Protein 6HXO (pdb70)

Secondary structure (DSSP, 8-state):
-B----SEEE-SEE-SSSS-EETTEEHHHHHHTT--HHHHHHHHHHSSPPPHHHHHHHHHHHHHHS---TTSHHHHHHHHHHHTT--HHHHHHHHHTT-BTTTB--HHHHHHHHHHHHHH-TT-HHHHHHHHHHHTSSPTTB--SS--SSS--HHHHHHHHHHHHH-----HHHHHHHHHHHHHHHH-TT--B-HHHHHHHHHHHTT--GGGHHHHHHHHHHHHHHHHHHHHHHTTPPPP---GGGEEE-PPPPBPPPP-/-B----SEEE-SEE-SSSS-EETTEEHHHHHHTT--HHHHHHHHHHSSPPPHHHHHHHHHHHHHHS---TTSHHHHHHHHHHHTT--HHHHHHHHHTT-BTTTB--HHHHHHHHHHHHHH-TT-HHHHHHHHHHHTSSPTTB--SS--SSS--HHHHHHHHHHHHH-----HHHHHHHHHHHHHHHH-TT--B-HHHHHHHHHHHTT--GGGTTHHHHHHHHHHHHHHHHHHHHTTPPPP---GGGEEE-PPPP-PPPPP-/--SEEE-SEE-SSSS-EETTEEHHHHHHTT--HHHHHHHHHHSSPPPHHHHHHHHHHHHHHS---TTSHHHHHHHHHHHTT--HHHHHHHHHTT-BTTTBHHHHHHHHHHHHHHHH-TT-HHHHHHHHHHHTSSPTTB--SS--SSS--HHHHHHHHHHHHH-----HHHHHHHHHHHHHHHH-TT--B-HHHHHHHHHHHTT--GGGTHHHHHHHHHHHHHHHHHHHHHTTPPPP---GGGEEE-PPPP-PPPP-/---SEEE-SEE-SSSS-EETTEEHHHHHHTT--HHHHHHHHHHSSPPPHHHHHHHHHHHHHHS---TTSHHHHHHHHHHHTT--HHHHHHHHHTT-BTTTBHHHHHHHHHHHHHHHH-TT-HHHHHHHHHHHTSSPTTB--SS--SSS--HHHHHHHHHHHHS-----HHHHHHHHHHHHHHHH-TT--B-HHHHHHHHHHHTT--GGGTHHHHHHHHHHHHHHHHHHHHHTTPPPP---GGGEEE-PPPP-PPPP-/-B----SEEE-SEE-SSSS-EETTEEHHHHHHTT--HHHHHHHHHHSSPPPHHHHHHHHHHHHHHS---TTSHHHHHHHHHHHTT--HHHHHHHHHTT-BTTTB--HHHHHHH--HHHHHHHHHHTT--GGGHHHHHHHHHHHHHHHHHHHHHHTTPPPP---GGGEEE-PPPP-PPPP-/-B----SEEE-SEE-SSSS-EETTEEHHHHHHTT--HHHHHHHHHHSSPPPHHHHHHHHHHHHHHS---TTSHHHHHHHHHHHTT--HHHHHHHHHTT-BTTBBTHHHHHHHHHHHHHHH-TT-HHHHHHHHHHHTSS-TTB--SS--SSS--HHHHHHHHHHHHH-----HHHHHHHHHHHHHHHH-TT--B-HHHHHHHHHHHTT--GGGHHHHHHHHHHHHHHHHHHHHHHTTPPPP---GGGEEE-PPPPBPPPP-/--SEEE-SEE-SSSS-EETTEEHHHHHHTT--HHHHHHHHHHSSPPPHHHHHHHHHHHHHHS---TTSHHHHHHHHHHHTT--HHHHHHHHHTT-BTTTB--HHHHHHHHHHHHHH-TT-HHHHHHHHHHHTSSPTTB--SS--SSS--HHHHHHHHHHHHH-----HHHHHHHHHHHHHHHH-TT--B-HHHHHHHHHHHTT--GGGTTHHHHHHHHHHHHHHHHHHHHTTPPPP---GGGEEE-PPPP-PPPP-/--SEEE-SEE-SSSS-EETTEEHHHHHHTT--HHHHHHHHHHSSPPPHHHHHHHHHHHHHHS---TTSHHHHHHHHHHHTT--HHHHHHHHHTT-BTTTB--HHHHHHHHHHHHHHSTT-HHHHHHHHHHHTSSPTTB--SS--SSS--HHHHHHHHHHHHH-----HHHHHHHHHHHHHHHH-TT--B-HHHHHHHHHHHTT--GGGHHHHHHHHHHHHHHHHHHHHHHTTPPPP---GGGEEE-PPPP-PPPP-

Radius of gyration: 41.11 Å; Cα contacts (8 Å, |Δi|>4): 4123; chains: 8; bounding box: 111×118×73 Å

Sequence (1986 aa):
SHMVEPLIRTTISDDRGEEPRYAGYAASELCSKGYGIEDVIGLLWNKKLPTREESEIIKRIVMISADHGPAVSGAFGSILAACAGIDMPQAVSAGMTMIGPRFGGAVTNAGKYFKMAVEDYPNDIPGFLSWMKKNVGPVPGIGHRVKSVKNPDQRVKYLVSYIKNETSLHTPCLDYALEVEKVTTAKKGNLILNVDGTIGCILMDLDFPVHSLNGFFVLARTIGMIGHWIDQNNQNSRLIRLYDYLINYAVKPEQEVPEKSHMVEPLIRTTISDDRGEEPRYAGYAASELCSKGYGIEDVIGLLWNKKLPTREESEIIKRIVMISADHGPAVSGAFGSSILAACAGIDMPQAVSAGMTMIGPRFGGAVTNAGKYFKMMAVEDYPNDIPGFLSWMKKNVGPVPGIGHRVKSVKNPDQRVKYLVSYIKNETSLHTPCLDYALEVEKVTTAKKGNLILNVDGTIGCILMDLDFPVHSLNGFFVLARTIGMIGHWIDQNNQNSRLIRLYDYLINYAVKPEQEVPEKKEPLIRTTISDDRGEEPRYAGYAASELCSKGYGIEDVIGLLWNKKLPTREESEIIKRIVMISADHGPAVSGAFGSILAACAGIDMPQAVSAGMTMIGPRFGGAVTNAGKYFKMAVEDYPNDIPGFLSWMKKNVGPVPGIGHRVKSVKNPDQRVKYLVSYIIKNETSLHTPCLDYALEVEKVTTAKKGNLILNVDGTIGCILMDLDFPVHSLNGFFVLARTIGMIGHWIDQNNQNSRLIRLYDYLINYAVKPEQEVPEKVEPLIRTTISSDDRGEEPRYAGYAASELCSKGYGIEDVIGLLWNKKLPTREESEIIKRIVMISADHGPAVSGAFGSILAACAGIDMPQAVSAGMTMIGPRFGGAVTNAGKYFKMAVEDYPNDIPGFLSWMKKNVGPVPGIGHRVKSVKNPDQRVKYLVSYIKNETSLHTPCLDYALEVEKVTTAKKGNLILNVDGTIGCILMDLDFPVHHSLNGFFVLARTIGMIGHWIDQNNQNSRLIRLYDYLINYAVKPEQEVPEKSHMVEPLIRTTISDDRGEEPRYAGYAASELCSKGYGIEDVIGLLWNKKLPTREESEIIKRIVMISADHGPAVSGAFGSILAACAGIDMPQAVSAGMTMIGPRFGGAVTNAGKYFVDGTIGCILMDLDFPVHSLNGFFVLARTIGMIGHWIDQNNQNSRLIRLYDYLINYAVKPEQEVPEKSHMVEPLIRTTISDDRGEEPRYAGYAASELCSKGYGIEDVIGLLWNKKLPTREESEIIKRIVMISADHGPAVSGAFGSILAACAGIDDMPQAVSAGMTMIGPRFGGAVTNAGKYFKMAVEDYPNDIPGFLSWMKKNVGPVPGIGHRVKSVKNPDQRVKYLVSYIKNETSLHTPCLDYALEVEKVTTAKKGNLLILNVDGTIGCILMDLDFPVHSLNGFFVLARTIGMIGHWIDQNNQNSRLIRLYDYYLINYAVKPEQEVPEKEPLIRTTISDDRGEEPRYAGYAASELCSKGYGIEDVIGLLWNKKLPTREESEIIKRIVMISADHGPAVSGAFGSILAACAGIDMPQAVSAGMTMIGPRFGGAVTNAGKYFKMAVEDYPNDIPGFLSWMKKNVGPVPGIGHRVKSVKNPDQRVKYLVSYIKNETSLHTPCLDYALEVEKVTTAKKGNLILNVDDGTIGCILMDLDFPVHSLNGFFVLARTIGMIGHWIDQNNQNSRLIRLYDYLINYAVKPEQQEVPEKEPLIRTTISDDRGEEPRYAGYAASEELCSKGYGIEDVIGLLWNKKLPTREESEIIKRIVMISADHGPAVSGAFGSSILAACAGIDMPQAVSAGMTMIGPRFGGAVTNAGKYFKMAVEDYPNDIPGFLSWMKKNVGPVPGIGHRVKSVKNPDQRVKYLVSYIKNETSLHTPCLDYALEVEKVTTAKKGNLILNVDGTIGCILMDLDFPVHSLNGFFVLARTIGMIGHWIDQNNQNSRLIRLYDYLINYAVKPEQEVPEK

Structure (mmCIF, N/CA/C/O backbone):
data_6HXO
#
_entry.id   6HXO
#
_cell.length_a   99.261
_cell.length_b   106.416
_cell.length_c   105.051
_cell.angle_alpha   90.00
_cell.angle_beta   102.11
_cell.angle_gamma   90.00
#
_symmetry.space_group_name_H-M   'P 1 21 1'
#
loop_
_entity.id
_entity.type
_entity.pdbx_description
1 polymer 'ATP-citrate lyase alpha-subunit'
2 non-polymer 'CITRATE ANION'
3 non-polymer '2-(N-MORPHOLINO)-ETHANESULFONIC ACID'
4 water water
#
loop_
_atom_site.group_PDB
_atom_site.id
_atom_site.type_symbol
_atom_site.label_atom_id
_atom_site.label_alt_id
_atom_site.label_comp_id
_atom_site.label_asym_id
_atom_site.label_entity_id
_atom_site.label_seq_id
_atom_site.pdbx_PDB_ins_code
_atom_site.Cartn_x
_atom_site.Cartn_y
_atom_site.Cartn_z
_atom_site.occupancy
_atom_site.B_iso_or_equiv
_atom_site.auth_seq_id
_atom_site.auth_comp_id
_atom_site.auth_asym_id
_atom_site.auth_atom_id
_atom_site.pdbx_PDB_model_num
ATOM 1 N N . SER A 1 19 ? 52.456 75.735 101.944 1.00 43.24 348 SER A N 1
ATOM 2 C CA . SER A 1 19 ? 53.198 74.451 102.050 1.00 40.71 348 SER A CA 1
ATOM 3 C C . SER A 1 19 ? 53.703 74.215 103.479 1.00 35.75 348 SER A C 1
ATOM 4 O O . SER A 1 19 ? 54.127 75.140 104.150 1.00 34.14 348 SER A O 1
ATOM 7 N N . HIS A 1 20 ? 53.596 72.969 103.920 1.00 28.94 349 HIS A N 1
ATOM 8 C CA . HIS A 1 20 ? 53.936 72.635 105.316 1.00 27.15 349 HIS A CA 1
ATOM 9 C C . HIS A 1 20 ? 54.712 71.327 105.400 1.00 30.82 349 HIS A C 1
ATOM 10 O O . HIS A 1 20 ? 54.617 70.509 104.500 1.00 30.78 349 HIS A O 1
ATOM 17 N N . MET A 1 21 ? 55.440 71.177 106.488 1.00 26.12 350 MET A N 1
ATOM 18 C CA . MET A 1 21 ? 56.132 69.902 106.727 1.00 26.98 350 MET A CA 1
ATOM 19 C C . MET A 1 21 ? 55.095 68.942 107.308 1.00 32.61 350 MET A C 1
ATOM 20 O O . MET A 1 21 ? 54.895 68.894 108.500 1.00 30.47 350 MET A O 1
ATOM 25 N N . VAL A 1 22 ? 54.427 68.285 106.382 1.00 32.79 351 VAL A N 1
ATOM 26 C CA . VAL A 1 22 ? 53.320 67.352 106.675 1.00 32.69 351 VAL A CA 1
ATOM 27 C C . VAL A 1 22 ? 53.914 66.036 107.146 1.00 36.71 351 VAL A C 1
ATOM 28 O O . VAL A 1 22 ? 55.000 65.660 106.755 1.00 36.02 351 VAL A O 1
ATOM 32 N N . GLU A 1 23 ? 53.222 65.435 108.075 1.00 33.90 352 GLU A N 1
ATOM 33 C CA . GLU A 1 23 ? 53.536 64.068 108.490 1.00 33.30 352 GLU A CA 1
ATOM 34 C C . GLU A 1 23 ? 52.203 63.366 108.724 1.00 34.38 352 GLU A C 1
ATOM 35 O O . GLU A 1 23 ? 51.167 64.024 108.851 1.00 32.03 352 GLU A O 1
ATOM 41 N N . PRO A 1 24 ? 52.207 62.038 108.784 1.00 28.50 353 PRO A N 1
ATOM 42 C CA . PRO A 1 24 ? 50.956 61.350 109.019 1.00 25.41 353 PRO A CA 1
ATOM 43 C C . PRO A 1 24 ? 50.398 61.686 110.411 1.00 25.77 353 PRO A C 1
ATOM 44 O O . PRO A 1 24 ? 51.101 61.795 111.366 1.00 24.46 353 PRO A O 1
ATOM 48 N N . LEU A 1 25 ? 49.085 61.811 110.454 1.00 20.86 354 LEU A N 1
ATOM 49 C CA . LEU A 1 25 ? 48.391 62.032 111.738 1.00 19.45 354 LEU A CA 1
ATOM 50 C C . LEU A 1 25 ? 48.176 60.669 112.402 1.00 22.63 354 LEU A C 1
ATOM 51 O O . LEU A 1 25 ? 48.147 60.630 113.598 1.00 21.69 354 LEU A O 1
ATOM 56 N N . ILE A 1 26 ? 48.063 59.616 111.595 1.00 18.45 355 ILE A N 1
ATOM 57 C CA . ILE A 1 26 ? 47.770 58.266 112.100 1.00 18.00 355 ILE A CA 1
ATOM 58 C C . ILE A 1 26 ? 48.615 57.268 111.335 1.00 21.52 355 ILE A C 1
ATOM 59 O O . ILE A 1 26 ? 48.794 57.430 110.124 1.00 21.37 355 ILE A O 1
ATOM 64 N N . ARG A 1 27 ? 49.048 56.198 112.020 1.00 18.49 356 ARG A N 1
ATOM 65 C CA . ARG A 1 27 ? 49.733 55.078 111.378 1.00 19.30 356 ARG A CA 1
ATOM 66 C C . ARG A 1 27 ? 48.805 53.880 111.585 1.00 20.35 356 ARG A C 1
ATOM 67 O O . ARG A 1 27 ? 48.379 53.621 112.718 1.00 20.11 356 ARG A O 1
ATOM 75 N N . THR A 1 28 ? 48.467 53.189 110.484 1.00 18.07 357 THR A N 1
ATOM 76 C CA . THR A 1 28 ? 47.550 52.044 110.537 1.00 16.94 357 THR A CA 1
ATOM 77 C C . THR A 1 28 ? 48.221 50.832 109.937 1.00 19.74 357 THR A C 1
ATOM 78 O O . THR A 1 28 ? 49.010 50.957 108.986 1.00 21.36 357 THR A O 1
ATOM 82 N N . THR A 1 29 ? 47.905 49.644 110.471 1.00 18.52 358 THR A N 1
ATOM 83 C CA . THR A 1 29 ? 48.536 48.422 109.948 1.00 18.45 358 THR A CA 1
ATOM 84 C C . THR A 1 29 ? 47.522 47.375 109.506 1.00 22.23 358 THR A C 1
ATOM 85 O O . THR A 1 29 ? 47.934 46.348 108.958 1.00 21.94 358 THR A O 1
ATOM 89 N N . ILE A 1 30 ? 46.217 47.566 109.824 1.00 17.86 359 ILE A N 1
ATOM 90 C CA . ILE A 1 30 ? 45.232 46.493 109.613 1.00 17.24 359 ILE A CA 1
ATOM 91 C C . ILE A 1 30 ? 44.456 46.488 108.312 1.00 21.81 359 ILE A C 1
ATOM 92 O O . ILE A 1 30 ? 43.982 45.422 107.905 1.00 20.44 359 ILE A O 1
ATOM 97 N N . SER A 1 31 ? 44.221 47.641 107.715 1.00 19.01 360 SER A N 1
ATOM 98 C CA . SER A 1 31 ? 43.387 47.673 106.512 1.00 19.81 360 SER A CA 1
ATOM 99 C C . SER A 1 31 ? 43.807 48.758 105.573 1.00 25.03 360 SER A C 1
ATOM 100 O O . SER A 1 31 ? 44.363 49.777 105.990 1.00 24.71 360 SER A O 1
ATOM 103 N N . ASP A 1 32 ? 43.551 48.526 104.290 1.00 21.62 361 ASP A N 1
ATOM 104 C CA . ASP A 1 32 ? 43.898 49.473 103.249 1.00 20.53 361 ASP A CA 1
ATOM 105 C C . ASP A 1 32 ? 42.663 49.640 102.368 1.00 23.41 361 ASP A C 1
ATOM 106 O O . ASP A 1 32 ? 42.268 48.696 101.655 1.00 22.19 361 ASP A O 1
ATOM 111 N N . ASP A 1 33 ? 42.096 50.840 102.388 1.00 19.57 362 ASP A N 1
ATOM 112 C CA . ASP A 1 33 ? 40.909 51.207 101.620 1.00 19.00 362 ASP A CA 1
ATOM 113 C C . ASP A 1 33 ? 41.253 51.938 100.327 1.00 23.55 362 ASP A C 1
ATOM 114 O O . ASP A 1 33 ? 40.332 52.354 99.606 1.00 21.92 362 ASP A O 1
ATOM 119 N N . ARG A 1 34 ? 42.560 52.123 100.020 1.00 20.47 363 ARG A N 1
ATOM 120 C CA . ARG A 1 34 ? 42.951 52.938 98.870 1.00 21.23 363 ARG A CA 1
ATOM 121 C C . ARG A 1 34 ? 42.516 52.368 97.517 1.00 25.22 363 ARG A C 1
ATOM 122 O O . ARG A 1 34 ? 42.181 53.154 96.631 1.00 26.75 363 ARG A O 1
ATOM 130 N N . GLY A 1 35 ? 42.481 51.033 97.398 1.00 23.97 364 GLY A N 1
ATOM 131 C CA . GLY A 1 35 ? 42.151 50.331 96.158 1.00 25.07 364 GLY A CA 1
ATOM 132 C C . GLY A 1 35 ? 40.670 50.299 95.829 1.00 28.09 364 GLY A C 1
ATOM 133 O O . GLY A 1 35 ? 39.892 51.094 96.358 1.00 27.96 364 GLY A O 1
ATOM 134 N N . GLU A 1 36 ? 40.272 49.360 94.960 1.00 25.50 365 GLU A N 1
ATOM 135 C CA . GLU A 1 36 ? 38.879 49.212 94.512 1.00 24.14 365 GLU A CA 1
ATOM 136 C C . GLU A 1 36 ? 37.958 48.785 95.642 1.00 25.59 365 GLU A C 1
ATOM 137 O O . GLU A 1 36 ? 36.771 49.082 95.618 1.00 24.74 365 GLU A O 1
ATOM 143 N N . GLU A 1 37 ? 38.518 48.065 96.614 1.00 22.13 366 GLU A N 1
ATOM 144 C CA . GLU A 1 37 ? 37.788 47.627 97.805 1.00 20.29 366 GLU A CA 1
ATOM 145 C C . GLU A 1 37 ? 38.803 47.482 98.943 1.00 22.29 366 GLU A C 1
ATOM 146 O O . GLU A 1 37 ? 40.008 47.359 98.674 1.00 22.92 366 GLU A O 1
ATOM 152 N N . PRO A 1 38 ? 38.355 47.431 100.201 1.00 19.92 367 PRO A N 1
ATOM 153 C CA . PRO A 1 38 ? 39.330 47.297 101.285 1.00 19.58 367 PRO A CA 1
ATOM 154 C C . PRO A 1 38 ? 40.032 45.958 101.292 1.00 22.73 367 PRO A C 1
ATOM 155 O O . PRO A 1 38 ? 39.463 44.925 100.906 1.00 22.71 367 PRO A O 1
ATOM 159 N N . ARG A 1 39 ? 41.286 46.010 101.751 1.00 19.39 368 ARG A N 1
ATOM 160 C CA . ARG A 1 39 ? 42.124 44.861 101.995 1.00 20.28 368 ARG A CA 1
ATOM 161 C C . ARG A 1 39 ? 42.233 44.726 103.509 1.00 22.21 368 ARG A C 1
ATOM 162 O O . ARG A 1 39 ? 42.649 45.678 104.165 1.00 20.08 368 ARG A O 1
ATOM 170 N N . TYR A 1 40 ? 41.827 43.570 104.064 1.00 20.09 369 TYR A N 1
ATOM 171 C CA . TYR A 1 40 ? 41.902 43.319 105.508 1.00 18.88 369 TYR A CA 1
ATOM 172 C C . TYR A 1 40 ? 43.128 42.445 105.720 1.00 21.83 369 TYR A C 1
ATOM 173 O O . TYR A 1 40 ? 43.138 41.287 105.264 1.00 22.34 369 TYR A O 1
ATOM 182 N N . ALA A 1 41 ? 44.177 42.990 106.370 1.00 20.41 370 ALA A N 1
ATOM 183 C CA . ALA A 1 41 ? 45.447 42.280 106.582 1.00 20.96 370 ALA A CA 1
ATOM 184 C C . ALA A 1 41 ? 45.961 41.652 105.250 1.00 25.27 370 ALA A C 1
ATOM 185 O O . ALA A 1 41 ? 46.431 40.511 105.224 1.00 25.00 370 ALA A O 1
ATOM 187 N N . GLY A 1 42 ? 45.810 42.412 104.166 1.00 21.93 371 GLY A N 1
ATOM 188 C CA . GLY A 1 42 ? 46.255 42.050 102.828 1.00 23.22 371 GLY A CA 1
ATOM 189 C C . GLY A 1 42 ? 45.256 41.326 101.938 1.00 25.26 371 GLY A C 1
ATOM 190 O O . GLY A 1 42 ? 45.532 41.147 100.750 1.00 25.17 371 GLY A O 1
ATOM 191 N N . TYR A 1 43 ? 44.106 40.877 102.495 1.00 21.03 372 TYR A N 1
ATOM 192 C CA . TYR A 1 43 ? 43.122 40.108 101.716 1.00 22.17 372 TYR A CA 1
ATOM 193 C C . TYR A 1 43 ? 41.944 40.954 101.249 1.00 23.17 372 TYR A C 1
ATOM 194 O O . TYR A 1 43 ? 41.361 41.677 102.071 1.00 22.60 372 TYR A O 1
ATOM 203 N N . ALA A 1 44 ? 41.541 40.811 99.974 1.00 23.23 373 ALA A N 1
ATOM 204 C CA . ALA A 1 44 ? 40.413 41.572 99.412 1.00 22.37 373 ALA A CA 1
ATOM 205 C C . ALA A 1 44 ? 39.093 41.102 100.021 1.00 22.31 373 ALA A C 1
ATOM 206 O O . ALA A 1 44 ? 38.806 39.903 100.054 1.00 22.56 373 ALA A O 1
ATOM 208 N N . ALA A 1 45 ? 38.308 42.053 100.533 1.00 20.01 374 ALA A N 1
ATOM 209 C CA . ALA A 1 45 ? 37.049 41.711 101.199 1.00 18.73 374 ALA A CA 1
ATOM 210 C C . ALA A 1 45 ? 36.105 40.831 100.347 1.00 23.35 374 ALA A C 1
ATOM 211 O O . ALA A 1 45 ? 35.632 39.791 100.826 1.00 24.92 374 ALA A O 1
ATOM 213 N N . SER A 1 46 ? 35.902 41.178 99.071 1.00 21.81 375 SER A N 1
ATOM 214 C CA . SER A 1 46 ? 35.004 40.397 98.195 1.00 21.01 375 SER A CA 1
ATOM 215 C C . SER A 1 46 ? 35.519 39.001 97.891 1.00 25.20 375 SER A C 1
ATOM 216 O O . SER A 1 46 ? 34.716 38.094 97.642 1.00 25.01 375 SER A O 1
ATOM 219 N N . GLU A 1 47 ? 36.861 38.830 97.909 1.00 22.70 376 GLU A N 1
ATOM 220 C CA . GLU A 1 47 ? 37.487 37.529 97.646 1.00 23.88 376 GLU A CA 1
ATOM 221 C C . GLU A 1 47 ? 37.267 36.624 98.839 1.00 27.06 376 GLU A C 1
ATOM 222 O O . GLU A 1 47 ? 37.028 35.431 98.653 1.00 27.19 376 GLU A O 1
ATOM 228 N N . LEU A 1 48 ? 37.268 37.190 100.073 1.00 22.39 377 LEU A N 1
ATOM 229 C CA . LEU A 1 48 ? 36.957 36.411 101.270 1.00 21.39 377 LEU A CA 1
ATOM 230 C C . LEU A 1 48 ? 35.510 35.907 101.162 1.00 26.14 377 LEU A C 1
ATOM 231 O O . LEU A 1 48 ? 35.246 34.739 101.448 1.00 26.51 377 LEU A O 1
ATOM 236 N N . CYS A 1 49 ? 34.582 36.779 100.704 1.00 24.17 378 CYS A N 1
ATOM 237 C CA . CYS A 1 49 ? 33.174 36.405 100.508 1.00 22.87 378 CYS A CA 1
ATOM 238 C C . CYS A 1 49 ? 33.062 35.312 99.454 1.00 26.64 378 CYS A C 1
ATOM 239 O O . CYS A 1 49 ? 32.419 34.293 99.692 1.00 26.86 378 CYS A O 1
ATOM 242 N N . SER A 1 50 ? 33.705 35.526 98.287 1.00 24.77 379 SER A N 1
ATOM 243 C CA . SER A 1 50 ? 33.665 34.607 97.134 1.00 27.14 379 SER A CA 1
ATOM 244 C C . SER A 1 50 ? 34.170 33.212 97.460 1.00 30.60 379 SER A C 1
ATOM 245 O O . SER A 1 50 ? 33.627 32.233 96.938 1.00 32.17 379 SER A O 1
ATOM 248 N N . LYS A 1 51 ? 35.211 33.119 98.309 1.00 25.02 380 LYS A N 1
ATOM 249 C CA . LYS A 1 51 ? 35.840 31.841 98.630 1.00 25.75 380 LYS A CA 1
ATOM 250 C C . LYS A 1 51 ? 35.247 31.137 99.865 1.00 29.34 380 LYS A C 1
ATOM 251 O O . LYS A 1 51 ? 35.812 30.137 100.320 1.00 29.15 380 LYS A O 1
ATOM 257 N N . GLY A 1 52 ? 34.102 31.639 100.356 1.00 26.62 381 GLY A N 1
ATOM 258 C CA . GLY A 1 52 ? 33.342 30.997 101.419 1.00 26.63 381 GLY A CA 1
ATOM 259 C C . GLY A 1 52 ? 33.775 31.270 102.839 1.00 28.45 381 GLY A C 1
ATOM 260 O O . GLY A 1 52 ? 33.351 30.550 103.751 1.00 29.78 381 GLY A O 1
ATOM 261 N N . TYR A 1 53 ? 34.577 32.331 103.056 1.00 22.13 382 TYR A N 1
ATOM 262 C CA . TYR A 1 53 ? 34.989 32.701 104.410 1.00 20.82 382 TYR A CA 1
ATOM 263 C C . TYR A 1 53 ? 33.819 33.433 105.086 1.00 24.35 382 TYR A C 1
ATOM 264 O O . TYR A 1 53 ? 32.825 33.764 104.426 1.00 24.20 382 TYR A O 1
ATOM 273 N N . GLY A 1 54 ? 33.922 33.654 106.390 1.00 20.90 383 GLY A N 1
ATOM 274 C CA . GLY A 1 54 ? 32.824 34.258 107.120 1.00 20.05 383 GLY A CA 1
ATOM 275 C C . GLY A 1 54 ? 33.181 35.479 107.939 1.00 20.45 383 GLY A C 1
ATOM 276 O O . GLY A 1 54 ? 34.321 35.975 107.899 1.00 20.61 383 GLY A O 1
ATOM 277 N N . ILE A 1 55 ? 32.208 35.923 108.748 1.00 17.44 384 ILE A N 1
ATOM 278 C CA . ILE A 1 55 ? 32.410 37.078 109.627 1.00 16.85 384 ILE A CA 1
ATOM 279 C C . ILE A 1 55 ? 33.555 36.782 110.589 1.00 19.31 384 ILE A C 1
ATOM 280 O O . ILE A 1 55 ? 34.392 37.654 110.830 1.00 20.06 384 ILE A O 1
ATOM 285 N N . GLU A 1 56 ? 33.602 35.547 111.129 1.00 17.98 385 GLU A N 1
ATOM 286 C CA . GLU A 1 56 ? 34.666 35.157 112.064 1.00 17.73 385 GLU A CA 1
ATOM 287 C C . GLU A 1 56 ? 36.080 35.294 111.448 1.00 21.04 385 GLU A C 1
ATOM 288 O O . GLU A 1 56 ? 37.032 35.590 112.171 1.00 21.96 385 GLU A O 1
ATOM 294 N N . ASP A 1 57 ? 36.212 35.071 110.128 1.00 18.53 386 ASP A N 1
ATOM 295 C CA . ASP A 1 57 ? 37.489 35.199 109.438 1.00 18.99 386 ASP A CA 1
ATOM 296 C C . ASP A 1 57 ? 37.891 36.668 109.327 1.00 22.71 386 ASP A C 1
ATOM 297 O O . ASP A 1 57 ? 39.061 36.992 109.538 1.00 22.31 386 ASP A O 1
ATOM 302 N N . VAL A 1 58 ? 36.911 37.556 109.059 1.00 18.91 387 VAL A N 1
ATOM 303 C CA . VAL A 1 58 ? 37.144 39.002 108.996 1.00 17.93 387 VAL A CA 1
ATOM 304 C C . VAL A 1 58 ? 37.550 39.531 110.393 1.00 20.09 387 VAL A C 1
ATOM 305 O O . VAL A 1 58 ? 38.438 40.377 110.505 1.00 19.74 387 VAL A O 1
ATOM 309 N N . ILE A 1 59 ? 36.923 38.997 111.459 1.00 16.55 388 ILE A N 1
ATOM 310 C CA . ILE A 1 59 ? 37.311 39.333 112.848 1.00 16.36 388 ILE A CA 1
ATOM 311 C C . ILE A 1 59 ? 38.801 38.968 113.067 1.00 20.04 388 ILE A C 1
ATOM 312 O O . ILE A 1 59 ? 39.564 39.823 113.513 1.00 19.54 388 ILE A O 1
ATOM 317 N N . GLY A 1 60 ? 39.196 37.729 112.724 1.00 17.99 389 GLY A N 1
ATOM 318 C CA . GLY A 1 60 ? 40.578 37.289 112.884 1.00 18.48 389 GLY A CA 1
ATOM 319 C C . GLY A 1 60 ? 41.538 38.188 112.127 1.00 22.00 389 GLY A C 1
ATOM 320 O O . GLY A 1 60 ? 42.561 38.596 112.669 1.00 22.89 389 GLY A O 1
ATOM 321 N N . LEU A 1 61 ? 41.185 38.553 110.886 1.00 18.77 390 LEU A N 1
ATOM 322 C CA . LEU A 1 61 ? 42.045 39.408 110.075 1.00 19.20 390 LEU A CA 1
ATOM 323 C C . LEU A 1 61 ? 42.196 40.814 110.646 1.00 20.74 390 LEU A C 1
ATOM 324 O O . LEU A 1 61 ? 43.313 41.325 110.714 1.00 19.69 390 LEU A O 1
ATOM 329 N N . LEU A 1 62 ? 41.082 41.446 111.037 1.00 17.97 391 LEU A N 1
ATOM 330 C CA . LEU A 1 62 ? 41.161 42.819 111.499 1.00 17.60 391 LEU A CA 1
ATOM 331 C C . LEU A 1 62 ? 41.694 42.959 112.921 1.00 18.93 391 LEU A C 1
ATOM 332 O O . LEU A 1 62 ? 42.183 44.028 113.270 1.00 17.92 391 LEU A O 1
ATOM 337 N N . TRP A 1 63 ? 41.591 41.906 113.747 1.00 15.61 392 TRP A N 1
ATOM 338 C CA . TRP A 1 63 ? 42.044 42.025 115.138 1.00 15.89 392 TRP A CA 1
ATOM 339 C C . TRP A 1 63 ? 43.364 41.312 115.412 1.00 20.99 392 TRP A C 1
ATOM 340 O O . TRP A 1 63 ? 44.029 41.625 116.416 1.00 18.26 392 TRP A O 1
ATOM 351 N N . ASN A 1 64 ? 43.713 40.328 114.571 1.00 19.09 393 ASN A N 1
ATOM 352 C CA . ASN A 1 64 ? 44.922 39.503 114.745 1.00 20.51 393 ASN A CA 1
ATOM 353 C C . ASN A 1 64 ? 45.858 39.572 113.539 1.00 23.44 393 ASN A C 1
ATOM 354 O O . ASN A 1 64 ? 46.988 39.069 113.624 1.00 24.20 393 ASN A O 1
ATOM 359 N N . LYS A 1 65 ? 45.401 40.195 112.414 1.00 20.62 394 LYS A N 1
ATOM 360 C CA . LYS A 1 65 ? 46.185 40.331 111.165 1.00 21.44 394 LYS A CA 1
ATOM 361 C C . LYS A 1 65 ? 46.608 38.974 110.603 1.00 26.38 394 LYS A C 1
ATOM 362 O O . LYS A 1 65 ? 47.653 38.854 109.943 1.00 26.08 394 LYS A O 1
ATOM 368 N N . LYS A 1 66 ? 45.760 37.980 110.845 1.00 23.38 395 LYS A N 1
ATOM 369 C CA . LYS A 1 66 ? 46.058 36.600 110.401 1.00 24.17 395 LYS A CA 1
ATOM 370 C C . LYS A 1 66 ? 44.749 35.892 110.048 1.00 26.20 395 LYS A C 1
ATOM 371 O O . LYS A 1 66 ? 43.804 36.029 110.792 1.00 25.50 395 LYS A O 1
ATOM 377 N N . LEU A 1 67 ? 44.726 35.148 108.943 1.00 23.96 396 LEU A N 1
ATOM 378 C CA . LEU A 1 67 ? 43.541 34.396 108.538 1.00 24.00 396 LEU A CA 1
ATOM 379 C C . LEU A 1 67 ? 43.441 33.230 109.505 1.00 26.78 396 LEU A C 1
ATOM 380 O O . LEU A 1 67 ? 44.406 32.452 109.614 1.00 27.50 396 LEU A O 1
ATOM 385 N N . PRO A 1 68 ? 42.333 33.124 110.277 1.00 23.60 397 PRO A N 1
ATOM 386 C CA . PRO A 1 68 ? 42.243 32.011 111.227 1.00 24.12 397 PRO A CA 1
ATOM 387 C C . PRO A 1 68 ? 42.309 30.656 110.542 1.00 27.48 397 PRO A C 1
ATOM 388 O O . PRO A 1 68 ? 41.898 30.511 109.387 1.00 25.92 397 PRO A O 1
ATOM 392 N N . THR A 1 69 ? 42.777 29.649 111.280 1.00 26.75 398 THR A N 1
ATOM 393 C CA . THR A 1 69 ? 42.722 28.273 110.796 1.00 27.51 398 THR A CA 1
ATOM 394 C C . THR A 1 69 ? 41.232 27.883 110.933 1.00 30.43 398 THR A C 1
ATOM 395 O O . THR A 1 69 ? 40.462 28.601 111.597 1.00 28.92 398 THR A O 1
ATOM 399 N N . ARG A 1 70 ? 40.827 26.757 110.343 1.00 28.27 399 ARG A N 1
ATOM 400 C CA . ARG A 1 70 ? 39.445 26.275 110.448 1.00 27.57 399 ARG A CA 1
ATOM 401 C C . ARG A 1 70 ? 39.047 26.108 111.933 1.00 30.18 399 ARG A C 1
ATOM 402 O O . ARG A 1 70 ? 37.985 26.580 112.323 1.00 29.02 399 ARG A O 1
ATOM 410 N N . GLU A 1 71 ? 39.939 25.520 112.766 1.00 28.12 400 GLU A N 1
ATOM 411 C CA . GLU A 1 71 ? 39.693 25.339 114.202 1.00 28.29 400 GLU A CA 1
ATOM 412 C C . GLU A 1 71 ? 39.491 26.680 114.927 1.00 27.91 400 GLU A C 1
ATOM 413 O O . GLU A 1 71 ? 38.533 26.828 115.701 1.00 27.47 400 GLU A O 1
ATOM 419 N N . GLU A 1 72 ? 40.372 27.659 114.664 1.00 23.67 401 GLU A N 1
ATOM 420 C CA . GLU A 1 72 ? 40.266 28.987 115.294 1.00 23.05 401 GLU A CA 1
ATOM 421 C C . GLU A 1 72 ? 38.955 29.669 114.875 1.00 24.79 401 GLU A C 1
ATOM 422 O O . GLU A 1 72 ? 38.249 30.217 115.723 1.00 22.71 401 GLU A O 1
ATOM 428 N N . SER A 1 73 ? 38.620 29.581 113.581 1.00 22.26 402 SER A N 1
ATOM 429 C CA . SER A 1 73 ? 37.397 30.142 112.992 1.00 22.33 402 SER A CA 1
ATOM 430 C C . SER A 1 73 ? 36.139 29.598 113.682 1.00 25.79 402 SER A C 1
ATOM 431 O O . SER A 1 73 ? 35.242 30.373 114.026 1.00 23.51 402 SER A O 1
ATOM 434 N N . GLU A 1 74 ? 36.096 28.273 113.933 1.00 24.25 403 GLU A N 1
ATOM 435 C CA . GLU A 1 74 ? 34.965 27.614 114.600 1.00 22.99 403 GLU A CA 1
ATOM 436 C C . GLU A 1 74 ? 34.818 28.095 116.053 1.00 23.71 403 GLU A C 1
ATOM 437 O O . GLU A 1 74 ? 33.696 28.221 116.548 1.00 22.50 403 GLU A O 1
ATOM 443 N N . ILE A 1 75 ? 35.951 28.350 116.736 1.00 20.38 404 ILE A N 1
ATOM 444 C CA . ILE A 1 75 ? 35.928 28.829 118.120 1.00 20.78 404 ILE A CA 1
ATOM 445 C C . ILE A 1 75 ? 35.437 30.289 118.144 1.00 22.92 404 ILE A C 1
ATOM 446 O O . ILE A 1 75 ? 34.579 30.651 118.971 1.00 20.73 404 ILE A O 1
ATOM 451 N N . ILE A 1 76 ? 36.004 31.135 117.261 1.00 20.23 405 ILE A N 1
ATOM 452 C CA . ILE A 1 76 ? 35.599 32.556 117.199 1.00 18.38 405 ILE A CA 1
ATOM 453 C C . ILE A 1 76 ? 34.079 32.665 116.965 1.00 21.11 405 ILE A C 1
ATOM 454 O O . ILE A 1 76 ? 33.378 33.417 117.662 1.00 20.02 405 ILE A O 1
ATOM 459 N N . LYS A 1 77 ? 33.581 31.904 115.982 1.00 19.98 406 LYS A N 1
ATOM 460 C CA . LYS A 1 77 ? 32.153 31.885 115.638 1.00 20.86 406 LYS A CA 1
ATOM 461 C C . LYS A 1 77 ? 31.307 31.575 116.885 1.00 22.24 406 LYS A C 1
ATOM 462 O O . LYS A 1 77 ? 30.340 32.288 117.165 1.00 21.45 406 LYS A O 1
ATOM 468 N N . ARG A 1 78 ? 31.694 30.520 117.646 1.00 18.52 407 ARG A N 1
ATOM 469 C CA . ARG A 1 78 ? 30.941 30.134 118.839 1.00 17.92 407 ARG A CA 1
ATOM 470 C C . ARG A 1 78 ? 31.020 31.161 119.956 1.00 17.37 407 ARG A C 1
ATOM 471 O O . ARG A 1 78 ? 30.023 31.396 120.625 1.00 18.59 407 ARG A O 1
ATOM 479 N N . ILE A 1 79 ? 32.185 31.760 120.182 1.00 15.63 408 ILE A N 1
ATOM 480 C CA . ILE A 1 79 ? 32.297 32.777 121.234 1.00 16.17 408 ILE A CA 1
ATOM 481 C C . ILE A 1 79 ? 31.290 33.928 120.940 1.00 18.55 408 ILE A C 1
ATOM 482 O O . ILE A 1 79 ? 30.567 34.387 121.847 1.00 19.15 408 ILE A O 1
ATOM 487 N N . VAL A 1 80 ? 31.254 34.386 119.684 1.00 15.99 409 VAL A N 1
ATOM 488 C CA . VAL A 1 80 ? 30.364 35.491 119.311 1.00 15.65 409 VAL A CA 1
ATOM 489 C C . VAL A 1 80 ? 28.882 35.066 119.458 1.00 17.78 409 VAL A C 1
ATOM 490 O O . VAL A 1 80 ? 28.084 35.780 120.069 1.00 17.20 409 VAL A O 1
ATOM 494 N N . MET A 1 81 ? 28.527 33.879 118.903 1.00 16.12 410 MET A N 1
ATOM 495 C CA . MET A 1 81 ? 27.146 33.411 118.984 1.00 15.77 410 MET A CA 1
ATOM 496 C C . MET A 1 81 ? 26.662 33.257 120.430 1.00 19.00 410 MET A C 1
ATOM 497 O O . MET A 1 81 ? 25.560 33.700 120.760 1.00 19.71 410 MET A O 1
ATOM 502 N N . ILE A 1 82 ? 27.519 32.661 121.296 1.00 16.67 411 ILE A N 1
ATOM 503 C CA . ILE A 1 82 ? 27.158 32.399 122.679 1.00 17.80 411 ILE A CA 1
ATOM 504 C C . ILE A 1 82 ? 27.026 33.680 123.516 1.00 20.37 411 ILE A C 1
ATOM 505 O O . ILE A 1 82 ? 26.253 33.701 124.465 1.00 19.81 411 ILE A O 1
ATOM 510 N N . SER A 1 83 ? 27.745 34.738 123.137 1.00 16.06 412 SER A N 1
ATOM 511 C CA . SER A 1 83 ? 27.776 35.985 123.915 1.00 15.19 412 SER A CA 1
ATOM 512 C C . SER A 1 83 ? 26.865 37.068 123.343 1.00 17.07 412 SER A C 1
ATOM 513 O O . SER A 1 83 ? 26.816 38.179 123.896 1.00 14.96 412 SER A O 1
ATOM 516 N N . ALA A 1 84 ? 26.176 36.789 122.226 1.00 16.19 413 ALA A N 1
ATOM 517 C CA . ALA A 1 84 ? 25.410 37.825 121.507 1.00 15.69 413 ALA A CA 1
ATOM 518 C C . ALA A 1 84 ? 24.392 38.602 122.355 1.00 15.34 413 ALA A C 1
ATOM 519 O O . ALA A 1 84 ? 24.235 39.821 122.192 1.00 16.20 413 ALA A O 1
ATOM 521 N N . ASP A 1 85 ? 23.677 37.896 123.236 1.00 14.89 414 ASP A N 1
ATOM 522 C CA . ASP A 1 85 ? 22.710 38.580 124.095 1.00 14.40 414 ASP A CA 1
ATOM 523 C C . ASP A 1 85 ? 22.442 37.785 125.344 1.00 17.60 414 ASP A C 1
ATOM 524 O O . ASP A 1 85 ? 22.528 36.558 125.331 1.00 17.43 414 ASP A O 1
ATOM 529 N N . HIS A 1 86 ? 22.130 38.516 126.438 1.00 17.02 415 HIS A N 1
ATOM 530 C CA . HIS A 1 86 ? 21.813 37.859 127.691 1.00 15.97 415 HIS A CA 1
ATOM 531 C C . HIS A 1 86 ? 20.675 38.576 128.383 1.00 19.76 415 HIS A C 1
ATOM 532 O O . HIS A 1 86 ? 20.686 38.730 129.597 1.00 19.65 415 HIS A O 1
ATOM 539 N N . GLY A 1 87 ? 19.685 38.966 127.585 1.00 16.52 416 GLY A N 1
ATOM 540 C CA . GLY A 1 87 ? 18.465 39.563 128.090 1.00 16.42 416 GLY A CA 1
ATOM 541 C C . GLY A 1 87 ? 18.578 41.052 128.344 1.00 18.18 416 GLY A C 1
ATOM 542 O O . GLY A 1 87 ? 19.660 41.649 128.251 1.00 17.52 416 GLY A O 1
ATOM 543 N N . PRO A 1 88 ? 17.422 41.658 128.677 1.00 17.23 417 PRO A N 1
ATOM 544 C CA . PRO A 1 88 ? 17.352 43.126 128.805 1.00 16.11 417 PRO A CA 1
ATOM 545 C C . PRO A 1 88 ? 17.766 43.693 130.161 1.00 18.73 417 PRO A C 1
ATOM 546 O O . PRO A 1 88 ? 17.827 44.924 130.324 1.00 18.55 417 PRO A O 1
ATOM 550 N N . ALA A 1 89 ? 17.992 42.810 131.148 1.00 15.70 418 ALA A N 1
ATOM 551 C CA . ALA A 1 89 ? 18.270 43.262 132.514 1.00 16.87 418 ALA A CA 1
ATOM 552 C C . ALA A 1 89 ? 19.674 43.742 132.749 1.00 18.39 418 ALA A C 1
ATOM 553 O O . ALA A 1 89 ? 19.919 44.415 133.748 1.00 19.08 418 ALA A O 1
ATOM 555 N N . VAL A 1 90 ? 20.609 43.321 131.891 1.00 14.90 419 VAL A N 1
ATOM 556 C CA . VAL A 1 90 ? 22.037 43.607 132.043 1.00 15.34 419 VAL A CA 1
ATOM 557 C C . VAL A 1 90 ? 22.354 45.027 131.538 1.00 17.00 419 VAL A C 1
ATOM 558 O O . VAL A 1 90 ? 21.665 45.547 130.657 1.00 15.46 419 VAL A O 1
ATOM 562 N N . SER A 1 91 ? 23.389 45.659 132.120 1.00 14.83 420 SER A N 1
ATOM 563 C CA . SER A 1 91 ? 23.652 47.070 131.894 1.00 14.34 420 SER A CA 1
ATOM 564 C C . SER A 1 91 ? 23.707 47.514 130.438 1.00 15.94 420 SER A C 1
ATOM 565 O O . SER A 1 91 ? 23.121 48.551 130.116 1.00 16.03 420 SER A O 1
ATOM 568 N N . GLY A 1 92 ? 24.377 46.753 129.567 1.00 13.74 421 GLY A N 1
ATOM 569 C CA . GLY A 1 92 ? 24.488 47.191 128.164 1.00 14.44 421 GLY A CA 1
ATOM 570 C C . GLY A 1 92 ? 23.151 47.166 127.432 1.00 17.00 421 GLY A C 1
ATOM 571 O O . GLY A 1 92 ? 22.795 48.114 126.725 1.00 16.29 421 GLY A O 1
ATOM 572 N N . ALA A 1 93 ? 22.380 46.077 127.623 1.00 15.51 422 ALA A N 1
ATOM 573 C CA . ALA A 1 93 ? 21.058 45.971 126.983 1.00 15.23 422 ALA A CA 1
ATOM 574 C C . ALA A 1 93 ? 20.144 47.058 127.573 1.00 17.64 422 ALA A C 1
ATOM 575 O O . ALA A 1 93 ? 19.452 47.750 126.828 1.00 16.97 422 ALA A O 1
ATOM 577 N N . PHE A 1 94 ? 20.153 47.217 128.907 1.00 15.18 423 PHE A N 1
ATOM 578 C CA . PHE A 1 94 ? 19.291 48.201 129.549 1.00 15.85 423 PHE A CA 1
ATOM 579 C C . PHE A 1 94 ? 19.631 49.630 129.091 1.00 16.20 423 PHE A C 1
ATOM 580 O O . PHE A 1 94 ? 18.719 50.395 128.798 1.00 16.93 423 PHE A O 1
ATOM 588 N N . GLY A 1 95 ? 20.924 49.946 128.957 1.00 14.64 424 GLY A N 1
ATOM 589 C CA . GLY A 1 95 ? 21.340 51.249 128.432 1.00 14.39 424 GLY A CA 1
ATOM 590 C C . GLY A 1 95 ? 20.820 51.502 127.021 1.00 16.47 424 GLY A C 1
ATOM 591 O O . GLY A 1 95 ? 20.315 52.586 126.719 1.00 16.07 424 GLY A O 1
ATOM 592 N N . SER A 1 96 ? 20.908 50.486 126.134 1.00 13.96 425 SER A N 1
ATOM 593 C CA . SER A 1 96 ? 20.392 50.618 124.772 1.00 13.33 425 SER A CA 1
ATOM 594 C C . SER A 1 96 ? 18.867 50.804 124.782 1.00 15.95 425 SER A C 1
ATOM 595 O O . SER A 1 96 ? 18.335 51.614 124.006 1.00 16.81 425 SER A O 1
ATOM 598 N N . ILE A 1 97 ? 18.170 50.072 125.680 1.00 13.35 426 ILE A N 1
ATOM 599 C CA . ILE A 1 97 ? 16.714 50.178 125.822 1.00 12.87 426 ILE A CA 1
ATOM 600 C C . ILE A 1 97 ? 16.311 51.577 126.321 1.00 15.84 426 ILE A C 1
ATOM 601 O O . ILE A 1 97 ? 15.355 52.172 125.803 1.00 16.02 426 ILE A O 1
ATOM 606 N N . LEU A 1 98 ? 17.031 52.090 127.325 1.00 14.26 427 LEU A N 1
ATOM 607 C CA . LEU A 1 98 ? 16.751 53.427 127.852 1.00 15.00 427 LEU A CA 1
ATOM 608 C C . LEU A 1 98 ? 16.856 54.456 126.722 1.00 17.29 427 LEU A C 1
ATOM 609 O O . LEU A 1 98 ? 15.948 55.268 126.549 1.00 17.04 427 LEU A O 1
ATOM 614 N N . ALA A 1 99 ? 17.929 54.377 125.913 1.00 14.85 428 ALA A N 1
ATOM 615 C CA . ALA A 1 99 ? 18.090 55.338 124.827 1.00 13.29 428 ALA A CA 1
ATOM 616 C C . ALA A 1 99 ? 17.028 55.117 123.735 1.00 14.39 428 ALA A C 1
ATOM 617 O O . ALA A 1 99 ? 16.497 56.080 123.198 1.00 15.38 428 ALA A O 1
ATOM 619 N N . ALA A 1 100 ? 16.707 53.856 123.425 1.00 12.24 429 ALA A N 1
ATOM 620 C CA . ALA A 1 100 ? 15.651 53.572 122.430 1.00 13.55 429 ALA A CA 1
ATOM 621 C C . ALA A 1 100 ? 14.337 54.204 122.888 1.00 15.98 429 ALA A C 1
ATOM 622 O O . ALA A 1 100 ? 13.652 54.855 122.091 1.00 14.87 429 ALA A O 1
ATOM 624 N N . CYS A 1 101 ? 13.987 54.024 124.181 1.00 14.88 430 CYS A N 1
ATOM 625 C CA . CYS A 1 101 ? 12.748 54.591 124.723 1.00 15.03 430 CYS A CA 1
ATOM 626 C C . CYS A 1 101 ? 12.769 56.117 124.786 1.00 17.72 430 CYS A C 1
ATOM 627 O O . CYS A 1 101 ? 11.698 56.746 124.794 1.00 15.44 430 CYS A O 1
ATOM 630 N N . ALA A 1 102 ? 13.976 56.703 124.810 1.00 15.62 431 ALA A N 1
ATOM 631 C CA . ALA A 1 102 ? 14.146 58.154 124.792 1.00 15.11 431 ALA A CA 1
ATOM 632 C C . ALA A 1 102 ? 14.113 58.696 123.343 1.00 16.42 431 ALA A C 1
ATOM 633 O O . ALA A 1 102 ? 14.276 59.900 123.123 1.00 17.15 431 ALA A O 1
ATOM 635 N N . GLY A 1 103 ? 13.876 57.801 122.368 1.00 15.38 432 GLY A N 1
ATOM 636 C CA . GLY A 1 103 ? 13.731 58.179 120.968 1.00 15.51 432 GLY A CA 1
ATOM 637 C C . GLY A 1 103 ? 15.045 58.427 120.242 1.00 17.06 432 GLY A C 1
ATOM 638 O O . GLY A 1 103 ? 15.064 59.072 119.192 1.00 16.91 432 GLY A O 1
ATOM 639 N N . ILE A 1 104 ? 16.161 57.977 120.840 1.00 13.95 433 ILE A N 1
ATOM 640 C CA . ILE A 1 104 ? 17.494 58.179 120.261 1.00 12.83 433 ILE A CA 1
ATOM 641 C C . ILE A 1 104 ? 17.714 57.187 119.111 1.00 16.10 433 ILE A C 1
ATOM 642 O O . ILE A 1 104 ? 17.295 56.032 119.208 1.00 15.21 433 ILE A O 1
ATOM 647 N N . ASP A 1 105 ? 18.392 57.648 118.032 1.00 14.44 434 ASP A N 1
ATOM 648 C CA . ASP A 1 105 ? 18.697 56.823 116.866 1.00 12.97 434 ASP A CA 1
ATOM 649 C C . ASP A 1 105 ? 19.571 55.634 117.247 1.00 15.65 434 ASP A C 1
ATOM 650 O O . ASP A 1 105 ? 20.350 55.699 118.208 1.00 15.01 434 ASP A O 1
ATOM 655 N N . MET A 1 106 ? 19.460 54.552 116.459 1.00 13.28 435 MET A N 1
ATOM 656 C CA . MET A 1 106 ? 20.143 53.304 116.766 1.00 12.21 435 MET A CA 1
ATOM 657 C C . MET A 1 106 ? 21.644 53.416 117.100 1.00 14.22 435 MET A C 1
ATOM 658 O O . MET A 1 106 ? 22.065 52.845 118.123 1.00 13.87 435 MET A O 1
ATOM 663 N N . PRO A 1 107 ? 22.500 54.032 116.248 1.00 12.80 436 PRO A N 1
ATOM 664 C CA . PRO A 1 107 ? 23.948 53.964 116.549 1.00 12.64 436 PRO A CA 1
ATOM 665 C C . PRO A 1 107 ? 24.283 54.649 117.866 1.00 14.14 436 PRO A C 1
ATOM 666 O O . PRO A 1 107 ? 25.090 54.148 118.651 1.00 14.34 436 PRO A O 1
ATOM 670 N N . GLN A 1 108 ? 23.622 55.793 118.114 1.00 13.80 437 GLN A N 1
ATOM 671 C CA . GLN A 1 108 ? 23.894 56.528 119.346 1.00 12.59 437 GLN A CA 1
ATOM 672 C C . GLN A 1 108 ? 23.335 55.778 120.571 1.00 16.24 437 GLN A C 1
ATOM 673 O O . GLN A 1 108 ? 24.008 55.707 121.608 1.00 14.80 437 GLN A O 1
ATOM 679 N N . ALA A 1 109 ? 22.162 55.147 120.420 1.00 13.90 438 ALA A N 1
ATOM 680 C CA . ALA A 1 109 ? 21.576 54.370 121.527 1.00 13.12 438 ALA A CA 1
ATOM 681 C C . ALA A 1 109 ? 22.480 53.183 121.880 1.00 15.38 438 ALA A C 1
ATOM 682 O O . ALA A 1 109 ? 22.758 52.921 123.062 1.00 15.55 438 ALA A O 1
ATOM 684 N N . VAL A 1 110 ? 22.940 52.459 120.851 1.00 13.02 439 VAL A N 1
ATOM 685 C CA . VAL A 1 110 ? 23.801 51.284 121.086 1.00 13.61 439 VAL A CA 1
ATOM 686 C C . VAL A 1 110 ? 25.139 51.775 121.704 1.00 15.43 439 VAL A C 1
ATOM 687 O O . VAL A 1 110 ? 25.716 51.099 122.563 1.00 15.70 439 VAL A O 1
ATOM 691 N N . SER A 1 111 ? 25.624 52.964 121.284 1.00 11.81 440 SER A N 1
ATOM 692 C CA . SER A 1 111 ? 26.867 53.484 121.863 1.00 12.46 440 SER A CA 1
ATOM 693 C C . SER A 1 111 ? 26.704 53.705 123.386 1.00 15.28 440 SER A C 1
ATOM 694 O O . SER A 1 111 ? 27.655 53.437 124.132 1.00 15.12 440 SER A O 1
ATOM 697 N N . ALA A 1 112 ? 25.480 54.121 123.857 1.00 13.71 441 ALA A N 1
ATOM 698 C CA . ALA A 1 112 ? 25.237 54.314 125.308 1.00 13.79 441 ALA A CA 1
ATOM 699 C C . ALA A 1 112 ? 25.292 52.958 126.021 1.00 14.26 441 ALA A C 1
ATOM 700 O O . ALA A 1 112 ? 25.905 52.848 127.082 1.00 15.48 441 ALA A O 1
ATOM 702 N N . GLY A 1 113 ? 24.737 51.924 125.392 1.00 12.66 442 GLY A N 1
ATOM 703 C CA . GLY A 1 113 ? 24.795 50.593 125.994 1.00 13.68 442 GLY A CA 1
ATOM 704 C C . GLY A 1 113 ? 26.228 50.064 126.011 1.00 15.26 442 GLY A C 1
ATOM 705 O O . GLY A 1 113 ? 26.682 49.504 127.008 1.00 15.09 442 GLY A O 1
ATOM 706 N N . MET A 1 114 ? 26.974 50.301 124.914 1.00 12.81 443 MET A N 1
ATOM 707 C CA . MET A 1 114 ? 28.362 49.833 124.812 1.00 12.32 443 MET A CA 1
ATOM 708 C C . MET A 1 114 ? 29.247 50.481 125.888 1.00 13.65 443 MET A C 1
ATOM 709 O O . MET A 1 114 ? 30.147 49.836 126.397 1.00 13.80 443 MET A O 1
ATOM 714 N N . THR A 1 115 ? 28.957 51.751 126.235 1.00 13.10 444 THR A N 1
ATOM 715 C CA . THR A 1 115 ? 29.691 52.456 127.292 1.00 13.70 444 THR A CA 1
ATOM 716 C C . THR A 1 115 ? 29.612 51.702 128.645 1.00 14.25 444 THR A C 1
ATOM 717 O O . THR A 1 115 ? 30.462 51.902 129.513 1.00 15.67 444 THR A O 1
ATOM 721 N N . MET A 1 116 ? 28.573 50.869 128.840 1.00 12.73 445 MET A N 1
ATOM 722 C CA . MET A 1 116 ? 28.425 50.148 130.102 1.00 13.09 445 MET A CA 1
ATOM 723 C C . MET A 1 116 ? 29.399 48.953 130.212 1.00 15.16 445 MET A C 1
ATOM 724 O O . MET A 1 116 ? 29.546 48.387 131.311 1.00 15.06 445 MET A O 1
ATOM 729 N N . ILE A 1 117 ? 29.997 48.522 129.083 1.00 15.26 446 ILE A N 1
ATOM 730 C CA . ILE A 1 117 ? 30.880 47.345 129.075 1.00 14.22 446 ILE A CA 1
ATOM 731 C C . ILE A 1 117 ? 32.190 47.754 129.714 1.00 17.78 446 ILE A C 1
ATOM 732 O O . ILE A 1 117 ? 32.862 48.676 129.245 1.00 16.77 446 ILE A O 1
ATOM 737 N N . GLY A 1 118 ? 32.550 47.058 130.778 1.00 16.08 447 GLY A N 1
ATOM 738 C CA . GLY A 1 118 ? 33.738 47.448 131.525 1.00 17.53 447 GLY A CA 1
ATOM 739 C C . GLY A 1 118 ? 34.074 46.417 132.568 1.00 20.92 447 GLY A C 1
ATOM 740 O O . GLY A 1 118 ? 33.692 45.249 132.424 1.00 19.17 447 GLY A O 1
ATOM 741 N N . PRO A 1 119 ? 34.702 46.851 133.673 1.00 20.24 448 PRO A N 1
ATOM 742 C CA . PRO A 1 119 ? 35.163 45.866 134.674 1.00 20.99 448 PRO A CA 1
ATOM 743 C C . PRO A 1 119 ? 34.081 45.039 135.348 1.00 24.75 448 PRO A C 1
ATOM 744 O O . PRO A 1 119 ? 34.348 43.896 135.741 1.00 25.44 448 PRO A O 1
ATOM 748 N N . ARG A 1 120 ? 32.866 45.597 135.467 1.00 19.97 449 ARG A N 1
ATOM 749 C CA . ARG A 1 120 ? 31.775 44.900 136.156 1.00 19.26 449 ARG A CA 1
ATOM 750 C C . ARG A 1 120 ? 30.792 44.186 135.225 1.00 21.09 449 ARG A C 1
ATOM 751 O O . ARG A 1 120 ? 30.039 43.325 135.683 1.00 21.92 449 ARG A O 1
ATOM 759 N N . PHE A 1 121 ? 30.748 44.557 133.945 1.00 17.23 450 PHE A N 1
ATOM 760 C CA . PHE A 1 121 ? 29.831 43.935 132.998 1.00 15.93 450 PHE A CA 1
ATOM 761 C C . PHE A 1 121 ? 30.521 43.755 131.669 1.00 18.67 450 PHE A C 1
ATOM 762 O O . PHE A 1 121 ? 30.835 44.754 131.001 1.00 16.97 450 PHE A O 1
ATOM 770 N N . GLY A 1 122 ? 30.771 42.495 131.307 1.00 17.22 451 GLY A N 1
ATOM 771 C CA . GLY A 1 122 ? 31.283 42.109 130.004 1.00 17.34 451 GLY A CA 1
ATOM 772 C C . GLY A 1 122 ? 32.692 42.452 129.574 1.00 21.55 451 GLY A C 1
ATOM 773 O O . GLY A 1 122 ? 33.226 41.754 128.707 1.00 22.60 451 GLY A O 1
ATOM 774 N N . GLY A 1 123 ? 33.291 43.497 130.148 1.00 18.15 452 GLY A N 1
ATOM 775 C CA . GLY A 1 123 ? 34.628 43.939 129.760 1.00 18.05 452 GLY A CA 1
ATOM 776 C C . GLY A 1 123 ? 35.758 43.511 130.685 1.00 21.50 452 GLY A C 1
ATOM 777 O O . GLY A 1 123 ? 36.767 44.223 130.805 1.00 21.51 452 GLY A O 1
ATOM 778 N N . ALA A 1 124 ? 35.608 42.338 131.312 1.00 19.76 453 ALA A N 1
ATOM 779 C CA . ALA A 1 124 ? 36.633 41.753 132.173 1.00 19.82 453 ALA A CA 1
ATOM 780 C C . ALA A 1 124 ? 37.385 40.666 131.382 1.00 22.31 453 ALA A C 1
ATOM 781 O O . ALA A 1 124 ? 38.203 39.950 131.972 1.00 22.47 453 ALA A O 1
ATOM 783 N N . VAL A 1 125 ? 37.079 40.508 130.060 1.00 19.50 454 VAL A N 1
ATOM 784 C CA . VAL A 1 125 ? 37.735 39.477 129.232 1.00 19.37 454 VAL A CA 1
ATOM 785 C C . VAL A 1 125 ? 39.274 39.706 129.209 1.00 22.40 454 VAL A C 1
ATOM 786 O O . VAL A 1 125 ? 40.039 38.782 129.507 1.00 21.56 454 VAL A O 1
ATOM 790 N N . THR A 1 126 ? 39.709 40.935 128.846 1.00 19.55 455 THR A N 1
ATOM 791 C CA . THR A 1 126 ? 41.138 41.255 128.741 1.00 20.59 455 THR A CA 1
ATOM 792 C C . THR A 1 126 ? 41.881 40.987 130.041 1.00 23.66 455 THR A C 1
ATOM 793 O O . THR A 1 126 ? 42.897 40.281 130.054 1.00 23.25 455 THR A O 1
ATOM 797 N N . ASN A 1 127 ? 41.356 41.530 131.137 1.00 21.19 456 ASN A N 1
ATOM 798 C CA . ASN A 1 127 ? 41.998 41.365 132.426 1.00 22.39 456 ASN A CA 1
ATOM 799 C C . ASN A 1 127 ? 41.961 39.918 132.915 1.00 25.90 456 ASN A C 1
ATOM 800 O O . ASN A 1 127 ? 42.961 39.467 133.491 1.00 23.88 456 ASN A O 1
ATOM 805 N N . ALA A 1 128 ? 40.873 39.171 132.628 1.00 22.07 457 ALA A N 1
ATOM 806 C CA . ALA A 1 128 ? 40.816 37.762 133.055 1.00 22.22 457 ALA A CA 1
ATOM 807 C C . ALA A 1 128 ? 41.918 36.959 132.335 1.00 26.20 457 ALA A C 1
ATOM 808 O O . ALA A 1 128 ? 42.683 36.238 132.986 1.00 26.18 457 ALA A O 1
ATOM 810 N N . GLY A 1 129 ? 42.040 37.168 131.023 1.00 23.52 458 GLY A N 1
ATOM 811 C CA . GLY A 1 129 ? 43.092 36.521 130.245 1.00 23.90 458 GLY A CA 1
ATOM 812 C C . GLY A 1 129 ? 44.481 36.867 130.758 1.00 27.25 458 GLY A C 1
ATOM 813 O O . GLY A 1 129 ? 45.314 35.972 130.966 1.00 27.05 458 GLY A O 1
ATOM 814 N N . LYS A 1 130 ? 44.717 38.168 131.050 1.00 21.41 459 LYS A N 1
ATOM 815 C CA . LYS A 1 130 ? 45.998 38.649 131.567 1.00 22.10 459 LYS A CA 1
ATOM 816 C C . LYS A 1 130 ? 46.367 37.984 132.898 1.00 26.43 459 LYS A C 1
ATOM 817 O O . LYS A 1 130 ? 47.481 37.462 133.042 1.00 27.93 459 LYS A O 1
ATOM 823 N N . TYR A 1 131 ? 45.444 37.995 133.868 1.00 22.11 460 TYR A N 1
ATOM 824 C CA . TYR A 1 131 ? 45.747 37.459 135.195 1.00 23.28 460 TYR A CA 1
ATOM 825 C C . TYR A 1 131 ? 45.793 35.932 135.242 1.00 26.67 460 TYR A C 1
ATOM 826 O O . TYR A 1 131 ? 46.663 35.399 135.946 1.00 27.04 460 TYR A O 1
ATOM 835 N N . PHE A 1 132 ? 44.942 35.219 134.456 1.00 23.60 461 PHE A N 1
ATOM 836 C CA . PHE A 1 132 ? 45.053 33.750 134.431 1.00 24.09 461 PHE A CA 1
ATOM 837 C C . PHE A 1 132 ? 46.340 33.297 133.728 1.00 28.42 461 PHE A C 1
ATOM 838 O O . PHE A 1 132 ? 46.958 32.309 134.149 1.00 28.36 461 PHE A O 1
ATOM 846 N N . LYS A 1 133 ? 46.790 34.061 132.715 1.00 24.82 462 LYS A N 1
ATOM 847 C CA . LYS A 1 133 ? 48.061 33.768 132.036 1.00 24.75 462 LYS A CA 1
ATOM 848 C C . LYS A 1 133 ? 49.213 33.966 133.037 1.00 28.66 462 LYS A C 1
ATOM 849 O O . LYS A 1 133 ? 50.108 33.118 133.125 1.00 27.90 462 LYS A O 1
ATOM 855 N N . MET A 1 134 ? 49.155 35.071 133.830 1.00 25.42 463 MET A N 1
ATOM 856 C CA . MET A 1 134 ? 50.153 35.361 134.864 1.00 26.08 463 MET A CA 1
ATOM 857 C C . MET A 1 134 ? 50.165 34.235 135.910 1.00 31.17 463 MET A C 1
ATOM 858 O O . MET A 1 134 ? 51.241 33.820 136.351 1.00 30.74 463 MET A O 1
ATOM 863 N N . ALA A 1 135 ? 48.974 33.748 136.298 1.00 27.91 464 ALA A N 1
ATOM 864 C CA . ALA A 1 135 ? 48.823 32.676 137.282 1.00 29.91 464 ALA A CA 1
ATOM 865 C C . ALA A 1 135 ? 49.492 31.390 136.816 1.00 36.02 464 ALA A C 1
ATOM 866 O O . ALA A 1 135 ? 50.188 30.756 137.615 1.00 36.76 464 ALA A O 1
ATOM 868 N N . VAL A 1 136 ? 49.325 31.023 135.528 1.00 33.38 465 VAL A N 1
ATOM 869 C CA . VAL A 1 136 ? 49.941 29.817 134.954 1.00 36.09 465 VAL A CA 1
ATOM 870 C C . VAL A 1 136 ? 51.470 29.916 135.073 1.00 42.76 465 VAL A C 1
ATOM 871 O O . VAL A 1 136 ? 52.121 28.948 135.475 1.00 45.05 465 VAL A O 1
ATOM 875 N N . GLU A 1 137 ? 52.017 31.106 134.770 1.00 38.37 466 GLU A N 1
ATOM 876 C CA . GLU A 1 137 ? 53.451 31.373 134.786 1.00 39.41 466 GLU A CA 1
ATOM 877 C C . GLU A 1 137 ? 54.064 31.502 136.184 1.00 44.13 466 GLU A C 1
ATOM 878 O O . GLU A 1 137 ? 55.120 30.915 136.440 1.00 44.98 466 GLU A O 1
ATOM 884 N N . ASP A 1 138 ? 53.421 32.278 137.074 1.00 39.92 467 ASP A N 1
ATOM 885 C CA . ASP A 1 138 ? 53.935 32.641 138.397 1.00 40.47 467 ASP A CA 1
ATOM 886 C C . ASP A 1 138 ? 53.393 31.847 139.583 1.00 43.42 467 ASP A C 1
ATOM 887 O O . ASP A 1 138 ? 54.064 31.796 140.620 1.00 44.29 467 ASP A O 1
ATOM 892 N N . TYR A 1 139 ? 52.189 31.255 139.460 1.00 36.44 468 TYR A N 1
ATOM 893 C CA . TYR A 1 139 ? 51.591 30.465 140.539 1.00 37.95 468 TYR A CA 1
ATOM 894 C C . TYR A 1 139 ? 51.100 29.102 139.987 1.00 42.05 468 TYR A C 1
ATOM 895 O O . TYR A 1 139 ? 49.981 28.717 140.316 1.00 41.13 468 TYR A O 1
ATOM 904 N N . PRO A 1 140 ? 51.894 28.349 139.162 1.00 41.41 469 PRO A N 1
ATOM 905 C CA . PRO A 1 140 ? 51.382 27.096 138.573 1.00 42.29 469 PRO A CA 1
ATOM 906 C C . PRO A 1 140 ? 50.788 26.076 139.533 1.00 50.83 469 PRO A C 1
ATOM 907 O O . PRO A 1 140 ? 49.785 25.446 139.190 1.00 52.33 469 PRO A O 1
ATOM 911 N N . ASN A 1 141 ? 51.379 25.919 140.722 1.00 48.45 470 ASN A N 1
ATOM 912 C CA . ASN A 1 141 ? 50.876 24.965 141.707 1.00 50.10 470 ASN A CA 1
ATOM 913 C C . ASN A 1 141 ? 50.539 25.693 143.007 1.00 53.61 470 ASN A C 1
ATOM 914 O O . ASN A 1 141 ? 50.710 25.148 144.101 1.00 54.98 470 ASN A O 1
ATOM 919 N N . ASP A 1 142 ? 50.048 26.944 142.881 1.00 46.65 471 ASP A N 1
ATOM 920 C CA . ASP A 1 142 ? 49.721 27.753 144.051 1.00 46.43 471 ASP A CA 1
ATOM 921 C C . ASP A 1 142 ? 48.519 28.674 143.814 1.00 46.91 471 ASP A C 1
ATOM 922 O O . ASP A 1 142 ? 48.672 29.903 143.783 1.00 43.76 471 ASP A O 1
ATOM 927 N N . ILE A 1 143 ? 47.315 28.073 143.687 1.00 43.08 472 ILE A N 1
ATOM 928 C CA . ILE A 1 143 ? 46.062 28.817 143.531 1.00 42.16 472 ILE A CA 1
ATOM 929 C C . ILE A 1 143 ? 45.846 29.760 144.756 1.00 45.87 472 ILE A C 1
ATOM 930 O O . ILE A 1 143 ? 45.596 30.945 144.532 1.00 41.79 472 ILE A O 1
ATOM 935 N N . PRO A 1 144 ? 46.036 29.320 146.037 1.00 46.07 473 PRO A N 1
ATOM 936 C CA . PRO A 1 144 ? 45.880 30.271 147.158 1.00 46.50 473 PRO A CA 1
ATOM 937 C C . PRO A 1 144 ? 46.801 31.495 147.062 1.00 48.10 473 PRO A C 1
ATOM 938 O O . PRO A 1 144 ? 46.343 32.608 147.324 1.00 47.78 473 PRO A O 1
ATOM 942 N N . GLY A 1 145 ? 48.054 31.293 146.635 1.00 42.90 474 GLY A N 1
ATOM 943 C CA . GLY A 1 145 ? 49.013 32.384 146.441 1.00 41.34 474 GLY A CA 1
ATOM 944 C C . GLY A 1 145 ? 48.539 33.380 145.391 1.00 39.93 474 GLY A C 1
ATOM 945 O O . GLY A 1 145 ? 48.632 34.602 145.578 1.00 36.80 474 GLY A O 1
ATOM 946 N N . PHE A 1 146 ? 47.990 32.854 144.280 1.00 34.78 475 PHE A N 1
ATOM 947 C CA . PHE A 1 146 ? 47.439 33.672 143.207 1.00 31.55 475 PHE A CA 1
ATOM 948 C C . PHE A 1 146 ? 46.263 34.490 143.733 1.00 36.59 475 PHE A C 1
ATOM 949 O O . PHE A 1 146 ? 46.230 35.709 143.525 1.00 34.63 475 PHE A O 1
ATOM 957 N N . LEU A 1 147 ? 45.311 33.826 144.433 1.00 36.35 476 LEU A N 1
ATOM 958 C CA . LEU A 1 147 ? 44.120 34.493 144.976 1.00 37.15 476 LEU A CA 1
ATOM 959 C C . LEU A 1 147 ? 44.490 35.570 145.999 1.00 42.17 476 LEU A C 1
ATOM 960 O O . LEU A 1 147 ? 43.897 36.653 145.984 1.00 41.06 476 LEU A O 1
ATOM 965 N N . SER A 1 148 ? 45.524 35.309 146.817 1.00 41.47 477 SER A N 1
ATOM 966 C CA . SER A 1 148 ? 46.008 36.277 147.803 1.00 42.68 477 SER A CA 1
ATOM 967 C C . SER A 1 148 ? 46.622 37.495 147.105 1.00 43.97 477 SER A C 1
ATOM 968 O O . SER A 1 148 ? 46.307 38.627 147.487 1.00 41.59 477 SER A O 1
ATOM 971 N N . TRP A 1 149 ? 47.454 37.262 146.049 1.00 40.26 478 TRP A N 1
ATOM 972 C CA . TRP A 1 149 ? 48.089 38.337 145.284 1.00 38.46 478 TRP A CA 1
ATOM 973 C C . TRP A 1 149 ? 47.019 39.220 144.650 1.00 38.48 478 TRP A C 1
ATOM 974 O O . TRP A 1 149 ? 47.131 40.443 144.698 1.00 36.40 478 TRP A O 1
ATOM 985 N N . MET A 1 150 ? 45.981 38.596 144.044 1.00 33.31 479 MET A N 1
ATOM 986 C CA . MET A 1 150 ? 44.872 39.313 143.414 1.00 31.67 479 MET A CA 1
ATOM 987 C C . MET A 1 150 ? 44.111 40.176 144.426 1.00 39.62 479 MET A C 1
ATOM 988 O O . MET A 1 150 ? 43.860 41.346 144.148 1.00 39.05 479 MET A O 1
ATOM 993 N N . LYS A 1 151 ? 43.778 39.609 145.599 1.00 39.97 480 LYS A N 1
ATOM 994 C CA . LYS A 1 151 ? 43.062 40.316 146.669 1.00 43.02 480 LYS A CA 1
ATOM 995 C C . LYS A 1 151 ? 43.820 41.581 147.105 1.00 50.67 480 LYS A C 1
ATOM 996 O O . LYS A 1 151 ? 43.217 42.645 147.251 1.00 51.44 480 LYS A O 1
ATOM 1002 N N . LYS A 1 152 ? 45.144 41.469 147.239 1.00 49.11 481 LYS A N 1
ATOM 1003 C CA . LYS A 1 152 ? 46.032 42.556 147.647 1.00 50.36 481 LYS A CA 1
ATOM 1004 C C . LYS A 1 152 ? 46.282 43.616 146.552 1.00 52.91 481 LYS A C 1
ATOM 1005 O O . LYS A 1 152 ? 46.310 44.807 146.869 1.00 53.91 481 LYS A O 1
ATOM 1011 N N . ASN A 1 153 ? 46.503 43.186 145.288 1.00 46.41 482 ASN A N 1
ATOM 1012 C CA . ASN A 1 153 ? 46.910 44.062 144.181 1.00 44.84 482 ASN A CA 1
ATOM 1013 C C . ASN A 1 153 ? 45.848 44.498 143.182 1.00 48.11 482 ASN A C 1
ATOM 1014 O O . ASN A 1 153 ? 46.077 45.477 142.458 1.00 47.54 482 ASN A O 1
ATOM 1019 N N . VAL A 1 154 ? 44.743 43.749 143.058 1.00 38.72 483 VAL A N 1
ATOM 1020 C CA . VAL A 1 154 ? 43.725 44.026 142.036 1.00 37.40 483 VAL A CA 1
ATOM 1021 C C . VAL A 1 154 ? 42.329 44.243 142.634 1.00 42.27 483 VAL A C 1
ATOM 1022 O O . VAL A 1 154 ? 41.636 45.189 142.251 1.00 42.53 483 VAL A O 1
ATOM 1026 N N . GLY A 1 155 ? 41.938 43.345 143.528 1.00 39.85 484 GLY A N 1
ATOM 1027 C CA . GLY A 1 155 ? 40.624 43.328 144.152 1.00 40.48 484 GLY A CA 1
ATOM 1028 C C . GLY A 1 155 ? 39.903 42.082 143.677 1.00 44.85 484 GLY A C 1
ATOM 1029 O O . GLY A 1 155 ? 40.532 41.020 143.620 1.00 44.78 484 GLY A O 1
ATOM 1030 N N . PRO A 1 156 ? 38.613 42.159 143.260 1.00 41.59 485 PRO A N 1
ATOM 1031 C CA . PRO A 1 156 ? 37.938 40.929 142.780 1.00 40.93 485 PRO A CA 1
ATOM 1032 C C . PRO A 1 156 ? 38.631 40.345 141.551 1.00 41.03 485 PRO A C 1
ATOM 1033 O O . PRO A 1 156 ? 39.181 41.106 140.746 1.00 39.56 485 PRO A O 1
ATOM 1037 N N . VAL A 1 157 ? 38.672 39.003 141.452 1.00 35.73 486 VAL A N 1
ATOM 1038 C CA . VAL A 1 157 ? 39.339 38.318 140.343 1.00 33.08 486 VAL A CA 1
ATOM 1039 C C . VAL A 1 157 ? 38.519 38.497 139.053 1.00 32.11 486 VAL A C 1
ATOM 1040 O O . VAL A 1 157 ? 37.376 38.026 138.996 1.00 30.29 486 VAL A O 1
ATOM 1044 N N . PRO A 1 158 ? 39.083 39.156 138.002 1.00 26.95 487 PRO A N 1
ATOM 1045 C CA . PRO A 1 158 ? 38.323 39.277 136.740 1.00 25.47 487 PRO A CA 1
ATOM 1046 C C . PRO A 1 158 ? 38.060 37.878 136.173 1.00 27.86 487 PRO A C 1
ATOM 1047 O O . PRO A 1 158 ? 38.927 36.996 136.207 1.00 27.61 487 PRO A O 1
ATOM 1051 N N . GLY A 1 159 ? 36.835 37.657 135.746 1.00 24.93 488 GLY A N 1
ATOM 1052 C CA . GLY A 1 159 ? 36.447 36.367 135.199 1.00 25.00 488 GLY A CA 1
ATOM 1053 C C . GLY A 1 159 ? 35.817 35.437 136.212 1.00 29.44 488 GLY A C 1
ATOM 1054 O O . GLY A 1 159 ? 35.395 34.334 135.845 1.00 30.22 488 GLY A O 1
ATOM 1055 N N . ILE A 1 160 ? 35.752 35.873 137.487 1.00 25.55 489 ILE A N 1
ATOM 1056 C CA . ILE A 1 160 ? 35.149 35.089 138.575 1.00 25.85 489 ILE A CA 1
ATOM 1057 C C . ILE A 1 160 ? 33.951 35.859 139.142 1.00 30.36 489 ILE A C 1
ATOM 1058 O O . ILE A 1 160 ? 34.080 37.038 139.465 1.00 30.24 489 ILE A O 1
ATOM 1063 N N . GLY A 1 161 ? 32.817 35.172 139.293 1.00 27.91 490 GLY A N 1
ATOM 1064 C CA . GLY A 1 161 ? 31.617 35.764 139.881 1.00 28.34 490 GLY A CA 1
ATOM 1065 C C . GLY A 1 161 ? 30.513 36.106 138.908 1.00 30.14 490 GLY A C 1
ATOM 1066 O O . GLY A 1 161 ? 30.777 36.454 137.755 1.00 29.74 490 GLY A O 1
ATOM 1067 N N . HIS A 1 162 ? 29.257 36.028 139.379 1.00 25.83 491 HIS A N 1
ATOM 1068 C CA . HIS A 1 162 ? 28.071 36.350 138.586 1.00 24.50 491 HIS A CA 1
ATOM 1069 C C . HIS A 1 162 ? 26.925 36.727 139.516 1.00 29.10 491 HIS A C 1
ATOM 1070 O O . HIS A 1 162 ? 26.847 36.208 140.629 1.00 29.74 491 HIS A O 1
ATOM 1077 N N . ARG A 1 163 ? 26.032 37.615 139.055 1.00 26.76 492 ARG A N 1
ATOM 1078 C CA . ARG A 1 163 ? 24.885 38.074 139.841 1.00 27.15 492 ARG A CA 1
ATOM 1079 C C . ARG A 1 163 ? 23.804 37.005 139.940 1.00 31.95 492 ARG A C 1
ATOM 1080 O O . ARG A 1 163 ? 23.126 36.923 140.970 1.00 32.22 492 ARG A O 1
ATOM 1088 N N . VAL A 1 164 ? 23.604 36.217 138.863 1.00 28.24 493 VAL A N 1
ATOM 1089 C CA . VAL A 1 164 ? 22.529 35.204 138.866 1.00 28.62 493 VAL A CA 1
ATOM 1090 C C . VAL A 1 164 ? 23.044 33.765 138.697 1.00 30.24 493 VAL A C 1
ATOM 1091 O O . VAL A 1 164 ? 22.457 32.849 139.267 1.00 29.79 493 VAL A O 1
ATOM 1095 N N . LYS A 1 165 ? 24.102 33.561 137.897 1.00 25.90 494 LYS A N 1
ATOM 1096 C CA . LYS A 1 165 ? 24.660 32.226 137.677 1.00 26.70 494 LYS A CA 1
ATOM 1097 C C . LYS A 1 165 ? 25.461 31.785 138.899 1.00 30.57 494 LYS A C 1
ATOM 1098 O O . LYS A 1 165 ? 26.042 32.618 139.587 1.00 29.91 494 LYS A O 1
ATOM 1104 N N . SER A 1 166 ? 25.445 30.477 139.197 1.00 27.78 495 SER A N 1
ATOM 1105 C CA . SER A 1 166 ? 26.091 29.926 140.387 1.00 29.47 495 SER A CA 1
ATOM 1106 C C . SER A 1 166 ? 26.299 28.420 140.207 1.00 34.39 495 SER A C 1
ATOM 1107 O O . SER A 1 166 ? 25.954 27.876 139.156 1.00 32.66 495 SER A O 1
ATOM 1110 N N . VAL A 1 167 ? 26.809 27.738 141.250 1.00 32.83 496 VAL A N 1
ATOM 1111 C CA . VAL A 1 167 ? 26.945 26.275 141.240 1.00 34.46 496 VAL A CA 1
ATOM 1112 C C . VAL A 1 167 ? 25.544 25.656 141.078 1.00 39.90 496 VAL A C 1
ATOM 1113 O O . VAL A 1 167 ? 25.381 24.730 140.280 1.00 39.88 496 VAL A O 1
ATOM 1117 N N . LYS A 1 168 ? 24.535 26.220 141.786 1.00 37.21 497 LYS A N 1
ATOM 1118 C CA . LYS A 1 168 ? 23.138 25.758 141.757 1.00 37.52 497 LYS A CA 1
ATOM 1119 C C . LYS A 1 168 ? 22.418 26.142 140.471 1.00 38.04 497 LYS A C 1
ATOM 1120 O O . LYS A 1 168 ? 21.526 25.420 140.036 1.00 36.41 497 LYS A O 1
ATOM 1126 N N . ASN A 1 169 ? 22.820 27.275 139.846 1.00 31.90 498 ASN A N 1
ATOM 1127 C CA . ASN A 1 169 ? 22.239 27.773 138.601 1.00 30.34 498 ASN A CA 1
ATOM 1128 C C . ASN A 1 169 ? 23.389 27.926 137.570 1.00 33.63 498 ASN A C 1
ATOM 1129 O O . ASN A 1 169 ? 23.862 29.052 137.330 1.00 32.46 498 ASN A O 1
ATOM 1134 N N . PRO A 1 170 ? 23.925 26.802 137.018 1.00 29.70 499 PRO A N 1
ATOM 1135 C CA . PRO A 1 170 ? 25.097 26.918 136.123 1.00 28.86 499 PRO A CA 1
ATOM 1136 C C . PRO A 1 170 ? 24.880 27.682 134.837 1.00 31.76 499 PRO A C 1
ATOM 1137 O O . PRO A 1 170 ? 23.751 27.793 134.334 1.00 31.34 499 PRO A O 1
ATOM 1141 N N . ASP A 1 171 ? 25.984 28.224 134.320 1.00 26.97 500 ASP A N 1
ATOM 1142 C CA . ASP A 1 171 ? 25.950 28.953 133.073 1.00 24.38 500 ASP A CA 1
ATOM 1143 C C . ASP A 1 171 ? 26.260 27.964 131.958 1.00 28.21 500 ASP A C 1
ATOM 1144 O O . ASP A 1 171 ? 27.427 27.640 131.740 1.00 27.39 500 ASP A O 1
ATOM 1149 N N . GLN A 1 172 ? 25.218 27.480 131.248 1.00 24.49 501 GLN A N 1
ATOM 1150 C CA . GLN A 1 172 ? 25.385 26.556 130.120 1.00 24.50 501 GLN A CA 1
ATOM 1151 C C . GLN A 1 172 ? 26.240 27.181 128.993 1.00 25.52 501 GLN A C 1
ATOM 1152 O O . GLN A 1 172 ? 26.816 26.438 128.207 1.00 25.31 501 GLN A O 1
ATOM 1158 N N . ARG A 1 173 ? 26.357 28.532 128.924 1.00 21.81 502 ARG A N 1
ATOM 1159 C CA . ARG A 1 173 ? 27.244 29.136 127.904 1.00 20.63 502 ARG A CA 1
ATOM 1160 C C . ARG A 1 173 ? 28.696 28.736 128.203 1.00 24.71 502 ARG A C 1
ATOM 1161 O O . ARG A 1 173 ? 29.430 28.341 127.292 1.00 24.21 502 ARG A O 1
ATOM 1169 N N . VAL A 1 174 ? 29.091 28.809 129.489 1.00 22.34 503 VAL A N 1
ATOM 1170 C CA . VAL A 1 174 ? 30.430 28.423 129.957 1.00 23.57 503 VAL A CA 1
ATOM 1171 C C . VAL A 1 174 ? 30.614 26.912 129.749 1.00 27.34 503 VAL A C 1
ATOM 1172 O O . VAL A 1 174 ? 31.601 26.494 129.152 1.00 28.02 503 VAL A O 1
ATOM 1176 N N . LYS A 1 175 ? 29.644 26.105 130.208 1.00 26.29 504 LYS A N 1
ATOM 1177 C CA . LYS A 1 175 ? 29.724 24.646 130.075 1.00 27.14 504 LYS A CA 1
ATOM 1178 C C . LYS A 1 175 ? 29.867 24.220 128.614 1.00 31.26 504 LYS A C 1
ATOM 1179 O O . LYS A 1 175 ? 30.679 23.332 128.318 1.00 31.30 504 LYS A O 1
ATOM 1185 N N . TYR A 1 176 ? 29.129 24.887 127.695 1.00 27.86 505 TYR A N 1
ATOM 1186 C CA . TYR A 1 176 ? 29.208 24.572 126.268 1.00 26.46 505 TYR A CA 1
ATOM 1187 C C . TYR A 1 176 ? 30.573 24.919 125.683 1.00 27.93 505 TYR A C 1
ATOM 1188 O O . TYR A 1 176 ? 31.159 24.093 124.977 1.00 27.58 505 TYR A O 1
ATOM 1197 N N . LEU A 1 177 ? 31.054 26.149 125.919 1.00 23.26 506 LEU A N 1
ATOM 1198 C CA . LEU A 1 177 ? 32.354 26.552 125.380 1.00 23.50 506 LEU A CA 1
ATOM 1199 C C . LEU A 1 177 ? 33.479 25.619 125.850 1.00 27.48 506 LEU A C 1
ATOM 1200 O O . LEU A 1 177 ? 34.285 25.173 125.025 1.00 27.88 506 LEU A O 1
ATOM 1205 N N . VAL A 1 178 ? 33.502 25.296 127.157 1.00 25.73 507 VAL A N 1
ATOM 1206 C CA . VAL A 1 178 ? 34.523 24.406 127.744 1.00 26.41 507 VAL A CA 1
ATOM 1207 C C . VAL A 1 178 ? 34.426 23.019 127.070 1.00 32.14 507 VAL A C 1
ATOM 1208 O O . VAL A 1 178 ? 35.435 22.498 126.594 1.00 33.07 507 VAL A O 1
ATOM 1212 N N . SER A 1 179 ? 33.201 22.465 126.974 1.00 28.42 508 SER A N 1
ATOM 1213 C CA . SER A 1 179 ? 32.977 21.154 126.345 1.00 29.11 508 SER A CA 1
ATOM 1214 C C . SER A 1 179 ? 33.387 21.147 124.865 1.00 32.23 508 SER A C 1
ATOM 1215 O O . SER A 1 179 ? 33.977 20.174 124.403 1.00 32.92 508 SER A O 1
ATOM 1218 N N . TYR A 1 180 ? 33.097 22.236 124.125 1.00 29.67 509 TYR A N 1
ATOM 1219 C CA . TYR A 1 180 ? 33.487 22.324 122.717 1.00 29.20 509 TYR A CA 1
ATOM 1220 C C . TYR A 1 180 ? 35.021 22.285 122.587 1.00 31.91 509 TYR A C 1
ATOM 1221 O O . TYR A 1 180 ? 35.558 21.532 121.779 1.00 30.88 509 TYR A O 1
ATOM 1230 N N . ILE A 1 181 ? 35.717 23.088 123.386 1.00 28.41 510 ILE A N 1
ATOM 1231 C CA . ILE A 1 181 ? 37.178 23.144 123.354 1.00 30.02 510 ILE A CA 1
ATOM 1232 C C . ILE A 1 181 ? 37.767 21.779 123.705 1.00 37.56 510 ILE A C 1
ATOM 1233 O O . ILE A 1 181 ? 38.628 21.271 122.983 1.00 38.52 510 ILE A O 1
ATOM 1238 N N . LYS A 1 182 ? 37.278 21.185 124.793 1.00 34.64 511 LYS A N 1
ATOM 1239 C CA . LYS A 1 182 ? 37.804 19.912 125.316 1.00 36.06 511 LYS A CA 1
ATOM 1240 C C . LYS A 1 182 ? 37.483 18.699 124.449 1.00 40.84 511 LYS A C 1
ATOM 1241 O O . LYS A 1 182 ? 38.327 17.807 124.324 1.00 42.12 511 LYS A O 1
ATOM 1247 N N . ASN A 1 183 ? 36.269 18.636 123.872 1.00 36.22 512 ASN A N 1
ATOM 1248 C CA . ASN A 1 183 ? 35.856 17.449 123.107 1.00 38.25 512 ASN A CA 1
ATOM 1249 C C . ASN A 1 183 ? 35.859 17.584 121.584 1.00 41.91 512 ASN A C 1
ATOM 1250 O O . ASN A 1 183 ? 35.818 16.558 120.893 1.00 41.27 512 ASN A O 1
ATOM 1255 N N . GLU A 1 184 ? 35.849 18.814 121.055 1.00 37.00 513 GLU A N 1
ATOM 1256 C CA . GLU A 1 184 ? 35.749 18.993 119.602 1.00 37.19 513 GLU A CA 1
ATOM 1257 C C . GLU A 1 184 ? 36.960 19.700 118.964 1.00 41.00 513 GLU A C 1
ATOM 1258 O O . GLU A 1 184 ? 36.936 20.015 117.771 1.00 39.65 513 GLU A O 1
ATOM 1264 N N . THR A 1 185 ? 38.017 19.944 119.750 1.00 39.78 514 THR A N 1
ATOM 1265 C CA . THR A 1 185 ? 39.256 20.549 119.230 1.00 40.50 514 THR A CA 1
ATOM 1266 C C . THR A 1 185 ? 40.449 19.828 119.838 1.00 46.78 514 THR A C 1
ATOM 1267 O O . THR A 1 185 ? 40.292 19.125 120.842 1.00 47.57 514 THR A O 1
ATOM 1271 N N . SER A 1 186 ? 41.643 20.053 119.275 1.00 45.31 515 SER A N 1
ATOM 1272 C CA . SER A 1 186 ? 42.882 19.488 119.806 1.00 46.95 515 SER A CA 1
ATOM 1273 C C . SER A 1 186 ? 43.729 20.600 120.460 1.00 50.08 515 SER A C 1
ATOM 1274 O O . SER A 1 186 ? 44.946 20.472 120.605 1.00 48.89 515 SER A O 1
ATOM 1277 N N . LEU A 1 187 ? 43.059 21.678 120.897 1.00 46.65 516 LEU A N 1
ATOM 1278 C CA . LEU A 1 187 ? 43.707 22.822 121.538 1.00 45.44 516 LEU A CA 1
ATOM 1279 C C . LEU A 1 187 ? 44.212 22.504 122.930 1.00 48.08 516 LEU A C 1
ATOM 1280 O O . LEU A 1 187 ? 43.481 21.930 123.737 1.00 47.89 516 LEU A O 1
ATOM 1285 N N . HIS A 1 188 ? 45.455 22.914 123.224 1.00 43.83 517 HIS A N 1
ATOM 1286 C CA . HIS A 1 188 ? 46.036 22.785 124.559 1.00 43.72 517 HIS A CA 1
ATOM 1287 C C . HIS A 1 188 ? 45.635 24.074 125.282 1.00 40.83 517 HIS A C 1
ATOM 1288 O O . HIS A 1 188 ? 45.820 25.166 124.731 1.00 39.17 517 HIS A O 1
ATOM 1295 N N . THR A 1 189 ? 44.975 23.945 126.451 1.00 34.86 518 THR A N 1
ATOM 1296 C CA . THR A 1 189 ? 44.414 25.119 127.133 1.00 33.09 518 THR A CA 1
ATOM 1297 C C . THR A 1 189 ? 44.929 25.320 128.570 1.00 35.69 518 THR A C 1
ATOM 1298 O O . THR A 1 189 ? 44.142 25.219 129.516 1.00 34.15 518 THR A O 1
ATOM 1302 N N . PRO A 1 190 ? 46.224 25.671 128.763 1.00 34.55 519 PRO A N 1
ATOM 1303 C CA . PRO A 1 190 ? 46.724 25.874 130.137 1.00 34.65 519 PRO A CA 1
ATOM 1304 C C . PRO A 1 190 ? 46.008 26.965 130.935 1.00 36.14 519 PRO A C 1
ATOM 1305 O O . PRO A 1 190 ? 45.764 26.753 132.126 1.00 34.82 519 PRO A O 1
ATOM 1309 N N . CYS A 1 191 ? 45.635 28.110 130.293 1.00 32.55 520 CYS A N 1
ATOM 1310 C CA . CYS A 1 191 ? 44.913 29.173 131.012 1.00 31.89 520 CYS A CA 1
ATOM 1311 C C . CYS A 1 191 ? 43.541 28.695 131.449 1.00 33.73 520 CYS A C 1
ATOM 1312 O O . CYS A 1 191 ? 43.172 28.876 132.619 1.00 32.84 520 CYS A O 1
ATOM 1315 N N . LEU A 1 192 ? 42.772 28.112 130.505 1.00 28.94 521 LEU A N 1
ATOM 1316 C CA . LEU A 1 192 ? 41.442 27.627 130.823 1.00 28.69 521 LEU A CA 1
ATOM 1317 C C . LEU A 1 192 ? 41.483 26.566 131.904 1.00 34.01 521 LEU A C 1
ATOM 1318 O O . LEU A 1 192 ? 40.693 26.634 132.848 1.00 33.65 521 LEU A O 1
ATOM 1323 N N . ASP A 1 193 ? 42.432 25.613 131.794 1.00 31.96 522 ASP A N 1
ATOM 1324 C CA . ASP A 1 193 ? 42.576 24.553 132.797 1.00 34.03 522 ASP A CA 1
ATOM 1325 C C . ASP A 1 193 ? 42.812 25.133 134.194 1.00 37.06 522 ASP A C 1
ATOM 1326 O O . ASP A 1 193 ? 42.169 24.695 135.150 1.00 36.71 522 ASP A O 1
ATOM 1331 N N . TYR A 1 194 ? 43.680 26.154 134.299 1.00 33.29 523 TYR A N 1
ATOM 1332 C CA . TYR A 1 194 ? 43.998 26.781 135.581 1.00 33.61 523 TYR A CA 1
ATOM 1333 C C . TYR A 1 194 ? 42.767 27.505 136.140 1.00 34.96 523 TYR A C 1
ATOM 1334 O O . TYR A 1 194 ? 42.476 27.354 137.333 1.00 34.13 523 TYR A O 1
ATOM 1343 N N . ALA A 1 195 ? 42.038 28.276 135.279 1.00 29.59 524 ALA A N 1
ATOM 1344 C CA . ALA A 1 195 ? 40.822 28.984 135.689 1.00 29.19 524 ALA A CA 1
ATOM 1345 C C . ALA A 1 195 ? 39.773 28.009 136.227 1.00 32.55 524 ALA A C 1
ATOM 1346 O O . ALA A 1 195 ? 39.098 28.330 137.207 1.00 31.16 524 ALA A O 1
ATOM 1348 N N . LEU A 1 196 ? 39.653 26.812 135.597 1.00 30.83 525 LEU A N 1
ATOM 1349 C CA . LEU A 1 196 ? 38.718 25.785 136.045 1.00 33.54 525 LEU A CA 1
ATOM 1350 C C . LEU A 1 196 ? 39.116 25.261 137.429 1.00 37.60 525 LEU A C 1
ATOM 1351 O O . LEU A 1 196 ? 38.235 24.965 138.241 1.00 36.38 525 LEU A O 1
ATOM 1356 N N . GLU A 1 197 ? 40.438 25.203 137.715 1.00 34.77 526 GLU A N 1
ATOM 1357 C CA . GLU A 1 197 ? 40.932 24.794 139.037 1.00 36.36 526 GLU A CA 1
ATOM 1358 C C . GLU A 1 197 ? 40.646 25.906 140.060 1.00 39.36 526 GLU A C 1
ATOM 1359 O O . GLU A 1 197 ? 40.223 25.610 141.176 1.00 41.19 526 GLU A O 1
ATOM 1365 N N . VAL A 1 198 ? 40.809 27.182 139.653 1.00 34.19 527 VAL A N 1
ATOM 1366 C CA . VAL A 1 198 ? 40.495 28.342 140.498 1.00 34.16 527 VAL A CA 1
ATOM 1367 C C . VAL A 1 198 ? 39.012 28.311 140.890 1.00 39.01 527 VAL A C 1
ATOM 1368 O O . VAL A 1 198 ? 38.683 28.520 142.061 1.00 39.70 527 VAL A O 1
ATOM 1372 N N . GLU A 1 199 ? 38.127 28.040 139.906 1.00 34.74 528 GLU A N 1
ATOM 1373 C CA . GLU A 1 199 ? 36.680 27.963 140.101 1.00 33.98 528 GLU A CA 1
ATOM 1374 C C . GLU A 1 199 ? 36.313 26.957 141.190 1.00 38.70 528 GLU A C 1
ATOM 1375 O O . GLU A 1 199 ? 35.431 27.251 141.997 1.00 36.38 528 GLU A O 1
ATOM 1381 N N . LYS A 1 200 ? 36.997 25.787 141.226 1.00 37.67 529 LYS A N 1
ATOM 1382 C CA . LYS A 1 200 ? 36.756 24.763 142.253 1.00 40.52 529 LYS A CA 1
ATOM 1383 C C . LYS A 1 200 ? 37.013 25.336 143.655 1.00 46.57 529 LYS A C 1
ATOM 1384 O O . LYS A 1 200 ? 36.252 25.049 144.577 1.00 47.73 529 LYS A O 1
ATOM 1390 N N . VAL A 1 201 ? 38.053 26.185 143.792 1.00 43.27 530 VAL A N 1
ATOM 1391 C CA . VAL A 1 201 ? 38.437 26.837 145.049 1.00 43.86 530 VAL A CA 1
ATOM 1392 C C . VAL A 1 201 ? 37.467 27.968 145.409 1.00 45.59 530 VAL A C 1
ATOM 1393 O O . VAL A 1 201 ? 36.976 28.005 146.538 1.00 45.50 530 VAL A O 1
ATOM 1397 N N . THR A 1 202 ? 37.185 28.885 144.456 1.00 40.69 531 THR A N 1
ATOM 1398 C CA . THR A 1 202 ? 36.309 30.035 144.711 1.00 39.89 531 THR A CA 1
ATOM 1399 C C . THR A 1 202 ? 34.868 29.641 145.027 1.00 44.37 531 THR A C 1
ATOM 1400 O O . THR A 1 202 ? 34.290 30.221 145.950 1.00 44.00 531 THR A O 1
ATOM 1404 N N . THR A 1 203 ? 34.297 28.650 144.291 1.00 40.67 532 THR A N 1
ATOM 1405 C CA . THR A 1 203 ? 32.918 28.192 144.505 1.00 40.88 532 THR A CA 1
ATOM 1406 C C . THR A 1 203 ? 32.742 27.472 145.848 1.00 48.26 532 THR A C 1
ATOM 1407 O O . THR A 1 203 ? 31.625 27.457 146.380 1.00 48.90 532 THR A O 1
ATOM 1411 N N . ALA A 1 204 ? 33.836 26.909 146.409 1.00 46.48 533 ALA A N 1
ATOM 1412 C CA . ALA A 1 204 ? 33.809 26.243 147.726 1.00 48.76 533 ALA A CA 1
ATOM 1413 C C . ALA A 1 204 ? 33.542 27.284 148.832 1.00 54.60 533 ALA A C 1
ATOM 1414 O O . ALA A 1 204 ? 32.902 26.956 149.828 1.00 55.91 533 ALA A O 1
ATOM 1416 N N . LYS A 1 205 ? 33.994 28.546 148.629 1.00 51.13 534 LYS A N 1
ATOM 1417 C CA . LYS A 1 205 ? 33.758 29.645 149.569 1.00 51.46 534 LYS A CA 1
ATOM 1418 C C . LYS A 1 205 ? 32.323 30.174 149.388 1.00 54.50 534 LYS A C 1
ATOM 1419 O O . LYS A 1 205 ? 31.559 30.231 150.354 1.00 55.19 534 LYS A O 1
ATOM 1425 N N . LYS A 1 206 ? 31.968 30.562 148.139 1.00 48.61 535 LYS A N 1
ATOM 1426 C CA . LYS A 1 206 ? 30.665 31.119 147.773 1.00 47.13 535 LYS A CA 1
ATOM 1427 C C . LYS A 1 206 ? 30.231 30.583 146.403 1.00 47.98 535 LYS A C 1
ATOM 1428 O O . LYS A 1 206 ? 30.991 30.694 145.440 1.00 46.87 535 LYS A O 1
ATOM 1434 N N . GLY A 1 207 ? 29.011 30.037 146.337 1.00 42.94 536 GLY A N 1
ATOM 1435 C CA . GLY A 1 207 ? 28.417 29.439 145.146 1.00 40.17 536 GLY A CA 1
ATOM 1436 C C . GLY A 1 207 ? 28.353 30.312 143.911 1.00 39.17 536 GLY A C 1
ATOM 1437 O O . GLY A 1 207 ? 28.375 29.791 142.794 1.00 36.34 536 GLY A O 1
ATOM 1438 N N . ASN A 1 208 ? 28.261 31.637 144.096 1.00 33.70 537 ASN A N 1
ATOM 1439 C CA . ASN A 1 208 ? 28.193 32.567 142.967 1.00 31.78 537 ASN A CA 1
ATOM 1440 C C . ASN A 1 208 ? 29.564 32.893 142.347 1.00 34.69 537 ASN A C 1
ATOM 1441 O O . ASN A 1 208 ? 29.599 33.560 141.314 1.00 32.41 537 ASN A O 1
ATOM 1446 N N . LEU A 1 209 ? 30.682 32.425 142.956 1.00 32.14 538 LEU A N 1
ATOM 1447 C CA . LEU A 1 209 ? 32.036 32.728 142.447 1.00 30.99 538 LEU A CA 1
ATOM 1448 C C . LEU A 1 209 ? 32.485 31.749 141.347 1.00 32.91 538 LEU A C 1
ATOM 1449 O O . LEU A 1 209 ? 33.575 31.172 141.390 1.00 32.54 538 LEU A O 1
ATOM 1454 N N . ILE A 1 210 ? 31.638 31.615 140.326 1.00 29.99 539 ILE A N 1
ATOM 1455 C CA . ILE A 1 210 ? 31.869 30.725 139.193 1.00 29.56 539 ILE A CA 1
ATOM 1456 C C . ILE A 1 210 ? 32.831 31.348 138.218 1.00 32.00 539 ILE A C 1
ATOM 1457 O O . ILE A 1 210 ? 33.029 32.567 138.238 1.00 32.07 539 ILE A O 1
ATOM 1462 N N . LEU A 1 211 ? 33.364 30.526 137.303 1.00 28.57 540 LEU A N 1
ATOM 1463 C CA . LEU A 1 211 ? 34.144 31.030 136.179 1.00 26.91 540 LEU A CA 1
ATOM 1464 C C . LEU A 1 211 ? 33.044 31.571 135.247 1.00 26.92 540 LEU A C 1
ATOM 1465 O O . LEU A 1 211 ? 32.174 30.825 134.804 1.00 26.01 540 LEU A O 1
ATOM 1470 N N . ASN A 1 212 ? 33.034 32.881 135.029 1.00 24.61 541 ASN A N 1
ATOM 1471 C CA . ASN A 1 212 ? 31.978 33.471 134.230 1.00 23.89 541 ASN A CA 1
ATOM 1472 C C . ASN A 1 212 ? 32.322 33.483 132.736 1.00 26.38 541 ASN A C 1
ATOM 1473 O O . ASN A 1 212 ? 33.405 33.033 132.344 1.00 24.96 541 ASN A O 1
ATOM 1478 N N . VAL A 1 213 ? 31.396 33.995 131.897 1.00 24.50 542 VAL A N 1
ATOM 1479 C CA . VAL A 1 213 ? 31.631 34.039 130.459 1.00 24.61 542 VAL A CA 1
ATOM 1480 C C . VAL A 1 213 ? 32.871 34.830 130.103 1.00 26.60 542 VAL A C 1
ATOM 1481 O O . VAL A 1 213 ? 33.590 34.424 129.194 1.00 26.30 542 VAL A O 1
ATOM 1485 N N . ASP A 1 214 ? 33.125 35.960 130.804 1.00 22.15 543 ASP A N 1
ATOM 1486 C CA . ASP A 1 214 ? 34.314 36.765 130.507 1.00 21.20 543 ASP A CA 1
ATOM 1487 C C . ASP A 1 214 ? 35.600 35.987 130.804 1.00 23.02 543 ASP A C 1
ATOM 1488 O O . ASP A 1 214 ? 36.540 36.057 130.022 1.00 22.64 543 ASP A O 1
ATOM 1493 N N . GLY A 1 215 ? 35.631 35.268 131.927 1.00 20.86 544 GLY A N 1
ATOM 1494 C CA . GLY A 1 215 ? 36.797 34.466 132.305 1.00 21.45 544 GLY A CA 1
ATOM 1495 C C . GLY A 1 215 ? 37.036 33.322 131.341 1.00 25.85 544 GLY A C 1
ATOM 1496 O O . GLY A 1 215 ? 38.185 33.049 130.953 1.00 24.66 544 GLY A O 1
ATOM 1497 N N . THR A 1 216 ? 35.937 32.647 130.939 1.00 22.57 545 THR A N 1
ATOM 1498 C CA . THR A 1 216 ? 36.013 3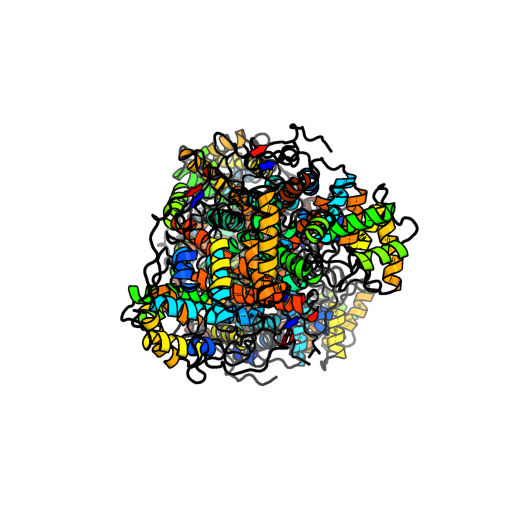1.503 130.014 1.00 21.38 545 THR A CA 1
ATOM 1499 C C . THR A 1 216 ? 36.567 31.972 128.666 1.00 23.39 545 THR A C 1
ATOM 1500 O O . THR A 1 216 ? 37.531 31.385 128.161 1.00 23.31 545 THR A O 1
ATOM 1504 N N . ILE A 1 217 ? 35.962 33.038 128.094 1.00 20.06 546 ILE A N 1
ATOM 1505 C CA . ILE A 1 217 ? 36.413 33.574 126.816 1.00 19.83 546 ILE A CA 1
ATOM 1506 C C . ILE A 1 217 ? 37.862 34.061 126.906 1.00 22.43 546 ILE A C 1
ATOM 1507 O O . ILE A 1 217 ? 38.646 33.729 126.025 1.00 23.17 546 ILE A O 1
ATOM 1512 N N . GLY A 1 218 ? 38.193 34.826 127.953 1.00 19.58 547 GLY A N 1
ATOM 1513 C CA . GLY A 1 218 ? 39.538 35.360 128.147 1.00 20.27 547 GLY A CA 1
ATOM 1514 C C . GLY A 1 218 ? 40.591 34.264 128.146 1.00 23.35 547 GLY A C 1
ATOM 1515 O O . GLY A 1 218 ? 41.606 34.374 127.459 1.00 23.46 547 GLY A O 1
ATOM 1516 N N . CYS A 1 219 ? 40.331 33.181 128.881 1.00 21.77 548 CYS A N 1
ATOM 1517 C CA . CYS A 1 219 ? 41.266 32.060 128.936 1.00 23.01 548 CYS A CA 1
ATOM 1518 C C . CYS A 1 219 ? 41.422 31.361 127.591 1.00 26.85 548 CYS A C 1
ATOM 1519 O O . CYS A 1 219 ? 42.553 31.100 127.151 1.00 26.42 548 CYS A O 1
ATOM 1522 N N . ILE A 1 220 ? 40.290 31.089 126.915 1.00 23.08 549 ILE A N 1
ATOM 1523 C CA . ILE A 1 220 ? 40.334 30.443 125.597 1.00 23.26 549 ILE A CA 1
ATOM 1524 C C . ILE A 1 220 ? 41.142 31.301 124.606 1.00 26.66 549 ILE A C 1
ATOM 1525 O O . ILE A 1 220 ? 41.997 30.783 123.876 1.00 27.10 549 ILE A O 1
ATOM 1530 N N . LEU A 1 221 ? 40.886 32.615 124.606 1.00 22.43 550 LEU A N 1
ATOM 1531 C CA . LEU A 1 221 ? 41.593 33.509 123.692 1.00 22.56 550 LEU A CA 1
ATOM 1532 C C . LEU A 1 221 ? 43.080 33.578 123.964 1.00 26.23 550 LEU A C 1
ATOM 1533 O O . LEU A 1 221 ? 43.853 33.633 123.006 1.00 24.97 550 LEU A O 1
ATOM 1538 N N . MET A 1 222 ? 43.495 33.519 125.247 1.00 24.12 551 MET A N 1
ATOM 1539 C CA . MET A 1 222 ? 44.921 33.492 125.590 1.00 24.63 551 MET A CA 1
ATOM 1540 C C . MET A 1 222 ? 45.522 32.177 125.097 1.00 31.66 551 MET A C 1
ATOM 1541 O O . MET A 1 222 ? 46.609 32.179 124.527 1.00 32.76 551 MET A O 1
ATOM 1546 N N . ASP A 1 223 ? 44.763 31.092 125.220 1.00 27.85 552 ASP A N 1
ATOM 1547 C CA . ASP A 1 223 ? 45.223 29.742 124.781 1.00 29.16 552 ASP A CA 1
ATOM 1548 C C . ASP A 1 223 ? 45.346 29.676 123.258 1.00 34.69 552 ASP A C 1
ATOM 1549 O O . ASP A 1 223 ? 46.164 28.915 122.772 1.00 34.74 552 ASP A O 1
ATOM 1554 N N . LEU A 1 224 ? 44.622 30.533 122.546 1.00 32.48 553 LEU A N 1
ATOM 1555 C CA . LEU A 1 224 ? 44.662 30.627 121.063 1.00 34.02 553 LEU A CA 1
ATOM 1556 C C . LEU A 1 224 ? 45.754 31.615 120.639 1.00 39.49 553 LEU A C 1
ATOM 1557 O O . LEU A 1 224 ? 45.906 31.846 119.463 1.00 41.42 553 LEU A O 1
ATOM 1562 N N . ASP A 1 225 ? 46.423 32.213 121.611 1.00 34.69 554 ASP A N 1
ATOM 1563 C CA . ASP A 1 225 ? 47.495 33.206 121.399 1.00 34.38 554 ASP A CA 1
ATOM 1564 C C . ASP A 1 225 ? 46.928 34.390 120.622 1.00 36.40 554 ASP A C 1
ATOM 1565 O O . ASP A 1 225 ? 47.551 34.826 119.687 1.00 37.06 554 ASP A O 1
ATOM 1570 N N . PHE A 1 226 ? 45.752 34.866 121.018 1.00 29.63 555 PHE A N 1
ATOM 1571 C CA . PHE A 1 226 ? 45.221 36.094 120.392 1.00 28.87 555 PHE A CA 1
ATOM 1572 C C . PHE A 1 226 ? 45.897 37.280 121.089 1.00 29.72 555 PHE A C 1
ATOM 1573 O O . PHE A 1 226 ? 46.317 37.142 122.210 1.00 28.16 555 PHE A O 1
ATOM 1581 N N . PRO A 1 227 ? 46.009 38.458 120.452 1.00 27.15 556 PRO A N 1
ATOM 1582 C CA . PRO A 1 227 ? 46.666 39.598 121.072 1.00 25.49 556 PRO A CA 1
ATOM 1583 C C . PRO A 1 227 ? 45.957 39.963 122.382 1.00 26.75 556 PRO A C 1
ATOM 1584 O O . PRO A 1 227 ? 44.774 39.976 122.410 1.00 23.34 556 PRO A O 1
ATOM 1588 N N . VAL A 1 228 ? 46.726 40.284 123.412 1.00 25.67 557 VAL A N 1
ATOM 1589 C CA . VAL A 1 228 ? 46.091 40.608 124.718 1.00 26.25 557 VAL A CA 1
ATOM 1590 C C . VAL A 1 228 ? 45.132 41.808 124.582 1.00 25.09 557 VAL A C 1
ATOM 1591 O O . VAL A 1 228 ? 44.134 41.786 125.212 1.00 24.63 557 VAL A O 1
ATOM 1595 N N . HIS A 1 229 ? 45.462 42.804 123.771 1.00 21.37 558 HIS A N 1
ATOM 1596 C CA . HIS A 1 229 ? 44.574 43.966 123.620 1.00 20.62 558 HIS A CA 1
ATOM 1597 C C . HIS A 1 229 ? 43.243 43.612 122.956 1.00 23.16 558 HIS A C 1
ATOM 1598 O O . HIS A 1 229 ? 42.288 44.403 123.008 1.00 20.73 558 HIS A O 1
ATOM 1605 N N . SER A 1 230 ? 43.185 42.454 122.281 1.00 20.16 559 SER A N 1
ATOM 1606 C CA . SER A 1 230 ? 41.981 42.113 121.539 1.00 18.80 559 SER A CA 1
ATOM 1607 C C . SER A 1 230 ? 40.865 41.505 122.355 1.00 20.76 559 SER A C 1
ATOM 1608 O O . SER A 1 230 ? 39.748 41.458 121.869 1.00 19.22 559 SER A O 1
ATOM 1611 N N . LEU A 1 231 ? 41.164 40.967 123.542 1.00 18.14 560 LEU A N 1
ATOM 1612 C CA . LEU A 1 231 ? 40.238 40.098 124.254 1.00 17.10 560 LEU A CA 1
ATOM 1613 C C . LEU A 1 231 ? 38.851 40.675 124.482 1.00 18.60 560 LEU A C 1
ATOM 1614 O O . LEU A 1 231 ? 37.867 39.989 124.161 1.00 18.19 560 LEU A O 1
ATOM 1619 N N . ASN A 1 232 ? 38.754 41.908 124.986 1.00 16.50 561 ASN A N 1
ATOM 1620 C CA . ASN A 1 232 ? 37.423 42.515 125.205 1.00 14.84 561 ASN A CA 1
ATOM 1621 C C . ASN A 1 232 ? 36.595 42.671 123.892 1.00 16.60 561 ASN A C 1
ATOM 1622 O O . ASN A 1 232 ? 35.372 42.785 123.948 1.00 16.83 561 ASN A O 1
ATOM 1627 N N . GLY A 1 233 ? 37.280 42.722 122.744 1.00 15.94 562 GLY A N 1
ATOM 1628 C CA . GLY A 1 233 ? 36.615 42.882 121.459 1.00 15.99 562 GLY A CA 1
ATOM 1629 C C . GLY A 1 233 ? 35.524 41.857 121.211 1.00 17.15 562 GLY A C 1
ATOM 1630 O O . GLY A 1 233 ? 34.497 42.172 120.615 1.00 15.59 562 GLY A O 1
ATOM 1631 N N . PHE A 1 234 ? 35.762 40.601 121.624 1.00 14.59 563 PHE A N 1
ATOM 1632 C CA . PHE A 1 234 ? 34.795 39.531 121.383 1.00 13.93 563 PHE A CA 1
ATOM 1633 C C . PHE A 1 234 ? 33.485 39.805 122.077 1.00 15.67 563 PHE A C 1
ATOM 1634 O O . PHE A 1 234 ? 32.440 39.652 121.444 1.00 18.85 563 PHE A O 1
ATOM 1642 N N . PHE A 1 235 ? 33.531 40.264 123.335 1.00 13.70 564 PHE A N 1
ATOM 1643 C CA . PHE A 1 235 ? 32.299 40.594 124.050 1.00 14.16 564 PHE A CA 1
ATOM 1644 C C . PHE A 1 235 ? 31.682 41.894 123.484 1.00 15.84 564 PHE A C 1
ATOM 1645 O O . PHE A 1 235 ? 30.465 41.948 123.283 1.00 16.02 564 PHE A O 1
ATOM 1653 N N . VAL A 1 236 ? 32.509 42.943 123.235 1.00 13.81 565 VAL A N 1
ATOM 1654 C CA . VAL A 1 236 ? 31.992 44.184 122.667 1.00 13.65 565 VAL A CA 1
ATOM 1655 C C . VAL A 1 236 ? 31.245 43.926 121.350 1.00 14.96 565 VAL A C 1
ATOM 1656 O O . VAL A 1 236 ? 30.103 44.362 121.193 1.00 15.71 565 VAL A O 1
ATOM 1660 N N . LEU A 1 237 ? 31.886 43.209 120.413 1.00 13.58 566 LEU A N 1
ATOM 1661 C CA . LEU A 1 237 ? 31.233 42.917 119.142 1.00 14.55 566 LEU A CA 1
ATOM 1662 C C . LEU A 1 237 ? 29.980 42.045 119.323 1.00 16.18 566 LEU A C 1
ATOM 1663 O O . LEU A 1 237 ? 28.925 42.354 118.766 1.00 16.03 566 LEU A O 1
ATOM 1668 N N . ALA A 1 238 ? 30.115 40.919 120.064 1.00 14.34 567 ALA A N 1
ATOM 1669 C CA . ALA A 1 238 ? 28.988 40.009 120.209 1.00 14.08 567 ALA A CA 1
ATOM 1670 C C . ALA A 1 238 ? 27.806 40.722 120.818 1.00 14.58 567 ALA A C 1
ATOM 1671 O O . ALA A 1 238 ? 26.699 40.634 120.282 1.00 14.93 567 ALA A O 1
ATOM 1673 N N . ARG A 1 239 ? 28.035 41.473 121.916 1.00 12.60 568 ARG A N 1
ATOM 1674 C CA . ARG A 1 239 ? 26.912 42.104 122.611 1.00 13.15 568 ARG A CA 1
ATOM 1675 C C . ARG A 1 239 ? 26.285 43.263 121.806 1.00 13.85 568 ARG A C 1
ATOM 1676 O O . ARG A 1 239 ? 25.122 43.628 122.041 1.00 13.49 568 ARG A O 1
ATOM 1684 N N . THR A 1 240 ? 27.032 43.799 120.814 1.00 12.64 569 THR A N 1
ATOM 1685 C CA . THR A 1 240 ? 26.469 44.795 119.898 1.00 13.50 569 THR A CA 1
ATOM 1686 C C . THR A 1 240 ? 25.309 44.153 119.118 1.00 14.05 569 THR A C 1
ATOM 1687 O O . THR A 1 240 ? 24.319 44.819 118.820 1.00 13.59 569 THR A O 1
ATOM 1691 N N . ILE A 1 241 ? 25.413 42.836 118.811 1.00 12.85 570 ILE A N 1
ATOM 1692 C CA . ILE A 1 241 ? 24.288 42.180 118.122 1.00 13.05 570 ILE A CA 1
ATOM 1693 C C . ILE A 1 241 ? 23.028 42.287 119.007 1.00 14.53 570 ILE A C 1
ATOM 1694 O O . ILE A 1 241 ? 21.977 42.711 118.526 1.00 15.49 570 ILE A O 1
ATOM 1699 N N . GLY A 1 242 ? 23.160 41.910 120.287 1.00 13.32 571 GLY A N 1
ATOM 1700 C CA . GLY A 1 242 ? 22.033 41.963 121.219 1.00 13.38 571 GLY A CA 1
ATOM 1701 C C . GLY A 1 242 ? 21.534 43.391 121.443 1.00 16.08 571 GLY A C 1
ATOM 1702 O O . GLY A 1 242 ? 20.323 43.646 121.432 1.00 15.26 571 GLY A O 1
ATOM 1703 N N . MET A 1 243 ? 22.473 44.362 121.601 1.00 12.69 572 MET A N 1
ATOM 1704 C CA . MET A 1 243 ? 22.047 45.749 121.868 1.00 13.24 572 MET A CA 1
ATOM 1705 C C . MET A 1 243 ? 21.276 46.344 120.687 1.00 14.31 572 MET A C 1
ATOM 1706 O O . MET A 1 243 ? 20.272 47.044 120.888 1.00 14.42 572 MET A O 1
ATOM 1711 N N . ILE A 1 244 ? 21.723 46.050 119.458 1.00 12.55 573 ILE A N 1
ATOM 1712 C CA . ILE A 1 244 ? 20.973 46.473 118.274 1.00 13.14 573 ILE A CA 1
ATOM 1713 C C . ILE A 1 244 ? 19.574 45.792 118.320 1.00 16.25 573 ILE A C 1
ATOM 1714 O O . ILE A 1 244 ? 18.564 46.471 118.098 1.00 15.48 573 ILE A O 1
ATOM 1719 N N . GLY A 1 245 ? 19.536 44.479 118.631 1.00 13.75 574 GLY A N 1
ATOM 1720 C CA . GLY A 1 245 ? 18.263 43.762 118.734 1.00 14.71 574 GLY A CA 1
ATOM 1721 C C . GLY A 1 245 ? 17.304 44.407 119.726 1.00 16.03 574 GLY A C 1
ATOM 1722 O O . GLY A 1 245 ? 16.121 44.579 119.423 1.00 15.77 574 GLY A O 1
ATOM 1723 N N . HIS A 1 246 ? 17.811 44.828 120.906 1.00 13.26 575 HIS A N 1
ATOM 1724 C CA . HIS A 1 246 ? 16.934 45.463 121.913 1.00 13.08 575 HIS A CA 1
ATOM 1725 C C . HIS A 1 246 ? 16.431 46.818 121.408 1.00 15.97 575 HIS A C 1
ATOM 1726 O O . HIS A 1 246 ? 15.266 47.170 121.641 1.00 16.44 575 HIS A O 1
ATOM 1733 N N . TRP A 1 247 ? 17.300 47.569 120.709 1.00 13.18 576 TRP A N 1
ATOM 1734 C CA . TRP A 1 247 ? 16.866 48.875 120.160 1.00 13.35 576 TRP A CA 1
ATOM 1735 C C . TRP A 1 247 ? 15.728 48.637 119.138 1.00 15.14 576 TRP A C 1
ATOM 1736 O O . TRP A 1 247 ? 14.708 49.334 119.161 1.00 15.49 576 TRP A O 1
ATOM 1747 N N . ILE A 1 248 ? 15.910 47.646 118.236 1.00 12.88 577 ILE A N 1
ATOM 1748 C CA . ILE A 1 248 ? 14.874 47.340 117.230 1.00 12.12 577 ILE A CA 1
ATOM 1749 C C . ILE A 1 248 ? 13.576 46.927 117.930 1.00 14.35 577 ILE A C 1
ATOM 1750 O O . ILE A 1 248 ? 12.497 47.369 117.543 1.00 17.00 577 ILE A O 1
ATOM 1755 N N . ASP A 1 249 ? 13.698 46.049 118.938 1.00 13.19 578 ASP A N 1
ATOM 1756 C CA . ASP A 1 249 ? 12.548 45.520 119.683 1.00 13.73 578 ASP A CA 1
ATOM 1757 C C . ASP A 1 249 ? 11.732 46.656 120.303 1.00 16.41 578 ASP A C 1
ATOM 1758 O O . ASP A 1 249 ? 10.503 46.717 120.123 1.00 16.28 578 ASP A O 1
ATOM 1763 N N . GLN A 1 250 ? 12.420 47.589 120.984 1.00 13.28 579 GLN A N 1
ATOM 1764 C CA . GLN A 1 250 ? 11.713 48.701 121.610 1.00 14.16 579 GLN A CA 1
ATOM 1765 C C . GLN A 1 250 ? 11.050 49.594 120.563 1.00 16.27 579 GLN A C 1
ATOM 1766 O O . GLN A 1 250 ? 9.929 50.068 120.772 1.00 16.72 579 GLN A O 1
ATOM 1772 N N . ASN A 1 251 ? 11.741 49.823 119.444 1.00 13.67 580 ASN A N 1
ATOM 1773 C CA . ASN A 1 251 ? 11.177 50.656 118.378 1.00 15.38 580 ASN A CA 1
ATOM 1774 C C . ASN A 1 251 ? 9.966 49.957 117.706 1.00 17.57 580 ASN A C 1
ATOM 1775 O O . ASN A 1 251 ? 8.962 50.624 117.407 1.00 17.32 580 ASN A O 1
ATOM 1780 N N . ASN A 1 252 ? 10.035 48.621 117.516 1.00 15.51 581 ASN A N 1
ATOM 1781 C CA . ASN A 1 252 ? 8.881 47.881 116.954 1.00 15.19 581 ASN A CA 1
ATOM 1782 C C . ASN A 1 252 ? 7.632 48.035 117.851 1.00 17.86 581 ASN A C 1
ATOM 1783 O O . ASN A 1 252 ? 6.508 48.057 117.359 1.00 20.08 581 ASN A O 1
ATOM 1788 N N . GLN A 1 253 ? 7.847 48.066 119.174 1.00 16.57 582 GLN A N 1
ATOM 1789 C CA . GLN A 1 253 ? 6.791 48.178 120.185 1.00 16.41 582 GLN A CA 1
ATOM 1790 C C . GLN A 1 253 ? 6.357 49.635 120.403 1.00 18.85 582 GLN A C 1
ATOM 1791 O O . GLN A 1 253 ? 5.432 49.877 121.182 1.00 18.33 582 GLN A O 1
ATOM 1797 N N . ASN A 1 254 ? 7.066 50.618 119.785 1.00 16.77 583 ASN A N 1
ATOM 1798 C CA . ASN A 1 254 ? 6.796 52.056 120.002 1.00 17.55 583 ASN A CA 1
ATOM 1799 C C . ASN A 1 254 ? 6.855 52.376 121.495 1.00 19.20 583 ASN A C 1
ATOM 1800 O O . ASN A 1 254 ? 6.038 53.145 122.022 1.00 19.19 583 ASN A O 1
ATOM 1805 N N . SER A 1 255 ? 7.816 51.745 122.206 1.00 17.23 584 SER A N 1
ATOM 1806 C CA . SER A 1 255 ? 7.955 51.927 123.652 1.00 18.23 584 SER A CA 1
ATOM 1807 C C . SER A 1 255 ? 8.136 53.385 124.015 1.00 20.92 584 SER A C 1
ATOM 1808 O O . SER A 1 255 ? 8.824 54.119 123.300 1.00 21.81 584 SER A O 1
ATOM 1811 N N . ARG A 1 256 ? 7.495 53.798 125.095 1.00 19.45 585 ARG A N 1
ATOM 1812 C CA . ARG A 1 256 ? 7.526 55.181 125.552 1.00 18.42 585 ARG A CA 1
ATOM 1813 C C . ARG A 1 256 ? 8.735 55.440 126.450 1.00 21.67 585 ARG A C 1
ATOM 1814 O O . ARG A 1 256 ? 9.398 54.501 126.914 1.00 20.85 585 ARG A O 1
ATOM 1822 N N . LEU A 1 257 ? 8.996 56.721 126.717 1.00 20.13 586 LEU A N 1
ATOM 1823 C CA . LEU A 1 257 ? 10.098 57.131 127.580 1.00 19.42 586 LEU A CA 1
ATOM 1824 C C . LEU A 1 257 ? 10.021 56.426 128.938 1.00 23.35 586 LEU A C 1
ATOM 1825 O O . LEU A 1 257 ? 8.927 56.311 129.530 1.00 23.52 586 LEU A O 1
ATOM 1830 N N . ILE A 1 258 ? 11.171 55.947 129.425 1.00 20.12 587 ILE A N 1
ATOM 1831 C CA . ILE A 1 258 ? 11.246 55.312 130.736 1.00 20.04 587 ILE A CA 1
ATOM 1832 C C . ILE A 1 258 ? 11.558 56.364 131.795 1.00 23.35 587 ILE A C 1
ATOM 1833 O O . ILE A 1 258 ? 12.462 57.182 131.622 1.00 21.21 587 ILE A O 1
ATOM 1838 N N . ARG A 1 259 ? 10.803 56.326 132.900 1.00 22.27 588 ARG A N 1
ATOM 1839 C CA . ARG A 1 259 ? 11.089 57.141 134.078 1.00 23.61 588 ARG A CA 1
ATOM 1840 C C . ARG A 1 259 ? 11.021 56.118 135.205 1.00 30.66 588 ARG A C 1
ATOM 1841 O O . ARG A 1 259 ? 9.988 55.466 135.379 1.00 29.42 588 ARG A O 1
ATOM 1849 N N . LEU A 1 260 ? 12.142 55.907 135.912 1.00 27.31 589 LEU A N 1
ATOM 1850 C CA . LEU A 1 260 ? 12.203 54.917 136.988 1.00 29.19 589 LEU A CA 1
ATOM 1851 C C . LEU A 1 260 ? 11.130 55.189 138.045 1.00 32.14 589 LEU A C 1
ATOM 1852 O O . LEU A 1 260 ? 10.924 56.343 138.440 1.00 30.81 589 LEU A O 1
ATOM 1857 N N . TYR A 1 261 ? 10.378 54.145 138.428 1.00 27.73 590 TYR A N 1
ATOM 1858 C CA . TYR A 1 261 ? 9.303 54.317 139.404 1.00 28.60 590 TYR A CA 1
ATOM 1859 C C . TYR A 1 261 ? 9.842 54.800 140.730 1.00 32.49 590 TYR A C 1
ATOM 1860 O O . TYR A 1 261 ? 10.894 54.338 141.155 1.00 31.42 590 TYR A O 1
ATOM 1869 N N . ASP A 1 262 ? 9.117 55.717 141.379 1.00 33.05 591 ASP A N 1
ATOM 1870 C CA . ASP A 1 262 ? 9.527 56.304 142.654 1.00 34.27 591 ASP A CA 1
ATOM 1871 C C . ASP A 1 262 ? 9.861 55.269 143.731 1.00 36.51 591 ASP A C 1
ATOM 1872 O O . ASP A 1 262 ? 10.849 55.455 144.449 1.00 34.60 591 ASP A O 1
ATOM 1877 N N . TYR A 1 263 ? 9.085 54.158 143.806 1.00 33.93 592 TYR A N 1
ATOM 1878 C CA . TYR A 1 263 ? 9.331 53.102 144.800 1.00 34.99 592 TYR A CA 1
ATOM 1879 C C . TYR A 1 263 ? 10.667 52.349 144.580 1.00 36.89 592 TYR A C 1
ATOM 1880 O O . TYR A 1 263 ? 11.128 51.644 145.484 1.00 36.83 592 TYR A O 1
ATOM 1889 N N . LEU A 1 264 ? 11.281 52.501 143.394 1.00 32.20 593 LEU A N 1
ATOM 1890 C CA . LEU A 1 264 ? 12.560 51.853 143.102 1.00 30.84 593 LEU A CA 1
ATOM 1891 C C . LEU A 1 264 ? 13.732 52.733 143.549 1.00 34.20 593 LEU A C 1
ATOM 1892 O O . LEU A 1 264 ? 14.883 52.327 143.418 1.00 33.25 593 LEU A O 1
ATOM 1897 N N . ILE A 1 265 ? 13.437 53.933 144.077 1.00 30.79 594 ILE A N 1
ATOM 1898 C CA . ILE A 1 265 ? 14.473 54.874 144.496 1.00 29.29 594 ILE A CA 1
ATOM 1899 C C . ILE A 1 265 ? 14.406 55.110 145.990 1.00 33.37 594 ILE A C 1
ATOM 1900 O O . ILE A 1 265 ? 13.342 55.455 146.523 1.00 34.95 594 ILE A O 1
ATOM 1905 N N . ASN A 1 266 ? 15.557 54.969 146.653 1.00 28.80 595 ASN A N 1
ATOM 1906 C CA . ASN A 1 266 ? 15.679 55.295 148.063 1.00 30.20 595 ASN A CA 1
ATOM 1907 C C . ASN A 1 266 ? 16.210 56.738 148.090 1.00 33.26 595 ASN A C 1
ATOM 1908 O O . ASN A 1 266 ? 17.393 56.975 147.802 1.00 31.60 595 ASN A O 1
ATOM 1913 N N . TYR A 1 267 ? 15.316 57.699 148.342 1.00 30.03 596 TYR A N 1
ATOM 1914 C CA . TYR A 1 267 ? 15.663 59.112 148.418 1.00 29.46 596 TYR A CA 1
ATOM 1915 C C . TYR A 1 267 ? 16.260 59.437 149.792 1.00 32.37 596 TYR A C 1
ATOM 1916 O O . TYR A 1 267 ? 15.548 59.918 150.683 1.00 32.28 596 TYR A O 1
ATOM 1925 N N . ALA A 1 268 ? 17.563 59.157 149.978 1.00 29.39 597 ALA A N 1
ATOM 1926 C CA . ALA A 1 268 ? 18.261 59.447 151.245 1.00 29.24 597 ALA A CA 1
ATOM 1927 C C . ALA A 1 268 ? 18.853 60.862 151.143 1.00 31.82 597 ALA A C 1
ATOM 1928 O O . ALA A 1 268 ? 20.071 61.073 151.203 1.00 29.04 597 ALA A O 1
ATOM 1930 N N . VAL A 1 269 ? 17.954 61.833 150.966 1.00 29.66 598 VAL A N 1
ATOM 1931 C CA . VAL A 1 269 ? 18.283 63.229 150.690 1.00 29.00 598 VAL A CA 1
ATOM 1932 C C . VAL A 1 269 ? 18.384 64.085 151.948 1.00 34.04 598 VAL A C 1
ATOM 1933 O O . VAL A 1 269 ? 17.886 63.709 153.012 1.00 34.92 598 VAL A O 1
ATOM 1937 N N . LYS A 1 270 ? 19.043 65.247 151.807 1.00 31.08 599 LYS A N 1
ATOM 1938 C CA . LYS A 1 270 ? 19.234 66.205 152.892 1.00 31.48 599 LYS A CA 1
ATOM 1939 C C . LYS A 1 270 ? 17.892 66.782 153.351 1.00 38.64 599 LYS A C 1
ATOM 1940 O O . LYS A 1 270 ? 17.002 66.972 152.524 1.00 38.22 599 LYS A O 1
ATOM 1946 N N . PRO A 1 271 ? 17.734 67.137 154.650 1.00 38.23 600 PRO A N 1
ATOM 1947 C CA . PRO A 1 271 ? 16.498 67.825 155.067 1.00 40.21 600 PRO A CA 1
ATOM 1948 C C . PRO A 1 271 ? 16.360 69.138 154.287 1.00 45.35 600 PRO A C 1
ATOM 1949 O O . PRO A 1 271 ? 17.371 69.777 153.969 1.00 42.74 600 PRO A O 1
ATOM 1953 N N . GLU A 1 272 ? 15.123 69.511 153.943 1.00 45.02 601 GLU A N 1
ATOM 1954 C CA . GLU A 1 272 ? 14.850 70.739 153.203 1.00 44.69 601 GLU A CA 1
ATOM 1955 C C . GLU A 1 272 ? 15.253 71.958 153.996 1.00 48.76 601 GLU A C 1
ATOM 1956 O O . GLU A 1 272 ? 14.994 72.027 155.198 1.00 49.72 601 GLU A O 1
ATOM 1962 N N . GLN A 1 273 ? 15.936 72.897 153.331 1.00 43.78 602 GLN A N 1
ATOM 1963 C CA . GLN A 1 273 ? 16.415 74.127 153.943 1.00 43.58 602 GLN A CA 1
ATOM 1964 C C . GLN A 1 273 ? 16.086 75.342 153.099 1.00 45.96 602 GLN A C 1
ATOM 1965 O O . GLN A 1 273 ? 16.031 75.260 151.864 1.00 44.14 602 GLN A O 1
ATOM 1971 N N . GLU A 1 274 ? 15.897 76.480 153.779 1.00 41.83 603 GLU A N 1
ATOM 1972 C CA . GLU A 1 274 ? 15.664 77.765 153.139 1.00 41.30 603 GLU A CA 1
ATOM 1973 C C . GLU A 1 274 ? 17.014 78.269 152.652 1.00 43.21 603 GLU A C 1
ATOM 1974 O O . GLU A 1 274 ? 18.048 77.973 153.260 1.00 40.54 603 GLU A O 1
ATOM 1980 N N . VAL A 1 275 ? 17.010 79.011 151.541 1.00 39.92 604 VAL A N 1
ATOM 1981 C CA . VAL A 1 275 ? 18.235 79.585 151.000 1.00 38.76 604 VAL A CA 1
ATOM 1982 C C . VAL A 1 275 ? 18.598 80.812 151.857 1.00 43.01 604 VAL A C 1
ATOM 1983 O O . VAL A 1 275 ? 17.756 81.693 152.011 1.00 43.12 604 VAL A O 1
ATOM 1987 N N . PRO A 1 276 ? 19.815 80.885 152.445 1.00 39.27 605 PRO A N 1
ATOM 1988 C CA . PRO A 1 276 ? 20.166 82.079 153.225 1.00 39.96 605 PRO A CA 1
ATOM 1989 C C . PRO A 1 276 ? 20.486 83.287 152.336 1.00 44.27 605 PRO A C 1
ATOM 1990 O O . PRO A 1 276 ? 20.888 83.125 151.184 1.00 42.57 605 PRO A O 1
ATOM 1994 N N . GLU A 1 277 ? 20.287 84.499 152.849 1.00 43.16 606 GLU A N 1
ATOM 1995 C CA . GLU A 1 277 ? 20.679 85.674 152.040 1.00 43.68 606 GLU A CA 1
ATOM 1996 C C . GLU A 1 277 ? 22.206 85.692 151.983 1.00 47.01 606 GLU A C 1
ATOM 1997 O O . GLU A 1 277 ? 22.838 85.168 152.906 1.00 46.58 606 GLU A O 1
ATOM 2003 N N . LYS A 1 278 ? 22.749 86.322 150.946 1.00 41.75 607 LYS A N 1
ATOM 2004 C CA . LYS A 1 278 ? 24.191 86.475 150.723 1.00 51.27 607 LYS A CA 1
ATOM 2005 C C . LYS A 1 278 ? 24.742 87.556 151.650 1.00 94.97 607 LYS A C 1
ATOM 2006 O O . LYS A 1 278 ? 25.556 87.268 152.520 1.00 66.65 607 LYS A O 1
ATOM 2012 N N . SER B 1 19 ? 52.075 2.821 102.485 1.00 38.85 348 SER B N 1
ATOM 2013 C CA . SER B 1 19 ? 51.623 4.180 102.748 1.00 36.89 348 SER B CA 1
ATOM 2014 C C . SER B 1 19 ? 51.310 4.330 104.224 1.00 36.42 348 SER B C 1
ATOM 2015 O O . SER B 1 19 ? 50.857 3.367 104.862 1.00 36.61 348 SER B O 1
ATOM 2018 N N . HIS B 1 20 ? 51.448 5.557 104.731 1.00 28.54 349 HIS B N 1
ATOM 2019 C CA . HIS B 1 20 ? 51.186 5.878 106.128 1.00 27.28 349 HIS B CA 1
ATOM 2020 C C . HIS B 1 20 ? 50.410 7.154 106.301 1.00 30.66 349 HIS B C 1
ATOM 2021 O O . HIS B 1 20 ? 50.417 8.027 105.432 1.00 29.66 349 HIS B O 1
ATOM 2028 N N . MET B 1 21 ? 49.727 7.251 107.443 1.00 26.87 350 MET B N 1
ATOM 2029 C CA . MET B 1 21 ? 48.991 8.424 107.879 1.00 25.19 350 MET B CA 1
ATOM 2030 C C . MET B 1 21 ? 50.008 9.361 108.508 1.00 28.46 350 MET B C 1
ATOM 2031 O O . MET B 1 21 ? 50.181 9.346 109.714 1.00 29.01 350 MET B O 1
ATOM 2036 N N . VAL B 1 22 ? 50.712 10.148 107.689 1.00 26.22 351 VAL B N 1
ATOM 2037 C CA . VAL B 1 22 ? 51.772 11.045 108.170 1.00 25.72 351 VAL B CA 1
ATOM 2038 C C . VAL B 1 22 ? 51.228 12.299 108.814 1.00 29.35 351 VAL B C 1
ATOM 2039 O O . VAL B 1 22 ? 50.183 12.809 108.424 1.00 27.93 351 VAL B O 1
ATOM 2043 N N . GLU B 1 23 ? 51.987 12.830 109.774 1.00 27.96 352 GLU B N 1
ATOM 2044 C CA . GLU B 1 23 ? 51.649 14.045 110.493 1.00 27.74 352 GLU B CA 1
ATOM 2045 C C . GLU B 1 23 ? 52.982 14.828 110.626 1.00 29.09 352 GLU B C 1
ATOM 2046 O O . GLU B 1 23 ? 54.054 14.204 110.621 1.00 27.44 352 GLU B O 1
ATOM 2052 N N . PRO B 1 24 ? 52.982 16.157 110.821 1.00 26.73 353 PRO B N 1
ATOM 2053 C CA . PRO B 1 24 ? 54.276 16.818 111.078 1.00 24.44 353 PRO B CA 1
ATOM 2054 C C . PRO B 1 24 ? 54.860 16.373 112.425 1.00 27.06 353 PRO B C 1
ATOM 2055 O O . PRO B 1 24 ? 54.119 16.121 113.388 1.00 26.24 353 PRO B O 1
ATOM 2059 N N . LEU B 1 25 ? 56.175 16.234 112.480 1.00 23.95 354 LEU B N 1
ATOM 2060 C CA . LEU B 1 25 ? 56.908 15.907 113.689 1.00 23.29 354 LEU B CA 1
ATOM 2061 C C . LEU B 1 25 ? 57.143 17.200 114.486 1.00 25.59 354 LEU B C 1
ATOM 2062 O O . LEU B 1 25 ? 57.187 17.179 115.715 1.00 25.37 354 LEU B O 1
ATOM 2067 N N . ILE B 1 26 ? 57.339 18.317 113.777 1.00 21.68 355 ILE B N 1
ATOM 2068 C CA . ILE B 1 26 ? 57.645 19.607 114.406 1.00 20.64 355 ILE B CA 1
ATOM 2069 C C . ILE B 1 26 ? 56.811 20.711 113.784 1.00 22.51 355 ILE B C 1
ATOM 2070 O O . ILE B 1 26 ? 56.543 20.681 112.580 1.00 22.79 355 ILE B O 1
ATOM 2075 N N . ARG B 1 27 ? 56.483 21.724 114.594 1.00 20.26 356 ARG B N 1
ATOM 2076 C CA . ARG B 1 27 ? 55.834 22.943 114.113 1.00 21.21 356 ARG B CA 1
ATOM 2077 C C . ARG B 1 27 ? 56.834 24.074 114.365 1.00 22.10 356 ARG B C 1
ATOM 2078 O O . ARG B 1 27 ? 57.345 24.208 115.478 1.00 22.63 356 ARG B O 1
ATOM 2086 N N . THR B 1 28 ? 57.139 24.857 113.322 1.00 20.08 357 THR B N 1
ATOM 2087 C CA . THR B 1 28 ? 58.099 25.960 113.425 1.00 19.31 357 THR B CA 1
ATOM 2088 C C . THR B 1 28 ? 57.447 27.251 112.974 1.00 21.49 357 THR B C 1
ATOM 2089 O O . THR B 1 28 ? 56.615 27.240 112.063 1.00 22.18 357 THR B O 1
ATOM 2093 N N . THR B 1 29 ? 57.802 28.372 113.628 1.00 18.40 358 THR B N 1
ATOM 2094 C CA . THR B 1 29 ? 57.221 29.656 113.239 1.00 18.49 358 THR B CA 1
ATOM 2095 C C . THR B 1 29 ? 58.262 30.696 112.835 1.00 22.96 358 THR B C 1
ATOM 2096 O O . THR B 1 29 ? 57.883 31.763 112.358 1.00 23.80 358 THR B O 1
ATOM 2100 N N . ILE B 1 30 ? 59.560 30.420 113.070 1.00 19.71 359 ILE B N 1
ATOM 2101 C CA . ILE B 1 30 ? 60.579 31.454 112.888 1.00 18.74 359 ILE B CA 1
ATOM 2102 C C . ILE B 1 30 ? 61.277 31.527 111.544 1.00 21.65 359 ILE B C 1
ATOM 2103 O O . ILE B 1 30 ? 61.766 32.604 111.200 1.00 22.93 359 ILE B O 1
ATOM 2108 N N . SER B 1 31 ? 61.423 30.416 110.834 1.00 18.70 360 SER B N 1
ATOM 2109 C CA . SER B 1 31 ? 62.183 30.441 109.588 1.00 18.06 360 SER B CA 1
ATOM 2110 C C . SER B 1 31 ? 61.662 29.448 108.574 1.00 24.78 360 SER B C 1
ATOM 2111 O O . SER B 1 31 ? 61.041 28.446 108.930 1.00 24.18 360 SER B O 1
ATOM 2114 N N . ASP B 1 32 ? 61.898 29.751 107.308 1.00 23.25 361 ASP B N 1
ATOM 2115 C CA . ASP B 1 32 ? 61.476 28.897 106.203 1.00 22.14 361 ASP B CA 1
ATOM 2116 C C . ASP B 1 32 ? 62.647 28.785 105.255 1.00 24.26 361 ASP B C 1
ATOM 2117 O O . ASP B 1 32 ? 63.086 29.783 104.683 1.00 24.70 361 ASP B O 1
ATOM 2122 N N . ASP B 1 33 ? 63.141 27.559 105.079 1.00 20.95 362 ASP B N 1
ATOM 2123 C CA . ASP B 1 33 ? 64.284 27.238 104.229 1.00 21.19 362 ASP B CA 1
ATOM 2124 C C . ASP B 1 33 ? 63.869 26.671 102.879 1.00 24.80 362 ASP B C 1
ATOM 2125 O O . ASP B 1 33 ? 64.756 26.326 102.088 1.00 23.46 362 ASP B O 1
ATOM 2130 N N . ARG B 1 34 ? 62.544 26.518 102.614 1.00 22.22 363 ARG B N 1
ATOM 2131 C CA . ARG B 1 34 ? 62.063 25.877 101.374 1.00 22.43 363 ARG B CA 1
ATOM 2132 C C . ARG B 1 34 ? 62.393 26.636 100.083 1.00 27.07 363 ARG B C 1
ATOM 2133 O O . ARG B 1 34 ? 62.606 25.989 99.058 1.00 27.80 363 ARG B O 1
ATOM 2141 N N . GLY B 1 35 ? 62.450 27.967 100.138 1.00 23.38 364 GLY B N 1
ATOM 2142 C CA . GLY B 1 35 ? 62.746 28.809 98.976 1.00 23.96 364 GLY B CA 1
ATOM 2143 C C . GLY B 1 35 ? 64.211 28.788 98.560 1.00 27.12 364 GLY B C 1
ATOM 2144 O O . GLY B 1 35 ? 64.984 27.941 99.029 1.00 26.20 364 GLY B O 1
ATOM 2145 N N . GLU B 1 36 ? 64.629 29.761 97.726 1.00 24.57 365 GLU B N 1
ATOM 2146 C CA . GLU B 1 36 ? 66.016 29.843 97.249 1.00 23.06 365 GLU B CA 1
ATOM 2147 C C . GLU B 1 36 ? 67.009 30.123 98.371 1.00 24.88 365 GLU B C 1
ATOM 2148 O O . GLU B 1 36 ? 68.180 29.782 98.270 1.00 23.24 365 GLU B O 1
ATOM 2154 N N . GLU B 1 37 ? 66.531 30.776 99.421 1.00 20.55 366 GLU B N 1
ATOM 2155 C CA . GLU B 1 37 ? 67.329 31.085 100.605 1.00 19.79 366 GLU B CA 1
ATOM 2156 C C . GLU B 1 37 ? 66.359 31.172 101.801 1.00 24.08 366 GLU B C 1
ATOM 2157 O O . GLU B 1 37 ? 65.144 31.353 101.602 1.00 21.96 366 GLU B O 1
ATOM 2163 N N . PRO B 1 38 ? 66.874 31.109 103.038 1.00 20.30 367 PRO B N 1
ATOM 2164 C CA . PRO B 1 38 ? 65.970 31.161 104.180 1.00 19.21 367 PRO B CA 1
ATOM 2165 C C . PRO B 1 38 ? 65.308 32.512 104.350 1.00 22.71 367 PRO B C 1
ATOM 2166 O O . PRO B 1 38 ? 65.877 33.561 104.012 1.00 22.62 367 PRO B O 1
ATOM 2170 N N . ARG B 1 39 ? 64.090 32.451 104.889 1.00 19.76 368 ARG B N 1
ATOM 2171 C CA . ARG B 1 39 ? 63.291 33.602 105.274 1.00 20.54 368 ARG B CA 1
ATOM 2172 C C . ARG B 1 39 ? 63.282 33.610 106.793 1.00 21.50 368 ARG B C 1
ATOM 2173 O O . ARG B 1 39 ? 62.881 32.618 107.397 1.00 20.22 368 ARG B O 1
ATOM 2181 N N . TYR B 1 40 ? 63.774 34.704 107.411 1.00 19.76 369 TYR B N 1
ATOM 2182 C CA . TYR B 1 40 ? 63.797 34.853 108.872 1.00 17.85 369 TYR B CA 1
ATOM 2183 C C . TYR B 1 40 ? 62.614 35.738 109.234 1.00 20.13 369 TYR B C 1
ATOM 2184 O O . TYR B 1 40 ? 62.611 36.918 108.872 1.00 19.23 369 TYR B O 1
ATOM 2193 N N . ALA B 1 41 ? 61.590 35.164 109.886 1.00 17.59 370 ALA B N 1
ATOM 2194 C CA . ALA B 1 41 ? 60.357 35.897 110.233 1.00 18.95 370 ALA B CA 1
ATOM 2195 C C . ALA B 1 41 ? 59.803 36.657 108.989 1.00 22.32 370 ALA B C 1
ATOM 2196 O O . ALA B 1 41 ? 59.393 37.827 109.073 1.00 23.57 370 ALA B O 1
ATOM 2198 N N . GLY B 1 42 ? 59.845 35.967 107.843 1.00 19.94 371 GLY B N 1
ATOM 2199 C CA . GLY B 1 42 ? 59.339 36.467 106.564 1.00 21.76 371 GLY B CA 1
ATOM 2200 C C . GLY B 1 42 ? 60.305 37.244 105.688 1.00 23.96 371 GLY B C 1
ATOM 2201 O O . GLY B 1 42 ? 59.962 37.550 104.544 1.00 23.87 371 GLY B O 1
ATOM 2202 N N . TYR B 1 43 ? 61.508 37.599 106.206 1.00 19.37 372 TYR B N 1
ATOM 2203 C CA . TYR B 1 43 ? 62.474 38.398 105.425 1.00 19.15 372 TYR B CA 1
ATOM 2204 C C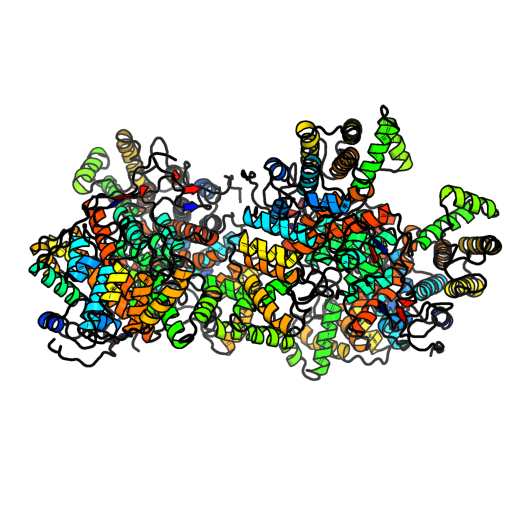 . TYR B 1 43 ? 63.594 37.550 104.825 1.00 21.54 372 TYR B C 1
ATOM 2205 O O . TYR B 1 43 ? 64.178 36.737 105.541 1.00 19.79 372 TYR B O 1
ATOM 2214 N N . ALA B 1 44 ? 63.946 37.785 103.545 1.00 21.20 373 ALA B N 1
ATOM 2215 C CA . ALA B 1 44 ? 65.033 37.028 102.889 1.00 21.40 373 ALA B CA 1
ATOM 2216 C C . ALA B 1 44 ? 66.393 37.433 103.463 1.00 22.74 373 ALA B C 1
ATOM 2217 O O . ALA B 1 44 ? 66.705 38.626 103.554 1.00 21.49 373 ALA B O 1
ATOM 2219 N N . ALA B 1 45 ? 67.177 36.427 103.887 1.00 19.88 374 ALA B N 1
ATOM 2220 C CA . ALA B 1 45 ? 68.496 36.674 104.476 1.00 19.13 374 ALA B CA 1
ATOM 2221 C C . ALA B 1 45 ? 69.393 37.604 103.628 1.00 21.45 374 ALA B C 1
ATOM 2222 O O . ALA B 1 45 ? 69.910 38.569 104.160 1.00 21.08 374 ALA B O 1
ATOM 2224 N N . SER B 1 46 ? 69.551 37.340 102.318 1.00 21.08 375 SER B N 1
ATOM 2225 C CA . SER B 1 46 ? 70.411 38.169 101.450 1.00 20.67 375 SER B CA 1
ATOM 2226 C C . SER B 1 46 ? 69.900 39.609 101.286 1.00 24.37 375 SER B C 1
ATOM 2227 O O . SER B 1 46 ? 70.693 40.523 101.043 1.00 23.65 375 SER B O 1
ATOM 2230 N N . GLU B 1 47 ? 68.572 39.809 101.398 1.00 22.60 376 GLU B N 1
ATOM 2231 C CA . GLU B 1 47 ? 67.959 41.139 101.272 1.00 22.43 376 GLU B CA 1
ATOM 2232 C C . GLU B 1 47 ? 68.295 41.941 102.536 1.00 25.46 376 GLU B C 1
ATOM 2233 O O . GLU B 1 47 ? 68.547 43.135 102.449 1.00 25.69 376 GLU B O 1
ATOM 2239 N N . LEU B 1 48 ? 68.351 41.271 103.713 1.00 21.62 377 LEU B N 1
ATOM 2240 C CA . LEU B 1 48 ? 68.744 41.946 104.948 1.00 20.84 377 LEU B CA 1
ATOM 2241 C C . LEU B 1 48 ? 70.220 42.391 104.806 1.00 24.30 377 LEU B C 1
ATOM 2242 O O . LEU B 1 48 ? 70.552 43.523 105.170 1.00 23.03 377 LEU B O 1
ATOM 2247 N N . CYS B 1 49 ? 71.081 41.523 104.218 1.00 21.18 378 CYS B N 1
ATOM 2248 C CA . CYS B 1 49 ? 72.486 41.890 103.972 1.00 20.87 378 CYS B CA 1
ATOM 2249 C C . CYS B 1 49 ? 72.556 43.070 103.001 1.00 24.95 378 CYS B C 1
ATOM 2250 O O . CYS B 1 49 ? 73.254 44.044 103.273 1.00 25.74 378 CYS B O 1
ATOM 2253 N N . SER B 1 50 ? 71.837 42.966 101.862 1.00 23.25 379 SER B N 1
ATOM 2254 C CA . SER B 1 50 ? 71.860 43.986 100.802 1.00 23.92 379 SER B CA 1
ATOM 2255 C C . SER B 1 50 ? 71.427 45.363 101.279 1.00 27.66 379 SER B C 1
ATOM 2256 O O . SER B 1 50 ? 71.964 46.366 100.809 1.00 30.90 379 SER B O 1
ATOM 2259 N N . LYS B 1 51 ? 70.451 45.418 102.193 1.00 23.42 380 LYS B N 1
ATOM 2260 C CA . LYS B 1 51 ? 69.892 46.688 102.671 1.00 23.68 380 LYS B CA 1
ATOM 2261 C C . LYS B 1 51 ? 70.588 47.245 103.922 1.00 26.54 380 LYS B C 1
ATOM 2262 O O . LYS B 1 51 ? 70.099 48.214 104.521 1.00 27.24 380 LYS B O 1
ATOM 2268 N N . GLY B 1 52 ? 71.750 46.668 104.271 1.00 23.50 381 GLY B N 1
ATOM 2269 C CA . GLY B 1 52 ? 72.590 47.198 105.343 1.00 22.69 381 GLY B CA 1
ATOM 2270 C C . GLY B 1 52 ? 72.242 46.806 106.763 1.00 25.37 381 GLY B C 1
ATOM 2271 O O . GLY B 1 52 ? 72.753 47.417 107.713 1.00 24.70 381 GLY B O 1
ATOM 2272 N N . TYR B 1 53 ? 71.400 45.769 106.936 1.00 21.29 382 TYR B N 1
ATOM 2273 C CA . TYR B 1 53 ? 71.073 45.284 108.271 1.00 19.77 382 TYR B CA 1
ATOM 2274 C C . TYR B 1 53 ? 72.252 44.455 108.803 1.00 22.28 382 TYR B C 1
ATOM 2275 O O . TYR B 1 53 ? 73.196 44.150 108.059 1.00 21.18 382 TYR B O 1
ATOM 2284 N N . GLY B 1 54 ? 72.211 44.125 110.080 1.00 19.53 383 GLY B N 1
ATOM 2285 C CA . GLY B 1 54 ? 73.334 43.418 110.684 1.00 18.71 383 GLY B CA 1
ATOM 2286 C C . GLY B 1 54 ? 72.977 42.166 111.432 1.00 20.48 383 GLY B C 1
ATOM 2287 O O . GLY B 1 54 ? 71.816 41.719 111.424 1.00 19.47 383 GLY B O 1
ATOM 2288 N N . ILE B 1 55 ? 73.992 41.604 112.097 1.00 15.76 384 ILE B N 1
ATOM 2289 C CA . ILE B 1 55 ? 73.820 40.384 112.891 1.00 14.44 384 ILE B CA 1
ATOM 2290 C C . ILE B 1 55 ? 72.731 40.621 113.955 1.00 16.54 384 ILE B C 1
ATOM 2291 O O . ILE B 1 55 ? 71.866 39.762 114.166 1.00 17.74 384 ILE B O 1
ATOM 2296 N N . GLU B 1 56 ? 72.766 41.810 114.604 1.00 15.26 385 GLU B N 1
ATOM 2297 C CA . GLU B 1 56 ? 71.786 42.145 115.643 1.00 15.57 385 GLU B CA 1
ATOM 2298 C C . GLU B 1 56 ? 70.334 42.141 115.125 1.00 18.41 385 GLU B C 1
ATOM 2299 O O . GLU B 1 56 ? 69.414 41.808 115.880 1.00 19.25 385 GLU B O 1
ATOM 2305 N N . ASP B 1 57 ? 70.134 42.492 113.835 1.00 17.79 386 ASP B N 1
ATOM 2306 C CA . ASP B 1 57 ? 68.792 42.480 113.235 1.00 17.47 386 ASP B CA 1
ATOM 2307 C C . ASP B 1 57 ? 68.323 41.024 113.022 1.00 19.99 386 ASP B C 1
ATOM 2308 O O . ASP B 1 57 ? 67.160 40.713 113.272 1.00 21.07 386 ASP B O 1
ATOM 2313 N N . VAL B 1 58 ? 69.239 40.136 112.582 1.00 16.90 387 VAL B N 1
ATOM 2314 C CA . VAL B 1 58 ? 68.938 38.718 112.400 1.00 15.87 387 VAL B CA 1
ATOM 2315 C C . VAL B 1 58 ? 68.593 38.076 113.768 1.00 18.32 387 VAL B C 1
ATOM 2316 O O . VAL B 1 58 ? 67.668 37.266 113.858 1.00 18.99 387 VAL B O 1
ATOM 2320 N N . ILE B 1 59 ? 69.301 38.490 114.849 1.00 15.84 388 ILE B N 1
ATOM 2321 C CA . ILE B 1 59 ? 69.003 37.996 116.211 1.00 15.11 388 ILE B CA 1
ATOM 2322 C C . ILE B 1 59 ? 67.550 38.405 116.569 1.00 18.22 388 ILE B C 1
ATOM 2323 O O . ILE B 1 59 ? 66.765 37.555 116.997 1.00 18.80 388 ILE B O 1
ATOM 2328 N N . GLY B 1 60 ? 67.197 39.682 116.371 1.00 16.62 389 GLY B N 1
ATOM 2329 C CA . GLY B 1 60 ? 65.835 40.128 116.660 1.00 16.81 389 GLY B CA 1
ATOM 2330 C C . GLY B 1 60 ? 64.772 39.369 115.869 1.00 19.19 389 GLY B C 1
ATOM 2331 O O . GLY B 1 60 ? 63.746 38.955 116.415 1.00 19.28 389 GLY B O 1
ATOM 2332 N N . LEU B 1 61 ? 65.039 39.107 114.594 1.00 15.96 390 LEU B N 1
ATOM 2333 C CA . LEU B 1 61 ? 64.075 38.368 113.763 1.00 17.19 390 LEU B CA 1
ATOM 2334 C C . LEU B 1 61 ? 63.893 36.934 114.221 1.00 20.03 390 LEU B C 1
ATOM 2335 O O . LEU B 1 61 ? 62.759 36.440 114.310 1.00 21.27 390 LEU B O 1
ATOM 2340 N N . LEU B 1 62 ? 65.013 36.245 114.481 1.00 15.35 391 LEU B N 1
ATOM 2341 C CA . LEU B 1 62 ? 64.913 34.824 114.837 1.00 15.90 391 LEU B CA 1
ATOM 2342 C C . LEU B 1 62 ? 64.459 34.577 116.278 1.00 18.94 391 LEU B C 1
ATOM 2343 O O . LEU B 1 62 ? 63.952 33.491 116.558 1.00 17.92 391 LEU B O 1
ATOM 2348 N N . TRP B 1 63 ? 64.660 35.556 117.190 1.00 16.73 392 TRP B N 1
ATOM 2349 C CA . TRP B 1 63 ? 64.284 35.346 118.592 1.00 16.57 392 TRP B CA 1
ATOM 2350 C C . TRP B 1 63 ? 63.004 36.074 118.995 1.00 21.62 392 TRP B C 1
ATOM 2351 O O . TRP B 1 63 ? 62.368 35.679 119.983 1.00 20.77 392 TRP B O 1
ATOM 2362 N N . ASN B 1 64 ? 62.638 37.144 118.253 1.00 18.54 393 ASN B N 1
ATOM 2363 C CA . ASN B 1 64 ? 61.438 37.933 118.556 1.00 18.54 393 ASN B CA 1
ATOM 2364 C C . ASN B 1 64 ? 60.401 37.949 117.403 1.00 21.27 393 ASN B C 1
ATOM 2365 O O . ASN B 1 64 ? 59.285 38.453 117.596 1.00 20.97 393 ASN B O 1
ATOM 2370 N N . LYS B 1 65 ? 60.789 37.456 116.210 1.00 18.93 394 LYS B N 1
ATOM 2371 C CA . LYS B 1 65 ? 59.939 37.439 114.989 1.00 20.03 394 LYS B CA 1
ATOM 2372 C C . LYS B 1 65 ? 59.523 38.860 114.555 1.00 24.87 394 LYS B C 1
ATOM 2373 O O . LYS B 1 65 ? 58.445 39.069 113.964 1.00 24.27 394 LYS B O 1
ATOM 2379 N N . LYS B 1 66 ? 60.391 39.831 114.847 1.00 21.12 395 LYS B N 1
ATOM 2380 C CA . LYS B 1 66 ? 60.158 41.245 114.544 1.00 22.12 395 LYS B CA 1
ATOM 2381 C C . LYS B 1 66 ? 61.491 41.882 114.193 1.00 25.00 395 LYS B C 1
ATOM 2382 O O . LYS B 1 66 ? 62.500 41.616 114.875 1.00 23.14 395 LYS B O 1
ATOM 2388 N N . LEU B 1 67 ? 61.489 42.751 113.167 1.00 22.08 396 LEU B N 1
ATOM 2389 C CA . LEU B 1 67 ? 62.683 43.510 112.796 1.00 22.10 396 LEU B CA 1
ATOM 2390 C C . LEU B 1 67 ? 62.889 44.544 113.909 1.00 25.45 396 LEU B C 1
ATOM 2391 O O . LEU B 1 67 ? 61.960 45.325 114.179 1.00 26.22 396 LEU B O 1
ATOM 2396 N N . PRO B 1 68 ? 64.042 44.516 114.629 1.00 21.23 397 PRO B N 1
ATOM 2397 C CA . PRO B 1 68 ? 64.223 45.483 115.724 1.00 20.83 397 PRO B CA 1
ATOM 2398 C C . PRO B 1 68 ? 64.166 46.917 115.236 1.00 23.49 397 PRO B C 1
ATOM 2399 O O . PRO B 1 68 ? 64.502 47.201 114.081 1.00 22.75 397 PRO B O 1
ATOM 2403 N N . THR B 1 69 ? 63.766 47.826 116.133 1.00 21.17 398 THR B N 1
ATOM 2404 C CA . THR B 1 69 ? 63.844 49.254 115.838 1.00 22.32 398 THR B CA 1
ATOM 2405 C C . THR B 1 69 ? 65.360 49.577 115.868 1.00 24.72 398 THR B C 1
ATOM 2406 O O . THR B 1 69 ? 66.168 48.761 116.381 1.00 22.38 398 THR B O 1
ATOM 2410 N N . ARG B 1 70 ? 65.751 50.757 115.348 1.00 23.03 399 ARG B N 1
ATOM 2411 C CA . ARG B 1 70 ? 67.167 51.117 115.378 1.00 23.93 399 ARG B CA 1
ATOM 2412 C C . ARG B 1 70 ? 67.705 51.157 116.821 1.00 26.12 399 ARG B C 1
ATOM 2413 O O . ARG B 1 70 ? 68.791 50.626 117.067 1.00 25.64 399 ARG B O 1
ATOM 2421 N N . GLU B 1 71 ? 66.893 51.680 117.783 1.00 24.85 400 GLU B N 1
ATOM 2422 C CA . GLU B 1 71 ? 67.266 51.731 119.203 1.00 24.83 400 GLU B CA 1
ATOM 2423 C C . GLU B 1 71 ? 67.510 50.326 119.775 1.00 24.95 400 GLU B C 1
ATOM 2424 O O . GLU B 1 71 ? 68.550 50.093 120.408 1.00 23.05 400 GLU B O 1
ATOM 2430 N N . GLU B 1 72 ? 66.579 49.379 119.520 1.00 20.42 401 GLU B N 1
ATOM 2431 C CA . GLU B 1 72 ? 66.710 47.998 119.995 1.00 20.16 401 GLU B CA 1
ATOM 2432 C C . GLU B 1 72 ? 67.943 47.339 119.370 1.00 22.06 401 GLU B C 1
ATOM 2433 O O . GLU B 1 72 ? 68.700 46.670 120.082 1.00 21.44 401 GLU B O 1
ATOM 2439 N N . SER B 1 73 ? 68.176 47.546 118.052 1.00 19.73 402 SER B N 1
ATOM 2440 C CA . SER B 1 73 ? 69.335 46.919 117.388 1.00 20.36 402 SER B CA 1
ATOM 2441 C C . SER B 1 73 ? 70.675 47.414 117.974 1.00 21.72 402 SER B C 1
ATOM 2442 O O . SER B 1 73 ? 71.604 46.602 118.164 1.00 20.51 402 SER B O 1
ATOM 2445 N N . GLU B 1 74 ? 70.749 48.733 118.307 1.00 19.19 403 GLU B N 1
ATOM 2446 C CA . GLU B 1 74 ? 71.954 49.322 118.911 1.00 19.41 403 GLU B CA 1
ATOM 2447 C C . GLU B 1 74 ? 72.216 48.730 120.307 1.00 21.45 403 GLU B C 1
ATOM 2448 O O . GLU B 1 74 ? 73.379 48.526 120.670 1.00 21.94 403 GLU B O 1
ATOM 2454 N N . ILE B 1 75 ? 71.144 48.437 121.070 1.00 16.81 404 ILE B N 1
ATOM 2455 C CA . ILE B 1 75 ? 71.259 47.827 122.401 1.00 16.71 404 ILE B CA 1
ATOM 2456 C C . ILE B 1 75 ? 71.698 46.357 122.256 1.00 20.02 404 ILE B C 1
ATOM 2457 O O . ILE B 1 75 ? 72.623 45.908 122.966 1.00 19.33 404 ILE B O 1
ATOM 2462 N N . ILE B 1 76 ? 71.032 45.597 121.364 1.00 17.37 405 ILE B N 1
ATOM 2463 C CA . ILE B 1 76 ? 71.392 44.194 121.121 1.00 15.33 405 ILE B CA 1
ATOM 2464 C C . ILE B 1 76 ? 72.882 44.092 120.754 1.00 18.60 405 ILE B C 1
ATOM 2465 O O . ILE B 1 76 ? 73.605 43.274 121.346 1.00 17.21 405 ILE B O 1
ATOM 2470 N N . LYS B 1 77 ? 73.331 44.937 119.801 1.00 16.87 406 LYS B N 1
ATOM 2471 C CA . LYS B 1 77 ? 74.712 44.940 119.349 1.00 16.24 406 LYS B CA 1
ATOM 2472 C C . LYS B 1 77 ? 75.668 45.118 120.549 1.00 18.41 406 LYS B C 1
ATOM 2473 O O . LYS B 1 77 ? 76.643 44.377 120.691 1.00 19.25 406 LYS B O 1
ATOM 2479 N N . ARG B 1 78 ? 75.384 46.115 121.411 1.00 16.50 407 ARG B N 1
ATOM 2480 C CA . ARG B 1 78 ? 76.252 46.383 122.559 1.00 16.67 407 ARG B CA 1
ATOM 2481 C C . ARG B 1 78 ? 76.227 45.271 123.593 1.00 18.22 407 ARG B C 1
ATOM 2482 O O . ARG B 1 78 ? 77.276 44.919 124.126 1.00 17.10 407 ARG B O 1
ATOM 2490 N N . ILE B 1 79 ? 75.047 44.687 123.871 1.00 15.98 408 ILE B N 1
ATOM 2491 C CA . ILE B 1 79 ? 75.002 43.562 124.833 1.00 15.37 408 ILE B CA 1
ATOM 2492 C C . ILE B 1 79 ? 75.934 42.434 124.362 1.00 16.32 408 ILE B C 1
ATOM 2493 O O . ILE B 1 79 ? 76.709 41.882 125.152 1.00 15.60 408 ILE B O 1
ATOM 2498 N N . VAL B 1 80 ? 75.842 42.081 123.078 1.00 13.98 409 VAL B N 1
ATOM 2499 C CA . VAL B 1 80 ? 76.655 40.987 122.524 1.00 12.71 409 VAL B CA 1
ATOM 2500 C C . VAL B 1 80 ? 78.151 41.340 122.541 1.00 13.81 409 VAL B C 1
ATOM 2501 O O . VAL B 1 80 ? 78.965 40.526 122.984 1.00 15.53 409 VAL B O 1
ATOM 2505 N N . MET B 1 81 ? 78.499 42.557 122.070 1.00 12.94 410 MET B N 1
ATOM 2506 C CA . MET B 1 81 ? 79.905 42.965 122.070 1.00 13.65 410 MET B CA 1
ATOM 2507 C C . MET B 1 81 ? 80.519 42.973 123.483 1.00 16.03 410 MET B C 1
ATOM 2508 O O . MET B 1 81 ? 81.640 42.484 123.681 1.00 17.87 410 MET B O 1
ATOM 2513 N N . ILE B 1 82 ? 79.779 43.533 124.455 1.00 14.48 411 ILE B N 1
ATOM 2514 C CA . ILE B 1 82 ? 80.280 43.677 125.816 1.00 14.19 411 ILE B CA 1
ATOM 2515 C C . ILE B 1 82 ? 80.445 42.326 126.505 1.00 15.94 411 ILE B C 1
ATOM 2516 O O . ILE B 1 82 ? 81.306 42.199 127.378 1.00 15.65 411 ILE B O 1
ATOM 2521 N N . SER B 1 83 ? 79.596 41.341 126.134 1.00 13.16 412 SER B N 1
ATOM 2522 C CA . SER B 1 83 ? 79.566 40.038 126.813 1.00 13.25 412 SER B CA 1
ATOM 2523 C C . SER B 1 83 ? 80.373 38.952 126.083 1.00 13.54 412 SER B C 1
ATOM 2524 O O . SER B 1 83 ? 80.436 37.819 126.566 1.00 13.33 412 SER B O 1
ATOM 2527 N N . ALA B 1 84 ? 80.988 39.296 124.949 1.00 13.02 413 ALA B N 1
ATOM 2528 C CA . ALA B 1 84 ? 81.637 38.291 124.084 1.00 12.51 413 ALA B CA 1
ATOM 2529 C C . ALA B 1 84 ? 82.685 37.433 124.774 1.00 14.46 413 ALA B C 1
ATOM 2530 O O . ALA B 1 84 ? 82.754 36.218 124.526 1.00 14.69 413 ALA B O 1
ATOM 2532 N N . ASP B 1 85 ? 83.544 38.055 125.585 1.00 11.98 414 ASP B N 1
ATOM 2533 C CA . ASP B 1 85 ? 84.550 37.249 126.311 1.00 11.21 414 ASP B CA 1
ATOM 2534 C C . ASP B 1 85 ? 84.950 37.908 127.593 1.00 15.91 414 ASP B C 1
ATOM 2535 O O . ASP B 1 85 ? 84.932 39.147 127.683 1.00 15.42 414 ASP B O 1
ATOM 2540 N N . HIS B 1 86 ? 85.287 37.068 128.612 1.00 14.03 415 HIS B N 1
ATOM 2541 C CA . HIS B 1 86 ? 85.766 37.610 129.875 1.00 13.45 415 HIS B CA 1
ATOM 2542 C C . HIS B 1 86 ? 86.917 36.767 130.391 1.00 16.47 415 HIS B C 1
ATOM 2543 O O . HIS B 1 86 ? 87.031 36.524 131.585 1.00 16.63 415 HIS B O 1
ATOM 2550 N N . GLY B 1 87 ? 87.824 36.421 129.476 1.00 14.56 416 GLY B N 1
ATOM 2551 C CA . GLY B 1 87 ? 89.027 35.700 129.851 1.00 14.62 416 GLY B CA 1
ATOM 2552 C C . GLY B 1 87 ? 88.833 34.197 130.000 1.00 16.86 416 GLY B C 1
ATOM 2553 O O . GLY B 1 87 ? 87.707 33.662 129.954 1.00 14.67 416 GLY B O 1
ATOM 2554 N N . PRO B 1 88 ? 89.961 33.499 130.217 1.00 15.87 417 PRO B N 1
ATOM 2555 C CA . PRO B 1 88 ? 89.927 32.031 130.210 1.00 14.25 417 PRO B CA 1
ATOM 2556 C C . PRO B 1 88 ? 89.604 31.384 131.534 1.00 16.90 417 PRO B C 1
ATOM 2557 O O . PRO B 1 88 ? 89.528 30.160 131.594 1.00 14.71 417 PRO B O 1
ATOM 2561 N N . ALA B 1 89 ? 89.491 32.195 132.614 1.00 14.61 418 ALA B N 1
ATOM 2562 C CA . ALA B 1 89 ? 89.307 31.645 133.954 1.00 14.70 418 ALA B CA 1
ATOM 2563 C C . ALA B 1 89 ? 87.898 31.195 134.244 1.00 16.32 418 ALA B C 1
ATOM 2564 O O . ALA B 1 89 ? 87.688 30.428 135.192 1.00 16.12 418 ALA B O 1
ATOM 2566 N N . VAL B 1 90 ? 86.930 31.752 133.506 1.00 13.94 419 VAL B N 1
ATOM 2567 C CA . VAL B 1 90 ? 85.489 31.518 133.746 1.00 13.41 419 VAL B CA 1
ATOM 2568 C C . VAL B 1 90 ? 85.065 30.158 133.183 1.00 13.49 419 VAL B C 1
ATOM 2569 O O . VAL B 1 90 ? 85.674 29.677 132.226 1.00 14.80 419 VAL B O 1
ATOM 2573 N N . SER B 1 91 ? 84.055 29.537 133.811 1.00 12.95 420 SER B N 1
ATOM 2574 C CA . SER B 1 91 ? 83.702 28.155 133.515 1.00 12.67 420 SER B CA 1
ATOM 2575 C C . SER B 1 91 ? 83.487 27.834 132.047 1.00 14.47 420 SER B C 1
ATOM 2576 O O . SER B 1 91 ? 83.998 26.809 131.573 1.00 15.08 420 SER B O 1
ATOM 2579 N N . GLY B 1 92 ? 82.755 28.675 131.323 1.00 13.34 421 GLY B N 1
ATOM 2580 C CA . GLY B 1 92 ? 82.493 28.370 129.912 1.00 13.60 421 GLY B CA 1
ATOM 2581 C C . GLY B 1 92 ? 83.777 28.402 129.088 1.00 16.15 421 GLY B C 1
ATOM 2582 O O . GLY B 1 92 ? 83.975 27.565 128.200 1.00 16.16 421 GLY B O 1
ATOM 2583 N N . ALA B 1 93 ? 84.627 29.418 129.327 1.00 13.55 422 ALA B N 1
ATOM 2584 C CA . ALA B 1 93 ? 85.860 29.509 128.539 1.00 13.18 422 ALA B CA 1
ATOM 2585 C C . ALA B 1 93 ? 86.816 28.345 128.950 1.00 15.33 422 ALA B C 1
ATOM 2586 O O . ALA B 1 93 ? 87.430 27.686 128.116 1.00 15.65 422 ALA B O 1
ATOM 2588 N N . PHE B 1 94 ? 86.904 28.088 130.246 1.00 14.04 423 PHE B N 1
ATOM 2589 C CA . PHE B 1 94 ? 87.804 27.031 130.731 1.00 14.93 423 PHE B CA 1
ATOM 2590 C C . PHE B 1 94 ? 87.347 25.639 130.229 1.00 15.31 423 PHE B C 1
ATOM 2591 O O . PHE B 1 94 ? 88.185 24.833 129.809 1.00 14.73 423 PHE B O 1
ATOM 2599 N N . GLY B 1 95 ? 86.023 25.394 130.201 1.00 14.57 424 GLY B N 1
ATOM 2600 C CA . GLY B 1 95 ? 85.474 24.158 129.638 1.00 13.64 424 GLY B CA 1
ATOM 2601 C C . GLY B 1 95 ? 85.878 23.987 128.167 1.00 15.59 424 GLY B C 1
ATOM 2602 O O . GLY B 1 95 ? 86.301 22.898 127.744 1.00 14.28 424 GLY B O 1
ATOM 2603 N N A SER B 1 96 ? 85.787 25.075 127.379 0.50 12.87 425 SER B N 1
ATOM 2604 N N B SER B 1 96 ? 85.784 25.084 127.364 0.50 12.59 425 SER B N 1
ATOM 2605 C CA A SER B 1 96 ? 86.162 25.024 125.972 0.50 12.99 425 SER B CA 1
ATOM 2606 C CA B SER B 1 96 ? 86.177 25.037 125.953 0.50 12.66 425 SER B CA 1
ATOM 2607 C C A SER B 1 96 ? 87.671 24.770 125.815 0.50 15.81 425 SER B C 1
ATOM 2608 C C B SER B 1 96 ? 87.673 24.735 125.836 0.50 15.57 425 SER B C 1
ATOM 2609 O O A SER B 1 96 ? 88.077 24.030 124.918 0.50 15.58 425 SER B O 1
ATOM 2610 O O B SER B 1 96 ? 88.074 23.948 124.978 0.50 15.35 425 SER B O 1
ATOM 2615 N N . ILE B 1 97 ? 88.490 25.367 126.709 1.00 12.81 426 ILE B N 1
ATOM 2616 C CA . ILE B 1 97 ? 89.957 25.180 126.715 1.00 12.86 426 ILE B CA 1
ATOM 2617 C C . ILE B 1 97 ? 90.315 23.736 127.079 1.00 15.46 426 ILE B C 1
ATOM 2618 O O . ILE B 1 97 ? 91.179 23.125 126.443 1.00 15.10 426 ILE B O 1
ATOM 2623 N N . LEU B 1 98 ? 89.658 23.194 128.105 1.00 14.65 427 LEU B N 1
ATOM 2624 C CA . LEU B 1 98 ? 89.905 21.818 128.523 1.00 13.55 427 LEU B CA 1
ATOM 2625 C C . LEU B 1 98 ? 89.647 20.862 127.342 1.00 15.83 427 LEU B C 1
ATOM 2626 O O . LEU B 1 98 ? 90.486 20.009 127.040 1.00 15.40 427 LEU B O 1
ATOM 2631 N N . ALA B 1 99 ? 88.516 21.059 126.628 1.00 13.38 428 ALA B N 1
ATOM 2632 C CA . ALA B 1 99 ? 88.201 20.202 125.495 1.00 12.74 428 ALA B CA 1
ATOM 2633 C C . ALA B 1 99 ? 89.185 20.445 124.343 1.00 14.72 428 ALA B C 1
ATOM 2634 O O . ALA B 1 99 ? 89.624 19.473 123.718 1.00 14.37 428 ALA B O 1
ATOM 2636 N N . ALA B 1 100 ? 89.561 21.713 124.090 1.00 12.81 429 ALA B N 1
ATOM 2637 C CA . ALA B 1 100 ? 90.543 22.008 123.029 1.00 13.72 429 ALA B CA 1
ATOM 2638 C C . ALA B 1 100 ? 91.848 21.258 123.319 1.00 14.61 429 ALA B C 1
ATOM 2639 O O . ALA B 1 100 ? 92.446 20.646 122.417 1.00 14.78 429 ALA B O 1
ATOM 2641 N N . CYS B 1 101 ? 92.305 21.323 124.582 1.00 14.24 430 CYS B N 1
ATOM 2642 C CA . CYS B 1 101 ? 93.553 20.667 124.986 1.00 15.80 430 CYS B CA 1
ATOM 2643 C C . CYS B 1 101 ? 93.442 19.143 124.951 1.00 17.67 430 CYS B C 1
ATOM 2644 O O . CYS B 1 101 ? 94.466 18.458 124.844 1.00 17.07 430 CYS B O 1
ATOM 2647 N N . ALA B 1 102 ? 92.201 18.618 125.056 1.00 14.59 431 ALA B N 1
ATOM 2648 C CA . ALA B 1 102 ? 91.950 17.177 124.945 1.00 14.55 431 ALA B CA 1
ATOM 2649 C C . ALA B 1 102 ? 91.829 16.752 123.471 1.00 17.94 431 ALA B C 1
ATOM 2650 O O . ALA B 1 102 ? 91.585 15.585 123.192 1.00 17.30 431 ALA B O 1
ATOM 2652 N N . GLY B 1 103 ? 92.056 17.694 122.539 1.00 15.04 432 GLY B N 1
ATOM 2653 C CA . GLY B 1 103 ? 92.054 17.402 121.111 1.00 16.02 432 GLY B CA 1
ATOM 2654 C C . GLY B 1 103 ? 90.678 17.285 120.485 1.00 16.80 432 GLY B C 1
ATOM 2655 O O . GLY B 1 103 ? 90.554 16.770 119.370 1.00 17.36 432 GLY B O 1
ATOM 2656 N N . ILE B 1 104 ? 89.643 17.793 121.191 1.00 13.18 433 ILE B N 1
ATOM 2657 C CA . ILE B 1 104 ? 88.268 17.710 120.701 1.00 12.85 433 ILE B CA 1
ATOM 2658 C C . ILE B 1 104 ? 88.024 18.805 119.669 1.00 14.34 433 ILE B C 1
ATOM 2659 O O . ILE B 1 104 ? 88.505 19.935 119.836 1.00 14.82 433 ILE B O 1
ATOM 2664 N N . ASP B 1 105 ? 87.248 18.478 118.605 1.00 14.15 434 ASP B N 1
ATOM 2665 C CA . ASP B 1 105 ? 86.973 19.453 117.552 1.00 14.39 434 ASP B CA 1
ATOM 2666 C C . ASP B 1 105 ? 86.169 20.645 118.094 1.00 14.27 434 ASP B C 1
ATOM 2667 O O . ASP B 1 105 ? 85.459 20.534 119.097 1.00 13.92 434 ASP B O 1
ATOM 2672 N N . MET B 1 106 ? 86.245 21.776 117.385 1.00 12.42 435 MET B N 1
ATOM 2673 C CA . MET B 1 106 ? 85.644 23.019 117.846 1.00 11.58 435 MET B CA 1
ATOM 2674 C C . MET B 1 106 ? 84.186 22.928 118.267 1.00 14.06 435 MET B C 1
ATOM 2675 O O . MET B 1 106 ? 83.870 23.409 119.367 1.00 13.81 435 MET B O 1
ATOM 2680 N N . PRO B 1 107 ? 83.249 22.417 117.413 1.00 12.00 436 PRO B N 1
ATOM 2681 C CA . PRO B 1 107 ? 81.822 22.518 117.798 1.00 11.44 436 PRO B CA 1
ATOM 2682 C C . PRO B 1 107 ? 81.555 21.759 119.082 1.00 13.91 436 PRO B C 1
ATOM 2683 O O . PRO B 1 107 ? 80.813 22.243 119.943 1.00 14.43 436 PRO B O 1
ATOM 2687 N N . GLN B 1 108 ? 82.188 20.556 119.211 1.00 12.80 437 GLN B N 1
ATOM 2688 C CA . GLN B 1 108 ? 81.927 19.758 120.412 1.00 11.68 437 GLN B CA 1
ATOM 2689 C C . GLN B 1 108 ? 82.610 20.373 121.634 1.00 14.52 437 GLN B C 1
ATOM 2690 O O . GLN B 1 108 ? 82.012 20.388 122.720 1.00 14.61 437 GLN B O 1
ATOM 2696 N N . ALA B 1 109 ? 83.812 20.949 121.452 1.00 12.87 438 ALA B N 1
ATOM 2697 C CA . ALA B 1 109 ? 84.515 21.606 122.578 1.00 13.98 438 ALA B CA 1
ATOM 2698 C C . ALA B 1 109 ? 83.704 22.808 123.071 1.00 14.99 438 ALA B C 1
ATOM 2699 O O . ALA B 1 109 ? 83.512 22.998 124.285 1.00 14.02 438 ALA B O 1
ATOM 2701 N N . VAL B 1 110 ? 83.207 23.646 122.116 1.00 12.28 439 VAL B N 1
ATOM 2702 C CA . VAL B 1 110 ? 82.439 24.822 122.524 1.00 12.07 439 VAL B CA 1
ATOM 2703 C C . VAL B 1 110 ? 81.125 24.374 123.184 1.00 15.00 439 VAL B C 1
ATOM 2704 O O . VAL B 1 110 ? 80.663 25.024 124.118 1.00 14.95 439 VAL B O 1
ATOM 2708 N N . SER B 1 111 ? 80.547 23.240 122.728 1.00 11.90 440 SER B N 1
ATOM 2709 C CA . SER B 1 111 ? 79.318 22.744 123.359 1.00 12.45 440 SER B CA 1
ATOM 2710 C C . SER B 1 111 ? 79.569 22.401 124.847 1.00 15.39 440 SER B C 1
ATOM 2711 O O . SER B 1 111 ? 78.689 22.649 125.682 1.00 15.64 440 SER B O 1
ATOM 2714 N N . ALA B 1 112 ? 80.764 21.872 125.188 1.00 12.54 441 ALA B N 1
ATOM 2715 C CA . ALA B 1 112 ? 81.108 21.590 126.600 1.00 13.83 441 ALA B CA 1
ATOM 2716 C C . ALA B 1 112 ? 81.193 22.899 127.396 1.00 15.11 441 ALA B C 1
ATOM 2717 O O . ALA B 1 112 ? 80.678 22.952 128.510 1.00 15.95 441 ALA B O 1
ATOM 2719 N N . GLY B 1 113 ? 81.772 23.958 126.805 1.00 11.94 442 GLY B N 1
ATOM 2720 C CA . GLY B 1 113 ? 81.823 25.237 127.507 1.00 11.39 442 GLY B CA 1
ATOM 2721 C C . GLY B 1 113 ? 80.419 25.823 127.675 1.00 14.88 442 GLY B C 1
ATOM 2722 O O . GLY B 1 113 ? 80.061 26.337 128.742 1.00 13.96 442 GLY B O 1
ATOM 2723 N N . MET B 1 114 ? 79.585 25.721 126.622 1.00 13.11 443 MET B N 1
ATOM 2724 C CA . MET B 1 114 ? 78.218 26.236 126.675 1.00 12.89 443 MET B CA 1
ATOM 2725 C C . MET B 1 114 ? 77.398 25.572 127.755 1.00 13.49 443 MET B C 1
ATOM 2726 O O . MET B 1 114 ? 76.559 26.220 128.366 1.00 14.06 443 MET B O 1
ATOM 2731 N N . THR B 1 115 ? 77.656 24.265 128.005 1.00 11.98 444 THR B N 1
ATOM 2732 C CA . THR B 1 115 ? 76.941 23.515 129.034 1.00 12.40 444 THR B CA 1
ATOM 2733 C C . THR B 1 115 ? 77.166 24.144 130.436 1.00 13.61 444 THR B C 1
ATOM 2734 O O . THR B 1 115 ? 76.358 23.948 131.319 1.00 14.46 444 THR B O 1
ATOM 2738 N N . MET B 1 116 ? 78.261 24.916 130.621 1.00 12.83 445 MET B N 1
ATOM 2739 C CA . MET B 1 116 ? 78.534 25.534 131.916 1.00 12.20 445 MET B CA 1
ATOM 2740 C C . MET B 1 116 ? 77.607 26.734 132.197 1.00 12.73 445 MET B C 1
ATOM 2741 O O . MET B 1 116 ? 77.563 27.224 133.326 1.00 14.84 445 MET B O 1
ATOM 2746 N N . ILE B 1 117 ? 76.941 27.265 131.141 1.00 12.80 446 ILE B N 1
ATOM 2747 C CA . ILE B 1 117 ? 76.120 28.475 131.284 1.00 12.47 446 ILE B CA 1
ATOM 2748 C C . ILE B 1 117 ? 74.834 28.098 132.018 1.00 16.25 446 ILE B C 1
ATOM 2749 O O . ILE B 1 117 ? 74.071 27.230 131.552 1.00 17.42 446 ILE B O 1
ATOM 2754 N N . GLY B 1 118 ? 74.586 28.766 133.134 1.00 14.23 447 GLY B N 1
ATOM 2755 C CA . GLY B 1 118 ? 73.467 28.388 133.997 1.00 14.40 447 GLY B CA 1
ATOM 2756 C C . GLY B 1 118 ? 73.300 29.378 135.122 1.00 16.89 447 GLY B C 1
ATOM 2757 O O . GLY B 1 118 ? 73.756 30.516 135.003 1.00 16.25 447 GLY B O 1
ATOM 2758 N N . PRO B 1 119 ? 72.717 28.950 136.249 1.00 18.11 448 PRO B N 1
ATOM 2759 C CA . PRO B 1 119 ? 72.425 29.914 137.328 1.00 18.45 448 PRO B CA 1
ATOM 2760 C C . PRO B 1 119 ? 73.627 30.603 137.951 1.00 20.30 448 PRO B C 1
ATOM 2761 O O . PRO B 1 119 ? 73.495 31.740 138.443 1.00 20.36 448 PRO B O 1
ATOM 2765 N N . ARG B 1 120 ? 74.791 29.938 137.929 1.00 15.94 449 ARG B N 1
ATOM 2766 C CA . ARG B 1 120 ? 75.980 30.521 138.562 1.00 15.39 449 ARG B CA 1
ATOM 2767 C C . ARG B 1 120 ? 76.913 31.245 137.591 1.00 19.06 449 ARG B C 1
ATOM 2768 O O . ARG B 1 120 ? 77.711 32.073 138.030 1.00 19.43 449 ARG B O 1
ATOM 2776 N N . PHE B 1 121 ? 76.827 30.922 136.295 1.00 15.96 450 PHE B N 1
ATOM 2777 C CA . PHE B 1 121 ? 77.712 31.517 135.285 1.00 15.15 450 PHE B CA 1
ATOM 2778 C C . PHE B 1 121 ? 76.899 31.870 134.046 1.00 16.56 450 PHE B C 1
ATOM 2779 O O . PHE B 1 121 ? 76.442 30.959 133.326 1.00 14.10 450 PHE B O 1
ATOM 2787 N N . GLY B 1 122 ? 76.738 33.165 133.813 1.00 15.76 451 GLY B N 1
ATOM 2788 C CA . GLY B 1 122 ? 76.114 33.719 132.623 1.00 15.72 451 GLY B CA 1
ATOM 2789 C C . GLY B 1 122 ? 74.638 33.483 132.349 1.00 19.97 451 GLY B C 1
ATOM 2790 O O . GLY B 1 122 ? 74.051 34.247 131.579 1.00 19.86 451 GLY B O 1
ATOM 2791 N N . GLY B 1 123 ? 74.027 32.471 132.968 1.00 17.02 452 GLY B N 1
ATOM 2792 C CA . GLY B 1 123 ? 72.620 32.145 132.708 1.00 17.60 452 GLY B CA 1
ATOM 2793 C C . GLY B 1 123 ? 71.642 32.613 133.769 1.00 20.49 452 GLY B C 1
ATOM 2794 O O . GLY B 1 123 ? 70.541 32.064 133.883 1.00 20.78 452 GLY B O 1
ATOM 2795 N N . ALA B 1 124 ? 72.021 33.641 134.548 1.00 17.40 453 ALA B N 1
ATOM 2796 C CA . ALA B 1 124 ? 71.102 34.182 135.571 1.00 18.49 453 ALA B CA 1
ATOM 2797 C C . ALA B 1 124 ? 70.291 35.346 134.997 1.00 22.08 453 ALA B C 1
ATOM 2798 O O . ALA B 1 124 ? 69.500 35.951 135.715 1.00 20.72 453 ALA B O 1
ATOM 2800 N N . VAL B 1 125 ? 70.466 35.633 133.698 1.00 18.19 454 VAL B N 1
ATOM 2801 C CA . VAL B 1 125 ? 69.806 36.764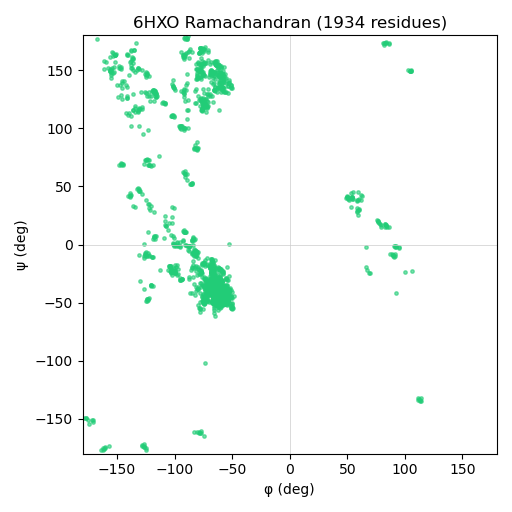 133.041 1.00 18.34 454 VAL B CA 1
ATOM 2802 C C . VAL B 1 125 ? 68.278 36.657 133.196 1.00 20.92 454 VAL B C 1
ATOM 2803 O O . VAL B 1 125 ? 67.646 37.617 133.659 1.00 19.71 454 VAL B O 1
ATOM 2807 N N . THR B 1 126 ? 67.693 35.494 132.848 1.00 18.89 455 THR B N 1
ATOM 2808 C CA . THR B 1 126 ? 66.238 35.337 132.933 1.00 20.21 455 THR B CA 1
ATOM 2809 C C . THR B 1 126 ? 65.684 35.538 134.342 1.00 22.59 455 THR B C 1
ATOM 2810 O O . THR B 1 126 ? 64.750 36.329 134.518 1.00 24.19 455 THR B O 1
ATOM 2814 N N . ASN B 1 127 ? 66.279 34.861 135.344 1.00 19.37 456 ASN B N 1
ATOM 2815 C CA . ASN B 1 127 ? 65.810 34.960 136.728 1.00 18.95 456 ASN B CA 1
ATOM 2816 C C . ASN B 1 127 ? 66.038 36.341 137.306 1.00 21.24 456 ASN B C 1
ATOM 2817 O O . ASN B 1 127 ? 65.175 36.827 138.032 1.00 20.55 456 ASN B O 1
ATOM 2822 N N . ALA B 1 128 ? 67.135 37.008 136.926 1.00 17.24 457 ALA B N 1
ATOM 2823 C CA . ALA B 1 128 ? 67.392 38.369 137.408 1.00 16.72 457 ALA B CA 1
ATOM 2824 C C . ALA B 1 128 ? 66.302 39.306 136.855 1.00 20.10 457 ALA B C 1
ATOM 2825 O O . ALA B 1 128 ? 65.715 40.092 137.627 1.00 19.12 457 ALA B O 1
ATOM 2827 N N . GLY B 1 129 ? 65.982 39.173 135.559 1.00 18.87 458 GLY B N 1
ATOM 2828 C CA . GLY B 1 129 ? 64.914 39.973 134.954 1.00 19.59 458 GLY B CA 1
ATOM 2829 C C . GLY B 1 129 ? 63.576 39.729 135.635 1.00 21.35 458 GLY B C 1
ATOM 2830 O O . GLY B 1 129 ? 62.855 40.685 135.956 1.00 20.97 458 GLY B O 1
ATOM 2831 N N . LYS B 1 130 ? 63.243 38.460 135.906 1.00 18.56 459 LYS B N 1
ATOM 2832 C CA . LYS B 1 130 ? 61.969 38.141 136.570 1.00 19.35 459 LYS B CA 1
ATOM 2833 C C . LYS B 1 130 ? 61.893 38.649 138.018 1.00 22.88 459 LYS B C 1
ATOM 2834 O O . LYS B 1 130 ? 60.851 39.203 138.414 1.00 21.77 459 LYS B O 1
ATOM 2840 N N . TYR B 1 131 ? 62.959 38.409 138.845 1.00 18.78 460 TYR B N 1
ATOM 2841 C CA . TYR B 1 131 ? 62.912 38.893 140.223 1.00 19.32 460 TYR B CA 1
ATOM 2842 C C . TYR B 1 131 ? 62.930 40.416 140.329 1.00 21.81 460 TYR B C 1
ATOM 2843 O O . TYR B 1 131 ? 62.214 40.951 141.179 1.00 21.99 460 TYR B O 1
ATOM 2852 N N . PHE B 1 132 ? 63.703 41.120 139.465 1.00 16.74 461 PHE B N 1
ATOM 2853 C CA . PHE B 1 132 ? 63.677 42.592 139.521 1.00 17.16 461 PHE B CA 1
ATOM 2854 C C . PHE B 1 132 ? 62.328 43.120 139.026 1.00 21.12 461 PHE B C 1
ATOM 2855 O O . PHE B 1 132 ? 61.831 44.093 139.593 1.00 21.95 461 PHE B O 1
ATOM 2863 N N . LYS B 1 133 ? 61.719 42.447 138.054 1.00 18.51 462 LYS B N 1
ATOM 2864 C CA . LYS B 1 133 ? 60.359 42.813 137.581 1.00 19.58 462 LYS B CA 1
ATOM 2865 C C . LYS B 1 133 ? 59.385 42.646 138.755 1.00 22.54 462 LYS B C 1
ATOM 2866 O O . LYS B 1 133 ? 58.619 43.544 139.011 1.00 23.45 462 LYS B O 1
ATOM 2872 N N A MET B 1 134 ? 59.449 41.491 139.441 0.50 21.04 463 MET B N 1
ATOM 2873 N N B MET B 1 134 ? 59.490 41.529 139.448 0.50 21.04 463 MET B N 1
ATOM 2874 C CA A MET B 1 134 ? 58.597 41.213 140.617 0.50 22.64 463 MET B CA 1
ATOM 2875 C CA B MET B 1 134 ? 58.621 41.218 140.617 0.50 22.64 463 MET B CA 1
ATOM 2876 C C A MET B 1 134 ? 58.806 42.289 141.698 0.50 25.64 463 MET B C 1
ATOM 2877 C C B MET B 1 134 ? 58.824 42.278 141.709 0.50 25.64 463 MET B C 1
ATOM 2878 O O A MET B 1 134 ? 57.823 42.753 142.304 0.50 25.15 463 MET B O 1
ATOM 2879 O O B MET B 1 134 ? 57.822 42.731 142.282 0.50 25.15 463 MET B O 1
ATOM 2888 N N . ALA B 1 135 ? 60.074 42.697 141.925 1.00 20.68 464 ALA B N 1
ATOM 2889 C CA . ALA B 1 135 ? 60.413 43.705 142.931 1.00 19.97 464 ALA B CA 1
ATOM 2890 C C . ALA B 1 135 ? 59.792 45.062 142.606 1.00 23.51 464 ALA B C 1
ATOM 2891 O O . ALA B 1 135 ? 59.264 45.721 143.504 1.00 22.80 464 ALA B O 1
ATOM 2893 N N . VAL B 1 136 ? 59.826 45.467 141.322 1.00 19.76 465 VAL B N 1
ATOM 2894 C CA . VAL B 1 136 ? 59.234 46.734 140.865 1.00 20.24 465 VAL B CA 1
ATOM 2895 C C . VAL B 1 136 ? 57.722 46.711 141.189 1.00 25.02 465 VAL B C 1
ATOM 2896 O O . VAL B 1 136 ? 57.176 47.706 141.681 1.00 26.97 465 VAL B O 1
ATOM 2900 N N . GLU B 1 137 ? 57.074 45.561 140.963 1.00 23.17 466 GLU B N 1
ATOM 2901 C CA . GLU B 1 137 ? 55.632 45.404 141.181 1.00 25.25 466 GLU B CA 1
ATOM 2902 C C . GLU B 1 137 ? 55.215 45.258 142.650 1.00 28.15 466 GLU B C 1
ATOM 2903 O O . GLU B 1 137 ? 54.235 45.886 143.081 1.00 28.83 466 GLU B O 1
ATOM 2909 N N . ASP B 1 138 ? 55.945 44.419 143.426 1.00 23.21 467 ASP B N 1
ATOM 2910 C CA . ASP B 1 138 ? 55.586 44.065 144.802 1.00 23.58 467 ASP B CA 1
ATOM 2911 C C . ASP B 1 138 ? 56.322 44.822 145.905 1.00 27.02 467 ASP B C 1
ATOM 2912 O O . ASP B 1 138 ? 55.805 44.908 147.011 1.00 28.20 467 ASP B O 1
ATOM 2917 N N . TYR B 1 139 ? 57.520 45.349 145.624 1.00 23.04 468 TYR B N 1
ATOM 2918 C CA . TYR B 1 139 ? 58.300 46.109 146.607 1.00 22.33 468 TYR B CA 1
ATOM 2919 C C . TYR B 1 139 ? 58.781 47.439 145.983 1.00 24.98 468 TYR B C 1
ATOM 2920 O O . TYR B 1 139 ? 59.957 47.762 146.118 1.00 21.78 468 TYR B O 1
ATOM 2929 N N . PRO B 1 140 ? 57.909 48.233 145.302 1.00 24.43 469 PRO B N 1
ATOM 2930 C CA . PRO B 1 140 ? 58.398 49.436 144.598 1.00 24.57 469 PRO B CA 1
ATOM 2931 C C . PRO B 1 140 ? 59.218 50.413 145.417 1.00 27.18 469 PRO B C 1
ATOM 2932 O O . PRO B 1 140 ? 60.195 50.944 144.903 1.00 25.94 469 PRO B O 1
ATOM 2936 N N . ASN B 1 141 ? 58.834 50.634 146.669 1.00 23.68 470 ASN B N 1
ATOM 2937 C CA . ASN B 1 141 ? 59.506 51.590 147.544 1.00 23.74 470 ASN B CA 1
ATOM 2938 C C . ASN B 1 141 ? 59.995 50.883 148.799 1.00 27.35 470 ASN B C 1
ATOM 2939 O O . ASN B 1 141 ? 60.084 51.483 149.874 1.00 28.07 470 ASN B O 1
ATOM 2944 N N . ASP B 1 142 ? 60.353 49.586 148.647 1.00 22.75 471 ASP B N 1
ATOM 2945 C CA . ASP B 1 142 ? 60.821 48.787 149.762 1.00 21.81 471 ASP B CA 1
ATOM 2946 C C . ASP B 1 142 ? 61.909 47.786 149.336 1.00 22.14 471 ASP B C 1
ATOM 2947 O O . ASP B 1 142 ? 61.689 46.574 149.370 1.00 20.96 471 ASP B O 1
ATOM 2952 N N . ILE B 1 143 ? 63.094 48.301 148.969 1.00 19.21 472 ILE B N 1
ATOM 2953 C CA . ILE B 1 143 ? 64.230 47.437 148.601 1.00 19.58 472 ILE B CA 1
ATOM 2954 C C . ILE B 1 143 ? 64.602 46.506 149.784 1.00 20.99 472 ILE B C 1
ATOM 2955 O O . ILE B 1 143 ? 64.745 45.299 149.531 1.00 20.48 472 ILE B O 1
ATOM 2960 N N . PRO B 1 144 ? 64.682 46.975 151.063 1.00 18.65 473 PRO B N 1
ATOM 2961 C CA . PRO B 1 144 ? 64.983 46.030 152.158 1.00 18.63 473 PRO B CA 1
ATOM 2962 C C . PRO B 1 144 ? 63.957 44.900 152.259 1.00 22.08 473 PRO B C 1
ATOM 2963 O O . PRO B 1 144 ? 64.361 43.769 152.487 1.00 21.07 473 PRO B O 1
ATOM 2967 N N . GLY B 1 145 ? 62.666 45.190 152.043 1.00 20.93 474 GLY B N 1
ATOM 2968 C CA . GLY B 1 145 ? 61.621 44.160 152.057 1.00 20.71 474 GLY B CA 1
ATOM 2969 C C . GLY B 1 145 ? 61.849 43.120 150.972 1.00 21.52 474 GLY B C 1
ATOM 2970 O O . GLY B 1 145 ? 61.734 41.924 151.227 1.00 22.00 474 GLY B O 1
ATOM 2971 N N . PHE B 1 146 ? 62.235 43.574 149.767 1.00 18.38 475 PHE B N 1
ATOM 2972 C CA . PHE B 1 146 ? 62.568 42.670 148.647 1.00 18.44 475 PHE B CA 1
ATOM 2973 C C . PHE B 1 146 ? 63.773 41.791 149.008 1.00 20.38 475 PHE B C 1
ATOM 2974 O O . PHE B 1 146 ? 63.726 40.570 148.851 1.00 20.48 475 PHE B O 1
ATOM 2982 N N . LEU B 1 147 ? 64.848 42.406 149.531 1.00 18.05 476 LEU B N 1
ATOM 2983 C CA . LEU B 1 147 ? 66.068 41.674 149.915 1.00 17.97 476 LEU B CA 1
ATOM 2984 C C . LEU B 1 147 ? 65.798 40.662 151.043 1.00 21.40 476 LEU B C 1
ATOM 2985 O O . LEU B 1 147 ? 66.325 39.541 150.996 1.00 21.02 476 LEU B O 1
ATOM 2990 N N . SER B 1 148 ? 64.910 41.035 152.006 1.00 19.52 477 SER B N 1
ATOM 2991 C CA . SER B 1 148 ? 64.553 40.124 153.087 1.00 20.92 477 SER B CA 1
ATOM 2992 C C . SER B 1 148 ? 63.759 38.949 152.543 1.00 25.07 477 SER B C 1
ATOM 2993 O O . SER B 1 148 ? 64.029 37.818 152.940 1.00 25.52 477 SER B O 1
ATOM 2996 N N . TRP B 1 149 ? 62.784 39.217 151.636 1.00 21.78 478 TRP B N 1
ATOM 2997 C CA . TRP B 1 149 ? 61.952 38.177 151.022 1.00 22.91 478 TRP B CA 1
ATOM 2998 C C . TRP B 1 149 ? 62.849 37.206 150.255 1.00 24.61 478 TRP B C 1
ATOM 2999 O O . TRP B 1 149 ? 62.662 36.004 150.374 1.00 25.16 478 TRP B O 1
ATOM 3010 N N . MET B 1 150 ? 63.810 37.731 149.470 1.00 20.16 479 MET B N 1
ATOM 3011 C CA . MET B 1 150 ? 64.746 36.919 148.688 1.00 18.20 479 MET B CA 1
ATOM 3012 C C . MET B 1 150 ? 65.594 36.031 149.593 1.00 23.29 479 MET B C 1
ATOM 3013 O O . MET B 1 150 ? 65.726 34.835 149.318 1.00 24.70 479 MET B O 1
ATOM 3018 N N . LYS B 1 151 ? 66.163 36.604 150.680 1.00 22.30 480 LYS B N 1
ATOM 3019 C CA . LYS B 1 151 ? 67.013 35.857 151.635 1.00 23.30 480 LYS B CA 1
ATOM 3020 C C . LYS B 1 151 ? 66.238 34.665 152.226 1.00 29.71 480 LYS B C 1
ATOM 3021 O O . LYS B 1 151 ? 66.771 33.555 152.305 1.00 30.56 480 LYS B O 1
ATOM 3027 N N . LYS B 1 152 ? 64.963 34.905 152.595 1.00 25.55 481 LYS B N 1
ATOM 3028 C CA . LYS B 1 152 ? 64.087 33.897 153.184 1.00 26.08 481 LYS B CA 1
ATOM 3029 C C . LYS B 1 152 ? 63.599 32.831 152.183 1.00 31.52 481 LYS B C 1
ATOM 3030 O O . LYS B 1 152 ? 63.578 31.645 152.529 1.00 33.12 481 LYS B O 1
ATOM 3036 N N . ASN B 1 153 ? 63.170 33.250 150.973 1.00 27.66 482 ASN B N 1
ATOM 3037 C CA . ASN B 1 153 ? 62.522 32.377 149.982 1.00 28.64 482 ASN B CA 1
ATOM 3038 C C . ASN B 1 153 ? 63.365 31.843 148.827 1.00 31.57 482 ASN B C 1
ATOM 3039 O O . ASN B 1 153 ? 62.952 30.860 148.209 1.00 32.08 482 ASN B O 1
ATOM 3044 N N . VAL B 1 154 ? 64.472 32.509 148.466 1.00 25.70 483 VAL B N 1
ATOM 3045 C CA . VAL B 1 154 ? 65.260 32.136 147.282 1.00 26.32 483 VAL B CA 1
ATOM 3046 C C . VAL B 1 154 ? 66.730 31.848 147.605 1.00 31.20 483 VAL B C 1
ATOM 3047 O O . VAL B 1 154 ? 67.281 30.850 147.133 1.00 33.92 483 VAL B O 1
ATOM 3051 N N . GLY B 1 155 ? 67.347 32.737 148.372 1.00 26.44 484 GLY B N 1
ATOM 3052 C CA . GLY B 1 155 ? 68.765 32.693 148.693 1.00 25.83 484 GLY B CA 1
ATOM 3053 C C . GLY B 1 155 ? 69.430 33.892 148.044 1.00 29.51 484 GLY B C 1
ATOM 3054 O O . GLY B 1 155 ? 68.847 34.979 148.059 1.00 28.99 484 GLY B O 1
ATOM 3055 N N . PRO B 1 156 ? 70.593 33.734 147.371 1.00 25.83 485 PRO B N 1
ATOM 3056 C CA . PRO B 1 156 ? 71.227 34.898 146.718 1.00 24.76 485 PRO B CA 1
ATOM 3057 C C . PRO B 1 156 ? 70.349 35.503 145.630 1.00 25.20 485 PRO B C 1
ATOM 3058 O O . PRO B 1 156 ? 69.588 34.804 144.973 1.00 24.95 485 PRO B O 1
ATOM 3062 N N . VAL B 1 157 ? 70.429 36.829 145.477 1.00 21.20 486 VAL B N 1
ATOM 3063 C CA . VAL B 1 157 ? 69.634 37.545 144.485 1.00 18.60 486 VAL B CA 1
ATOM 3064 C C . VAL B 1 157 ? 70.271 37.356 143.094 1.00 19.75 486 VAL B C 1
ATOM 3065 O O . VAL B 1 157 ? 71.410 37.788 142.896 1.00 19.40 486 VAL B O 1
ATOM 3069 N N . PRO B 1 158 ? 69.554 36.753 142.111 1.00 18.16 487 PRO B N 1
ATOM 3070 C CA . PRO B 1 158 ? 70.131 36.624 140.760 1.00 16.50 487 PRO B CA 1
ATOM 3071 C C . PRO B 1 158 ? 70.445 38.009 140.174 1.00 19.18 487 PRO B C 1
ATOM 3072 O O . PRO B 1 158 ? 69.663 38.944 140.324 1.00 19.12 487 PRO B O 1
ATOM 3076 N N . GLY B 1 159 ? 71.627 38.147 139.591 1.00 16.24 488 GLY B N 1
ATOM 3077 C CA . GLY B 1 159 ? 72.048 39.417 139.016 1.00 15.87 488 GLY B CA 1
ATOM 3078 C C . GLY B 1 159 ? 72.831 40.306 139.974 1.00 18.42 488 GLY B C 1
ATOM 3079 O O . GLY B 1 159 ? 73.266 41.395 139.586 1.00 17.56 488 GLY B O 1
ATOM 3080 N N . ILE B 1 160 ? 73.022 39.836 141.221 1.00 15.83 489 ILE B N 1
ATOM 3081 C CA . ILE B 1 160 ? 73.795 40.528 142.248 1.00 15.89 489 ILE B CA 1
ATOM 3082 C C . ILE B 1 160 ? 74.982 39.639 142.655 1.00 19.94 489 ILE B C 1
ATOM 3083 O O . ILE B 1 160 ? 74.803 38.439 142.868 1.00 18.97 489 ILE B O 1
ATOM 3088 N N . GLY B 1 161 ? 76.167 40.241 142.728 1.00 17.58 490 GLY B N 1
ATOM 3089 C CA . GLY B 1 161 ? 77.383 39.550 143.158 1.00 15.72 490 GLY B CA 1
ATOM 3090 C C . GLY B 1 161 ? 78.330 39.162 142.040 1.00 17.99 490 GLY B C 1
ATOM 3091 O O . GLY B 1 161 ? 77.913 38.896 140.908 1.00 15.84 490 GLY B O 1
ATOM 3092 N N . HIS B 1 162 ? 79.624 39.130 142.369 1.00 16.83 491 HIS B N 1
ATOM 3093 C CA . HIS B 1 162 ? 80.652 38.722 141.405 1.00 15.83 491 HIS B CA 1
ATOM 3094 C C . HIS B 1 162 ? 81.852 38.189 142.168 1.00 19.03 491 HIS B C 1
ATOM 3095 O O . HIS B 1 162 ? 82.101 38.617 143.300 1.00 19.81 491 HIS B O 1
ATOM 3102 N N . ARG B 1 163 ? 82.602 37.281 141.536 1.00 16.95 492 ARG B N 1
ATOM 3103 C CA . ARG B 1 163 ? 83.790 36.683 142.177 1.00 18.22 492 ARG B CA 1
ATOM 3104 C C . ARG B 1 163 ? 84.979 37.664 142.278 1.00 20.62 492 ARG B C 1
ATOM 3105 O O . ARG B 1 163 ? 85.765 37.589 143.239 1.00 20.28 492 ARG B O 1
ATOM 3113 N N . VAL B 1 164 ? 85.136 38.537 141.254 1.00 17.67 493 VAL B N 1
ATOM 3114 C CA . VAL B 1 164 ? 86.271 39.461 141.209 1.00 19.18 493 VAL B CA 1
ATOM 3115 C C . VAL B 1 164 ? 85.861 40.943 141.176 1.00 22.47 493 VAL B C 1
ATOM 3116 O O . VAL B 1 164 ? 86.595 41.777 141.702 1.00 23.50 493 VAL B O 1
ATOM 3120 N N . LYS B 1 165 ? 84.746 41.277 140.507 1.00 17.91 494 LYS B N 1
ATOM 3121 C CA . LYS B 1 165 ? 84.280 42.665 140.409 1.00 17.78 494 LYS B CA 1
ATOM 3122 C C . LYS B 1 165 ? 83.659 43.075 141.731 1.00 20.09 494 LYS B C 1
ATOM 3123 O O . LYS B 1 165 ? 83.097 42.239 142.453 1.00 19.20 494 LYS B O 1
ATOM 3129 N N . SER B 1 166 ? 83.780 44.369 142.065 1.00 16.50 495 SER B N 1
ATOM 3130 C CA . SER B 1 166 ? 83.325 44.898 143.347 1.00 16.85 495 SER B CA 1
ATOM 3131 C C . SER B 1 166 ? 83.230 46.417 143.272 1.00 20.31 495 SER B C 1
ATOM 3132 O O . SER B 1 166 ? 83.512 47.004 142.239 1.00 19.14 495 SER B O 1
ATOM 3135 N N . VAL B 1 167 ? 82.882 47.062 144.393 1.00 18.58 496 VAL B N 1
ATOM 3136 C CA . VAL B 1 167 ? 82.883 48.534 144.446 1.00 19.53 496 VAL B CA 1
ATOM 3137 C C . VAL B 1 167 ? 84.316 49.046 144.189 1.00 24.61 496 VAL B C 1
ATOM 3138 O O . VAL B 1 167 ? 84.498 50.002 143.422 1.00 25.03 496 VAL B O 1
ATOM 3142 N N . LYS B 1 168 ? 85.327 48.367 144.783 1.00 21.41 497 LYS B N 1
ATOM 3143 C CA . LYS B 1 168 ? 86.749 48.725 144.622 1.00 22.02 497 LYS B CA 1
ATOM 3144 C C . LYS B 1 168 ? 87.288 48.374 143.238 1.00 24.66 497 LYS B C 1
ATOM 3145 O O . LYS B 1 168 ? 88.229 49.027 142.766 1.00 24.76 497 LYS B O 1
ATOM 3151 N N . ASN B 1 169 ? 86.707 47.326 142.587 1.00 19.66 498 ASN B N 1
ATOM 3152 C CA . ASN B 1 169 ? 87.137 46.855 141.268 1.00 18.97 498 ASN B CA 1
ATOM 3153 C C . ASN B 1 169 ? 85.882 46.842 140.354 1.00 21.68 498 ASN B C 1
ATOM 3154 O O . ASN B 1 169 ? 85.315 45.758 140.104 1.00 20.07 498 ASN B O 1
ATOM 3159 N N . PRO B 1 170 ? 85.372 48.029 139.928 1.00 20.73 499 PRO B N 1
ATOM 3160 C CA . PRO B 1 170 ? 84.088 48.060 139.181 1.00 19.50 499 PRO B CA 1
ATOM 3161 C C . PRO B 1 170 ? 84.090 47.356 137.849 1.00 20.47 499 PRO B C 1
ATOM 3162 O O . PRO B 1 170 ? 85.144 47.207 137.216 1.00 20.78 499 PRO B O 1
ATOM 3166 N N . ASP B 1 171 ? 82.888 46.916 137.447 1.00 16.83 500 ASP B N 1
ATOM 3167 C CA . ASP B 1 171 ? 82.712 46.261 136.168 1.00 15.88 500 ASP B CA 1
ATOM 3168 C C . ASP B 1 171 ? 82.346 47.340 135.156 1.00 18.89 500 ASP B C 1
ATOM 3169 O O . ASP B 1 171 ? 81.175 47.749 135.086 1.00 18.30 500 ASP B O 1
ATOM 3174 N N . GLN B 1 172 ? 83.343 47.810 134.371 1.00 16.07 501 GLN B N 1
ATOM 3175 C CA . GLN B 1 172 ? 83.103 48.828 133.343 1.00 17.56 501 GLN B CA 1
ATOM 3176 C C . GLN B 1 172 ? 82.115 48.314 132.245 1.00 17.15 501 GLN B C 1
ATOM 3177 O O . GLN B 1 172 ? 81.505 49.142 131.566 1.00 16.97 501 GLN B O 1
ATOM 3183 N N . ARG B 1 173 ? 81.917 46.987 132.116 1.00 14.46 502 ARG B N 1
ATOM 3184 C CA . ARG B 1 173 ? 80.904 46.486 131.180 1.00 14.66 502 ARG B CA 1
ATOM 3185 C C . ARG B 1 173 ? 79.504 46.942 131.628 1.00 17.12 502 ARG B C 1
ATOM 3186 O O . ARG B 1 173 ? 78.714 47.435 130.812 1.00 17.55 502 ARG B O 1
ATOM 3194 N N . VAL B 1 174 ? 79.237 46.811 132.933 1.00 15.34 503 VAL B N 1
ATOM 3195 C CA . VAL B 1 174 ? 77.980 47.251 133.543 1.00 15.98 503 VAL B CA 1
ATOM 3196 C C . VAL B 1 174 ? 77.870 48.778 133.472 1.00 18.84 503 VAL B C 1
ATOM 3197 O O . VAL B 1 174 ? 76.851 49.303 133.005 1.00 19.22 503 VAL B O 1
ATOM 3201 N N . LYS B 1 175 ? 78.940 49.492 133.866 1.00 15.75 504 LYS B N 1
ATOM 3202 C CA . LYS B 1 175 ? 78.923 50.964 133.839 1.00 16.41 504 LYS B CA 1
ATOM 3203 C C . LYS B 1 175 ? 78.641 51.483 132.433 1.00 19.96 504 LYS B C 1
ATOM 3204 O O . LYS B 1 175 ? 77.830 52.400 132.259 1.00 20.37 504 LYS B O 1
ATOM 3210 N N . TYR B 1 176 ? 79.238 50.833 131.408 1.00 17.22 505 TYR B N 1
ATOM 3211 C CA . TYR B 1 176 ? 79.017 51.263 130.036 1.00 17.65 505 TYR B CA 1
ATOM 3212 C C . TYR B 1 176 ? 77.582 51.017 129.571 1.00 20.97 505 TYR B C 1
ATOM 3213 O O . TYR B 1 176 ? 76.965 51.924 128.993 1.00 20.46 505 TYR B O 1
ATOM 3222 N N . LEU B 1 177 ? 77.069 49.792 129.786 1.00 17.85 506 LEU B N 1
ATOM 3223 C CA . LEU B 1 177 ? 75.700 49.504 129.334 1.00 17.73 506 LEU B CA 1
ATOM 3224 C C . LEU B 1 177 ? 74.675 50.455 129.993 1.00 20.55 506 LEU B C 1
ATOM 3225 O O . LEU B 1 177 ? 73.805 51.006 129.308 1.00 19.53 506 LEU B O 1
ATOM 3230 N N . VAL B 1 178 ? 74.820 50.680 131.312 1.00 18.25 507 VAL B N 1
ATOM 3231 C CA . VAL B 1 178 ? 73.912 51.572 132.054 1.00 18.46 507 VAL B CA 1
ATOM 3232 C C . VAL B 1 178 ? 74.013 52.997 131.460 1.00 22.16 507 VAL B C 1
ATOM 3233 O O . VAL B 1 178 ? 72.983 53.598 131.148 1.00 23.26 507 VAL B O 1
ATOM 3237 N N . SER B 1 179 ? 75.253 53.493 131.254 1.00 19.44 508 SER B N 1
ATOM 3238 C CA . SER B 1 179 ? 75.486 54.839 130.709 1.00 20.70 508 SER B CA 1
ATOM 3239 C C . SER B 1 179 ? 74.909 54.975 129.299 1.00 25.21 508 SER B C 1
ATOM 3240 O O . SER B 1 179 ? 74.331 56.007 128.978 1.00 26.24 508 SER B O 1
ATOM 3243 N N . TYR B 1 180 ? 75.036 53.924 128.464 1.00 21.65 509 TYR B N 1
ATOM 3244 C CA . TYR B 1 180 ? 74.483 53.963 127.111 1.00 20.99 509 TYR B CA 1
ATOM 3245 C C . TYR B 1 180 ? 72.961 54.080 127.166 1.00 25.01 509 TYR B C 1
ATOM 3246 O O . TYR B 1 180 ? 72.387 54.944 126.501 1.00 26.45 509 TYR B O 1
ATOM 3255 N N . ILE B 1 181 ? 72.317 53.245 127.987 1.00 22.50 510 ILE B N 1
ATOM 3256 C CA . ILE B 1 181 ? 70.862 53.263 128.133 1.00 22.92 510 ILE B CA 1
ATOM 3257 C C . ILE B 1 181 ? 70.381 54.628 128.641 1.00 26.99 510 ILE B C 1
ATOM 3258 O O . ILE B 1 181 ? 69.460 55.210 128.079 1.00 27.09 510 ILE B O 1
ATOM 3263 N N . LYS B 1 182 ? 71.026 55.130 129.686 1.00 24.12 511 LYS B N 1
ATOM 3264 C CA . LYS B 1 182 ? 70.640 56.378 130.345 1.00 26.73 511 LYS B CA 1
ATOM 3265 C C . LYS B 1 182 ? 70.910 57.634 129.545 1.00 34.65 511 LYS B C 1
ATOM 3266 O O . LYS B 1 182 ? 70.103 58.569 129.596 1.00 36.85 511 LYS B O 1
ATOM 3272 N N . ASN B 1 183 ? 72.057 57.700 128.852 1.00 31.25 512 ASN B N 1
ATOM 3273 C CA . ASN B 1 183 ? 72.454 58.914 128.146 1.00 32.60 512 ASN B CA 1
ATOM 3274 C C . ASN B 1 183 ? 72.274 58.903 126.635 1.00 35.50 512 ASN B C 1
ATOM 3275 O O . ASN B 1 183 ? 72.286 59.981 126.033 1.00 36.24 512 ASN B O 1
ATOM 3280 N N . GLU B 1 184 ? 72.152 57.722 126.011 1.00 30.55 513 GLU B N 1
ATOM 3281 C CA . GLU B 1 184 ? 72.093 57.630 124.551 1.00 31.49 513 GLU B CA 1
ATOM 3282 C C . GLU B 1 184 ? 70.790 57.030 124.008 1.00 37.69 513 GLU B C 1
ATOM 3283 O O . GLU B 1 184 ? 70.662 56.841 122.791 1.00 37.55 513 GLU B O 1
ATOM 3289 N N . THR B 1 185 ? 69.816 56.751 124.895 1.00 34.38 514 THR B N 1
ATOM 3290 C CA . THR B 1 185 ? 68.502 56.246 124.476 1.00 34.38 514 THR B CA 1
ATOM 3291 C C . THR B 1 185 ? 67.416 57.000 125.236 1.00 39.57 514 THR B C 1
ATOM 3292 O O . THR B 1 185 ? 67.707 57.671 126.239 1.00 36.82 514 THR B O 1
ATOM 3296 N N . SER B 1 186 ? 66.158 56.841 124.784 1.00 39.82 515 SER B N 1
ATOM 3297 C CA . SER B 1 186 ? 64.989 57.432 125.430 1.00 41.41 515 SER B CA 1
ATOM 3298 C C . SER B 1 186 ? 64.194 56.354 126.191 1.00 45.96 515 SER B C 1
ATOM 3299 O O . SER B 1 186 ? 63.070 56.612 126.623 1.00 47.81 515 SER B O 1
ATOM 3302 N N . LEU B 1 187 ? 64.784 55.165 126.367 1.00 40.89 516 LEU B N 1
ATOM 3303 C CA . LEU B 1 187 ? 64.142 54.023 127.013 1.00 39.57 516 LEU B CA 1
ATOM 3304 C C . LEU B 1 187 ? 63.793 54.262 128.483 1.00 40.92 516 LEU B C 1
ATOM 3305 O O . LEU B 1 187 ? 64.637 54.727 129.252 1.00 39.31 516 LEU B O 1
ATOM 3310 N N . HIS B 1 188 ? 62.539 53.936 128.860 1.00 35.83 517 HIS B N 1
ATOM 3311 C CA . HIS B 1 188 ? 62.065 53.982 130.247 1.00 35.74 517 HIS B CA 1
ATOM 3312 C C . HIS B 1 188 ? 62.560 52.662 130.844 1.00 32.77 517 HIS B C 1
ATOM 3313 O O . HIS B 1 188 ? 62.311 51.602 130.262 1.00 31.49 517 HIS B O 1
ATOM 3320 N N . THR B 1 189 ? 63.364 52.724 131.922 1.00 25.67 518 THR B N 1
ATOM 3321 C CA . THR B 1 189 ? 63.951 51.496 132.475 1.00 24.27 518 THR B CA 1
ATOM 3322 C C . THR B 1 189 ? 63.609 51.245 133.958 1.00 26.70 518 THR B C 1
ATOM 3323 O O . THR B 1 189 ? 64.511 51.286 134.794 1.00 25.70 518 THR B O 1
ATOM 3327 N N . PRO B 1 190 ? 62.345 50.935 134.308 1.00 22.42 519 PRO B N 1
ATOM 3328 C CA . PRO B 1 190 ? 62.016 50.695 135.727 1.00 22.82 519 PRO B CA 1
ATOM 3329 C C . PRO B 1 190 ? 62.767 49.520 136.367 1.00 22.99 519 PRO B C 1
ATOM 3330 O O . PRO B 1 190 ? 63.194 49.651 137.514 1.00 22.39 519 PRO B O 1
ATOM 3334 N N . CYS B 1 191 ? 62.959 48.389 135.633 1.00 19.96 520 CYS B N 1
ATOM 3335 C CA . CYS B 1 191 ? 63.707 47.262 136.212 1.00 21.03 520 CYS B CA 1
ATOM 3336 C C . CYS B 1 191 ? 65.156 47.656 136.455 1.00 20.20 520 CYS B C 1
ATOM 3337 O O . CYS B 1 191 ? 65.672 47.401 137.543 1.00 19.61 520 CYS B O 1
ATOM 3340 N N . LEU B 1 192 ? 65.818 48.241 135.430 1.00 18.61 521 LEU B N 1
ATOM 3341 C CA . LEU B 1 192 ? 67.223 48.629 135.580 1.00 17.55 521 LEU B CA 1
ATOM 3342 C C . LEU B 1 192 ? 67.400 49.639 136.709 1.00 18.60 521 LEU B C 1
ATOM 3343 O O . LEU B 1 192 ? 68.312 49.499 137.548 1.00 18.86 521 LEU B O 1
ATOM 3348 N N . ASP B 1 193 ? 66.491 50.632 136.771 1.00 18.46 522 ASP B N 1
ATOM 3349 C CA . ASP B 1 193 ? 66.564 51.647 137.822 1.00 18.76 522 ASP B CA 1
ATOM 3350 C C . ASP B 1 193 ? 66.461 51.001 139.197 1.00 22.46 522 ASP B C 1
ATOM 3351 O O . ASP B 1 193 ? 67.225 51.363 140.105 1.00 22.12 522 ASP B O 1
ATOM 3356 N N . TYR B 1 194 ? 65.532 50.036 139.341 1.00 19.02 523 TYR B N 1
ATOM 3357 C CA . TYR B 1 194 ? 65.324 49.343 140.611 1.00 19.67 523 TYR B CA 1
ATOM 3358 C C . TYR B 1 194 ? 66.586 48.564 140.991 1.00 20.81 523 TYR B C 1
ATOM 3359 O O . TYR B 1 194 ? 67.046 48.672 142.132 1.00 20.44 523 TYR B O 1
ATOM 3368 N N . ALA B 1 195 ? 67.165 47.810 140.040 1.00 17.60 524 ALA B N 1
ATOM 3369 C CA . ALA B 1 195 ? 68.382 47.027 140.293 1.00 17.59 524 ALA B CA 1
ATOM 3370 C C . ALA B 1 195 ? 69.544 47.934 140.735 1.00 19.97 524 ALA B C 1
ATOM 3371 O O . ALA B 1 195 ? 70.325 47.548 141.603 1.00 18.78 524 ALA B O 1
ATOM 3373 N N . LEU B 1 196 ? 69.651 49.151 140.139 1.00 18.25 525 LEU B N 1
ATOM 3374 C CA . LEU B 1 196 ? 70.693 50.099 140.533 1.00 18.84 525 LEU B CA 1
ATOM 3375 C C . LEU B 1 196 ? 70.474 50.587 141.976 1.00 20.76 525 LEU B C 1
ATOM 3376 O O . LEU B 1 196 ? 71.439 50.805 142.708 1.00 18.99 525 LEU B O 1
ATOM 3381 N N . GLU B 1 197 ? 69.197 50.712 142.404 1.00 18.27 526 GLU B N 1
ATOM 3382 C CA . GLU B 1 197 ? 68.912 51.107 143.778 1.00 17.91 526 GLU B CA 1
ATOM 3383 C C . GLU B 1 197 ? 69.250 49.930 144.704 1.00 20.02 526 GLU B C 1
ATOM 3384 O O . GLU B 1 197 ? 69.808 50.146 145.784 1.00 19.53 526 GLU B O 1
ATOM 3390 N N . VAL B 1 198 ? 68.963 48.674 144.251 1.00 17.72 527 VAL B N 1
ATOM 3391 C CA . VAL B 1 198 ? 69.297 47.464 145.027 1.00 16.95 527 VAL B CA 1
ATOM 3392 C C . VAL B 1 198 ? 70.803 47.401 145.272 1.00 18.94 527 VAL B C 1
ATOM 3393 O O . VAL B 1 198 ? 71.249 47.135 146.393 1.00 18.22 527 VAL B O 1
ATOM 3397 N N . GLU B 1 199 ? 71.587 47.667 144.215 1.00 17.22 528 GLU B N 1
ATOM 3398 C CA . GLU B 1 199 ? 73.037 47.633 144.281 1.00 17.72 528 GLU B CA 1
ATOM 3399 C C . GLU B 1 199 ? 73.580 48.586 145.357 1.00 19.21 528 GLU B C 1
ATOM 3400 O O . GLU B 1 199 ? 74.525 48.216 146.056 1.00 19.13 528 GLU B O 1
ATOM 3406 N N . LYS B 1 200 ? 72.963 49.791 145.506 1.00 17.53 529 LYS B N 1
ATOM 3407 C CA . LYS B 1 200 ? 73.403 50.753 146.521 1.00 18.24 529 LYS B CA 1
ATOM 3408 C C . LYS B 1 200 ? 73.260 50.135 147.921 1.00 20.71 529 LYS B C 1
ATOM 3409 O O . LYS B 1 200 ? 74.123 50.320 148.772 1.00 20.98 529 LYS B O 1
ATOM 3415 N N . VAL B 1 201 ? 72.178 49.356 148.130 1.00 17.80 530 VAL B N 1
ATOM 3416 C CA . VAL B 1 201 ? 71.909 48.718 149.412 1.00 17.97 530 VAL B CA 1
ATOM 3417 C C . VAL B 1 201 ? 72.802 47.490 149.633 1.00 21.38 530 VAL B C 1
ATOM 3418 O O . VAL B 1 201 ? 73.394 47.359 150.708 1.00 21.64 530 VAL B O 1
ATOM 3422 N N . THR B 1 202 ? 72.892 46.582 148.628 1.00 17.94 531 THR B N 1
ATOM 3423 C CA . THR B 1 202 ? 73.692 45.365 148.800 1.00 17.88 531 THR B CA 1
ATOM 3424 C C . THR B 1 202 ? 75.187 45.649 148.966 1.00 20.72 531 THR B C 1
ATOM 3425 O O . THR B 1 202 ? 75.831 45.010 149.803 1.00 21.39 531 THR B O 1
ATOM 3429 N N . THR B 1 203 ? 75.742 46.598 148.175 1.00 18.47 532 THR B N 1
ATOM 3430 C CA . THR B 1 203 ? 77.174 46.929 148.261 1.00 18.88 532 THR B CA 1
ATOM 3431 C C . THR B 1 203 ? 77.544 47.567 149.605 1.00 23.86 532 THR B C 1
ATOM 3432 O O . THR B 1 203 ? 78.698 47.473 150.019 1.00 25.56 532 THR B O 1
ATOM 3436 N N . ALA B 1 204 ? 76.550 48.164 150.311 1.00 21.07 533 ALA B N 1
ATOM 3437 C CA . ALA B 1 204 ? 76.792 48.754 151.632 1.00 21.19 533 ALA B CA 1
ATOM 3438 C C . ALA B 1 204 ? 77.086 47.626 152.652 1.00 26.19 533 ALA B C 1
ATOM 3439 O O . ALA B 1 204 ? 77.834 47.846 153.607 1.00 27.46 533 ALA B O 1
ATOM 3441 N N . LYS B 1 205 ? 76.516 46.423 152.421 1.00 23.77 534 LYS B N 1
ATOM 3442 C CA . LYS B 1 205 ? 76.717 45.219 153.244 1.00 25.85 534 LYS B CA 1
ATOM 3443 C C . LYS B 1 205 ? 78.059 44.543 152.894 1.00 28.70 534 LYS B C 1
ATOM 3444 O O . LYS B 1 205 ? 78.854 44.236 153.792 1.00 27.31 534 LYS B O 1
ATOM 3450 N N . LYS B 1 206 ? 78.288 44.283 151.593 1.00 24.23 535 LYS B N 1
ATOM 3451 C CA . LYS B 1 206 ? 79.502 43.630 151.104 1.00 23.18 535 LYS B CA 1
ATOM 3452 C C . LYS B 1 206 ? 79.843 44.203 149.730 1.00 23.39 535 LYS B C 1
ATOM 3453 O O . LYS B 1 206 ? 78.973 44.217 148.848 1.00 22.19 535 LYS B O 1
ATOM 3459 N N . GLY B 1 207 ? 81.101 44.645 149.558 1.00 19.93 536 GLY B N 1
ATOM 3460 C CA . GLY B 1 207 ? 81.623 45.276 148.347 1.00 19.63 536 GLY B CA 1
ATOM 3461 C C . GLY B 1 207 ? 81.448 44.474 147.067 1.00 21.53 536 GLY B C 1
ATOM 3462 O O . GLY B 1 207 ? 81.346 45.050 145.980 1.00 21.01 536 GLY B O 1
ATOM 3463 N N . ASN B 1 208 ? 81.454 43.132 147.173 1.00 19.38 537 ASN B N 1
ATOM 3464 C CA . ASN B 1 208 ? 81.316 42.282 145.991 1.00 18.49 537 ASN B CA 1
ATOM 3465 C C . ASN B 1 208 ? 79.869 42.095 145.508 1.00 18.57 537 ASN B C 1
ATOM 3466 O O . ASN B 1 208 ? 79.680 41.471 144.453 1.00 18.00 537 ASN B O 1
ATOM 3471 N N . LEU B 1 209 ? 78.853 42.629 146.263 1.00 17.08 538 LEU B N 1
ATOM 3472 C CA . LEU B 1 209 ? 77.451 42.456 145.888 1.00 16.80 538 LEU B CA 1
ATOM 3473 C C . LEU B 1 209 ? 76.989 43.527 144.873 1.00 20.19 538 LEU B C 1
ATOM 3474 O O . LEU B 1 209 ? 75.972 44.202 145.062 1.00 18.37 538 LEU B O 1
ATOM 3479 N N . ILE B 1 210 ? 77.745 43.652 143.784 1.00 16.29 539 ILE B N 1
ATOM 3480 C CA . ILE B 1 210 ? 77.438 44.612 142.713 1.00 16.24 539 ILE B CA 1
ATOM 3481 C C . ILE B 1 210 ? 76.322 44.100 141.821 1.00 18.12 539 ILE B C 1
ATOM 3482 O O . ILE B 1 210 ? 76.029 42.900 141.817 1.00 16.65 539 ILE B O 1
ATOM 3487 N N . LEU B 1 211 ? 75.746 45.004 140.994 1.00 16.00 540 LEU B N 1
ATOM 3488 C CA . LEU B 1 211 ? 74.823 44.593 139.940 1.00 15.59 540 LEU B CA 1
ATOM 3489 C C . LEU B 1 211 ? 75.771 44.017 138.869 1.00 19.43 540 LEU B C 1
ATOM 3490 O O . LEU B 1 211 ? 76.669 44.731 138.375 1.00 18.45 540 LEU B O 1
ATOM 3495 N N . ASN B 1 212 ? 75.635 42.728 138.581 1.00 14.88 541 ASN B N 1
ATOM 3496 C CA . ASN B 1 212 ? 76.558 42.091 137.645 1.00 14.19 541 ASN B CA 1
ATOM 3497 C C . ASN B 1 212 ? 76.042 42.160 136.207 1.00 17.96 541 ASN B C 1
ATOM 3498 O O . ASN B 1 212 ? 74.940 42.693 135.948 1.00 17.74 541 ASN B O 1
ATOM 3503 N N . VAL B 1 213 ? 76.830 41.619 135.252 1.00 14.54 542 VAL B N 1
ATOM 3504 C CA . VAL B 1 213 ? 76.435 41.702 133.849 1.00 16.80 542 VAL B CA 1
ATOM 3505 C C . VAL B 1 213 ? 75.106 40.988 133.579 1.00 19.25 542 VAL B C 1
ATOM 3506 O O . VAL B 1 213 ? 74.313 41.466 132.758 1.00 20.19 542 VAL B O 1
ATOM 3510 N N . ASP B 1 214 ? 74.857 39.864 134.265 1.00 16.73 543 ASP B N 1
ATOM 3511 C CA . ASP B 1 214 ? 73.601 39.124 134.082 1.00 16.95 543 ASP B CA 1
ATOM 3512 C C . ASP B 1 214 ? 72.402 39.952 134.549 1.00 17.65 543 ASP B C 1
ATOM 3513 O O . ASP B 1 214 ? 71.399 40.001 133.847 1.00 19.15 543 ASP B O 1
ATOM 3518 N N . GLY B 1 215 ? 72.541 40.637 135.690 1.00 14.87 544 GLY B N 1
ATOM 3519 C CA . GLY B 1 215 ? 71.481 41.486 136.226 1.00 16.05 544 GLY B CA 1
ATOM 3520 C C . GLY B 1 215 ? 71.219 42.677 135.323 1.00 19.26 544 GLY B C 1
ATOM 3521 O O . GLY B 1 215 ? 70.065 43.053 135.074 1.00 19.30 544 GLY B O 1
ATOM 3522 N N . THR B 1 216 ? 72.310 43.268 134.803 1.00 16.29 545 THR B N 1
ATOM 3523 C CA . THR B 1 216 ? 72.215 44.442 133.910 1.00 15.89 545 THR B CA 1
ATOM 3524 C C . THR B 1 216 ? 71.473 44.067 132.625 1.00 17.68 545 THR B C 1
ATOM 3525 O O . THR B 1 216 ? 70.504 44.732 132.249 1.00 19.03 545 THR B O 1
ATOM 3529 N N . ILE B 1 217 ? 71.924 42.989 131.961 1.00 16.15 546 ILE B N 1
ATOM 3530 C CA . ILE B 1 217 ? 71.293 42.538 130.720 1.00 16.08 546 ILE B CA 1
ATOM 3531 C C . ILE B 1 217 ? 69.818 42.133 130.967 1.00 18.47 546 ILE B C 1
ATOM 3532 O O . ILE B 1 217 ? 68.946 42.540 130.210 1.00 19.31 546 ILE B O 1
ATOM 3537 N N . GLY B 1 218 ? 69.567 41.344 132.015 1.00 16.53 547 GLY B N 1
ATOM 3538 C CA . GLY B 1 218 ? 68.218 40.908 132.354 1.00 17.33 547 GLY B CA 1
ATOM 3539 C C . GLY B 1 218 ? 67.261 42.069 132.537 1.00 20.19 547 GLY B C 1
ATOM 3540 O O . GLY B 1 218 ? 66.157 42.076 131.986 1.00 18.95 547 GLY B O 1
ATOM 3541 N N . CYS B 1 219 ? 67.701 43.100 133.270 1.00 18.54 548 CYS B N 1
ATOM 3542 C CA . CYS B 1 219 ? 66.859 44.274 133.501 1.00 17.75 548 CYS B CA 1
ATOM 3543 C C . CYS B 1 219 ? 66.574 45.032 132.217 1.00 20.64 548 CYS B C 1
ATOM 3544 O O . CYS B 1 219 ? 65.413 45.395 131.949 1.00 22.62 548 CYS B O 1
ATOM 3547 N N . ILE B 1 220 ? 67.626 45.259 131.409 1.00 16.75 549 ILE B N 1
ATOM 3548 C CA . ILE B 1 220 ? 67.472 45.972 130.145 1.00 18.18 549 ILE B CA 1
ATOM 3549 C C . ILE B 1 220 ? 66.478 45.236 129.245 1.00 21.77 549 ILE B C 1
ATOM 3550 O O . ILE B 1 220 ? 65.566 45.861 128.672 1.00 21.42 549 ILE B O 1
ATOM 3555 N N . LEU B 1 221 ? 66.657 43.904 129.126 1.00 19.53 550 LEU B N 1
ATOM 3556 C CA . LEU B 1 221 ? 65.782 43.116 128.260 1.00 20.47 550 LEU B CA 1
ATOM 3557 C C . LEU B 1 221 ? 64.329 43.133 128.733 1.00 24.18 550 LEU B C 1
ATOM 3558 O O . LEU B 1 221 ? 63.434 43.204 127.893 1.00 23.04 550 LEU B O 1
ATOM 3563 N N . MET B 1 222 ? 64.090 43.119 130.065 1.00 20.31 551 MET B N 1
ATOM 3564 C CA . MET B 1 222 ? 62.724 43.224 130.616 1.00 20.18 551 MET B CA 1
ATOM 3565 C C . MET B 1 222 ? 62.160 44.597 130.285 1.00 24.48 551 MET B C 1
ATOM 3566 O O . MET B 1 222 ? 60.998 44.697 129.887 1.00 24.62 551 MET B O 1
ATOM 3571 N N . ASP B 1 223 ? 62.990 45.654 130.436 1.00 19.76 552 ASP B N 1
ATOM 3572 C CA . ASP B 1 223 ? 62.544 47.024 130.148 1.00 21.18 552 ASP B CA 1
ATOM 3573 C C . ASP B 1 223 ? 62.244 47.222 128.646 1.00 24.92 552 ASP B C 1
ATOM 3574 O O . ASP B 1 223 ? 61.394 48.053 128.305 1.00 25.96 552 ASP B O 1
ATOM 3579 N N . LEU B 1 224 ? 62.898 46.424 127.770 1.00 22.67 553 LEU B N 1
ATOM 3580 C CA . LEU B 1 224 ? 62.664 46.443 126.316 1.00 24.38 553 LEU B CA 1
ATOM 3581 C C . LEU B 1 224 ? 61.424 45.610 125.952 1.00 27.74 553 LEU B C 1
ATOM 3582 O O . LEU B 1 224 ? 61.018 45.600 124.787 1.00 27.42 553 LEU B O 1
ATOM 3587 N N . ASP B 1 225 ? 60.880 44.851 126.928 1.00 23.32 554 ASP B N 1
ATOM 3588 C CA . ASP B 1 225 ? 59.735 43.954 126.771 1.00 23.41 554 ASP B CA 1
ATOM 3589 C C . ASP B 1 225 ? 60.039 42.833 125.758 1.00 25.28 554 ASP B C 1
ATOM 3590 O O . ASP B 1 225 ? 59.181 42.438 124.959 1.00 24.30 554 ASP B O 1
ATOM 3595 N N . PHE B 1 226 ? 61.286 42.327 125.779 1.00 21.84 555 PHE B N 1
ATOM 3596 C CA . PHE B 1 226 ? 61.646 41.214 124.901 1.00 21.03 555 PHE B CA 1
ATOM 3597 C C . PHE B 1 226 ? 60.985 39.911 125.415 1.00 25.17 555 PHE B C 1
ATOM 3598 O O . PHE B 1 226 ? 60.591 39.893 126.600 1.00 24.78 555 PHE B O 1
ATOM 3606 N N . PRO B 1 227 ? 60.756 38.864 124.559 1.00 23.91 556 PRO B N 1
ATOM 3607 C CA . PRO B 1 227 ? 60.095 37.640 125.062 1.00 23.76 556 PRO B CA 1
ATOM 3608 C C . PRO B 1 227 ? 60.868 37.028 126.222 1.00 26.31 556 PRO B C 1
ATOM 3609 O O . PRO B 1 227 ? 62.096 36.934 126.163 1.00 24.23 556 PRO B O 1
ATOM 3613 N N . VAL B 1 228 ? 60.157 36.647 127.281 1.00 24.10 557 VAL B N 1
ATOM 3614 C CA . VAL B 1 228 ? 60.788 36.109 128.487 1.00 24.17 557 VAL B CA 1
ATOM 3615 C C . VAL B 1 228 ? 61.668 34.881 128.170 1.00 25.11 557 VAL B C 1
ATOM 3616 O O . VAL B 1 228 ? 62.783 34.815 128.680 1.00 25.61 557 VAL B O 1
ATOM 3620 N N . HIS B 1 229 ? 61.241 34.004 127.255 1.00 22.52 558 HIS B N 1
ATOM 3621 C CA . HIS B 1 229 ? 62.027 32.813 126.904 1.00 22.38 558 HIS B CA 1
ATOM 3622 C C . HIS B 1 229 ? 63.340 33.168 126.180 1.00 25.56 558 HIS B C 1
ATOM 3623 O O . HIS B 1 229 ? 64.249 32.331 126.108 1.00 25.63 558 HIS B O 1
ATOM 3630 N N . SER B 1 230 ? 63.451 34.405 125.662 1.00 19.81 559 SER B N 1
ATOM 3631 C CA . SER B 1 230 ? 64.655 34.777 124.907 1.00 19.00 559 SER B CA 1
ATOM 3632 C C . SER B 1 230 ? 65.834 35.269 125.748 1.00 20.38 559 SER B C 1
ATOM 3633 O O . SER B 1 230 ? 66.955 35.345 125.230 1.00 19.09 559 SER B O 1
ATOM 3636 N N . LEU B 1 231 ? 65.584 35.693 127.000 1.00 19.75 560 LEU B N 1
ATOM 3637 C CA . LEU B 1 231 ? 66.567 36.424 127.788 1.00 19.79 560 LEU B CA 1
ATOM 3638 C C . LEU B 1 231 ? 67.940 35.762 127.907 1.00 20.86 560 LEU B C 1
ATOM 3639 O O . LEU B 1 231 ? 68.946 36.450 127.699 1.00 18.92 560 LEU B O 1
ATOM 3644 N N . ASN B 1 232 ? 67.999 34.450 128.182 1.00 19.46 561 ASN B N 1
ATOM 3645 C CA . ASN B 1 232 ? 69.320 33.816 128.282 1.00 18.54 561 ASN B CA 1
ATOM 3646 C C . ASN B 1 232 ? 70.086 33.725 126.945 1.00 19.97 561 ASN B C 1
ATOM 3647 O O . ASN B 1 232 ? 71.309 33.543 126.948 1.00 19.69 561 ASN B O 1
ATOM 3652 N N . GLY B 1 233 ? 69.388 33.900 125.820 1.00 16.25 562 GLY B N 1
ATOM 3653 C CA . GLY B 1 233 ? 70.041 33.808 124.516 1.00 16.37 562 GLY B CA 1
ATOM 3654 C C . GLY B 1 233 ? 71.186 34.780 124.301 1.00 16.29 562 GLY B C 1
ATOM 3655 O O . GLY B 1 233 ? 72.161 34.460 123.610 1.00 15.95 562 GLY B O 1
ATOM 3656 N N . PHE B 1 234 ? 71.056 35.998 124.868 1.00 14.14 563 PHE B N 1
ATOM 3657 C CA . PHE B 1 234 ? 72.048 37.031 124.634 1.00 14.08 563 PHE B CA 1
ATOM 3658 C C . PHE B 1 234 ? 73.427 36.646 125.138 1.00 16.60 563 PHE B C 1
ATOM 3659 O O . PHE B 1 234 ? 74.400 36.789 124.382 1.00 16.92 563 PHE B O 1
ATOM 3667 N N . PHE B 1 235 ? 73.526 36.130 126.352 1.00 14.81 564 PHE B N 1
ATOM 3668 C CA . PHE B 1 235 ? 74.826 35.707 126.901 1.00 15.17 564 PHE B CA 1
ATOM 3669 C C . PHE B 1 235 ? 75.270 34.416 126.193 1.00 16.59 564 PHE B C 1
ATOM 3670 O O . PHE B 1 235 ? 76.454 34.264 125.876 1.00 16.16 564 PHE B O 1
ATOM 3678 N N . VAL B 1 236 ? 74.339 33.463 125.972 1.00 14.38 565 VAL B N 1
ATOM 3679 C CA . VAL B 1 236 ? 74.734 32.216 125.284 1.00 13.86 565 VAL B CA 1
ATOM 3680 C C . VAL B 1 236 ? 75.400 32.537 123.956 1.00 15.50 565 VAL B C 1
ATOM 3681 O O . VAL B 1 236 ? 76.518 32.069 123.682 1.00 14.99 565 VAL B O 1
ATOM 3685 N N . LEU B 1 237 ? 74.728 33.354 123.122 1.00 13.24 566 LEU B N 1
ATOM 3686 C CA . LEU B 1 237 ? 75.318 33.699 121.836 1.00 12.73 566 LEU B CA 1
ATOM 3687 C C . LEU B 1 237 ? 76.627 34.490 121.971 1.00 15.01 566 LEU B C 1
ATOM 3688 O O . LEU B 1 237 ? 77.637 34.181 121.326 1.00 14.12 566 LEU B O 1
ATOM 3693 N N . ALA B 1 238 ? 76.579 35.555 122.773 1.00 13.95 567 ALA B N 1
ATOM 3694 C CA . ALA B 1 238 ? 77.770 36.384 122.904 1.00 13.35 567 ALA B CA 1
ATOM 3695 C C . ALA B 1 238 ? 78.967 35.579 123.365 1.00 13.41 567 ALA B C 1
ATOM 3696 O O . ALA B 1 238 ? 80.031 35.664 122.756 1.00 13.65 567 ALA B O 1
ATOM 3698 N N . ARG B 1 239 ? 78.801 34.745 124.419 1.00 12.13 568 ARG B N 1
ATOM 3699 C CA . ARG B 1 239 ? 79.956 34.028 124.972 1.00 11.93 568 ARG B CA 1
ATOM 3700 C C . ARG B 1 239 ? 80.450 32.915 124.049 1.00 12.80 568 ARG B C 1
ATOM 3701 O O . ARG B 1 239 ? 81.606 32.473 124.162 1.00 13.25 568 ARG B O 1
ATOM 3709 N N . THR B 1 240 ? 79.596 32.508 123.083 1.00 11.24 569 THR B N 1
ATOM 3710 C CA . THR B 1 240 ? 80.044 31.543 122.058 1.00 11.26 569 THR B CA 1
ATOM 3711 C C . THR B 1 240 ? 81.178 32.175 121.246 1.00 14.15 569 THR B C 1
ATOM 3712 O O . THR B 1 240 ? 82.108 31.468 120.852 1.00 13.49 569 THR B O 1
ATOM 3716 N N . ILE B 1 241 ? 81.129 33.513 121.036 1.00 13.49 570 ILE B N 1
ATOM 3717 C CA . ILE B 1 241 ? 82.230 34.163 120.338 1.00 11.65 570 ILE B CA 1
ATOM 3718 C C . ILE B 1 241 ? 83.554 33.934 121.102 1.00 12.79 570 ILE B C 1
ATOM 3719 O O . ILE B 1 241 ? 84.533 33.487 120.513 1.00 13.02 570 ILE B O 1
ATOM 3724 N N . GLY B 1 242 ? 83.549 34.220 122.403 1.00 12.62 571 GLY B N 1
ATOM 3725 C CA . GLY B 1 242 ? 84.746 34.031 123.224 1.00 12.06 571 GLY B CA 1
ATOM 3726 C C . GLY B 1 242 ? 85.166 32.564 123.310 1.00 15.57 571 GLY B C 1
ATOM 3727 O O . GLY B 1 242 ? 86.348 32.250 123.194 1.00 14.42 571 GLY B O 1
ATOM 3728 N N . MET B 1 243 ? 84.187 31.634 123.506 1.00 12.27 572 MET B N 1
ATOM 3729 C CA . MET B 1 243 ? 84.530 30.218 123.619 1.00 11.78 572 MET B CA 1
ATOM 3730 C C . MET B 1 243 ? 85.178 29.671 122.353 1.00 14.72 572 MET B C 1
ATOM 3731 O O . MET B 1 243 ? 86.170 28.915 122.436 1.00 14.51 572 MET B O 1
ATOM 3736 N N . ILE B 1 244 ? 84.651 30.104 121.165 1.00 11.68 573 ILE B N 1
ATOM 3737 C CA . ILE B 1 244 ? 85.289 29.710 119.895 1.00 11.99 573 ILE B CA 1
ATOM 3738 C C . ILE B 1 244 ? 86.714 30.313 119.886 1.00 14.52 573 ILE B C 1
ATOM 3739 O O . ILE B 1 244 ? 87.674 29.646 119.483 1.00 14.69 573 ILE B O 1
ATOM 3744 N N . GLY B 1 245 ? 86.846 31.577 120.299 1.00 13.08 574 GLY B N 1
ATOM 3745 C CA . GLY B 1 245 ? 88.159 32.230 120.317 1.00 13.33 574 GLY B CA 1
ATOM 3746 C C . GLY B 1 245 ? 89.173 31.465 121.159 1.00 13.19 574 GLY B C 1
ATOM 3747 O O . GLY B 1 245 ? 90.329 31.272 120.746 1.00 14.23 574 GLY B O 1
ATOM 3748 N N . HIS B 1 246 ? 88.753 30.992 122.351 1.00 12.26 575 HIS B N 1
ATOM 3749 C CA . HIS B 1 246 ? 89.667 30.229 123.230 1.00 12.29 575 HIS B CA 1
ATOM 3750 C C . HIS B 1 246 ? 90.054 28.895 122.586 1.00 15.32 575 HIS B C 1
ATOM 3751 O O . HIS B 1 246 ? 91.205 28.463 122.688 1.00 15.03 575 HIS B O 1
ATOM 3758 N N . TRP B 1 247 ? 89.088 28.242 121.913 1.00 13.09 576 TRP B N 1
ATOM 3759 C CA . TRP B 1 247 ? 89.389 26.974 121.230 1.00 13.49 576 TRP B CA 1
ATOM 3760 C C . TRP B 1 247 ? 90.445 27.224 120.146 1.00 14.50 576 TRP B C 1
ATOM 3761 O O . TRP B 1 247 ? 91.409 26.457 120.023 1.00 14.31 576 TRP B O 1
ATOM 3772 N N . ILE B 1 248 ? 90.253 28.284 119.344 1.00 12.85 577 ILE B N 1
ATOM 3773 C CA . ILE B 1 248 ? 91.209 28.623 118.271 1.00 12.46 577 ILE B CA 1
ATOM 3774 C C . ILE B 1 248 ? 92.590 28.907 118.882 1.00 15.22 577 ILE B C 1
ATOM 3775 O O . ILE B 1 248 ? 93.611 28.437 118.390 1.00 15.37 577 ILE B O 1
ATOM 3780 N N . ASP B 1 249 ? 92.608 29.695 119.952 1.00 13.17 578 ASP B N 1
ATOM 3781 C CA . ASP B 1 249 ? 93.840 30.108 120.631 1.00 13.08 578 ASP B CA 1
ATOM 3782 C C . ASP B 1 249 ? 94.641 28.881 121.076 1.00 17.03 578 ASP B C 1
ATOM 3783 O O . ASP B 1 249 ? 95.835 28.763 120.769 1.00 17.37 578 ASP B O 1
ATOM 3788 N N . GLN B 1 250 ? 93.978 27.948 121.750 1.00 14.00 579 GLN B N 1
ATOM 3789 C CA . GLN B 1 250 ? 94.669 26.731 122.215 1.00 14.25 579 GLN B CA 1
ATOM 3790 C C . GLN B 1 250 ? 95.154 25.882 121.052 1.00 16.22 579 GLN B C 1
ATOM 3791 O O . GLN B 1 250 ? 96.252 25.320 121.113 1.00 17.83 579 GLN B O 1
ATOM 3797 N N . ASN B 1 251 ? 94.357 25.794 119.980 1.00 14.62 580 ASN B N 1
ATOM 3798 C CA . ASN B 1 251 ? 94.769 25.030 118.801 1.00 14.58 580 ASN B CA 1
ATOM 3799 C C . ASN B 1 251 ? 95.938 25.701 118.074 1.00 17.36 580 ASN B C 1
ATOM 3800 O O . ASN B 1 251 ? 96.855 24.997 117.635 1.00 18.28 580 ASN B O 1
ATOM 3805 N N . ASN B 1 252 ? 95.949 27.042 117.988 1.00 16.09 581 ASN B N 1
ATOM 3806 C CA . ASN B 1 252 ? 97.089 27.748 117.361 1.00 14.56 581 ASN B CA 1
ATOM 3807 C C . ASN B 1 252 ? 98.394 27.467 118.136 1.00 17.95 581 ASN B C 1
ATOM 3808 O O . ASN B 1 252 ? 99.477 27.376 117.533 1.00 18.67 581 ASN B O 1
ATOM 3813 N N . GLN B 1 253 ? 98.285 27.343 119.462 1.00 17.81 582 GLN B N 1
ATOM 3814 C CA . GLN B 1 253 ? 99.431 27.100 120.344 1.00 19.07 582 GLN B CA 1
ATOM 3815 C C . GLN B 1 253 ? 99.828 25.620 120.397 1.00 22.18 582 GLN B C 1
ATOM 3816 O O . GLN B 1 253 ? 100.832 25.282 121.038 1.00 21.26 582 GLN B O 1
ATOM 3822 N N . ASN B 1 254 ? 99.002 24.726 119.796 1.00 18.80 583 ASN B N 1
ATOM 3823 C CA . ASN B 1 254 ? 99.193 23.272 119.882 1.00 18.35 583 ASN B CA 1
ATOM 3824 C C . ASN B 1 254 ? 99.274 22.852 121.356 1.00 20.20 583 ASN B C 1
ATOM 3825 O O . ASN B 1 254 ? 100.101 22.025 121.735 1.00 21.89 583 ASN B O 1
ATOM 3830 N N . SER B 1 255 ? 98.405 23.461 122.208 1.00 16.05 584 SER B N 1
ATOM 3831 C CA . SER B 1 255 ? 98.399 23.158 123.632 1.00 16.70 584 SER B CA 1
ATOM 3832 C C . SER B 1 255 ? 98.165 21.680 123.896 1.00 22.71 584 SER B C 1
ATOM 3833 O O . SER B 1 255 ? 97.378 21.032 123.205 1.00 22.86 584 SER B O 1
ATOM 3836 N N . ARG B 1 256 ? 98.869 21.162 124.886 1.00 21.09 585 ARG B N 1
ATOM 3837 C CA . ARG B 1 256 ? 98.804 19.758 125.265 1.00 20.70 585 ARG B CA 1
ATOM 3838 C C . ARG B 1 256 ? 97.638 19.500 126.230 1.00 22.95 585 ARG B C 1
ATOM 3839 O O . ARG B 1 256 ? 97.080 20.423 126.836 1.00 21.92 585 ARG B O 1
ATOM 3847 N N . LEU B 1 257 ? 97.315 18.216 126.403 1.00 21.37 586 LEU B N 1
ATOM 3848 C CA . LEU B 1 257 ? 96.297 17.763 127.340 1.00 19.77 586 LEU B CA 1
ATOM 3849 C C . LEU B 1 257 ? 96.522 18.360 128.737 1.00 24.13 586 LEU B C 1
ATOM 3850 O O . LEU B 1 257 ? 97.665 18.410 129.210 1.00 24.50 586 LEU B O 1
ATOM 3855 N N . ILE B 1 258 ? 95.431 18.833 129.372 1.00 21.75 587 ILE B N 1
ATOM 3856 C CA . ILE B 1 258 ? 95.513 19.363 130.737 1.00 20.95 587 ILE B CA 1
ATOM 3857 C C . ILE B 1 258 ? 95.238 18.229 131.710 1.00 24.55 587 ILE B C 1
ATOM 3858 O O . ILE B 1 258 ? 94.301 17.447 131.531 1.00 23.55 587 ILE B O 1
ATOM 3863 N N . ARG B 1 259 ? 96.085 18.129 132.728 1.00 24.95 588 ARG B N 1
ATOM 3864 C CA . ARG B 1 259 ? 95.892 17.222 133.855 1.00 26.95 588 ARG B CA 1
ATOM 3865 C C . ARG B 1 259 ? 96.123 18.138 135.047 1.00 31.64 588 ARG B C 1
ATOM 3866 O O . ARG B 1 259 ? 97.186 18.767 135.155 1.00 33.19 588 ARG B O 1
ATOM 3874 N N . LEU B 1 260 ? 95.087 18.327 135.873 1.00 26.39 589 LEU B N 1
ATOM 3875 C CA . LEU B 1 260 ? 95.204 19.243 137.008 1.00 25.87 589 LEU B CA 1
ATOM 3876 C C . LEU B 1 260 ? 96.342 18.827 137.935 1.00 29.31 589 LEU B C 1
ATOM 3877 O O . LEU B 1 260 ? 96.479 17.637 138.239 1.00 27.49 589 LEU B O 1
ATOM 3882 N N . TYR B 1 261 ? 97.201 19.787 138.312 1.00 26.34 590 TYR B N 1
ATOM 3883 C CA . TYR B 1 261 ? 98.341 19.486 139.174 1.00 27.12 590 TYR B CA 1
ATOM 3884 C C . TYR B 1 261 ? 97.884 18.924 140.515 1.00 28.62 590 TYR B C 1
ATOM 3885 O O . TYR B 1 261 ? 96.894 19.397 141.054 1.00 27.33 590 TYR B O 1
ATOM 3894 N N . ASP B 1 262 ? 98.596 17.917 141.042 1.00 28.37 591 ASP B N 1
ATOM 3895 C CA . ASP B 1 262 ? 98.231 17.286 142.310 1.00 29.29 591 ASP B CA 1
ATOM 3896 C C . ASP B 1 262 ? 98.013 18.285 143.465 1.00 31.12 591 ASP B C 1
ATOM 3897 O O . ASP B 1 262 ? 97.069 18.111 144.240 1.00 29.36 591 ASP B O 1
ATOM 3902 N N . TYR B 1 263 ? 98.848 19.346 143.549 1.00 30.05 592 TYR B N 1
ATOM 3903 C CA . TYR B 1 263 ? 98.735 20.342 144.619 1.00 31.65 592 TYR B CA 1
ATOM 3904 C C . TYR B 1 263 ? 97.446 21.178 144.531 1.00 32.45 592 TYR B C 1
ATOM 3905 O O . TYR B 1 263 ? 97.098 21.847 145.495 1.00 32.26 592 TYR B O 1
ATOM 3914 N N . LEU B 1 264 ? 96.740 21.132 143.389 1.00 26.65 593 LEU B N 1
ATOM 3915 C CA . LEU B 1 264 ? 95.489 21.860 143.225 1.00 25.39 593 LEU B CA 1
ATOM 3916 C C . LEU B 1 264 ? 94.295 21.007 143.648 1.00 25.31 593 LEU B C 1
ATOM 3917 O O . LEU B 1 264 ? 93.164 21.472 143.539 1.00 24.08 593 LEU B O 1
ATOM 3922 N N . ILE B 1 265 ? 94.538 19.760 144.093 1.00 21.84 594 ILE B N 1
ATOM 3923 C CA . ILE B 1 265 ? 93.476 18.844 144.498 1.00 20.10 594 ILE B CA 1
ATOM 3924 C C . ILE B 1 265 ? 93.605 18.490 145.967 1.00 24.42 594 ILE B C 1
ATOM 3925 O O . ILE B 1 265 ? 94.653 18.016 146.404 1.00 23.67 594 ILE B O 1
ATOM 3930 N N . ASN B 1 266 ? 92.515 18.671 146.697 1.00 21.45 595 ASN B N 1
ATOM 3931 C CA . ASN B 1 266 ? 92.422 18.265 148.087 1.00 21.22 595 ASN B CA 1
ATOM 3932 C C . ASN B 1 266 ? 91.784 16.880 148.066 1.00 25.22 595 ASN B C 1
ATOM 3933 O O . ASN B 1 266 ? 90.575 16.752 147.839 1.00 24.06 595 ASN B O 1
ATOM 3938 N N . TYR B 1 267 ? 92.615 15.836 148.242 1.00 22.48 596 TYR B N 1
ATOM 3939 C CA . TYR B 1 267 ? 92.147 14.450 148.286 1.00 22.61 596 TYR B CA 1
ATOM 3940 C C . TYR B 1 267 ? 91.644 14.117 149.694 1.00 27.65 596 TYR B C 1
ATOM 3941 O O . TYR B 1 267 ? 92.384 13.536 150.507 1.00 28.87 596 TYR B O 1
ATOM 3950 N N . ALA B 1 268 ? 90.386 14.490 149.999 1.00 22.70 597 ALA B N 1
ATOM 3951 C CA . ALA B 1 268 ? 89.794 14.232 151.316 1.00 22.46 597 ALA B CA 1
ATOM 3952 C C . ALA B 1 268 ? 89.077 12.885 151.256 1.00 24.86 597 ALA B C 1
ATOM 3953 O O . ALA B 1 268 ? 87.855 12.795 151.399 1.00 22.61 597 ALA B O 1
ATOM 3955 N N . VAL B 1 269 ? 89.862 11.830 150.979 1.00 23.43 598 VAL B N 1
ATOM 3956 C CA . VAL B 1 269 ? 89.371 10.493 150.693 1.00 23.18 598 VAL B CA 1
ATOM 3957 C C . VAL B 1 269 ? 89.264 9.618 151.938 1.00 27.19 598 VAL B C 1
ATOM 3958 O O . VAL B 1 269 ? 89.853 9.913 152.982 1.00 25.58 598 VAL B O 1
ATOM 3962 N N . LYS B 1 270 ? 88.505 8.516 151.813 1.00 25.14 599 LYS B N 1
ATOM 3963 C CA . LYS B 1 270 ? 88.319 7.538 152.885 1.00 26.15 599 LYS B CA 1
ATOM 3964 C C . LYS B 1 270 ? 89.638 6.838 153.210 1.00 30.00 599 LYS B C 1
ATOM 3965 O O . LYS B 1 270 ? 90.448 6.627 152.308 1.00 28.42 599 LYS B O 1
ATOM 3971 N N . PRO B 1 271 ? 89.884 6.431 154.476 1.00 30.09 600 PRO B N 1
ATOM 3972 C CA . PRO B 1 271 ? 91.109 5.655 154.751 1.00 31.67 600 PRO B CA 1
ATOM 3973 C C . PRO B 1 271 ? 91.078 4.360 153.937 1.00 34.36 600 PRO B C 1
ATOM 3974 O O . PRO B 1 271 ? 89.995 3.809 153.687 1.00 30.66 600 PRO B O 1
ATOM 3978 N N . GLU B 1 272 ? 92.253 3.875 153.535 1.00 34.36 601 GLU B N 1
ATOM 3979 C CA . GLU B 1 272 ? 92.352 2.640 152.747 1.00 33.84 601 GLU B CA 1
ATOM 3980 C C . GLU B 1 272 ? 91.901 1.441 153.540 1.00 37.72 601 GLU B C 1
ATOM 3981 O O . GLU B 1 272 ? 92.240 1.327 154.718 1.00 37.80 601 GLU B O 1
ATOM 3987 N N . GLN B 1 273 ? 91.055 0.598 152.927 1.00 33.03 602 GLN B N 1
ATOM 3988 C CA . GLN B 1 273 ? 90.496 -0.576 153.583 1.00 34.12 602 GLN B CA 1
ATOM 3989 C C . GLN B 1 273 ? 90.618 -1.816 152.724 1.00 35.32 602 GLN B C 1
ATOM 3990 O O . GLN B 1 273 ? 90.600 -1.723 151.498 1.00 30.66 602 GLN B O 1
ATOM 3996 N N . GLU B 1 274 ? 90.697 -2.984 153.371 1.00 33.33 603 GLU B N 1
ATOM 3997 C CA . GLU B 1 274 ? 90.702 -4.244 152.667 1.00 33.62 603 GLU B CA 1
ATOM 3998 C C . GLU B 1 274 ? 89.260 -4.530 152.199 1.00 36.09 603 GLU B C 1
ATOM 3999 O O . GLU B 1 274 ? 88.292 -4.144 152.869 1.00 35.59 603 GLU B O 1
ATOM 4005 N N . VAL B 1 275 ? 89.126 -5.186 151.041 1.00 31.09 604 VAL B N 1
ATOM 4006 C CA . VAL B 1 275 ? 87.823 -5.585 150.522 1.00 29.52 604 VAL B CA 1
ATOM 4007 C C . VAL B 1 275 ? 87.392 -6.827 151.337 1.00 33.92 604 VAL B C 1
ATOM 4008 O O . VAL B 1 275 ? 88.159 -7.780 151.401 1.00 32.91 604 VAL B O 1
ATOM 4012 N N . PRO B 1 276 ? 86.197 -6.842 151.965 1.00 31.96 605 PRO B N 1
ATOM 4013 C CA . PRO B 1 276 ? 85.789 -8.049 152.707 1.00 32.58 605 PRO B CA 1
ATOM 4014 C C . PRO B 1 276 ? 85.369 -9.178 151.772 1.00 38.15 605 PRO B C 1
ATOM 4015 O O . PRO B 1 276 ? 84.962 -8.919 150.629 1.00 35.56 605 PRO B O 1
ATOM 4019 N N . GLU B 1 277 ? 85.461 -10.440 152.246 1.00 37.94 606 GLU B N 1
ATOM 4020 C CA . GLU B 1 277 ? 85.023 -11.573 151.424 1.00 39.35 606 GLU B CA 1
ATOM 4021 C C . GLU B 1 277 ? 83.497 -11.512 151.308 1.00 44.33 606 GLU B C 1
ATOM 4022 O O . GLU B 1 277 ? 82.838 -11.054 152.247 1.00 43.09 606 GLU B O 1
ATOM 4028 N N . LYS B 1 278 ? 82.938 -11.960 150.171 1.00 42.94 607 LYS B N 1
ATOM 4029 C CA . LYS B 1 278 ? 81.486 -12.001 149.941 1.00 44.47 607 LYS B CA 1
ATOM 4030 C C . LYS B 1 278 ? 80.805 -13.033 150.858 1.00 54.55 607 LYS B C 1
ATOM 4031 O O . LYS B 1 278 ? 81.399 -14.069 151.179 1.00 55.66 607 LYS B O 1
ATOM 4037 N N . LYS B 1 279 ? 79.571 -12.740 151.298 1.00 46.15 608 LYS B N 1
ATOM 4038 C CA . LYS B 1 279 ? 78.816 -13.634 152.190 1.00 51.99 608 LYS B CA 1
ATOM 4039 C C . LYS B 1 279 ? 77.682 -14.347 151.443 1.00 74.06 608 LYS B C 1
ATOM 4040 O O . LYS B 1 279 ? 76.734 -13.665 150.992 1.00 76.40 608 LYS B O 1
ATOM 4047 N N . GLU C 1 23 ? 15.114 45.793 148.204 1.00 53.97 352 GLU C N 1
ATOM 4048 C CA . GLU C 1 23 ? 13.925 46.391 147.604 1.00 53.10 352 GLU C CA 1
ATOM 4049 C C . GLU C 1 23 ? 14.255 47.584 146.640 1.00 51.67 352 GLU C C 1
ATOM 4050 O O . GLU C 1 23 ? 13.956 47.424 145.455 1.00 51.28 352 GLU C O 1
ATOM 4056 N N . PRO C 1 24 ? 14.862 48.746 147.046 1.00 44.09 353 PRO C N 1
ATOM 4057 C CA . PRO C 1 24 ? 15.139 49.807 146.042 1.00 41.49 353 PRO C CA 1
ATOM 4058 C C . PRO C 1 24 ? 16.191 49.378 145.029 1.00 41.51 353 PRO C C 1
ATOM 4059 O O . PRO C 1 24 ? 17.100 48.611 145.366 1.00 41.81 353 PRO C O 1
ATOM 4063 N N . LEU C 1 25 ? 16.074 49.879 143.798 1.00 34.04 354 LEU C N 1
ATOM 4064 C CA . LEU C 1 25 ? 17.036 49.593 142.748 1.00 32.07 354 LEU C CA 1
ATOM 4065 C C . LEU C 1 25 ? 18.262 50.488 142.932 1.00 35.02 354 LEU C C 1
ATOM 4066 O O . LEU C 1 25 ? 19.390 50.048 142.691 1.00 35.61 354 LEU C O 1
ATOM 4071 N N . ILE C 1 26 ? 18.031 51.754 143.335 1.00 29.71 355 ILE C N 1
ATOM 4072 C CA . ILE C 1 26 ? 19.095 52.740 143.523 1.00 28.50 355 ILE C CA 1
ATOM 4073 C C . ILE C 1 26 ? 18.884 53.554 144.794 1.00 29.96 355 ILE C C 1
ATOM 4074 O O . ILE C 1 26 ? 17.755 53.678 145.279 1.00 29.65 355 ILE C O 1
ATOM 4079 N N . ARG C 1 27 ? 19.970 54.162 145.285 1.00 25.14 356 ARG C N 1
ATOM 4080 C CA . ARG C 1 27 ? 19.924 55.056 146.441 1.00 24.54 356 ARG C CA 1
ATOM 4081 C C . ARG C 1 27 ? 20.544 56.376 145.996 1.00 26.16 356 ARG C C 1
ATOM 4082 O O . ARG C 1 27 ? 21.633 56.373 145.412 1.00 24.61 356 ARG C O 1
ATOM 4090 N N . THR C 1 28 ? 19.852 57.493 146.253 1.00 24.17 357 THR C N 1
ATOM 4091 C CA . THR C 1 28 ? 20.336 58.824 145.858 1.00 22.71 357 THR C CA 1
ATOM 4092 C C . THR C 1 28 ? 20.406 59.739 147.081 1.00 25.60 357 THR C C 1
ATOM 4093 O O . THR C 1 28 ? 19.566 59.614 147.982 1.00 26.19 357 THR C O 1
ATOM 4097 N N . THR C 1 29 ? 21.367 60.664 147.106 1.00 21.98 358 THR C N 1
ATOM 4098 C CA . THR C 1 29 ? 21.485 61.582 148.248 1.00 20.26 358 THR C CA 1
ATOM 4099 C C . THR C 1 29 ? 21.515 63.051 147.857 1.00 26.00 358 THR C C 1
ATOM 4100 O O . THR C 1 29 ? 21.453 63.902 148.748 1.00 25.88 358 THR C O 1
ATOM 4104 N N . ILE C 1 30 ? 21.665 63.364 146.562 1.00 22.42 359 ILE C N 1
ATOM 4105 C CA . ILE C 1 30 ? 21.928 64.755 146.158 1.00 22.06 359 ILE C CA 1
ATOM 4106 C C . ILE C 1 30 ? 20.740 65.612 145.747 1.00 26.87 359 ILE C C 1
ATOM 4107 O O . ILE C 1 30 ? 20.854 66.845 145.828 1.00 27.11 359 ILE C O 1
ATOM 4112 N N . SER C 1 31 ? 19.688 65.011 145.177 1.00 22.44 360 SER C N 1
ATOM 4113 C CA . SER C 1 31 ? 18.577 65.817 144.670 1.00 23.07 360 SER C CA 1
ATOM 4114 C C . SER C 1 31 ? 17.248 65.119 144.811 1.00 30.34 360 SER C C 1
ATOM 4115 O O . SER C 1 31 ? 17.184 63.886 144.794 1.00 29.54 360 SER C O 1
ATOM 4118 N N . ASP C 1 32 ? 16.198 65.924 144.959 1.00 30.18 361 ASP C N 1
ATOM 4119 C CA . ASP C 1 32 ? 14.843 65.430 145.131 1.00 31.67 361 ASP C CA 1
ATOM 4120 C C . ASP C 1 32 ? 13.943 66.227 144.216 1.00 33.85 361 ASP C C 1
ATOM 4121 O O . ASP C 1 32 ? 13.813 67.440 144.379 1.00 35.07 361 ASP C O 1
ATOM 4126 N N . ASP C 1 33 ? 13.296 65.537 143.289 1.00 27.53 362 ASP C N 1
ATOM 4127 C CA . ASP C 1 33 ? 12.366 66.147 142.332 1.00 28.82 362 ASP C CA 1
ATOM 4128 C C . ASP C 1 33 ? 10.896 65.935 142.707 1.00 35.41 362 ASP C C 1
ATOM 4129 O O . ASP C 1 33 ? 10.018 66.351 141.947 1.00 35.66 362 ASP C O 1
ATOM 4134 N N . ARG C 1 34 ? 10.615 65.262 143.842 1.00 33.10 363 ARG C N 1
ATOM 4135 C CA . ARG C 1 34 ? 9.238 64.917 144.222 1.00 35.29 363 ARG C CA 1
ATOM 4136 C C . ARG C 1 34 ? 8.347 66.110 144.581 1.00 43.05 363 ARG C C 1
ATOM 4137 O O . ARG C 1 34 ? 7.137 66.022 144.375 1.00 44.67 363 ARG C O 1
ATOM 4145 N N . GLY C 1 35 ? 8.937 67.205 145.068 1.00 40.09 364 GLY C N 1
ATOM 4146 C CA . GLY C 1 35 ? 8.190 68.412 145.423 1.00 40.69 364 GLY C CA 1
ATOM 4147 C C . GLY C 1 35 ? 7.779 69.269 144.235 1.00 45.08 364 GLY C C 1
ATOM 4148 O O . GLY C 1 35 ? 7.786 68.806 143.091 1.00 45.15 364 GLY C O 1
ATOM 4149 N N . GLU C 1 36 ? 7.424 70.537 144.492 1.00 41.65 365 GLU C N 1
ATOM 4150 C CA . GLU C 1 36 ? 7.004 71.483 143.444 1.00 41.18 365 GLU C CA 1
ATOM 4151 C C . GLU C 1 36 ? 8.125 71.807 142.466 1.00 42.46 365 GLU C C 1
ATOM 4152 O O . GLU C 1 36 ? 7.864 72.140 141.316 1.00 42.48 365 GLU C O 1
ATOM 4158 N N . GLU C 1 37 ? 9.370 71.733 142.936 1.00 36.36 366 GLU C N 1
ATOM 4159 C CA . GLU C 1 37 ? 10.553 71.966 142.123 1.00 34.14 366 GLU C CA 1
ATOM 4160 C C . GLU C 1 37 ? 11.703 71.156 142.710 1.00 34.99 366 GLU C C 1
ATOM 4161 O O . GLU C 1 37 ? 11.619 70.752 143.881 1.00 32.47 366 GLU C O 1
ATOM 4167 N N . PRO C 1 38 ? 12.801 70.918 141.963 1.00 31.26 367 PRO C N 1
ATOM 4168 C CA . PRO C 1 38 ? 13.891 70.138 142.554 1.00 30.04 367 PRO C CA 1
ATOM 4169 C C . PRO C 1 38 ? 14.580 70.839 143.697 1.00 33.39 367 PRO C C 1
ATOM 4170 O O . PRO C 1 38 ? 14.693 72.070 143.737 1.00 34.25 367 PRO C O 1
ATOM 4174 N N . ARG C 1 39 ? 15.033 70.011 144.636 1.00 28.32 368 ARG C N 1
ATOM 4175 C CA . ARG C 1 39 ? 15.812 70.427 145.785 1.00 27.85 368 ARG C CA 1
ATOM 4176 C C . ARG C 1 39 ? 17.224 69.898 145.540 1.00 29.60 368 ARG C C 1
ATOM 4177 O O . ARG C 1 39 ? 17.391 68.700 145.307 1.00 29.34 368 ARG C O 1
ATOM 4185 N N . TYR C 1 40 ? 18.217 70.794 145.516 1.00 26.10 369 TYR C N 1
ATOM 4186 C CA . TYR C 1 40 ? 19.623 70.421 145.329 1.00 24.72 369 TYR C CA 1
ATOM 4187 C C . TYR C 1 40 ? 20.255 70.496 146.706 1.00 26.91 369 TYR C C 1
ATOM 4188 O O . TYR C 1 40 ? 20.353 71.596 147.280 1.00 24.76 369 TYR C O 1
ATOM 4197 N N . ALA C 1 41 ? 20.628 69.323 147.275 1.00 25.95 370 ALA C N 1
ATOM 4198 C CA . ALA C 1 41 ? 21.190 69.239 148.639 1.00 26.66 370 ALA C CA 1
ATOM 4199 C C . ALA C 1 41 ? 20.296 70.000 149.658 1.00 30.83 370 ALA C C 1
ATOM 4200 O O . ALA C 1 41 ? 20.800 70.719 150.538 1.00 30.68 370 ALA C O 1
ATOM 4202 N N . GLY C 1 42 ? 18.973 69.866 149.477 1.00 28.41 371 GLY C N 1
ATOM 4203 C CA . GLY C 1 42 ? 17.961 70.486 150.336 1.00 30.16 371 GLY C CA 1
ATOM 4204 C C . GLY C 1 42 ? 17.478 71.871 149.956 1.00 34.35 371 GLY C C 1
ATOM 4205 O O . GLY C 1 42 ? 16.507 72.348 150.550 1.00 34.30 371 GLY C O 1
ATOM 4206 N N . TYR C 1 43 ? 18.131 72.538 148.974 1.00 31.21 372 TYR C N 1
ATOM 4207 C CA . TYR C 1 43 ? 17.749 73.907 148.575 1.00 31.61 372 TYR C CA 1
ATOM 4208 C C . TYR C 1 43 ? 16.929 73.961 147.292 1.00 34.93 372 TYR C C 1
ATOM 4209 O O . TYR C 1 43 ? 17.278 73.308 146.312 1.00 35.00 372 TYR C O 1
ATOM 4218 N N . ALA C 1 44 ? 15.872 74.783 147.277 1.00 33.09 373 ALA C N 1
ATOM 4219 C CA . ALA C 1 44 ? 15.012 74.926 146.099 1.00 32.37 373 ALA C CA 1
ATOM 4220 C C . ALA C 1 44 ? 15.730 75.751 145.000 1.00 33.91 373 ALA C C 1
ATOM 4221 O O . ALA C 1 44 ? 16.250 76.835 145.299 1.00 31.88 373 ALA C O 1
ATOM 4223 N N . ALA C 1 45 ? 15.760 75.253 143.741 1.00 30.22 374 ALA C N 1
ATOM 4224 C CA . ALA C 1 45 ? 16.423 75.935 142.615 1.00 29.94 374 ALA C CA 1
ATOM 4225 C C . ALA C 1 45 ? 15.932 77.385 142.389 1.00 34.04 374 ALA C C 1
ATOM 4226 O O . ALA C 1 45 ? 16.751 78.270 142.143 1.00 33.84 374 ALA C O 1
ATOM 4228 N N . SER C 1 46 ? 14.613 77.630 142.456 1.00 29.32 375 SER C N 1
ATOM 4229 C CA . SER C 1 46 ? 14.112 78.997 142.229 1.00 29.71 375 SER C CA 1
ATOM 4230 C C . SER C 1 46 ? 14.511 79.965 143.339 1.00 34.57 375 SER C C 1
ATOM 4231 O O . SER C 1 46 ? 14.674 81.161 143.071 1.00 35.27 375 SER C O 1
ATOM 4234 N N . GLU C 1 47 ? 14.672 79.454 144.577 1.00 29.60 376 GLU C N 1
ATOM 4235 C CA . GLU C 1 47 ? 15.088 80.261 145.729 1.00 30.42 376 GLU C CA 1
ATOM 4236 C C . GLU C 1 47 ? 16.556 80.645 145.611 1.00 31.84 376 GLU C C 1
ATOM 4237 O O . GLU C 1 47 ? 16.937 81.761 145.960 1.00 32.17 376 GLU C O 1
ATOM 4243 N N . LEU C 1 48 ? 17.379 79.737 145.051 1.00 26.84 377 LEU C N 1
ATOM 4244 C CA . LEU C 1 48 ? 18.791 80.032 144.785 1.00 25.92 377 LEU C CA 1
ATOM 4245 C C . LEU C 1 48 ? 18.860 81.153 143.735 1.00 30.97 377 LEU C C 1
ATOM 4246 O O . LEU C 1 48 ? 19.646 82.088 143.894 1.00 31.76 377 LEU C O 1
ATOM 4251 N N . CYS C 1 49 ? 17.999 81.088 142.695 1.00 27.79 378 CYS C N 1
ATOM 4252 C CA . CYS C 1 49 ? 17.924 82.127 141.663 1.00 28.17 378 CYS C CA 1
ATOM 4253 C C . CYS C 1 49 ? 17.490 83.454 142.280 1.00 33.28 378 CYS C C 1
ATOM 4254 O O . CYS C 1 49 ? 18.141 84.480 142.063 1.00 34.00 378 CYS C O 1
ATOM 4257 N N . SER C 1 50 ? 16.389 83.424 143.058 1.00 29.42 379 SER C N 1
ATOM 4258 C CA . SER C 1 50 ? 15.788 84.606 143.684 1.00 30.96 379 SER C CA 1
ATOM 4259 C C . SER C 1 50 ? 16.752 85.356 144.600 1.00 36.00 379 SER C C 1
ATOM 4260 O O . SER C 1 50 ? 16.696 86.591 144.667 1.00 36.56 379 SER C O 1
ATOM 4263 N N . LYS C 1 51 ? 17.613 84.614 145.323 1.00 32.02 380 LYS C N 1
ATOM 4264 C CA . LYS C 1 51 ? 18.526 85.217 146.290 1.00 33.08 380 LYS C CA 1
ATOM 4265 C C . LYS C 1 51 ? 19.914 85.579 145.705 1.00 36.04 380 LYS C C 1
ATOM 4266 O O . LYS C 1 51 ? 20.814 85.970 146.457 1.00 34.88 380 LYS C O 1
ATOM 4272 N N . GLY C 1 52 ? 20.038 85.519 144.375 1.00 31.32 381 GLY C N 1
ATOM 4273 C CA . GLY C 1 52 ? 21.237 85.955 143.664 1.00 30.71 381 GLY C CA 1
ATOM 4274 C C . GLY C 1 52 ? 22.395 84.989 143.566 1.00 33.17 381 GLY C C 1
ATOM 4275 O O . GLY C 1 52 ? 23.501 85.402 143.207 1.00 32.99 381 GLY C O 1
ATOM 4276 N N . TYR C 1 53 ? 22.148 83.691 143.812 1.00 28.47 382 TYR C N 1
ATOM 4277 C CA . TYR C 1 53 ? 23.193 82.678 143.680 1.00 26.31 382 TYR C CA 1
ATOM 4278 C C . TYR C 1 53 ? 23.410 82.358 142.185 1.00 27.66 382 TYR C C 1
ATOM 4279 O O . TYR C 1 53 ? 22.620 82.801 141.340 1.00 26.16 382 TYR C O 1
ATOM 4288 N N . GLY C 1 54 ? 24.490 81.634 141.869 1.00 23.44 383 GLY C N 1
ATOM 4289 C CA . GLY C 1 54 ? 24.846 81.351 140.488 1.00 23.54 383 GLY C CA 1
ATOM 4290 C C . GLY C 1 54 ? 25.048 79.889 140.153 1.00 25.23 383 GLY C C 1
ATOM 4291 O O . GLY C 1 54 ? 24.816 78.991 140.981 1.00 24.78 383 GLY C O 1
ATOM 4292 N N . ILE C 1 55 ? 25.507 79.645 138.924 1.00 20.97 384 ILE C N 1
ATOM 4293 C CA . ILE C 1 55 ? 25.788 78.300 138.429 1.00 19.53 384 ILE C CA 1
ATOM 4294 C C . ILE C 1 55 ? 26.822 77.625 139.346 1.00 23.21 384 ILE C C 1
ATOM 4295 O O . ILE C 1 55 ? 26.670 76.451 139.700 1.00 22.13 384 ILE C O 1
ATOM 4300 N N . GLU C 1 56 ? 27.861 78.391 139.760 1.00 21.46 385 GLU C N 1
ATOM 4301 C CA . GLU C 1 56 ? 28.918 77.869 140.629 1.00 20.89 385 GLU C CA 1
ATOM 4302 C C . GLU C 1 56 ? 28.368 77.363 141.976 1.00 23.43 385 GLU C C 1
ATOM 4303 O O . GLU C 1 56 ? 28.918 76.426 142.557 1.00 22.52 385 GLU C O 1
ATOM 4309 N N . ASP C 1 57 ? 27.282 77.972 142.462 1.00 21.88 386 ASP C N 1
ATOM 4310 C CA . ASP C 1 57 ? 26.642 77.566 143.716 1.00 21.21 386 ASP C CA 1
ATOM 4311 C C . ASP C 1 57 ? 25.918 76.227 143.530 1.00 23.85 386 ASP C C 1
ATOM 4312 O O . ASP C 1 57 ? 26.003 75.350 144.396 1.00 23.57 386 ASP C O 1
ATOM 4317 N N . VAL C 1 58 ? 25.245 76.067 142.386 1.00 19.72 387 VAL C N 1
ATOM 4318 C CA . VAL C 1 58 ? 24.550 74.817 142.036 1.00 19.64 387 VAL C CA 1
ATOM 4319 C C . VAL C 1 58 ? 25.583 73.666 141.883 1.00 23.35 387 VAL C C 1
ATOM 4320 O O . VAL C 1 58 ? 25.324 72.544 142.324 1.00 23.65 387 VAL C O 1
ATOM 4324 N N . ILE C 1 59 ? 26.768 73.969 141.304 1.00 19.57 388 ILE C N 1
ATOM 4325 C CA . ILE C 1 59 ? 27.861 72.987 141.186 1.00 19.28 388 ILE C CA 1
ATOM 4326 C C . ILE C 1 59 ? 28.268 72.495 142.577 1.00 22.60 388 ILE C C 1
ATOM 4327 O O . ILE C 1 59 ? 28.302 71.284 142.807 1.00 21.23 388 ILE C O 1
ATOM 4332 N N . GLY C 1 60 ? 28.528 73.423 143.517 1.00 19.33 389 GLY C N 1
ATOM 4333 C CA . GLY C 1 60 ? 28.884 73.037 144.884 1.00 20.08 389 GLY C CA 1
ATOM 4334 C C . GLY C 1 60 ? 27.804 72.193 145.540 1.00 23.56 389 GLY C C 1
ATOM 4335 O O . GLY C 1 60 ? 28.096 71.178 146.181 1.00 22.69 389 GLY C O 1
ATOM 4336 N N . LEU C 1 61 ? 26.541 72.580 145.359 1.00 20.18 390 LEU C N 1
ATOM 4337 C CA . LEU C 1 61 ? 25.455 71.813 145.959 1.00 20.12 390 LEU C CA 1
ATOM 4338 C C . LEU C 1 61 ? 25.363 70.388 145.403 1.00 22.44 390 LEU C C 1
ATOM 4339 O O . LEU C 1 61 ? 25.248 69.442 146.179 1.00 22.56 390 LEU C O 1
ATOM 4344 N N . LEU C 1 62 ? 25.387 70.236 144.080 1.00 19.79 391 LEU C N 1
ATOM 4345 C CA . LEU C 1 62 ? 25.198 68.912 143.495 1.00 19.38 391 LEU C CA 1
ATOM 4346 C C . LEU C 1 62 ? 26.424 68.014 143.575 1.00 22.64 391 LEU C C 1
ATOM 4347 O O . LEU C 1 62 ? 26.277 66.790 143.500 1.00 21.83 391 LEU C O 1
ATOM 4352 N N . TRP C 1 63 ? 27.626 68.591 143.684 1.00 19.38 392 TRP C N 1
ATOM 4353 C CA . TRP C 1 63 ? 28.842 67.762 143.726 1.00 18.44 392 TRP C CA 1
ATOM 4354 C C . TRP C 1 63 ? 29.431 67.628 145.130 1.00 23.72 392 TRP C C 1
ATOM 4355 O O . TRP C 1 63 ? 30.178 66.677 145.387 1.00 22.39 392 TRP C O 1
ATOM 4366 N N . ASN C 1 64 ? 29.132 68.592 146.021 1.00 21.74 393 ASN C N 1
ATOM 4367 C CA . ASN C 1 64 ? 29.691 68.623 147.376 1.00 22.77 393 ASN C CA 1
ATOM 4368 C C . ASN C 1 64 ? 28.625 68.642 148.478 1.00 26.99 393 ASN C C 1
ATOM 4369 O O . ASN C 1 64 ? 28.978 68.550 149.668 1.00 26.95 393 ASN C O 1
ATOM 4374 N N . LYS C 1 65 ? 27.322 68.780 148.095 1.00 23.55 394 LYS C N 1
ATOM 4375 C CA . LYS C 1 65 ? 26.189 68.818 149.041 1.00 23.54 394 LYS C CA 1
ATOM 4376 C C . LYS C 1 65 ? 26.314 69.968 150.064 1.00 28.45 394 LYS C C 1
ATOM 4377 O O . LYS C 1 65 ? 25.812 69.880 151.188 1.00 28.67 394 LYS C O 1
ATOM 4383 N N . LYS C 1 66 ? 26.978 71.055 149.646 1.00 25.87 395 LYS C N 1
ATOM 4384 C CA . LYS C 1 66 ? 27.232 72.234 150.478 1.00 27.55 395 LYS C CA 1
ATOM 4385 C C . LYS C 1 66 ? 27.128 73.496 149.657 1.00 28.86 395 LYS C C 1
ATOM 4386 O O . LYS C 1 66 ? 27.687 73.551 148.560 1.00 26.31 395 LYS C O 1
ATOM 4392 N N . LEU C 1 67 ? 26.471 74.536 150.213 1.00 26.91 396 LEU C N 1
ATOM 4393 C CA . LEU C 1 67 ? 26.391 75.828 149.542 1.00 27.52 396 LEU C CA 1
ATOM 4394 C C . LEU C 1 67 ? 27.765 76.482 149.704 1.00 29.98 396 LEU C C 1
ATOM 4395 O O . LEU C 1 67 ? 28.214 76.673 150.844 1.00 29.62 396 LEU C O 1
ATOM 4400 N N . PRO C 1 68 ? 28.469 76.801 148.594 1.00 25.53 397 PRO C N 1
ATOM 4401 C CA . PRO C 1 68 ? 29.794 77.414 148.745 1.00 24.51 397 PRO C CA 1
ATOM 4402 C C . PRO C 1 68 ? 29.735 78.772 149.444 1.00 29.18 397 PRO C C 1
ATOM 4403 O O . PRO C 1 68 ? 28.724 79.475 149.378 1.00 28.42 397 PRO C O 1
ATOM 4407 N N . THR C 1 69 ? 30.847 79.167 150.065 1.00 25.76 398 THR C N 1
ATOM 4408 C CA . THR C 1 69 ? 30.964 80.507 150.628 1.00 26.78 398 THR C CA 1
ATOM 4409 C C . THR C 1 69 ? 31.192 81.412 149.401 1.00 29.30 398 THR C C 1
ATOM 4410 O O . THR C 1 69 ? 31.472 80.900 148.309 1.00 26.30 398 THR C O 1
ATOM 4414 N N . ARG C 1 70 ? 31.119 82.740 149.588 1.00 28.91 399 ARG C N 1
ATOM 4415 C CA . ARG C 1 70 ? 31.344 83.680 148.498 1.00 28.28 399 ARG C CA 1
ATOM 4416 C C . ARG C 1 70 ? 32.724 83.429 147.868 1.00 29.01 399 ARG C C 1
ATOM 4417 O O . ARG C 1 70 ? 32.835 83.401 146.642 1.00 27.48 399 ARG C O 1
ATOM 4425 N N . GLU C 1 71 ? 33.771 83.251 148.713 1.00 26.06 400 GLU C N 1
ATOM 4426 C CA . GLU C 1 71 ? 35.141 83.027 148.220 1.00 26.40 400 GLU C CA 1
ATOM 4427 C C . GLU C 1 71 ? 35.229 81.755 147.405 1.00 27.82 400 GLU C C 1
ATOM 4428 O O . GLU C 1 71 ? 35.788 81.785 146.312 1.00 26.15 400 GLU C O 1
ATOM 4434 N N . GLU C 1 72 ? 34.677 80.640 147.920 1.00 25.58 401 GLU C N 1
ATOM 4435 C CA . GLU C 1 72 ? 34.696 79.351 147.193 1.00 24.37 401 GLU C CA 1
ATOM 4436 C C . GLU C 1 72 ? 33.970 79.458 145.860 1.00 27.38 401 GLU C C 1
ATOM 4437 O O . GLU C 1 72 ? 34.443 78.930 144.850 1.00 25.15 401 GLU C O 1
ATOM 4443 N N . SER C 1 73 ? 32.836 80.166 145.862 1.00 25.43 402 SER C N 1
ATOM 4444 C CA . SER C 1 73 ? 31.984 80.394 144.705 1.00 25.33 402 SER C CA 1
ATOM 4445 C C . SER C 1 73 ? 32.770 81.162 143.631 1.00 26.46 402 SER C C 1
ATOM 4446 O O . SER C 1 73 ? 32.730 80.780 142.468 1.00 24.00 402 SER C O 1
ATOM 4449 N N . GLU C 1 74 ? 33.574 82.165 144.045 1.00 22.72 403 GLU C N 1
ATOM 4450 C CA . GLU C 1 74 ? 34.398 82.976 143.136 1.00 21.34 403 GLU C CA 1
ATOM 4451 C C . GLU C 1 74 ? 35.502 82.145 142.482 1.00 24.43 403 GLU C C 1
ATOM 4452 O O . GLU C 1 74 ? 35.840 82.357 141.315 1.00 25.06 403 GLU C O 1
ATOM 4458 N N . ILE C 1 75 ? 36.056 81.197 143.246 1.00 19.29 404 ILE C N 1
ATOM 4459 C CA . ILE C 1 75 ? 37.096 80.272 142.757 1.00 18.52 404 ILE C CA 1
ATOM 4460 C C . ILE C 1 75 ? 36.495 79.239 141.801 1.00 22.05 404 ILE C C 1
ATOM 4461 O O . ILE C 1 75 ? 37.068 79.003 140.733 1.00 21.41 404 ILE C O 1
ATOM 4466 N N . ILE C 1 76 ? 35.372 78.597 142.189 1.00 19.51 405 ILE C N 1
ATOM 4467 C CA . ILE C 1 76 ? 34.699 77.613 141.317 1.00 19.36 405 ILE C CA 1
ATOM 4468 C C . ILE C 1 76 ? 34.400 78.304 139.990 1.00 20.79 405 ILE C C 1
ATOM 4469 O O . ILE C 1 76 ? 34.715 77.753 138.950 1.00 19.99 405 ILE C O 1
ATOM 4474 N N . LYS C 1 77 ? 33.838 79.527 140.042 1.00 18.46 406 LYS C N 1
ATOM 4475 C CA . LYS C 1 77 ? 33.520 80.337 138.862 1.00 18.14 406 LYS C CA 1
ATOM 4476 C C . LYS C 1 77 ? 34.747 80.456 137.958 1.00 21.48 406 LYS C C 1
ATOM 4477 O O . LYS C 1 77 ? 34.670 80.127 136.777 1.00 22.44 406 LYS C O 1
ATOM 4483 N N . ARG C 1 78 ? 35.900 80.871 138.537 1.00 17.68 407 ARG C N 1
ATOM 4484 C CA . ARG C 1 78 ? 37.134 81.091 137.767 1.00 17.74 407 ARG C CA 1
ATOM 4485 C C . ARG C 1 78 ? 37.687 79.808 137.177 1.00 20.23 407 ARG C C 1
ATOM 4486 O O . ARG C 1 78 ? 38.143 79.804 136.040 1.00 19.23 407 ARG C O 1
ATOM 4494 N N . ILE C 1 79 ? 37.619 78.701 137.932 1.00 17.37 408 ILE C N 1
ATOM 4495 C CA . ILE C 1 79 ? 38.093 77.412 137.423 1.00 16.28 408 ILE C CA 1
ATOM 4496 C C . ILE C 1 79 ? 37.309 76.989 136.188 1.00 17.63 408 ILE C C 1
ATOM 4497 O O . ILE C 1 79 ? 37.911 76.565 135.191 1.00 17.96 408 ILE C O 1
ATOM 4502 N N . VAL C 1 80 ? 35.984 77.124 136.246 1.00 15.65 409 VAL C N 1
ATOM 4503 C CA . VAL C 1 80 ? 35.123 76.745 135.106 1.00 15.46 409 VAL C CA 1
ATOM 4504 C C . VAL C 1 80 ? 35.410 77.663 133.895 1.00 18.70 409 VAL C C 1
ATOM 4505 O O . VAL C 1 80 ? 35.608 77.164 132.793 1.00 19.05 409 VAL C O 1
ATOM 4509 N N . MET C 1 81 ? 35.456 78.983 134.108 1.00 16.42 410 MET C N 1
ATOM 4510 C CA . MET C 1 81 ? 35.745 79.914 133.013 1.00 15.78 410 MET C CA 1
ATOM 4511 C C . MET C 1 81 ? 37.093 79.619 132.348 1.00 19.53 410 MET C C 1
ATOM 4512 O O . MET C 1 81 ? 37.163 79.542 131.126 1.00 19.05 410 MET C O 1
ATOM 4517 N N . ILE C 1 82 ? 38.162 79.393 133.156 1.00 16.65 411 ILE C N 1
ATOM 4518 C CA . ILE C 1 82 ? 39.502 79.135 132.613 1.00 16.40 411 ILE C CA 1
ATOM 4519 C C . ILE C 1 82 ? 39.557 77.790 131.868 1.00 18.50 411 ILE C C 1
ATOM 4520 O O . ILE C 1 82 ? 40.330 77.651 130.912 1.00 19.01 411 ILE C O 1
ATOM 4525 N N . SER C 1 83 ? 38.748 76.804 132.320 1.00 16.24 412 SER C N 1
ATOM 4526 C CA . SER C 1 83 ? 38.793 75.468 131.750 1.00 15.74 412 SER C CA 1
ATOM 4527 C C . SER C 1 83 ? 37.781 75.244 130.611 1.00 17.39 412 SER C C 1
ATOM 4528 O O . SER C 1 83 ? 37.685 74.122 130.129 1.00 17.89 412 SER C O 1
ATOM 4531 N N . ALA C 1 84 ? 37.012 76.266 130.208 1.00 15.71 413 ALA C N 1
ATOM 4532 C CA . ALA C 1 84 ? 35.890 76.083 129.251 1.00 14.50 413 ALA C CA 1
ATOM 4533 C C . ALA C 1 84 ? 36.284 75.571 127.869 1.00 18.29 413 ALA C C 1
ATOM 4534 O O . ALA C 1 84 ? 35.520 74.828 127.250 1.00 17.57 413 ALA C O 1
ATOM 4536 N N . ASP C 1 85 ? 37.442 76.015 127.351 1.00 16.39 414 ASP C N 1
ATOM 4537 C CA . ASP C 1 85 ? 37.882 75.530 126.040 1.00 16.10 414 ASP C CA 1
ATOM 4538 C C . ASP C 1 85 ? 39.366 75.728 125.841 1.00 17.74 414 ASP C C 1
ATOM 4539 O O . ASP C 1 85 ? 39.964 76.615 126.447 1.00 17.96 414 ASP C O 1
ATOM 4544 N N . HIS C 1 86 ? 39.954 74.935 124.952 1.00 16.71 415 HIS C N 1
ATOM 4545 C CA . HIS C 1 86 ? 41.371 75.074 124.617 1.00 17.83 415 HIS C CA 1
ATOM 4546 C C . HIS C 1 86 ? 41.582 75.015 123.097 1.00 21.37 415 HIS C C 1
ATOM 4547 O O . HIS C 1 86 ? 42.648 74.586 122.634 1.00 19.49 415 HIS C O 1
ATOM 4554 N N . GLY C 1 87 ? 40.605 75.513 122.328 1.00 17.34 416 GLY C N 1
ATOM 4555 C CA . GLY C 1 87 ? 40.716 75.510 120.870 1.00 16.56 416 GLY C CA 1
ATOM 4556 C C . GLY C 1 87 ? 40.235 74.202 120.254 1.00 17.56 416 GLY C C 1
ATOM 4557 O O . GLY C 1 87 ? 39.952 73.218 120.959 1.00 16.14 416 GLY C O 1
ATOM 4558 N N . PRO C 1 88 ? 40.163 74.175 118.918 1.00 15.43 417 PRO C N 1
ATOM 4559 C CA . PRO C 1 88 ? 39.585 73.021 118.224 1.00 15.60 417 PRO C CA 1
ATOM 4560 C C . PRO C 1 88 ? 40.483 71.811 118.021 1.00 18.83 417 PRO C C 1
ATOM 4561 O O . PRO C 1 88 ? 39.991 70.792 117.508 1.00 17.27 417 PRO C O 1
ATOM 4565 N N . ALA C 1 89 ? 41.784 71.953 118.306 1.00 17.63 418 ALA C N 1
ATOM 4566 C CA . ALA C 1 89 ? 42.764 70.915 117.972 1.00 17.38 418 ALA C CA 1
ATOM 4567 C C . ALA C 1 89 ? 42.839 69.777 118.953 1.00 18.62 418 ALA C C 1
ATOM 4568 O O . ALA C 1 89 ? 43.284 68.687 118.587 1.00 17.68 418 ALA C O 1
ATOM 4570 N N . VAL C 1 90 ? 42.405 70.024 120.190 1.00 14.88 419 VAL C N 1
ATOM 4571 C CA . VAL C 1 90 ? 42.511 69.047 121.275 1.00 15.09 419 VAL C CA 1
ATOM 4572 C C . VAL C 1 90 ? 41.398 68.000 121.173 1.00 16.74 419 VAL C C 1
ATOM 4573 O O . VAL C 1 90 ? 40.366 68.274 120.561 1.00 15.94 419 VAL C O 1
ATOM 4577 N N . SER C 1 91 ? 41.607 66.797 121.769 1.00 14.50 420 SER C N 1
ATOM 4578 C CA . SER C 1 91 ? 40.736 65.642 121.542 1.00 15.03 420 SER C CA 1
ATOM 4579 C C . SER C 1 91 ? 39.238 65.841 121.842 1.00 17.35 420 SER C C 1
ATOM 4580 O O . SER C 1 91 ? 38.406 65.388 121.043 1.00 15.94 420 SER C O 1
ATOM 4583 N N . GLY C 1 92 ? 38.919 66.568 122.902 1.00 15.36 421 GLY C N 1
ATOM 4584 C CA . GLY C 1 92 ? 37.530 66.806 123.303 1.00 15.19 421 GLY C CA 1
ATOM 4585 C C . GLY C 1 92 ? 36.781 67.625 122.266 1.00 17.94 421 GLY C C 1
ATOM 4586 O O . GLY C 1 92 ? 35.803 67.163 121.657 1.00 16.10 421 GLY C O 1
ATOM 4587 N N . ALA C 1 93 ? 37.278 68.853 122.036 1.00 14.95 422 ALA C N 1
ATOM 4588 C CA . ALA C 1 93 ? 36.673 69.737 121.046 1.00 15.23 422 ALA C CA 1
ATOM 4589 C C . ALA C 1 93 ? 36.675 69.045 119.683 1.00 16.66 422 ALA C C 1
ATOM 4590 O O . ALA C 1 93 ? 35.664 69.102 118.979 1.00 16.44 422 ALA C O 1
ATOM 4592 N N . PHE C 1 94 ? 37.824 68.420 119.285 1.00 14.24 423 PHE C N 1
ATOM 4593 C CA . PHE C 1 94 ? 37.905 67.801 117.963 1.00 15.17 423 PHE C CA 1
ATOM 4594 C C . PHE C 1 94 ? 36.905 66.647 117.785 1.00 15.79 423 PHE C C 1
ATOM 4595 O O . PHE C 1 94 ? 36.291 66.510 116.709 1.00 16.17 423 PHE C O 1
ATOM 4603 N N . GLY C 1 95 ? 36.703 65.841 118.833 1.00 13.65 424 GLY C N 1
ATOM 4604 C CA . GLY C 1 95 ? 35.716 64.759 118.753 1.00 14.06 424 GLY C CA 1
ATOM 4605 C C . GLY C 1 95 ? 34.313 65.326 118.495 1.00 15.81 424 GLY C C 1
ATOM 4606 O O . GLY C 1 95 ? 33.544 64.807 117.663 1.00 15.75 424 GLY C O 1
ATOM 4607 N N . SER C 1 96 ? 33.966 66.440 119.184 1.00 14.66 425 SER C N 1
ATOM 4608 C CA . SER C 1 96 ? 32.671 67.085 118.986 1.00 14.38 425 SER C CA 1
ATOM 4609 C C . SER C 1 96 ? 32.575 67.644 117.547 1.00 14.43 425 SER C C 1
ATOM 4610 O O . SER C 1 96 ? 31.525 67.520 116.921 1.00 15.07 425 SER C O 1
ATOM 4613 N N . ILE C 1 97 ? 33.685 68.215 117.009 1.00 13.87 426 ILE C N 1
ATOM 4614 C CA . ILE C 1 97 ? 33.712 68.732 115.627 1.00 14.62 426 ILE C CA 1
ATOM 4615 C C . ILE C 1 97 ? 33.532 67.597 114.602 1.00 15.33 426 ILE C C 1
ATOM 4616 O O . ILE C 1 97 ? 32.785 67.756 113.635 1.00 15.04 426 ILE C O 1
ATOM 4621 N N . LEU C 1 98 ? 34.214 66.476 114.834 1.00 13.58 427 LEU C N 1
ATOM 4622 C CA . LEU C 1 98 ? 34.128 65.327 113.931 1.00 12.86 427 LEU C CA 1
ATOM 4623 C C . LEU C 1 98 ? 32.642 64.862 113.855 1.00 15.53 427 LEU C C 1
ATOM 4624 O O . LEU C 1 98 ? 32.108 64.684 112.753 1.00 15.98 427 LEU C O 1
ATOM 4629 N N . ALA C 1 99 ? 31.977 64.755 115.022 1.00 13.81 428 ALA C N 1
ATOM 4630 C CA . ALA C 1 99 ? 30.583 64.331 115.042 1.00 13.07 428 ALA C CA 1
ATOM 4631 C C . ALA C 1 99 ? 29.686 65.399 114.403 1.00 15.05 428 ALA C C 1
ATOM 4632 O O . ALA C 1 99 ? 28.782 65.046 113.643 1.00 14.71 428 ALA C O 1
ATOM 4634 N N . ALA C 1 100 ? 29.942 66.696 114.705 1.00 12.49 429 ALA C N 1
ATOM 4635 C CA . ALA C 1 100 ? 29.169 67.796 114.101 1.00 13.15 429 ALA C CA 1
ATOM 4636 C C . ALA C 1 100 ? 29.263 67.720 112.578 1.00 15.46 429 ALA C C 1
ATOM 4637 O O . ALA C 1 100 ? 28.240 67.821 111.889 1.00 16.65 429 ALA C O 1
ATOM 4639 N N . CYS C 1 101 ? 30.498 67.500 112.052 1.00 14.00 430 CYS C N 1
ATOM 4640 C CA . CYS C 1 101 ? 30.686 67.412 110.590 1.00 14.03 430 CYS C CA 1
ATOM 4641 C C . CYS C 1 101 ? 30.040 66.148 109.989 1.00 15.90 430 CYS C C 1
ATOM 4642 O O . CYS C 1 101 ? 29.696 66.141 108.811 1.00 15.91 430 CYS C O 1
ATOM 4645 N N . ALA C 1 102 ? 29.876 65.104 110.807 1.00 13.99 431 ALA C N 1
ATOM 4646 C CA . ALA C 1 102 ? 29.201 63.879 110.384 1.00 13.97 431 ALA C CA 1
ATOM 4647 C C . ALA C 1 102 ? 27.637 64.029 110.496 1.00 17.20 431 ALA C C 1
ATOM 4648 O O . ALA C 1 102 ? 26.889 63.072 110.204 1.00 15.63 431 ALA C O 1
ATOM 4650 N N . GLY C 1 103 ? 27.164 65.238 110.852 1.00 14.47 432 GLY C N 1
ATOM 4651 C CA . GLY C 1 103 ? 25.727 65.515 110.922 1.00 14.89 432 GLY C CA 1
ATOM 4652 C C . GLY C 1 103 ? 25.030 64.965 112.148 1.00 17.81 432 GLY C C 1
ATOM 4653 O O . GLY C 1 103 ? 23.800 64.850 112.169 1.00 17.61 432 GLY C O 1
ATOM 4654 N N . ILE C 1 104 ? 25.820 64.653 113.197 1.00 13.04 433 ILE C N 1
ATOM 4655 C CA . ILE C 1 104 ? 25.240 64.110 114.433 1.00 12.98 433 ILE C CA 1
ATOM 4656 C C . ILE C 1 104 ? 24.655 65.251 115.284 1.00 15.69 433 ILE C C 1
ATOM 4657 O O . ILE C 1 104 ? 25.229 66.355 115.320 1.00 15.79 433 ILE C O 1
ATOM 4662 N N . ASP C 1 105 ? 23.539 64.962 115.994 1.00 14.43 434 ASP C N 1
ATOM 4663 C CA . ASP C 1 105 ? 22.865 65.958 116.833 1.00 14.80 434 ASP C CA 1
ATOM 4664 C C . ASP C 1 105 ? 23.762 66.380 117.993 1.00 15.86 434 ASP C C 1
ATOM 4665 O O . ASP C 1 105 ? 24.626 65.608 118.428 1.00 16.62 434 ASP C O 1
ATOM 4670 N N . MET C 1 106 ? 23.524 67.591 118.514 1.00 14.00 435 MET C N 1
ATOM 4671 C CA . MET C 1 106 ? 24.400 68.168 119.538 1.00 13.36 435 MET C CA 1
ATOM 4672 C C . MET C 1 106 ? 24.704 67.255 120.747 1.00 15.72 435 MET C C 1
ATOM 4673 O O . MET C 1 106 ? 25.881 67.116 121.083 1.00 15.05 435 MET C O 1
ATOM 4678 N N . PRO C 1 107 ? 23.693 66.718 121.489 1.00 14.30 436 PRO C N 1
ATOM 4679 C CA . PRO C 1 107 ? 24.040 65.978 122.719 1.00 13.71 436 PRO C CA 1
ATOM 4680 C C . PRO C 1 107 ? 24.908 64.762 122.429 1.00 16.32 436 PRO C C 1
ATOM 4681 O O . PRO C 1 107 ? 25.854 64.467 123.163 1.00 16.01 436 PRO C O 1
ATOM 4685 N N . GLN C 1 108 ? 24.585 64.048 121.352 1.00 13.34 437 GLN C N 1
ATOM 4686 C CA . GLN C 1 108 ? 25.358 62.857 121.014 1.00 13.57 437 GLN C CA 1
ATOM 4687 C C . GLN C 1 108 ? 26.763 63.238 120.517 1.00 15.40 437 GLN C C 1
ATOM 4688 O O . GLN C 1 108 ? 27.736 62.601 120.905 1.00 14.57 437 GLN C O 1
ATOM 4694 N N . ALA C 1 109 ? 26.883 64.331 119.747 1.00 14.14 438 ALA C N 1
ATOM 4695 C CA . ALA C 1 109 ? 28.192 64.795 119.287 1.00 14.10 438 ALA C CA 1
ATOM 4696 C C . ALA C 1 109 ? 29.081 65.201 120.489 1.00 15.11 438 ALA C C 1
ATOM 4697 O O . ALA C 1 109 ? 30.252 64.813 120.582 1.00 16.98 438 ALA C O 1
ATOM 4699 N N . VAL C 1 110 ? 28.510 65.964 121.425 1.00 13.12 439 VAL C N 1
ATOM 4700 C CA . VAL C 1 110 ? 29.267 66.386 122.619 1.00 12.76 439 VAL C CA 1
ATOM 4701 C C . VAL C 1 110 ? 29.649 65.163 123.458 1.00 15.80 439 VAL C C 1
ATOM 4702 O O . VAL C 1 110 ? 30.751 65.094 124.012 1.00 15.77 439 VAL C O 1
ATOM 4706 N N . SER C 1 111 ? 28.744 64.150 123.517 1.00 13.92 440 SER C N 1
ATOM 4707 C CA . SER C 1 111 ? 29.070 62.928 124.257 1.00 13.88 440 SER C CA 1
ATOM 4708 C C . SER C 1 111 ? 30.335 62.239 123.665 1.00 17.06 440 SER C C 1
ATOM 4709 O O . SER C 1 111 ? 31.141 61.661 124.428 1.00 17.28 440 SER C O 1
ATOM 4712 N N . ALA C 1 112 ? 30.516 62.280 122.311 1.00 13.64 441 ALA C N 1
ATOM 4713 C CA . ALA C 1 112 ? 31.709 61.677 121.685 1.00 14.51 441 ALA C CA 1
ATOM 4714 C C . ALA C 1 112 ? 32.964 62.453 122.117 1.00 16.89 441 ALA C C 1
ATOM 4715 O O . ALA C 1 112 ? 33.983 61.835 122.431 1.00 16.13 441 ALA C O 1
ATOM 4717 N N . GLY C 1 113 ? 32.872 63.795 122.156 1.00 13.86 442 GLY C N 1
ATOM 4718 C CA . GLY C 1 113 ? 34.013 64.570 122.638 1.00 14.65 442 GLY C CA 1
ATOM 4719 C C . GLY C 1 113 ? 34.327 64.287 124.097 1.00 16.39 442 GLY C C 1
ATOM 4720 O O . GLY C 1 113 ? 35.484 64.108 124.497 1.00 14.71 442 GLY C O 1
ATOM 4721 N N . MET C 1 114 ? 33.262 64.190 124.925 1.00 13.79 443 MET C N 1
ATOM 4722 C CA . MET C 1 114 ? 33.433 63.946 126.355 1.00 13.08 443 MET C CA 1
ATOM 4723 C C . MET C 1 114 ? 34.105 62.589 126.611 1.00 14.38 443 MET C C 1
ATOM 4724 O O . MET C 1 114 ? 34.863 62.448 127.592 1.00 14.54 443 MET C O 1
ATOM 4729 N N . THR C 1 115 ? 33.848 61.602 125.713 1.00 12.08 444 THR C N 1
ATOM 4730 C CA . THR C 1 115 ? 34.442 60.277 125.853 1.00 13.42 444 THR C CA 1
ATOM 4731 C C . THR C 1 115 ? 35.986 60.337 125.799 1.00 15.22 444 THR C C 1
ATOM 4732 O O . THR C 1 115 ? 36.649 59.415 126.279 1.00 15.21 444 THR C O 1
ATOM 4736 N N . MET C 1 116 ? 36.546 61.414 125.197 1.00 13.30 445 MET C N 1
ATOM 4737 C CA . MET C 1 116 ? 38.003 61.541 125.088 1.00 13.64 445 MET C CA 1
ATOM 4738 C C . MET C 1 116 ? 38.653 61.912 126.423 1.00 16.85 445 MET C C 1
ATOM 4739 O O . MET C 1 116 ? 39.879 61.834 126.546 1.00 16.97 445 MET C O 1
ATOM 4744 N N . ILE C 1 117 ? 37.850 62.389 127.387 1.00 13.63 446 ILE C N 1
ATOM 4745 C CA . ILE C 1 117 ? 38.390 62.869 128.672 1.00 13.61 446 ILE C CA 1
ATOM 4746 C C . ILE C 1 117 ? 38.843 61.710 129.530 1.00 17.75 446 ILE C C 1
ATOM 4747 O O . ILE C 1 117 ? 38.075 60.784 129.793 1.00 15.99 446 ILE C O 1
ATOM 4752 N N . GLY C 1 118 ? 40.095 61.756 129.966 1.00 16.58 447 GLY C N 1
ATOM 4753 C CA . GLY C 1 118 ? 40.651 60.660 130.749 1.00 17.42 447 GLY C CA 1
ATOM 4754 C C . GLY C 1 118 ? 42.064 60.954 131.201 1.00 22.61 447 GLY C C 1
ATOM 4755 O O . GLY C 1 118 ? 42.449 62.131 131.291 1.00 19.46 447 GLY C O 1
ATOM 4756 N N . PRO C 1 119 ? 42.891 59.901 131.353 1.00 22.58 448 PRO C N 1
ATOM 4757 C CA . PRO C 1 119 ? 44.259 60.118 131.853 1.00 23.27 448 PRO C CA 1
ATOM 4758 C C . PRO C 1 119 ? 45.132 61.013 130.988 1.00 23.30 448 PRO C C 1
ATOM 4759 O O . PRO C 1 119 ? 45.963 61.747 131.527 1.00 23.76 448 PRO C O 1
ATOM 4763 N N . ARG C 1 120 ? 44.899 61.032 129.670 1.00 17.11 449 ARG C N 1
ATOM 4764 C CA . ARG C 1 120 ? 45.774 61.799 128.769 1.00 16.57 449 ARG C CA 1
ATOM 4765 C C . ARG C 1 120 ? 45.235 63.159 128.425 1.00 20.83 449 ARG C C 1
ATOM 4766 O O . ARG C 1 120 ? 45.998 64.062 128.075 1.00 23.03 449 ARG C O 1
ATOM 4774 N N . PHE C 1 121 ? 43.915 63.298 128.508 1.00 16.48 450 PHE C N 1
ATOM 4775 C CA . PHE C 1 121 ? 43.244 64.536 128.178 1.00 15.70 450 PHE C CA 1
ATOM 4776 C C . PHE C 1 121 ? 42.348 64.924 129.349 1.00 18.80 450 PHE C C 1
ATOM 4777 O O . PHE C 1 121 ? 41.253 64.377 129.511 1.00 17.33 450 PHE C O 1
ATOM 4785 N N . GLY C 1 122 ? 42.876 65.773 130.229 1.00 18.24 451 GLY C N 1
ATOM 4786 C CA . GLY C 1 122 ? 42.150 66.224 131.407 1.00 19.82 451 GLY C CA 1
ATOM 4787 C C . GLY C 1 122 ? 42.621 65.617 132.721 1.00 23.16 451 GLY C C 1
ATOM 4788 O O . GLY C 1 122 ? 42.443 66.238 133.766 1.00 24.50 451 GLY C O 1
ATOM 4789 N N . GLY C 1 123 ? 43.269 64.458 132.660 1.00 35.33 452 GLY C N 1
ATOM 4790 C CA . GLY C 1 123 ? 43.769 63.727 133.823 1.00 34.79 452 GLY C CA 1
ATOM 4791 C C . GLY C 1 123 ? 44.850 64.409 134.635 1.00 35.85 452 GLY C C 1
ATOM 4792 O O . GLY C 1 123 ? 44.976 64.136 135.834 1.00 35.68 452 GLY C O 1
ATOM 4793 N N . ALA C 1 124 ? 45.638 65.308 134.002 1.00 32.06 453 ALA C N 1
ATOM 4794 C CA . ALA C 1 124 ? 46.719 66.051 134.688 1.00 31.21 453 ALA C CA 1
ATOM 4795 C C . ALA C 1 124 ? 46.188 66.848 135.864 1.00 31.71 453 ALA C C 1
ATOM 4796 O O . ALA C 1 124 ? 46.918 67.021 136.840 1.00 29.52 453 ALA C O 1
ATOM 4798 N N . VAL C 1 125 ? 44.915 67.318 135.792 1.00 27.32 454 VAL C N 1
ATOM 4799 C CA . VAL C 1 125 ? 44.297 68.102 136.894 1.00 26.00 454 VAL C CA 1
ATOM 4800 C C . VAL C 1 125 ? 44.139 67.221 138.140 1.00 30.31 454 VAL C C 1
ATOM 4801 O O . VAL C 1 125 ? 44.620 67.584 139.221 1.00 29.24 454 VAL C O 1
ATOM 4805 N N . THR C 1 126 ? 43.434 66.077 137.992 1.00 29.42 455 THR C N 1
ATOM 4806 C CA . THR C 1 126 ? 43.161 65.148 139.096 1.00 29.98 455 THR C CA 1
ATOM 4807 C C . THR C 1 126 ? 44.430 64.544 139.669 1.00 33.03 455 THR C C 1
ATOM 4808 O O . THR C 1 126 ? 44.558 64.426 140.889 1.00 32.51 455 THR C O 1
ATOM 4812 N N . ASN C 1 127 ? 45.369 64.164 138.792 1.00 31.13 456 ASN C N 1
ATOM 4813 C CA . ASN C 1 127 ? 46.624 63.563 139.238 1.00 30.85 456 ASN C CA 1
ATOM 4814 C C . ASN C 1 127 ? 47.510 64.572 139.961 1.00 30.03 456 ASN C C 1
ATOM 4815 O O . ASN C 1 127 ? 48.121 64.211 140.976 1.00 29.09 456 ASN C O 1
ATOM 4820 N N . ALA C 1 128 ? 47.523 65.856 139.504 1.00 26.00 457 ALA C N 1
ATOM 4821 C CA . ALA C 1 128 ? 48.281 66.903 140.211 1.00 24.59 457 ALA C CA 1
ATOM 4822 C C . ALA C 1 128 ? 47.738 67.097 141.617 1.00 27.68 457 ALA C C 1
ATOM 4823 O O . ALA C 1 128 ? 48.520 67.152 142.584 1.00 25.28 457 ALA C O 1
ATOM 4825 N N . GLY C 1 129 ? 46.411 67.106 141.749 1.00 24.22 458 GLY C N 1
ATOM 4826 C CA . GLY C 1 129 ? 45.786 67.247 143.068 1.00 23.54 458 GLY C CA 1
ATOM 4827 C C . GLY C 1 129 ? 46.145 66.091 143.985 1.00 27.52 458 GLY C C 1
ATOM 4828 O O . GLY C 1 129 ? 46.573 66.303 145.127 1.00 25.50 458 GLY C O 1
ATOM 4829 N N . LYS C 1 130 ? 46.041 64.855 143.445 1.00 23.62 459 LYS C N 1
ATOM 4830 C CA . LYS C 1 130 ? 46.360 63.646 144.194 1.00 23.84 459 LYS C CA 1
ATOM 4831 C C . LYS C 1 130 ? 47.817 63.642 144.699 1.00 27.13 459 LYS C C 1
ATOM 4832 O O . LYS C 1 130 ? 48.058 63.404 145.897 1.00 26.96 459 LYS C O 1
ATOM 4838 N N . TYR C 1 131 ? 48.784 63.892 143.792 1.00 23.39 460 TYR C N 1
ATOM 4839 C CA . TYR C 1 131 ? 50.201 63.828 144.161 1.00 23.73 460 TYR C CA 1
ATOM 4840 C C . TYR C 1 131 ? 50.690 65.005 144.987 1.00 23.73 460 TYR C C 1
ATOM 4841 O O . TYR C 1 131 ? 51.498 64.787 145.893 1.00 22.58 460 TYR C O 1
ATOM 4850 N N . PHE C 1 132 ? 50.180 66.228 144.740 1.00 19.94 461 PHE C N 1
ATOM 4851 C CA . PHE C 1 132 ? 50.574 67.346 145.604 1.00 18.91 461 PHE C CA 1
ATOM 4852 C C . PHE C 1 132 ? 49.979 67.207 147.002 1.00 21.82 461 PHE C C 1
ATOM 4853 O O . PHE C 1 132 ? 50.635 67.588 147.979 1.00 20.39 461 PHE C O 1
ATOM 4861 N N . LYS C 1 133 ? 48.767 66.612 147.108 1.00 20.68 462 LYS C N 1
ATOM 4862 C CA . LYS C 1 133 ? 48.162 66.355 148.428 1.00 20.59 462 LYS C CA 1
ATOM 4863 C C . LYS C 1 133 ? 49.030 65.318 149.151 1.00 23.44 462 LYS C C 1
ATOM 4864 O O . LYS C 1 133 ? 49.364 65.509 150.317 1.00 23.18 462 LYS C O 1
ATOM 4870 N N . MET C 1 134 ? 49.460 64.260 148.431 1.00 22.50 463 MET C N 1
ATOM 4871 C CA . MET C 1 134 ? 50.328 63.236 149.008 1.00 23.80 463 MET C CA 1
ATOM 4872 C C . MET C 1 134 ? 51.640 63.872 149.479 1.00 25.66 463 MET C C 1
ATOM 4873 O O . MET C 1 134 ? 52.096 63.549 150.568 1.00 25.66 463 MET C O 1
ATOM 4878 N N . ALA C 1 135 ? 52.207 64.810 148.690 1.00 21.52 464 ALA C N 1
ATOM 4879 C CA . ALA C 1 135 ? 53.457 65.494 149.022 1.00 22.04 464 ALA C CA 1
ATOM 4880 C C . ALA C 1 135 ? 53.351 66.296 150.317 1.00 22.41 464 ALA C C 1
ATOM 4881 O O . ALA C 1 135 ? 54.266 66.236 151.151 1.00 21.76 464 ALA C O 1
ATOM 4883 N N . VAL C 1 136 ? 52.246 67.036 150.477 1.00 20.79 465 VAL C N 1
ATOM 4884 C CA . VAL C 1 136 ? 52.022 67.835 151.697 1.00 21.05 465 VAL C CA 1
ATOM 4885 C C . VAL C 1 136 ? 51.981 66.920 152.924 1.00 25.65 465 VAL C C 1
ATOM 4886 O O . VAL C 1 136 ? 52.578 67.230 153.959 1.00 26.56 465 VAL C O 1
ATOM 4890 N N . GLU C 1 137 ? 51.313 65.774 152.770 1.00 21.64 466 GLU C N 1
ATOM 4891 C CA . GLU C 1 137 ? 51.124 64.819 153.860 1.00 21.67 466 GLU C CA 1
ATOM 4892 C C . GLU C 1 137 ? 52.357 63.996 154.198 1.00 25.42 466 GLU C C 1
ATOM 4893 O O . GLU C 1 137 ? 52.650 63.815 155.378 1.00 25.77 466 GLU C O 1
ATOM 4899 N N . ASP C 1 138 ? 53.028 63.439 153.171 1.00 22.07 467 ASP C N 1
ATOM 4900 C CA . ASP C 1 138 ? 54.149 62.504 153.289 1.00 23.16 467 ASP C CA 1
ATOM 4901 C C . ASP C 1 138 ? 55.541 63.089 153.122 1.00 24.00 467 ASP C C 1
ATOM 4902 O O . ASP C 1 138 ? 56.494 62.493 153.602 1.00 23.38 467 ASP C O 1
ATOM 4907 N N . TYR C 1 139 ? 55.673 64.233 152.420 1.00 20.92 468 TYR C N 1
ATOM 4908 C CA . TYR C 1 139 ? 56.988 64.862 152.231 1.00 20.77 468 TYR C CA 1
ATOM 4909 C C . TYR C 1 139 ? 56.919 66.357 152.643 1.00 22.34 468 TYR C C 1
ATOM 4910 O O . TYR C 1 139 ? 57.432 67.196 151.914 1.00 20.88 468 TYR C O 1
ATOM 4919 N N . PRO C 1 140 ? 56.277 66.739 153.781 1.00 21.91 469 PRO C N 1
ATOM 4920 C CA . PRO C 1 140 ? 56.179 68.176 154.124 1.00 22.65 469 PRO C CA 1
ATOM 4921 C C . PRO C 1 140 ? 57.496 68.943 154.174 1.00 29.69 469 PRO C C 1
ATOM 4922 O O . PRO C 1 140 ? 57.522 70.116 153.808 1.00 31.12 469 PRO C O 1
ATOM 4926 N N . ASN C 1 141 ? 58.585 68.297 154.609 1.00 26.20 470 ASN C N 1
ATOM 4927 C CA . ASN C 1 141 ? 59.887 68.975 154.722 1.00 28.55 470 ASN C CA 1
ATOM 4928 C C . ASN C 1 141 ? 60.909 68.306 153.802 1.00 30.61 470 ASN C C 1
ATOM 4929 O O . ASN C 1 141 ? 62.104 68.311 154.102 1.00 31.08 470 ASN C O 1
ATOM 4934 N N . ASP C 1 142 ? 60.434 67.690 152.691 1.00 24.81 471 ASP C N 1
ATOM 4935 C CA . ASP C 1 142 ? 61.330 66.955 151.821 1.00 24.51 471 ASP C CA 1
ATOM 4936 C C . ASP C 1 142 ? 60.891 67.008 150.351 1.00 26.71 471 ASP C C 1
ATOM 4937 O O . ASP C 1 142 ? 60.503 65.974 149.797 1.00 25.58 471 ASP C O 1
ATOM 4942 N N . ILE C 1 143 ? 60.981 68.201 149.709 1.00 25.26 472 ILE C N 1
ATOM 4943 C CA . ILE C 1 143 ? 60.691 68.344 148.271 1.00 25.40 472 ILE C CA 1
ATOM 4944 C C . ILE C 1 143 ? 61.614 67.403 147.433 1.00 30.79 472 ILE C C 1
ATOM 4945 O O . ILE C 1 143 ? 61.074 66.678 146.590 1.00 29.26 472 ILE C O 1
ATOM 4950 N N . PRO C 1 144 ? 62.952 67.311 147.677 1.00 30.80 473 PRO C N 1
ATOM 4951 C CA . PRO C 1 144 ? 63.769 66.356 146.897 1.00 32.47 473 PRO C CA 1
ATOM 4952 C C . PRO C 1 144 ? 63.282 64.901 146.997 1.00 32.60 473 PRO C C 1
ATOM 4953 O O . PRO C 1 144 ? 63.254 64.202 145.979 1.00 32.31 473 PRO C O 1
ATOM 4957 N N . GLY C 1 145 ? 62.857 64.477 148.195 1.00 26.88 474 GLY C N 1
ATOM 4958 C CA . GLY C 1 145 ? 62.325 63.131 148.406 1.00 26.37 474 GLY C CA 1
ATOM 4959 C C . GLY C 1 145 ? 61.056 62.890 147.614 1.00 28.33 474 GLY C C 1
ATOM 4960 O O . GLY C 1 145 ? 60.881 61.815 147.028 1.00 28.51 474 GLY C O 1
ATOM 4961 N N . PHE C 1 146 ? 60.173 63.912 147.567 1.00 23.72 475 PHE C N 1
ATOM 4962 C CA . PHE C 1 146 ? 58.933 63.858 146.805 1.00 22.64 475 PHE C CA 1
ATOM 4963 C C . PHE C 1 146 ? 59.270 63.729 145.310 1.00 29.68 475 PHE C C 1
ATOM 4964 O O . PHE C 1 146 ? 58.721 62.848 144.648 1.00 29.32 475 PHE C O 1
ATOM 4972 N N . LEU C 1 147 ? 60.189 64.577 144.802 1.00 29.35 476 LEU C N 1
ATOM 4973 C CA . LEU C 1 147 ? 60.593 64.565 143.393 1.00 32.29 476 LEU C CA 1
ATOM 4974 C C . LEU C 1 147 ? 61.235 63.237 143.000 1.00 36.85 476 LEU C C 1
ATOM 4975 O O . LEU C 1 147 ? 60.951 62.719 141.914 1.00 38.34 476 LEU C O 1
ATOM 4980 N N . SER C 1 148 ? 62.032 62.642 143.918 1.00 33.58 477 SER C N 1
ATOM 4981 C CA . SER C 1 148 ? 62.651 61.337 143.675 1.00 34.95 477 SER C CA 1
ATOM 4982 C C . SER C 1 148 ? 61.590 60.240 143.607 1.00 36.81 477 SER C C 1
ATOM 4983 O O . SER C 1 148 ? 61.641 59.408 142.698 1.00 37.24 477 SER C O 1
ATOM 4986 N N . TRP C 1 149 ? 60.609 60.256 144.552 1.00 32.26 478 TRP C N 1
ATOM 4987 C CA . TRP C 1 149 ? 59.518 59.271 144.585 1.00 31.96 478 TRP C CA 1
ATOM 4988 C C . TRP C 1 149 ? 58.702 59.352 143.294 1.00 34.60 478 TRP C C 1
ATOM 4989 O O . TRP C 1 149 ? 58.362 58.326 142.716 1.00 35.38 478 TRP C O 1
ATOM 5000 N N . MET C 1 150 ? 58.388 60.578 142.846 1.00 29.89 479 MET C N 1
ATOM 5001 C CA . MET C 1 150 ? 57.631 60.798 141.606 1.00 29.58 479 MET C CA 1
ATOM 5002 C C . MET C 1 150 ? 58.383 60.275 140.378 1.00 38.21 479 MET C C 1
ATOM 5003 O O . MET C 1 150 ? 57.785 59.575 139.563 1.00 39.69 479 MET C O 1
ATOM 5008 N N . LYS C 1 151 ? 59.661 60.623 140.274 1.00 37.40 480 LYS C N 1
ATOM 5009 C CA . LYS C 1 151 ? 60.517 60.163 139.146 1.00 40.70 480 LYS C CA 1
ATOM 5010 C C . LYS C 1 151 ? 60.525 58.624 139.075 1.00 47.54 480 LYS C C 1
ATOM 5011 O O . LYS C 1 151 ? 60.418 58.141 137.950 1.00 49.72 480 LYS C O 1
ATOM 5017 N N . LYS C 1 152 ? 60.598 57.902 140.211 1.00 44.27 481 LYS C N 1
ATOM 5018 C CA . LYS C 1 152 ? 60.605 56.447 140.311 1.00 45.87 481 LYS C CA 1
ATOM 5019 C C . LYS C 1 152 ? 59.230 55.787 140.064 1.00 49.28 481 LYS C C 1
ATOM 5020 O O . LYS C 1 152 ? 59.158 54.768 139.374 1.00 51.99 481 LYS C O 1
ATOM 5026 N N . ASN C 1 153 ? 58.150 56.353 140.649 1.00 42.93 482 ASN C N 1
ATOM 5027 C CA . ASN C 1 153 ? 56.815 55.750 140.659 1.00 42.65 482 ASN C CA 1
ATOM 5028 C C . ASN C 1 153 ? 55.801 56.251 139.637 1.00 47.84 482 ASN C C 1
ATOM 5029 O O . ASN C 1 153 ? 54.810 55.555 139.391 1.00 49.18 482 ASN C O 1
ATOM 5034 N N . VAL C 1 154 ? 55.976 57.473 139.120 1.00 43.01 483 VAL C N 1
ATOM 5035 C CA . VAL C 1 154 ? 55.000 58.082 138.209 1.00 42.42 483 VAL C CA 1
ATOM 5036 C C . VAL C 1 154 ? 55.611 58.505 136.872 1.00 50.27 483 VAL C C 1
ATOM 5037 O O . VAL C 1 154 ? 55.040 58.237 135.812 1.00 53.11 483 VAL C O 1
ATOM 5041 N N . GLY C 1 155 ? 56.751 59.179 136.946 1.00 47.28 484 GLY C N 1
ATOM 5042 C CA . GLY C 1 155 ? 57.452 59.738 135.796 1.00 49.48 484 GLY C CA 1
ATOM 5043 C C . GLY C 1 155 ? 57.411 61.247 135.932 1.00 49.97 484 GLY C C 1
ATOM 5044 O O . GLY C 1 155 ? 57.595 61.754 137.051 1.00 45.55 484 GLY C O 1
ATOM 5045 N N . PRO C 1 156 ? 57.098 62.016 134.861 1.00 47.75 485 PRO C N 1
ATOM 5046 C CA . PRO C 1 156 ? 57.020 63.480 135.035 1.00 45.35 485 PRO C CA 1
ATOM 5047 C C . PRO C 1 156 ? 55.948 63.859 136.063 1.00 43.63 485 PRO C C 1
ATOM 5048 O O . PRO C 1 156 ? 54.938 63.165 136.186 1.00 42.94 485 PRO C O 1
ATOM 5052 N N . VAL C 1 157 ? 56.196 64.905 136.844 1.00 36.50 486 VAL C N 1
ATOM 5053 C CA . VAL C 1 157 ? 55.266 65.330 137.891 1.00 32.28 486 VAL C CA 1
ATOM 5054 C C . VAL C 1 157 ? 54.017 65.960 137.236 1.00 35.59 486 VAL C C 1
ATOM 5055 O O . VAL C 1 157 ? 54.163 66.979 136.542 1.00 35.89 486 VAL C O 1
ATOM 5059 N N . PRO C 1 158 ? 52.794 65.398 137.426 1.00 33.46 487 PRO C N 1
ATOM 5060 C CA . PRO C 1 158 ? 51.597 66.036 136.848 1.00 32.59 487 PRO C CA 1
ATOM 5061 C C . PRO C 1 158 ? 51.434 67.446 137.400 1.00 32.57 487 PRO C C 1
ATOM 5062 O O . PRO C 1 158 ? 51.647 67.685 138.593 1.00 29.19 487 PRO C O 1
ATOM 5066 N N . GLY C 1 159 ? 51.131 68.386 136.503 1.00 31.36 488 GLY C N 1
ATOM 5067 C CA . GLY C 1 159 ? 50.974 69.783 136.897 1.00 28.67 488 GLY C CA 1
ATOM 5068 C C . GLY C 1 159 ? 52.251 70.595 136.818 1.00 33.16 488 GLY C C 1
ATOM 5069 O O . GLY C 1 159 ? 52.238 71.800 137.077 1.00 31.30 488 GLY C O 1
ATOM 5070 N N . ILE C 1 160 ? 53.364 69.942 136.428 1.00 31.81 489 ILE C N 1
ATOM 5071 C CA . ILE C 1 160 ? 54.663 70.584 136.245 1.00 32.65 489 ILE C CA 1
ATOM 5072 C C . ILE C 1 160 ? 55.072 70.414 134.784 1.00 37.90 489 ILE C C 1
ATOM 5073 O O . ILE C 1 160 ? 54.999 69.309 134.246 1.00 38.72 489 ILE C O 1
ATOM 5078 N N . GLY C 1 161 ? 55.511 71.500 134.172 1.00 35.54 490 GLY C N 1
ATOM 5079 C CA . GLY C 1 161 ? 56.007 71.461 132.807 1.00 39.12 490 GLY C CA 1
ATOM 5080 C C . GLY C 1 161 ? 55.061 72.020 131.774 1.00 43.16 490 GLY C C 1
ATOM 5081 O O . GLY C 1 161 ? 53.835 71.949 131.914 1.00 39.80 490 GLY C O 1
ATOM 5082 N N . HIS C 1 162 ? 55.642 72.582 130.725 1.00 44.64 491 HIS C N 1
ATOM 5083 C CA . HIS C 1 162 ? 54.893 73.128 129.601 1.00 46.39 491 HIS C CA 1
ATOM 5084 C C . HIS C 1 162 ? 55.787 73.146 128.378 1.00 55.39 491 HIS C C 1
ATOM 5085 O O . HIS C 1 162 ? 57.002 73.279 128.511 1.00 55.92 491 HIS C O 1
ATOM 5092 N N . ARG C 1 163 ? 55.197 73.001 127.199 1.00 56.24 492 ARG C N 1
ATOM 5093 C CA . ARG C 1 163 ? 55.954 72.996 125.946 1.00 61.51 492 ARG C CA 1
ATOM 5094 C C . ARG C 1 163 ? 56.454 74.378 125.531 1.00 68.29 492 ARG C C 1
ATOM 5095 O O . ARG C 1 163 ? 57.513 74.469 124.902 1.00 71.70 492 ARG C O 1
ATOM 5103 N N . VAL C 1 164 ? 55.694 75.446 125.849 1.00 62.66 493 VAL C N 1
ATOM 5104 C CA . VAL C 1 164 ? 56.060 76.818 125.457 1.00 64.01 493 VAL C CA 1
ATOM 5105 C C . VAL C 1 164 ? 56.249 77.764 126.663 1.00 62.99 493 VAL C C 1
ATOM 5106 O O . VAL C 1 164 ? 57.119 78.641 126.614 1.00 63.93 493 VAL C O 1
ATOM 5110 N N . LYS C 1 165 ? 55.438 77.594 127.726 1.00 53.76 494 LYS C N 1
ATOM 5111 C CA . LYS C 1 165 ? 55.529 78.430 128.922 1.00 50.95 494 LYS C CA 1
ATOM 5112 C C . LYS C 1 165 ? 56.759 78.042 129.728 1.00 54.79 494 LYS C C 1
ATOM 5113 O O . LYS C 1 165 ? 57.142 76.870 129.727 1.00 55.03 494 LYS C O 1
ATOM 5119 N N . SER C 1 166 ? 57.403 79.024 130.380 1.00 51.06 495 SER C N 1
ATOM 5120 C CA . SER C 1 166 ? 58.647 78.820 131.129 1.00 51.71 495 SER C CA 1
ATOM 5121 C C . SER C 1 166 ? 58.861 79.963 132.123 1.00 55.21 495 SER C C 1
ATOM 5122 O O . SER C 1 166 ? 58.005 80.842 132.232 1.00 51.66 495 SER C O 1
ATOM 5125 N N . VAL C 1 167 ? 60.020 79.980 132.812 1.00 54.23 496 VAL C N 1
ATOM 5126 C CA . VAL C 1 167 ? 60.383 81.083 133.712 1.00 55.19 496 VAL C CA 1
ATOM 5127 C C . VAL C 1 167 ? 60.469 82.380 132.873 1.00 62.97 496 VAL C C 1
ATOM 5128 O O . VAL C 1 167 ? 59.948 83.414 133.296 1.00 62.64 496 VAL C O 1
ATOM 5132 N N . LYS C 1 168 ? 61.079 82.296 131.669 1.00 63.08 497 LYS C N 1
ATOM 5133 C CA . LYS C 1 168 ? 61.251 83.416 130.742 1.00 66.29 497 LYS C CA 1
ATOM 5134 C C . LYS C 1 168 ? 59.925 83.821 130.073 1.00 69.24 497 LYS C C 1
ATOM 5135 O O . LYS C 1 168 ? 59.738 85.000 129.766 1.00 71.09 497 LYS C O 1
ATOM 5141 N N . ASN C 1 169 ? 59.017 82.847 129.851 1.00 62.68 498 ASN C N 1
ATOM 5142 C CA . ASN C 1 169 ? 57.716 83.055 129.215 1.00 61.12 498 ASN C CA 1
ATOM 5143 C C . ASN C 1 169 ? 56.616 82.565 130.188 1.00 61.20 498 ASN C C 1
ATOM 5144 O O . ASN C 1 169 ? 56.072 81.472 129.994 1.00 59.09 498 ASN C O 1
ATOM 5149 N N . PRO C 1 170 ? 56.328 83.306 131.293 1.00 55.45 499 PRO C N 1
ATOM 5150 C CA . PRO C 1 170 ? 55.350 82.801 132.276 1.00 51.41 499 PRO C CA 1
ATOM 5151 C C . PRO C 1 170 ? 53.921 82.657 131.769 1.00 51.54 499 PRO C C 1
ATOM 5152 O O . PRO C 1 170 ? 53.511 83.327 130.819 1.00 51.39 499 PRO C O 1
ATOM 5156 N N . ASP C 1 171 ? 53.163 81.768 132.418 1.00 44.83 500 ASP C N 1
ATOM 5157 C CA . ASP C 1 171 ? 51.767 81.556 132.074 1.00 42.46 500 ASP C CA 1
ATOM 5158 C C . ASP C 1 171 ? 50.883 82.511 132.871 1.00 41.37 500 ASP C C 1
ATOM 5159 O O . ASP C 1 171 ? 50.728 82.346 134.082 1.00 39.47 500 ASP C O 1
ATOM 5164 N N . GLN C 1 172 ? 50.209 83.420 132.141 1.00 35.47 501 GLN C N 1
ATOM 5165 C CA . GLN C 1 172 ? 49.326 84.457 132.666 1.00 33.09 501 GLN C CA 1
ATOM 5166 C C . GLN C 1 172 ? 48.110 83.916 133.411 1.00 32.07 501 GLN C C 1
ATOM 5167 O O . GLN C 1 172 ? 47.658 84.570 134.348 1.00 29.56 501 GLN C O 1
ATOM 5173 N N . ARG C 1 173 ? 47.554 82.754 132.992 1.00 27.44 502 ARG C N 1
ATOM 5174 C CA . ARG C 1 173 ? 46.416 82.175 133.717 1.00 26.11 502 ARG C CA 1
ATOM 5175 C C . ARG C 1 173 ? 46.866 81.661 135.086 1.00 27.46 502 ARG C C 1
ATOM 5176 O O . ARG C 1 173 ? 46.131 81.822 136.076 1.00 26.43 502 ARG C O 1
ATOM 5184 N N . VAL C 1 174 ? 48.086 81.067 135.156 1.00 23.84 503 VAL C N 1
ATOM 5185 C CA . VAL C 1 174 ? 48.597 80.589 136.452 1.00 22.27 503 VAL C CA 1
ATOM 5186 C C . VAL C 1 174 ? 48.815 81.787 137.367 1.00 27.31 503 VAL C C 1
ATOM 5187 O O . VAL C 1 174 ? 48.321 81.788 138.499 1.00 25.77 503 VAL C O 1
ATOM 5191 N N . LYS C 1 175 ? 49.527 82.826 136.868 1.00 26.85 504 LYS C N 1
ATOM 5192 C CA . LYS C 1 175 ? 49.811 84.026 137.654 1.00 27.38 504 LYS C CA 1
ATOM 5193 C C . LYS C 1 175 ? 48.533 84.664 138.178 1.00 28.72 504 LYS C C 1
ATOM 5194 O O . LYS C 1 175 ? 48.463 84.996 139.357 1.00 26.85 504 LYS C O 1
ATOM 5200 N N . TYR C 1 176 ? 47.499 84.740 137.331 1.00 25.92 505 TYR C N 1
ATOM 5201 C CA . TYR C 1 176 ? 46.219 85.320 137.717 1.00 24.78 505 TYR C CA 1
ATOM 5202 C C . TYR C 1 176 ? 45.545 84.493 138.813 1.00 27.28 505 TYR C C 1
ATOM 5203 O O . TYR C 1 176 ? 45.125 85.063 139.825 1.00 25.43 505 TYR C O 1
ATOM 5212 N N . LEU C 1 177 ? 45.413 83.169 138.598 1.00 23.71 506 LEU C N 1
ATOM 5213 C CA . LEU C 1 177 ? 44.697 82.334 139.557 1.00 23.47 506 LEU C CA 1
ATOM 5214 C C . LEU C 1 177 ? 45.362 82.308 140.917 1.00 25.32 506 LEU C C 1
ATOM 5215 O O . LEU C 1 177 ? 44.677 82.451 141.932 1.00 24.90 506 LEU C O 1
ATOM 5220 N N . VAL C 1 178 ? 46.700 82.184 140.932 1.00 21.88 507 VAL C N 1
ATOM 5221 C CA . VAL C 1 178 ? 47.496 82.173 142.166 1.00 21.46 507 VAL C CA 1
ATOM 5222 C C . VAL C 1 178 ? 47.315 83.513 142.877 1.00 24.62 507 VAL C C 1
ATOM 5223 O O . VAL C 1 178 ? 46.996 83.526 144.066 1.00 24.78 507 VAL C O 1
ATOM 5227 N N . SER C 1 179 ? 47.479 84.634 142.143 1.00 22.38 508 SER C N 1
ATOM 5228 C CA . SER C 1 179 ? 47.328 85.966 142.719 1.00 23.79 508 SER C CA 1
ATOM 5229 C C . SER C 1 179 ? 45.924 86.187 143.269 1.00 28.87 508 SER C C 1
ATOM 5230 O O . SER C 1 179 ? 45.799 86.769 144.347 1.00 28.72 508 SER C O 1
ATOM 5233 N N . TYR C 1 180 ? 44.880 85.715 142.548 1.00 24.53 509 TYR C N 1
ATOM 5234 C CA . TYR C 1 180 ? 43.511 85.873 143.017 1.00 24.04 509 TYR C CA 1
ATOM 5235 C C . TYR C 1 180 ? 43.283 85.145 144.354 1.00 27.88 509 TYR C C 1
ATOM 5236 O O . TYR C 1 180 ? 42.779 85.758 145.300 1.00 26.68 509 TYR C O 1
ATOM 5245 N N A ILE C 1 181 ? 43.629 83.847 144.433 0.50 25.10 510 ILE C N 1
ATOM 5246 N N B ILE C 1 181 ? 43.637 83.846 144.428 0.50 25.07 510 ILE C N 1
ATOM 5247 C CA A ILE C 1 181 ? 43.383 83.082 145.653 0.50 25.67 510 ILE C CA 1
ATOM 5248 C CA B ILE C 1 181 ? 43.400 83.056 145.632 0.50 25.62 510 ILE C CA 1
ATOM 5249 C C A ILE C 1 181 ? 44.271 83.588 146.818 0.50 32.26 510 ILE C C 1
ATOM 5250 C C B ILE C 1 181 ? 44.283 83.543 146.808 0.50 32.28 510 ILE C C 1
ATOM 5251 O O A ILE C 1 181 ? 43.784 83.658 147.949 0.50 32.90 510 ILE C O 1
ATOM 5252 O O B ILE C 1 181 ? 43.805 83.545 147.943 0.50 33.06 510 ILE C O 1
ATOM 5261 N N . LYS C 1 182 ? 45.513 84.030 146.529 1.00 30.45 511 LYS C N 1
ATOM 5262 C CA . LYS C 1 182 ? 46.430 84.541 147.561 1.00 32.20 511 LYS C CA 1
ATOM 5263 C C . LYS C 1 182 ? 46.089 85.938 148.064 1.00 38.60 511 LYS C C 1
ATOM 5264 O O . LYS C 1 182 ? 46.217 86.183 149.263 1.00 40.13 511 LYS C O 1
ATOM 5270 N N . ASN C 1 183 ? 45.706 86.863 147.163 1.00 35.31 512 ASN C N 1
ATOM 5271 C CA . ASN C 1 183 ? 45.478 88.266 147.528 1.00 36.41 512 ASN C CA 1
ATOM 5272 C C . ASN C 1 183 ? 44.030 88.716 147.622 1.00 38.97 512 ASN C C 1
ATOM 5273 O O . ASN C 1 183 ? 43.772 89.762 148.231 1.00 39.64 512 ASN C O 1
ATOM 5278 N N . GLU C 1 184 ? 43.086 87.975 147.017 1.00 32.21 513 GLU C N 1
ATOM 5279 C CA . GLU C 1 184 ? 41.688 88.406 147.012 1.00 31.53 513 GLU C CA 1
ATOM 5280 C C . GLU C 1 184 ? 40.730 87.465 147.769 1.00 32.91 513 GLU C C 1
ATOM 5281 O O . GLU C 1 184 ? 39.516 87.670 147.734 1.00 32.69 513 GLU C O 1
ATOM 5287 N N . THR C 1 185 ? 41.270 86.462 148.472 1.00 29.15 514 THR C N 1
ATOM 5288 C CA . THR C 1 185 ? 40.483 85.553 149.314 1.00 28.65 514 THR C CA 1
ATOM 5289 C C . THR C 1 185 ? 41.286 85.255 150.564 1.00 32.33 514 THR C C 1
ATOM 5290 O O . THR C 1 185 ? 42.502 85.454 150.578 1.00 31.80 514 THR C O 1
ATOM 5294 N N . SER C 1 186 ? 40.634 84.737 151.604 1.00 29.16 515 SER C N 1
ATOM 5295 C CA . SER C 1 186 ? 41.345 84.334 152.817 1.00 28.23 515 SER C CA 1
ATOM 5296 C C . SER C 1 186 ? 41.465 82.810 152.893 1.00 30.12 515 SER C C 1
ATOM 5297 O O . SER C 1 186 ? 41.761 82.268 153.957 1.00 30.45 515 SER C O 1
ATOM 5300 N N . LEU C 1 187 ? 41.295 82.114 151.756 1.00 26.37 516 LEU C N 1
ATOM 5301 C CA . LEU C 1 187 ? 41.363 80.657 151.752 1.00 25.50 516 LEU C CA 1
ATOM 5302 C C . LEU C 1 187 ? 42.761 80.127 152.015 1.00 29.60 516 LEU C C 1
ATOM 5303 O O . LEU C 1 187 ? 43.749 80.741 151.596 1.00 29.32 516 LEU C O 1
ATOM 5308 N N . HIS C 1 188 ? 42.841 78.976 152.704 1.00 25.96 517 HIS C N 1
ATOM 5309 C CA . HIS C 1 188 ? 44.096 78.303 153.036 1.00 27.02 517 HIS C CA 1
ATOM 5310 C C . HIS C 1 188 ? 44.434 77.298 151.943 1.00 29.47 517 HIS C C 1
ATOM 5311 O O . HIS C 1 188 ? 43.591 76.468 151.585 1.00 28.41 517 HIS C O 1
ATOM 5318 N N . THR C 1 189 ? 45.660 77.388 151.376 1.00 24.09 518 THR C N 1
ATOM 5319 C CA . THR C 1 189 ? 46.020 76.539 150.232 1.00 22.66 518 THR C CA 1
ATOM 5320 C C . THR C 1 189 ? 47.308 75.730 150.422 1.00 25.60 518 THR C C 1
ATOM 5321 O O . THR C 1 189 ? 48.276 75.979 149.698 1.00 24.05 518 THR C O 1
ATOM 5325 N N . PRO C 1 190 ? 47.344 74.716 151.316 1.00 24.50 519 PRO C N 1
ATOM 5326 C CA . PRO C 1 190 ? 48.595 73.955 151.511 1.00 23.95 519 PRO C CA 1
ATOM 5327 C C . PRO C 1 190 ? 49.098 73.220 150.278 1.00 25.01 519 PRO C C 1
ATOM 5328 O O . PRO C 1 190 ? 50.315 73.201 150.067 1.00 24.14 519 PRO C O 1
ATOM 5332 N N . CYS C 1 191 ? 48.189 72.641 149.436 1.00 20.91 520 CYS C N 1
ATOM 5333 C CA . CYS C 1 191 ? 48.636 71.960 148.216 1.00 21.59 520 CYS C CA 1
ATOM 5334 C C . CYS C 1 191 ? 49.256 72.948 147.250 1.00 22.21 520 CYS C C 1
ATOM 5335 O O . CYS C 1 191 ? 50.354 72.701 146.737 1.00 21.24 520 CYS C O 1
ATOM 5338 N N . LEU C 1 192 ? 48.532 74.067 146.986 1.00 18.85 521 LEU C N 1
ATOM 5339 C CA . LEU C 1 192 ? 49.053 75.064 146.054 1.00 18.80 521 LEU C CA 1
ATOM 5340 C C . LEU C 1 192 ? 50.388 75.639 146.573 1.00 21.44 521 LEU C C 1
ATOM 5341 O O . LEU C 1 192 ? 51.336 75.771 145.801 1.00 20.54 521 LEU C O 1
ATOM 5346 N N . ASP C 1 193 ? 50.471 75.933 147.884 1.00 18.98 522 ASP C N 1
ATOM 5347 C CA . ASP C 1 193 ? 51.712 76.461 148.474 1.00 20.31 522 ASP C CA 1
ATOM 5348 C C . ASP C 1 193 ? 52.880 75.499 148.253 1.00 23.66 522 ASP C C 1
ATOM 5349 O O . ASP C 1 193 ? 53.961 75.928 147.861 1.00 23.33 522 ASP C O 1
ATOM 5354 N N . TYR C 1 194 ? 52.641 74.197 148.460 1.00 21.75 523 TYR C N 1
ATOM 5355 C CA . TYR C 1 194 ? 53.649 73.165 148.243 1.00 22.21 523 TYR C CA 1
ATOM 5356 C C . TYR C 1 194 ? 54.087 73.114 146.783 1.00 26.65 523 TYR C C 1
ATOM 5357 O O . TYR C 1 194 ? 55.294 73.101 146.504 1.00 25.26 523 TYR C O 1
ATOM 5366 N N . ALA C 1 195 ? 53.118 73.122 145.838 1.00 23.29 524 ALA C N 1
ATOM 5367 C CA . ALA C 1 195 ? 53.413 73.118 144.397 1.00 23.53 524 ALA C CA 1
ATOM 5368 C C . ALA C 1 195 ? 54.266 74.327 144.000 1.00 26.08 524 ALA C C 1
ATOM 5369 O O . ALA C 1 195 ? 55.164 74.188 143.172 1.00 26.79 524 ALA C O 1
ATOM 5371 N N . LEU C 1 196 ? 54.013 75.495 144.620 1.00 22.56 525 LEU C N 1
ATOM 5372 C CA . LEU C 1 196 ? 54.788 76.710 144.351 1.00 23.14 525 LEU C CA 1
ATOM 5373 C C . LEU C 1 196 ? 56.231 76.550 144.852 1.00 27.75 525 LEU C C 1
ATOM 5374 O O . LEU C 1 196 ? 57.156 77.055 144.212 1.00 28.96 525 LEU C O 1
ATOM 5379 N N . GLU C 1 197 ? 56.426 75.814 145.980 1.00 25.71 526 GLU C N 1
ATOM 5380 C CA . GLU C 1 197 ? 57.774 75.529 146.482 1.00 26.97 526 GLU C CA 1
ATOM 5381 C C . GLU C 1 197 ? 58.476 74.523 145.552 1.00 30.69 526 GLU C C 1
ATOM 5382 O O . GLU C 1 197 ? 59.662 74.688 145.262 1.00 32.35 526 GLU C O 1
ATOM 5388 N N . VAL C 1 198 ? 57.725 73.522 145.049 1.00 26.25 527 VAL C N 1
ATOM 5389 C CA . VAL C 1 198 ? 58.228 72.529 144.088 1.00 26.91 527 VAL C CA 1
ATOM 5390 C C . VAL C 1 198 ? 58.711 73.248 142.820 1.00 31.97 527 VAL C C 1
ATOM 5391 O O . VAL C 1 198 ? 59.808 72.954 142.331 1.00 32.66 527 VAL C O 1
ATOM 5395 N N . GLU C 1 199 ? 57.905 74.208 142.314 1.00 29.01 528 GLU C N 1
ATOM 5396 C CA . GLU C 1 199 ? 58.209 74.988 141.119 1.00 31.40 528 GLU C CA 1
ATOM 5397 C C . GLU C 1 199 ? 59.564 75.696 141.249 1.00 39.02 528 GLU C C 1
ATOM 5398 O O . GLU C 1 199 ? 60.328 75.691 140.287 1.00 40.72 528 GLU C O 1
ATOM 5404 N N . LYS C 1 200 ? 59.873 76.268 142.431 1.00 36.93 529 LYS C N 1
ATOM 5405 C CA . LYS C 1 200 ? 61.164 76.934 142.675 1.00 39.04 529 LYS C CA 1
ATOM 5406 C C . LYS C 1 200 ? 62.334 75.952 142.459 1.00 44.31 529 LYS C C 1
ATOM 5407 O O . LYS C 1 200 ? 63.351 76.329 141.874 1.00 47.34 529 LYS C O 1
ATOM 5413 N N . VAL C 1 201 ? 62.157 74.686 142.883 1.00 38.64 530 VAL C N 1
ATOM 5414 C CA . VAL C 1 201 ? 63.157 73.623 142.749 1.00 40.13 530 VAL C CA 1
ATOM 5415 C C . VAL C 1 201 ? 63.242 73.119 141.305 1.00 46.02 530 VAL C C 1
ATOM 5416 O O . VAL C 1 201 ? 64.346 73.052 140.756 1.00 48.28 530 VAL C O 1
ATOM 5420 N N . THR C 1 202 ? 62.089 72.773 140.685 1.00 39.83 531 THR C N 1
ATOM 5421 C CA . THR C 1 202 ? 62.067 72.223 139.323 1.00 41.17 531 THR C CA 1
ATOM 5422 C C . THR C 1 202 ? 62.571 73.218 138.279 1.00 48.75 531 THR C C 1
ATOM 5423 O O . THR C 1 202 ? 63.340 72.818 137.404 1.00 50.75 531 THR C O 1
ATOM 5427 N N . THR C 1 203 ? 62.157 74.507 138.370 1.00 46.34 532 THR C N 1
ATOM 5428 C CA . THR C 1 203 ? 62.582 75.538 137.410 1.00 48.88 532 THR C CA 1
ATOM 5429 C C . THR C 1 203 ? 64.081 75.845 137.500 1.00 57.98 532 THR C C 1
ATOM 5430 O O . THR C 1 203 ? 64.665 76.270 136.506 1.00 60.12 532 THR C O 1
ATOM 5434 N N . ALA C 1 204 ? 64.710 75.595 138.667 1.00 55.82 533 ALA C N 1
ATOM 5435 C CA . ALA C 1 204 ? 66.158 75.790 138.846 1.00 58.82 533 ALA C CA 1
ATOM 5436 C C . ALA C 1 204 ? 66.941 74.785 137.986 1.00 65.88 533 ALA C C 1
ATOM 5437 O O . ALA C 1 204 ? 68.024 75.115 137.497 1.00 69.16 533 ALA C O 1
ATOM 5439 N N . LYS C 1 205 ? 66.371 73.575 137.781 1.00 61.32 534 LYS C N 1
ATOM 5440 C CA . LYS C 1 205 ? 66.947 72.510 136.955 1.00 63.65 534 LYS C CA 1
ATOM 5441 C C . LYS C 1 205 ? 66.709 72.834 135.477 1.00 68.55 534 LYS C C 1
ATOM 5442 O O . LYS C 1 205 ? 67.671 72.880 134.710 1.00 71.53 534 LYS C O 1
ATOM 5448 N N . LYS C 1 206 ? 65.427 73.055 135.080 1.00 61.72 535 LYS C N 1
ATOM 5449 C CA . LYS C 1 206 ? 65.006 73.359 133.706 1.00 62.33 535 LYS C CA 1
ATOM 5450 C C . LYS C 1 206 ? 63.890 74.416 133.722 1.00 62.19 535 LYS C C 1
ATOM 5451 O O . LYS C 1 206 ? 62.879 74.215 134.398 1.00 57.71 535 LYS C O 1
ATOM 5457 N N . GLY C 1 207 ? 64.086 75.506 132.970 1.00 60.38 536 GLY C N 1
ATOM 5458 C CA . GLY C 1 207 ? 63.173 76.647 132.875 1.00 59.05 536 GLY C CA 1
ATOM 5459 C C . GLY C 1 207 ? 61.731 76.341 132.511 1.00 59.95 536 GLY C C 1
ATOM 5460 O O . GLY C 1 207 ? 60.821 77.065 132.929 1.00 57.47 536 GLY C O 1
ATOM 5461 N N . ASN C 1 208 ? 61.511 75.267 131.729 1.00 56.10 537 ASN C N 1
ATOM 5462 C CA . ASN C 1 208 ? 60.175 74.873 131.289 1.00 53.57 537 ASN C CA 1
ATOM 5463 C C . ASN C 1 208 ? 59.378 74.076 132.345 1.00 51.56 537 ASN C C 1
ATOM 5464 O O . ASN C 1 208 ? 58.192 73.822 132.129 1.00 49.02 537 ASN C O 1
ATOM 5469 N N . LEU C 1 209 ? 59.999 73.710 133.483 1.00 46.23 538 LEU C N 1
ATOM 5470 C CA . LEU C 1 209 ? 59.320 72.925 134.515 1.00 42.39 538 LEU C CA 1
ATOM 5471 C C . LEU C 1 209 ? 58.520 73.803 135.502 1.00 44.48 538 LEU C C 1
ATOM 5472 O O . LEU C 1 209 ? 58.648 73.688 136.723 1.00 43.32 538 LEU C O 1
ATOM 5477 N N . ILE C 1 210 ? 57.663 74.658 134.945 1.00 41.05 539 ILE C N 1
ATOM 5478 C CA . ILE C 1 210 ? 56.802 75.573 135.707 1.00 38.01 539 ILE C CA 1
ATOM 5479 C C . ILE C 1 210 ? 55.596 74.865 136.261 1.00 36.95 539 ILE C C 1
ATOM 5480 O O . ILE C 1 210 ? 55.227 73.799 135.767 1.00 37.54 539 ILE C O 1
ATOM 5485 N N . LEU C 1 211 ? 54.912 75.506 137.227 1.00 30.17 540 LEU C N 1
ATOM 5486 C CA . LEU C 1 211 ? 53.631 75.028 137.698 1.00 28.61 540 LEU C CA 1
ATOM 5487 C C . LEU C 1 211 ? 52.652 75.412 136.581 1.00 32.17 540 LEU C C 1
ATOM 5488 O O . LEU C 1 211 ? 52.546 76.591 136.236 1.00 32.31 540 LEU C O 1
ATOM 5493 N N . ASN C 1 212 ? 52.022 74.426 135.953 1.00 29.04 541 ASN C N 1
ATOM 5494 C CA . ASN C 1 212 ? 51.145 74.724 134.828 1.00 29.96 541 ASN C CA 1
ATOM 5495 C C . ASN C 1 212 ? 49.676 74.921 135.293 1.00 29.15 541 ASN C C 1
ATOM 5496 O O . ASN C 1 212 ? 49.378 74.810 136.491 1.00 25.10 541 ASN C O 1
ATOM 5501 N N . VAL C 1 213 ? 48.765 75.256 134.356 1.00 26.85 542 VAL C N 1
ATOM 5502 C CA . VAL C 1 213 ? 47.363 75.522 134.715 1.00 26.06 542 VAL C CA 1
ATOM 5503 C C . VAL C 1 213 ? 46.692 74.301 135.326 1.00 27.53 542 VAL C C 1
ATOM 5504 O O . VAL C 1 213 ? 45.906 74.449 136.271 1.00 24.67 542 VAL C O 1
ATOM 5508 N N . ASP C 1 214 ? 47.016 73.099 134.818 1.00 26.86 543 ASP C N 1
ATOM 5509 C CA . ASP C 1 214 ? 46.454 71.862 135.369 1.00 25.79 543 ASP C CA 1
ATOM 5510 C C . ASP C 1 214 ? 46.920 71.620 136.824 1.00 27.20 543 ASP C C 1
ATOM 5511 O O . ASP C 1 214 ? 46.113 71.228 137.661 1.00 26.38 543 ASP C O 1
ATOM 5516 N N . GLY C 1 215 ? 48.187 71.892 137.119 1.00 24.07 544 GLY C N 1
ATOM 5517 C CA . GLY C 1 215 ? 48.724 71.755 138.474 1.00 22.39 544 GLY C CA 1
ATOM 5518 C C . GLY C 1 215 ? 48.088 72.767 139.412 1.00 24.32 544 GLY C C 1
ATOM 5519 O O . GLY C 1 215 ? 47.720 72.439 140.551 1.00 23.02 544 GLY C O 1
ATOM 5520 N N . THR C 1 216 ? 47.958 74.023 138.931 1.00 19.77 545 THR C N 1
ATOM 5521 C CA . THR C 1 216 ? 47.360 75.108 139.719 1.00 19.47 545 THR C CA 1
ATOM 5522 C C . THR C 1 216 ? 45.920 74.742 140.105 1.00 22.03 545 THR C C 1
ATOM 5523 O O . THR C 1 216 ? 45.564 74.785 141.286 1.00 19.87 545 THR C O 1
ATOM 5527 N N . ILE C 1 217 ? 45.099 74.358 139.096 1.00 19.38 546 ILE C N 1
ATOM 5528 C CA . ILE C 1 217 ? 43.702 74.003 139.375 1.00 19.00 546 ILE C CA 1
ATOM 5529 C C . ILE C 1 217 ? 43.596 72.750 140.270 1.00 22.35 546 ILE C C 1
ATOM 5530 O O . ILE C 1 217 ? 42.803 72.748 141.203 1.00 20.97 546 ILE C O 1
ATOM 5535 N N . GLY C 1 218 ? 44.373 71.702 139.977 1.00 21.50 547 GLY C N 1
ATOM 5536 C CA . GLY C 1 218 ? 44.301 70.481 140.781 1.00 21.89 547 GLY C CA 1
ATOM 5537 C C . GLY C 1 218 ? 44.590 70.758 142.248 1.00 23.27 547 GLY C C 1
ATOM 5538 O O . GLY C 1 218 ? 43.842 70.321 143.129 1.00 22.56 547 GLY C O 1
ATOM 5539 N N . CYS C 1 219 ? 45.621 71.580 142.527 1.00 20.38 548 CYS C N 1
ATOM 5540 C CA . CYS C 1 219 ? 45.972 71.956 143.910 1.00 19.40 548 CYS C CA 1
ATOM 5541 C C . CYS C 1 219 ? 44.850 72.733 144.562 1.00 22.76 548 CYS C C 1
ATOM 5542 O O . CYS C 1 219 ? 44.463 72.434 145.691 1.00 22.44 548 CYS C O 1
ATOM 5545 N N . ILE C 1 220 ? 44.313 73.730 143.842 1.00 19.70 549 ILE C N 1
ATOM 5546 C CA . ILE C 1 220 ? 43.223 74.549 144.376 1.00 19.00 549 ILE C CA 1
ATOM 5547 C C . ILE C 1 220 ? 42.000 73.698 144.722 1.00 21.92 549 ILE C C 1
ATOM 5548 O O . ILE C 1 220 ? 41.416 73.866 145.795 1.00 21.02 549 ILE C O 1
ATOM 5553 N N . LEU C 1 221 ? 41.618 72.761 143.833 1.00 19.54 550 LEU C N 1
ATOM 5554 C CA . LEU C 1 221 ? 40.461 71.902 144.122 1.00 20.29 550 LEU C CA 1
ATOM 5555 C C . LEU C 1 221 ? 40.620 71.060 145.405 1.00 23.98 550 LEU C C 1
ATOM 5556 O O . LEU C 1 221 ? 39.679 70.938 146.212 1.00 23.64 550 LEU C O 1
ATOM 5561 N N . MET C 1 222 ? 41.847 70.551 145.620 1.00 22.73 551 MET C N 1
ATOM 5562 C CA . MET C 1 222 ? 42.131 69.791 146.847 1.00 24.92 551 MET C CA 1
ATOM 5563 C C . MET C 1 222 ? 42.056 70.730 148.061 1.00 28.12 551 MET C C 1
ATOM 5564 O O . MET C 1 222 ? 41.512 70.361 149.101 1.00 28.62 551 MET C O 1
ATOM 5569 N N . ASP C 1 223 ? 42.588 71.945 147.913 1.00 23.12 552 ASP C N 1
ATOM 5570 C CA . ASP C 1 223 ? 42.572 72.940 148.986 1.00 23.50 552 ASP C CA 1
ATOM 5571 C C . ASP C 1 223 ? 41.156 73.431 149.317 1.00 27.77 552 ASP C C 1
ATOM 5572 O O . ASP C 1 223 ? 40.905 73.890 150.436 1.00 28.03 552 ASP C O 1
ATOM 5577 N N . LEU C 1 224 ? 40.223 73.314 148.341 1.00 25.43 553 LEU C N 1
ATOM 5578 C CA . LEU C 1 224 ? 38.815 73.667 148.531 1.00 25.90 553 LEU C CA 1
ATOM 5579 C C . LEU C 1 224 ? 38.090 72.544 149.254 1.00 29.88 553 LEU C C 1
ATOM 5580 O O . LEU C 1 224 ? 36.912 72.706 149.600 1.00 29.41 553 LEU C O 1
ATOM 5585 N N . ASP C 1 225 ? 38.777 71.407 149.465 1.00 26.11 554 ASP C N 1
ATOM 5586 C CA . ASP C 1 225 ? 38.256 70.229 150.139 1.00 28.16 554 ASP C CA 1
ATOM 5587 C C . ASP C 1 225 ? 37.037 69.657 149.426 1.00 33.35 554 ASP C C 1
ATOM 5588 O O . ASP C 1 225 ? 36.091 69.203 150.081 1.00 35.04 554 ASP C O 1
ATOM 5593 N N . PHE C 1 226 ? 37.050 69.648 148.083 1.00 28.05 555 PHE C N 1
ATOM 5594 C CA . PHE C 1 226 ? 35.979 68.999 147.333 1.00 28.41 555 PHE C CA 1
ATOM 5595 C C . PHE C 1 226 ? 36.217 67.470 147.421 1.00 32.40 555 PHE C C 1
ATOM 5596 O O . PHE C 1 226 ? 37.370 67.050 147.564 1.00 31.40 555 PHE C O 1
ATOM 5604 N N . PRO C 1 227 ? 35.137 66.645 147.418 1.00 30.85 556 PRO C N 1
ATOM 5605 C CA . PRO C 1 227 ? 35.290 65.176 147.490 1.00 32.15 556 PRO C CA 1
ATOM 5606 C C . PRO C 1 227 ? 36.245 64.676 146.408 1.00 33.50 556 PRO C C 1
ATOM 5607 O O . PRO C 1 227 ? 36.240 65.203 145.298 1.00 30.30 556 PRO C O 1
ATOM 5611 N N . VAL C 1 228 ? 37.082 63.690 146.735 1.00 25.38 557 VAL C N 1
ATOM 5612 C CA . VAL C 1 228 ? 38.082 63.165 145.790 1.00 25.45 557 VAL C CA 1
ATOM 5613 C C . VAL C 1 228 ? 37.411 62.700 144.467 1.00 27.34 557 VAL C C 1
ATOM 5614 O O . VAL C 1 228 ? 37.951 62.978 143.397 1.00 26.44 557 VAL C O 1
ATOM 5618 N N . HIS C 1 229 ? 36.209 62.078 144.544 1.00 23.37 558 HIS C N 1
ATOM 5619 C CA . HIS C 1 229 ? 35.503 61.624 143.317 1.00 22.15 558 HIS C CA 1
ATOM 5620 C C . HIS C 1 229 ? 35.005 62.792 142.445 1.00 24.21 558 HIS C C 1
ATOM 5621 O O . HIS C 1 229 ? 34.651 62.588 141.279 1.00 23.34 558 HIS C O 1
ATOM 5628 N N . SER C 1 230 ? 34.960 64.012 142.993 1.00 21.28 559 SER C N 1
ATOM 5629 C CA . SER C 1 230 ? 34.453 65.150 142.220 1.00 19.84 559 SER C CA 1
ATOM 5630 C C . SER C 1 230 ? 35.444 65.867 141.323 1.00 23.28 559 SER C C 1
ATOM 5631 O O . SER C 1 230 ? 35.024 66.620 140.440 1.00 20.01 559 SER C O 1
ATOM 5634 N N . LEU C 1 231 ? 36.749 65.741 141.604 1.00 21.71 560 LEU C N 1
ATOM 5635 C CA . LEU C 1 231 ? 37.747 66.593 140.960 1.00 21.83 560 LEU C CA 1
ATOM 5636 C C . LEU C 1 231 ? 37.694 66.640 139.421 1.00 22.06 560 LEU C C 1
ATOM 5637 O O . LEU C 1 231 ? 37.789 67.730 138.848 1.00 20.10 560 LEU C O 1
ATOM 5642 N N . ASN C 1 232 ? 37.466 65.499 138.748 1.00 20.14 561 ASN C N 1
ATOM 5643 C CA . ASN C 1 232 ? 37.391 65.492 137.281 1.00 19.02 561 ASN C CA 1
ATOM 5644 C C . ASN C 1 232 ? 36.178 66.238 136.731 1.00 20.77 561 ASN C C 1
ATOM 5645 O O . ASN C 1 232 ? 36.165 66.624 135.551 1.00 20.26 561 ASN C O 1
ATOM 5650 N N . GLY C 1 233 ? 35.157 66.430 137.580 1.00 18.54 562 GLY C N 1
ATOM 5651 C CA . GLY C 1 233 ? 33.940 67.125 137.187 1.00 16.58 562 GLY C CA 1
ATOM 5652 C C . GLY C 1 233 ? 34.176 68.513 136.646 1.00 17.35 562 GLY C C 1
ATOM 5653 O O . GLY C 1 233 ? 33.465 68.943 135.745 1.00 16.93 562 GLY C O 1
ATOM 5654 N N . PHE C 1 234 ? 35.151 69.257 137.235 1.00 15.98 563 PHE C N 1
ATOM 5655 C CA . PHE C 1 234 ? 35.394 70.636 136.795 1.00 16.28 563 PHE C CA 1
ATOM 5656 C C . PHE C 1 234 ? 35.826 70.687 135.343 1.00 17.82 563 PHE C C 1
ATOM 5657 O O . PHE C 1 234 ? 35.258 71.473 134.583 1.00 18.17 563 PHE C O 1
ATOM 5665 N N . PHE C 1 235 ? 36.735 69.780 134.925 1.00 15.19 564 PHE C N 1
ATOM 5666 C CA . PHE C 1 235 ? 37.182 69.743 133.537 1.00 15.71 564 PHE C CA 1
ATOM 5667 C C . PHE C 1 235 ? 36.066 69.224 132.632 1.00 16.61 564 PHE C C 1
ATOM 5668 O O . PHE C 1 235 ? 35.839 69.776 131.571 1.00 17.03 564 PHE C O 1
ATOM 5676 N N . VAL C 1 236 ? 35.361 68.150 133.045 1.00 13.58 565 VAL C N 1
ATOM 5677 C CA . VAL C 1 236 ? 34.267 67.598 132.242 1.00 12.84 565 VAL C CA 1
ATOM 5678 C C . VAL C 1 236 ? 33.190 68.661 131.991 1.00 16.54 565 VAL C C 1
ATOM 5679 O O . VAL C 1 236 ? 32.798 68.893 130.838 1.00 18.47 565 VAL C O 1
ATOM 5683 N N . LEU C 1 237 ? 32.719 69.337 133.058 1.00 13.79 566 LEU C N 1
ATOM 5684 C CA . LEU C 1 237 ? 31.678 70.332 132.870 1.00 14.57 566 LEU C CA 1
ATOM 5685 C C . LEU C 1 237 ? 32.197 71.524 132.064 1.00 16.43 566 LEU C C 1
ATOM 5686 O O . LEU C 1 237 ? 31.534 71.974 131.124 1.00 14.83 566 LEU C O 1
ATOM 5691 N N . ALA C 1 238 ? 33.359 72.067 132.462 1.00 14.60 567 ALA C N 1
ATOM 5692 C CA . ALA C 1 238 ? 33.840 73.243 131.747 1.00 15.29 567 ALA C CA 1
ATOM 5693 C C . ALA C 1 238 ? 34.048 72.977 130.272 1.00 16.80 567 ALA C C 1
ATOM 5694 O O . ALA C 1 238 ? 33.573 73.764 129.441 1.00 16.02 567 ALA C O 1
ATOM 5696 N N . ARG C 1 239 ? 34.666 71.829 129.923 1.00 16.10 568 ARG C N 1
ATOM 5697 C CA . ARG C 1 239 ? 34.927 71.536 128.504 1.00 15.63 568 ARG C CA 1
ATOM 5698 C C . ARG C 1 239 ? 33.645 71.256 127.711 1.00 16.58 568 ARG C C 1
ATOM 5699 O O . ARG C 1 239 ? 33.615 71.410 126.489 1.00 16.52 568 ARG C O 1
ATOM 5707 N N . THR C 1 240 ? 32.566 70.909 128.408 1.00 14.08 569 THR C N 1
ATOM 5708 C CA . THR C 1 240 ? 31.256 70.736 127.736 1.00 12.98 569 THR C CA 1
ATOM 5709 C C . THR C 1 240 ? 30.818 72.099 127.157 1.00 15.91 569 THR C C 1
ATOM 5710 O O . THR C 1 240 ? 30.173 72.142 126.099 1.00 16.25 569 THR C O 1
ATOM 5714 N N . ILE C 1 241 ? 31.157 73.223 127.846 1.00 14.45 570 ILE C N 1
ATOM 5715 C CA . ILE C 1 241 ? 30.823 74.549 127.289 1.00 14.17 570 ILE C CA 1
ATOM 5716 C C . ILE C 1 241 ? 31.507 74.692 125.925 1.00 16.53 570 ILE C C 1
ATOM 5717 O O . ILE C 1 241 ? 30.834 75.025 124.946 1.00 16.52 570 ILE C O 1
ATOM 5722 N N . GLY C 1 242 ? 32.825 74.429 125.874 1.00 14.92 571 GLY C N 1
ATOM 5723 C CA . GLY C 1 242 ? 33.579 74.541 124.624 1.00 15.14 571 GLY C CA 1
ATOM 5724 C C . GLY C 1 242 ? 33.079 73.552 123.570 1.00 16.55 571 GLY C C 1
ATOM 5725 O O . GLY C 1 242 ? 32.885 73.924 122.406 1.00 15.40 571 GLY C O 1
ATOM 5726 N N . MET C 1 243 ? 32.800 72.299 123.973 1.00 12.54 572 MET C N 1
ATOM 5727 C CA . MET C 1 243 ? 32.342 71.306 122.982 1.00 12.57 572 MET C CA 1
ATOM 5728 C C . MET C 1 243 ? 31.011 71.687 122.362 1.00 15.34 572 MET C C 1
ATOM 5729 O O . MET C 1 243 ? 30.834 71.554 121.155 1.00 15.84 572 MET C O 1
ATOM 5734 N N . ILE C 1 244 ? 30.071 72.161 123.174 1.00 13.17 573 ILE C N 1
ATOM 5735 C CA . ILE C 1 244 ? 28.791 72.636 122.622 1.00 13.16 573 ILE C CA 1
ATOM 5736 C C . ILE C 1 244 ? 29.090 73.791 121.651 1.00 17.09 573 ILE C C 1
ATOM 5737 O O . ILE C 1 244 ? 28.521 73.824 120.552 1.00 17.69 573 ILE C O 1
ATOM 5742 N N . GLY C 1 245 ? 29.978 74.731 122.065 1.00 15.47 574 GLY C N 1
ATOM 5743 C CA . GLY C 1 245 ? 30.354 75.844 121.201 1.00 14.20 574 GLY C CA 1
ATOM 5744 C C . GLY C 1 245 ? 30.890 75.394 119.845 1.00 18.25 574 GLY C C 1
ATOM 5745 O O . GLY C 1 245 ? 30.489 75.923 118.794 1.00 16.04 574 GLY C O 1
ATOM 5746 N N . HIS C 1 246 ? 31.785 74.389 119.846 1.00 15.10 575 HIS C N 1
ATOM 5747 C CA . HIS C 1 246 ? 32.346 73.892 118.576 1.00 15.06 575 HIS C CA 1
ATOM 5748 C C . HIS C 1 246 ? 31.263 73.228 117.705 1.00 16.56 575 HIS C C 1
ATOM 5749 O O . HIS C 1 246 ? 31.270 73.389 116.480 1.00 16.83 575 HIS C O 1
ATOM 5756 N N . TRP C 1 247 ? 30.322 72.524 118.340 1.00 13.36 576 TRP C N 1
ATOM 5757 C CA . TRP C 1 247 ? 29.234 71.889 117.584 1.00 14.27 576 TRP C CA 1
ATOM 5758 C C . TRP C 1 247 ? 28.405 72.991 116.894 1.00 15.94 576 TRP C C 1
ATOM 5759 O O . TRP C 1 247 ? 28.094 72.891 115.709 1.00 16.20 576 TRP C O 1
ATOM 5770 N N . ILE C 1 248 ? 28.054 74.044 117.654 1.00 13.99 577 ILE C N 1
ATOM 5771 C CA . ILE C 1 248 ? 27.263 75.160 117.105 1.00 14.55 577 ILE C CA 1
ATOM 5772 C C . ILE C 1 248 ? 28.040 75.813 115.948 1.00 17.39 577 ILE C C 1
ATOM 5773 O O . ILE C 1 248 ? 27.469 76.110 114.897 1.00 18.29 577 ILE C O 1
ATOM 5778 N N . ASP C 1 249 ? 29.339 76.055 116.156 1.00 15.35 578 ASP C N 1
ATOM 5779 C CA . ASP C 1 249 ? 30.195 76.724 115.179 1.00 15.92 578 ASP C CA 1
ATOM 5780 C C . ASP C 1 249 ? 30.207 75.948 113.861 1.00 17.67 578 ASP C C 1
ATOM 5781 O O . ASP C 1 249 ? 29.982 76.528 112.804 1.00 18.38 578 ASP C O 1
ATOM 5786 N N . GLN C 1 250 ? 30.396 74.625 113.938 1.00 15.75 579 GLN C N 1
ATOM 5787 C CA . GLN C 1 250 ? 30.423 73.789 112.726 1.00 15.64 579 GLN C CA 1
ATOM 5788 C C . GLN C 1 250 ? 29.101 73.831 112.006 1.00 17.99 579 GLN C C 1
ATOM 5789 O O . GLN C 1 250 ? 29.069 73.928 110.787 1.00 19.00 579 GLN C O 1
ATOM 5795 N N . ASN C 1 251 ? 28.002 73.778 112.780 1.00 15.62 580 ASN C N 1
ATOM 5796 C CA . ASN C 1 251 ? 26.672 73.796 112.191 1.00 16.31 580 ASN C CA 1
ATOM 5797 C C . ASN C 1 251 ? 26.353 75.157 111.566 1.00 20.10 580 ASN C C 1
ATOM 5798 O O . ASN C 1 251 ? 25.789 75.205 110.477 1.00 19.42 580 ASN C O 1
ATOM 5803 N N . ASN C 1 252 ? 26.764 76.260 112.224 1.00 16.13 581 ASN C N 1
ATOM 5804 C CA . ASN C 1 252 ? 26.555 77.612 111.672 1.00 16.74 581 ASN C CA 1
ATOM 5805 C C . ASN C 1 252 ? 27.260 77.765 110.312 1.00 19.67 581 ASN C C 1
ATOM 5806 O O . ASN C 1 252 ? 26.766 78.473 109.421 1.00 20.03 581 ASN C O 1
ATOM 5811 N N . GLN C 1 253 ? 28.445 77.142 110.181 1.00 18.07 582 GLN C N 1
ATOM 5812 C CA . GLN C 1 253 ? 29.255 77.232 108.961 1.00 18.66 582 GLN C CA 1
ATOM 5813 C C . GLN C 1 253 ? 28.772 76.256 107.884 1.00 22.35 582 GLN C C 1
ATOM 5814 O O . GLN C 1 253 ? 29.343 76.261 106.784 1.00 21.47 582 GLN C O 1
ATOM 5820 N N . ASN C 1 254 ? 27.803 75.357 108.220 1.00 18.12 583 ASN C N 1
ATOM 5821 C CA . ASN C 1 254 ? 27.378 74.277 107.317 1.00 17.81 583 ASN C CA 1
ATOM 5822 C C . ASN C 1 254 ? 28.610 73.436 106.905 1.00 21.33 583 ASN C C 1
ATOM 5823 O O . ASN C 1 254 ? 28.791 73.096 105.718 1.00 22.12 583 ASN C O 1
ATOM 5828 N N . SER C 1 255 ? 29.468 73.097 107.911 1.00 17.15 584 SER C N 1
ATOM 5829 C CA . SER C 1 255 ? 30.664 72.308 107.620 1.00 15.92 584 SER C CA 1
ATOM 5830 C C . SER C 1 255 ? 30.322 70.964 107.031 1.00 19.22 584 SER C C 1
ATOM 5831 O O . SER C 1 255 ? 29.271 70.389 107.343 1.00 19.41 584 SER C O 1
ATOM 5834 N N . ARG C 1 256 ? 31.201 70.470 106.181 1.00 17.22 585 ARG C N 1
ATOM 5835 C CA . ARG C 1 256 ? 30.984 69.190 105.525 1.00 17.18 585 ARG C CA 1
ATOM 5836 C C . ARG C 1 256 ? 31.666 68.050 106.288 1.00 18.15 585 ARG C C 1
ATOM 5837 O O . ARG C 1 256 ? 32.546 68.271 107.119 1.00 16.77 585 ARG C O 1
ATOM 5845 N N . LEU C 1 257 ? 31.281 66.826 105.941 1.00 16.53 586 LEU C N 1
ATOM 5846 C CA . LEU C 1 257 ? 31.850 65.604 106.510 1.00 16.10 586 LEU C CA 1
ATOM 5847 C C . LEU C 1 257 ? 33.386 65.599 106.383 1.00 17.63 586 LEU C C 1
ATOM 5848 O O . LEU C 1 257 ? 33.933 66.020 105.371 1.00 18.64 586 LEU C O 1
ATOM 5853 N N . ILE C 1 258 ? 34.068 65.144 107.439 1.00 16.73 587 ILE C N 1
ATOM 5854 C CA . ILE C 1 258 ? 35.515 64.999 107.454 1.00 16.33 587 ILE C CA 1
ATOM 5855 C C . ILE C 1 258 ? 35.896 63.607 107.023 1.00 17.50 587 ILE C C 1
ATOM 5856 O O . ILE C 1 258 ? 35.353 62.628 107.549 1.00 16.15 587 ILE C O 1
ATOM 5861 N N . ARG C 1 259 ? 36.845 63.518 106.075 1.00 16.94 588 ARG C N 1
ATOM 5862 C CA . ARG C 1 259 ? 37.478 62.270 105.663 1.00 17.05 588 ARG C CA 1
ATOM 5863 C C . ARG C 1 259 ? 38.957 62.629 105.576 1.00 18.52 588 ARG C C 1
ATOM 5864 O O . ARG C 1 259 ? 39.356 63.526 104.816 1.00 17.52 588 ARG C O 1
ATOM 5872 N N . LEU C 1 260 ? 39.761 61.992 106.434 1.00 17.14 589 LEU C N 1
ATOM 5873 C CA . LEU C 1 260 ? 41.193 62.314 106.424 1.00 18.55 589 LEU C CA 1
ATOM 5874 C C . LEU C 1 260 ? 41.838 62.091 105.053 1.00 20.46 589 LEU C C 1
ATOM 5875 O O . LEU C 1 260 ? 41.607 61.086 104.394 1.00 20.53 589 LEU C O 1
ATOM 5880 N N . TYR C 1 261 ? 42.636 63.057 104.628 1.00 19.82 590 TYR C N 1
ATOM 5881 C CA . TYR C 1 261 ? 43.373 62.973 103.373 1.00 20.64 590 TYR C CA 1
ATOM 5882 C C . TYR C 1 261 ? 44.350 61.797 103.419 1.00 25.03 590 TYR C C 1
ATOM 5883 O O . TYR C 1 261 ? 44.923 61.502 104.469 1.00 21.68 590 TYR C O 1
ATOM 5892 N N . ASP C 1 262 ? 44.553 61.143 102.274 1.00 23.94 591 ASP C N 1
ATOM 5893 C CA . ASP C 1 262 ? 45.417 59.965 102.223 1.00 22.92 591 ASP C CA 1
ATOM 5894 C C . ASP C 1 262 ? 46.829 60.240 102.774 1.00 24.76 591 ASP C C 1
ATOM 5895 O O . ASP C 1 262 ? 47.393 59.373 103.443 1.00 23.06 591 ASP C O 1
ATOM 5900 N N . TYR C 1 263 ? 47.390 61.445 102.510 1.00 22.37 592 TYR C N 1
ATOM 5901 C CA . TYR C 1 263 ? 48.748 61.767 102.969 1.00 22.62 592 TYR C CA 1
ATOM 5902 C C . TYR C 1 263 ? 48.855 61.913 104.506 1.00 25.52 592 TYR C C 1
ATOM 5903 O O . TYR C 1 263 ? 49.969 61.923 105.046 1.00 26.42 592 TYR C O 1
ATOM 5912 N N . LEU C 1 264 ? 47.699 61.990 105.213 1.00 21.30 593 LEU C N 1
ATOM 5913 C CA . LEU C 1 264 ? 47.686 62.056 106.665 1.00 21.13 593 LEU C CA 1
ATOM 5914 C C . LEU C 1 264 ? 47.708 60.665 107.282 1.00 25.44 593 LEU C C 1
ATOM 5915 O O . LEU C 1 264 ? 47.709 60.536 108.506 1.00 24.87 593 LEU C O 1
ATOM 5920 N N . ILE C 1 265 ? 47.708 59.619 106.440 1.00 21.69 594 ILE C N 1
ATOM 5921 C CA . ILE C 1 265 ? 47.718 58.247 106.925 1.00 20.98 594 ILE C CA 1
ATOM 5922 C C . ILE C 1 265 ? 48.974 57.533 106.474 1.00 22.92 594 ILE C C 1
ATOM 5923 O O . ILE C 1 265 ? 49.294 57.530 105.282 1.00 23.24 594 ILE C O 1
ATOM 5928 N N . ASN C 1 266 ? 49.653 56.886 107.423 1.00 20.07 595 ASN C N 1
ATOM 5929 C CA . ASN C 1 266 ? 50.779 56.038 107.113 1.00 20.22 595 ASN C CA 1
ATOM 5930 C C . ASN C 1 266 ? 50.188 54.622 107.038 1.00 23.21 595 ASN C C 1
ATOM 5931 O O . ASN C 1 266 ? 49.857 54.021 108.078 1.00 22.05 595 ASN C O 1
ATOM 5936 N N . TYR C 1 267 ? 49.973 54.124 105.816 1.00 22.53 596 TYR C N 1
ATOM 5937 C CA . TYR C 1 267 ? 49.422 52.782 105.614 1.00 22.88 596 TYR C CA 1
ATOM 5938 C C . TYR C 1 267 ? 50.545 51.748 105.704 1.00 27.58 596 TYR C C 1
ATOM 5939 O O . TYR C 1 267 ? 51.089 51.321 104.665 1.00 27.48 596 TYR C O 1
ATOM 5948 N N . ALA C 1 268 ? 50.906 51.343 106.931 1.00 23.26 597 ALA C N 1
ATOM 5949 C CA . ALA C 1 268 ? 51.951 50.330 107.140 1.00 23.52 597 ALA C CA 1
ATOM 5950 C C . ALA C 1 268 ? 51.273 48.965 107.179 1.00 24.39 597 ALA C C 1
ATOM 5951 O O . ALA C 1 268 ? 51.270 48.263 108.198 1.00 23.82 597 ALA C O 1
ATOM 5953 N N . VAL C 1 269 ? 50.665 48.604 106.035 1.00 22.93 598 VAL C N 1
ATOM 5954 C CA . VAL C 1 269 ? 49.812 47.416 105.926 1.00 22.49 598 VAL C CA 1
ATOM 5955 C C . VAL C 1 269 ? 50.560 46.159 105.466 1.00 27.07 598 VAL C C 1
ATOM 5956 O O . VAL C 1 269 ? 51.675 46.233 104.945 1.00 28.28 598 VAL C O 1
ATOM 5960 N N . LYS C 1 270 ? 49.919 44.998 105.687 1.00 23.89 599 LYS C N 1
ATOM 5961 C CA . LYS C 1 270 ? 50.412 43.687 105.288 1.00 24.64 599 LYS C CA 1
ATOM 5962 C C . LYS C 1 270 ? 50.516 43.586 103.760 1.00 28.39 599 LYS C C 1
ATOM 5963 O O . LYS C 1 270 ? 49.694 44.175 103.042 1.00 26.75 599 LYS C O 1
ATOM 5969 N N . PRO C 1 271 ? 51.462 42.779 103.225 1.00 25.92 600 PRO C N 1
ATOM 5970 C CA . PRO C 1 271 ? 51.525 42.618 101.772 1.00 27.03 600 PRO C CA 1
ATOM 5971 C C . PRO C 1 271 ? 50.224 42.019 101.262 1.00 28.56 600 PRO C C 1
ATOM 5972 O O . PRO C 1 271 ? 49.574 41.234 101.983 1.00 26.10 600 PRO C O 1
ATOM 5976 N N . GLU C 1 272 ? 49.816 42.421 100.054 1.00 25.12 601 GLU C N 1
ATOM 5977 C CA . GLU C 1 272 ? 48.603 41.920 99.423 1.00 24.98 601 GLU C CA 1
ATOM 5978 C C . GLU C 1 272 ? 48.754 40.441 99.128 1.00 30.66 601 GLU C C 1
ATOM 5979 O O . GLU C 1 272 ? 49.790 40.016 98.613 1.00 31.97 601 GLU C O 1
ATOM 5985 N N . GLN C 1 273 ? 47.737 39.656 99.500 1.00 27.99 602 GLN C N 1
ATOM 5986 C CA . GLN C 1 273 ? 47.754 38.209 99.294 1.00 29.44 602 GLN C CA 1
ATOM 5987 C C . GLN C 1 273 ? 46.447 37.765 98.671 1.00 31.61 602 GLN C C 1
ATOM 5988 O O . GLN C 1 273 ? 45.390 38.382 98.903 1.00 29.14 602 GLN C O 1
ATOM 5994 N N . GLU C 1 274 ? 46.509 36.662 97.914 1.00 27.93 603 GLU C N 1
ATOM 5995 C CA . GLU C 1 274 ? 45.314 36.057 97.352 1.00 27.80 603 GLU C CA 1
ATOM 5996 C C . GLU C 1 274 ? 44.661 35.277 98.480 1.00 31.46 603 GLU C C 1
ATOM 5997 O O . GLU C 1 274 ? 45.367 34.769 99.371 1.00 29.76 603 GLU C O 1
ATOM 6003 N N . VAL C 1 275 ? 43.328 35.171 98.459 1.00 26.97 604 VAL C N 1
ATOM 6004 C CA . VAL C 1 275 ? 42.627 34.394 99.479 1.00 26.73 604 VAL C CA 1
ATOM 6005 C C . VAL C 1 275 ? 42.792 32.902 99.133 1.00 32.02 604 VAL C C 1
ATOM 6006 O O . VAL C 1 275 ? 42.446 32.528 98.017 1.00 31.51 604 VAL C O 1
ATOM 6010 N N . PRO C 1 276 ? 43.339 32.051 100.037 1.00 31.00 605 PRO C N 1
ATOM 6011 C CA . PRO C 1 276 ? 43.473 30.625 99.691 1.00 32.26 605 PRO C CA 1
ATOM 6012 C C . PRO C 1 276 ? 42.128 29.902 99.756 1.00 36.13 605 PRO C C 1
ATOM 6013 O O . PRO C 1 276 ? 41.209 30.348 100.455 1.00 33.63 605 PRO C O 1
ATOM 6017 N N . GLU C 1 277 ? 42.002 28.787 99.013 1.00 34.78 606 GLU C N 1
ATOM 6018 C CA . GLU C 1 277 ? 40.793 27.965 99.067 1.00 35.78 606 GLU C CA 1
ATOM 6019 C C . GLU C 1 277 ? 40.750 27.295 100.452 1.00 41.35 606 GLU C C 1
ATOM 6020 O O . GLU C 1 277 ? 41.809 27.001 101.016 1.00 42.17 606 GLU C O 1
ATOM 6026 N N . LYS C 1 278 ? 39.546 27.081 101.009 1.00 37.89 607 LYS C N 1
ATOM 6027 C CA . LYS C 1 278 ? 39.360 26.449 102.321 1.00 49.50 607 LYS C CA 1
ATOM 6028 C C . LYS C 1 278 ? 39.821 24.989 102.361 1.00 82.19 607 LYS C C 1
ATOM 6029 O O . LYS C 1 278 ? 39.839 24.297 101.342 1.00 47.52 607 LYS C O 1
ATOM 6035 N N . VAL D 1 22 ? 99.091 27.262 147.686 1.00 44.58 351 VAL D N 1
ATOM 6036 C CA . VAL D 1 22 ? 98.792 25.929 148.225 1.00 42.82 351 VAL D CA 1
ATOM 6037 C C . VAL D 1 22 ? 97.247 25.730 148.299 1.00 43.46 351 VAL D C 1
ATOM 6038 O O . VAL D 1 22 ? 96.769 24.611 148.534 1.00 43.57 351 VAL D O 1
ATOM 6042 N N . GLU D 1 23 ? 96.482 26.811 148.021 1.00 36.13 352 GLU D N 1
ATOM 6043 C CA . GLU D 1 23 ? 95.019 26.801 147.989 1.00 34.09 352 GLU D CA 1
ATOM 6044 C C . GLU D 1 23 ? 94.557 25.825 146.886 1.00 34.70 352 GLU D C 1
ATOM 6045 O O . GLU D 1 23 ? 94.850 26.060 145.702 1.00 32.53 352 GLU D O 1
ATOM 6051 N N . PRO D 1 24 ? 93.860 24.721 147.244 1.00 30.15 353 PRO D N 1
ATOM 6052 C CA . PRO D 1 24 ? 93.399 23.791 146.198 1.00 28.65 353 PRO D CA 1
ATOM 6053 C C . PRO D 1 24 ? 92.315 24.415 145.315 1.00 30.72 353 PRO D C 1
ATOM 6054 O O . PRO D 1 24 ? 91.535 25.263 145.775 1.00 30.95 353 PRO D O 1
ATOM 6058 N N . LEU D 1 25 ? 92.267 23.997 144.047 1.00 25.77 354 LEU D N 1
ATOM 6059 C CA . LEU D 1 25 ? 91.233 24.442 143.130 1.00 22.58 354 LEU D CA 1
ATOM 6060 C C . LEU D 1 25 ? 89.964 23.618 143.392 1.00 26.31 354 LEU D C 1
ATOM 6061 O O . LEU D 1 25 ? 88.856 24.146 143.282 1.00 26.32 354 LEU D O 1
ATOM 6066 N N . ILE D 1 26 ? 90.139 22.305 143.674 1.00 21.30 355 ILE D N 1
ATOM 6067 C CA . ILE D 1 26 ? 89.015 21.388 143.890 1.00 21.27 355 ILE D CA 1
ATOM 6068 C C . ILE D 1 26 ? 89.254 20.481 145.090 1.00 23.84 355 ILE D C 1
ATOM 6069 O O . ILE D 1 26 ? 90.389 20.271 145.488 1.00 23.07 355 ILE D O 1
ATOM 6074 N N . ARG D 1 27 ? 88.174 19.901 145.617 1.00 20.66 356 ARG D N 1
ATOM 6075 C CA . ARG D 1 27 ? 88.237 18.961 146.725 1.00 20.32 356 ARG D CA 1
ATOM 6076 C C . ARG D 1 27 ? 87.441 17.742 146.310 1.00 21.94 356 ARG D C 1
ATOM 6077 O O . ARG D 1 27 ? 86.311 17.884 145.835 1.00 20.02 356 ARG D O 1
ATOM 6085 N N . THR D 1 28 ? 88.025 16.538 146.485 1.00 18.87 357 THR D N 1
ATOM 6086 C CA . THR D 1 28 ? 87.357 15.279 146.136 1.00 17.87 357 THR D CA 1
ATOM 6087 C C . THR D 1 28 ? 87.311 14.336 147.346 1.00 21.36 357 THR D C 1
ATOM 6088 O O . THR D 1 28 ? 88.237 14.340 148.165 1.00 20.99 357 THR D O 1
ATOM 6092 N N . THR D 1 29 ? 86.258 13.504 147.445 1.00 18.82 358 THR D N 1
ATOM 6093 C CA . THR D 1 29 ? 86.154 12.563 148.567 1.00 18.35 358 THR D CA 1
ATOM 6094 C C . THR D 1 29 ? 85.946 11.130 148.130 1.00 20.42 358 THR D C 1
ATOM 6095 O O . THR D 1 29 ? 85.979 10.245 148.986 1.00 20.42 358 THR D O 1
ATOM 6099 N N . ILE D 1 30 ? 85.675 10.882 146.830 1.00 17.53 359 ILE D N 1
ATOM 6100 C CA . ILE D 1 30 ? 85.267 9.546 146.414 1.00 16.60 359 ILE D CA 1
ATOM 6101 C C . ILE D 1 30 ? 86.336 8.631 145.869 1.00 19.08 359 ILE D C 1
ATOM 6102 O O . ILE D 1 30 ? 86.153 7.404 145.933 1.00 20.38 359 ILE D O 1
ATOM 6107 N N A SER D 1 31 ? 87.404 9.189 145.289 0.50 17.45 360 SER D N 1
ATOM 6108 N N B SER D 1 31 ? 87.396 9.196 145.261 0.50 17.03 360 SER D N 1
ATOM 6109 C CA A SER D 1 31 ? 88.395 8.349 144.639 0.50 19.45 360 SER D CA 1
ATOM 6110 C CA B SER D 1 31 ? 88.354 8.393 144.515 0.50 18.73 360 SER D CA 1
ATOM 6111 C C A SER D 1 31 ? 89.803 8.891 144.751 0.50 23.99 360 SER D C 1
ATOM 6112 C C B SER D 1 31 ? 89.797 8.902 144.597 0.50 23.76 360 SER D C 1
ATOM 6113 O O A SER D 1 31 ? 90.022 10.105 144.767 0.50 22.94 360 SER D O 1
ATOM 6114 O O B SER D 1 31 ? 90.035 10.106 144.447 0.50 23.12 360 SER D O 1
ATOM 6119 N N . ASP D 1 32 ? 90.759 7.968 144.820 1.00 22.02 361 ASP D N 1
ATOM 6120 C CA . ASP D 1 32 ? 92.173 8.298 144.920 1.00 21.49 361 ASP D CA 1
ATOM 6121 C C . ASP D 1 32 ? 92.909 7.506 143.869 1.00 24.52 361 ASP D C 1
ATOM 6122 O O . ASP D 1 32 ? 92.943 6.279 143.929 1.00 25.45 361 ASP D O 1
ATOM 6127 N N . ASP D 1 33 ? 93.517 8.212 142.938 1.00 21.92 362 ASP D N 1
ATOM 6128 C CA . ASP D 1 33 ? 94.288 7.608 141.835 1.00 22.44 362 ASP D CA 1
ATOM 6129 C C . ASP D 1 33 ? 95.805 7.670 142.072 1.00 27.03 362 ASP D C 1
ATOM 6130 O O . ASP D 1 33 ? 96.564 7.245 141.194 1.00 27.43 362 ASP D O 1
ATOM 6135 N N . ARG D 1 34 ? 96.254 8.235 143.215 1.00 24.00 363 ARG D N 1
ATOM 6136 C CA . ARG D 1 34 ? 97.681 8.473 143.456 1.00 24.64 363 ARG D CA 1
ATOM 6137 C C . ARG D 1 34 ? 98.527 7.207 143.633 1.00 29.70 363 ARG D C 1
ATOM 6138 O O . ARG D 1 34 ? 99.711 7.234 143.305 1.00 30.04 363 ARG D O 1
ATOM 6146 N N . GLY D 1 35 ? 97.920 6.135 144.125 1.00 25.81 364 GLY D N 1
ATOM 6147 C CA . GLY D 1 35 ? 98.622 4.877 144.378 1.00 27.22 364 GLY D CA 1
ATOM 6148 C C . GLY D 1 35 ? 98.832 4.021 143.145 1.00 28.16 364 GLY D C 1
ATOM 6149 O O . GLY D 1 35 ? 98.735 4.505 142.016 1.00 27.61 364 GLY D O 1
ATOM 6150 N N . GLU D 1 36 ? 99.116 2.713 143.365 1.00 25.06 365 GLU D N 1
ATOM 6151 C CA . GLU D 1 36 ? 99.344 1.765 142.260 1.00 25.42 365 GLU D CA 1
ATOM 6152 C C . GLU D 1 36 ? 98.099 1.537 141.411 1.00 28.44 365 GLU D C 1
ATOM 6153 O O . GLU D 1 36 ? 98.205 1.199 140.232 1.00 29.56 365 GLU D O 1
ATOM 6159 N N . GLU D 1 37 ? 96.914 1.736 142.020 1.00 25.14 366 GLU D N 1
ATOM 6160 C CA . GLU D 1 37 ? 95.643 1.639 141.324 1.00 23.28 366 GLU D CA 1
ATOM 6161 C C . GLU D 1 37 ? 94.622 2.513 142.053 1.00 25.87 366 GLU D C 1
ATOM 6162 O O . GLU D 1 37 ? 94.843 2.842 143.227 1.00 23.78 366 GLU D O 1
ATOM 6168 N N . PRO D 1 38 ? 93.472 2.827 141.424 1.00 24.66 367 PRO D N 1
ATOM 6169 C CA . PRO D 1 38 ? 92.503 3.680 142.109 1.00 23.53 367 PRO D CA 1
ATOM 6170 C C . PRO D 1 38 ? 91.848 2.993 143.275 1.00 25.85 367 PRO D C 1
ATOM 6171 O O . PRO D 1 38 ? 91.649 1.765 143.284 1.00 24.05 367 PRO D O 1
ATOM 6175 N N . ARG D 1 39 ? 91.507 3.820 144.265 1.00 21.84 368 ARG D N 1
ATOM 6176 C CA . ARG D 1 39 ? 90.779 3.417 145.452 1.00 20.98 368 ARG D CA 1
ATOM 6177 C C . ARG D 1 39 ? 89.410 4.070 145.332 1.00 21.75 368 ARG D C 1
ATOM 6178 O O . ARG D 1 39 ? 89.342 5.291 145.171 1.00 21.00 368 ARG D O 1
ATOM 6186 N N . TYR D 1 40 ? 88.335 3.258 145.339 1.00 21.04 369 TYR D N 1
ATOM 6187 C CA . TYR D 1 40 ? 86.963 3.768 145.265 1.00 20.07 369 TYR D CA 1
ATOM 6188 C C . TYR D 1 40 ? 86.408 3.699 146.684 1.00 22.94 369 TYR D C 1
ATOM 6189 O O . TYR D 1 40 ? 86.237 2.592 147.216 1.00 21.34 369 TYR D O 1
ATOM 6198 N N . ALA D 1 41 ? 86.172 4.867 147.318 1.00 19.66 370 ALA D N 1
ATOM 6199 C CA . ALA D 1 41 ? 85.684 4.928 148.709 1.00 19.87 370 ALA D CA 1
ATOM 6200 C C . ALA D 1 41 ? 86.571 4.028 149.636 1.00 22.87 370 ALA D C 1
ATOM 6201 O O . ALA D 1 41 ? 86.047 3.302 150.499 1.00 23.01 370 ALA D O 1
ATOM 6203 N N . GLY D 1 42 ? 87.893 4.088 149.396 1.00 21.39 371 GLY D N 1
ATOM 6204 C CA . GLY D 1 42 ? 88.911 3.356 150.150 1.00 22.34 371 GLY D CA 1
ATOM 6205 C C . GLY D 1 42 ? 89.244 1.942 149.686 1.00 25.38 371 GLY D C 1
ATOM 6206 O O . GLY D 1 42 ? 90.198 1.344 150.199 1.00 24.84 371 GLY D O 1
ATOM 6207 N N . TYR D 1 43 ? 88.484 1.381 148.728 1.00 21.91 372 TYR D N 1
ATOM 6208 C CA . TYR D 1 43 ? 88.727 0.007 148.261 1.00 21.91 372 TYR D CA 1
ATOM 6209 C C . TYR D 1 43 ? 89.483 -0.046 146.932 1.00 24.01 372 TYR D C 1
ATOM 6210 O O . TYR D 1 43 ? 89.125 0.672 145.988 1.00 22.42 372 TYR D O 1
ATOM 6219 N N . ALA D 1 44 ? 90.491 -0.937 146.834 1.00 22.91 373 ALA D N 1
ATOM 6220 C CA . ALA D 1 44 ? 91.285 -1.086 145.610 1.00 23.50 373 ALA D CA 1
ATOM 6221 C C . ALA D 1 44 ? 90.444 -1.760 144.517 1.00 25.40 373 ALA D C 1
ATOM 6222 O O . ALA D 1 44 ? 89.826 -2.813 144.767 1.00 24.73 373 ALA D O 1
ATOM 6224 N N . ALA D 1 45 ? 90.412 -1.148 143.315 1.00 21.09 374 ALA D N 1
ATOM 6225 C CA . ALA D 1 45 ? 89.591 -1.664 142.216 1.00 20.08 374 ALA D CA 1
ATOM 6226 C C . ALA D 1 45 ? 89.857 -3.144 141.898 1.00 24.08 374 ALA D C 1
ATOM 6227 O O . ALA D 1 45 ? 88.897 -3.926 141.784 1.00 22.85 374 ALA D O 1
ATOM 6229 N N . SER D 1 46 ? 91.156 -3.531 141.783 1.00 21.31 375 SER D N 1
ATOM 6230 C CA . SER D 1 46 ? 91.511 -4.920 141.452 1.00 21.09 375 SER D CA 1
ATOM 6231 C C . SER D 1 46 ? 91.123 -5.920 142.548 1.00 26.36 375 SER D C 1
ATOM 6232 O O . SER D 1 46 ? 90.883 -7.092 142.232 1.00 27.76 375 SER D O 1
ATOM 6235 N N . GLU D 1 47 ? 91.081 -5.468 143.821 1.00 22.60 376 GLU D N 1
ATOM 6236 C CA . GLU D 1 47 ? 90.712 -6.311 144.962 1.00 24.30 376 GLU D CA 1
ATOM 6237 C C . GLU D 1 47 ? 89.192 -6.549 144.899 1.00 26.51 376 GLU D C 1
ATOM 6238 O O . GLU D 1 47 ? 88.739 -7.653 145.203 1.00 26.11 376 GLU D O 1
ATOM 6244 N N . LEU D 1 48 ? 88.408 -5.535 144.445 1.00 23.45 377 LEU D N 1
ATOM 6245 C CA . LEU D 1 48 ? 86.964 -5.724 144.269 1.00 21.64 377 LEU D CA 1
ATOM 6246 C C . LEU D 1 48 ? 86.747 -6.773 143.172 1.00 24.12 377 LEU D C 1
ATOM 6247 O O . LEU D 1 48 ? 85.907 -7.654 143.342 1.00 26.30 377 LEU D O 1
ATOM 6252 N N . CYS D 1 49 ? 87.540 -6.705 142.073 1.00 21.37 378 CYS D N 1
ATOM 6253 C CA . CYS D 1 49 ? 87.457 -7.683 140.994 1.00 21.10 378 CYS D CA 1
ATOM 6254 C C . CYS D 1 49 ? 87.823 -9.071 141.519 1.00 25.80 378 CYS D C 1
ATOM 6255 O O . CYS D 1 49 ? 87.096 -10.033 141.269 1.00 26.84 378 CYS D O 1
ATOM 6258 N N . SER D 1 50 ? 88.961 -9.164 142.223 1.00 23.32 379 SER D N 1
ATOM 6259 C CA . SER D 1 50 ? 89.505 -10.438 142.747 1.00 24.17 379 SER D CA 1
ATOM 6260 C C . SER D 1 50 ? 88.536 -11.161 143.673 1.00 27.26 379 SER D C 1
ATOM 6261 O O . SER D 1 50 ? 88.490 -12.397 143.662 1.00 28.06 379 SER D O 1
ATOM 6264 N N . LYS D 1 51 ? 87.804 -10.403 144.501 1.00 24.54 380 LYS D N 1
ATOM 6265 C CA . LYS D 1 51 ? 86.900 -10.985 145.491 1.00 23.98 380 LYS D CA 1
ATOM 6266 C C . LYS D 1 51 ? 85.460 -11.206 144.966 1.00 30.23 380 LYS D C 1
ATOM 6267 O O . LYS D 1 51 ? 84.574 -11.584 145.738 1.00 30.70 380 LYS D O 1
ATOM 6273 N N . GLY D 1 52 ? 85.262 -11.054 143.654 1.00 26.26 381 GLY D N 1
ATOM 6274 C CA . GLY D 1 52 ? 83.994 -11.395 143.016 1.00 26.26 381 GLY D CA 1
ATOM 6275 C C . GLY D 1 52 ? 82.913 -10.340 143.009 1.00 26.10 381 GLY D C 1
ATOM 6276 O O . GLY D 1 52 ? 81.756 -10.653 142.717 1.00 24.38 381 GLY D O 1
ATOM 6277 N N . TYR D 1 53 ? 83.280 -9.079 143.293 1.00 21.43 382 TYR D N 1
ATOM 6278 C CA . TYR D 1 53 ? 82.318 -7.983 143.262 1.00 20.30 382 TYR D CA 1
ATOM 6279 C C . TYR D 1 53 ? 82.055 -7.580 141.804 1.00 23.00 382 TYR D C 1
ATOM 6280 O O . TYR D 1 53 ? 82.760 -8.054 140.885 1.00 21.47 382 TYR D O 1
ATOM 6289 N N . GLY D 1 54 ? 81.034 -6.744 141.590 1.00 19.53 383 GLY D N 1
ATOM 6290 C CA . GLY D 1 54 ? 80.631 -6.381 140.246 1.00 19.47 383 GLY D CA 1
ATOM 6291 C C . GLY D 1 54 ? 80.506 -4.904 139.977 1.00 19.11 383 GLY D C 1
ATOM 6292 O O . GLY D 1 54 ? 80.822 -4.063 140.826 1.00 19.03 383 GLY D O 1
ATOM 6293 N N . ILE D 1 55 ? 79.979 -4.578 138.789 1.00 17.80 384 ILE D N 1
ATOM 6294 C CA . ILE D 1 55 ? 79.751 -3.187 138.380 1.00 16.40 384 ILE D CA 1
ATOM 6295 C C . ILE D 1 55 ? 78.830 -2.486 139.384 1.00 19.23 384 ILE D C 1
ATOM 6296 O O . ILE D 1 55 ? 79.106 -1.358 139.805 1.00 18.64 384 ILE D O 1
ATOM 6301 N N . GLU D 1 56 ? 77.769 -3.209 139.818 1.00 17.74 385 GLU D N 1
ATOM 6302 C CA . GLU D 1 56 ? 76.784 -2.677 140.773 1.00 17.87 385 GLU D CA 1
ATOM 6303 C C . GLU D 1 56 ? 77.443 -2.274 142.120 1.00 21.28 385 GLU D C 1
ATOM 6304 O O . GLU D 1 56 ? 77.012 -1.315 142.773 1.00 19.53 385 GLU D O 1
ATOM 6310 N N . ASP D 1 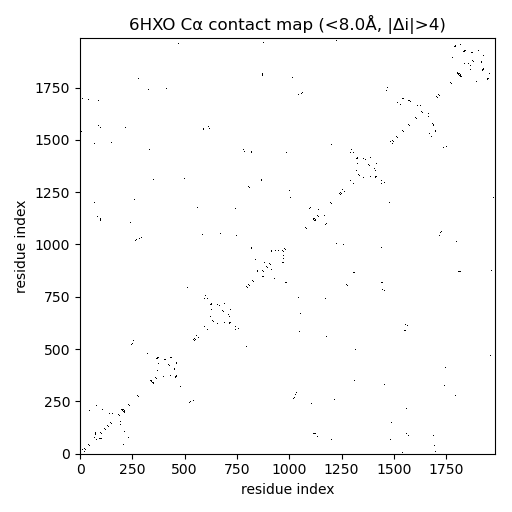57 ? 78.501 -3.004 142.520 1.00 19.38 386 ASP D N 1
ATOM 6311 C CA . ASP D 1 57 ? 79.228 -2.689 143.754 1.00 17.68 386 ASP D CA 1
ATOM 6312 C C . ASP D 1 57 ? 80.049 -1.404 143.587 1.00 19.52 386 ASP D C 1
ATOM 6313 O O . ASP D 1 57 ? 80.106 -0.584 144.511 1.00 18.98 386 ASP D O 1
ATOM 6318 N N . VAL D 1 58 ? 80.671 -1.223 142.400 1.00 17.90 387 VAL D N 1
ATOM 6319 C CA . VAL D 1 58 ? 81.451 -0.016 142.094 1.00 17.28 387 VAL D CA 1
ATOM 6320 C C . VAL D 1 58 ? 80.523 1.212 142.031 1.00 19.65 387 VAL D C 1
ATOM 6321 O O . VAL D 1 58 ? 80.913 2.301 142.477 1.00 18.57 387 VAL D O 1
ATOM 6325 N N . ILE D 1 59 ? 79.276 1.020 141.538 1.00 17.57 388 ILE D N 1
ATOM 6326 C CA . ILE D 1 59 ? 78.254 2.082 141.526 1.00 17.11 388 ILE D CA 1
ATOM 6327 C C . ILE D 1 59 ? 78.005 2.522 142.979 1.00 19.77 388 ILE D C 1
ATOM 6328 O O . ILE D 1 59 ? 78.044 3.725 143.291 1.00 19.38 388 ILE D O 1
ATOM 6333 N N . GLY D 1 60 ? 77.784 1.544 143.880 1.00 17.47 389 GLY D N 1
ATOM 6334 C CA . GLY D 1 60 ? 77.512 1.888 145.278 1.00 18.38 389 GLY D CA 1
ATOM 6335 C C . GLY D 1 60 ? 78.682 2.613 145.919 1.00 19.02 389 GLY D C 1
ATOM 6336 O O . GLY D 1 60 ? 78.504 3.582 146.655 1.00 18.50 389 GLY D O 1
ATOM 6337 N N . LEU D 1 61 ? 79.907 2.185 145.585 1.00 17.58 390 LEU D N 1
ATOM 6338 C CA . LEU D 1 61 ? 81.077 2.849 146.161 1.00 17.13 390 LEU D CA 1
ATOM 6339 C C . LEU D 1 61 ? 81.251 4.286 145.673 1.00 19.57 390 LEU D C 1
ATOM 6340 O O . LEU D 1 61 ? 81.488 5.183 146.490 1.00 19.25 390 LEU D O 1
ATOM 6345 N N . LEU D 1 62 ? 81.159 4.505 144.358 1.00 17.42 391 LEU D N 1
ATOM 6346 C CA . LEU D 1 62 ? 81.416 5.835 143.812 1.00 16.97 391 LEU D CA 1
ATOM 6347 C C . LEU D 1 62 ? 80.279 6.825 143.994 1.00 20.11 391 LEU D C 1
ATOM 6348 O O . LEU D 1 62 ? 80.533 8.036 143.964 1.00 18.30 391 LEU D O 1
ATOM 6353 N N . TRP D 1 63 ? 79.036 6.338 144.157 1.00 16.25 392 TRP D N 1
ATOM 6354 C CA . TRP D 1 63 ? 77.885 7.245 144.329 1.00 16.73 392 TRP D CA 1
ATOM 6355 C C . TRP D 1 63 ? 77.416 7.360 145.780 1.00 18.41 392 TRP D C 1
ATOM 6356 O O . TRP D 1 63 ? 76.766 8.345 146.135 1.00 17.58 392 TRP D O 1
ATOM 6367 N N . ASN D 1 64 ? 77.673 6.314 146.590 1.00 16.24 393 ASN D N 1
ATOM 6368 C CA . ASN D 1 64 ? 77.152 6.260 147.962 1.00 17.41 393 ASN D CA 1
ATOM 6369 C C . ASN D 1 64 ? 78.254 6.012 149.025 1.00 20.75 393 ASN D C 1
ATOM 6370 O O . ASN D 1 64 ? 77.925 5.886 150.217 1.00 21.15 393 ASN D O 1
ATOM 6375 N N . LYS D 1 65 ? 79.518 5.881 148.603 1.00 17.93 394 LYS D N 1
ATOM 6376 C CA . LYS D 1 65 ? 80.699 5.647 149.480 1.00 19.39 394 LYS D CA 1
ATOM 6377 C C . LYS D 1 65 ? 80.471 4.442 150.396 1.00 25.20 394 LYS D C 1
ATOM 6378 O O . LYS D 1 65 ? 81.064 4.368 151.455 1.00 26.00 394 LYS D O 1
ATOM 6384 N N . LYS D 1 66 ? 79.727 3.494 149.888 1.00 20.27 395 LYS D N 1
ATOM 6385 C CA . LYS D 1 66 ? 79.380 2.282 150.665 1.00 21.11 395 LYS D CA 1
ATOM 6386 C C . LYS D 1 66 ? 79.277 1.036 149.782 1.00 21.93 395 LYS D C 1
ATOM 6387 O O . LYS D 1 66 ? 78.615 1.091 148.775 1.00 21.18 395 LYS D O 1
ATOM 6393 N N . LEU D 1 67 ? 79.878 -0.057 150.241 1.00 20.51 396 LEU D N 1
ATOM 6394 C CA . LEU D 1 67 ? 79.807 -1.325 149.524 1.00 20.53 396 LEU D CA 1
ATOM 6395 C C . LEU D 1 67 ? 78.341 -1.848 149.744 1.00 21.32 396 LEU D C 1
ATOM 6396 O O . LEU D 1 67 ? 77.914 -1.980 150.905 1.00 20.20 396 LEU D O 1
ATOM 6401 N N . PRO D 1 68 ? 77.516 -2.080 148.685 1.00 19.37 397 PRO D N 1
ATOM 6402 C CA . PRO D 1 68 ? 76.134 -2.550 148.929 1.00 19.68 397 PRO D CA 1
ATOM 6403 C C . PRO D 1 68 ? 76.123 -3.948 149.538 1.00 20.87 397 PRO D C 1
ATOM 6404 O O . PRO D 1 68 ? 77.074 -4.716 149.340 1.00 19.29 397 PRO D O 1
ATOM 6408 N N . THR D 1 69 ? 75.023 -4.316 150.236 1.00 19.51 398 THR D N 1
ATOM 6409 C CA . THR D 1 69 ? 74.895 -5.678 150.720 1.00 19.05 398 THR D CA 1
ATOM 6410 C C . THR D 1 69 ? 74.556 -6.516 149.474 1.00 20.77 398 THR D C 1
ATOM 6411 O O . THR D 1 69 ? 74.206 -5.952 148.411 1.00 20.01 398 THR D O 1
ATOM 6415 N N . ARG D 1 70 ? 74.630 -7.843 149.613 1.00 19.23 399 ARG D N 1
ATOM 6416 C CA . ARG D 1 70 ? 74.351 -8.762 148.505 1.00 19.70 399 ARG D CA 1
ATOM 6417 C C . ARG D 1 70 ? 72.975 -8.489 147.888 1.00 21.74 399 ARG D C 1
ATOM 6418 O O . ARG D 1 70 ? 72.863 -8.351 146.674 1.00 21.87 399 ARG D O 1
ATOM 6426 N N . GLU D 1 71 ? 71.929 -8.399 148.727 1.00 20.13 400 GLU D N 1
ATOM 6427 C CA . GLU D 1 71 ? 70.594 -8.165 148.173 1.00 19.17 400 GLU D CA 1
ATOM 6428 C C . GLU D 1 71 ? 70.461 -6.783 147.543 1.00 21.01 400 GLU D C 1
ATOM 6429 O O . GLU D 1 71 ? 69.824 -6.653 146.503 1.00 19.02 400 GLU D O 1
ATOM 6435 N N . GLU D 1 72 ? 71.073 -5.751 148.145 1.00 18.66 401 GLU D N 1
ATOM 6436 C CA . GLU D 1 72 ? 71.063 -4.424 147.503 1.00 17.55 401 GLU D CA 1
ATOM 6437 C C . GLU D 1 72 ? 71.706 -4.488 146.113 1.00 19.44 401 GLU D C 1
ATOM 6438 O O . GLU D 1 72 ? 71.183 -3.904 145.155 1.00 19.07 401 GLU D O 1
ATOM 6444 N N . SER D 1 73 ? 72.820 -5.223 145.990 1.00 19.07 402 SER D N 1
ATOM 6445 C CA . SER D 1 73 ? 73.584 -5.374 144.736 1.00 19.93 402 SER D CA 1
ATOM 6446 C C . SER D 1 73 ? 72.705 -6.055 143.648 1.00 21.99 402 SER D C 1
ATOM 6447 O O . SER D 1 73 ? 72.669 -5.620 142.482 1.00 21.23 402 SER D O 1
ATOM 6450 N N . GLU D 1 74 ? 71.930 -7.075 144.066 1.00 18.61 403 GLU D N 1
ATOM 6451 C CA . GLU D 1 74 ? 71.038 -7.804 143.157 1.00 18.47 403 GLU D CA 1
ATOM 6452 C C . GLU D 1 74 ? 69.991 -6.868 142.569 1.00 20.84 403 GLU D C 1
ATOM 6453 O O . GLU D 1 74 ? 69.628 -7.023 141.401 1.00 21.12 403 GLU D O 1
ATOM 6459 N N . ILE D 1 75 ? 69.523 -5.883 143.376 1.00 19.25 404 ILE D N 1
ATOM 6460 C CA . ILE D 1 75 ? 68.518 -4.917 142.952 1.00 18.35 404 ILE D CA 1
ATOM 6461 C C . ILE D 1 75 ? 69.121 -3.863 142.023 1.00 21.94 404 ILE D C 1
ATOM 6462 O O . ILE D 1 75 ? 68.528 -3.552 140.972 1.00 20.90 404 ILE D O 1
ATOM 6467 N N . ILE D 1 76 ? 70.291 -3.288 142.412 1.00 18.39 405 ILE D N 1
ATOM 6468 C CA . ILE D 1 76 ? 70.968 -2.281 141.554 1.00 17.11 405 ILE D CA 1
ATOM 6469 C C . ILE D 1 76 ? 71.212 -2.889 140.148 1.00 21.48 405 ILE D C 1
ATOM 6470 O O . ILE D 1 76 ? 70.914 -2.250 139.140 1.00 20.77 405 ILE D O 1
ATOM 6475 N N . LYS D 1 77 ? 71.730 -4.128 140.098 1.00 19.01 406 LYS D N 1
ATOM 6476 C CA . LYS D 1 77 ? 72.003 -4.822 138.836 1.00 18.53 406 LYS D CA 1
ATOM 6477 C C . LYS D 1 77 ? 70.728 -4.886 137.953 1.00 21.25 406 LYS D C 1
ATOM 6478 O O . LYS D 1 77 ? 70.768 -4.508 136.773 1.00 21.34 406 LYS D O 1
ATOM 6484 N N . ARG D 1 78 ? 69.598 -5.312 138.540 1.00 19.25 407 ARG D N 1
ATOM 6485 C CA . ARG D 1 78 ? 68.337 -5.430 137.788 1.00 19.69 407 ARG D CA 1
ATOM 6486 C C . ARG D 1 78 ? 67.790 -4.077 137.304 1.00 21.75 407 ARG D C 1
ATOM 6487 O O . ARG D 1 78 ? 67.312 -3.977 136.165 1.00 19.42 407 ARG D O 1
ATOM 6495 N N . ILE D 1 79 ? 67.915 -3.039 138.139 1.00 18.82 408 ILE D N 1
ATOM 6496 C CA . ILE D 1 79 ? 67.456 -1.697 137.746 1.00 18.59 408 ILE D CA 1
ATOM 6497 C C . ILE D 1 79 ? 68.213 -1.227 136.510 1.00 20.45 408 ILE D C 1
ATOM 6498 O O . ILE D 1 79 ? 67.600 -0.714 135.558 1.00 21.11 408 ILE D O 1
ATOM 6503 N N . VAL D 1 80 ? 69.539 -1.380 136.526 1.00 17.37 409 VAL D N 1
ATOM 6504 C CA . VAL D 1 80 ? 70.372 -0.936 135.391 1.00 15.99 409 VAL D CA 1
ATOM 6505 C C . VAL D 1 80 ? 70.038 -1.764 134.122 1.00 19.17 409 VAL D C 1
ATOM 6506 O O . VAL D 1 80 ? 69.855 -1.192 133.049 1.00 19.79 409 VAL D O 1
ATOM 6510 N N . MET D 1 81 ? 69.930 -3.098 134.263 1.00 17.69 410 MET D N 1
ATOM 6511 C CA . MET D 1 81 ? 69.577 -3.949 133.115 1.00 17.95 410 MET D CA 1
ATOM 6512 C C . MET D 1 81 ? 68.222 -3.575 132.494 1.00 20.87 410 MET D C 1
ATOM 6513 O O . MET D 1 81 ? 68.114 -3.459 131.273 1.00 22.28 410 MET D O 1
ATOM 6518 N N . ILE D 1 82 ? 67.200 -3.362 133.332 1.00 19.22 411 ILE D N 1
ATOM 6519 C CA . ILE D 1 82 ? 65.851 -3.029 132.865 1.00 19.30 411 ILE D CA 1
ATOM 6520 C C . ILE D 1 82 ? 65.786 -1.647 132.202 1.00 23.11 411 ILE D C 1
ATOM 6521 O O . ILE D 1 82 ? 64.972 -1.416 131.295 1.00 23.25 411 ILE D O 1
ATOM 6526 N N . SER D 1 83 ? 66.639 -0.724 132.658 1.00 19.00 412 SER D N 1
ATOM 6527 C CA . SER D 1 83 ? 66.605 0.659 132.161 1.00 17.57 412 SER D CA 1
ATOM 6528 C C . SER D 1 83 ? 67.596 0.942 131.027 1.00 20.12 412 SER D C 1
ATOM 6529 O O . SER D 1 83 ? 67.677 2.089 130.578 1.00 19.22 412 SER D O 1
ATOM 6532 N N . ALA D 1 84 ? 68.360 -0.083 130.572 1.00 17.72 413 ALA D N 1
ATOM 6533 C CA . ALA D 1 84 ? 69.459 0.109 129.609 1.00 17.64 413 ALA D CA 1
ATOM 6534 C C . ALA D 1 84 ? 69.053 0.730 128.285 1.00 19.52 413 ALA D C 1
ATOM 6535 O O . ALA D 1 84 ? 69.826 1.507 127.720 1.00 18.34 413 ALA D O 1
ATOM 6537 N N . ASP D 1 85 ? 67.850 0.414 127.787 1.00 18.47 414 ASP D N 1
ATOM 6538 C CA . ASP D 1 85 ? 67.403 1.018 126.517 1.00 17.51 414 ASP D CA 1
ATOM 6539 C C . ASP D 1 85 ? 65.895 0.913 126.359 1.00 21.83 414 ASP D C 1
ATOM 6540 O O . ASP D 1 85 ? 65.278 0.016 126.939 1.00 21.87 414 ASP D O 1
ATOM 6545 N N . HIS D 1 86 ? 65.305 1.783 125.530 1.00 19.17 415 HIS D N 1
ATOM 6546 C CA . HIS D 1 86 ? 63.876 1.723 125.265 1.00 20.12 415 HIS D CA 1
ATOM 6547 C C . HIS D 1 86 ? 63.600 1.899 123.765 1.00 22.61 415 HIS D C 1
ATOM 6548 O O . HIS D 1 86 ? 62.554 2.424 123.400 1.00 22.07 415 HIS D O 1
ATOM 6555 N N . GLY D 1 87 ? 64.520 1.414 122.924 1.00 20.90 416 GLY D N 1
ATOM 6556 C CA . GLY D 1 87 ? 64.392 1.533 121.479 1.00 21.29 416 GLY D CA 1
ATOM 6557 C C . GLY D 1 87 ? 64.929 2.852 120.926 1.00 22.59 416 GLY D C 1
ATOM 6558 O O . GLY D 1 87 ? 65.289 3.775 121.657 1.00 20.86 416 GLY D O 1
ATOM 6559 N N . PRO D 1 88 ? 64.949 2.938 119.603 1.00 20.01 417 PRO D N 1
ATOM 6560 C CA . PRO D 1 88 ? 65.545 4.103 118.922 1.00 18.62 417 PRO D CA 1
ATOM 6561 C C . PRO D 1 88 ? 64.722 5.381 118.830 1.00 22.82 417 PRO D C 1
ATOM 6562 O O . PRO D 1 88 ? 65.271 6.387 118.382 1.00 21.00 417 PRO D O 1
ATOM 6566 N N . ALA D 1 89 ? 63.419 5.328 119.157 1.00 20.60 418 ALA D N 1
ATOM 6567 C CA . ALA D 1 89 ? 62.492 6.440 118.918 1.00 20.53 418 ALA D CA 1
ATOM 6568 C C . ALA D 1 89 ? 62.470 7.495 120.016 1.00 21.91 418 ALA D C 1
ATOM 6569 O O . ALA D 1 89 ? 62.022 8.622 119.770 1.00 21.64 418 ALA D O 1
ATOM 6571 N N . VAL D 1 90 ? 62.934 7.119 121.209 1.00 18.27 419 VAL D N 1
ATOM 6572 C CA . VAL D 1 90 ? 62.937 8.000 122.382 1.00 17.74 419 VAL D CA 1
ATOM 6573 C C . VAL D 1 90 ? 64.104 8.991 122.341 1.00 20.28 419 VAL D C 1
ATOM 6574 O O . VAL D 1 90 ? 65.132 8.722 121.713 1.00 18.62 419 VAL D O 1
ATOM 6578 N N . SER D 1 91 ? 63.954 10.130 123.053 1.00 18.76 420 SER D N 1
ATOM 6579 C CA . SER D 1 91 ? 64.874 11.261 122.944 1.00 18.52 420 SER D CA 1
ATOM 6580 C C . SER D 1 91 ? 66.375 10.962 123.159 1.00 19.87 420 SER D C 1
ATOM 6581 O O . SER D 1 91 ? 67.168 11.449 122.364 1.00 18.29 420 SER D O 1
ATOM 6584 N N . GLY D 1 92 ? 66.748 10.160 124.155 1.00 18.10 421 GLY D N 1
ATOM 6585 C CA . GLY D 1 92 ? 68.155 9.883 124.441 1.00 16.49 421 GLY D CA 1
ATOM 6586 C C . GLY D 1 92 ? 68.811 9.105 123.315 1.00 19.07 421 GLY D C 1
ATOM 6587 O O . GLY D 1 92 ? 69.766 9.572 122.691 1.00 17.65 421 GLY D O 1
ATOM 6588 N N . ALA D 1 93 ? 68.266 7.916 123.011 1.00 17.64 422 ALA D N 1
ATOM 6589 C CA . ALA D 1 93 ? 68.769 7.098 121.913 1.00 16.83 422 ALA D CA 1
ATOM 6590 C C . ALA D 1 93 ? 68.702 7.885 120.602 1.00 17.44 422 ALA D C 1
ATOM 6591 O O . ALA D 1 93 ? 69.673 7.859 119.831 1.00 17.46 422 ALA D O 1
ATOM 6593 N N . PHE D 1 94 ? 67.580 8.593 120.360 1.00 16.52 423 PHE D N 1
ATOM 6594 C CA . PHE D 1 94 ? 67.438 9.320 119.094 1.00 17.81 423 PHE D CA 1
ATOM 6595 C C . PHE D 1 94 ? 68.479 10.426 118.960 1.00 17.75 423 PHE D C 1
ATOM 6596 O O . PHE D 1 94 ? 69.033 10.599 117.868 1.00 18.38 423 PHE D O 1
ATOM 6604 N N . GLY D 1 95 ? 68.774 11.152 120.060 1.00 15.49 424 GLY D N 1
ATOM 6605 C CA . GLY D 1 95 ? 69.813 12.185 120.017 1.00 15.39 424 GLY D CA 1
ATOM 6606 C C . GLY D 1 95 ? 71.160 11.578 119.635 1.00 16.80 424 GLY D C 1
ATOM 6607 O O . GLY D 1 95 ? 71.884 12.117 118.796 1.00 16.40 424 GLY D O 1
ATOM 6608 N N . SER D 1 96 ? 71.487 10.399 120.210 1.00 15.50 425 SER D N 1
ATOM 6609 C CA . SER D 1 96 ? 72.736 9.705 119.874 1.00 14.93 425 SER D CA 1
ATOM 6610 C C . SER D 1 96 ? 72.738 9.250 118.401 1.00 18.26 425 SER D C 1
ATOM 6611 O O . SER D 1 96 ? 73.767 9.385 117.715 1.00 17.01 425 SER D O 1
ATOM 6614 N N . ILE D 1 97 ? 71.585 8.770 117.896 1.00 16.05 426 ILE D N 1
ATOM 6615 C CA . ILE D 1 97 ? 71.459 8.365 116.488 1.00 15.96 426 ILE D CA 1
ATOM 6616 C C . ILE D 1 97 ? 71.633 9.573 115.544 1.00 17.34 426 ILE D C 1
ATOM 6617 O O . ILE D 1 97 ? 72.322 9.479 114.522 1.00 18.47 426 ILE D O 1
ATOM 6622 N N . LEU D 1 98 ? 70.987 10.693 115.876 1.00 16.02 427 LEU D N 1
ATOM 6623 C CA . LEU D 1 98 ? 71.093 11.906 115.066 1.00 15.22 427 LEU D CA 1
ATOM 6624 C C . LEU D 1 98 ? 72.571 12.319 114.928 1.00 18.10 427 LEU D C 1
ATOM 6625 O O . LEU D 1 98 ? 73.051 12.565 113.814 1.00 17.25 427 LEU D O 1
ATOM 6630 N N . ALA D 1 99 ? 73.303 12.322 116.053 1.00 16.30 428 ALA D N 1
ATOM 6631 C CA . ALA D 1 99 ? 74.722 12.675 116.021 1.00 14.97 428 ALA D CA 1
ATOM 6632 C C . ALA D 1 99 ? 75.533 11.603 115.274 1.00 17.03 428 ALA D C 1
ATOM 6633 O O . ALA D 1 99 ? 76.407 11.972 114.483 1.00 15.05 428 ALA D O 1
ATOM 6635 N N . ALA D 1 100 ? 75.228 10.309 115.475 1.00 15.82 429 ALA D N 1
ATOM 6636 C CA . ALA D 1 100 ? 75.934 9.228 114.748 1.00 15.65 429 ALA D CA 1
ATOM 6637 C C . ALA D 1 100 ? 75.759 9.433 113.232 1.00 18.91 429 ALA D C 1
ATOM 6638 O O . ALA D 1 100 ? 76.728 9.325 112.462 1.00 18.53 429 ALA D O 1
ATOM 6640 N N . CYS D 1 101 ? 74.518 9.766 112.803 1.00 17.39 430 CYS D N 1
ATOM 6641 C CA . CYS D 1 101 ? 74.237 9.987 111.374 1.00 17.75 430 CYS D CA 1
ATOM 6642 C C . CYS D 1 101 ? 74.911 11.238 110.835 1.00 19.73 430 CYS D C 1
ATOM 6643 O O . CYS D 1 101 ? 75.187 11.331 109.638 1.00 20.33 430 CYS D O 1
ATOM 6646 N N . ALA D 1 102 ? 75.173 12.205 111.729 1.00 16.99 431 ALA D N 1
ATOM 6647 C CA . ALA D 1 102 ? 75.891 13.431 111.363 1.00 16.59 431 ALA D CA 1
ATOM 6648 C C . ALA D 1 102 ? 77.440 13.216 111.393 1.00 18.36 431 ALA D C 1
ATOM 6649 O O . ALA D 1 102 ? 78.204 14.166 111.163 1.00 18.07 431 ALA D O 1
ATOM 6651 N N . GLY D 1 103 ? 77.876 11.969 111.620 1.00 15.39 432 GLY D N 1
ATOM 6652 C CA . GLY D 1 103 ? 79.290 11.604 111.575 1.00 16.12 432 GLY D CA 1
ATOM 6653 C C . GLY D 1 103 ? 80.083 12.028 112.808 1.00 18.15 432 GLY D C 1
ATOM 6654 O O . GLY D 1 103 ? 81.318 12.088 112.766 1.00 19.30 432 GLY D O 1
ATOM 6655 N N . ILE D 1 104 ? 79.377 12.282 113.927 1.00 15.65 433 ILE D N 1
ATOM 6656 C CA . ILE D 1 104 ? 80.031 12.678 115.161 1.00 14.46 433 ILE D CA 1
ATOM 6657 C C . ILE D 1 104 ? 80.578 11.442 115.882 1.00 17.43 433 ILE D C 1
ATOM 6658 O O . ILE D 1 104 ? 79.952 10.370 115.852 1.00 17.05 433 ILE D O 1
ATOM 6663 N N . ASP D 1 105 ? 81.740 11.609 116.543 1.00 14.93 434 ASP D N 1
ATOM 6664 C CA . ASP D 1 105 ? 82.388 10.500 117.275 1.00 15.08 434 ASP D CA 1
ATOM 6665 C C . ASP D 1 105 ? 81.529 10.034 118.443 1.00 16.44 434 ASP D C 1
ATOM 6666 O O . ASP D 1 105 ? 80.715 10.800 118.965 1.00 14.25 434 ASP D O 1
ATOM 6671 N N . MET D 1 106 ? 81.731 8.779 118.881 1.00 15.56 435 MET D N 1
ATOM 6672 C CA . MET D 1 106 ? 80.884 8.189 119.918 1.00 13.42 435 MET D CA 1
ATOM 6673 C C . MET D 1 106 ? 80.695 9.010 121.195 1.00 15.88 435 MET D C 1
ATOM 6674 O O . MET D 1 106 ? 79.542 9.196 121.615 1.00 16.53 435 MET D O 1
ATOM 6679 N N . PRO D 1 107 ? 81.773 9.449 121.901 1.00 14.54 436 PRO D N 1
ATOM 6680 C CA . PRO D 1 107 ? 81.534 10.120 123.195 1.00 13.98 436 PRO D CA 1
ATOM 6681 C C . PRO D 1 107 ? 80.718 11.394 123.038 1.00 15.76 436 PRO D C 1
ATOM 6682 O O . PRO D 1 107 ? 79.852 11.697 123.862 1.00 16.28 436 PRO D O 1
ATOM 6686 N N . GLN D 1 108 ? 80.998 12.146 121.965 1.00 14.89 437 GLN D N 1
ATOM 6687 C CA . GLN D 1 108 ? 80.279 13.399 121.738 1.00 13.93 437 GLN D CA 1
ATOM 6688 C C . GLN D 1 108 ? 78.822 13.126 121.326 1.00 16.34 437 GLN D C 1
ATOM 6689 O O . GLN D 1 108 ? 77.903 13.791 121.814 1.00 17.24 437 GLN D O 1
ATOM 6695 N N . ALA D 1 109 ? 78.600 12.088 120.516 1.00 15.30 438 ALA D N 1
ATOM 6696 C CA . ALA D 1 109 ? 77.250 11.731 120.109 1.00 15.31 438 ALA D CA 1
ATOM 6697 C C . ALA D 1 109 ? 76.424 11.286 121.338 1.00 16.03 438 ALA D C 1
ATOM 6698 O O . ALA D 1 109 ? 75.291 11.727 121.526 1.00 16.95 438 ALA D O 1
ATOM 6700 N N . VAL D 1 110 ? 77.007 10.431 122.186 1.00 13.74 439 VAL D N 1
ATOM 6701 C CA . VAL D 1 110 ? 76.299 9.977 123.392 1.00 13.71 439 VAL D CA 1
ATOM 6702 C C . VAL D 1 110 ? 76.057 11.176 124.320 1.00 17.70 439 VAL D C 1
ATOM 6703 O O . VAL D 1 110 ? 74.994 11.260 124.953 1.00 18.10 439 VAL D O 1
ATOM 6707 N N . SER D 1 111 ? 77.002 12.141 124.372 1.00 14.15 440 SER D N 1
ATOM 6708 C CA . SER D 1 111 ? 76.788 13.318 125.229 1.00 14.18 440 SER D CA 1
ATOM 6709 C C . SER D 1 111 ? 75.537 14.116 124.770 1.00 17.27 440 SER D C 1
ATOM 6710 O O . SER D 1 111 ? 74.791 14.628 125.625 1.00 17.10 440 SER D O 1
ATOM 6713 N N . ALA D 1 112 ? 75.271 14.166 123.434 1.00 14.68 441 ALA D N 1
ATOM 6714 C CA . ALA D 1 112 ? 74.071 14.877 122.920 1.00 15.29 441 ALA D CA 1
ATOM 6715 C C . ALA D 1 112 ? 72.791 14.128 123.371 1.00 17.07 441 ALA D C 1
ATOM 6716 O O . ALA D 1 112 ? 71.817 14.755 123.806 1.00 16.37 441 ALA D O 1
ATOM 6718 N N . GLY D 1 113 ? 72.821 12.808 123.319 1.00 15.09 442 GLY D N 1
ATOM 6719 C CA . GLY D 1 113 ? 71.685 12.023 123.795 1.00 14.80 442 GLY D CA 1
ATOM 6720 C C . GLY D 1 113 ? 71.469 12.182 125.295 1.00 18.04 442 GLY D C 1
ATOM 6721 O O . GLY D 1 113 ? 70.328 12.350 125.775 1.00 16.60 442 GLY D O 1
ATOM 6722 N N . MET D 1 114 ? 72.583 12.169 126.053 1.00 14.95 443 MET D N 1
ATOM 6723 C CA . MET D 1 114 ? 72.521 12.304 127.516 1.00 13.67 443 MET D CA 1
ATOM 6724 C C . MET D 1 114 ? 71.935 13.662 127.916 1.00 13.86 443 MET D C 1
ATOM 6725 O O . MET D 1 114 ? 71.238 13.771 128.934 1.00 16.04 443 MET D O 1
ATOM 6730 N N . THR D 1 115 ? 72.197 14.710 127.105 1.00 12.81 444 THR D N 1
ATOM 6731 C CA . THR D 1 115 ? 71.666 16.046 127.380 1.00 12.70 444 THR D CA 1
ATOM 6732 C C . THR D 1 115 ? 70.115 16.053 127.374 1.00 15.94 444 THR D C 1
ATOM 6733 O O . THR D 1 115 ? 69.518 16.958 127.937 1.00 15.68 444 THR D O 1
ATOM 6737 N N . MET D 1 116 ? 69.468 15.042 126.748 1.00 14.36 445 MET D N 1
ATOM 6738 C CA . MET D 1 116 ? 67.995 14.974 126.700 1.00 14.91 445 MET D CA 1
ATOM 6739 C C . MET D 1 116 ? 67.400 14.548 128.041 1.00 17.67 445 MET D C 1
ATOM 6740 O O . MET D 1 116 ? 66.201 14.724 128.264 1.00 17.34 445 MET D O 1
ATOM 6745 N N . ILE D 1 117 ? 68.244 13.969 128.931 1.00 15.73 446 ILE D N 1
ATOM 6746 C CA . ILE D 1 117 ? 67.766 13.430 130.208 1.00 16.02 446 ILE D CA 1
ATOM 6747 C C . ILE D 1 117 ? 67.444 14.560 131.166 1.00 20.21 446 ILE D C 1
ATOM 6748 O O . ILE D 1 117 ? 68.288 15.411 131.455 1.00 19.31 446 ILE D O 1
ATOM 6753 N N . GLY D 1 118 ? 66.214 14.564 131.659 1.00 18.80 447 GLY D N 1
ATOM 6754 C CA . GLY D 1 118 ? 65.756 15.650 132.506 1.00 18.47 447 GLY D CA 1
ATOM 6755 C C . GLY D 1 118 ? 64.337 15.437 132.977 1.00 21.11 447 GLY D C 1
ATOM 6756 O O . GLY D 1 118 ? 63.901 14.282 133.098 1.00 20.82 447 GLY D O 1
ATOM 6757 N N . PRO D 1 119 ? 63.574 16.535 133.198 1.00 20.54 448 PRO D N 1
ATOM 6758 C CA . PRO D 1 119 ? 62.227 16.386 133.785 1.00 20.72 448 PRO D CA 1
ATOM 6759 C C . PRO D 1 119 ? 61.233 15.570 132.975 1.00 23.81 448 PRO D C 1
ATOM 6760 O O . PRO D 1 119 ? 60.371 14.917 133.563 1.00 25.30 448 PRO D O 1
ATOM 6764 N N . ARG D 1 120 ? 61.372 15.564 131.644 1.00 17.55 449 ARG D N 1
ATOM 6765 C CA . ARG D 1 120 ? 60.418 14.853 130.784 1.00 17.36 449 ARG D CA 1
ATOM 6766 C C . ARG D 1 120 ? 60.899 13.478 130.354 1.00 22.17 449 ARG D C 1
ATOM 6767 O O . ARG D 1 120 ? 60.083 12.612 130.037 1.00 23.96 449 ARG D O 1
ATOM 6775 N N . PHE D 1 121 ? 62.221 13.291 130.315 1.00 17.25 450 PHE D N 1
ATOM 6776 C CA . PHE D 1 121 ? 62.803 12.020 129.878 1.00 16.43 450 PHE D CA 1
ATOM 6777 C C . PHE D 1 121 ? 63.686 11.513 131.017 1.00 20.04 450 PHE D C 1
ATOM 6778 O O . PHE D 1 121 ? 64.810 12.003 131.183 1.00 19.90 450 PHE D O 1
ATOM 6786 N N . GLY D 1 122 ? 63.141 10.585 131.826 1.00 19.49 451 GLY D N 1
ATOM 6787 C CA . GLY D 1 122 ? 63.838 10.039 132.990 1.00 20.27 451 GLY D CA 1
ATOM 6788 C C . GLY D 1 122 ? 63.408 10.665 134.313 1.00 24.71 451 GLY D C 1
ATOM 6789 O O . GLY D 1 122 ? 63.544 10.032 135.362 1.00 24.07 451 GLY D O 1
ATOM 6790 N N . GLY D 1 123 ? 62.864 11.893 134.267 1.00 25.76 452 GLY D N 1
ATOM 6791 C CA . GLY D 1 123 ? 62.432 12.619 135.458 1.00 25.94 452 GLY D CA 1
ATOM 6792 C C . GLY D 1 123 ? 61.330 11.959 136.268 1.00 29.39 452 GLY D C 1
ATOM 6793 O O . GLY D 1 123 ? 61.262 12.162 137.484 1.00 28.98 452 GLY D O 1
ATOM 6794 N N . ALA D 1 124 ? 60.452 11.150 135.617 1.00 26.71 453 ALA D N 1
ATOM 6795 C CA . ALA D 1 124 ? 59.345 10.486 136.337 1.00 27.95 453 ALA D CA 1
ATOM 6796 C C . ALA D 1 124 ? 59.830 9.512 137.407 1.00 28.96 453 ALA D C 1
ATOM 6797 O O . ALA D 1 124 ? 59.182 9.397 138.446 1.00 29.20 453 ALA D O 1
ATOM 6799 N N . VAL D 1 125 ? 61.020 8.904 137.208 1.00 25.15 454 VAL D N 1
ATOM 6800 C CA . VAL D 1 125 ? 61.641 8.020 138.202 1.00 23.89 454 VAL D CA 1
ATOM 6801 C C . VAL D 1 125 ? 61.947 8.812 139.510 1.00 27.29 454 VAL D C 1
ATOM 6802 O O . VAL D 1 125 ? 61.493 8.424 140.594 1.00 27.82 454 VAL D O 1
ATOM 6806 N N . THR D 1 126 ? 62.719 9.899 139.401 1.00 24.79 455 THR D N 1
ATOM 6807 C CA . THR D 1 126 ? 63.085 10.717 140.573 1.00 25.43 455 THR D CA 1
ATOM 6808 C C . THR D 1 126 ? 61.872 11.403 141.244 1.00 29.69 455 THR D C 1
ATOM 6809 O O . THR D 1 126 ? 61.821 11.465 142.476 1.00 27.97 455 THR D O 1
ATOM 6813 N N . ASN D 1 127 ? 60.904 11.935 140.449 1.00 27.67 456 ASN D N 1
ATOM 6814 C CA . ASN D 1 127 ? 59.703 12.560 141.045 1.00 27.30 456 ASN D CA 1
ATOM 6815 C C . ASN D 1 127 ? 58.810 11.543 141.759 1.00 30.70 456 ASN D C 1
ATOM 6816 O O . ASN D 1 127 ? 58.293 11.836 142.841 1.00 31.40 456 ASN D O 1
ATOM 6821 N N . ALA D 1 128 ? 58.696 10.325 141.191 1.00 27.95 457 ALA D N 1
ATOM 6822 C CA . ALA D 1 128 ? 57.891 9.279 141.842 1.00 27.84 457 ALA D CA 1
ATOM 6823 C C . ALA D 1 128 ? 58.517 8.945 143.206 1.00 31.66 457 ALA D C 1
ATOM 6824 O O . ALA D 1 128 ? 57.803 8.869 144.208 1.00 30.47 457 ALA D O 1
ATOM 6826 N N . GLY D 1 129 ? 59.849 8.838 143.242 1.00 26.93 458 GLY D N 1
ATOM 6827 C CA . GLY D 1 129 ? 60.592 8.583 144.472 1.00 25.71 458 GLY D CA 1
ATOM 6828 C C . GLY D 1 129 ? 60.348 9.667 145.510 1.00 30.61 458 GLY D C 1
ATOM 6829 O O . GLY D 1 129 ? 60.052 9.377 146.674 1.00 30.07 458 GLY D O 1
ATOM 6830 N N . LYS D 1 130 ? 60.443 10.927 145.079 1.00 27.61 459 LYS D N 1
ATOM 6831 C CA . LYS D 1 130 ? 60.270 12.078 145.943 1.00 26.76 459 LYS D CA 1
ATOM 6832 C C . LYS D 1 130 ? 58.878 12.095 146.595 1.00 31.24 459 LYS D C 1
ATOM 6833 O O . LYS D 1 130 ? 58.762 12.287 147.815 1.00 31.07 459 LYS D O 1
ATOM 6839 N N . TYR D 1 131 ? 57.817 11.943 145.783 1.00 28.41 460 TYR D N 1
ATOM 6840 C CA . TYR D 1 131 ? 56.446 12.031 146.304 1.00 28.13 460 TYR D CA 1
ATOM 6841 C C . TYR D 1 131 ? 56.032 10.813 147.115 1.00 30.70 460 TYR D C 1
ATOM 6842 O O . TYR D 1 131 ? 55.339 10.984 148.133 1.00 28.87 460 TYR D O 1
ATOM 6851 N N . PHE D 1 132 ? 56.469 9.598 146.719 1.00 27.78 461 PHE D N 1
ATOM 6852 C CA . PHE D 1 132 ? 56.118 8.428 147.520 1.00 27.69 461 PHE D CA 1
ATOM 6853 C C . PHE D 1 132 ? 56.878 8.454 148.855 1.00 31.86 461 PHE D C 1
ATOM 6854 O O . PHE D 1 132 ? 56.324 8.017 149.863 1.00 32.40 461 PHE D O 1
ATOM 6862 N N . LYS D 1 133 ? 58.117 9.031 148.886 1.00 27.93 462 LYS D N 1
ATOM 6863 C CA . LYS D 1 133 ? 58.887 9.187 150.139 1.00 28.57 462 LYS D CA 1
ATOM 6864 C C . LYS D 1 133 ? 58.123 10.163 151.049 1.00 31.02 462 LYS D C 1
ATOM 6865 O O . LYS D 1 133 ? 57.927 9.889 152.242 1.00 31.62 462 LYS D O 1
ATOM 6871 N N . MET D 1 134 ? 57.640 11.276 150.468 1.00 28.17 463 MET D N 1
ATOM 6872 C CA . MET D 1 134 ? 56.850 12.261 151.214 1.00 29.99 463 MET D CA 1
ATOM 6873 C C . MET D 1 134 ? 55.572 11.601 151.777 1.00 33.72 463 MET D C 1
ATOM 6874 O O . MET D 1 134 ? 55.203 11.857 152.929 1.00 32.84 463 MET D O 1
ATOM 6879 N N . ALA D 1 135 ? 54.923 10.729 150.979 1.00 31.05 464 ALA D N 1
ATOM 6880 C CA . ALA D 1 135 ? 53.687 10.040 151.392 1.00 33.38 464 ALA D CA 1
ATOM 6881 C C . ALA D 1 135 ? 53.924 9.116 152.590 1.00 35.69 464 ALA D C 1
ATOM 6882 O O . ALA D 1 135 ? 53.117 9.086 153.517 1.00 36.73 464 ALA D O 1
ATOM 6884 N N . VAL D 1 136 ? 55.045 8.383 152.590 1.00 30.24 465 VAL D N 1
ATOM 6885 C CA . VAL D 1 136 ? 55.394 7.495 153.699 1.00 30.36 465 VAL D CA 1
ATOM 6886 C C . VAL D 1 136 ? 55.573 8.315 154.989 1.00 36.57 465 VAL D C 1
ATOM 6887 O O . VAL D 1 136 ? 55.076 7.922 156.050 1.00 35.33 465 VAL D O 1
ATOM 6891 N N . GLU D 1 137 ? 56.217 9.493 154.867 1.00 35.59 466 GLU D N 1
ATOM 6892 C CA . GLU D 1 137 ? 56.481 10.373 156.006 1.00 37.14 466 GLU D CA 1
ATOM 6893 C C . GLU D 1 137 ? 55.265 11.139 156.520 1.00 43.46 466 GLU D C 1
ATOM 6894 O O . GLU D 1 137 ? 55.064 11.213 157.737 1.00 44.56 466 GLU D O 1
ATOM 6900 N N . ASP D 1 138 ? 54.485 11.737 155.603 1.00 40.04 467 ASP D N 1
ATOM 6901 C CA . ASP D 1 138 ? 53.370 12.633 155.914 1.00 41.05 467 ASP D CA 1
ATOM 6902 C C . ASP D 1 138 ? 51.973 12.024 155.862 1.00 45.55 467 ASP D C 1
ATOM 6903 O O . ASP D 1 138 ? 51.068 12.557 156.506 1.00 45.69 467 ASP D O 1
ATOM 6908 N N . TYR D 1 139 ? 51.778 10.940 155.099 1.00 38.80 468 TYR D N 1
ATOM 6909 C CA . TYR D 1 139 ? 50.465 10.283 154.996 1.00 39.96 468 TYR D CA 1
ATOM 6910 C C . TYR D 1 139 ? 50.599 8.759 155.223 1.00 42.83 468 TYR D C 1
ATOM 6911 O O . TYR D 1 139 ? 50.037 8.005 154.427 1.00 41.99 468 TYR D O 1
ATOM 6920 N N . PRO D 1 140 ? 51.351 8.269 156.260 1.00 41.07 469 PRO D N 1
ATOM 6921 C CA . PRO D 1 140 ? 51.574 6.815 156.403 1.00 41.32 469 PRO D CA 1
ATOM 6922 C C . PRO D 1 140 ? 50.337 5.918 156.392 1.00 50.09 469 PRO D C 1
ATOM 6923 O O . PRO D 1 140 ? 50.395 4.830 155.815 1.00 51.27 469 PRO D O 1
ATOM 6927 N N . ASN D 1 141 ? 49.243 6.355 156.986 1.00 48.85 470 ASN D N 1
ATOM 6928 C CA . ASN D 1 141 ? 48.017 5.556 157.002 1.00 50.00 470 ASN D CA 1
ATOM 6929 C C . ASN D 1 141 ? 46.863 6.349 156.389 1.00 54.80 470 ASN D C 1
ATOM 6930 O O . ASN D 1 141 ? 45.711 6.217 156.809 1.00 57.01 470 ASN D O 1
ATOM 6935 N N . ASP D 1 142 ? 47.180 7.173 155.370 1.00 48.89 471 ASP D N 1
ATOM 6936 C CA . ASP D 1 142 ? 46.195 8.029 154.728 1.00 50.25 471 ASP D CA 1
ATOM 6937 C C . ASP D 1 142 ? 46.452 8.226 153.225 1.00 51.17 471 ASP D C 1
ATOM 6938 O O . ASP D 1 142 ? 46.789 9.329 152.786 1.00 50.16 471 ASP D O 1
ATOM 6943 N N . ILE D 1 143 ? 46.247 7.155 152.432 1.00 47.04 472 ILE D N 1
ATOM 6944 C CA . ILE D 1 143 ? 46.371 7.196 150.964 1.00 46.17 472 ILE D CA 1
ATOM 6945 C C . ILE D 1 143 ? 45.387 8.243 150.370 1.00 52.22 472 ILE D C 1
ATOM 6946 O O . ILE D 1 143 ? 45.849 9.064 149.576 1.00 51.45 472 ILE D O 1
ATOM 6951 N N . PRO D 1 144 ? 44.083 8.317 150.771 1.00 51.94 473 PRO D N 1
ATOM 6952 C CA . PRO D 1 144 ? 43.215 9.377 150.219 1.00 54.27 473 PRO D CA 1
ATOM 6953 C C . PRO D 1 144 ? 43.749 10.797 150.454 1.00 57.26 473 PRO D C 1
ATOM 6954 O O . PRO D 1 144 ? 43.700 11.618 149.529 1.00 58.67 473 PRO D O 1
ATOM 6958 N N . GLY D 1 145 ? 44.291 11.052 151.655 1.00 51.02 474 GLY D N 1
ATOM 6959 C CA . GLY D 1 145 ? 44.906 12.329 152.017 1.00 50.83 474 GLY D CA 1
ATOM 6960 C C . GLY D 1 145 ? 46.066 12.682 151.096 1.00 52.97 474 GLY D C 1
ATOM 6961 O O . GLY D 1 145 ? 46.173 13.825 150.632 1.00 54.60 474 GLY D O 1
ATOM 6962 N N . PHE D 1 146 ? 46.918 11.674 150.785 1.00 45.11 475 PHE D N 1
ATOM 6963 C CA . PHE D 1 146 ? 48.051 11.816 149.871 1.00 41.58 475 PHE D CA 1
ATOM 6964 C C . PHE D 1 146 ? 47.560 12.120 148.461 1.00 47.85 475 PHE D C 1
ATOM 6965 O O . PHE D 1 146 ? 48.053 13.065 147.850 1.00 49.79 475 PHE D O 1
ATOM 6973 N N . LEU D 1 147 ? 46.593 11.330 147.947 1.00 45.88 476 LEU D N 1
ATOM 6974 C CA . LEU D 1 147 ? 46.034 11.516 146.602 1.00 48.59 476 LEU D CA 1
ATOM 6975 C C . LEU D 1 147 ? 45.389 12.889 146.434 1.00 56.54 476 LEU D C 1
ATOM 6976 O O . LEU D 1 147 ? 45.586 13.520 145.389 1.00 56.14 476 LEU D O 1
ATOM 6981 N N . SER D 1 148 ? 44.706 13.386 147.490 1.00 56.34 477 SER D N 1
ATOM 6982 C CA . SER D 1 148 ? 44.104 14.722 147.471 1.00 60.32 477 SER D CA 1
ATOM 6983 C C . SER D 1 148 ? 45.181 15.815 147.429 1.00 63.19 477 SER D C 1
ATOM 6984 O O . SER D 1 148 ? 45.055 16.743 146.629 1.00 64.41 477 SER D O 1
ATOM 6987 N N . TRP D 1 149 ? 46.265 15.673 148.240 1.00 57.16 478 TRP D N 1
ATOM 6988 C CA . TRP D 1 149 ? 47.381 16.628 148.264 1.00 56.52 478 TRP D CA 1
ATOM 6989 C C . TRP D 1 149 ? 48.040 16.675 146.883 1.00 58.03 478 TRP D C 1
ATOM 6990 O O . TRP D 1 149 ? 48.341 17.761 146.386 1.00 59.69 478 TRP D O 1
ATOM 7001 N N . MET D 1 150 ? 48.262 15.492 146.268 1.00 50.23 479 MET D N 1
ATOM 7002 C CA . MET D 1 150 ? 48.868 15.367 144.941 1.00 48.48 479 MET D CA 1
ATOM 7003 C C . MET D 1 150 ? 48.026 16.056 143.866 1.00 57.91 479 MET D C 1
ATOM 7004 O O . MET D 1 150 ? 48.579 16.798 143.059 1.00 57.86 479 MET D O 1
ATOM 7009 N N . LYS D 1 151 ? 46.695 15.834 143.882 1.00 58.96 480 LYS D N 1
ATOM 7010 C CA . LYS D 1 151 ? 45.738 16.427 142.942 1.00 63.72 480 LYS D CA 1
ATOM 7011 C C . LYS D 1 151 ? 45.773 17.958 143.005 1.00 72.33 480 LYS D C 1
ATOM 7012 O O . LYS D 1 151 ? 45.787 18.614 141.963 1.00 74.84 480 LYS D O 1
ATOM 7018 N N . LYS D 1 152 ? 45.830 18.511 144.226 1.00 69.53 481 LYS D N 1
ATOM 7019 C CA . LYS D 1 152 ? 45.869 19.945 144.496 1.00 71.51 481 LYS D CA 1
ATOM 7020 C C . LYS D 1 152 ? 47.221 20.613 144.168 1.00 73.82 481 LYS D C 1
ATOM 7021 O O . LYS D 1 152 ? 47.231 21.706 143.591 1.00 75.99 481 LYS D O 1
ATOM 7027 N N . ASN D 1 153 ? 48.346 19.973 144.551 1.00 66.03 482 ASN D N 1
ATOM 7028 C CA . ASN D 1 153 ? 49.691 20.549 144.452 1.00 64.20 482 ASN D CA 1
ATOM 7029 C C . ASN D 1 153 ? 50.572 20.120 143.279 1.00 66.53 482 ASN D C 1
ATOM 7030 O O . ASN D 1 153 ? 51.551 20.814 142.999 1.00 66.99 482 ASN D O 1
ATOM 7035 N N . VAL D 1 154 ? 50.304 18.968 142.652 1.00 60.36 483 VAL D N 1
ATOM 7036 C CA . VAL D 1 154 ? 51.158 18.446 141.577 1.00 57.73 483 VAL D CA 1
ATOM 7037 C C . VAL D 1 154 ? 50.387 18.165 140.280 1.00 63.42 483 VAL D C 1
ATOM 7038 O O . VAL D 1 154 ? 50.831 18.551 139.199 1.00 63.96 483 VAL D O 1
ATOM 7042 N N . GLY D 1 155 ? 49.267 17.465 140.413 1.00 60.73 484 GLY D N 1
ATOM 7043 C CA . GLY D 1 155 ? 48.441 16.994 139.307 1.00 61.97 484 GLY D CA 1
ATOM 7044 C C . GLY D 1 155 ? 48.526 15.476 139.270 1.00 62.51 484 GLY D C 1
ATOM 7045 O O . GLY D 1 155 ? 48.445 14.850 140.336 1.00 60.50 484 GLY D O 1
ATOM 7046 N N . PRO D 1 156 ? 48.755 14.842 138.085 1.00 57.36 485 PRO D N 1
ATOM 7047 C CA . PRO D 1 156 ? 48.878 13.371 138.052 1.00 54.09 485 PRO D CA 1
ATOM 7048 C C . PRO D 1 156 ? 50.027 12.859 138.921 1.00 51.47 485 PRO D C 1
ATOM 7049 O O . PRO D 1 156 ? 51.052 13.532 139.061 1.00 49.32 485 PRO D O 1
ATOM 7053 N N . VAL D 1 157 ? 49.831 11.686 139.534 1.00 44.67 486 VAL D N 1
ATOM 7054 C CA . VAL D 1 157 ? 50.829 11.095 140.410 1.00 40.81 486 VAL D CA 1
ATOM 7055 C C . VAL D 1 157 ? 51.989 10.502 139.581 1.00 43.77 486 VAL D C 1
ATOM 7056 O O . VAL D 1 157 ? 51.745 9.556 138.818 1.00 42.15 486 VAL D O 1
ATOM 7060 N N . PRO D 1 158 ? 53.248 11.017 139.714 1.00 41.00 487 PRO D N 1
ATOM 7061 C CA . PRO D 1 158 ? 54.362 10.422 138.951 1.00 39.17 487 PRO D CA 1
ATOM 7062 C C . PRO D 1 158 ? 54.531 8.959 139.341 1.00 37.76 487 PRO D C 1
ATOM 7063 O O . PRO D 1 158 ? 54.425 8.623 140.526 1.00 35.24 487 PRO D O 1
ATOM 7067 N N . GLY D 1 159 ? 54.719 8.102 138.339 1.00 33.85 488 GLY D N 1
ATOM 7068 C CA . GLY D 1 159 ? 54.865 6.671 138.558 1.00 31.69 488 GLY D CA 1
ATOM 7069 C C . GLY D 1 159 ? 53.568 5.893 138.505 1.00 36.25 488 GLY D C 1
ATOM 7070 O O . GLY D 1 159 ? 53.584 4.668 138.664 1.00 34.38 488 GLY D O 1
ATOM 7071 N N . ILE D 1 160 ? 52.435 6.598 138.288 1.00 35.21 489 ILE D N 1
ATOM 7072 C CA . ILE D 1 160 ? 51.109 5.996 138.157 1.00 37.02 489 ILE D CA 1
ATOM 7073 C C . ILE D 1 160 ? 50.576 6.274 136.752 1.00 43.54 489 ILE D C 1
ATOM 7074 O O . ILE D 1 160 ? 50.606 7.428 136.314 1.00 44.00 489 ILE D O 1
ATOM 7079 N N . GLY D 1 161 ? 50.072 5.231 136.088 1.00 41.30 490 GLY D N 1
ATOM 7080 C CA . GLY D 1 161 ? 49.464 5.349 134.766 1.00 44.26 490 GLY D CA 1
ATOM 7081 C C . GLY D 1 161 ? 50.314 4.854 133.619 1.00 49.22 490 GLY D C 1
ATOM 7082 O O . GLY D 1 161 ? 51.543 4.917 133.673 1.00 46.52 490 GLY D O 1
ATOM 7083 N N . HIS D 1 162 ? 49.646 4.354 132.570 1.00 49.63 491 HIS D N 1
ATOM 7084 C CA . HIS D 1 162 ? 50.295 3.880 131.352 1.00 50.20 491 HIS D CA 1
ATOM 7085 C C . HIS D 1 162 ? 49.329 3.963 130.183 1.00 58.19 491 HIS D C 1
ATOM 7086 O O . HIS D 1 162 ? 48.120 3.830 130.372 1.00 59.35 491 HIS D O 1
ATOM 7093 N N . ARG D 1 163 ? 49.867 4.177 128.977 1.00 56.69 492 ARG D N 1
ATOM 7094 C CA . ARG D 1 163 ? 49.093 4.311 127.741 1.00 60.63 492 ARG D CA 1
ATOM 7095 C C . ARG D 1 163 ? 48.568 2.981 127.195 1.00 66.10 492 ARG D C 1
ATOM 7096 O O . ARG D 1 163 ? 47.562 2.983 126.479 1.00 68.81 492 ARG D O 1
ATOM 7104 N N . VAL D 1 164 ? 49.267 1.857 127.485 1.00 60.17 493 VAL D N 1
ATOM 7105 C CA . VAL D 1 164 ? 48.899 0.521 126.987 1.00 61.42 493 VAL D CA 1
ATOM 7106 C C . VAL D 1 164 ? 48.774 -0.512 128.130 1.00 62.22 493 VAL D C 1
ATOM 7107 O O . VAL D 1 164 ? 47.885 -1.369 128.074 1.00 63.67 493 VAL D O 1
ATOM 7111 N N . LYS D 1 165 ? 49.661 -0.437 129.143 1.00 53.84 494 LYS D N 1
ATOM 7112 C CA . LYS D 1 165 ? 49.637 -1.358 130.279 1.00 51.74 494 LYS D CA 1
ATOM 7113 C C . LYS D 1 165 ? 48.467 -1.039 131.213 1.00 55.96 494 LYS D C 1
ATOM 7114 O O . LYS D 1 165 ? 48.088 0.125 131.344 1.00 57.08 494 LYS D O 1
ATOM 7120 N N . SER D 1 166 ? 47.874 -2.074 131.822 1.00 51.33 495 SER D N 1
ATOM 7121 C CA . SER D 1 166 ? 46.695 -1.943 132.683 1.00 52.31 495 SER D CA 1
ATOM 7122 C C . SER D 1 166 ? 46.557 -3.171 133.590 1.00 55.62 495 SER D C 1
ATOM 7123 O O . SER D 1 166 ? 47.406 -4.063 133.553 1.00 52.58 495 SER D O 1
ATOM 7126 N N . VAL D 1 167 ? 45.461 -3.246 134.366 1.00 54.81 496 VAL D N 1
ATOM 7127 C CA . VAL D 1 167 ? 45.173 -4.414 135.204 1.00 54.79 496 VAL D CA 1
ATOM 7128 C C . VAL D 1 167 ? 45.004 -5.642 134.273 1.00 60.10 496 VAL D C 1
ATOM 7129 O O . VAL D 1 167 ? 45.558 -6.707 134.556 1.00 58.16 496 VAL D O 1
ATOM 7133 N N . LYS D 1 168 ? 44.287 -5.456 133.143 1.00 59.22 497 LYS D N 1
ATOM 7134 C CA . LYS D 1 168 ? 44.034 -6.491 132.138 1.00 61.01 497 LYS D CA 1
ATOM 7135 C C . LYS D 1 168 ? 45.277 -6.822 131.307 1.00 61.83 497 LYS D C 1
ATOM 7136 O O . LYS D 1 168 ? 45.421 -7.966 130.872 1.00 63.08 497 LYS D O 1
ATOM 7142 N N . ASN D 1 169 ? 46.164 -5.831 131.081 1.00 54.36 498 ASN D N 1
ATOM 7143 C CA . ASN D 1 169 ? 47.402 -5.984 130.308 1.00 52.46 498 ASN D CA 1
ATOM 7144 C C . ASN D 1 169 ? 48.598 -5.589 131.217 1.00 53.24 498 ASN D C 1
ATOM 7145 O O . ASN D 1 169 ? 49.135 -4.486 131.083 1.00 51.40 498 ASN D O 1
ATOM 7150 N N . PRO D 1 170 ? 48.976 -6.428 132.212 1.00 48.36 499 PRO D N 1
ATOM 7151 C CA . PRO D 1 170 ? 50.039 -6.018 133.147 1.00 45.19 499 PRO D CA 1
ATOM 7152 C C . PRO D 1 170 ? 51.429 -5.809 132.546 1.00 47.07 499 PRO D C 1
ATOM 7153 O O . PRO D 1 170 ? 51.755 -6.387 131.506 1.00 47.57 499 PRO D O 1
ATOM 7157 N N . ASP D 1 171 ? 52.247 -4.966 133.196 1.00 41.33 500 ASP D N 1
ATOM 7158 C CA . ASP D 1 171 ? 53.624 -4.763 132.753 1.00 39.40 500 ASP D CA 1
ATOM 7159 C C . ASP D 1 171 ? 54.462 -5.809 133.461 1.00 41.51 500 ASP D C 1
ATOM 7160 O O . ASP D 1 171 ? 54.689 -5.709 134.675 1.00 39.94 500 ASP D O 1
ATOM 7165 N N . GLN D 1 172 ? 54.912 -6.817 132.680 1.00 37.60 501 GLN D N 1
ATOM 7166 C CA . GLN D 1 172 ? 55.722 -7.937 133.164 1.00 36.05 501 GLN D CA 1
ATOM 7167 C C . GLN D 1 172 ? 57.016 -7.487 133.827 1.00 35.74 501 GLN D C 1
ATOM 7168 O O . GLN D 1 172 ? 57.529 -8.205 134.678 1.00 34.84 501 GLN D O 1
ATOM 7174 N N . ARG D 1 173 ? 57.527 -6.289 133.471 1.00 30.64 502 ARG D N 1
ATOM 7175 C CA . ARG D 1 173 ? 58.749 -5.763 134.088 1.00 27.87 502 ARG D CA 1
ATOM 7176 C C . ARG D 1 173 ? 58.479 -5.333 135.511 1.00 30.71 502 ARG D C 1
ATOM 7177 O O . ARG D 1 173 ? 59.288 -5.615 136.396 1.00 28.35 502 ARG D O 1
ATOM 7185 N N . VAL D 1 174 ? 57.336 -4.658 135.741 1.00 29.14 503 VAL D N 1
ATOM 7186 C CA . VAL D 1 174 ? 56.910 -4.238 137.080 1.00 27.30 503 VAL D CA 1
ATOM 7187 C C . VAL D 1 174 ? 56.635 -5.482 137.937 1.00 30.80 503 VAL D C 1
ATOM 7188 O O . VAL D 1 174 ? 57.151 -5.583 139.049 1.00 28.08 503 VAL D O 1
ATOM 7192 N N . LYS D 1 175 ? 55.834 -6.426 137.417 1.00 29.19 504 LYS D N 1
ATOM 7193 C CA . LYS D 1 175 ? 55.500 -7.652 138.141 1.00 29.20 504 LYS D CA 1
ATOM 7194 C C . LYS D 1 175 ? 56.742 -8.421 138.554 1.00 32.57 504 LYS D C 1
ATOM 7195 O O . LYS D 1 175 ? 56.837 -8.843 139.704 1.00 32.70 504 LYS D O 1
ATOM 7201 N N . TYR D 1 176 ? 57.715 -8.547 137.637 1.00 29.43 505 TYR D N 1
ATOM 7202 C CA . TYR D 1 176 ? 58.964 -9.244 137.924 1.00 28.14 505 TYR D CA 1
ATOM 7203 C C . TYR D 1 176 ? 59.757 -8.533 139.027 1.00 30.61 505 TYR D C 1
ATOM 7204 O O . TYR D 1 176 ? 60.188 -9.201 139.969 1.00 29.23 505 TYR D O 1
ATOM 7213 N N . LEU D 1 177 ? 59.990 -7.205 138.886 1.00 28.05 506 LEU D N 1
ATOM 7214 C CA . LEU D 1 177 ? 60.810 -6.467 139.851 1.00 27.54 506 LEU D CA 1
ATOM 7215 C C . LEU D 1 177 ? 60.215 -6.487 141.226 1.00 29.47 506 LEU D C 1
ATOM 7216 O O . LEU D 1 177 ? 60.933 -6.759 142.187 1.00 28.75 506 LEU D O 1
ATOM 7221 N N . VAL D 1 178 ? 58.889 -6.256 141.324 1.00 25.92 507 VAL D N 1
ATOM 7222 C CA . VAL D 1 178 ? 58.184 -6.269 142.606 1.00 24.93 507 VAL D CA 1
ATOM 7223 C C . VAL D 1 178 ? 58.279 -7.661 143.240 1.00 27.94 507 VAL D C 1
ATOM 7224 O O . VAL D 1 178 ? 58.642 -7.775 144.413 1.00 24.76 507 VAL D O 1
ATOM 7228 N N . SER D 1 179 ? 57.987 -8.719 142.450 1.00 25.76 508 SER D N 1
ATOM 7229 C CA . SER D 1 179 ? 58.043 -10.086 142.960 1.00 26.34 508 SER D CA 1
ATOM 7230 C C . SER D 1 179 ? 59.455 -10.454 143.411 1.00 28.48 508 SER D C 1
ATOM 7231 O O . SER D 1 179 ? 59.594 -11.103 144.447 1.00 29.87 508 SER D O 1
ATOM 7234 N N . TYR D 1 180 ? 60.484 -10.048 142.652 1.00 24.68 509 TYR D N 1
ATOM 7235 C CA . TYR D 1 180 ? 61.855 -10.357 143.034 1.00 23.08 509 TYR D CA 1
ATOM 7236 C C . TYR D 1 180 ? 62.204 -9.688 144.379 1.00 24.99 509 TYR D C 1
ATOM 7237 O O . TYR D 1 180 ? 62.724 -10.340 145.274 1.00 25.23 509 TYR D O 1
ATOM 7246 N N . ILE D 1 181 ? 61.942 -8.387 144.492 1.00 23.97 510 ILE D N 1
ATOM 7247 C CA . ILE D 1 181 ? 62.321 -7.664 145.696 1.00 22.22 510 ILE D CA 1
ATOM 7248 C C . ILE D 1 181 ? 61.473 -8.089 146.915 1.00 27.61 510 ILE D C 1
ATOM 7249 O O . ILE D 1 181 ? 62.003 -8.109 148.032 1.00 28.53 510 ILE D O 1
ATOM 7254 N N . LYS D 1 182 ? 60.204 -8.514 146.706 1.00 26.51 511 LYS D N 1
ATOM 7255 C CA . LYS D 1 182 ? 59.332 -8.971 147.794 1.00 27.03 511 LYS D CA 1
ATOM 7256 C C . LYS D 1 182 ? 59.577 -10.415 148.228 1.00 30.31 511 LYS D C 1
ATOM 7257 O O . LYS D 1 182 ? 59.519 -10.703 149.421 1.00 29.71 511 LYS D O 1
ATOM 7263 N N . ASN D 1 183 ? 59.823 -11.325 147.262 1.00 25.98 512 ASN D N 1
ATOM 7264 C CA . ASN D 1 183 ? 59.955 -12.752 147.561 1.00 26.18 512 ASN D CA 1
ATOM 7265 C C . ASN D 1 183 ? 61.372 -13.306 147.579 1.00 29.03 512 ASN D C 1
ATOM 7266 O O . ASN D 1 183 ? 61.572 -14.402 148.107 1.00 29.51 512 ASN D O 1
ATOM 7271 N N . GLU D 1 184 ? 62.343 -12.588 146.968 1.00 24.19 513 GLU D N 1
ATOM 7272 C CA . GLU D 1 184 ? 63.713 -13.098 146.865 1.00 24.38 513 GLU D CA 1
ATOM 7273 C C . GLU D 1 184 ? 64.748 -12.222 147.602 1.00 24.51 513 GLU D C 1
ATOM 7274 O O . GLU D 1 184 ? 65.935 -12.504 147.520 1.00 23.53 513 GLU D O 1
ATOM 7280 N N . THR D 1 185 ? 64.287 -11.204 148.360 1.00 20.67 514 THR D N 1
ATOM 7281 C CA . THR D 1 185 ? 65.143 -10.372 149.218 1.00 21.03 514 THR D CA 1
ATOM 7282 C C . THR D 1 185 ? 64.402 -10.081 150.520 1.00 22.69 514 THR D C 1
ATOM 7283 O O . THR D 1 185 ? 63.193 -10.219 150.562 1.00 22.92 514 THR D O 1
ATOM 7287 N N . SER D 1 186 ? 65.105 -9.644 151.553 1.00 18.13 515 SER D N 1
ATOM 7288 C CA . SER D 1 186 ? 64.471 -9.217 152.804 1.00 17.34 515 SER D CA 1
ATOM 7289 C C . SER D 1 186 ? 64.560 -7.688 152.935 1.00 20.19 515 SER D C 1
ATOM 7290 O O . SER D 1 186 ? 64.335 -7.135 154.016 1.00 20.55 515 SER D O 1
ATOM 7293 N N . LEU D 1 187 ? 64.847 -6.985 151.801 1.00 17.70 516 LEU D N 1
ATOM 7294 C CA . LEU D 1 187 ? 64.949 -5.538 151.824 1.00 16.97 516 LEU D CA 1
ATOM 7295 C C . LEU D 1 187 ? 63.691 -4.851 152.316 1.00 20.57 516 LEU D C 1
ATOM 7296 O O . LEU D 1 187 ? 62.572 -5.283 152.014 1.00 18.21 516 LEU D O 1
ATOM 7301 N N . HIS D 1 188 ? 63.883 -3.766 153.074 1.00 19.00 517 HIS D N 1
ATOM 7302 C CA . HIS D 1 188 ? 62.772 -2.973 153.596 1.00 18.16 517 HIS D CA 1
ATOM 7303 C C . HIS D 1 188 ? 62.451 -1.921 152.536 1.00 19.81 517 HIS D C 1
ATOM 7304 O O . HIS D 1 188 ? 63.314 -1.111 152.169 1.00 19.11 517 HIS D O 1
ATOM 7311 N N . THR D 1 189 ? 61.246 -2.005 151.971 1.00 18.09 518 THR D N 1
ATOM 7312 C CA . THR D 1 189 ? 60.854 -1.094 150.874 1.00 18.25 518 THR D CA 1
ATOM 7313 C C . THR D 1 189 ? 59.609 -0.256 151.210 1.00 22.22 518 THR D C 1
ATOM 7314 O O . THR D 1 189 ? 58.574 -0.452 150.561 1.00 21.62 518 THR D O 1
ATOM 7318 N N . PRO D 1 190 ? 59.676 0.689 152.185 1.00 21.36 519 PRO D N 1
ATOM 7319 C CA . PRO D 1 190 ? 58.455 1.435 152.559 1.00 22.31 519 PRO D CA 1
ATOM 7320 C C . PRO D 1 190 ? 57.860 2.269 151.418 1.00 22.47 519 PRO D C 1
ATOM 7321 O O . PRO D 1 190 ? 56.634 2.321 151.307 1.00 23.81 519 PRO D O 1
ATOM 7325 N N . CYS D 1 191 ? 58.691 2.856 150.545 1.00 21.08 520 CYS D N 1
ATOM 7326 C CA . CYS D 1 191 ? 58.154 3.640 149.419 1.00 20.92 520 CYS D CA 1
ATOM 7327 C C . CYS D 1 191 ? 57.438 2.731 148.431 1.00 22.96 520 CYS D C 1
ATOM 7328 O O . CYS D 1 191 ? 56.319 3.039 148.024 1.00 23.47 520 CYS D O 1
ATOM 7331 N N . LEU D 1 192 ? 58.092 1.624 148.029 1.00 20.40 521 LEU D N 1
ATOM 7332 C CA . LEU D 1 192 ? 57.472 0.685 147.101 1.00 21.69 521 LEU D CA 1
ATOM 7333 C C . LEU D 1 192 ? 56.185 0.123 147.678 1.00 24.70 521 LEU D C 1
ATOM 7334 O O . LEU D 1 192 ? 55.175 0.071 146.965 1.00 23.37 521 LEU D O 1
ATOM 7339 N N . ASP D 1 193 ? 56.201 -0.249 148.979 1.00 21.32 522 ASP D N 1
ATOM 7340 C CA . ASP D 1 193 ? 54.999 -0.780 149.645 1.00 21.78 522 ASP D CA 1
ATOM 7341 C C . ASP D 1 193 ? 53.849 0.207 149.569 1.00 26.23 522 ASP D C 1
ATOM 7342 O O . ASP D 1 193 ? 52.732 -0.181 149.242 1.00 25.11 522 ASP D O 1
ATOM 7347 N N . TYR D 1 194 ? 54.143 1.485 149.840 1.00 23.57 523 TYR D N 1
ATOM 7348 C CA . TYR D 1 194 ? 53.158 2.544 149.804 1.00 26.02 523 TYR D CA 1
ATOM 7349 C C . TYR D 1 194 ? 52.588 2.700 148.380 1.00 29.96 523 TYR D C 1
ATOM 7350 O O . TYR D 1 194 ? 51.371 2.761 148.213 1.00 30.91 523 TYR D O 1
ATOM 7359 N N . ALA D 1 195 ? 53.469 2.718 147.352 1.00 26.01 524 ALA D N 1
ATOM 7360 C CA . ALA D 1 195 ? 53.048 2.842 145.947 1.00 27.18 524 ALA D CA 1
ATOM 7361 C C . ALA D 1 195 ? 52.143 1.684 145.534 1.00 32.69 524 ALA D C 1
ATOM 7362 O O . ALA D 1 195 ? 51.177 1.903 144.801 1.00 35.06 524 ALA D O 1
ATOM 7364 N N . LEU D 1 196 ? 52.431 0.464 146.033 1.00 27.96 525 LEU D N 1
ATOM 7365 C CA . LEU D 1 196 ? 51.603 -0.709 145.756 1.00 28.85 525 LEU D CA 1
ATOM 7366 C C . LEU D 1 196 ? 50.218 -0.566 146.371 1.00 35.78 525 LEU D C 1
ATOM 7367 O O . LEU D 1 196 ? 49.236 -1.003 145.761 1.00 36.53 525 LEU D O 1
ATOM 7372 N N . GLU D 1 197 ? 50.133 0.070 147.560 1.00 33.18 526 GLU D N 1
ATOM 7373 C CA . GLU D 1 197 ? 48.843 0.326 148.201 1.00 35.30 526 GLU D CA 1
ATOM 7374 C C . GLU D 1 197 ? 48.084 1.403 147.417 1.00 40.60 526 GLU D C 1
ATOM 7375 O O . GLU D 1 197 ? 46.870 1.274 147.218 1.00 43.30 526 GLU D O 1
ATOM 7381 N N . VAL D 1 198 ? 48.809 2.432 146.922 1.00 35.91 527 VAL D N 1
ATOM 7382 C CA . VAL D 1 198 ? 48.231 3.504 146.092 1.00 37.49 527 VAL D CA 1
ATOM 7383 C C . VAL D 1 198 ? 47.629 2.893 144.810 1.00 43.51 527 VAL D C 1
ATOM 7384 O O . VAL D 1 198 ? 46.501 3.233 144.441 1.00 46.46 527 VAL D O 1
ATOM 7388 N N . GLU D 1 199 ? 48.371 1.966 144.168 1.00 38.53 528 GLU D N 1
ATOM 7389 C CA . GLU D 1 199 ? 47.950 1.268 142.949 1.00 39.39 528 GLU D CA 1
ATOM 7390 C C . GLU D 1 199 ? 46.606 0.561 143.144 1.00 44.81 528 GLU D C 1
ATOM 7391 O O . GLU D 1 199 ? 45.770 0.619 142.245 1.00 46.77 528 GLU D O 1
ATOM 7397 N N . LYS D 1 200 ? 46.386 -0.075 144.314 1.00 40.62 529 LYS D N 1
ATOM 7398 C CA . LYS D 1 200 ? 45.112 -0.748 144.622 1.00 43.04 529 LYS D CA 1
ATOM 7399 C C . LYS D 1 200 ? 43.947 0.247 144.564 1.00 50.19 529 LYS D C 1
ATOM 7400 O O . LYS D 1 200 ? 42.886 -0.086 144.036 1.00 53.25 529 LYS D O 1
ATOM 7406 N N . VAL D 1 201 ? 44.172 1.478 145.063 1.00 46.08 530 VAL D N 1
ATOM 7407 C CA . VAL D 1 201 ? 43.179 2.557 145.091 1.00 49.05 530 VAL D CA 1
ATOM 7408 C C . VAL D 1 201 ? 42.970 3.154 143.681 1.00 54.84 530 VAL D C 1
ATOM 7409 O O . VAL D 1 201 ? 41.828 3.265 143.233 1.00 57.23 530 VAL D O 1
ATOM 7413 N N . THR D 1 202 ? 44.063 3.529 142.991 1.00 49.28 531 THR D N 1
ATOM 7414 C CA . THR D 1 202 ? 43.974 4.148 141.665 1.00 51.49 531 THR D CA 1
ATOM 7415 C C . THR D 1 202 ? 43.378 3.210 140.596 1.00 58.64 531 THR D C 1
ATOM 7416 O O . THR D 1 202 ? 42.541 3.660 139.814 1.00 60.75 531 THR D O 1
ATOM 7420 N N . THR D 1 203 ? 43.787 1.916 140.572 1.00 55.09 532 THR D N 1
ATOM 7421 C CA . THR D 1 203 ? 43.275 0.945 139.588 1.00 56.97 532 THR D CA 1
ATOM 7422 C C . THR D 1 203 ? 41.785 0.637 139.788 1.00 65.18 532 THR D C 1
ATOM 7423 O O . THR D 1 203 ? 41.120 0.241 138.828 1.00 67.39 532 THR D O 1
ATOM 7427 N N . ALA D 1 204 ? 41.255 0.846 141.015 1.00 62.73 533 ALA D N 1
ATOM 7428 C CA . ALA D 1 204 ? 39.829 0.660 141.311 1.00 66.59 533 ALA D CA 1
ATOM 7429 C C . ALA D 1 204 ? 38.992 1.710 140.559 1.00 74.60 533 ALA D C 1
ATOM 7430 O O . ALA D 1 204 ? 37.868 1.414 140.149 1.00 78.85 533 ALA D O 1
ATOM 7432 N N . LYS D 1 205 ? 39.563 2.920 140.352 1.00 69.87 534 LYS D N 1
ATOM 7433 C CA . LYS D 1 205 ? 38.937 4.021 139.616 1.00 72.70 534 LYS D CA 1
ATOM 7434 C C . LYS D 1 205 ? 39.047 3.763 138.109 1.00 77.74 534 LYS D C 1
ATOM 7435 O O . LYS D 1 205 ? 38.029 3.724 137.420 1.00 80.93 534 LYS D O 1
ATOM 7441 N N . LYS D 1 206 ? 40.289 3.608 137.600 1.00 60.48 535 LYS D N 1
ATOM 7442 C CA . LYS D 1 206 ? 40.604 3.360 136.186 1.00 60.19 535 LYS D CA 1
ATOM 7443 C C . LYS D 1 206 ? 41.666 2.257 136.097 1.00 61.99 535 LYS D C 1
ATOM 7444 O O . LYS D 1 206 ? 42.702 2.354 136.757 1.00 59.45 535 LYS D O 1
ATOM 7450 N N . GLY D 1 207 ? 41.401 1.243 135.270 1.00 58.56 536 GLY D N 1
ATOM 7451 C CA . GLY D 1 207 ? 42.279 0.093 135.054 1.00 56.85 536 GLY D CA 1
ATOM 7452 C C . GLY D 1 207 ? 43.683 0.400 134.557 1.00 57.53 536 GLY D C 1
ATOM 7453 O O . GLY D 1 207 ? 44.598 -0.388 134.803 1.00 56.33 536 GLY D O 1
ATOM 7454 N N . ASN D 1 208 ? 43.870 1.542 133.866 1.00 52.51 537 ASN D N 1
ATOM 7455 C CA . ASN D 1 208 ? 45.168 1.971 133.334 1.00 50.70 537 ASN D CA 1
ATOM 7456 C C . ASN D 1 208 ? 46.062 2.713 134.361 1.00 51.09 537 ASN D C 1
ATOM 7457 O O . ASN D 1 208 ? 47.219 2.997 134.046 1.00 49.04 537 ASN D O 1
ATOM 7462 N N . LEU D 1 209 ? 45.542 3.021 135.575 1.00 47.43 538 LEU D N 1
ATOM 7463 C CA . LEU D 1 209 ? 46.308 3.748 136.602 1.00 45.49 538 LEU D CA 1
ATOM 7464 C C . LEU D 1 209 ? 47.175 2.808 137.454 1.00 47.55 538 LEU D C 1
ATOM 7465 O O . LEU D 1 209 ? 47.135 2.825 138.687 1.00 47.10 538 LEU D O 1
ATOM 7470 N N . ILE D 1 210 ? 47.975 1.993 136.766 1.00 43.17 539 ILE D N 1
ATOM 7471 C CA . ILE D 1 210 ? 48.876 1.017 137.376 1.00 40.75 539 ILE D CA 1
ATOM 7472 C C . ILE D 1 210 ? 50.126 1.695 137.898 1.00 40.32 539 ILE D C 1
ATOM 7473 O O . ILE D 1 210 ? 50.454 2.808 137.479 1.00 37.00 539 ILE D O 1
ATOM 7478 N N . LEU D 1 211 ? 50.873 0.976 138.750 1.00 36.69 540 LEU D N 1
ATOM 7479 C CA . LEU D 1 211 ? 52.188 1.430 139.165 1.00 34.10 540 LEU D CA 1
ATOM 7480 C C . LEU D 1 211 ? 53.065 1.099 137.947 1.00 37.10 540 LEU D C 1
ATOM 7481 O O . LEU D 1 211 ? 53.149 -0.071 137.552 1.00 37.87 540 LEU D O 1
ATOM 7486 N N . ASN D 1 212 ? 53.626 2.122 137.299 1.00 31.91 541 ASN D N 1
ATOM 7487 C CA . ASN D 1 212 ? 54.403 1.900 136.084 1.00 31.58 541 ASN D CA 1
ATOM 7488 C C . ASN D 1 212 ? 55.893 1.635 136.403 1.00 34.46 541 ASN D C 1
ATOM 7489 O O . ASN D 1 212 ? 56.286 1.653 137.581 1.00 32.15 541 ASN D O 1
ATOM 7494 N N . VAL D 1 213 ? 56.714 1.354 135.376 1.00 31.21 542 VAL D N 1
ATOM 7495 C CA . VAL D 1 213 ? 58.123 1.030 135.610 1.00 30.32 542 VAL D CA 1
ATOM 7496 C C . VAL D 1 213 ? 58.888 2.185 136.259 1.00 30.95 542 VAL D C 1
ATOM 7497 O O . VAL D 1 213 ? 59.766 1.936 137.087 1.00 28.74 542 VAL D O 1
ATOM 7501 N N . ASP D 1 214 ? 58.547 3.434 135.904 1.00 27.96 543 ASP D N 1
ATOM 7502 C CA . ASP D 1 214 ? 59.203 4.598 136.489 1.00 27.14 543 ASP D CA 1
ATOM 7503 C C . ASP D 1 214 ? 58.882 4.697 137.980 1.00 29.55 543 ASP D C 1
ATOM 7504 O O . ASP D 1 214 ? 59.788 4.968 138.763 1.00 28.02 543 ASP D O 1
ATOM 7509 N N . GLY D 1 215 ? 57.622 4.454 138.359 1.00 27.96 544 GLY D N 1
ATOM 7510 C CA . GLY D 1 215 ? 57.209 4.479 139.761 1.00 26.89 544 GLY D CA 1
ATOM 7511 C C . GLY D 1 215 ? 57.849 3.379 140.574 1.00 28.04 544 GLY D C 1
ATOM 7512 O O . GLY D 1 215 ? 58.300 3.624 141.697 1.00 26.43 544 GLY D O 1
ATOM 7513 N N . THR D 1 216 ? 57.922 2.165 139.980 1.00 25.15 545 THR D N 1
ATOM 7514 C CA . THR D 1 216 ? 58.532 0.994 140.614 1.00 24.09 545 THR D CA 1
ATOM 7515 C C . THR D 1 216 ? 60.005 1.281 140.901 1.00 24.66 545 THR D C 1
ATOM 7516 O O . THR D 1 216 ? 60.444 1.189 142.047 1.00 24.71 545 THR D O 1
ATOM 7520 N N . ILE D 1 217 ? 60.761 1.669 139.865 1.00 21.52 546 ILE D N 1
ATOM 7521 C CA . ILE D 1 217 ? 62.181 1.959 140.023 1.00 21.18 546 ILE D CA 1
ATOM 7522 C C . ILE D 1 217 ? 62.424 3.125 140.989 1.00 22.51 546 ILE D C 1
ATOM 7523 O O . ILE D 1 217 ? 63.299 3.030 141.847 1.00 20.69 546 ILE D O 1
ATOM 7528 N N . GLY D 1 218 ? 61.681 4.217 140.831 1.00 21.45 547 GLY D N 1
ATOM 7529 C CA . GLY D 1 218 ? 61.847 5.384 141.695 1.00 20.77 547 GLY D CA 1
ATOM 7530 C C . GLY D 1 218 ? 61.662 5.054 143.174 1.00 23.15 547 GLY D C 1
ATOM 7531 O O . GLY D 1 218 ? 62.468 5.470 144.018 1.00 22.85 547 GLY D O 1
ATOM 7532 N N . CYS D 1 219 ? 60.631 4.263 143.486 1.00 21.05 548 CYS D N 1
ATOM 7533 C CA . CYS D 1 219 ? 60.393 3.846 144.864 1.00 20.44 548 CYS D CA 1
ATOM 7534 C C . CYS D 1 219 ? 61.533 2.986 145.372 1.00 22.52 548 CYS D C 1
ATOM 7535 O O . CYS D 1 219 ? 62.033 3.213 146.491 1.00 21.82 548 CYS D O 1
ATOM 7538 N N . ILE D 1 220 ? 61.940 1.992 144.567 1.00 18.37 549 ILE D N 1
ATOM 7539 C CA . ILE D 1 220 ? 63.026 1.097 144.969 1.00 18.54 549 ILE D CA 1
ATOM 7540 C C . ILE D 1 220 ? 64.318 1.895 145.232 1.00 22.27 549 ILE D C 1
ATOM 7541 O O . ILE D 1 220 ? 64.966 1.687 146.257 1.00 21.13 549 ILE D O 1
ATOM 7546 N N . LEU D 1 221 ? 64.647 2.852 144.352 1.00 20.76 550 LEU D N 1
ATOM 7547 C CA . LEU D 1 221 ? 65.862 3.652 144.559 1.00 20.33 550 LEU D CA 1
ATOM 7548 C C . LEU D 1 221 ? 65.808 4.501 145.829 1.00 24.26 550 LEU D C 1
ATOM 7549 O O . LEU D 1 221 ? 66.820 4.608 146.529 1.00 24.29 550 LEU D O 1
ATOM 7554 N N . MET D 1 222 ? 64.629 5.048 146.164 1.00 23.80 551 MET D N 1
ATOM 7555 C CA . MET D 1 222 ? 64.492 5.782 147.425 1.00 25.20 551 MET D CA 1
ATOM 7556 C C . MET D 1 222 ? 64.682 4.810 148.601 1.00 26.78 551 MET D C 1
ATOM 7557 O O . MET D 1 222 ? 65.340 5.154 149.592 1.00 25.83 551 MET D O 1
ATOM 7562 N N . ASP D 1 223 ? 64.108 3.593 148.481 1.00 21.29 552 ASP D N 1
ATOM 7563 C CA . ASP D 1 223 ? 64.219 2.581 149.540 1.00 21.54 552 ASP D CA 1
ATOM 7564 C C . ASP D 1 223 ? 65.646 2.073 149.725 1.00 23.76 552 ASP D C 1
ATOM 7565 O O . ASP D 1 223 ? 65.997 1.625 150.816 1.00 24.42 552 ASP D O 1
ATOM 7570 N N . LEU D 1 224 ? 66.486 2.191 148.682 1.00 22.54 553 LEU D N 1
ATOM 7571 C CA . LEU D 1 224 ? 67.882 1.763 148.770 1.00 24.48 553 LEU D CA 1
ATOM 7572 C C . LEU D 1 224 ? 68.754 2.685 149.633 1.00 28.01 553 LEU D C 1
ATOM 7573 O O . LEU D 1 224 ? 69.901 2.330 149.937 1.00 28.02 553 LEU D O 1
ATOM 7578 N N . ASP D 1 225 ? 68.227 3.869 150.004 1.00 25.24 554 ASP D N 1
ATOM 7579 C CA . ASP D 1 225 ? 68.938 4.848 150.844 1.00 26.40 554 ASP D CA 1
ATOM 7580 C C . ASP D 1 225 ? 70.226 5.388 150.164 1.00 29.50 554 ASP D C 1
ATOM 7581 O O . ASP D 1 225 ? 71.278 5.519 150.781 1.00 29.42 554 ASP D O 1
ATOM 7586 N N . PHE D 1 226 ? 70.137 5.666 148.880 1.00 24.17 555 PHE D N 1
ATOM 7587 C CA . PHE D 1 226 ? 71.234 6.310 148.170 1.00 23.06 555 PHE D CA 1
ATOM 7588 C C . PHE D 1 226 ? 70.983 7.821 148.360 1.00 26.47 555 PHE D C 1
ATOM 7589 O O . PHE D 1 226 ? 69.845 8.197 148.667 1.00 25.58 555 PHE D O 1
ATOM 7597 N N . PRO D 1 227 ? 71.986 8.707 148.180 1.00 23.61 556 PRO D N 1
ATOM 7598 C CA . PRO D 1 227 ? 71.714 10.152 148.305 1.00 22.69 556 PRO D CA 1
ATOM 7599 C C . PRO D 1 227 ? 70.579 10.580 147.372 1.00 25.39 556 PRO D C 1
ATOM 7600 O O . PRO D 1 227 ? 70.498 10.107 146.227 1.00 23.06 556 PRO D O 1
ATOM 7604 N N . VAL D 1 228 ? 69.686 11.456 147.847 1.00 25.63 557 VAL D N 1
ATOM 7605 C CA . VAL D 1 228 ? 68.610 11.945 146.967 1.00 26.24 557 VAL D CA 1
ATOM 7606 C C . VAL D 1 228 ? 69.191 12.551 145.650 1.00 28.76 557 VAL D C 1
ATOM 7607 O O . VAL D 1 228 ? 68.653 12.246 144.589 1.00 28.01 557 VAL D O 1
ATOM 7611 N N A HIS D 1 229 ? 70.324 13.287 145.712 0.50 26.23 558 HIS D N 1
ATOM 7612 N N B HIS D 1 229 ? 70.334 13.207 145.687 0.50 26.23 558 HIS D N 1
ATOM 7613 C CA A HIS D 1 229 ? 71.019 13.858 144.549 0.50 27.78 558 HIS D CA 1
ATOM 7614 C CA B HIS D 1 229 ? 70.757 13.799 144.396 0.50 27.78 558 HIS D CA 1
ATOM 7615 C C A HIS D 1 229 ? 71.462 12.771 143.540 0.50 26.08 558 HIS D C 1
ATOM 7616 C C B HIS D 1 229 ? 71.412 12.741 143.500 0.50 26.08 558 HIS D C 1
ATOM 7617 O O A HIS D 1 229 ? 71.732 13.080 142.380 0.50 25.13 558 HIS D O 1
ATOM 7618 O O B HIS D 1 229 ? 71.798 13.099 142.390 0.50 25.13 558 HIS D O 1
ATOM 7631 N N . SER D 1 230 ? 71.630 11.527 144.009 1.00 20.29 559 SER D N 1
ATOM 7632 C CA . SER D 1 230 ? 72.153 10.471 143.161 1.00 17.98 559 SER D CA 1
ATOM 7633 C C . SER D 1 230 ? 71.157 9.711 142.309 1.00 20.58 559 SER D C 1
ATOM 7634 O O . SER D 1 230 ? 71.574 9.010 141.381 1.00 18.77 559 SER D O 1
ATOM 7637 N N . LEU D 1 231 ? 69.869 9.754 142.650 1.00 19.49 560 LEU D N 1
ATOM 7638 C CA . LEU D 1 231 ? 68.902 8.827 142.046 1.00 18.83 560 LEU D CA 1
ATOM 7639 C C . LEU D 1 231 ? 68.769 8.939 140.531 1.00 20.73 560 LEU D C 1
ATOM 7640 O O . LEU D 1 231 ? 68.580 7.905 139.887 1.00 20.14 560 LEU D O 1
ATOM 7645 N N . ASN D 1 232 ? 69.026 10.107 139.956 1.00 17.95 561 ASN D N 1
ATOM 7646 C CA . ASN D 1 232 ? 68.974 10.274 138.476 1.00 17.97 561 ASN D CA 1
ATOM 7647 C C . ASN D 1 232 ? 70.148 9.507 137.833 1.00 20.01 561 ASN D C 1
ATOM 7648 O O . ASN D 1 232 ? 70.056 9.200 136.677 1.00 18.22 561 ASN D O 1
ATOM 7653 N N . GLY D 1 233 ? 71.180 9.204 138.610 1.00 17.58 562 GLY D N 1
ATOM 7654 C CA . GLY D 1 233 ? 72.361 8.498 138.096 1.00 17.29 562 GLY D CA 1
ATOM 7655 C C . GLY D 1 233 ? 72.042 7.139 137.492 1.00 17.57 562 GLY D C 1
ATOM 7656 O O . GLY D 1 233 ? 72.692 6.727 136.530 1.00 16.52 562 GLY D O 1
ATOM 7657 N N . PHE D 1 234 ? 71.067 6.404 138.080 1.00 15.46 563 PHE D N 1
ATOM 7658 C CA . PHE D 1 234 ? 70.734 5.076 137.574 1.00 16.14 563 PHE D CA 1
ATOM 7659 C C . PHE D 1 234 ? 70.226 5.130 136.166 1.00 18.48 563 PHE D C 1
ATOM 7660 O O . PHE D 1 234 ? 70.695 4.352 135.342 1.00 18.81 563 PHE D O 1
ATOM 7668 N N . PHE D 1 235 ? 69.328 6.090 135.847 1.00 16.30 564 PHE D N 1
ATOM 7669 C CA . PHE D 1 235 ? 68.796 6.211 134.481 1.00 15.69 564 PHE D CA 1
ATOM 7670 C C . PHE D 1 235 ? 69.899 6.740 133.545 1.00 17.11 564 PHE D C 1
ATOM 7671 O O . PHE D 1 235 ? 70.045 6.249 132.426 1.00 17.74 564 PHE D O 1
ATOM 7679 N N . VAL D 1 236 ? 70.677 7.750 134.002 1.00 13.21 565 VAL D N 1
ATOM 7680 C CA . VAL D 1 236 ? 71.767 8.297 133.174 1.00 13.04 565 VAL D CA 1
ATOM 7681 C C . VAL D 1 236 ? 72.757 7.188 132.789 1.00 16.87 565 VAL D C 1
ATOM 7682 O O . VAL D 1 236 ? 73.071 7.015 131.604 1.00 18.28 565 VAL D O 1
ATOM 7686 N N . LEU D 1 237 ? 73.234 6.423 133.784 1.00 14.28 566 LEU D N 1
ATOM 7687 C CA . LEU D 1 237 ? 74.182 5.354 133.491 1.00 14.25 566 LEU D CA 1
ATOM 7688 C C . LEU D 1 237 ? 73.561 4.262 132.635 1.00 16.88 566 LEU D C 1
ATOM 7689 O O . LEU D 1 237 ? 74.150 3.843 131.643 1.00 16.36 566 LEU D O 1
ATOM 7694 N N . ALA D 1 238 ? 72.391 3.756 133.053 1.00 15.79 567 ALA D N 1
ATOM 7695 C CA . ALA D 1 238 ? 71.793 2.647 132.306 1.00 16.14 567 ALA D CA 1
ATOM 7696 C C . ALA D 1 238 ? 71.561 3.042 130.840 1.00 17.24 567 ALA D C 1
ATOM 7697 O O . ALA D 1 238 ? 71.969 2.299 129.937 1.00 15.67 567 ALA D O 1
ATOM 7699 N N . ARG D 1 239 ? 70.970 4.228 130.594 1.00 16.11 568 ARG D N 1
ATOM 7700 C CA . ARG D 1 239 ? 70.653 4.639 129.212 1.00 16.59 568 ARG D CA 1
ATOM 7701 C C . ARG D 1 239 ? 71.907 4.938 128.377 1.00 18.78 568 ARG D C 1
ATOM 7702 O O . ARG D 1 239 ? 71.850 4.860 127.143 1.00 17.81 568 ARG D O 1
ATOM 7710 N N . THR D 1 240 ? 73.056 5.177 129.045 1.00 15.41 569 THR D N 1
ATOM 7711 C CA . THR D 1 240 ? 74.329 5.307 128.333 1.00 14.25 569 THR D CA 1
ATOM 7712 C C . THR D 1 240 ? 74.669 3.987 127.620 1.00 18.05 569 THR D C 1
ATOM 7713 O O . THR D 1 240 ? 75.256 3.991 126.543 1.00 16.74 569 THR D O 1
ATOM 7717 N N . ILE D 1 241 ? 74.311 2.849 128.240 1.00 15.36 570 ILE D N 1
ATOM 7718 C CA . ILE D 1 241 ? 74.545 1.555 127.585 1.00 13.05 570 ILE D CA 1
ATOM 7719 C C . ILE D 1 241 ? 73.800 1.543 126.234 1.00 16.21 570 ILE D C 1
ATOM 7720 O O . ILE D 1 241 ? 74.414 1.267 125.199 1.00 16.92 570 ILE D O 1
ATOM 7725 N N . GLY D 1 242 ? 72.498 1.873 126.262 1.00 15.97 571 GLY D N 1
ATOM 7726 C CA . GLY D 1 242 ? 71.688 1.908 125.039 1.00 17.69 571 GLY D CA 1
ATOM 7727 C C . GLY D 1 242 ? 72.189 2.948 124.034 1.00 18.28 571 GLY D C 1
ATOM 7728 O O . GLY D 1 242 ? 72.295 2.665 122.836 1.00 18.08 571 GLY D O 1
ATOM 7729 N N . MET D 1 243 ? 72.551 4.156 124.506 1.00 14.69 572 MET D N 1
ATOM 7730 C CA . MET D 1 243 ? 72.996 5.207 123.572 1.00 13.66 572 MET D CA 1
ATOM 7731 C C . MET D 1 243 ? 74.281 4.831 122.861 1.00 17.32 572 MET D C 1
ATOM 7732 O O . MET D 1 243 ? 74.403 5.079 121.655 1.00 17.46 572 MET D O 1
ATOM 7737 N N . ILE D 1 244 ? 75.233 4.202 123.596 1.00 15.78 573 ILE D N 1
ATOM 7738 C CA . ILE D 1 244 ? 76.464 3.704 122.951 1.00 15.16 573 ILE D CA 1
ATOM 7739 C C . ILE D 1 244 ? 76.054 2.640 121.908 1.00 16.87 573 ILE D C 1
ATOM 7740 O O . ILE D 1 244 ? 76.556 2.666 120.780 1.00 17.53 573 ILE D O 1
ATOM 7745 N N . GLY D 1 245 ? 75.148 1.716 122.294 1.00 16.58 574 GLY D N 1
ATOM 7746 C CA . GLY D 1 245 ? 74.684 0.686 121.360 1.00 16.85 574 GLY D CA 1
ATOM 7747 C C . GLY D 1 245 ? 74.119 1.263 120.070 1.00 18.35 574 GLY D C 1
ATOM 7748 O O . GLY D 1 245 ? 74.443 0.800 118.961 1.00 18.44 574 GLY D O 1
ATOM 7749 N N . HIS D 1 246 ? 73.290 2.322 120.185 1.00 16.22 575 HIS D N 1
ATOM 7750 C CA . HIS D 1 246 ? 72.690 2.921 118.994 1.00 17.67 575 HIS D CA 1
ATOM 7751 C C . HIS D 1 246 ? 73.746 3.593 118.115 1.00 20.86 575 HIS D C 1
ATOM 7752 O O . HIS D 1 246 ? 73.669 3.507 116.883 1.00 19.82 575 HIS D O 1
ATOM 7759 N N . TRP D 1 247 ? 74.757 4.222 118.753 1.00 17.00 576 TRP D N 1
ATOM 7760 C CA . TRP D 1 247 ? 75.836 4.841 117.986 1.00 16.86 576 TRP D CA 1
ATOM 7761 C C . TRP D 1 247 ? 76.593 3.770 117.197 1.00 17.86 576 TRP D C 1
ATOM 7762 O O . TRP D 1 247 ? 76.874 3.949 116.006 1.00 17.32 576 TRP D O 1
ATOM 7773 N N . ILE D 1 248 ? 76.909 2.642 117.863 1.00 16.23 577 ILE D N 1
ATOM 7774 C CA . ILE D 1 248 ? 77.640 1.559 117.202 1.00 15.76 577 ILE D CA 1
ATOM 7775 C C . ILE D 1 248 ? 76.806 1.022 116.031 1.00 21.21 577 ILE D C 1
ATOM 7776 O O . ILE D 1 248 ? 77.339 0.768 114.950 1.00 21.47 577 ILE D O 1
ATOM 7781 N N . ASP D 1 249 ? 75.507 0.819 116.269 1.00 17.85 578 ASP D N 1
ATOM 7782 C CA . ASP D 1 249 ? 74.579 0.272 115.269 1.00 19.71 578 ASP D CA 1
ATOM 7783 C C . ASP D 1 249 ? 74.582 1.143 114.010 1.00 22.12 578 ASP D C 1
ATOM 7784 O O . ASP D 1 249 ? 74.768 0.642 112.904 1.00 22.44 578 ASP D O 1
ATOM 7789 N N . GLN D 1 250 ? 74.434 2.464 114.193 1.00 17.58 579 GLN D N 1
ATOM 7790 C CA . GLN D 1 250 ? 74.422 3.377 113.055 1.00 17.58 579 GLN D CA 1
ATOM 7791 C C . GLN D 1 250 ? 75.769 3.365 112.323 1.00 21.13 579 GLN D C 1
ATOM 7792 O O . GLN D 1 250 ? 75.801 3.410 111.084 1.00 22.64 579 GLN D O 1
ATOM 7798 N N . ASN D 1 251 ? 76.878 3.311 113.082 1.00 18.25 580 ASN D N 1
ATOM 7799 C CA . ASN D 1 251 ? 78.203 3.257 112.459 1.00 19.47 580 ASN D CA 1
ATOM 7800 C C . ASN D 1 251 ? 78.466 1.962 111.716 1.00 23.04 580 ASN D C 1
ATOM 7801 O O . ASN D 1 251 ? 79.056 1.998 110.624 1.00 22.42 580 ASN D O 1
ATOM 7806 N N . ASN D 1 252 ? 77.992 0.821 112.260 1.00 21.40 581 ASN D N 1
ATOM 7807 C CA . ASN D 1 252 ? 78.120 -0.473 111.573 1.00 22.15 581 ASN D CA 1
ATOM 7808 C C . ASN D 1 252 ? 77.416 -0.440 110.210 1.00 27.05 581 ASN D C 1
ATOM 7809 O O . ASN D 1 252 ? 77.885 -1.067 109.250 1.00 27.80 581 ASN D O 1
ATOM 7814 N N . GLN D 1 253 ? 76.279 0.254 110.149 1.00 25.36 582 GLN D N 1
ATOM 7815 C CA . GLN D 1 253 ? 75.451 0.376 108.947 1.00 25.47 582 GLN D CA 1
ATOM 7816 C C . GLN D 1 253 ? 75.933 1.479 108.007 1.00 28.61 582 GLN D C 1
ATOM 7817 O O . GLN D 1 253 ? 75.345 1.635 106.937 1.00 28.38 582 GLN D O 1
ATOM 7823 N N . ASN D 1 254 ? 76.929 2.301 108.429 1.00 25.64 583 ASN D N 1
ATOM 7824 C CA . ASN D 1 254 ? 77.393 3.472 107.655 1.00 25.60 583 ASN D CA 1
ATOM 7825 C C . ASN D 1 254 ? 76.190 4.364 107.305 1.00 29.32 583 ASN D C 1
ATOM 7826 O O . ASN D 1 254 ? 76.040 4.837 106.166 1.00 30.32 583 ASN D O 1
ATOM 7831 N N . SER D 1 255 ? 75.312 4.579 108.302 1.00 26.37 584 SER D N 1
ATOM 7832 C CA . SER D 1 255 ? 74.099 5.377 108.138 1.00 25.14 584 SER D CA 1
ATOM 7833 C C . SER D 1 255 ? 74.384 6.788 107.670 1.00 27.32 584 SER D C 1
ATOM 7834 O O . SER D 1 255 ? 75.375 7.403 108.070 1.00 27.20 584 SER D O 1
ATOM 7837 N N . ARG D 1 256 ? 73.469 7.313 106.871 1.00 22.82 585 ARG D N 1
ATOM 7838 C CA . ARG D 1 256 ? 73.610 8.632 106.275 1.00 22.12 585 ARG D CA 1
ATOM 7839 C C . ARG D 1 256 ? 72.987 9.718 107.134 1.00 21.31 585 ARG D C 1
ATOM 7840 O O . ARG D 1 256 ? 72.116 9.448 107.976 1.00 19.03 585 ARG D O 1
ATOM 7848 N N . LEU D 1 257 ? 73.404 10.948 106.867 1.00 17.67 586 LEU D N 1
ATOM 7849 C CA . LEU D 1 257 ? 72.911 12.158 107.547 1.00 16.51 586 LEU D CA 1
ATOM 7850 C C . LEU D 1 257 ? 71.390 12.228 107.510 1.00 20.74 586 LEU D C 1
ATOM 7851 O O . LEU D 1 257 ? 70.775 11.906 106.484 1.00 20.13 586 LEU D O 1
ATOM 7856 N N . ILE D 1 258 ? 70.782 12.641 108.632 1.00 17.10 587 ILE D N 1
ATOM 7857 C CA . ILE D 1 258 ? 69.329 12.819 108.682 1.00 17.53 587 ILE D CA 1
ATOM 7858 C C . ILE D 1 258 ? 68.993 14.282 108.378 1.00 19.58 587 ILE D C 1
ATOM 7859 O O . ILE D 1 258 ? 69.612 15.200 108.960 1.00 17.80 587 ILE D O 1
ATOM 7864 N N . ARG D 1 259 ? 68.027 14.495 107.476 1.00 17.91 588 ARG D N 1
ATOM 7865 C CA . ARG D 1 259 ? 67.454 15.815 107.197 1.00 17.43 588 ARG D CA 1
ATOM 7866 C C . ARG D 1 259 ? 65.957 15.552 107.133 1.00 21.62 588 ARG D C 1
ATOM 7867 O O . ARG D 1 259 ? 65.508 14.762 106.296 1.00 22.09 588 ARG D O 1
ATOM 7875 N N . LEU D 1 260 ? 65.198 16.148 108.070 1.00 19.40 589 LEU D N 1
ATOM 7876 C CA . LEU D 1 260 ? 63.766 15.877 108.092 1.00 20.16 589 LEU D CA 1
ATOM 7877 C C . LEU D 1 260 ? 63.089 16.292 106.790 1.00 21.66 589 LEU D C 1
ATOM 7878 O O . LEU D 1 260 ? 63.348 17.354 106.251 1.00 21.28 589 LEU D O 1
ATOM 7883 N N . TYR D 1 261 ? 62.224 15.415 106.275 1.00 21.14 590 TYR D N 1
ATOM 7884 C CA . TYR D 1 261 ? 61.466 15.680 105.066 1.00 22.17 590 TYR D CA 1
ATOM 7885 C C . TYR D 1 261 ? 60.542 16.888 105.291 1.00 25.44 590 TYR D C 1
ATOM 7886 O O . TYR D 1 261 ? 60.040 17.107 106.393 1.00 23.82 590 TYR D O 1
ATOM 7895 N N . ASP D 1 262 ? 60.292 17.649 104.233 1.00 25.76 591 ASP D N 1
ATOM 7896 C CA . ASP D 1 262 ? 59.421 18.827 104.301 1.00 25.82 591 ASP D CA 1
ATOM 7897 C C . ASP D 1 262 ? 58.036 18.539 104.908 1.00 27.72 591 ASP D C 1
ATOM 7898 O O . ASP D 1 262 ? 57.565 19.332 105.727 1.00 28.16 591 ASP D O 1
ATOM 7903 N N . TYR D 1 263 ? 57.420 17.385 104.572 1.00 25.34 592 TYR D N 1
ATOM 7904 C CA . TYR D 1 263 ? 56.098 17.019 105.092 1.00 25.82 592 TYR D CA 1
ATOM 7905 C C . TYR D 1 263 ? 56.093 16.730 106.607 1.00 27.79 592 TYR D C 1
ATOM 7906 O O . TYR D 1 263 ? 55.024 16.665 107.210 1.00 27.92 592 TYR D O 1
ATOM 7915 N N . LEU D 1 264 ? 57.277 16.569 107.218 1.00 23.10 593 LEU D N 1
ATOM 7916 C CA . LEU D 1 264 ? 57.375 16.353 108.669 1.00 21.52 593 LEU D CA 1
ATOM 7917 C C . LEU D 1 264 ? 57.437 17.671 109.428 1.00 25.69 593 LEU D C 1
ATOM 7918 O O . LEU D 1 264 ? 57.499 17.674 110.657 1.00 24.35 593 LEU D O 1
ATOM 7923 N N . ILE D 1 265 ? 57.425 18.790 108.699 1.00 21.96 594 ILE D N 1
ATOM 7924 C CA . ILE D 1 265 ? 57.483 20.099 109.329 1.00 20.84 594 ILE D CA 1
ATOM 7925 C C . ILE D 1 265 ? 56.217 20.882 109.009 1.00 24.85 594 ILE D C 1
ATOM 7926 O O . ILE D 1 265 ? 55.837 20.998 107.836 1.00 24.97 594 ILE D O 1
ATOM 7931 N N . ASN D 1 266 ? 55.594 21.437 110.043 1.00 21.56 595 ASN D N 1
ATOM 7932 C CA . ASN D 1 266 ? 54.473 22.327 109.860 1.00 22.31 595 ASN D CA 1
ATOM 7933 C C . ASN D 1 266 ? 55.091 23.738 109.883 1.00 24.75 595 ASN D C 1
ATOM 7934 O O . ASN D 1 266 ? 55.464 24.233 110.944 1.00 24.09 595 ASN D O 1
ATOM 7939 N N . TYR D 1 267 ? 55.285 24.328 108.702 1.00 23.09 596 TYR D N 1
ATOM 7940 C CA . TYR D 1 267 ? 55.856 25.667 108.568 1.00 22.47 596 TYR D CA 1
ATOM 7941 C C . TYR D 1 267 ? 54.774 26.723 108.826 1.00 27.18 596 TYR D C 1
ATOM 7942 O O . TYR D 1 267 ? 54.171 27.241 107.876 1.00 26.95 596 TYR D O 1
ATOM 7951 N N . ALA D 1 268 ? 54.509 27.033 110.113 1.00 24.98 597 ALA D N 1
ATOM 7952 C CA . ALA D 1 268 ? 53.521 28.053 110.472 1.00 25.59 597 ALA D CA 1
ATOM 7953 C C . ALA D 1 268 ? 54.253 29.397 110.577 1.00 26.36 597 ALA D C 1
ATOM 7954 O O . ALA D 1 268 ? 54.296 30.032 111.634 1.00 23.20 597 ALA D O 1
ATOM 7956 N N . VAL D 1 269 ? 54.851 29.803 109.445 1.00 23.07 598 VAL D N 1
ATOM 7957 C CA . VAL D 1 269 ? 55.730 30.960 109.327 1.00 23.20 598 VAL D CA 1
ATOM 7958 C C . VAL D 1 269 ? 55.005 32.241 108.954 1.00 27.29 598 VAL D C 1
ATOM 7959 O O . VAL D 1 269 ? 53.863 32.218 108.459 1.00 26.47 598 VAL D O 1
ATOM 7963 N N . LYS D 1 270 ? 55.702 33.365 109.164 1.00 24.33 599 LYS D N 1
ATOM 7964 C CA . LYS D 1 270 ? 55.189 34.699 108.848 1.00 25.78 599 LYS D CA 1
ATOM 7965 C C . LYS D 1 270 ? 55.016 34.859 107.334 1.00 30.03 599 LYS D C 1
ATOM 7966 O O . LYS D 1 270 ? 55.814 34.293 106.566 1.00 26.58 599 LYS D O 1
ATOM 7972 N N . PRO D 1 271 ? 54.036 35.658 106.860 1.00 29.88 600 PRO D N 1
ATOM 7973 C CA . PRO D 1 271 ? 53.952 35.899 105.409 1.00 31.07 600 PRO D CA 1
ATOM 7974 C C . PRO D 1 271 ? 55.233 36.594 104.940 1.00 31.88 600 PRO D C 1
ATOM 7975 O O . PRO D 1 271 ? 55.860 37.347 105.699 1.00 31.12 600 PRO D O 1
ATOM 7979 N N . GLU D 1 272 ? 55.662 36.273 103.726 1.00 27.85 601 GLU D N 1
ATOM 7980 C CA . GLU D 1 272 ? 56.871 36.831 103.141 1.00 27.23 601 GLU D CA 1
ATOM 7981 C C . GLU D 1 272 ? 56.718 38.318 102.919 1.00 32.92 601 GLU D C 1
ATOM 7982 O O . GLU D 1 272 ? 55.666 38.782 102.460 1.00 32.30 601 GLU D O 1
ATOM 7988 N N . GLN D 1 273 ? 57.755 39.072 103.287 1.00 29.25 602 GLN D N 1
ATOM 7989 C CA . GLN D 1 273 ? 57.773 40.527 103.163 1.00 30.58 602 GLN D CA 1
ATOM 7990 C C . GLN D 1 273 ? 59.097 40.990 102.605 1.00 32.45 602 GLN D C 1
ATOM 7991 O O . GLN D 1 273 ? 60.129 40.359 102.860 1.00 30.15 602 GLN D O 1
ATOM 7997 N N . GLU D 1 274 ? 59.076 42.126 101.882 1.00 29.96 603 GLU D N 1
ATOM 7998 C CA . GLU D 1 274 ? 60.306 42.736 101.370 1.00 30.22 603 GLU D CA 1
ATOM 7999 C C . GLU D 1 274 ? 60.960 43.460 102.542 1.00 32.30 603 GLU D C 1
ATOM 8000 O O . GLU D 1 274 ? 60.265 43.927 103.450 1.00 29.99 603 GLU D O 1
ATOM 8006 N N . VAL D 1 275 ? 62.294 43.521 102.542 1.00 28.02 604 VAL D N 1
ATOM 8007 C CA . VAL D 1 275 ? 63.036 44.219 103.584 1.00 26.16 604 VAL D CA 1
ATOM 8008 C C . VAL D 1 275 ? 62.876 45.737 103.388 1.00 30.52 604 VAL D C 1
ATOM 8009 O O . VAL D 1 275 ? 63.177 46.233 102.302 1.00 29.85 604 VAL D O 1
ATOM 8013 N N . PRO D 1 276 ? 62.419 46.501 104.411 1.00 29.06 605 PRO D N 1
ATOM 8014 C CA . PRO D 1 276 ? 62.319 47.956 104.223 1.00 30.11 605 PRO D CA 1
ATOM 8015 C C . PRO D 1 276 ? 63.680 48.644 104.296 1.00 34.30 605 PRO D C 1
ATOM 8016 O O . PRO D 1 276 ? 64.624 48.098 104.881 1.00 31.55 605 PRO D O 1
ATOM 8020 N N . GLU D 1 277 ? 63.786 49.855 103.709 1.00 33.60 606 GLU D N 1
ATOM 8021 C CA . GLU D 1 277 ? 65.035 50.611 103.778 1.00 35.53 606 GLU D CA 1
ATOM 8022 C C . GLU D 1 277 ? 65.296 51.002 105.238 1.00 39.74 606 GLU D C 1
ATOM 8023 O O . GLU D 1 277 ? 64.346 51.283 105.972 1.00 38.97 606 GLU D O 1
ATOM 8029 N N . LYS D 1 278 ? 66.558 50.901 105.672 1.00 37.46 607 LYS D N 1
ATOM 8030 C CA . LYS D 1 278 ? 66.982 51.167 107.041 1.00 58.45 607 LYS D CA 1
ATOM 8031 C C . LYS D 1 278 ? 67.074 52.659 107.307 1.00 80.01 607 LYS D C 1
ATOM 8032 O O . LYS D 1 278 ? 66.406 53.139 108.213 1.00 47.10 607 LYS D O 1
ATOM 8038 N N . SER E 1 19 ? 57.105 67.602 102.143 1.00 40.38 348 SER E N 1
ATOM 8039 C CA . SER E 1 19 ? 56.399 68.872 102.344 1.00 39.17 348 SER E CA 1
ATOM 8040 C C . SER E 1 19 ? 55.549 69.268 101.130 1.00 44.65 348 SER E C 1
ATOM 8041 O O . SER E 1 19 ? 55.997 69.120 99.989 1.00 45.92 348 SER E O 1
ATOM 8044 N N . HIS E 1 20 ? 54.343 69.808 101.373 1.00 40.70 349 HIS E N 1
ATOM 8045 C CA . HIS E 1 20 ? 53.451 70.240 100.290 1.00 41.07 349 HIS E CA 1
ATOM 8046 C C . HIS E 1 20 ? 52.291 71.094 100.793 1.00 38.08 349 HIS E C 1
ATOM 8047 O O . HIS E 1 20 ? 52.168 71.331 101.992 1.00 31.05 349 HIS E O 1
ATOM 8054 N N . MET E 1 21 ? 51.476 71.586 99.845 1.00 36.49 350 MET E N 1
ATOM 8055 C CA . MET E 1 21 ? 50.307 72.421 100.066 1.00 36.34 350 MET E CA 1
ATOM 8056 C C . MET E 1 21 ? 49.260 71.627 100.817 1.00 35.40 350 MET E C 1
ATOM 8057 O O . MET E 1 21 ? 49.018 70.455 100.512 1.00 34.29 350 MET E O 1
ATOM 8062 N N . VAL E 1 22 ? 48.664 72.254 101.814 1.00 30.05 351 VAL E N 1
ATOM 8063 C CA . VAL E 1 22 ? 47.633 71.596 102.606 1.00 28.37 351 VAL E CA 1
ATOM 8064 C C . VAL E 1 22 ? 46.346 72.394 102.547 1.00 32.80 351 VAL E C 1
ATOM 8065 O O . VAL E 1 22 ? 46.375 73.618 102.725 1.00 35.07 351 VAL E O 1
ATOM 8069 N N . GLU E 1 23 ? 45.224 71.719 102.260 1.00 26.84 352 GLU E N 1
ATOM 8070 C CA . GLU E 1 23 ? 43.918 72.370 102.339 1.00 25.60 352 GLU E CA 1
ATOM 8071 C C . GLU E 1 23 ? 43.458 72.089 103.756 1.00 27.56 352 GLU E C 1
ATOM 8072 O O . GLU E 1 23 ? 43.523 70.914 104.180 1.00 26.25 352 GLU E O 1
ATOM 8078 N N . PRO E 1 24 ? 43.020 73.113 104.537 1.00 24.74 353 PRO E N 1
ATOM 8079 C CA . PRO E 1 24 ? 42.571 72.823 105.909 1.00 23.15 353 PRO E CA 1
ATOM 8080 C C . PRO E 1 24 ? 41.482 71.765 105.931 1.00 24.95 353 PRO E C 1
ATOM 8081 O O . PRO E 1 24 ? 40.627 71.700 105.047 1.00 23.33 353 PRO E O 1
ATOM 8085 N N . LEU E 1 25 ? 41.533 70.933 106.953 1.00 21.61 354 LEU E N 1
ATOM 8086 C CA . LEU E 1 25 ? 40.559 69.888 107.177 1.00 20.68 354 LEU E CA 1
ATOM 8087 C C . LEU E 1 25 ? 39.312 70.499 107.803 1.00 21.91 354 LEU E C 1
ATOM 8088 O O . LEU E 1 25 ? 38.202 70.037 107.540 1.00 21.59 354 LEU E O 1
ATOM 8093 N N . ILE E 1 26 ? 39.512 71.475 108.706 1.00 17.50 355 ILE E N 1
ATOM 8094 C CA . ILE E 1 26 ? 38.407 72.122 109.421 1.00 16.30 355 ILE E CA 1
ATOM 8095 C C . ILE E 1 26 ? 38.597 73.624 109.475 1.00 20.59 355 ILE E C 1
ATOM 8096 O O . ILE E 1 26 ? 39.719 74.127 109.325 1.00 19.82 355 ILE E O 1
ATOM 8101 N N . ARG E 1 27 ? 37.499 74.328 109.705 1.00 18.35 356 ARG E N 1
ATOM 8102 C CA . ARG E 1 27 ? 37.502 75.778 109.859 1.00 17.74 356 ARG E CA 1
ATOM 8103 C C . ARG E 1 27 ? 36.816 76.056 111.180 1.00 20.52 356 ARG E C 1
ATOM 8104 O O . ARG E 1 27 ? 35.741 75.509 111.458 1.00 20.40 356 ARG E O 1
ATOM 8112 N N . THR E 1 28 ? 37.446 76.888 112.009 1.00 17.70 357 THR E N 1
ATOM 8113 C CA . THR E 1 28 ? 36.890 77.249 113.317 1.00 15.15 357 THR E CA 1
ATOM 8114 C C . THR E 1 28 ? 36.792 78.769 113.451 1.00 18.62 357 THR E C 1
ATOM 8115 O O . THR E 1 28 ? 37.656 79.472 112.937 1.00 21.27 357 THR E O 1
ATOM 8119 N N . THR E 1 29 ? 35.767 79.278 114.165 1.00 16.79 358 THR E N 1
ATOM 8120 C CA . THR E 1 29 ? 35.666 80.723 114.355 1.00 17.80 358 THR E CA 1
ATOM 8121 C C . THR E 1 29 ? 35.567 81.127 115.825 1.00 19.78 358 THR E C 1
ATOM 8122 O O . THR E 1 29 ? 35.550 82.328 116.096 1.00 20.11 358 THR E O 1
ATOM 8126 N N . ILE E 1 30 ? 35.401 80.159 116.761 1.00 16.23 359 ILE E N 1
ATOM 8127 C CA . ILE E 1 30 ? 35.090 80.518 118.143 1.00 15.61 359 ILE E CA 1
ATOM 8128 C C . ILE E 1 30 ? 36.254 80.617 119.114 1.00 18.58 359 ILE E C 1
ATOM 8129 O O . ILE E 1 30 ? 36.101 81.318 120.114 1.00 17.94 359 ILE E O 1
ATOM 8134 N N . SER E 1 31 ? 37.335 79.840 118.926 1.00 17.02 360 SER E N 1
ATOM 8135 C CA . SER E 1 31 ? 38.418 79.824 119.929 1.00 17.28 360 SER E CA 1
ATOM 8136 C C . SER E 1 31 ? 39.752 79.459 119.333 1.00 20.80 360 SER E C 1
ATOM 8137 O O . SER E 1 31 ? 39.818 78.904 118.228 1.00 20.42 360 SER E O 1
ATOM 8140 N N . ASP E 1 32 ? 40.825 79.765 120.048 1.00 19.11 361 ASP E N 1
ATOM 8141 C CA . ASP E 1 32 ? 42.166 79.588 119.533 1.00 18.81 361 ASP E CA 1
ATOM 8142 C C . ASP E 1 32 ? 43.087 79.434 120.736 1.00 23.92 361 ASP E C 1
ATOM 8143 O O . ASP E 1 32 ? 42.901 80.129 121.733 1.00 25.54 361 ASP E O 1
ATOM 8148 N N . ASP E 1 33 ? 44.094 78.585 120.610 1.00 19.68 362 ASP E N 1
ATOM 8149 C CA . ASP E 1 33 ? 45.051 78.422 121.738 1.00 20.82 362 ASP E CA 1
ATOM 8150 C C . ASP E 1 33 ? 46.486 78.705 121.293 1.00 25.87 362 ASP E C 1
ATOM 8151 O O . ASP E 1 33 ? 47.371 78.435 122.066 1.00 25.17 362 ASP E O 1
ATOM 8156 N N . ARG E 1 34 ? 46.677 79.256 120.097 1.00 23.45 363 ARG E N 1
ATOM 8157 C CA . ARG E 1 34 ? 48.037 79.531 119.609 1.00 23.88 363 ARG E CA 1
ATOM 8158 C C . ARG E 1 34 ? 48.736 80.716 120.288 1.00 29.11 363 ARG E C 1
ATOM 8159 O O . ARG E 1 34 ? 49.953 80.837 120.183 1.00 30.32 363 ARG E O 1
ATOM 8167 N N . GLY E 1 35 ? 47.968 81.586 120.938 1.00 25.01 364 GLY E N 1
ATOM 8168 C CA . GLY E 1 35 ? 48.485 82.770 121.620 1.00 26.65 364 GLY E CA 1
ATOM 8169 C C . GLY E 1 35 ? 49.003 82.466 123.009 1.00 30.33 364 GLY E C 1
ATOM 8170 O O . GLY E 1 35 ? 49.258 81.305 123.333 1.00 29.69 364 GLY E O 1
ATOM 8171 N N . GLU E 1 36 ? 49.139 83.513 123.851 1.00 29.70 365 GLU E N 1
ATOM 8172 C CA . GLU E 1 36 ? 49.632 83.424 125.235 1.00 30.59 365 GLU E CA 1
ATOM 8173 C C . GLU E 1 36 ? 48.711 82.551 126.096 1.00 31.09 365 GLU E C 1
ATOM 8174 O O . GLU E 1 36 ? 49.156 81.834 126.965 1.00 28.65 365 GLU E O 1
ATOM 8180 N N . GLU E 1 37 ? 47.417 82.598 125.822 1.00 26.38 366 GLU E N 1
ATOM 8181 C CA . GLU E 1 37 ? 46.434 81.774 126.520 1.00 24.25 366 GLU E CA 1
ATOM 8182 C C . GLU E 1 37 ? 45.256 81.594 125.575 1.00 25.37 366 GLU E C 1
ATOM 8183 O O . GLU E 1 37 ? 45.145 82.355 124.602 1.00 24.21 366 GLU E O 1
ATOM 8189 N N . PRO E 1 38 ? 44.335 80.643 125.834 1.00 21.73 367 PRO E N 1
ATOM 8190 C CA . PRO E 1 38 ? 43.186 80.497 124.932 1.00 19.19 367 PRO E CA 1
ATOM 8191 C C . PRO E 1 38 ? 42.348 81.785 124.800 1.00 21.60 367 PRO E C 1
ATOM 8192 O O . PRO E 1 38 ? 42.231 82.562 125.747 1.00 20.96 367 PRO E O 1
ATOM 8196 N N . ARG E 1 39 ? 41.779 82.013 123.622 1.00 18.74 368 ARG E N 1
ATOM 8197 C CA . ARG E 1 39 ? 40.939 83.196 123.358 1.00 18.37 368 ARG E CA 1
ATOM 8198 C C . ARG E 1 39 ? 39.554 82.703 123.010 1.00 19.91 368 ARG E C 1
ATOM 8199 O O . ARG E 1 39 ? 39.449 81.851 122.130 1.00 19.85 368 ARG E O 1
ATOM 8207 N N . TYR E 1 40 ? 38.515 83.153 123.745 1.00 17.44 369 TYR E N 1
ATOM 8208 C CA . TYR E 1 40 ? 37.111 82.775 123.499 1.00 17.23 369 TYR E CA 1
ATOM 8209 C C . TYR E 1 40 ? 36.475 83.955 122.787 1.00 20.77 369 TYR E C 1
ATOM 8210 O O . TYR E 1 40 ? 36.308 85.010 123.405 1.00 22.34 369 TYR E O 1
ATOM 8219 N N . ALA E 1 41 ? 36.150 83.795 121.501 1.00 18.09 370 ALA E N 1
ATOM 8220 C CA . ALA E 1 41 ? 35.576 84.863 120.683 1.00 18.12 370 ALA E CA 1
ATOM 8221 C C . ALA E 1 41 ? 36.428 86.158 120.821 1.00 22.27 370 ALA E C 1
ATOM 8222 O O . ALA E 1 41 ? 35.906 87.271 120.927 1.00 22.58 370 ALA E O 1
ATOM 8224 N N . GLY E 1 42 ? 37.746 85.961 120.826 1.00 19.71 371 GLY E N 1
ATOM 8225 C CA . GLY E 1 42 ? 38.737 87.027 120.895 1.00 21.76 371 GLY E CA 1
ATOM 8226 C C . GLY E 1 42 ? 39.191 87.455 122.284 1.00 24.59 371 GLY E C 1
ATOM 8227 O O . GLY E 1 42 ? 40.149 88.232 122.391 1.00 23.32 371 GLY E O 1
ATOM 8228 N N . TYR E 1 43 ? 38.502 86.991 123.346 1.00 20.79 372 TYR E N 1
ATOM 8229 C CA . TYR E 1 43 ? 38.812 87.419 124.727 1.00 21.47 372 TYR E CA 1
ATOM 8230 C C . TYR E 1 43 ? 39.630 86.390 125.527 1.00 23.61 372 TYR E C 1
ATOM 8231 O O . TYR E 1 43 ? 39.359 85.196 125.456 1.00 22.05 372 TYR E O 1
ATOM 8240 N N . ALA E 1 44 ? 40.578 86.878 126.354 1.00 22.22 373 ALA E N 1
ATOM 8241 C CA . ALA E 1 44 ? 41.368 85.991 127.221 1.00 21.53 373 ALA E CA 1
ATOM 8242 C C . ALA E 1 44 ? 40.558 85.677 128.499 1.00 24.57 373 ALA E C 1
ATOM 8243 O O . ALA E 1 44 ? 40.023 86.603 129.130 1.00 23.47 373 ALA E O 1
ATOM 8245 N N . ALA E 1 45 ? 40.475 84.389 128.896 1.00 23.04 374 ALA E N 1
ATOM 8246 C CA . ALA E 1 45 ? 39.713 84.016 130.095 1.00 22.62 374 ALA E CA 1
ATOM 8247 C C . ALA E 1 45 ? 40.238 84.689 131.379 1.00 24.45 374 ALA E C 1
ATOM 8248 O O . ALA E 1 45 ? 39.423 85.115 132.204 1.00 24.01 374 ALA E O 1
ATOM 8250 N N . SER E 1 46 ? 41.578 84.841 131.530 1.00 20.92 375 SER E N 1
ATOM 8251 C CA . SER E 1 46 ? 42.114 85.497 132.727 1.00 22.29 375 SER E CA 1
ATOM 8252 C C . SER E 1 46 ? 41.558 86.937 132.830 1.00 27.42 375 SER E C 1
ATOM 8253 O O . SER E 1 46 ? 41.147 87.359 133.907 1.00 27.94 375 SER E O 1
ATOM 8256 N N . GLU E 1 47 ? 41.442 87.638 131.683 1.00 24.54 376 GLU E N 1
ATOM 8257 C CA . GLU E 1 47 ? 40.922 89.019 131.645 1.00 25.15 376 GLU E CA 1
ATOM 8258 C C . GLU E 1 47 ? 39.411 89.038 131.895 1.00 27.29 376 GLU E C 1
ATOM 8259 O O . GLU E 1 47 ? 38.931 89.919 132.604 1.00 26.29 376 GLU E O 1
ATOM 8265 N N . LEU E 1 48 ? 38.671 88.028 131.353 1.00 23.66 377 LEU E N 1
ATOM 8266 C CA . LEU E 1 48 ? 37.240 87.869 131.637 1.00 22.91 377 LEU E CA 1
ATOM 8267 C C . LEU E 1 48 ? 37.060 87.697 133.163 1.00 25.83 377 LEU E C 1
ATOM 8268 O O . LEU E 1 48 ? 36.193 88.351 133.735 1.00 25.47 377 LEU E O 1
ATOM 8273 N N . CYS E 1 49 ? 37.915 86.853 133.830 1.00 22.31 378 CYS E N 1
ATOM 8274 C CA . CYS E 1 49 ? 37.867 86.654 135.288 1.00 22.37 378 CYS E CA 1
ATOM 8275 C C . CYS E 1 49 ? 38.185 87.942 136.039 1.00 26.53 378 CYS E C 1
ATOM 8276 O O . CYS E 1 49 ? 37.464 88.314 136.979 1.00 26.91 378 CYS E O 1
ATOM 8279 N N . SER E 1 50 ? 39.285 88.611 135.641 1.00 23.72 379 SER E N 1
ATOM 8280 C CA . SER E 1 50 ? 39.752 89.842 136.287 1.00 25.19 379 SER E CA 1
ATOM 8281 C C . SER E 1 50 ? 38.702 90.963 136.277 1.00 32.12 379 SER E C 1
ATOM 8282 O O . SER E 1 50 ? 38.636 91.752 137.230 1.00 33.09 379 SER E O 1
ATOM 8285 N N . LYS E 1 51 ? 37.916 91.058 135.185 1.00 29.91 380 LYS E N 1
ATOM 8286 C CA . LYS E 1 51 ? 36.930 92.123 135.018 1.00 30.80 380 LYS E CA 1
ATOM 8287 C C . LYS E 1 51 ? 35.523 91.763 135.561 1.00 34.44 380 LYS E C 1
ATOM 8288 O O . LYS E 1 51 ? 34.578 92.523 135.352 1.00 35.37 380 LYS E O 1
ATOM 8294 N N . GLY E 1 52 ? 35.413 90.655 136.295 1.00 30.47 381 GLY E N 1
ATOM 8295 C CA . GLY E 1 52 ? 34.175 90.268 136.967 1.00 29.43 381 GLY E CA 1
ATOM 8296 C C . GLY E 1 52 ? 33.135 89.512 136.172 1.00 31.53 381 GLY E C 1
ATOM 8297 O O . GLY E 1 52 ? 31.992 89.382 136.626 1.00 31.68 381 GLY E O 1
ATOM 8298 N N . TYR E 1 53 ? 33.514 88.969 135.000 1.00 24.81 382 TYR E N 1
ATOM 8299 C CA . TYR E 1 53 ? 32.585 88.178 134.202 1.00 23.88 382 TYR E CA 1
ATOM 8300 C C . TYR E 1 53 ? 32.412 86.777 134.813 1.00 26.16 382 TYR E C 1
ATOM 8301 O O . TYR E 1 53 ? 33.211 86.375 135.681 1.00 24.83 382 TYR E O 1
ATOM 8310 N N . GLY E 1 54 ? 31.369 86.063 134.371 1.00 21.90 383 GLY E N 1
ATOM 8311 C CA . GLY E 1 54 ? 31.021 84.768 134.921 1.00 20.52 383 GLY E CA 1
ATOM 8312 C C . GLY E 1 54 ? 30.924 83.645 133.911 1.00 21.82 383 GLY E C 1
ATOM 8313 O O . GLY E 1 54 ? 31.172 83.824 132.713 1.00 21.55 383 GLY E O 1
ATOM 8314 N N . ILE E 1 55 ? 30.541 82.468 134.394 1.00 19.25 384 ILE E N 1
ATOM 8315 C CA . ILE E 1 55 ? 30.383 81.284 133.547 1.00 17.08 384 ILE E CA 1
ATOM 8316 C C . ILE E 1 55 ? 29.367 81.589 132.432 1.00 21.29 384 ILE E C 1
ATOM 8317 O O . ILE E 1 55 ? 29.603 81.246 131.265 1.00 20.68 384 ILE E O 1
ATOM 8322 N N . GLU E 1 56 ? 28.254 82.268 132.804 1.00 20.45 385 GLU E N 1
ATOM 8323 C CA . GLU E 1 56 ? 27.191 82.617 131.840 1.00 20.54 385 GLU E CA 1
ATOM 8324 C C . GLU E 1 56 ? 27.732 83.493 130.696 1.00 23.90 385 GLU E C 1
ATOM 8325 O O . GLU E 1 56 ? 27.241 83.400 129.571 1.00 22.09 385 GLU E O 1
ATOM 8331 N N . ASP E 1 57 ? 28.780 84.321 130.984 1.00 21.44 386 ASP E N 1
ATOM 8332 C CA . ASP E 1 57 ? 29.396 85.165 129.952 1.00 21.25 386 ASP E CA 1
ATOM 8333 C C . ASP E 1 57 ? 30.228 84.344 129.000 1.00 22.47 386 ASP E C 1
ATOM 8334 O O . ASP E 1 57 ? 30.189 84.611 127.799 1.00 23.52 386 ASP E O 1
ATOM 8339 N N . VAL E 1 58 ? 30.976 83.345 129.528 1.00 19.72 387 VAL E N 1
ATOM 8340 C CA . VAL E 1 58 ? 31.793 82.434 128.723 1.00 18.17 387 VAL E CA 1
ATOM 8341 C C . VAL E 1 58 ? 30.854 81.603 127.805 1.00 21.25 387 VAL E C 1
ATOM 8342 O O . VAL E 1 58 ? 31.185 81.365 126.645 1.00 20.51 387 VAL E O 1
ATOM 8346 N N . ILE E 1 59 ? 29.677 81.207 128.326 1.00 18.73 388 ILE E N 1
ATOM 8347 C CA . ILE E 1 59 ? 28.664 80.505 127.517 1.00 18.07 388 ILE E CA 1
ATOM 8348 C C . ILE E 1 59 ? 28.274 81.393 126.324 1.00 21.43 388 ILE E C 1
ATOM 8349 O O . ILE E 1 59 ? 28.334 80.943 125.181 1.00 21.78 388 ILE E O 1
ATOM 8354 N N . GLY E 1 60 ? 27.940 82.658 126.591 1.00 21.03 389 GLY E N 1
ATOM 8355 C CA . GLY E 1 60 ? 27.592 83.595 125.530 1.00 21.35 389 GLY E CA 1
ATOM 8356 C C . GLY E 1 60 ? 28.693 83.757 124.498 1.00 25.31 389 GLY E C 1
ATOM 8357 O O . GLY E 1 60 ? 28.422 83.735 123.298 1.00 24.20 389 GLY E O 1
ATOM 8358 N N . LEU E 1 61 ? 29.957 83.866 124.941 1.00 22.13 390 LEU E N 1
ATOM 8359 C CA . LEU E 1 61 ? 31.096 83.984 124.009 1.00 21.43 390 LEU E CA 1
ATOM 8360 C C . LEU E 1 61 ? 31.281 82.763 123.125 1.00 21.63 390 LEU E C 1
ATOM 8361 O O . LEU E 1 61 ? 31.477 82.891 121.924 1.00 21.59 390 LEU E O 1
ATOM 8366 N N . LEU E 1 62 ? 31.278 81.567 123.725 1.00 17.53 391 LEU E N 1
ATOM 8367 C CA . LEU E 1 62 ? 31.568 80.374 122.947 1.00 16.76 391 LEU E CA 1
ATOM 8368 C C . LEU E 1 62 ? 30.392 79.905 122.077 1.00 20.03 391 LEU E C 1
ATOM 8369 O O . LEU E 1 62 ? 30.622 79.227 121.079 1.00 21.42 391 LEU E O 1
ATOM 8374 N N . TRP E 1 63 ? 29.160 80.257 122.451 1.00 17.44 392 TRP E N 1
ATOM 8375 C CA . TRP E 1 63 ? 27.973 79.821 121.700 1.00 16.54 392 TRP E CA 1
ATOM 8376 C C . TRP E 1 63 ? 27.367 80.905 120.803 1.00 19.85 392 TRP E C 1
ATOM 8377 O O . TRP E 1 63 ? 26.641 80.568 119.868 1.00 19.89 392 TRP E O 1
ATOM 8388 N N . ASN E 1 64 ? 27.638 82.197 121.107 1.00 18.70 393 ASN E N 1
ATOM 8389 C CA . ASN E 1 64 ? 27.052 83.310 120.365 1.00 19.56 393 ASN E CA 1
ATOM 8390 C C . ASN E 1 64 ? 28.117 84.272 119.801 1.00 24.45 393 ASN E C 1
ATOM 8391 O O . ASN E 1 64 ? 27.760 85.218 119.084 1.00 23.79 393 ASN E O 1
ATOM 8396 N N . LYS E 1 65 ? 29.416 84.064 120.168 1.00 20.55 394 LYS E N 1
ATOM 8397 C CA . LYS E 1 65 ? 30.552 84.898 119.745 1.00 21.85 394 LYS E CA 1
ATOM 8398 C C . LYS E 1 65 ? 30.454 86.369 120.144 1.00 24.69 394 LYS E C 1
ATOM 8399 O O . LYS E 1 65 ? 31.126 87.231 119.548 1.00 24.58 394 LYS E O 1
ATOM 8405 N N . LYS E 1 66 ? 29.718 86.643 121.209 1.00 19.77 395 LYS E N 1
ATOM 8406 C CA . LYS E 1 66 ? 29.674 87.972 121.765 1.00 21.78 395 LYS E CA 1
ATOM 8407 C C . LYS E 1 66 ? 29.363 87.919 123.215 1.00 24.51 395 LYS E C 1
ATOM 8408 O O . LYS E 1 66 ? 28.733 86.987 123.723 1.00 23.49 395 LYS E O 1
ATOM 8414 N N . LEU E 1 67 ? 29.835 88.936 123.887 1.00 24.81 396 LEU E N 1
ATOM 8415 C CA . LEU E 1 67 ? 29.673 89.063 125.303 1.00 25.47 396 LEU E CA 1
ATOM 8416 C C . LEU E 1 67 ? 28.187 89.400 125.594 1.00 28.59 396 LEU E C 1
ATOM 8417 O O . LEU E 1 67 ? 27.653 90.354 125.005 1.00 28.28 396 LEU E O 1
ATOM 8422 N N . PRO E 1 68 ? 27.469 88.594 126.415 1.00 25.01 397 PRO E N 1
ATOM 8423 C CA . PRO E 1 68 ? 26.047 88.902 126.670 1.00 25.28 397 PRO E CA 1
ATOM 8424 C C . PRO E 1 68 ? 25.867 90.242 127.367 1.00 29.45 397 PRO E C 1
ATOM 8425 O O . PRO E 1 68 ? 26.776 90.734 128.046 1.00 29.66 397 PRO E O 1
ATOM 8429 N N . THR E 1 69 ? 24.673 90.821 127.230 1.00 25.85 398 THR E N 1
ATOM 8430 C CA . THR E 1 69 ? 24.344 92.022 127.987 1.00 26.21 398 THR E CA 1
ATOM 8431 C C . THR E 1 69 ? 24.086 91.534 129.439 1.00 29.96 398 THR E C 1
ATOM 8432 O O . THR E 1 69 ? 23.925 90.325 129.660 1.00 28.52 398 THR E O 1
ATOM 8436 N N . ARG E 1 70 ? 24.025 92.457 130.406 1.00 29.72 399 ARG E N 1
ATOM 8437 C CA . ARG E 1 70 ? 23.734 92.113 131.804 1.00 30.33 399 ARG E CA 1
ATOM 8438 C C . ARG E 1 70 ? 22.399 91.341 131.906 1.00 32.42 399 ARG E C 1
ATOM 8439 O O . ARG E 1 70 ? 22.340 90.307 132.588 1.00 31.31 399 ARG E O 1
ATOM 8447 N N . GLU E 1 71 ? 21.351 91.819 131.192 1.00 29.23 400 GLU E N 1
ATOM 8448 C CA . GLU E 1 71 ? 20.034 91.173 131.159 1.00 29.23 400 GLU E CA 1
ATOM 8449 C C . GLU E 1 71 ? 20.123 89.726 130.635 1.00 30.35 400 GLU E C 1
ATOM 8450 O O . GLU E 1 71 ? 19.589 88.802 131.268 1.00 29.77 400 GLU E O 1
ATOM 8456 N N . GLU E 1 72 ? 20.798 89.529 129.507 1.00 26.27 401 GLU E N 1
ATOM 8457 C CA . GLU E 1 72 ? 20.949 88.180 128.895 1.00 25.29 401 GLU E CA 1
ATOM 8458 C C . GLU E 1 72 ? 21.721 87.279 129.864 1.00 26.69 401 GLU E C 1
ATOM 8459 O O . GLU E 1 72 ? 21.318 86.168 130.063 1.00 25.49 401 GLU E O 1
ATOM 8465 N N . SER E 1 73 ? 22.803 87.789 130.435 1.00 23.23 402 SER E N 1
ATOM 8466 C CA . SER E 1 73 ? 23.646 87.030 131.395 1.00 23.90 402 SER E CA 1
ATOM 8467 C C . SER E 1 73 ? 22.794 86.473 132.524 1.00 27.00 402 SER E C 1
ATOM 8468 O O . SER E 1 73 ? 22.951 85.340 132.865 1.00 26.51 402 SER E O 1
ATOM 8471 N N . GLU E 1 74 ? 21.961 87.326 133.108 1.00 24.59 403 GLU E N 1
ATOM 8472 C CA . GLU E 1 74 ? 21.118 86.938 134.262 1.00 24.41 403 GLU E CA 1
ATOM 8473 C C . GLU E 1 74 ? 20.088 85.876 133.870 1.00 26.82 403 GLU E C 1
ATOM 8474 O O . GLU E 1 74 ? 19.751 85.077 134.702 1.00 26.68 403 GLU E O 1
ATOM 8480 N N . ILE E 1 75 ? 19.599 85.932 132.645 1.00 23.61 404 ILE E N 1
ATOM 8481 C CA . ILE E 1 75 ? 18.641 84.893 132.179 1.00 24.15 404 ILE E CA 1
ATOM 8482 C C . ILE E 1 75 ? 19.400 83.580 131.943 1.00 26.32 404 ILE E C 1
ATOM 8483 O O . ILE E 1 75 ? 18.948 82.573 132.422 1.00 25.86 404 ILE E O 1
ATOM 8488 N N . ILE E 1 76 ? 20.536 83.637 131.258 1.00 22.79 405 ILE E N 1
ATOM 8489 C CA . ILE E 1 76 ? 21.359 82.412 131.017 1.00 22.10 405 ILE E CA 1
ATOM 8490 C C . ILE E 1 76 ? 21.670 81.737 132.358 1.00 24.84 405 ILE E C 1
ATOM 8491 O O . ILE E 1 76 ? 21.473 80.554 132.471 1.00 24.54 405 ILE E O 1
ATOM 8496 N N . LYS E 1 77 ? 22.146 82.506 133.334 1.00 21.51 406 LYS E N 1
ATOM 8497 C CA . LYS E 1 77 ? 22.484 81.975 134.661 1.00 21.35 406 LYS E CA 1
ATOM 8498 C C . LYS E 1 77 ? 21.275 81.217 135.264 1.00 23.96 406 LYS E C 1
ATOM 8499 O O . LYS E 1 77 ? 21.417 80.077 135.722 1.00 22.39 406 LYS E O 1
ATOM 8505 N N . ARG E 1 78 ? 20.085 81.851 135.243 1.00 21.76 407 ARG E N 1
ATOM 8506 C CA . ARG E 1 78 ? 18.886 81.226 135.818 1.00 20.74 407 ARG E CA 1
ATOM 8507 C C . ARG E 1 78 ? 18.426 79.981 135.055 1.00 24.04 407 ARG E C 1
ATOM 8508 O O . ARG E 1 78 ? 18.037 78.993 135.689 1.00 23.49 407 ARG E O 1
ATOM 8516 N N . ILE E 1 79 ? 18.500 80.003 133.706 1.00 20.91 408 ILE E N 1
ATOM 8517 C CA . ILE E 1 79 ? 18.110 78.827 132.918 1.00 21.24 408 ILE E CA 1
ATOM 8518 C C . ILE E 1 79 ? 18.979 77.627 133.326 1.00 23.85 408 ILE E C 1
ATOM 8519 O O . ILE E 1 79 ? 18.474 76.508 133.535 1.00 21.92 408 ILE E O 1
ATOM 8524 N N . VAL E 1 80 ? 20.287 77.856 133.422 1.00 20.74 409 VAL E N 1
ATOM 8525 C CA . VAL E 1 80 ? 21.219 76.772 133.759 1.00 19.28 409 VAL E CA 1
ATOM 8526 C C . VAL E 1 80 ? 20.958 76.262 135.183 1.00 21.66 409 VAL E C 1
ATOM 8527 O O . VAL E 1 80 ? 20.850 75.052 135.383 1.00 22.03 409 VAL E O 1
ATOM 8531 N N . MET E 1 81 ? 20.813 77.179 136.158 1.00 20.21 410 MET E N 1
ATOM 8532 C CA . MET E 1 81 ? 20.558 76.772 137.539 1.00 19.87 410 MET E CA 1
ATOM 8533 C C . MET E 1 81 ? 19.261 75.965 137.686 1.00 24.32 410 MET E C 1
ATOM 8534 O O . MET E 1 81 ? 19.257 74.923 138.350 1.00 23.55 410 MET E O 1
ATOM 8539 N N . ILE E 1 82 ? 18.182 76.416 137.027 1.00 21.54 411 ILE E N 1
ATOM 8540 C CA . ILE E 1 82 ? 16.862 75.782 137.112 1.00 22.41 411 ILE E CA 1
ATOM 8541 C C . ILE E 1 82 ? 16.863 74.385 136.473 1.00 25.64 411 ILE E C 1
ATOM 8542 O O . ILE E 1 82 ? 16.149 73.496 136.935 1.00 25.84 411 ILE E O 1
ATOM 8547 N N . SER E 1 83 ? 17.659 74.202 135.415 1.00 20.73 412 SER E N 1
ATOM 8548 C CA . SER E 1 83 ? 17.693 72.959 134.637 1.00 19.90 412 SER E CA 1
ATOM 8549 C C . SER E 1 83 ? 18.791 71.974 135.061 1.00 22.60 412 SER E C 1
ATOM 8550 O O . SER E 1 83 ? 18.896 70.912 134.439 1.00 22.49 412 SER E O 1
ATOM 8553 N N . ALA E 1 84 ? 19.628 72.333 136.063 1.00 20.20 413 ALA E N 1
ATOM 8554 C CA . ALA E 1 84 ? 20.806 71.536 136.449 1.00 20.18 413 ALA E CA 1
ATOM 8555 C C . ALA E 1 84 ? 20.526 70.074 136.784 1.00 21.39 413 ALA E C 1
ATOM 8556 O O . ALA E 1 84 ? 21.330 69.201 136.457 1.00 19.29 413 ALA E O 1
ATOM 8558 N N . ASP E 1 85 ? 19.428 69.809 137.496 1.00 19.56 414 ASP E N 1
ATOM 8559 C CA . ASP E 1 85 ? 19.103 68.423 137.812 1.00 19.15 414 ASP E CA 1
ATOM 8560 C C . ASP E 1 85 ? 17.626 68.272 138.112 1.00 24.95 414 ASP E C 1
ATOM 8561 O O . ASP E 1 85 ? 16.986 69.211 138.578 1.00 24.32 414 ASP E O 1
ATOM 8566 N N . HIS E 1 86 ? 17.098 67.081 137.840 1.00 22.35 415 HIS E N 1
ATOM 8567 C CA . HIS E 1 86 ? 15.708 66.787 138.159 1.00 22.48 415 HIS E CA 1
ATOM 8568 C C . HIS E 1 86 ? 15.549 65.380 138.725 1.00 22.42 415 HIS E C 1
ATOM 8569 O O . HIS E 1 86 ? 14.575 64.686 138.449 1.00 21.70 415 HIS E O 1
ATOM 8576 N N . GLY E 1 87 ? 16.491 65.009 139.573 1.00 20.36 416 GLY E N 1
ATOM 8577 C CA . GLY E 1 87 ? 16.451 63.732 140.261 1.00 20.29 416 GLY E CA 1
ATOM 8578 C C . GLY E 1 87 ? 16.981 62.565 139.442 1.00 21.96 416 GLY E C 1
ATOM 8579 O O . GLY E 1 87 ? 17.308 62.696 138.250 1.00 19.24 416 GLY E O 1
ATOM 8580 N N . PRO E 1 88 ? 17.086 61.403 140.108 1.00 19.89 417 PRO E N 1
ATOM 8581 C CA . PRO E 1 88 ? 17.728 60.239 139.476 1.00 19.05 417 PRO E CA 1
ATOM 8582 C C . PRO E 1 88 ? 16.863 59.391 138.555 1.00 23.14 417 PRO E C 1
ATOM 8583 O O . PRO E 1 88 ? 17.393 58.458 137.927 1.00 21.79 417 PRO E O 1
ATOM 8587 N N . ALA E 1 89 ? 15.564 59.640 138.526 1.00 20.91 418 ALA E N 1
ATOM 8588 C CA . ALA E 1 89 ? 14.626 58.783 137.782 1.00 21.63 418 ALA E CA 1
ATOM 8589 C C . ALA E 1 89 ? 14.603 59.024 136.293 1.00 23.80 418 ALA E C 1
ATOM 8590 O O . ALA E 1 89 ? 14.207 58.125 135.538 1.00 24.35 418 ALA E O 1
ATOM 8592 N N . VAL E 1 90 ? 14.981 60.240 135.868 1.00 20.04 419 VAL E N 1
ATOM 8593 C CA . VAL E 1 90 ? 14.947 60.688 134.475 1.00 19.06 419 VAL E CA 1
ATOM 8594 C C . VAL E 1 90 ? 16.126 60.096 133.679 1.00 20.48 419 VAL E C 1
ATOM 8595 O O . VAL E 1 90 ? 17.193 59.814 134.258 1.00 17.88 419 VAL E O 1
ATOM 8599 N N . SER E 1 91 ? 15.925 59.920 132.364 1.00 17.02 420 SER E N 1
ATOM 8600 C CA . SER E 1 91 ? 16.827 59.169 131.508 1.00 16.48 420 SER E CA 1
ATOM 8601 C C . SER E 1 91 ? 18.325 59.572 131.591 1.00 18.54 420 SER E C 1
ATOM 8602 O O . SER E 1 91 ? 19.167 58.678 131.697 1.00 17.51 420 SER E O 1
ATOM 8605 N N . GLY E 1 92 ? 18.643 60.865 131.584 1.00 17.39 421 GLY E N 1
ATOM 8606 C CA . GLY E 1 92 ? 20.032 61.324 131.607 1.00 17.06 421 GLY E CA 1
ATOM 8607 C C . GLY E 1 92 ? 20.724 60.959 132.900 1.00 20.44 421 GLY E C 1
ATOM 8608 O O . GLY E 1 92 ? 21.798 60.354 132.915 1.00 17.29 421 GLY E O 1
ATOM 8609 N N . ALA E 1 93 ? 20.079 61.312 134.019 1.00 17.79 422 ALA E N 1
ATOM 8610 C CA . ALA E 1 93 ? 20.642 60.996 135.324 1.00 17.32 422 ALA E CA 1
ATOM 8611 C C . ALA E 1 93 ? 20.723 59.477 135.514 1.00 19.43 422 ALA E C 1
ATOM 8612 O O . ALA E 1 93 ? 21.743 58.963 135.975 1.00 18.05 422 ALA E O 1
ATOM 8614 N N . PHE E 1 94 ? 19.659 58.743 135.125 1.00 17.71 423 PHE E N 1
ATOM 8615 C CA . PHE E 1 94 ? 19.658 57.292 135.291 1.00 17.83 423 PHE E CA 1
ATOM 8616 C C . PHE E 1 94 ? 20.745 56.615 134.441 1.00 18.36 423 PHE E C 1
ATOM 8617 O O . PHE E 1 94 ? 21.404 55.687 134.931 1.00 18.68 423 PHE E O 1
ATOM 8625 N N . GLY E 1 95 ? 20.939 57.095 133.210 1.00 14.33 424 GLY E N 1
ATOM 8626 C CA . GLY E 1 95 ? 22.003 56.562 132.347 1.00 14.45 424 GLY E CA 1
ATOM 8627 C C . GLY E 1 95 ? 23.371 56.738 133.010 1.00 18.13 424 GLY E C 1
ATOM 8628 O O . GLY E 1 95 ? 24.192 55.804 133.022 1.00 17.03 424 GLY E O 1
ATOM 8629 N N . SER E 1 96 ? 23.612 57.927 133.607 1.00 15.66 425 SER E N 1
ATOM 8630 C CA . SER E 1 96 ? 24.881 58.205 134.298 1.00 14.91 425 SER E CA 1
ATOM 8631 C C . SER E 1 96 ? 25.027 57.288 135.531 1.00 17.43 425 SER E C 1
ATOM 8632 O O . SER E 1 96 ? 26.118 56.761 135.791 1.00 18.10 425 SER E O 1
ATOM 8635 N N . ILE E 1 97 ? 23.921 57.076 136.277 1.00 14.10 426 ILE E N 1
ATOM 8636 C CA . ILE E 1 97 ? 23.937 56.183 137.439 1.00 14.54 426 ILE E CA 1
ATOM 8637 C C . ILE E 1 97 ? 24.219 54.724 137.021 1.00 16.84 426 ILE E C 1
ATOM 8638 O O . ILE E 1 97 ? 25.003 54.033 137.678 1.00 17.86 426 ILE E O 1
ATOM 8643 N N . LEU E 1 98 ? 23.566 54.260 135.957 1.00 14.96 427 LEU E N 1
ATOM 8644 C CA . LEU E 1 98 ? 23.769 52.899 135.471 1.00 15.47 427 LEU E CA 1
ATOM 8645 C C . LEU E 1 98 ? 25.272 52.689 135.163 1.00 17.99 427 LEU E C 1
ATOM 8646 O O . LEU E 1 98 ? 25.878 51.701 135.589 1.00 17.13 427 LEU E O 1
ATOM 8651 N N . ALA E 1 99 ? 25.888 53.650 134.434 1.00 15.15 428 ALA E N 1
ATOM 8652 C CA . ALA E 1 99 ? 27.292 53.532 134.112 1.00 15.57 428 ALA E CA 1
ATOM 8653 C C . ALA E 1 99 ? 28.162 53.648 135.376 1.00 15.64 428 ALA E C 1
ATOM 8654 O O . ALA E 1 99 ? 29.118 52.892 135.522 1.00 16.88 428 ALA E O 1
ATOM 8656 N N . ALA E 1 100 ? 27.810 54.555 136.305 1.00 13.98 429 ALA E N 1
ATOM 8657 C CA . ALA E 1 100 ? 28.582 54.688 137.558 1.00 14.91 429 ALA E CA 1
ATOM 8658 C C . ALA E 1 100 ? 28.582 53.334 138.286 1.00 17.23 429 ALA E C 1
ATOM 8659 O O . ALA E 1 100 ? 29.625 52.885 138.774 1.00 17.77 429 ALA E O 1
ATOM 8661 N N . CYS E 1 101 ? 27.395 52.698 138.361 1.00 15.84 430 CYS E N 1
ATOM 8662 C CA . CYS E 1 101 ? 27.261 51.400 139.053 1.00 15.58 430 CYS E CA 1
ATOM 8663 C C . CYS E 1 101 ? 27.972 50.273 138.323 1.00 18.76 430 CYS E C 1
ATOM 8664 O O . CYS E 1 101 ? 28.371 49.285 138.955 1.00 18.96 430 CYS E O 1
ATOM 8667 N N . ALA E 1 102 ? 28.158 50.428 137.001 1.00 15.80 431 ALA E N 1
ATOM 8668 C CA . ALA E 1 102 ? 28.906 49.459 136.197 1.00 16.08 431 ALA E CA 1
ATOM 8669 C C . ALA E 1 102 ? 30.447 49.738 136.284 1.00 18.25 431 ALA E C 1
ATOM 8670 O O . ALA E 1 102 ? 31.219 49.071 135.606 1.00 18.11 431 ALA E O 1
ATOM 8672 N N . GLY E 1 103 ? 30.859 50.688 137.137 1.00 14.59 432 GLY E N 1
ATOM 8673 C CA . GLY E 1 103 ? 32.271 50.976 137.363 1.00 15.35 432 GLY E CA 1
ATOM 8674 C C . GLY E 1 103 ? 32.937 51.776 136.273 1.00 18.80 432 GLY E C 1
ATOM 8675 O O . GLY E 1 103 ? 34.178 51.829 136.203 1.00 19.21 432 GLY E O 1
ATOM 8676 N N . ILE E 1 104 ? 32.123 52.479 135.457 1.00 13.58 433 ILE E N 1
ATOM 8677 C CA . ILE E 1 104 ? 32.654 53.284 134.369 1.00 13.23 433 ILE E CA 1
ATOM 8678 C C . ILE E 1 104 ? 33.137 54.631 134.905 1.00 15.20 433 ILE E C 1
ATOM 8679 O O . ILE E 1 104 ? 32.489 55.218 135.781 1.00 15.33 433 ILE E O 1
ATOM 8684 N N . ASP E 1 105 ? 34.254 55.131 134.351 1.00 14.52 434 ASP E N 1
ATOM 8685 C CA . ASP E 1 105 ? 34.814 56.418 134.791 1.00 14.68 434 ASP E CA 1
ATOM 8686 C C . ASP E 1 105 ? 33.852 57.582 134.478 1.00 16.74 434 ASP E C 1
ATOM 8687 O O . ASP E 1 105 ? 32.999 57.493 133.571 1.00 14.83 434 ASP E O 1
ATOM 8692 N N . MET E 1 106 ? 33.993 58.684 135.230 1.00 14.83 435 MET E N 1
ATOM 8693 C CA . MET E 1 106 ? 33.069 59.805 135.138 1.00 14.27 435 MET E CA 1
ATOM 8694 C C . MET E 1 106 ? 32.777 60.327 133.730 1.00 15.36 435 MET E C 1
ATOM 8695 O O . MET E 1 106 ? 31.585 60.459 133.388 1.00 15.69 435 MET E O 1
ATOM 8700 N N . PRO E 1 107 ? 33.792 60.688 132.905 1.00 14.27 436 PRO E N 1
ATOM 8701 C CA . PRO E 1 107 ? 33.437 61.327 131.623 1.00 11.81 436 PRO E CA 1
ATOM 8702 C C . PRO E 1 107 ? 32.645 60.383 130.724 1.00 14.70 436 PRO E C 1
ATOM 8703 O O . PRO E 1 107 ? 31.708 60.807 130.055 1.00 15.21 436 PRO E O 1
ATOM 8707 N N . GLN E 1 108 ? 33.023 59.102 130.724 1.00 13.90 4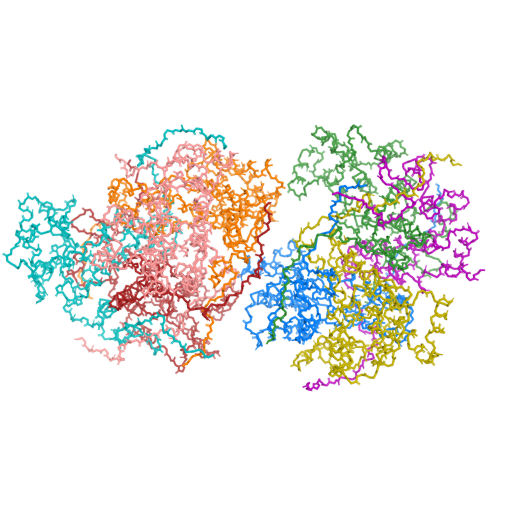37 GLN E N 1
ATOM 8708 C CA . GLN E 1 108 ? 32.346 58.132 129.859 1.00 13.58 437 GLN E CA 1
ATOM 8709 C C . GLN E 1 108 ? 30.932 57.841 130.393 1.00 15.94 437 GLN E C 1
ATOM 8710 O O . GLN E 1 108 ? 29.987 57.733 129.600 1.00 16.74 437 GLN E O 1
ATOM 8716 N N . ALA E 1 109 ? 30.776 57.782 131.726 1.00 13.50 438 ALA E N 1
ATOM 8717 C CA . ALA E 1 109 ? 29.455 57.571 132.325 1.00 14.61 438 ALA E CA 1
ATOM 8718 C C . ALA E 1 109 ? 28.513 58.754 132.000 1.00 16.81 438 ALA E C 1
ATOM 8719 O O . ALA E 1 109 ? 27.365 58.544 131.591 1.00 16.19 438 ALA E O 1
ATOM 8721 N N . VAL E 1 110 ? 29.017 60.000 132.157 1.00 13.09 439 VAL E N 1
ATOM 8722 C CA . VAL E 1 110 ? 28.206 61.175 131.848 1.00 13.71 439 VAL E CA 1
ATOM 8723 C C . VAL E 1 110 ? 27.900 61.214 130.334 1.00 15.40 439 VAL E C 1
ATOM 8724 O O . VAL E 1 110 ? 26.782 61.585 129.939 1.00 16.12 439 VAL E O 1
ATOM 8728 N N . SER E 1 111 ? 28.841 60.757 129.484 1.00 13.69 440 SER E N 1
ATOM 8729 C CA . SER E 1 111 ? 28.561 60.704 128.062 1.00 14.68 440 SER E CA 1
ATOM 8730 C C . SER E 1 111 ? 27.359 59.767 127.738 1.00 16.43 440 SER E C 1
ATOM 8731 O O . SER E 1 111 ? 26.556 60.091 126.828 1.00 15.95 440 SER E O 1
ATOM 8734 N N . ALA E 1 112 ? 27.201 58.643 128.493 1.00 13.00 441 ALA E N 1
ATOM 8735 C CA . ALA E 1 112 ? 26.054 57.756 128.277 1.00 13.85 441 ALA E CA 1
ATOM 8736 C C . ALA E 1 112 ? 24.751 58.466 128.695 1.00 16.61 441 ALA E C 1
ATOM 8737 O O . ALA E 1 112 ? 23.733 58.356 127.994 1.00 15.61 441 ALA E O 1
ATOM 8739 N N . GLY E 1 113 ? 24.791 59.211 129.801 1.00 13.29 442 GLY E N 1
ATOM 8740 C CA . GLY E 1 113 ? 23.594 59.935 130.222 1.00 14.28 442 GLY E CA 1
ATOM 8741 C C . GLY E 1 113 ? 23.259 61.033 129.200 1.00 17.14 442 GLY E C 1
ATOM 8742 O O . GLY E 1 113 ? 22.094 61.217 128.821 1.00 16.15 442 GLY E O 1
ATOM 8743 N N . MET E 1 114 ? 24.293 61.746 128.717 1.00 14.28 443 MET E N 1
ATOM 8744 C CA . MET E 1 114 ? 24.093 62.820 127.738 1.00 13.30 443 MET E CA 1
ATOM 8745 C C . MET E 1 114 ? 23.457 62.288 126.446 1.00 13.52 443 MET E C 1
ATOM 8746 O O . MET E 1 114 ? 22.668 63.004 125.797 1.00 13.83 443 MET E O 1
ATOM 8751 N N . THR E 1 115 ? 23.815 61.038 126.068 1.00 12.37 444 THR E N 1
ATOM 8752 C CA . THR E 1 115 ? 23.274 60.436 124.856 1.00 13.03 444 THR E CA 1
ATOM 8753 C C . THR E 1 115 ? 21.724 60.327 124.919 1.00 14.11 444 THR E C 1
ATOM 8754 O O . THR E 1 115 ? 21.075 60.199 123.878 1.00 14.28 444 THR E O 1
ATOM 8758 N N . MET E 1 116 ? 21.150 60.332 126.135 1.00 11.97 445 MET E N 1
ATOM 8759 C CA . MET E 1 116 ? 19.687 60.215 126.303 1.00 13.04 445 MET E CA 1
ATOM 8760 C C . MET E 1 116 ? 18.958 61.522 125.919 1.00 15.75 445 MET E C 1
ATOM 8761 O O . MET E 1 116 ? 17.729 61.507 125.761 1.00 14.38 445 MET E O 1
ATOM 8766 N N . ILE E 1 117 ? 19.701 62.636 125.797 1.00 13.63 446 ILE E N 1
ATOM 8767 C CA . ILE E 1 117 ? 19.088 63.938 125.535 1.00 15.11 446 ILE E CA 1
ATOM 8768 C C . ILE E 1 117 ? 18.695 64.003 124.073 1.00 17.64 446 ILE E C 1
ATOM 8769 O O . ILE E 1 117 ? 19.534 63.846 123.169 1.00 16.45 446 ILE E O 1
ATOM 8774 N N . GLY E 1 118 ? 17.425 64.244 123.840 1.00 16.36 447 GLY E N 1
ATOM 8775 C CA . GLY E 1 118 ? 16.880 64.206 122.495 1.00 17.68 447 GLY E CA 1
ATOM 8776 C C . GLY E 1 118 ? 15.419 64.587 122.453 1.00 21.39 447 GLY E C 1
ATOM 8777 O O . GLY E 1 118 ? 14.961 65.360 123.311 1.00 19.78 447 GLY E O 1
ATOM 8778 N N . PRO E 1 119 ? 14.659 64.013 121.495 1.00 21.39 448 PRO E N 1
ATOM 8779 C CA . PRO E 1 119 ? 13.264 64.453 121.312 1.00 23.31 448 PRO E CA 1
ATOM 8780 C C . PRO E 1 119 ? 12.367 64.284 122.522 1.00 27.14 448 PRO E C 1
ATOM 8781 O O . PRO E 1 119 ? 11.459 65.089 122.722 1.00 28.91 448 PRO E O 1
ATOM 8785 N N . ARG E 1 120 ? 12.635 63.269 123.347 1.00 19.13 449 ARG E N 1
ATOM 8786 C CA . ARG E 1 120 ? 11.737 62.955 124.482 1.00 18.35 449 ARG E CA 1
ATOM 8787 C C . ARG E 1 120 ? 12.239 63.420 125.820 1.00 21.87 449 ARG E C 1
ATOM 8788 O O . ARG E 1 120 ? 11.466 63.474 126.778 1.00 22.65 449 ARG E O 1
ATOM 8796 N N . PHE E 1 121 ? 13.540 63.630 125.920 1.00 17.94 450 PHE E N 1
ATOM 8797 C CA . PHE E 1 121 ? 14.132 64.052 127.211 1.00 17.38 450 PHE E CA 1
ATOM 8798 C C . PHE E 1 121 ? 15.047 65.247 126.998 1.00 21.86 450 PHE E C 1
ATOM 8799 O O . PHE E 1 121 ? 16.051 65.110 126.357 1.00 18.04 450 PHE E O 1
ATOM 8807 N N . GLY E 1 122 ? 14.547 66.424 127.338 1.00 23.30 451 GLY E N 1
ATOM 8808 C CA . GLY E 1 122 ? 15.326 67.671 127.421 1.00 26.79 451 GLY E CA 1
ATOM 8809 C C . GLY E 1 122 ? 15.904 68.272 126.168 1.00 36.51 451 GLY E C 1
ATOM 8810 O O . GLY E 1 122 ? 16.518 69.356 126.317 1.00 38.08 451 GLY E O 1
ATOM 8811 N N . GLY E 1 123 ? 15.732 67.642 125.006 1.00 34.66 452 GLY E N 1
ATOM 8812 C CA . GLY E 1 123 ? 16.245 68.137 123.719 1.00 34.91 452 GLY E CA 1
ATOM 8813 C C . GLY E 1 123 ? 15.105 68.660 122.866 1.00 39.43 452 GLY E C 1
ATOM 8814 O O . GLY E 1 123 ? 15.311 68.806 121.662 1.00 40.58 452 GLY E O 1
ATOM 8815 N N . ALA E 1 124 ? 13.954 68.894 123.489 1.00 36.03 453 ALA E N 1
ATOM 8816 C CA . ALA E 1 124 ? 12.713 69.426 122.875 1.00 35.86 453 ALA E CA 1
ATOM 8817 C C . ALA E 1 124 ? 12.743 70.965 122.808 1.00 44.61 453 ALA E C 1
ATOM 8818 O O . ALA E 1 124 ? 11.927 71.568 122.087 1.00 47.05 453 ALA E O 1
ATOM 8820 N N . VAL E 1 125 ? 13.679 71.574 123.532 1.00 40.05 454 VAL E N 1
ATOM 8821 C CA . VAL E 1 125 ? 13.817 73.059 123.620 1.00 40.00 454 VAL E CA 1
ATOM 8822 C C . VAL E 1 125 ? 13.977 73.686 122.234 1.00 45.51 454 VAL E C 1
ATOM 8823 O O . VAL E 1 125 ? 13.284 74.657 121.975 1.00 44.54 454 VAL E O 1
ATOM 8827 N N . THR E 1 126 ? 14.911 73.195 121.425 1.00 44.73 455 THR E N 1
ATOM 8828 C CA . THR E 1 126 ? 15.130 73.760 120.072 1.00 47.01 455 THR E CA 1
ATOM 8829 C C . THR E 1 126 ? 13.839 73.668 119.232 1.00 53.06 455 THR E C 1
ATOM 8830 O O . THR E 1 126 ? 13.471 74.665 118.604 1.00 52.95 455 THR E O 1
ATOM 8834 N N . ASN E 1 127 ? 13.174 72.515 119.206 1.00 50.88 456 ASN E N 1
ATOM 8835 C CA . ASN E 1 127 ? 11.959 72.363 118.356 1.00 51.56 456 ASN E CA 1
ATOM 8836 C C . ASN E 1 127 ? 10.772 73.158 118.944 1.00 54.86 456 ASN E C 1
ATOM 8837 O O . ASN E 1 127 ? 10.036 73.791 118.156 1.00 53.56 456 ASN E O 1
ATOM 8842 N N . ALA E 1 128 ? 10.637 73.240 120.272 1.00 51.36 457 ALA E N 1
ATOM 8843 C CA . ALA E 1 128 ? 9.513 73.993 120.892 1.00 51.07 457 ALA E CA 1
ATOM 8844 C C . ALA E 1 128 ? 9.671 75.519 120.738 1.00 52.79 457 ALA E C 1
ATOM 8845 O O . ALA E 1 128 ? 8.639 76.243 120.671 1.00 52.59 457 ALA E O 1
ATOM 8847 N N . GLY E 1 129 ? 10.910 76.007 120.669 1.00 46.16 458 GLY E N 1
ATOM 8848 C CA . GLY E 1 129 ? 11.132 77.429 120.380 1.00 44.74 458 GLY E CA 1
ATOM 8849 C C . GLY E 1 129 ? 10.841 77.684 118.906 1.00 46.51 458 GLY E C 1
ATOM 8850 O O . GLY E 1 129 ? 10.407 78.776 118.558 1.00 45.59 458 GLY E O 1
ATOM 8851 N N . LYS E 1 130 ? 11.053 76.665 118.079 1.00 41.09 459 LYS E N 1
ATOM 8852 C CA . LYS E 1 130 ? 10.807 76.745 116.622 1.00 40.99 459 LYS E CA 1
ATOM 8853 C C . LYS E 1 130 ? 9.312 76.933 116.343 1.00 45.88 459 LYS E C 1
ATOM 8854 O O . LYS E 1 130 ? 9.007 77.804 115.534 1.00 45.20 459 LYS E O 1
ATOM 8860 N N . TYR E 1 131 ? 8.451 76.125 116.969 1.00 44.07 460 TYR E N 1
ATOM 8861 C CA . TYR E 1 131 ? 7.005 76.129 116.756 1.00 45.19 460 TYR E CA 1
ATOM 8862 C C . TYR E 1 131 ? 6.286 77.291 117.424 1.00 46.82 460 TYR E C 1
ATOM 8863 O O . TYR E 1 131 ? 5.339 77.805 116.825 1.00 45.80 460 TYR E O 1
ATOM 8872 N N . PHE E 1 132 ? 6.727 77.750 118.616 1.00 40.90 461 PHE E N 1
ATOM 8873 C CA . PHE E 1 132 ? 6.083 78.926 119.203 1.00 60.93 461 PHE E CA 1
ATOM 8874 C C . PHE E 1 132 ? 6.490 80.201 118.468 1.00 76.92 461 PHE E C 1
ATOM 8875 O O . PHE E 1 132 ? 5.654 81.083 118.276 1.00 52.75 461 PHE E O 1
ATOM 8883 N N . VAL E 1 213 ? 9.441 72.599 131.025 1.00 30.00 542 VAL E N 1
ATOM 8884 C CA . VAL E 1 213 ? 10.480 73.667 131.107 1.00 30.00 542 VAL E CA 1
ATOM 8885 C C . VAL E 1 213 ? 11.271 73.692 129.797 1.00 30.00 542 VAL E C 1
ATOM 8886 O O . VAL E 1 213 ? 12.153 74.518 129.635 1.00 30.00 542 VAL E O 1
ATOM 8890 N N . ASP E 1 214 ? 10.921 72.833 128.854 1.00 54.29 543 ASP E N 1
ATOM 8891 C CA . ASP E 1 214 ? 11.613 72.902 127.551 1.00 53.34 543 ASP E CA 1
ATOM 8892 C C . ASP E 1 214 ? 10.969 74.042 126.756 1.00 55.23 543 ASP E C 1
ATOM 8893 O O . ASP E 1 214 ? 11.685 74.667 125.990 1.00 53.39 543 ASP E O 1
ATOM 8898 N N . GLY E 1 215 ? 9.701 74.354 127.059 1.00 52.22 544 GLY E N 1
ATOM 8899 C CA . GLY E 1 215 ? 8.909 75.383 126.363 1.00 50.99 544 GLY E CA 1
ATOM 8900 C C . GLY E 1 215 ? 9.129 76.786 126.895 1.00 51.45 544 GLY E C 1
ATOM 8901 O O . GLY E 1 215 ? 9.202 77.685 126.083 1.00 48.97 544 GLY E O 1
ATOM 8902 N N . THR E 1 216 ? 9.216 76.957 128.217 1.00 46.81 545 THR E N 1
ATOM 8903 C CA . THR E 1 216 ? 9.495 78.300 128.791 1.00 44.32 545 THR E CA 1
ATOM 8904 C C . THR E 1 216 ? 10.893 78.710 128.337 1.00 41.15 545 THR E C 1
ATOM 8905 O O . THR E 1 216 ? 11.035 79.793 127.807 1.00 36.77 545 THR E O 1
ATOM 8909 N N . ILE E 1 217 ? 11.851 77.796 128.497 1.00 36.09 546 ILE E N 1
ATOM 8910 C CA . ILE E 1 217 ? 13.266 78.044 128.111 1.00 33.74 546 ILE E CA 1
ATOM 8911 C C . ILE E 1 217 ? 13.345 78.222 126.606 1.00 32.82 546 ILE E C 1
ATOM 8912 O O . ILE E 1 217 ? 14.029 79.091 126.179 1.00 28.82 546 ILE E O 1
ATOM 8917 N N . GLY E 1 218 ? 12.690 77.333 125.858 1.00 29.69 547 GLY E N 1
ATOM 8918 C CA . GLY E 1 218 ? 12.724 77.451 124.395 1.00 28.99 547 GLY E CA 1
ATOM 8919 C C . GLY E 1 218 ? 12.200 78.802 123.935 1.00 32.79 547 GLY E C 1
ATOM 8920 O O . GLY E 1 218 ? 12.827 79.406 123.092 1.00 32.07 547 GLY E O 1
ATOM 8921 N N . CYS E 1 219 ? 11.061 79.212 124.475 1.00 31.60 548 CYS E N 1
ATOM 8922 C CA . CYS E 1 219 ? 10.470 80.513 124.141 1.00 31.33 548 CYS E CA 1
ATOM 8923 C C . CYS E 1 219 ? 11.387 81.642 124.534 1.00 32.47 548 CYS E C 1
ATOM 8924 O O . CYS E 1 219 ? 11.612 82.548 123.729 1.00 32.15 548 CYS E O 1
ATOM 8927 N N . ILE E 1 220 ? 11.907 81.602 125.776 1.00 29.62 549 ILE E N 1
ATOM 8928 C CA . ILE E 1 220 ? 12.812 82.647 126.268 1.00 29.48 549 ILE E CA 1
ATOM 8929 C C . ILE E 1 220 ? 14.043 82.760 125.370 1.00 33.65 549 ILE E C 1
ATOM 8930 O O . ILE E 1 220 ? 14.406 83.863 124.968 1.00 33.64 549 ILE E O 1
ATOM 8935 N N . LEU E 1 221 ? 14.643 81.621 125.011 1.00 32.22 550 LEU E N 1
ATOM 8936 C CA . LEU E 1 221 ? 15.837 81.655 124.160 1.00 33.32 550 LEU E CA 1
ATOM 8937 C C . LEU E 1 221 ? 15.575 82.242 122.771 1.00 37.74 550 LEU E C 1
ATOM 8938 O O . LEU E 1 221 ? 16.411 83.002 122.273 1.00 37.40 550 LEU E O 1
ATOM 8943 N N . MET E 1 222 ? 14.389 81.949 122.186 1.00 35.66 551 MET E N 1
ATOM 8944 C CA . MET E 1 222 ? 13.994 82.536 120.900 1.00 36.23 551 MET E CA 1
ATOM 8945 C C . MET E 1 222 ? 13.791 84.035 121.061 1.00 42.61 551 MET E C 1
ATOM 8946 O O . MET E 1 222 ? 14.228 84.811 120.207 1.00 44.80 551 MET E O 1
ATOM 8951 N N . ASP E 1 223 ? 13.155 84.450 122.170 1.00 37.82 552 ASP E N 1
ATOM 8952 C CA . ASP E 1 223 ? 12.915 85.863 122.448 1.00 38.61 552 ASP E CA 1
ATOM 8953 C C . ASP E 1 223 ? 14.210 86.640 122.693 1.00 44.85 552 ASP E C 1
ATOM 8954 O O . ASP E 1 223 ? 14.260 87.842 122.430 1.00 45.08 552 ASP E O 1
ATOM 8959 N N . LEU E 1 224 ? 15.274 85.937 123.125 1.00 42.84 553 LEU E N 1
ATOM 8960 C CA . LEU E 1 224 ? 16.610 86.502 123.336 1.00 43.72 553 LEU E CA 1
ATOM 8961 C C . LEU E 1 224 ? 17.371 86.570 122.014 1.00 48.63 553 LEU E C 1
ATOM 8962 O O . LEU E 1 224 ? 18.480 87.105 121.981 1.00 49.98 553 LEU E O 1
ATOM 8967 N N . ASP E 1 225 ? 16.796 86.003 120.936 1.00 44.33 554 ASP E N 1
ATOM 8968 C CA . ASP E 1 225 ? 17.380 85.966 119.592 1.00 45.25 554 ASP E CA 1
ATOM 8969 C C . ASP E 1 225 ? 18.752 85.262 119.590 1.00 47.16 554 ASP E C 1
ATOM 8970 O O . ASP E 1 225 ? 19.684 85.673 118.885 1.00 48.69 554 ASP E O 1
ATOM 8975 N N . PHE E 1 226 ? 18.883 84.200 120.409 1.00 38.87 555 PHE E N 1
ATOM 8976 C CA . PHE E 1 226 ? 20.115 83.425 120.463 1.00 37.99 555 PHE E CA 1
ATOM 8977 C C . PHE E 1 226 ? 20.153 82.519 119.223 1.00 36.17 555 PHE E C 1
ATOM 8978 O O . PHE E 1 226 ? 19.088 82.265 118.664 1.00 34.39 555 PHE E O 1
ATOM 8986 N N . PRO E 1 227 ? 21.336 82.105 118.709 1.00 31.89 556 PRO E N 1
ATOM 8987 C CA . PRO E 1 227 ? 21.340 81.284 117.484 1.00 31.93 556 PRO E CA 1
ATOM 8988 C C . PRO E 1 227 ? 20.450 80.051 117.618 1.00 33.96 556 PRO E C 1
ATOM 8989 O O . PRO E 1 227 ? 20.469 79.399 118.663 1.00 31.91 556 PRO E O 1
ATOM 8993 N N . VAL E 1 228 ? 19.651 79.744 116.582 1.00 29.83 557 VAL E N 1
ATOM 8994 C CA . VAL E 1 228 ? 18.744 78.583 116.600 1.00 30.01 557 VAL E CA 1
ATOM 8995 C C . VAL E 1 228 ? 19.507 77.278 116.939 1.00 31.67 557 VAL E C 1
ATOM 8996 O O . VAL E 1 228 ? 19.009 76.461 117.728 1.00 31.59 557 VAL E O 1
ATOM 9000 N N . HIS E 1 229 ? 20.725 77.107 116.390 1.00 28.07 558 HIS E N 1
ATOM 9001 C CA . HIS E 1 229 ? 21.532 75.898 116.651 1.00 27.41 558 HIS E CA 1
ATOM 9002 C C . HIS E 1 229 ? 21.976 75.771 118.112 1.00 28.27 558 HIS E C 1
ATOM 9003 O O . HIS E 1 229 ? 22.372 74.682 118.535 1.00 26.46 558 HIS E O 1
ATOM 9010 N N . SER E 1 230 ? 21.937 76.880 118.873 1.00 24.08 559 SER E N 1
ATOM 9011 C CA . SER E 1 230 ? 22.400 76.855 120.248 1.00 22.19 559 SER E CA 1
ATOM 9012 C C . SER E 1 230 ? 21.391 76.374 121.282 1.00 22.13 559 SER E C 1
ATOM 9013 O O . SER E 1 230 ? 21.794 76.039 122.391 1.00 21.07 559 SER E O 1
ATOM 9016 N N . LEU E 1 231 ? 20.094 76.361 120.952 1.00 19.38 560 LEU E N 1
ATOM 9017 C CA . LEU E 1 231 ? 19.050 76.187 121.951 1.00 20.23 560 LEU E CA 1
ATOM 9018 C C . LEU E 1 231 ? 19.194 74.945 122.819 1.00 21.55 560 LEU E C 1
ATOM 9019 O O . LEU E 1 231 ? 19.044 75.057 124.037 1.00 20.48 560 LEU E O 1
ATOM 9024 N N . ASN E 1 232 ? 19.500 73.779 122.225 1.00 19.06 561 ASN E N 1
ATOM 9025 C CA . ASN E 1 232 ? 19.672 72.570 123.030 1.00 18.91 561 ASN E CA 1
ATOM 9026 C C . ASN E 1 232 ? 20.864 72.622 124.001 1.00 18.76 561 ASN E C 1
ATOM 9027 O O . ASN E 1 232 ? 20.906 71.853 124.976 1.00 18.49 561 ASN E O 1
ATOM 9032 N N . GLY E 1 233 ? 21.823 73.499 123.729 1.00 16.94 562 GLY E N 1
ATOM 9033 C CA . GLY E 1 233 ? 23.025 73.602 124.561 1.00 16.90 562 GLY E CA 1
ATOM 9034 C C . GLY E 1 233 ? 22.738 73.897 126.019 1.00 17.69 562 GLY E C 1
ATOM 9035 O O . GLY E 1 233 ? 23.444 73.405 126.903 1.00 17.68 562 GLY E O 1
ATOM 9036 N N . PHE E 1 234 ? 21.725 74.735 126.289 1.00 17.33 563 PHE E N 1
ATOM 9037 C CA . PHE E 1 234 ? 21.389 75.104 127.657 1.00 16.21 563 PHE E CA 1
ATOM 9038 C C . PHE E 1 234 ? 21.007 73.895 128.489 1.00 19.38 563 PHE E C 1
ATOM 9039 O O . PHE E 1 234 ? 21.554 73.738 129.578 1.00 19.02 563 PHE E O 1
ATOM 9047 N N . PHE E 1 235 ? 20.158 72.994 127.946 1.00 16.64 564 PHE E N 1
ATOM 9048 C CA . PHE E 1 235 ? 19.787 71.802 128.697 1.00 16.93 564 PHE E CA 1
ATOM 9049 C C . PHE E 1 235 ? 20.975 70.829 128.756 1.00 18.45 564 PHE E C 1
ATOM 9050 O O . PHE E 1 235 ? 21.222 70.245 129.813 1.00 19.26 564 PHE E O 1
ATOM 9058 N N . VAL E 1 236 ? 21.706 70.644 127.634 1.00 15.73 565 VAL E N 1
ATOM 9059 C CA . VAL E 1 236 ? 22.857 69.720 127.644 1.00 15.11 565 VAL E CA 1
ATOM 9060 C C . VAL E 1 236 ? 23.877 70.139 128.716 1.00 17.89 565 VAL E C 1
ATOM 9061 O O . VAL E 1 236 ? 24.276 69.313 129.553 1.00 17.32 565 VAL E O 1
ATOM 9065 N N . LEU E 1 237 ? 24.274 71.419 128.709 1.00 14.37 566 LEU E N 1
ATOM 9066 C CA . LEU E 1 237 ? 25.241 71.890 129.707 1.00 15.33 566 LEU E CA 1
ATOM 9067 C C . LEU E 1 237 ? 24.655 71.810 131.131 1.00 18.12 566 LEU E C 1
ATOM 9068 O O . LEU E 1 237 ? 25.331 71.316 132.042 1.00 17.79 566 LEU E O 1
ATOM 9073 N N . ALA E 1 238 ? 23.430 72.340 131.336 1.00 15.73 567 ALA E N 1
ATOM 9074 C CA . ALA E 1 238 ? 22.885 72.355 132.681 1.00 16.68 567 ALA E CA 1
ATOM 9075 C C . ALA E 1 238 ? 22.789 70.959 133.256 1.00 18.29 567 ALA E C 1
ATOM 9076 O O . ALA E 1 238 ? 23.277 70.714 134.356 1.00 17.30 567 ALA E O 1
ATOM 9078 N N . ARG E 1 239 ? 22.233 70.027 132.481 1.00 16.62 568 ARG E N 1
ATOM 9079 C CA . ARG E 1 239 ? 22.041 68.658 132.997 1.00 16.35 568 ARG E CA 1
ATOM 9080 C C . ARG E 1 239 ? 23.369 67.911 133.219 1.00 16.83 568 ARG E C 1
ATOM 9081 O O . ARG E 1 239 ? 23.411 66.960 133.997 1.00 17.39 568 ARG E O 1
ATOM 9089 N N . THR E 1 240 ? 24.461 68.353 132.550 1.00 15.04 569 THR E N 1
ATOM 9090 C CA . THR E 1 240 ? 25.780 67.763 132.794 1.00 13.85 569 THR E CA 1
ATOM 9091 C C . THR E 1 240 ? 26.153 68.005 134.273 1.00 17.47 569 THR E C 1
ATOM 9092 O O . THR E 1 240 ? 26.802 67.154 134.881 1.00 17.11 569 THR E O 1
ATOM 9096 N N . ILE E 1 241 ? 25.741 69.162 134.850 1.00 15.13 570 ILE E N 1
ATOM 9097 C CA . ILE E 1 241 ? 26.041 69.408 136.265 1.00 15.55 570 ILE E CA 1
ATOM 9098 C C . ILE E 1 241 ? 25.395 68.276 137.105 1.00 18.57 570 ILE E C 1
ATOM 9099 O O . ILE E 1 241 ? 26.080 67.644 137.924 1.00 17.46 570 ILE E O 1
ATOM 9104 N N . GLY E 1 242 ? 24.099 68.009 136.870 1.00 15.78 571 GLY E N 1
ATOM 9105 C CA . GLY E 1 242 ? 23.399 66.960 137.612 1.00 16.05 571 GLY E CA 1
ATOM 9106 C C . GLY E 1 242 ? 23.975 65.576 137.342 1.00 17.57 571 GLY E C 1
ATOM 9107 O O . GLY E 1 242 ? 24.148 64.777 138.276 1.00 17.58 571 GLY E O 1
ATOM 9108 N N . MET E 1 243 ? 24.297 65.268 136.064 1.00 15.05 572 MET E N 1
ATOM 9109 C CA . MET E 1 243 ? 24.803 63.929 135.732 1.00 15.09 572 MET E CA 1
ATOM 9110 C C . MET E 1 243 ? 26.156 63.652 136.399 1.00 17.85 572 MET E C 1
ATOM 9111 O O . MET E 1 243 ? 26.380 62.541 136.904 1.00 18.29 572 MET E O 1
ATOM 9116 N N . ILE E 1 244 ? 27.038 64.667 136.427 1.00 15.32 573 ILE E N 1
ATOM 9117 C CA . ILE E 1 244 ? 28.311 64.549 137.149 1.00 14.38 573 ILE E CA 1
ATOM 9118 C C . ILE E 1 244 ? 27.983 64.293 138.637 1.00 19.23 573 ILE E C 1
ATOM 9119 O O . ILE E 1 244 ? 28.585 63.413 139.264 1.00 17.94 573 ILE E O 1
ATOM 9124 N N . GLY E 1 245 ? 27.050 65.079 139.200 1.00 16.87 574 GLY E N 1
ATOM 9125 C CA . GLY E 1 245 ? 26.650 64.927 140.593 1.00 17.14 574 GLY E CA 1
ATOM 9126 C C . GLY E 1 245 ? 26.191 63.508 140.909 1.00 18.79 574 GLY E C 1
ATOM 9127 O O . GLY E 1 245 ? 26.591 62.920 141.921 1.00 18.43 574 GLY E O 1
ATOM 9128 N N . HIS E 1 246 ? 25.343 62.935 140.044 1.00 14.92 575 HIS E N 1
ATOM 9129 C CA . HIS E 1 246 ? 24.857 61.557 140.290 1.00 15.18 575 HIS E CA 1
ATOM 9130 C C . HIS E 1 246 ? 25.994 60.523 140.202 1.00 18.64 575 HIS E C 1
ATOM 9131 O O . HIS E 1 246 ? 26.030 59.563 140.983 1.00 17.71 575 HIS E O 1
ATOM 9138 N N . TRP E 1 247 ? 26.942 60.738 139.276 1.00 16.38 576 TRP E N 1
ATOM 9139 C CA . TRP E 1 247 ? 28.090 59.828 139.173 1.00 15.85 576 TRP E CA 1
ATOM 9140 C C . TRP E 1 247 ? 28.903 59.886 140.478 1.00 18.34 576 TRP E C 1
ATOM 9141 O O . TRP E 1 247 ? 29.288 58.839 141.019 1.00 18.21 576 TRP E O 1
ATOM 9152 N N . ILE E 1 248 ? 29.162 61.112 140.981 1.00 15.64 577 ILE E N 1
ATOM 9153 C CA . ILE E 1 248 ? 29.926 61.290 142.229 1.00 16.08 577 ILE E CA 1
ATOM 9154 C C . ILE E 1 248 ? 29.194 60.602 143.372 1.00 18.85 577 ILE E C 1
ATOM 9155 O O . ILE E 1 248 ? 29.814 59.903 144.173 1.00 20.35 577 ILE E O 1
ATOM 9160 N N . ASP E 1 249 ? 27.873 60.831 143.453 1.00 18.05 578 ASP E N 1
ATOM 9161 C CA . ASP E 1 249 ? 27.018 60.281 144.510 1.00 18.77 578 ASP E CA 1
ATOM 9162 C C . ASP E 1 249 ? 27.119 58.755 144.559 1.00 21.34 578 ASP E C 1
ATOM 9163 O O . ASP E 1 249 ? 27.374 58.179 145.627 1.00 22.08 578 ASP E O 1
ATOM 9168 N N . GLN E 1 250 ? 26.983 58.105 143.390 1.00 18.36 579 GLN E N 1
ATOM 9169 C CA . GLN E 1 250 ? 27.057 56.648 143.349 1.00 18.37 579 GLN E CA 1
ATOM 9170 C C . GLN E 1 250 ? 28.451 56.159 143.743 1.00 21.63 579 GLN E C 1
ATOM 9171 O O . GLN E 1 250 ? 28.568 55.153 144.453 1.00 22.69 579 GLN E O 1
ATOM 9177 N N . ASN E 1 251 ? 29.503 56.871 143.289 1.00 18.83 580 ASN E N 1
ATOM 9178 C CA . ASN E 1 251 ? 30.865 56.477 143.647 1.00 18.61 580 ASN E CA 1
ATOM 9179 C C . ASN E 1 251 ? 31.158 56.688 145.136 1.00 22.78 580 ASN E C 1
ATOM 9180 O O . ASN E 1 251 ? 31.819 55.840 145.749 1.00 23.68 580 ASN E O 1
ATOM 9185 N N . ASN E 1 252 ? 30.624 57.761 145.742 1.00 19.74 581 ASN E N 1
ATOM 9186 C CA . ASN E 1 252 ? 30.796 57.996 147.196 1.00 20.31 581 ASN E CA 1
ATOM 9187 C C . ASN E 1 252 ? 30.188 56.839 147.986 1.00 25.60 581 ASN E C 1
ATOM 9188 O O . ASN E 1 252 ? 30.721 56.468 149.036 1.00 27.13 581 ASN E O 1
ATOM 9193 N N . GLN E 1 253 ? 29.044 56.308 147.499 1.00 22.77 582 GLN E N 1
ATOM 9194 C CA . GLN E 1 253 ? 28.312 55.206 148.150 1.00 23.35 582 GLN E CA 1
ATOM 9195 C C . GLN E 1 253 ? 28.890 53.835 147.814 1.00 27.17 582 GLN E C 1
ATOM 9196 O O . GLN E 1 253 ? 28.399 52.835 148.343 1.00 27.66 582 GLN E O 1
ATOM 9202 N N . ASN E 1 254 ? 29.882 53.764 146.902 1.00 22.33 583 ASN E N 1
ATOM 9203 C CA . ASN E 1 254 ? 30.439 52.485 146.409 1.00 22.07 583 ASN E CA 1
ATOM 9204 C C . ASN E 1 254 ? 29.316 51.587 145.884 1.00 25.07 583 ASN E C 1
ATOM 9205 O O . ASN E 1 254 ? 29.286 50.382 146.159 1.00 22.96 583 ASN E O 1
ATOM 9210 N N . SER E 1 255 ? 28.351 52.194 145.161 1.00 21.86 584 SER E N 1
ATOM 9211 C CA . SER E 1 255 ? 27.198 51.453 144.648 1.00 21.23 584 SER E CA 1
ATOM 9212 C C . SER E 1 255 ? 27.596 50.300 143.764 1.00 25.55 584 SER E C 1
ATOM 9213 O O . SER E 1 255 ? 28.543 50.414 142.978 1.00 25.80 584 SER E O 1
ATOM 9216 N N . ARG E 1 256 ? 26.884 49.185 143.906 1.00 21.24 585 ARG E N 1
ATOM 9217 C CA . ARG E 1 256 ? 27.192 47.999 143.127 1.00 20.29 585 ARG E CA 1
ATOM 9218 C C . ARG E 1 256 ? 26.463 48.005 141.786 1.00 21.02 585 ARG E C 1
ATOM 9219 O O . ARG E 1 256 ? 25.509 48.764 141.570 1.00 19.63 585 ARG E O 1
ATOM 9227 N N . LEU E 1 257 ? 26.906 47.103 140.921 1.00 18.52 586 LEU E N 1
ATOM 9228 C CA . LEU E 1 257 ? 26.353 46.886 139.599 1.00 18.84 586 LEU E CA 1
ATOM 9229 C C . LEU E 1 257 ? 24.826 46.706 139.664 1.00 21.51 586 LEU E C 1
ATOM 9230 O O . LEU E 1 257 ? 24.310 45.984 140.540 1.00 20.63 586 LEU E O 1
ATOM 9235 N N . ILE E 1 258 ? 24.122 47.348 138.724 1.00 18.06 587 ILE E N 1
ATOM 9236 C CA . ILE E 1 258 ? 22.682 47.198 138.614 1.00 16.51 587 ILE E CA 1
ATOM 9237 C C . ILE E 1 258 ? 22.385 46.075 137.620 1.00 20.88 587 ILE E C 1
ATOM 9238 O O . ILE E 1 258 ? 22.922 46.069 136.499 1.00 20.66 587 ILE E O 1
ATOM 9243 N N . ARG E 1 259 ? 21.516 45.153 138.022 1.00 20.15 588 ARG E N 1
ATOM 9244 C CA . ARG E 1 259 ? 20.952 44.145 137.132 1.00 19.57 588 ARG E CA 1
ATOM 9245 C C . ARG E 1 259 ? 19.463 44.228 137.442 1.00 22.95 588 ARG E C 1
ATOM 9246 O O . ARG E 1 259 ? 19.061 44.022 138.587 1.00 23.61 588 ARG E O 1
ATOM 9254 N N . LEU E 1 260 ? 18.664 44.640 136.446 1.00 21.87 589 LEU E N 1
ATOM 9255 C CA . LEU E 1 260 ? 17.225 44.857 136.644 1.00 23.44 589 LEU E CA 1
ATOM 9256 C C . LEU E 1 260 ? 16.539 43.619 137.186 1.00 26.21 589 LEU E C 1
ATOM 9257 O O . LEU E 1 260 ? 16.808 42.509 136.713 1.00 24.47 589 LEU E O 1
ATOM 9262 N N . TYR E 1 261 ? 15.726 43.804 138.245 1.00 24.69 590 TYR E N 1
ATOM 9263 C CA . TYR E 1 261 ? 15.027 42.678 138.864 1.00 25.66 590 TYR E CA 1
ATOM 9264 C C . TYR E 1 261 ? 14.111 41.985 137.866 1.00 28.15 590 TYR E C 1
ATOM 9265 O O . TYR E 1 261 ? 13.466 42.651 137.058 1.00 24.89 590 TYR E O 1
ATOM 9274 N N . ASP E 1 262 ? 14.048 40.652 137.935 1.00 27.33 591 ASP E N 1
ATOM 9275 C CA . ASP E 1 262 ? 13.254 39.856 136.998 1.00 29.00 591 ASP E CA 1
ATOM 9276 C C . ASP E 1 262 ? 11.781 40.294 136.914 1.00 30.86 591 ASP E C 1
ATOM 9277 O O . ASP E 1 262 ? 11.231 40.342 135.809 1.00 29.21 591 ASP E O 1
ATOM 9282 N N . TYR E 1 263 ? 11.173 40.664 138.070 1.00 29.37 592 TYR E N 1
ATOM 9283 C CA . TYR E 1 263 ? 9.773 41.082 138.130 1.00 30.33 592 TYR E CA 1
ATOM 9284 C C . TYR E 1 263 ? 9.504 42.403 137.408 1.00 30.87 592 TYR E C 1
ATOM 9285 O O . TYR E 1 263 ? 8.343 42.710 137.119 1.00 30.89 592 TYR E O 1
ATOM 9294 N N . LEU E 1 264 ? 10.565 43.168 137.099 1.00 25.69 593 LEU E N 1
ATOM 9295 C CA . LEU E 1 264 ? 10.420 44.429 136.387 1.00 25.56 593 LEU E CA 1
ATOM 9296 C C . LEU E 1 264 ? 10.436 44.224 134.874 1.00 27.03 593 LEU E C 1
ATOM 9297 O O . LEU E 1 264 ? 10.316 45.199 134.129 1.00 25.66 593 LEU E O 1
ATOM 9302 N N . ILE E 1 265 ? 10.608 42.965 134.419 1.00 20.81 594 ILE E N 1
ATOM 9303 C CA . ILE E 1 265 ? 10.672 42.664 133.005 1.00 19.82 594 ILE E CA 1
ATOM 9304 C C . ILE E 1 265 ? 9.505 41.777 132.596 1.00 21.98 594 ILE E C 1
ATOM 9305 O O . ILE E 1 265 ? 9.263 40.732 133.217 1.00 20.99 594 ILE E O 1
ATOM 9310 N N . ASN E 1 266 ? 8.820 42.184 131.527 1.00 18.59 595 ASN E N 1
ATOM 9311 C CA . ASN E 1 266 ? 7.769 41.388 130.918 1.00 17.73 595 ASN E CA 1
ATOM 9312 C C . ASN E 1 266 ? 8.460 40.621 129.798 1.00 20.02 595 ASN E C 1
ATOM 9313 O O . ASN E 1 266 ? 8.799 41.209 128.752 1.00 18.49 595 ASN E O 1
ATOM 9318 N N . TYR E 1 267 ? 8.801 39.354 130.054 1.00 18.70 596 TYR E N 1
ATOM 9319 C CA . TYR E 1 267 ? 9.455 38.513 129.036 1.00 18.26 596 TYR E CA 1
ATOM 9320 C C . TYR E 1 267 ? 8.388 37.974 128.060 1.00 20.49 596 TYR E C 1
ATOM 9321 O O . TYR E 1 267 ? 7.894 36.835 128.218 1.00 20.17 596 TYR E O 1
ATOM 9330 N N . ALA E 1 268 ? 8.025 38.803 127.046 1.00 17.78 597 ALA E N 1
ATOM 9331 C CA . ALA E 1 268 ? 7.021 38.432 126.035 1.00 19.03 597 ALA E CA 1
ATOM 9332 C C . ALA E 1 268 ? 7.764 37.734 124.897 1.00 19.72 597 ALA E C 1
ATOM 9333 O O . ALA E 1 268 ? 7.714 38.175 123.754 1.00 20.14 597 ALA E O 1
ATOM 9335 N N . VAL E 1 269 ? 8.428 36.616 125.230 1.00 18.07 598 VAL E N 1
ATOM 9336 C CA . VAL E 1 269 ? 9.328 35.908 124.336 1.00 18.30 598 VAL E CA 1
ATOM 9337 C C . VAL E 1 269 ? 8.637 34.809 123.568 1.00 22.86 598 VAL E C 1
ATOM 9338 O O . VAL E 1 269 ? 7.554 34.346 123.950 1.00 22.13 598 VAL E O 1
ATOM 9342 N N . LYS E 1 270 ? 9.271 34.375 122.478 1.00 21.21 599 LYS E N 1
ATOM 9343 C CA . LYS E 1 270 ? 8.756 33.305 121.627 1.00 20.94 599 LYS E CA 1
ATOM 9344 C C . LYS E 1 270 ? 8.729 31.982 122.392 1.00 23.76 599 LYS E C 1
ATOM 9345 O O . LYS E 1 270 ? 9.648 31.721 123.182 1.00 23.51 599 LYS E O 1
ATOM 9351 N N . PRO E 1 271 ? 7.734 31.095 122.150 1.00 22.79 600 PRO E N 1
ATOM 9352 C CA . PRO E 1 271 ? 7.773 29.766 122.793 1.00 22.99 600 PRO E CA 1
ATOM 9353 C C . PRO E 1 271 ? 9.079 29.066 122.410 1.00 26.66 600 PRO E C 1
ATOM 9354 O O . PRO E 1 271 ? 9.565 29.250 121.287 1.00 26.57 600 PRO E O 1
ATOM 9358 N N . GLU E 1 272 ? 9.647 28.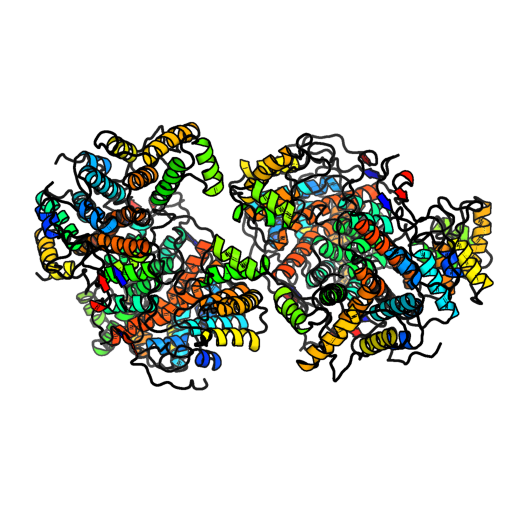295 123.335 1.00 24.27 601 GLU E N 1
ATOM 9359 C CA . GLU E 1 272 ? 10.914 27.601 123.105 1.00 26.23 601 GLU E CA 1
ATOM 9360 C C . GLU E 1 272 ? 10.767 26.541 122.036 1.00 32.72 601 GLU E C 1
ATOM 9361 O O . GLU E 1 272 ? 9.762 25.823 122.010 1.00 33.00 601 GLU E O 1
ATOM 9367 N N . GLN E 1 273 ? 11.712 26.539 121.091 1.00 29.81 602 GLN E N 1
ATOM 9368 C CA . GLN E 1 273 ? 11.761 25.606 119.936 1.00 31.81 602 GLN E CA 1
ATOM 9369 C C . GLN E 1 273 ? 13.126 24.922 119.816 1.00 34.20 602 GLN E C 1
ATOM 9370 O O . GLN E 1 273 ? 14.132 25.510 120.194 1.00 30.95 602 GLN E O 1
ATOM 9376 N N . GLU E 1 274 ? 13.130 23.697 119.291 1.00 32.46 603 GLU E N 1
ATOM 9377 C CA . GLU E 1 274 ? 14.379 23.002 119.027 1.00 32.69 603 GLU E CA 1
ATOM 9378 C C . GLU E 1 274 ? 14.970 23.584 117.758 1.00 34.66 603 GLU E C 1
ATOM 9379 O O . GLU E 1 274 ? 14.222 24.021 116.877 1.00 33.91 603 GLU E O 1
ATOM 9385 N N . VAL E 1 275 ? 16.297 23.585 117.652 1.00 29.71 604 VAL E N 1
ATOM 9386 C CA . VAL E 1 275 ? 16.956 24.092 116.420 1.00 29.42 604 VAL E CA 1
ATOM 9387 C C . VAL E 1 275 ? 16.882 22.988 115.353 1.00 36.17 604 VAL E C 1
ATOM 9388 O O . VAL E 1 275 ? 17.259 21.895 115.679 1.00 37.20 604 VAL E O 1
ATOM 9392 N N . PRO E 1 276 ? 16.385 23.248 114.128 1.00 35.71 605 PRO E N 1
ATOM 9393 C CA . PRO E 1 276 ? 16.370 22.231 113.059 1.00 38.36 605 PRO E CA 1
ATOM 9394 C C . PRO E 1 276 ? 17.748 22.025 112.404 1.00 44.14 605 PRO E C 1
ATOM 9395 O O . PRO E 1 276 ? 18.569 22.902 112.402 1.00 42.69 605 PRO E O 1
ATOM 9399 N N . GLU E 1 277 ? 17.958 20.848 111.825 1.00 44.29 606 GLU E N 1
ATOM 9400 C CA . GLU E 1 277 ? 19.236 20.548 111.140 1.00 45.50 606 GLU E CA 1
ATOM 9401 C C . GLU E 1 277 ? 19.332 21.409 109.886 1.00 51.48 606 GLU E C 1
ATOM 9402 O O . GLU E 1 277 ? 18.309 21.617 109.262 1.00 51.99 606 GLU E O 1
ATOM 9408 N N . LYS E 1 278 ? 20.530 21.915 109.619 1.00 49.28 607 LYS E N 1
ATOM 9409 C CA . LYS E 1 278 ? 20.770 22.859 108.514 1.00 76.34 607 LYS E CA 1
ATOM 9410 C C . LYS E 1 278 ? 21.000 22.060 107.232 1.00 109.33 607 LYS E C 1
ATOM 9411 O O . LYS E 1 278 ? 21.503 20.941 107.369 1.00 76.29 607 LYS E O 1
ATOM 9417 N N . SER F 1 19 ? 48.022 10.970 102.902 1.00 57.37 348 SER F N 1
ATOM 9418 C CA . SER F 1 19 ? 48.465 9.574 102.921 1.00 57.12 348 SER F CA 1
ATOM 9419 C C . SER F 1 19 ? 49.721 9.391 102.041 1.00 59.97 348 SER F C 1
ATOM 9420 O O . SER F 1 19 ? 49.612 9.082 100.848 1.00 61.06 348 SER F O 1
ATOM 9423 N N . HIS F 1 20 ? 50.909 9.613 102.648 1.00 53.86 349 HIS F N 1
ATOM 9424 C CA . HIS F 1 20 ? 52.241 9.556 102.023 1.00 52.00 349 HIS F CA 1
ATOM 9425 C C . HIS F 1 20 ? 52.901 8.166 102.063 1.00 49.04 349 HIS F C 1
ATOM 9426 O O . HIS F 1 20 ? 52.787 7.439 103.058 1.00 43.58 349 HIS F O 1
ATOM 9433 N N . MET F 1 21 ? 53.691 7.857 101.013 1.00 44.92 350 MET F N 1
ATOM 9434 C CA . MET F 1 21 ? 54.588 6.705 101.001 1.00 44.02 350 MET F CA 1
ATOM 9435 C C . MET F 1 21 ? 55.790 7.299 101.784 1.00 41.40 350 MET F C 1
ATOM 9436 O O . MET F 1 21 ? 56.130 8.464 101.561 1.00 40.94 350 MET F O 1
ATOM 9441 N N . VAL F 1 22 ? 56.348 6.565 102.755 1.00 33.36 351 VAL F N 1
ATOM 9442 C CA . VAL F 1 22 ? 57.431 7.059 103.623 1.00 30.98 351 VAL F CA 1
ATOM 9443 C C . VAL F 1 22 ? 58.740 6.299 103.445 1.00 34.83 351 VAL F C 1
ATOM 9444 O O . VAL F 1 22 ? 58.767 5.077 103.584 1.00 36.19 351 VAL F O 1
ATOM 9448 N N . GLU F 1 23 ? 59.832 7.036 103.207 1.00 29.08 352 GLU F N 1
ATOM 9449 C CA . GLU F 1 23 ? 61.166 6.455 103.148 1.00 28.96 352 GLU F CA 1
ATOM 9450 C C . GLU F 1 23 ? 61.690 6.554 104.575 1.00 30.20 352 GLU F C 1
ATOM 9451 O O . GLU F 1 23 ? 61.653 7.651 105.147 1.00 27.61 352 GLU F O 1
ATOM 9457 N N . PRO F 1 24 ? 62.106 5.449 105.228 1.00 28.38 353 PRO F N 1
ATOM 9458 C CA . PRO F 1 24 ? 62.589 5.586 106.614 1.00 27.85 353 PRO F CA 1
ATOM 9459 C C . PRO F 1 24 ? 63.778 6.528 106.728 1.00 28.90 353 PRO F C 1
ATOM 9460 O O . PRO F 1 24 ? 64.604 6.611 105.806 1.00 29.32 353 PRO F O 1
ATOM 9464 N N . LEU F 1 25 ? 63.824 7.283 107.833 1.00 25.97 354 LEU F N 1
ATOM 9465 C CA . LEU F 1 25 ? 64.919 8.208 108.118 1.00 24.19 354 LEU F CA 1
ATOM 9466 C C . LEU F 1 25 ? 66.125 7.416 108.611 1.00 26.92 354 LEU F C 1
ATOM 9467 O O . LEU F 1 25 ? 67.267 7.780 108.330 1.00 25.31 354 LEU F O 1
ATOM 9472 N N . ILE F 1 26 ? 65.867 6.354 109.379 1.00 23.43 355 ILE F N 1
ATOM 9473 C CA . ILE F 1 26 ? 66.919 5.528 109.973 1.00 23.60 355 ILE F CA 1
ATOM 9474 C C . ILE F 1 26 ? 66.611 4.035 109.870 1.00 27.57 355 ILE F C 1
ATOM 9475 O O . ILE F 1 26 ? 65.457 3.655 109.728 1.00 26.75 355 ILE F O 1
ATOM 9480 N N . ARG F 1 27 ? 67.641 3.209 110.024 1.00 24.16 356 ARG F N 1
ATOM 9481 C CA . ARG F 1 27 ? 67.512 1.748 110.115 1.00 24.64 356 ARG F CA 1
ATOM 9482 C C . ARG F 1 27 ? 68.182 1.353 111.429 1.00 26.72 356 ARG F C 1
ATOM 9483 O O . ARG F 1 27 ? 69.300 1.810 111.704 1.00 24.81 356 ARG F O 1
ATOM 9491 N N . THR F 1 28 ? 67.468 0.598 112.271 1.00 25.15 357 THR F N 1
ATOM 9492 C CA . THR F 1 28 ? 67.955 0.141 113.590 1.00 22.96 357 THR F CA 1
ATOM 9493 C C . THR F 1 28 ? 67.920 -1.376 113.661 1.00 27.18 357 THR F C 1
ATOM 9494 O O . THR F 1 28 ? 66.994 -1.975 113.123 1.00 28.16 357 THR F O 1
ATOM 9498 N N . THR F 1 29 ? 68.889 -1.986 114.359 1.00 22.85 358 THR F N 1
ATOM 9499 C CA . THR F 1 29 ? 68.951 -3.449 114.452 1.00 23.01 358 THR F CA 1
ATOM 9500 C C . THR F 1 29 ? 69.113 -3.951 115.873 1.00 25.16 358 THR F C 1
ATOM 9501 O O . THR F 1 29 ? 69.074 -5.167 116.072 1.00 25.25 358 THR F O 1
ATOM 9505 N N . ILE F 1 30 ? 69.375 -3.046 116.861 1.00 21.28 359 ILE F N 1
ATOM 9506 C CA . ILE F 1 30 ? 69.729 -3.551 118.197 1.00 20.71 359 ILE F CA 1
ATOM 9507 C C . ILE F 1 30 ? 68.605 -3.674 119.218 1.00 26.40 359 ILE F C 1
ATOM 9508 O O . ILE F 1 30 ? 68.764 -4.452 120.171 1.00 25.19 359 ILE F O 1
ATOM 9513 N N . SER F 1 31 ? 67.557 -2.847 119.128 1.00 23.59 360 SER F N 1
ATOM 9514 C CA . SER F 1 31 ? 66.527 -2.855 120.180 1.00 23.22 360 SER F CA 1
ATOM 9515 C C . SER F 1 31 ? 65.178 -2.435 119.653 1.00 27.67 360 SER F C 1
ATOM 9516 O O . SER F 1 31 ? 65.080 -1.782 118.595 1.00 27.68 360 SER F O 1
ATOM 9519 N N . ASP F 1 32 ? 64.133 -2.859 120.363 1.00 27.63 361 ASP F N 1
ATOM 9520 C CA . ASP F 1 32 ? 62.766 -2.627 119.924 1.00 28.37 361 ASP F CA 1
ATOM 9521 C C . ASP F 1 32 ? 61.861 -2.497 121.119 1.00 33.91 361 ASP F C 1
ATOM 9522 O O . ASP F 1 32 ? 61.820 -3.412 121.933 1.00 36.91 361 ASP F O 1
ATOM 9527 N N . ASP F 1 33 ? 61.078 -1.416 121.194 1.00 28.49 362 ASP F N 1
ATOM 9528 C CA . ASP F 1 33 ? 60.129 -1.282 122.296 1.00 29.36 362 ASP F CA 1
ATOM 9529 C C . ASP F 1 33 ? 58.654 -1.439 121.856 1.00 35.22 362 ASP F C 1
ATOM 9530 O O . ASP F 1 33 ? 57.744 -1.209 122.645 1.00 34.79 362 ASP F O 1
ATOM 9535 N N . ARG F 1 34 ? 58.416 -1.788 120.586 1.00 32.51 363 ARG F N 1
ATOM 9536 C CA . ARG F 1 34 ? 57.041 -1.949 120.094 1.00 33.44 363 ARG F CA 1
ATOM 9537 C C . ARG F 1 34 ? 56.266 -3.145 120.690 1.00 39.72 363 ARG F C 1
ATOM 9538 O O . ARG F 1 34 ? 55.034 -3.122 120.696 1.00 41.62 363 ARG F O 1
ATOM 9546 N N . GLY F 1 35 ? 56.993 -4.167 121.161 1.00 36.25 364 GLY F N 1
ATOM 9547 C CA . GLY F 1 35 ? 56.438 -5.378 121.755 1.00 36.36 364 GLY F CA 1
ATOM 9548 C C . GLY F 1 35 ? 55.954 -5.177 123.172 1.00 38.45 364 GLY F C 1
ATOM 9549 O O . GLY F 1 35 ? 55.771 -4.036 123.619 1.00 37.00 364 GLY F O 1
ATOM 9550 N N . GLU F 1 36 ? 55.775 -6.297 123.901 1.00 35.14 365 GLU F N 1
ATOM 9551 C CA . GLU F 1 36 ? 55.263 -6.305 125.275 1.00 34.65 365 GLU F CA 1
ATOM 9552 C C . GLU F 1 36 ? 56.190 -5.599 126.241 1.00 35.93 365 GLU F C 1
ATOM 9553 O O . GLU F 1 36 ? 55.727 -4.993 127.200 1.00 36.60 365 GLU F O 1
ATOM 9559 N N . GLU F 1 37 ? 57.504 -5.642 125.967 1.00 31.21 366 GLU F N 1
ATOM 9560 C CA . GLU F 1 37 ? 58.527 -4.948 126.746 1.00 29.19 366 GLU F CA 1
ATOM 9561 C C . GLU F 1 37 ? 59.722 -4.745 125.831 1.00 30.72 366 GLU F C 1
ATOM 9562 O O . GLU F 1 37 ? 59.809 -5.444 124.815 1.00 30.64 366 GLU F O 1
ATOM 9568 N N . PRO F 1 38 ? 60.667 -3.822 126.136 1.00 26.79 367 PRO F N 1
ATOM 9569 C CA . PRO F 1 38 ? 61.839 -3.662 125.250 1.00 26.11 367 PRO F CA 1
ATOM 9570 C C . PRO F 1 38 ? 62.624 -4.964 125.043 1.00 28.85 367 PRO F C 1
ATOM 9571 O O . PRO F 1 38 ? 62.697 -5.787 125.955 1.00 28.46 367 PRO F O 1
ATOM 9575 N N . ARG F 1 39 ? 63.200 -5.145 123.841 1.00 26.93 368 ARG F N 1
ATOM 9576 C CA . ARG F 1 39 ? 63.974 -6.334 123.452 1.00 26.19 368 ARG F CA 1
ATOM 9577 C C . ARG F 1 39 ? 65.361 -5.882 123.058 1.00 27.90 368 ARG F C 1
ATOM 9578 O O . ARG F 1 39 ? 65.477 -4.992 122.209 1.00 27.38 368 ARG F O 1
ATOM 9586 N N . TYR F 1 40 ? 66.404 -6.434 123.707 1.00 24.21 369 TYR F N 1
ATOM 9587 C CA . TYR F 1 40 ? 67.822 -6.130 123.431 1.00 23.67 369 TYR F CA 1
ATOM 9588 C C . TYR F 1 40 ? 68.372 -7.300 122.608 1.00 26.41 369 TYR F C 1
ATOM 9589 O O . TYR F 1 40 ? 68.494 -8.408 123.132 1.00 26.53 369 TYR F O 1
ATOM 9598 N N . ALA F 1 41 ? 68.670 -7.067 121.326 1.00 24.96 370 ALA F N 1
ATOM 9599 C CA . ALA F 1 41 ? 69.149 -8.137 120.411 1.00 25.02 370 ALA F CA 1
ATOM 9600 C C . ALA F 1 41 ? 68.222 -9.364 120.472 1.00 28.85 370 ALA F C 1
ATOM 9601 O O . ALA F 1 41 ? 68.685 -10.509 120.468 1.00 26.21 370 ALA F O 1
ATOM 9603 N N . GLY F 1 42 ? 66.913 -9.086 120.557 1.00 26.71 371 GLY F N 1
ATOM 9604 C CA . GLY F 1 42 ? 65.853 -10.091 120.600 1.00 27.70 371 GLY F CA 1
ATOM 9605 C C . GLY F 1 42 ? 65.459 -10.614 121.968 1.00 31.37 371 GLY F C 1
ATOM 9606 O O . GLY F 1 42 ? 64.466 -11.330 122.067 1.00 32.28 371 GLY F O 1
ATOM 9607 N N . TYR F 1 43 ? 66.212 -10.248 123.042 1.00 27.03 372 TYR F N 1
ATOM 9608 C CA . TYR F 1 43 ? 65.925 -10.764 124.381 1.00 26.20 372 TYR F CA 1
ATOM 9609 C C . TYR F 1 43 ? 65.185 -9.755 125.264 1.00 30.32 372 TYR F C 1
ATOM 9610 O O . TYR F 1 43 ? 65.554 -8.583 125.306 1.00 27.33 372 TYR F O 1
ATOM 9619 N N . ALA F 1 44 ? 64.185 -10.232 126.023 1.00 27.11 373 ALA F N 1
ATOM 9620 C CA . ALA F 1 44 ? 63.432 -9.384 126.953 1.00 26.77 373 ALA F CA 1
ATOM 9621 C C . ALA F 1 44 ? 64.295 -9.100 128.214 1.00 28.46 373 ALA F C 1
ATOM 9622 O O . ALA F 1 44 ? 64.854 -10.054 128.782 1.00 28.13 373 ALA F O 1
ATOM 9624 N N . ALA F 1 45 ? 64.371 -7.835 128.698 1.00 25.84 374 ALA F N 1
ATOM 9625 C CA . ALA F 1 45 ? 65.197 -7.529 129.887 1.00 24.57 374 ALA F CA 1
ATOM 9626 C C . ALA F 1 45 ? 64.776 -8.297 131.140 1.00 29.54 374 ALA F C 1
ATOM 9627 O O . ALA F 1 45 ? 65.631 -8.837 131.850 1.00 28.79 374 ALA F O 1
ATOM 9629 N N . SER F 1 46 ? 63.460 -8.355 131.414 1.00 26.00 375 SER F N 1
ATOM 9630 C CA . SER F 1 46 ? 62.991 -9.069 132.594 1.00 26.86 375 SER F CA 1
ATOM 9631 C C . SER F 1 46 ? 63.438 -10.533 132.589 1.00 32.22 375 SER F C 1
ATOM 9632 O O . SER F 1 46 ? 63.732 -11.077 133.661 1.00 33.07 375 SER F O 1
ATOM 9635 N N . GLU F 1 47 ? 63.509 -11.162 131.395 1.00 29.53 376 GLU F N 1
ATOM 9636 C CA . GLU F 1 47 ? 63.919 -12.562 131.264 1.00 29.87 376 GLU F CA 1
ATOM 9637 C C . GLU F 1 47 ? 65.429 -12.706 131.494 1.00 31.69 376 GLU F C 1
ATOM 9638 O O . GLU F 1 47 ? 65.872 -13.681 132.106 1.00 30.09 376 GLU F O 1
ATOM 9644 N N . LEU F 1 48 ? 66.215 -11.703 131.049 1.00 27.14 377 LEU F N 1
ATOM 9645 C CA . LEU F 1 48 ? 67.660 -11.674 131.319 1.00 26.11 377 LEU F CA 1
ATOM 9646 C C . LEU F 1 48 ? 67.864 -11.565 132.851 1.00 29.69 377 LEU F C 1
ATOM 9647 O O . LEU F 1 48 ? 68.717 -12.257 133.410 1.00 29.07 377 LEU F O 1
ATOM 9652 N N . CYS F 1 49 ? 67.050 -10.730 133.523 1.00 26.06 378 CYS F N 1
ATOM 9653 C CA . CYS F 1 49 ? 67.103 -10.592 134.986 1.00 25.23 378 CYS F CA 1
ATOM 9654 C C . CYS F 1 49 ? 66.749 -11.908 135.651 1.00 30.35 378 CYS F C 1
ATOM 9655 O O . CYS F 1 49 ? 67.485 -12.372 136.526 1.00 29.15 378 CYS F O 1
ATOM 9658 N N . SER F 1 50 ? 65.609 -12.499 135.242 1.00 27.82 379 SER F N 1
ATOM 9659 C CA . SER F 1 50 ? 65.080 -13.747 135.811 1.00 29.05 379 SER F CA 1
ATOM 9660 C C . SER F 1 50 ? 66.060 -14.911 135.738 1.00 34.73 379 SER F C 1
ATOM 9661 O O . SER F 1 50 ? 66.106 -15.737 136.660 1.00 35.69 379 SER F O 1
ATOM 9664 N N . LYS F 1 51 ? 66.828 -14.992 134.644 1.00 31.50 380 LYS F N 1
ATOM 9665 C CA . LYS F 1 51 ? 67.752 -16.102 134.420 1.00 31.62 380 LYS F CA 1
ATOM 9666 C C . LYS F 1 51 ? 69.186 -15.848 134.971 1.00 35.07 380 LYS F C 1
ATOM 9667 O O . LYS F 1 51 ? 70.079 -16.654 134.726 1.00 35.18 380 LYS F O 1
ATOM 9673 N N . GLY F 1 52 ? 69.358 -14.779 135.759 1.00 30.90 381 GLY F N 1
ATOM 9674 C CA . GLY F 1 52 ? 70.614 -14.480 136.445 1.00 29.00 381 GLY F CA 1
ATOM 9675 C C . GLY F 1 52 ? 71.695 -13.750 135.675 1.00 31.74 381 GLY F C 1
ATOM 9676 O O . GLY F 1 52 ? 72.848 -13.711 136.125 1.00 31.64 381 GLY F O 1
ATOM 9677 N N . TYR F 1 53 ? 71.340 -13.128 134.539 1.00 25.84 382 TYR F N 1
ATOM 9678 C CA . TYR F 1 53 ? 72.300 -12.358 133.762 1.00 24.26 382 TYR F CA 1
ATOM 9679 C C . TYR F 1 53 ? 72.567 -11.012 134.433 1.00 26.22 382 TYR F C 1
ATOM 9680 O O . TYR F 1 53 ? 71.844 -10.648 135.365 1.00 25.14 382 TYR F O 1
ATOM 9689 N N . GLY F 1 54 ? 73.628 -10.312 133.989 1.00 22.69 383 GLY F N 1
ATOM 9690 C CA . GLY F 1 54 ? 74.043 -9.060 134.603 1.00 20.81 383 GLY F CA 1
ATOM 9691 C C . GLY F 1 54 ? 74.154 -7.884 133.655 1.00 23.77 383 GLY F C 1
ATOM 9692 O O . GLY F 1 54 ? 73.850 -7.987 132.462 1.00 22.72 383 GLY F O 1
ATOM 9693 N N . ILE F 1 55 ? 74.628 -6.744 134.189 1.00 20.24 384 ILE F N 1
ATOM 9694 C CA . ILE F 1 55 ? 74.825 -5.531 133.384 1.00 18.22 384 ILE F CA 1
ATOM 9695 C C . ILE F 1 55 ? 75.792 -5.836 132.223 1.00 23.01 384 ILE F C 1
ATOM 9696 O O . ILE F 1 55 ? 75.564 -5.404 131.085 1.00 23.28 384 ILE F O 1
ATOM 9701 N N . GLU F 1 56 ? 76.858 -6.598 132.514 1.00 20.59 385 GLU F N 1
ATOM 9702 C CA . GLU F 1 56 ? 77.873 -6.975 131.509 1.00 21.37 385 GLU F CA 1
ATOM 9703 C C . GLU F 1 56 ? 77.252 -7.756 130.333 1.00 24.02 385 GLU F C 1
ATOM 9704 O O . GLU F 1 56 ? 77.715 -7.628 129.202 1.00 24.07 385 GLU F O 1
ATOM 9710 N N . ASP F 1 57 ? 76.191 -8.537 130.599 1.00 21.61 386 ASP F N 1
ATOM 9711 C CA . ASP F 1 57 ? 75.498 -9.277 129.549 1.00 22.31 386 ASP F CA 1
ATOM 9712 C C . ASP F 1 57 ? 74.650 -8.355 128.663 1.00 24.98 386 ASP F C 1
ATOM 9713 O O . ASP F 1 57 ? 74.627 -8.528 127.445 1.00 25.04 386 ASP F O 1
ATOM 9718 N N . VAL F 1 58 ? 74.008 -7.340 129.276 1.00 20.73 387 VAL F N 1
ATOM 9719 C CA . VAL F 1 58 ? 73.231 -6.336 128.538 1.00 19.62 387 VAL F CA 1
ATOM 9720 C C . VAL F 1 58 ? 74.184 -5.500 127.649 1.00 23.52 387 VAL F C 1
ATOM 9721 O O . VAL F 1 58 ? 73.819 -5.156 126.514 1.00 23.09 387 VAL F O 1
ATOM 9725 N N . ILE F 1 59 ? 75.409 -5.202 128.153 1.00 20.46 388 ILE F N 1
ATOM 9726 C CA . ILE F 1 59 ? 76.436 -4.504 127.364 1.00 20.29 388 ILE F CA 1
ATOM 9727 C C . ILE F 1 59 ? 76.747 -5.347 126.105 1.00 23.39 388 ILE F C 1
ATOM 9728 O O . ILE F 1 59 ? 76.704 -4.833 124.987 1.00 23.28 388 ILE F O 1
ATOM 9733 N N . GLY F 1 60 ? 77.013 -6.644 126.305 1.00 20.93 389 GLY F N 1
ATOM 9734 C CA . GLY F 1 60 ? 77.307 -7.531 125.178 1.00 22.09 389 GLY F CA 1
ATOM 9735 C C . GLY F 1 60 ? 76.185 -7.527 124.160 1.00 26.43 389 GLY F C 1
ATOM 9736 O O . GLY F 1 60 ? 76.443 -7.418 122.968 1.00 26.64 389 GLY F O 1
ATOM 9737 N N . LEU F 1 61 ? 74.924 -7.589 124.623 1.00 22.61 390 LEU F N 1
ATOM 9738 C CA . LEU F 1 61 ? 73.756 -7.612 123.721 1.00 22.62 390 LEU F CA 1
ATOM 9739 C C . LEU F 1 61 ? 73.584 -6.332 122.928 1.00 26.65 390 LEU F C 1
ATOM 9740 O O . LEU F 1 61 ? 73.359 -6.380 121.717 1.00 26.98 390 LEU F O 1
ATOM 9745 N N . LEU F 1 62 ? 73.651 -5.192 123.606 1.00 22.21 391 LEU F N 1
ATOM 9746 C CA . LEU F 1 62 ? 73.400 -3.929 122.914 1.00 20.01 391 LEU F CA 1
ATOM 9747 C C . LEU F 1 62 ? 74.558 -3.441 122.052 1.00 24.73 391 LEU F C 1
ATOM 9748 O O . LEU F 1 62 ? 74.324 -2.638 121.134 1.00 24.16 391 LEU F O 1
ATOM 9753 N N . TRP F 1 63 ? 75.797 -3.877 122.352 1.00 21.21 392 TRP F N 1
ATOM 9754 C CA . TRP F 1 63 ? 76.955 -3.415 121.587 1.00 21.17 392 TRP F CA 1
ATOM 9755 C C . TRP F 1 63 ? 77.481 -4.427 120.583 1.00 26.53 392 TRP F C 1
ATOM 9756 O O . TRP F 1 63 ? 78.200 -4.026 119.658 1.00 25.42 392 TRP F O 1
ATOM 9767 N N . ASN F 1 64 ? 77.205 -5.716 120.818 1.00 23.78 393 ASN F N 1
ATOM 9768 C CA . ASN F 1 64 ? 77.720 -6.813 119.996 1.00 24.95 393 ASN F CA 1
ATOM 9769 C C . ASN F 1 64 ? 76.610 -7.732 119.449 1.00 29.30 393 ASN F C 1
ATOM 9770 O O . ASN F 1 64 ? 76.912 -8.656 118.683 1.00 30.66 393 ASN F O 1
ATOM 9775 N N . LYS F 1 65 ? 75.345 -7.533 119.885 1.00 25.77 394 LYS F N 1
ATOM 9776 C CA . LYS F 1 65 ? 74.172 -8.324 119.459 1.00 27.56 394 LYS F CA 1
ATOM 9777 C C . LYS F 1 65 ? 74.329 -9.827 119.757 1.00 33.99 394 LYS F C 1
ATOM 9778 O O . LYS F 1 65 ? 73.720 -10.677 119.096 1.00 35.45 394 LYS F O 1
ATOM 9784 N N . LYS F 1 66 ? 75.113 -10.131 120.807 1.00 29.66 395 LYS F N 1
ATOM 9785 C CA . LYS F 1 66 ? 75.422 -11.492 121.230 1.00 30.07 395 LYS F CA 1
ATOM 9786 C C . LYS F 1 66 ? 75.451 -11.558 122.745 1.00 31.62 395 LYS F C 1
ATOM 9787 O O . LYS F 1 66 ? 76.067 -10.697 123.399 1.00 29.31 395 LYS F O 1
ATOM 9793 N N . LEU F 1 67 ? 74.829 -12.605 123.287 1.00 28.99 396 LEU F N 1
ATOM 9794 C CA . LEU F 1 67 ? 74.852 -12.864 124.710 1.00 29.01 396 LEU F CA 1
ATOM 9795 C C . LEU F 1 67 ? 76.276 -13.378 125.027 1.00 32.52 396 LEU F C 1
ATOM 9796 O O . LEU F 1 67 ? 76.713 -14.377 124.435 1.00 32.89 396 LEU F O 1
ATOM 9801 N N . PRO F 1 68 ? 77.055 -12.680 125.874 1.00 27.12 397 PRO F N 1
ATOM 9802 C CA . PRO F 1 68 ? 78.414 -13.165 126.176 1.00 27.05 397 PRO F CA 1
ATOM 9803 C C . PRO F 1 68 ? 78.437 -14.539 126.827 1.00 32.16 397 PRO F C 1
ATOM 9804 O O . PRO F 1 68 ? 77.491 -14.928 127.515 1.00 31.23 397 PRO F O 1
ATOM 9808 N N . THR F 1 69 ? 79.546 -15.261 126.650 1.00 30.11 398 THR F N 1
ATOM 9809 C CA . THR F 1 69 ? 79.742 -16.514 127.368 1.00 30.56 398 THR F CA 1
ATOM 9810 C C . THR F 1 69 ? 80.100 -16.098 128.805 1.00 33.10 398 THR F C 1
ATOM 9811 O O . THR F 1 69 ? 80.391 -14.915 129.046 1.00 30.32 398 THR F O 1
ATOM 9815 N N . ARG F 1 70 ? 80.102 -17.055 129.755 1.00 30.33 399 ARG F N 1
ATOM 9816 C CA . ARG F 1 70 ? 80.470 -16.791 131.147 1.00 28.57 399 ARG F CA 1
ATOM 9817 C C . ARG F 1 70 ? 81.853 -16.119 131.234 1.00 33.24 399 ARG F C 1
ATOM 9818 O O . ARG F 1 70 ? 82.023 -15.119 131.924 1.00 31.38 399 ARG F O 1
ATOM 9826 N N . GLU F 1 71 ? 82.823 -16.666 130.503 1.00 31.21 400 GLU F N 1
ATOM 9827 C CA . GLU F 1 71 ? 84.188 -16.148 130.444 1.00 31.25 400 GLU F CA 1
ATOM 9828 C C . GLU F 1 71 ? 84.247 -14.704 129.929 1.00 31.49 400 GLU F C 1
ATOM 9829 O O . GLU F 1 71 ? 84.891 -13.862 130.567 1.00 31.63 400 GLU F O 1
ATOM 9835 N N . GLU F 1 72 ? 83.541 -14.417 128.826 1.00 27.74 401 GLU F N 1
ATOM 9836 C CA . GLU F 1 72 ? 83.496 -13.067 128.242 1.00 27.47 401 GLU F CA 1
ATOM 9837 C C . GLU F 1 72 ? 82.836 -12.076 129.224 1.00 30.30 401 GLU F C 1
ATOM 9838 O O . GLU F 1 72 ? 83.328 -10.953 129.404 1.00 29.14 401 GLU F O 1
ATOM 9844 N N . SER F 1 73 ? 81.748 -12.507 129.890 1.00 28.02 402 SER F N 1
ATOM 9845 C CA . SER F 1 73 ? 81.061 -11.629 130.846 1.00 26.51 402 SER F CA 1
ATOM 9846 C C . SER F 1 73 ? 81.934 -11.283 132.045 1.00 26.42 402 SER F C 1
ATOM 9847 O O . SER F 1 73 ? 81.903 -10.132 132.500 1.00 25.35 402 SER F O 1
ATOM 9850 N N . GLU F 1 74 ? 82.744 -12.248 132.536 1.00 24.35 403 GLU F N 1
ATOM 9851 C CA . GLU F 1 74 ? 83.665 -11.994 133.655 1.00 23.79 403 GLU F CA 1
ATOM 9852 C C . GLU F 1 74 ? 84.727 -10.968 133.264 1.00 24.24 403 GLU F C 1
ATOM 9853 O O . GLU F 1 74 ? 85.134 -10.146 134.085 1.00 23.43 403 GLU F O 1
ATOM 9859 N N . ILE F 1 75 ? 85.172 -11.011 132.006 1.00 23.14 404 ILE F N 1
ATOM 9860 C CA . ILE F 1 75 ? 86.153 -10.051 131.501 1.00 22.47 404 ILE F CA 1
ATOM 9861 C C . ILE F 1 75 ? 85.515 -8.658 131.335 1.00 25.82 404 ILE F C 1
ATOM 9862 O O . ILE F 1 75 ? 86.099 -7.666 131.794 1.00 24.75 404 ILE F O 1
ATOM 9867 N N . ILE F 1 76 ? 84.324 -8.582 130.683 1.00 23.39 405 ILE F N 1
ATOM 9868 C CA . ILE F 1 76 ? 83.603 -7.311 130.505 1.00 22.28 405 ILE F CA 1
ATOM 9869 C C . ILE F 1 76 ? 83.386 -6.628 131.870 1.00 21.40 405 ILE F C 1
ATOM 9870 O O . ILE F 1 76 ? 83.683 -5.439 132.030 1.00 20.51 405 ILE F O 1
ATOM 9875 N N . LYS F 1 77 ? 82.903 -7.406 132.858 1.00 19.66 406 LYS F N 1
ATOM 9876 C CA . LYS F 1 77 ? 82.670 -6.885 134.202 1.00 18.75 406 LYS F CA 1
ATOM 9877 C C . LYS F 1 77 ? 83.940 -6.234 134.776 1.00 20.45 406 LYS F C 1
ATOM 9878 O O . LYS F 1 77 ? 83.886 -5.109 135.279 1.00 21.12 406 LYS F O 1
ATOM 9884 N N . ARG F 1 78 ? 85.080 -6.939 134.684 1.00 19.79 407 ARG F N 1
ATOM 9885 C CA . ARG F 1 78 ? 86.348 -6.430 135.219 1.00 20.62 407 ARG F CA 1
ATOM 9886 C C . ARG F 1 78 ? 86.864 -5.200 134.455 1.00 21.72 407 ARG F C 1
ATOM 9887 O O . ARG F 1 78 ? 87.354 -4.267 135.091 1.00 19.98 407 ARG F O 1
ATOM 9895 N N . ILE F 1 79 ? 86.705 -5.170 133.121 1.00 19.19 408 ILE F N 1
ATOM 9896 C CA . ILE F 1 79 ? 87.132 -3.978 132.354 1.00 17.62 408 ILE F CA 1
ATOM 9897 C C . ILE F 1 79 ? 86.371 -2.741 132.873 1.00 19.96 408 ILE F C 1
ATOM 9898 O O . ILE F 1 79 ? 86.968 -1.678 133.117 1.00 20.87 408 ILE F O 1
ATOM 9903 N N . VAL F 1 80 ? 85.053 -2.872 133.038 1.00 17.68 409 VAL F N 1
ATOM 9904 C CA . VAL F 1 80 ? 84.227 -1.727 133.477 1.00 17.92 409 VAL F CA 1
ATOM 9905 C C . VAL F 1 80 ? 84.607 -1.323 134.908 1.00 19.23 409 VAL F C 1
ATOM 9906 O O . VAL F 1 80 ? 84.799 -0.133 135.179 1.00 19.29 409 VAL F O 1
ATOM 9910 N N . MET F 1 81 ? 84.741 -2.314 135.818 1.00 17.55 410 MET F N 1
ATOM 9911 C CA . MET F 1 81 ? 85.098 -2.004 137.203 1.00 16.62 410 MET F CA 1
ATOM 9912 C C . MET F 1 81 ? 86.443 -1.294 137.319 1.00 18.48 410 MET F C 1
ATOM 9913 O O . MET F 1 81 ? 86.554 -0.297 138.046 1.00 18.58 410 MET F O 1
ATOM 9918 N N . ILE F 1 82 ? 87.451 -1.790 136.586 1.00 16.90 411 ILE F N 1
ATOM 9919 C CA . ILE F 1 82 ? 88.816 -1.239 136.637 1.00 18.00 411 ILE F CA 1
ATOM 9920 C C . ILE F 1 82 ? 88.890 0.164 136.074 1.00 20.54 411 ILE F C 1
ATOM 9921 O O . ILE F 1 82 ? 89.740 0.945 136.506 1.00 21.67 411 ILE F O 1
ATOM 9926 N N . SER F 1 83 ? 88.023 0.466 135.088 1.00 16.65 412 SER F N 1
ATOM 9927 C CA . SER F 1 83 ? 88.049 1.743 134.360 1.00 16.08 412 SER F CA 1
ATOM 9928 C C . SER F 1 83 ? 87.043 2.789 134.858 1.00 18.89 412 SER F C 1
ATOM 9929 O O . SER F 1 83 ? 86.938 3.863 134.247 1.00 17.87 412 SER F O 1
ATOM 9932 N N . ALA F 1 84 ? 86.258 2.460 135.925 1.00 17.39 413 ALA F N 1
ATOM 9933 C CA . ALA F 1 84 ? 85.174 3.308 136.388 1.00 17.23 413 ALA F CA 1
ATOM 9934 C C . ALA F 1 84 ? 85.576 4.728 136.760 1.00 19.74 413 ALA F C 1
ATOM 9935 O O . ALA F 1 84 ? 84.836 5.675 136.473 1.00 19.58 413 ALA F O 1
ATOM 9937 N N . ASP F 1 85 ? 86.774 4.899 137.338 1.00 16.81 414 ASP F N 1
ATOM 9938 C CA . ASP F 1 85 ? 87.262 6.230 137.682 1.00 14.93 414 ASP F CA 1
ATOM 9939 C C . ASP F 1 85 ? 88.754 6.231 137.877 1.00 20.62 414 ASP F C 1
ATOM 9940 O O . ASP F 1 85 ? 89.337 5.219 138.301 1.00 19.96 414 ASP F O 1
ATOM 9945 N N . HIS F 1 86 ? 89.382 7.376 137.608 1.00 18.07 415 HIS F N 1
ATOM 9946 C CA . HIS F 1 86 ? 90.801 7.524 137.888 1.00 18.83 415 HIS F CA 1
ATOM 9947 C C . HIS F 1 86 ? 91.096 8.896 138.484 1.00 21.24 415 HIS F C 1
ATOM 9948 O O . HIS F 1 86 ? 92.105 9.514 138.167 1.00 20.70 415 HIS F O 1
ATOM 9955 N N . GLY F 1 87 ? 90.234 9.307 139.405 1.00 17.43 416 GLY F N 1
ATOM 9956 C CA . GLY F 1 87 ? 90.417 10.550 140.139 1.00 17.54 416 GLY F CA 1
ATOM 9957 C C . GLY F 1 87 ? 89.910 11.784 139.417 1.00 20.27 416 GLY F C 1
ATOM 9958 O O . GLY F 1 87 ? 89.492 11.731 138.258 1.00 18.86 416 GLY F O 1
ATOM 9959 N N . PRO F 1 88 ? 89.963 12.928 140.112 1.00 17.51 417 PRO F N 1
ATOM 9960 C CA . PRO F 1 88 ? 89.350 14.143 139.568 1.00 16.16 417 PRO F CA 1
ATOM 9961 C C . PRO F 1 88 ? 90.239 14.989 138.678 1.00 20.03 417 PRO F C 1
ATOM 9962 O O . PRO F 1 88 ? 89.759 16.016 138.176 1.00 19.99 417 PRO F O 1
ATOM 9966 N N . ALA F 1 89 ? 91.538 14.622 138.535 1.00 18.67 418 ALA F N 1
ATOM 9967 C CA . ALA F 1 89 ? 92.489 15.458 137.785 1.00 19.35 418 ALA F CA 1
ATOM 9968 C C . ALA F 1 89 ? 92.341 15.327 136.286 1.00 21.16 418 ALA F C 1
ATOM 9969 O O . ALA F 1 89 ? 92.778 16.233 135.537 1.00 20.73 418 ALA F O 1
ATOM 9971 N N . VAL F 1 90 ? 91.809 14.170 135.846 1.00 18.37 419 VAL F N 1
ATOM 9972 C CA . VAL F 1 90 ? 91.708 13.823 134.419 1.00 19.29 419 VAL F CA 1
ATOM 9973 C C . VAL F 1 90 ? 90.528 14.561 133.776 1.00 20.40 419 VAL F C 1
ATOM 9974 O O . VAL F 1 90 ? 89.572 14.923 134.470 1.00 18.99 419 VAL F O 1
ATOM 9978 N N . SER F 1 91 ? 90.612 14.819 132.465 1.00 18.03 420 SER F N 1
ATOM 9979 C CA . SER F 1 91 ? 89.682 15.707 131.757 1.00 17.07 420 SER F CA 1
ATOM 9980 C C . SER F 1 91 ? 88.203 15.391 131.925 1.00 18.69 420 SER F C 1
ATOM 9981 O O . SER F 1 91 ? 87.442 16.332 132.140 1.00 17.48 420 SER F O 1
ATOM 9984 N N . GLY F 1 92 ? 87.789 14.117 131.826 1.00 17.65 421 GLY F N 1
ATOM 9985 C CA . GLY F 1 92 ? 86.367 13.782 131.954 1.00 16.99 421 GLY F CA 1
ATOM 9986 C C . GLY F 1 92 ? 85.804 14.077 133.340 1.00 18.50 421 GLY F C 1
ATOM 9987 O O . GLY F 1 92 ? 84.783 14.764 133.482 1.00 18.63 421 GLY F O 1
ATOM 9988 N N . ALA F 1 93 ? 86.503 13.595 134.381 1.00 15.19 422 ALA F N 1
ATOM 9989 C CA . ALA F 1 93 ? 86.056 13.864 135.751 1.00 14.70 422 ALA F CA 1
ATOM 9990 C C . ALA F 1 93 ? 86.106 15.379 136.020 1.00 16.44 422 ALA F C 1
ATOM 9991 O O . ALA F 1 93 ? 85.140 15.928 136.559 1.00 16.58 422 ALA F O 1
ATOM 9993 N N . PHE F 1 94 ? 87.200 16.063 135.603 1.00 14.61 423 PHE F N 1
ATOM 9994 C CA . PHE F 1 94 ? 87.306 17.496 135.868 1.00 15.35 423 PHE F CA 1
ATOM 9995 C C . PHE F 1 94 ? 86.196 18.294 135.149 1.00 15.98 423 PHE F C 1
ATOM 9996 O O . PHE F 1 94 ? 85.627 19.215 135.737 1.00 15.02 423 PHE F O 1
ATOM 10004 N N . GLY F 1 95 ? 85.886 17.921 133.907 1.00 14.81 424 GLY F N 1
ATOM 10005 C CA . GLY F 1 95 ? 84.800 18.574 133.163 1.00 12.79 424 GLY F CA 1
ATOM 10006 C C . GLY F 1 95 ? 83.469 18.433 133.905 1.00 14.70 424 GLY F C 1
ATOM 10007 O O . GLY F 1 95 ? 82.720 19.411 134.043 1.00 16.04 424 GLY F O 1
ATOM 10008 N N . SER F 1 96 ? 83.188 17.221 134.447 1.00 13.24 425 SER F N 1
ATOM 10009 C CA . SER F 1 96 ? 81.933 16.982 135.196 1.00 13.95 425 SER F CA 1
ATOM 10010 C C . SER F 1 96 ? 81.930 17.814 136.496 1.00 16.92 425 SER F C 1
ATOM 10011 O O . SER F 1 96 ? 80.895 18.369 136.880 1.00 16.12 425 SER F O 1
ATOM 10014 N N . ILE F 1 97 ? 83.110 17.945 137.140 1.00 14.35 426 ILE F N 1
ATOM 10015 C CA . ILE F 1 97 ? 83.250 18.745 138.374 1.00 14.80 426 ILE F CA 1
ATOM 10016 C C . ILE F 1 97 ? 83.019 20.233 138.073 1.00 17.05 426 ILE F C 1
ATOM 10017 O O . ILE F 1 97 ? 82.328 20.924 138.832 1.00 16.32 426 ILE F O 1
ATOM 10022 N N . LEU F 1 98 ? 83.618 20.728 136.989 1.00 14.37 427 LEU F N 1
ATOM 10023 C CA . LEU F 1 98 ? 83.443 22.134 136.605 1.00 14.10 427 LEU F CA 1
ATOM 10024 C C . LEU F 1 98 ? 81.936 22.437 136.406 1.00 17.48 427 LEU F C 1
ATOM 10025 O O . LEU F 1 98 ? 81.434 23.416 136.961 1.00 16.28 427 LEU F O 1
ATOM 10030 N N . ALA F 1 99 ? 81.207 21.548 135.703 1.00 15.25 428 ALA F N 1
ATOM 10031 C CA . ALA F 1 99 ? 79.774 21.756 135.504 1.00 13.60 428 ALA F CA 1
ATOM 10032 C C . ALA F 1 99 ? 78.991 21.595 136.804 1.00 15.65 428 ALA F C 1
ATOM 10033 O O . ALA F 1 99 ? 78.078 22.387 137.090 1.00 15.29 428 ALA F O 1
ATOM 10035 N N . ALA F 1 100 ? 79.378 20.611 137.650 1.00 14.11 429 ALA F N 1
ATOM 10036 C CA . ALA F 1 100 ? 78.697 20.453 138.951 1.00 14.01 429 ALA F CA 1
ATOM 10037 C C . ALA F 1 100 ? 78.850 21.737 139.777 1.00 17.07 429 ALA F C 1
ATOM 10038 O O . ALA F 1 100 ? 77.874 22.224 140.380 1.00 16.20 429 ALA F O 1
ATOM 10040 N N . CYS F 1 101 ? 80.076 22.311 139.782 1.00 13.58 430 CYS F N 1
ATOM 10041 C CA . CYS F 1 101 ? 80.329 23.548 140.548 1.00 14.19 430 CYS F CA 1
ATOM 10042 C C . CYS F 1 101 ? 79.608 24.749 139.951 1.00 16.24 430 CYS F C 1
ATOM 10043 O O . CYS F 1 101 ? 79.332 25.707 140.666 1.00 16.10 430 CYS F O 1
ATOM 10046 N N . ALA F 1 102 ? 79.288 24.680 138.646 1.00 14.99 431 ALA F N 1
ATOM 10047 C CA . ALA F 1 102 ? 78.534 25.735 137.975 1.00 15.42 431 ALA F CA 1
ATOM 10048 C C . ALA F 1 102 ? 77.013 25.564 138.195 1.00 17.68 431 ALA F C 1
ATOM 10049 O O . ALA F 1 102 ? 76.216 26.344 137.654 1.00 16.79 431 ALA F O 1
ATOM 10051 N N . GLY F 1 103 ? 76.632 24.564 138.998 1.00 15.21 432 GLY F N 1
ATOM 10052 C CA . GLY F 1 103 ? 75.231 24.341 139.353 1.00 15.35 432 GLY F CA 1
ATOM 10053 C C . GLY F 1 103 ? 74.419 23.663 138.263 1.00 18.68 432 GLY F C 1
ATOM 10054 O O . GLY F 1 103 ? 73.179 23.688 138.297 1.00 19.58 432 GLY F O 1
ATOM 10055 N N . ILE F 1 104 ? 75.103 23.030 137.294 1.00 13.20 433 ILE F N 1
ATOM 10056 C CA . ILE F 1 104 ? 74.420 22.343 136.204 1.00 12.80 433 ILE F CA 1
ATOM 10057 C C . ILE F 1 104 ? 73.906 20.980 136.683 1.00 15.70 433 ILE F C 1
ATOM 10058 O O . ILE F 1 104 ? 74.585 20.310 137.476 1.00 15.74 433 ILE F O 1
ATOM 10063 N N A ASP F 1 105 ? 72.746 20.562 136.139 0.60 14.84 434 ASP F N 1
ATOM 10064 N N B ASP F 1 105 ? 72.697 20.575 136.236 0.40 14.10 434 ASP F N 1
ATOM 10065 C CA A ASP F 1 105 ? 72.104 19.284 136.455 0.60 14.85 434 ASP F CA 1
ATOM 10066 C CA B ASP F 1 105 ? 72.158 19.277 136.657 0.40 13.61 434 ASP F CA 1
ATOM 10067 C C A ASP F 1 105 ? 73.005 18.104 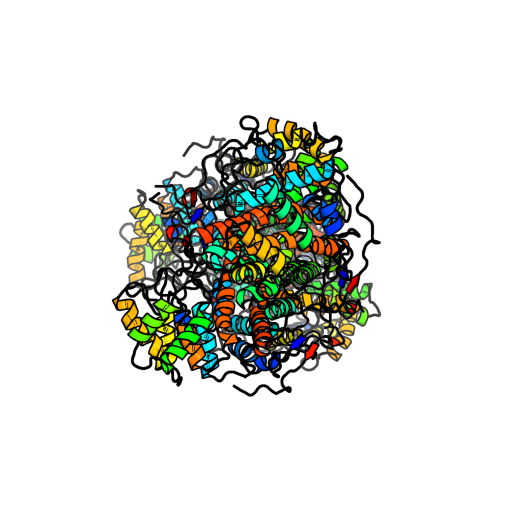136.043 0.60 14.47 434 ASP F C 1
ATOM 10068 C C B ASP F 1 105 ? 73.023 18.129 136.132 0.40 15.30 434 ASP F C 1
ATOM 10069 O O A ASP F 1 105 ? 73.776 18.208 135.063 0.60 15.38 434 ASP F O 1
ATOM 10070 O O B ASP F 1 105 ? 73.790 18.287 135.166 0.40 16.29 434 ASP F O 1
ATOM 10079 N N . MET F 1 106 ? 72.890 16.978 136.782 1.00 13.24 435 MET F N 1
ATOM 10080 C CA . MET F 1 106 ? 73.714 15.802 136.540 1.00 12.98 435 MET F CA 1
ATOM 10081 C C . MET F 1 106 ? 73.866 15.365 135.087 1.00 15.71 435 MET F C 1
ATOM 10082 O O . MET F 1 106 ? 75.016 15.172 134.668 1.00 16.05 435 MET F O 1
ATOM 10087 N N . PRO F 1 107 ? 72.787 15.106 134.307 1.00 14.86 436 PRO F N 1
ATOM 10088 C CA . PRO F 1 107 ? 73.011 14.535 132.968 1.00 13.24 436 PRO F CA 1
ATOM 10089 C C . PRO F 1 107 ? 73.809 15.487 132.087 1.00 15.09 436 PRO F C 1
ATOM 10090 O O . PRO F 1 107 ? 74.692 15.055 131.352 1.00 14.97 436 PRO F O 1
ATOM 10094 N N . GLN F 1 108 ? 73.484 16.785 132.190 1.00 14.96 437 GLN F N 1
ATOM 10095 C CA . GLN F 1 108 ? 74.172 17.795 131.376 1.00 14.89 437 GLN F CA 1
ATOM 10096 C C . GLN F 1 108 ? 75.613 17.967 131.821 1.00 17.70 437 GLN F C 1
ATOM 10097 O O . GLN F 1 108 ? 76.506 18.074 130.971 1.00 16.26 437 GLN F O 1
ATOM 10103 N N . ALA F 1 109 ? 75.867 17.929 133.141 1.00 14.81 438 ALA F N 1
ATOM 10104 C CA . ALA F 1 109 ? 77.232 18.030 133.670 1.00 13.74 438 ALA F CA 1
ATOM 10105 C C . ALA F 1 109 ? 78.091 16.837 133.197 1.00 15.86 438 ALA F C 1
ATOM 10106 O O . ALA F 1 109 ? 79.215 17.017 132.721 1.00 16.55 438 ALA F O 1
ATOM 10108 N N . VAL F 1 110 ? 77.542 15.626 133.319 1.00 13.05 439 VAL F N 1
ATOM 10109 C CA . VAL F 1 110 ? 78.271 14.435 132.878 1.00 13.72 439 VAL F CA 1
ATOM 10110 C C . VAL F 1 110 ? 78.481 14.493 131.355 1.00 17.87 439 VAL F C 1
ATOM 10111 O O . VAL F 1 110 ? 79.534 14.077 130.858 1.00 17.35 439 VAL F O 1
ATOM 10115 N N . SER F 1 111 ? 77.510 15.065 130.600 1.00 15.20 440 SER F N 1
ATOM 10116 C CA . SER F 1 111 ? 77.690 15.180 129.143 1.00 14.80 440 SER F CA 1
ATOM 10117 C C . SER F 1 111 ? 78.914 16.055 128.805 1.00 16.26 440 SER F C 1
ATOM 10118 O O . SER F 1 111 ? 79.635 15.736 127.850 1.00 15.82 440 SER F O 1
ATOM 10121 N N . ALA F 1 112 ? 79.179 17.123 129.610 1.00 13.74 441 ALA F N 1
ATOM 10122 C CA . ALA F 1 112 ? 80.345 17.987 129.373 1.00 13.79 441 ALA F CA 1
ATOM 10123 C C . ALA F 1 112 ? 81.644 17.172 129.634 1.00 15.72 441 ALA F C 1
ATOM 10124 O O . ALA F 1 112 ? 82.593 17.285 128.867 1.00 15.54 441 ALA F O 1
ATOM 10126 N N . GLY F 1 113 ? 81.664 16.355 130.691 1.00 14.71 442 GLY F N 1
ATOM 10127 C CA . GLY F 1 113 ? 82.835 15.531 130.956 1.00 14.54 442 GLY F CA 1
ATOM 10128 C C . GLY F 1 113 ? 83.030 14.491 129.863 1.00 14.45 442 GLY F C 1
ATOM 10129 O O . GLY F 1 113 ? 84.151 14.248 129.399 1.00 15.45 442 GLY F O 1
ATOM 10130 N N . MET F 1 114 ? 81.917 13.884 129.403 1.00 14.03 443 MET F N 1
ATOM 10131 C CA . MET F 1 114 ? 81.978 12.858 128.358 1.00 12.71 443 MET F CA 1
ATOM 10132 C C . MET F 1 114 ? 82.548 13.433 127.051 1.00 14.17 443 MET F C 1
ATOM 10133 O O . MET F 1 114 ? 83.243 12.731 126.296 1.00 15.32 443 MET F O 1
ATOM 10138 N N . THR F 1 115 ? 82.250 14.713 126.773 1.00 14.30 444 THR F N 1
ATOM 10139 C CA . THR F 1 115 ? 82.743 15.386 125.571 1.00 13.46 444 THR F CA 1
ATOM 10140 C C . THR F 1 115 ? 84.299 15.415 125.536 1.00 15.32 444 THR F C 1
ATOM 10141 O O . THR F 1 115 ? 84.876 15.611 124.474 1.00 17.41 444 THR F O 1
ATOM 10145 N N . MET F 1 116 ? 84.948 15.253 126.691 1.00 12.95 445 MET F N 1
ATOM 10146 C CA . MET F 1 116 ? 86.419 15.292 126.762 1.00 12.70 445 MET F CA 1
ATOM 10147 C C . MET F 1 116 ? 87.051 13.993 126.241 1.00 15.64 445 MET F C 1
ATOM 10148 O O . MET F 1 116 ? 88.271 13.947 126.032 1.00 17.31 445 MET F O 1
ATOM 10153 N N . ILE F 1 117 ? 86.253 12.926 126.134 1.00 14.47 446 ILE F N 1
ATOM 10154 C CA . ILE F 1 117 ? 86.761 11.609 125.718 1.00 14.21 446 ILE F CA 1
ATOM 10155 C C . ILE F 1 117 ? 87.057 11.616 124.220 1.00 19.55 446 ILE F C 1
ATOM 10156 O O . ILE F 1 117 ? 86.183 11.919 123.401 1.00 18.70 446 ILE F O 1
ATOM 10161 N N . GLY F 1 118 ? 88.310 11.352 123.872 1.00 17.77 447 GLY F N 1
ATOM 10162 C CA . GLY F 1 118 ? 88.768 11.431 122.497 1.00 17.20 447 GLY F CA 1
ATOM 10163 C C . GLY F 1 118 ? 90.199 10.964 122.370 1.00 20.52 447 GLY F C 1
ATOM 10164 O O . GLY F 1 118 ? 90.656 10.158 123.184 1.00 18.90 447 GLY F O 1
ATOM 10165 N N . PRO F 1 119 ? 90.949 11.500 121.383 1.00 23.78 448 PRO F N 1
ATOM 10166 C CA . PRO F 1 119 ? 92.307 10.989 121.119 1.00 25.97 448 PRO F CA 1
ATOM 10167 C C . PRO F 1 119 ? 93.301 11.054 122.272 1.00 28.47 448 PRO F C 1
ATOM 10168 O O . PRO F 1 119 ? 94.166 10.187 122.376 1.00 31.30 448 PRO F O 1
ATOM 10172 N N . ARG F 1 120 ? 93.166 12.051 123.140 1.00 21.66 449 ARG F N 1
ATOM 10173 C CA . ARG F 1 120 ? 94.107 12.275 124.228 1.00 20.64 449 ARG F CA 1
ATOM 10174 C C . ARG F 1 120 ? 93.638 11.747 125.562 1.00 23.31 449 ARG F C 1
ATOM 10175 O O . ARG F 1 120 ? 94.458 11.596 126.487 1.00 23.84 449 ARG F O 1
ATOM 10183 N N . PHE F 1 121 ? 92.330 11.475 125.686 1.00 17.61 450 PHE F N 1
ATOM 10184 C CA . PHE F 1 121 ? 91.789 10.979 126.950 1.00 17.53 450 PHE F CA 1
ATOM 10185 C C . PHE F 1 121 ? 90.783 9.859 126.677 1.00 20.39 450 PHE F C 1
ATOM 10186 O O . PHE F 1 121 ? 89.686 10.127 126.196 1.00 17.11 450 PHE F O 1
ATOM 10194 N N . GLY F 1 122 ? 91.222 8.611 126.879 1.00 20.19 451 GLY F N 1
ATOM 10195 C CA . GLY F 1 122 ? 90.416 7.415 126.636 1.00 21.48 451 GLY F CA 1
ATOM 10196 C C . GLY F 1 122 ? 90.550 6.794 125.246 1.00 27.48 451 GLY F C 1
ATOM 10197 O O . GLY F 1 122 ? 90.682 5.572 125.116 1.00 26.77 451 GLY F O 1
ATOM 10198 N N . GLY F 1 123 ? 90.596 7.622 124.208 1.00 43.72 452 GLY F N 1
ATOM 10199 C CA . GLY F 1 123 ? 90.696 7.191 122.809 1.00 43.65 452 GLY F CA 1
ATOM 10200 C C . GLY F 1 123 ? 91.834 6.270 122.406 1.00 46.63 452 GLY F C 1
ATOM 10201 O O . GLY F 1 123 ? 91.744 5.590 121.373 1.00 44.43 452 GLY F O 1
ATOM 10202 N N . ALA F 1 124 ? 92.910 6.199 123.209 1.00 42.80 453 ALA F N 1
ATOM 10203 C CA . ALA F 1 124 ? 93.994 5.295 122.835 1.00 41.21 453 ALA F CA 1
ATOM 10204 C C . ALA F 1 124 ? 93.545 3.827 122.874 1.00 41.02 453 ALA F C 1
ATOM 10205 O O . ALA F 1 124 ? 94.237 2.996 122.293 1.00 38.71 453 ALA F O 1
ATOM 10207 N N . VAL F 1 125 ? 92.363 3.505 123.486 1.00 36.66 454 VAL F N 1
ATOM 10208 C CA . VAL F 1 125 ? 91.854 2.114 123.523 1.00 34.06 454 VAL F CA 1
ATOM 10209 C C . VAL F 1 125 ? 91.581 1.566 122.105 1.00 38.78 454 VAL F C 1
ATOM 10210 O O . VAL F 1 125 ? 92.109 0.502 121.746 1.00 35.68 454 VAL F O 1
ATOM 10214 N N . THR F 1 126 ? 90.775 2.294 121.301 1.00 37.65 455 THR F N 1
ATOM 10215 C CA . THR F 1 126 ? 90.435 1.874 119.942 1.00 37.91 455 THR F CA 1
ATOM 10216 C C . THR F 1 126 ? 91.681 1.762 119.061 1.00 41.05 455 THR F C 1
ATOM 10217 O O . THR F 1 126 ? 91.856 0.751 118.370 1.00 38.86 455 THR F O 1
ATOM 10221 N N . ASN F 1 127 ? 92.547 2.790 119.093 1.00 38.60 456 ASN F N 1
ATOM 10222 C CA . ASN F 1 127 ? 93.755 2.790 118.282 1.00 38.85 456 ASN F CA 1
ATOM 10223 C C . ASN F 1 127 ? 94.748 1.706 118.712 1.00 39.13 456 ASN F C 1
ATOM 10224 O O . ASN F 1 127 ? 95.320 1.059 117.835 1.00 36.65 456 ASN F O 1
ATOM 10229 N N . ALA F 1 128 ? 94.897 1.440 120.040 1.00 34.94 457 ALA F N 1
ATOM 10230 C CA . ALA F 1 128 ? 95.795 0.366 120.477 1.00 32.75 457 ALA F CA 1
ATOM 10231 C C . ALA F 1 128 ? 95.280 -0.980 119.960 1.00 33.80 457 ALA F C 1
ATOM 10232 O O . ALA F 1 128 ? 96.073 -1.797 119.498 1.00 30.01 457 ALA F O 1
ATOM 10234 N N . GLY F 1 129 ? 93.959 -1.190 120.021 1.00 30.49 458 GLY F N 1
ATOM 10235 C CA . GLY F 1 129 ? 93.361 -2.422 119.506 1.00 28.71 458 GLY F CA 1
ATOM 10236 C C . GLY F 1 129 ? 93.622 -2.585 118.017 1.00 30.88 458 GLY F C 1
ATOM 10237 O O . GLY F 1 129 ? 94.063 -3.645 117.569 1.00 28.80 458 GLY F O 1
ATOM 10238 N N . LYS F 1 130 ? 93.383 -1.511 117.244 1.00 29.26 459 LYS F N 1
ATOM 10239 C CA . LYS F 1 130 ? 93.578 -1.497 115.804 1.00 29.88 459 LYS F CA 1
ATOM 10240 C C . LYS F 1 130 ? 95.030 -1.815 115.418 1.00 32.52 459 LYS F C 1
ATOM 10241 O O . LYS F 1 130 ? 95.269 -2.684 114.564 1.00 31.29 459 LYS F O 1
ATOM 10247 N N . TYR F 1 131 ? 96.003 -1.116 116.040 1.00 30.19 460 TYR F N 1
ATOM 10248 C CA . TYR F 1 131 ? 97.414 -1.305 115.668 1.00 28.63 460 TYR F CA 1
ATOM 10249 C C . TYR F 1 131 ? 98.016 -2.591 116.197 1.00 29.27 460 TYR F C 1
ATOM 10250 O O . TYR F 1 131 ? 98.808 -3.203 115.468 1.00 27.64 460 TYR F O 1
ATOM 10259 N N . PHE F 1 132 ? 97.631 -3.047 117.416 1.00 25.38 461 PHE F N 1
ATOM 10260 C CA . PHE F 1 132 ? 98.162 -4.338 117.862 1.00 24.69 461 PHE F CA 1
ATOM 10261 C C . PHE F 1 132 ? 97.546 -5.496 117.060 1.00 26.96 461 PHE F C 1
ATOM 10262 O O . PHE F 1 132 ? 98.242 -6.476 116.786 1.00 24.18 461 PHE F O 1
ATOM 10270 N N . LYS F 1 133 ? 96.275 -5.353 116.602 1.00 24.73 462 LYS F N 1
ATOM 10271 C CA . LYS F 1 133 ? 95.667 -6.373 115.710 1.00 25.00 462 LYS F CA 1
ATOM 10272 C C . LYS F 1 133 ? 96.440 -6.385 114.377 1.00 27.73 462 LYS F C 1
ATOM 10273 O O . LYS F 1 133 ? 96.795 -7.452 113.859 1.00 26.17 462 LYS F O 1
ATOM 10279 N N . MET F 1 134 ? 96.746 -5.182 113.844 1.00 26.58 463 MET F N 1
ATOM 10280 C CA . MET F 1 134 ? 97.546 -5.078 112.606 1.00 26.82 463 MET F CA 1
ATOM 10281 C C . MET F 1 134 ? 98.934 -5.725 112.804 1.00 30.81 463 MET F C 1
ATOM 10282 O O . MET F 1 134 ? 99.403 -6.425 111.903 1.00 30.79 463 MET F O 1
ATOM 10287 N N . ALA F 1 135 ? 99.569 -5.522 113.987 1.00 26.33 464 ALA F N 1
ATOM 10288 C CA . ALA F 1 135 ? 100.889 -6.089 114.324 1.00 26.31 464 ALA F CA 1
ATOM 10289 C C . ALA F 1 135 ? 100.872 -7.632 114.273 1.00 27.77 464 ALA F C 1
ATOM 10290 O O . ALA F 1 135 ? 101.787 -8.267 113.731 1.00 26.51 464 ALA F O 1
ATOM 10292 N N . VAL F 1 136 ? 99.808 -8.226 114.834 1.00 23.79 465 VAL F N 1
ATOM 10293 C CA . VAL F 1 136 ? 99.661 -9.689 114.839 1.00 22.42 465 VAL F CA 1
ATOM 10294 C C . VAL F 1 136 ? 99.547 -10.232 113.410 1.00 28.00 465 VAL F C 1
ATOM 10295 O O . VAL F 1 136 ? 100.161 -11.254 113.065 1.00 28.15 465 VAL F O 1
ATOM 10299 N N . GLU F 1 137 ? 98.795 -9.501 112.566 1.00 25.99 466 GLU F N 1
ATOM 10300 C CA . GLU F 1 137 ? 98.565 -9.926 111.186 1.00 27.78 466 GLU F CA 1
ATOM 10301 C C . GLU F 1 137 ? 99.755 -9.688 110.251 1.00 29.15 466 GLU F C 1
ATOM 10302 O O . GLU F 1 137 ? 100.060 -10.545 109.419 1.00 29.52 466 GLU F O 1
ATOM 10308 N N . ASP F 1 138 ? 100.375 -8.493 110.341 1.00 27.10 467 ASP F N 1
ATOM 10309 C CA . ASP F 1 138 ? 101.420 -8.031 109.426 1.00 26.61 467 ASP F CA 1
ATOM 10310 C C . ASP F 1 138 ? 102.866 -8.163 109.916 1.00 30.37 467 ASP F C 1
ATOM 10311 O O . ASP F 1 138 ? 103.777 -8.180 109.090 1.00 29.73 467 ASP F O 1
ATOM 10316 N N . TYR F 1 139 ? 103.080 -8.222 111.244 1.00 26.49 468 TYR F N 1
ATOM 10317 C CA . TYR F 1 139 ? 104.416 -8.348 111.839 1.00 26.79 468 TYR F CA 1
ATOM 10318 C C . TYR F 1 139 ? 104.441 -9.477 112.885 1.00 32.39 468 TYR F C 1
ATOM 10319 O O . TYR F 1 139 ? 104.973 -9.239 113.963 1.00 30.65 468 TYR F O 1
ATOM 10328 N N . PRO F 1 140 ? 103.878 -10.701 112.613 1.00 34.43 469 PRO F N 1
ATOM 10329 C CA . PRO F 1 140 ? 103.726 -11.712 113.677 1.00 36.08 469 PRO F CA 1
ATOM 10330 C C . PRO F 1 140 ? 104.946 -12.038 114.517 1.00 44.77 469 PRO F C 1
ATOM 10331 O O . PRO F 1 140 ? 104.805 -12.176 115.740 1.00 47.81 469 PRO F O 1
ATOM 10335 N N . ASN F 1 141 ? 106.112 -12.139 113.897 1.00 40.47 470 ASN F N 1
ATOM 10336 C CA . ASN F 1 141 ? 107.345 -12.451 114.623 1.00 41.35 470 ASN F CA 1
ATOM 10337 C C . ASN F 1 141 ? 108.378 -11.358 114.337 1.00 42.03 470 ASN F C 1
ATOM 10338 O O . ASN F 1 141 ? 109.574 -11.634 114.191 1.00 42.72 470 ASN F O 1
ATOM 10343 N N . ASP F 1 142 ? 107.901 -10.103 114.254 1.00 35.25 471 ASP F N 1
ATOM 10344 C CA . ASP F 1 142 ? 108.762 -8.978 113.887 1.00 34.37 471 ASP F CA 1
ATOM 10345 C C . ASP F 1 142 ? 108.372 -7.686 114.597 1.00 36.20 471 ASP F C 1
ATOM 10346 O O . ASP F 1 142 ? 107.881 -6.736 113.970 1.00 34.06 471 ASP F O 1
ATOM 10351 N N . ILE F 1 143 ? 108.613 -7.650 115.938 1.00 33.54 472 ILE F N 1
ATOM 10352 C CA . ILE F 1 143 ? 108.374 -6.472 116.765 1.00 33.73 472 ILE F CA 1
ATOM 10353 C C . ILE F 1 143 ? 109.185 -5.260 116.214 1.00 38.63 472 ILE F C 1
ATOM 10354 O O . ILE F 1 143 ? 108.577 -4.199 116.052 1.00 38.40 472 ILE F O 1
ATOM 10359 N N . PRO F 1 144 ? 110.500 -5.373 115.866 1.00 38.94 473 PRO F N 1
ATOM 10360 C CA . PRO F 1 144 ? 111.201 -4.197 115.293 1.00 41.12 473 PRO F CA 1
ATOM 10361 C C . PRO F 1 144 ? 110.511 -3.643 114.031 1.00 41.33 473 PRO F C 1
ATOM 10362 O O . PRO F 1 144 ? 110.384 -2.426 113.892 1.00 42.02 473 PRO F O 1
ATOM 10366 N N . GLY F 1 145 ? 110.014 -4.548 113.171 1.00 35.33 474 GLY F N 1
ATOM 10367 C CA . GLY F 1 145 ? 109.286 -4.185 111.959 1.00 33.81 474 GLY F CA 1
ATOM 10368 C C . GLY F 1 145 ? 108.068 -3.342 112.293 1.00 35.53 474 GLY F C 1
ATOM 10369 O O . GLY F 1 145 ? 107.850 -2.279 111.695 1.00 36.21 474 GLY F O 1
ATOM 10370 N N . PHE F 1 146 ? 107.300 -3.794 113.303 1.00 29.62 475 PHE F N 1
ATOM 10371 C CA . PHE F 1 146 ? 106.093 -3.118 113.763 1.00 28.45 475 PHE F CA 1
ATOM 10372 C C . PHE F 1 146 ? 106.407 -1.731 114.362 1.00 35.30 475 PHE F C 1
ATOM 10373 O O . PHE F 1 146 ? 105.753 -0.729 114.012 1.00 34.07 475 PHE F O 1
ATOM 10381 N N . LEU F 1 147 ? 107.424 -1.675 115.244 1.00 34.78 476 LEU F N 1
ATOM 10382 C CA . LEU F 1 147 ? 107.833 -0.426 115.892 1.00 36.53 476 LEU F CA 1
ATOM 10383 C C . LEU F 1 147 ? 108.323 0.598 114.853 1.00 40.74 476 LEU F C 1
ATOM 10384 O O . LEU F 1 147 ? 107.982 1.779 114.971 1.00 40.99 476 LEU F O 1
ATOM 10389 N N . SER F 1 148 ? 109.026 0.128 113.795 1.00 39.33 477 SER F N 1
ATOM 10390 C CA . SER F 1 148 ? 109.484 0.990 112.712 1.00 40.42 477 SER F CA 1
ATOM 10391 C C . SER F 1 148 ? 108.287 1.563 111.944 1.00 44.62 477 SER F C 1
ATOM 10392 O O . SER F 1 148 ? 108.263 2.757 111.671 1.00 46.81 477 SER F O 1
ATOM 10395 N N . TRP F 1 149 ? 107.299 0.713 111.602 1.00 39.94 478 TRP F N 1
ATOM 10396 C CA . TRP F 1 149 ? 106.106 1.129 110.859 1.00 40.41 478 TRP F CA 1
ATOM 10397 C C . TRP F 1 149 ? 105.326 2.169 111.640 1.00 43.52 478 TRP F C 1
ATOM 10398 O O . TRP F 1 149 ? 104.897 3.174 111.071 1.00 45.66 478 TRP F O 1
ATOM 10409 N N . MET F 1 150 ? 105.162 1.931 112.948 1.00 37.63 479 MET F N 1
ATOM 10410 C CA . MET F 1 150 ? 104.468 2.865 113.831 1.00 38.34 479 MET F CA 1
ATOM 10411 C C . MET F 1 150 ? 105.178 4.221 113.880 1.00 47.17 479 MET F C 1
ATOM 10412 O O . MET F 1 150 ? 104.518 5.250 113.737 1.00 48.42 479 MET F O 1
ATOM 10417 N N . LYS F 1 151 ? 106.517 4.221 114.046 1.00 47.29 480 LYS F N 1
ATOM 10418 C CA . LYS F 1 151 ? 107.336 5.447 114.083 1.00 50.67 480 LYS F CA 1
ATOM 10419 C C . LYS F 1 151 ? 107.145 6.278 112.791 1.00 56.78 480 LYS F C 1
ATOM 10420 O O . LYS F 1 151 ? 106.984 7.497 112.866 1.00 59.98 480 LYS F O 1
ATOM 10426 N N . LYS F 1 152 ? 107.104 5.591 111.617 1.00 52.45 481 LYS F N 1
ATOM 10427 C CA . LYS F 1 152 ? 106.958 6.196 110.279 1.00 53.64 481 LYS F CA 1
ATOM 10428 C C . LYS F 1 152 ? 105.542 6.657 109.917 1.00 57.70 481 LYS F C 1
ATOM 10429 O O . LYS F 1 152 ? 105.401 7.629 109.176 1.00 61.00 481 LYS F O 1
ATOM 10435 N N . ASN F 1 153 ? 104.508 5.957 110.402 1.00 51.09 482 ASN F N 1
ATOM 10436 C CA . ASN F 1 153 ? 103.122 6.215 110.012 1.00 49.74 482 ASN F CA 1
ATOM 10437 C C . ASN F 1 153 ? 102.178 6.766 111.078 1.00 54.05 482 ASN F C 1
ATOM 10438 O O . ASN F 1 153 ? 101.130 7.306 110.717 1.00 56.20 482 ASN F O 1
ATOM 10443 N N . VAL F 1 154 ? 102.492 6.573 112.365 1.00 46.78 483 VAL F N 1
ATOM 10444 C CA . VAL F 1 154 ? 101.601 6.994 113.457 1.00 46.83 483 VAL F CA 1
ATOM 10445 C C . VAL F 1 154 ? 102.264 7.951 114.445 1.00 56.65 483 VAL F C 1
ATOM 10446 O O . VAL F 1 154 ? 101.655 8.957 114.822 1.00 58.20 483 VAL F O 1
ATOM 10450 N N . GLY F 1 155 ? 103.476 7.603 114.872 1.00 54.95 484 GLY F N 1
ATOM 10451 C CA . GLY F 1 155 ? 104.237 8.321 115.889 1.00 57.34 484 GLY F CA 1
ATOM 10452 C C . GLY F 1 155 ? 104.319 7.442 117.125 1.00 57.25 484 GLY F C 1
ATOM 10453 O O . GLY F 1 155 ? 104.583 6.241 116.977 1.00 51.64 484 GLY F O 1
ATOM 10454 N N . PRO F 1 156 ? 104.034 7.966 118.354 1.00 55.80 485 PRO F N 1
ATOM 10455 C CA . PRO F 1 156 ? 104.069 7.090 119.544 1.00 53.65 485 PRO F CA 1
ATOM 10456 C C . PRO F 1 156 ? 103.065 5.945 119.462 1.00 52.08 485 PRO F C 1
ATOM 10457 O O . PRO F 1 156 ? 101.979 6.115 118.899 1.00 50.98 485 PRO F O 1
ATOM 10461 N N . VAL F 1 157 ? 103.444 4.774 119.991 1.00 44.77 486 VAL F N 1
ATOM 10462 C CA . VAL F 1 157 ? 102.602 3.577 119.939 1.00 40.57 486 VAL F CA 1
ATOM 10463 C C . VAL F 1 157 ? 101.407 3.714 120.908 1.00 43.66 486 VAL F C 1
ATOM 10464 O O . VAL F 1 157 ? 101.644 3.775 122.123 1.00 43.70 486 VAL F O 1
ATOM 10468 N N . PRO F 1 158 ? 100.130 3.790 120.428 1.00 39.75 487 PRO F N 1
ATOM 10469 C CA . PRO F 1 158 ? 99.004 3.894 121.375 1.00 38.79 487 PRO F CA 1
ATOM 10470 C C . PRO F 1 158 ? 98.949 2.648 122.244 1.00 40.16 487 PRO F C 1
ATOM 10471 O O . PRO F 1 158 ? 99.166 1.529 121.765 1.00 38.14 487 PRO F O 1
ATOM 10475 N N . GLY F 1 159 ? 98.760 2.879 123.528 1.00 36.73 488 GLY F N 1
ATOM 10476 C CA . GLY F 1 159 ? 98.728 1.823 124.523 1.00 34.98 488 GLY F CA 1
ATOM 10477 C C . GLY F 1 159 ? 100.071 1.596 125.188 1.00 39.16 488 GLY F C 1
ATOM 10478 O O . GLY F 1 159 ? 100.173 0.740 126.066 1.00 37.58 488 GLY F O 1
ATOM 10479 N N . ILE F 1 160 ? 101.121 2.340 124.762 1.00 38.27 489 ILE F N 1
ATOM 10480 C CA . ILE F 1 160 ? 102.468 2.264 125.344 1.00 39.42 489 ILE F CA 1
ATOM 10481 C C . ILE F 1 160 ? 102.834 3.620 125.956 1.00 47.86 489 ILE F C 1
ATOM 10482 O O . ILE F 1 160 ? 102.672 4.640 125.286 1.00 49.10 489 ILE F O 1
ATOM 10487 N N . GLY F 1 161 ? 103.347 3.611 127.187 1.00 45.97 490 GLY F N 1
ATOM 10488 C CA . GLY F 1 161 ? 103.806 4.827 127.843 1.00 48.67 490 GLY F CA 1
ATOM 10489 C C . GLY F 1 161 ? 102.894 5.339 128.929 1.00 51.59 490 GLY F C 1
ATOM 10490 O O . GLY F 1 161 ? 101.667 5.169 128.868 1.00 47.94 490 GLY F O 1
ATOM 10491 N N . HIS F 1 162 ? 103.532 5.982 129.927 1.00 52.33 491 HIS F N 1
ATOM 10492 C CA . HIS F 1 162 ? 102.901 6.571 131.100 1.00 53.63 491 HIS F CA 1
ATOM 10493 C C . HIS F 1 162 ? 103.739 7.694 131.715 1.00 62.89 491 HIS F C 1
ATOM 10494 O O . HIS F 1 162 ? 104.969 7.618 131.750 1.00 64.08 491 HIS F O 1
ATOM 10501 N N . ARG F 1 163 ? 103.033 8.685 132.257 1.00 62.76 492 ARG F N 1
ATOM 10502 C CA . ARG F 1 163 ? 103.637 9.884 132.883 1.00 66.87 492 ARG F CA 1
ATOM 10503 C C . ARG F 1 163 ? 104.275 9.559 134.241 1.00 71.90 492 ARG F C 1
ATOM 10504 O O . ARG F 1 163 ? 105.290 10.187 134.558 1.00 74.45 492 ARG F O 1
ATOM 10512 N N . VAL F 1 164 ? 103.731 8.606 135.002 1.00 65.71 493 VAL F N 1
ATOM 10513 C CA . VAL F 1 164 ? 104.294 8.320 136.354 1.00 66.47 493 VAL F CA 1
ATOM 10514 C C . VAL F 1 164 ? 104.553 6.819 136.560 1.00 66.90 493 VAL F C 1
ATOM 10515 O O . VAL F 1 164 ? 105.497 6.505 137.264 1.00 67.84 493 VAL F O 1
ATOM 10519 N N . LYS F 1 165 ? 103.760 5.943 135.942 1.00 59.03 494 LYS F N 1
ATOM 10520 C CA . LYS F 1 165 ? 103.963 4.487 136.161 1.00 55.51 494 LYS F CA 1
ATOM 10521 C C . LYS F 1 165 ? 105.129 3.978 135.302 1.00 59.51 494 LYS F C 1
ATOM 10522 O O . LYS F 1 165 ? 105.329 4.485 134.206 1.00 60.43 494 LYS F O 1
ATOM 10528 N N . SER F 1 166 ? 105.829 2.964 135.806 1.00 54.52 495 SER F N 1
ATOM 10529 C CA . SER F 1 166 ? 107.071 2.466 135.178 1.00 55.02 495 SER F CA 1
ATOM 10530 C C . SER F 1 166 ? 107.296 1.031 135.602 1.00 56.41 495 SER F C 1
ATOM 10531 O O . SER F 1 166 ? 106.490 0.464 136.288 1.00 50.55 495 SER F O 1
ATOM 10534 N N . VAL F 1 167 ? 108.439 0.490 135.230 1.00 57.41 496 VAL F N 1
ATOM 10535 C CA . VAL F 1 167 ? 108.760 -0.872 135.728 1.00 57.53 496 VAL F CA 1
ATOM 10536 C C . VAL F 1 167 ? 108.930 -0.818 137.266 1.00 62.87 496 VAL F C 1
ATOM 10537 O O . VAL F 1 167 ? 108.488 -1.728 137.919 1.00 61.78 496 VAL F O 1
ATOM 10541 N N . LYS F 1 168 ? 109.481 0.250 137.844 1.00 61.23 497 LYS F N 1
ATOM 10542 C CA . LYS F 1 168 ? 109.575 0.287 139.328 1.00 62.40 497 LYS F CA 1
ATOM 10543 C C . LYS F 1 168 ? 108.227 0.649 139.975 1.00 64.19 497 LYS F C 1
ATOM 10544 O O . LYS F 1 168 ? 107.984 0.185 141.077 1.00 63.86 497 LYS F O 1
ATOM 10550 N N . ASN F 1 169 ? 107.412 1.479 139.323 1.00 58.99 498 ASN F N 1
ATOM 10551 C CA . ASN F 1 169 ? 106.089 1.897 139.862 1.00 56.96 498 ASN F CA 1
ATOM 10552 C C . ASN F 1 169 ? 104.978 1.316 138.962 1.00 54.88 498 ASN F C 1
ATOM 10553 O O . ASN F 1 169 ? 104.421 2.058 138.198 1.00 52.27 498 ASN F O 1
ATOM 10558 N N . PRO F 1 170 ? 104.598 0.022 139.003 1.00 49.77 499 PRO F N 1
ATOM 10559 C CA . PRO F 1 170 ? 103.611 -0.481 138.045 1.00 46.12 499 PRO F CA 1
ATOM 10560 C C . PRO F 1 170 ? 102.152 0.013 138.147 1.00 45.85 499 PRO F C 1
ATOM 10561 O O . PRO F 1 170 ? 101.764 0.507 139.194 1.00 46.00 499 PRO F O 1
ATOM 10565 N N . ASP F 1 171 ? 101.416 -0.078 137.033 1.00 38.67 500 ASP F N 1
ATOM 10566 C CA . ASP F 1 171 ? 99.957 0.197 137.019 1.00 35.86 500 ASP F CA 1
ATOM 10567 C C . ASP F 1 171 ? 99.271 -1.126 137.350 1.00 37.10 500 ASP F C 1
ATOM 10568 O O . ASP F 1 171 ? 99.188 -1.976 136.470 1.00 36.12 500 ASP F O 1
ATOM 10573 N N . GLN F 1 172 ? 98.851 -1.272 138.601 1.00 32.87 501 GLN F N 1
ATOM 10574 C CA . GLN F 1 172 ? 98.194 -2.483 139.080 1.00 30.51 501 GLN F CA 1
ATOM 10575 C C . GLN F 1 172 ? 96.911 -2.796 138.286 1.00 32.17 501 GLN F C 1
ATOM 10576 O O . GLN F 1 172 ? 96.529 -3.956 138.225 1.00 30.27 501 GLN F O 1
ATOM 10582 N N . ARG F 1 173 ? 96.284 -1.787 137.623 1.00 29.46 502 ARG F N 1
ATOM 10583 C CA . ARG F 1 173 ? 95.079 -2.050 136.822 1.00 27.22 502 ARG F CA 1
ATOM 10584 C C . ARG F 1 173 ? 95.464 -2.968 135.664 1.00 27.68 502 ARG F C 1
ATOM 10585 O O . ARG F 1 173 ? 94.773 -3.958 135.404 1.00 27.14 502 ARG F O 1
ATOM 10593 N N . VAL F 1 174 ? 96.599 -2.670 135.006 1.00 25.09 503 VAL F N 1
ATOM 10594 C CA . VAL F 1 174 ? 97.137 -3.471 133.910 1.00 24.42 503 VAL F CA 1
ATOM 10595 C C . VAL F 1 174 ? 97.563 -4.835 134.428 1.00 28.33 503 VAL F C 1
ATOM 10596 O O . VAL F 1 174 ? 97.173 -5.868 133.869 1.00 28.11 503 VAL F O 1
ATOM 10600 N N . LYS F 1 175 ? 98.394 -4.842 135.484 1.00 27.37 504 LYS F N 1
ATOM 10601 C CA . LYS F 1 175 ? 98.918 -6.100 136.046 1.00 27.54 504 LYS F CA 1
ATOM 10602 C C . LYS F 1 175 ? 97.790 -7.054 136.404 1.00 31.12 504 LYS F C 1
ATOM 10603 O O . LYS F 1 175 ? 97.868 -8.253 136.075 1.00 29.34 504 LYS F O 1
ATOM 10609 N N . TYR F 1 176 ? 96.701 -6.500 136.986 1.00 26.76 505 TYR F N 1
ATOM 10610 C CA . TYR F 1 176 ? 95.556 -7.310 137.345 1.00 25.54 505 TYR F CA 1
ATOM 10611 C C . TYR F 1 176 ? 94.838 -7.894 136.131 1.00 26.12 505 TYR F C 1
ATOM 10612 O O . TYR F 1 176 ? 94.579 -9.098 136.119 1.00 26.33 505 TYR F O 1
ATOM 10621 N N . LEU F 1 177 ? 94.434 -7.024 135.160 1.00 24.58 506 LEU F N 1
ATOM 10622 C CA . LEU F 1 177 ? 93.714 -7.477 133.965 1.00 25.76 506 LEU F CA 1
ATOM 10623 C C . LEU F 1 177 ? 94.474 -8.563 133.225 1.00 27.15 506 LEU F C 1
ATOM 10624 O O . LEU F 1 177 ? 93.882 -9.584 132.856 1.00 26.01 506 LEU F O 1
ATOM 10629 N N . VAL F 1 178 ? 95.800 -8.366 133.052 1.00 24.42 507 VAL F N 1
ATOM 10630 C CA . VAL F 1 178 ? 96.651 -9.333 132.352 1.00 24.38 507 VAL F CA 1
ATOM 10631 C C . VAL F 1 178 ? 96.675 -10.666 133.108 1.00 29.07 507 VAL F C 1
ATOM 10632 O O . VAL F 1 178 ? 96.449 -11.720 132.505 1.00 27.97 507 VAL F O 1
ATOM 10636 N N . SER F 1 179 ? 96.934 -10.613 134.428 1.00 28.41 508 SER F N 1
ATOM 10637 C CA . SER F 1 179 ? 96.993 -11.810 135.266 1.00 28.94 508 SER F CA 1
ATOM 10638 C C . SER F 1 179 ? 95.658 -12.557 135.253 1.00 31.61 508 SER F C 1
ATOM 10639 O O . SER F 1 179 ? 95.663 -13.780 135.144 1.00 32.35 508 SER F O 1
ATOM 10642 N N . TYR F 1 180 ? 94.523 -11.821 135.311 1.00 27.35 509 TYR F N 1
ATOM 10643 C CA . TYR F 1 180 ? 93.210 -12.450 135.260 1.00 26.87 509 TYR F CA 1
ATOM 10644 C C . TYR F 1 180 ? 93.011 -13.198 133.941 1.00 28.94 509 TYR F C 1
ATOM 10645 O O . TYR F 1 180 ? 92.623 -14.363 133.953 1.00 26.87 509 TYR F O 1
ATOM 10654 N N . ILE F 1 181 ? 93.260 -12.522 132.814 1.00 25.76 510 ILE F N 1
ATOM 10655 C CA . ILE F 1 181 ? 93.116 -13.136 131.496 1.00 28.47 510 ILE F CA 1
ATOM 10656 C C . ILE F 1 181 ? 93.995 -14.377 131.364 1.00 32.24 510 ILE F C 1
ATOM 10657 O O . ILE F 1 181 ? 93.512 -15.438 130.957 1.00 31.51 510 ILE F O 1
ATOM 10662 N N . LYS F 1 182 ? 95.274 -14.238 131.722 1.00 30.62 511 LYS F N 1
ATOM 10663 C CA . LYS F 1 182 ? 96.273 -15.294 131.551 1.00 31.53 511 LYS F CA 1
ATOM 10664 C C . LYS F 1 182 ? 96.110 -16.482 132.475 1.00 37.45 511 LYS F C 1
ATOM 10665 O O . LYS F 1 182 ? 96.343 -17.618 132.043 1.00 37.59 511 LYS F O 1
ATOM 10671 N N . ASN F 1 183 ? 95.760 -16.233 133.751 1.00 34.71 512 ASN F N 1
ATOM 10672 C CA . ASN F 1 183 ? 95.695 -17.303 134.739 1.00 35.62 512 ASN F CA 1
ATOM 10673 C C . ASN F 1 183 ? 94.305 -17.778 135.121 1.00 38.38 512 ASN F C 1
ATOM 10674 O O . ASN F 1 183 ? 94.194 -18.859 135.685 1.00 38.86 512 ASN F O 1
ATOM 10679 N N . GLU F 1 184 ? 93.255 -16.985 134.857 1.00 32.90 513 GLU F N 1
ATOM 10680 C CA . GLU F 1 184 ? 91.903 -17.355 135.289 1.00 32.20 513 GLU F CA 1
ATOM 10681 C C . GLU F 1 184 ? 90.908 -17.582 134.146 1.00 34.65 513 GLU F C 1
ATOM 10682 O O . GLU F 1 184 ? 89.722 -17.806 134.404 1.00 34.79 513 GLU F O 1
ATOM 10688 N N . THR F 1 185 ? 91.374 -17.516 132.894 1.00 29.35 514 THR F N 1
ATOM 10689 C CA . THR F 1 185 ? 90.533 -17.780 131.730 1.00 28.97 514 THR F CA 1
ATOM 10690 C C . THR F 1 185 ? 91.304 -18.665 130.760 1.00 32.24 514 THR F C 1
ATOM 10691 O O . THR F 1 185 ? 92.528 -18.790 130.859 1.00 32.95 514 THR F O 1
ATOM 10695 N N . SER F 1 186 ? 90.583 -19.214 129.780 1.00 29.27 515 SER F N 1
ATOM 10696 C CA . SER F 1 186 ? 91.173 -19.997 128.699 1.00 30.63 515 SER F CA 1
ATOM 10697 C C . SER F 1 186 ? 91.132 -19.186 127.379 1.00 34.14 515 SER F C 1
ATOM 10698 O O . SER F 1 186 ? 91.319 -19.757 126.311 1.00 34.86 515 SER F O 1
ATOM 10701 N N . LEU F 1 187 ? 90.911 -17.844 127.450 1.00 30.09 516 LEU F N 1
ATOM 10702 C CA . LEU F 1 187 ? 90.842 -16.991 126.256 1.00 29.87 516 LEU F CA 1
ATOM 10703 C C . LEU F 1 187 ? 92.182 -16.921 125.539 1.00 33.38 516 LEU F C 1
ATOM 10704 O O . LEU F 1 187 ? 93.210 -16.720 126.180 1.00 32.20 516 LEU F O 1
ATOM 10709 N N . HIS F 1 188 ? 92.159 -17.095 124.215 1.00 32.06 517 HIS F N 1
ATOM 10710 C CA . HIS F 1 188 ? 93.339 -16.975 123.363 1.00 32.67 517 HIS F CA 1
ATOM 10711 C C . HIS F 1 188 ? 93.481 -15.474 123.122 1.00 32.62 517 HIS F C 1
ATOM 10712 O O . HIS F 1 188 ? 92.526 -14.832 122.677 1.00 31.01 517 HIS F O 1
ATOM 10719 N N . THR F 1 189 ? 94.637 -14.902 123.500 1.00 26.56 518 THR F N 1
ATOM 10720 C CA . THR F 1 189 ? 94.832 -13.456 123.416 1.00 25.18 518 THR F CA 1
ATOM 10721 C C . THR F 1 189 ? 96.027 -13.046 122.532 1.00 27.79 518 THR F C 1
ATOM 10722 O O . THR F 1 189 ? 96.997 -12.505 123.057 1.00 27.20 518 THR F O 1
ATOM 10726 N N . PRO F 1 190 ? 95.972 -13.247 121.200 1.00 26.78 519 PRO F N 1
ATOM 10727 C CA . PRO F 1 190 ? 97.129 -12.881 120.362 1.00 26.05 519 PRO F CA 1
ATOM 10728 C C . PRO F 1 190 ? 97.491 -11.384 120.402 1.00 25.91 519 PRO F C 1
ATOM 10729 O O . PRO F 1 190 ? 98.682 -11.059 120.421 1.00 25.91 519 PRO F O 1
ATOM 10733 N N . CYS F 1 191 ? 96.487 -10.476 120.449 1.00 22.05 520 CYS F N 1
ATOM 10734 C CA . CYS F 1 191 ? 96.798 -9.040 120.524 1.00 22.36 520 CYS F CA 1
ATOM 10735 C C . CYS F 1 191 ? 97.480 -8.700 121.828 1.00 23.93 520 CYS F C 1
ATOM 10736 O O . CYS F 1 191 ? 98.516 -8.041 121.829 1.00 24.72 520 CYS F O 1
ATOM 10739 N N . LEU F 1 192 ? 96.880 -9.138 122.958 1.00 20.61 521 LEU F N 1
ATOM 10740 C CA . LEU F 1 192 ? 97.461 -8.847 124.262 1.00 21.31 521 LEU F CA 1
ATOM 10741 C C . LEU F 1 192 ? 98.865 -9.434 124.378 1.00 25.51 521 LEU F C 1
ATOM 10742 O O . LEU F 1 192 ? 99.769 -8.745 124.860 1.00 25.58 521 LEU F O 1
ATOM 10747 N N . ASP F 1 193 ? 99.060 -10.677 123.889 1.00 22.36 522 ASP F N 1
ATOM 10748 C CA . ASP F 1 193 ? 100.365 -11.322 123.948 1.00 23.43 522 ASP F CA 1
ATOM 10749 C C . ASP F 1 193 ? 101.383 -10.492 123.196 1.00 26.72 522 ASP F C 1
ATOM 10750 O O . ASP F 1 193 ? 102.484 -10.309 123.698 1.00 28.33 522 ASP F O 1
ATOM 10755 N N . TYR F 1 194 ? 100.986 -9.934 122.030 1.00 23.61 523 TYR F N 1
ATOM 10756 C CA . TYR F 1 194 ? 101.872 -9.115 121.203 1.00 24.44 523 TYR F CA 1
ATOM 10757 C C . TYR F 1 194 ? 102.260 -7.857 121.942 1.00 26.79 523 TYR F C 1
ATOM 10758 O O . TYR F 1 194 ? 103.440 -7.529 122.021 1.00 28.12 523 TYR F O 1
ATOM 10767 N N . ALA F 1 195 ? 101.270 -7.196 122.557 1.00 24.18 524 ALA F N 1
ATOM 10768 C CA . ALA F 1 195 ? 101.524 -5.965 123.305 1.00 25.21 524 ALA F CA 1
ATOM 10769 C C . ALA F 1 195 ? 102.487 -6.205 124.466 1.00 28.84 524 ALA F C 1
ATOM 10770 O O . ALA F 1 195 ? 103.359 -5.375 124.722 1.00 29.87 524 ALA F O 1
ATOM 10772 N N . LEU F 1 196 ? 102.340 -7.348 125.154 1.00 26.28 525 LEU F N 1
ATOM 10773 C CA . LEU F 1 196 ? 103.222 -7.725 126.261 1.00 27.67 525 LEU F CA 1
ATOM 10774 C C . LEU F 1 196 ? 104.655 -7.962 125.777 1.00 32.83 525 LEU F C 1
ATOM 10775 O O . LEU F 1 196 ? 105.597 -7.638 126.503 1.00 32.31 525 LEU F O 1
ATOM 10780 N N . GLU F 1 197 ? 104.825 -8.519 124.560 1.00 30.79 526 GLU F N 1
ATOM 10781 C CA . GLU F 1 197 ? 106.152 -8.720 123.984 1.00 32.18 526 GLU F CA 1
ATOM 10782 C C . GLU F 1 197 ? 106.743 -7.365 123.593 1.00 36.72 526 GLU F C 1
ATOM 10783 O O . GLU F 1 197 ? 107.936 -7.136 123.832 1.00 38.00 526 GLU F O 1
ATOM 10789 N N . VAL F 1 198 ? 105.897 -6.446 123.062 1.00 31.44 527 VAL F N 1
ATOM 10790 C CA . VAL F 1 198 ? 106.309 -5.078 122.713 1.00 32.84 527 VAL F CA 1
ATOM 10791 C C . VAL F 1 198 ? 106.817 -4.356 123.979 1.00 38.95 527 VAL F C 1
ATOM 10792 O O . VAL F 1 198 ? 107.868 -3.707 123.942 1.00 41.48 527 VAL F O 1
ATOM 10796 N N . GLU F 1 199 ? 106.067 -4.492 125.100 1.00 33.73 528 GLU F N 1
ATOM 10797 C CA . GLU F 1 199 ? 106.414 -3.892 126.390 1.00 34.47 528 GLU F CA 1
ATOM 10798 C C . GLU F 1 199 ? 107.814 -4.316 126.858 1.00 41.08 528 GLU F C 1
ATOM 10799 O O . GLU F 1 199 ? 108.547 -3.475 127.372 1.00 42.53 528 GLU F O 1
ATOM 10805 N N . LYS F 1 200 ? 108.192 -5.601 126.657 1.00 36.86 529 LYS F N 1
ATOM 10806 C CA . LYS F 1 200 ? 109.516 -6.096 127.043 1.00 39.54 529 LYS F CA 1
ATOM 10807 C C . LYS F 1 200 ? 110.606 -5.329 126.295 1.00 47.73 529 LYS F C 1
ATOM 10808 O O . LYS F 1 200 ? 111.627 -5.007 126.896 1.00 50.07 529 LYS F O 1
ATOM 10814 N N . VAL F 1 201 ? 110.367 -5.005 125.008 1.00 45.76 530 VAL F N 1
ATOM 10815 C CA . VAL F 1 201 ? 111.282 -4.263 124.135 1.00 47.93 530 VAL F CA 1
ATOM 10816 C C . VAL F 1 201 ? 111.317 -2.773 124.507 1.00 53.56 530 VAL F C 1
ATOM 10817 O O . VAL F 1 201 ? 112.406 -2.223 124.692 1.00 55.89 530 VAL F O 1
ATOM 10821 N N . THR F 1 202 ? 110.140 -2.126 124.633 1.00 49.34 531 THR F N 1
ATOM 10822 C CA . THR F 1 202 ? 110.064 -0.690 124.930 1.00 50.79 531 THR F CA 1
ATOM 10823 C C . THR F 1 202 ? 110.610 -0.334 126.334 1.00 56.72 531 THR F C 1
ATOM 10824 O O . THR F 1 202 ? 111.340 0.652 126.463 1.00 58.87 531 THR F O 1
ATOM 10828 N N . THR F 1 203 ? 110.283 -1.146 127.366 1.00 52.00 532 THR F N 1
ATOM 10829 C CA . THR F 1 203 ? 110.758 -0.896 128.737 1.00 53.91 532 THR F CA 1
ATOM 10830 C C . THR F 1 203 ? 112.277 -1.083 128.876 1.00 62.79 532 THR F C 1
ATOM 10831 O O . THR F 1 203 ? 112.871 -0.494 129.781 1.00 65.12 532 THR F O 1
ATOM 10835 N N . ALA F 1 204 ? 112.904 -1.876 127.974 1.00 60.44 533 ALA F N 1
ATOM 10836 C CA . ALA F 1 204 ? 114.358 -2.074 127.953 1.00 63.83 533 ALA F CA 1
ATOM 10837 C C . ALA F 1 204 ? 115.064 -0.773 127.562 1.00 72.90 533 ALA F C 1
ATOM 10838 O O . ALA F 1 204 ? 116.181 -0.530 128.027 1.00 77.00 533 ALA F O 1
ATOM 10840 N N . LYS F 1 205 ? 114.400 0.075 126.727 1.00 68.42 534 LYS F N 1
ATOM 10841 C CA . LYS F 1 205 ? 114.898 1.391 126.294 1.00 70.94 534 LYS F CA 1
ATOM 10842 C C . LYS F 1 205 ? 114.743 2.375 127.452 1.00 74.54 534 LYS F C 1
ATOM 10843 O O . LYS F 1 205 ? 115.737 2.973 127.866 1.00 77.59 534 LYS F O 1
ATOM 10849 N N . LYS F 1 206 ? 113.504 2.529 127.989 1.00 67.23 535 LYS F N 1
ATOM 10850 C CA . LYS F 1 206 ? 113.221 3.353 129.169 1.00 67.71 535 LYS F CA 1
ATOM 10851 C C . LYS F 1 206 ? 112.031 2.792 129.935 1.00 65.86 535 LYS F C 1
ATOM 10852 O O . LYS F 1 206 ? 111.032 2.355 129.347 1.00 61.16 535 LYS F O 1
ATOM 10858 N N . GLY F 1 207 ? 112.198 2.787 131.254 1.00 62.32 536 GLY F N 1
ATOM 10859 C CA . GLY F 1 207 ? 111.265 2.244 132.230 1.00 59.77 536 GLY F CA 1
ATOM 10860 C C . GLY F 1 207 ? 109.826 2.713 132.164 1.00 60.79 536 GLY F C 1
ATOM 10861 O O . GLY F 1 207 ? 108.937 1.969 132.593 1.00 57.11 536 GLY F O 1
ATOM 10862 N N . ASN F 1 208 ? 109.578 3.935 131.641 1.00 57.35 537 ASN F N 1
ATOM 10863 C CA . ASN F 1 208 ? 108.217 4.491 131.558 1.00 55.23 537 ASN F CA 1
ATOM 10864 C C . ASN F 1 208 ? 107.373 4.008 130.348 1.00 54.47 537 ASN F C 1
ATOM 10865 O O . ASN F 1 208 ? 106.176 4.307 130.273 1.00 52.91 537 ASN F O 1
ATOM 10870 N N A LEU F 1 209 ? 107.995 3.285 129.412 0.60 49.12 538 LEU F N 1
ATOM 10871 N N B LEU F 1 209 ? 107.999 3.278 129.416 0.40 50.12 538 LEU F N 1
ATOM 10872 C CA A LEU F 1 209 ? 107.298 2.811 128.216 0.60 46.06 538 LEU F CA 1
ATOM 10873 C CA B LEU F 1 209 ? 107.357 2.772 128.202 0.40 47.48 538 LEU F CA 1
ATOM 10874 C C A LEU F 1 209 ? 106.582 1.479 128.454 0.60 46.59 538 LEU F C 1
ATOM 10875 C C B LEU F 1 209 ? 106.590 1.461 128.453 0.40 47.31 538 LEU F C 1
ATOM 10876 O O A LEU F 1 209 ? 106.778 0.505 127.725 0.60 45.24 538 LEU F O 1
ATOM 10877 O O B LEU F 1 209 ? 106.758 0.483 127.722 0.40 45.80 538 LEU F O 1
ATOM 10886 N N . ILE F 1 210 ? 105.720 1.462 129.475 1.00 42.45 539 ILE F N 1
ATOM 10887 C CA . ILE F 1 210 ? 104.927 0.296 129.868 1.00 38.65 539 ILE F CA 1
ATOM 10888 C C . ILE F 1 210 ? 103.691 0.116 129.001 1.00 39.44 539 ILE F C 1
ATOM 10889 O O . ILE F 1 210 ? 103.246 1.068 128.352 1.00 37.50 539 ILE F O 1
ATOM 10894 N N . LEU F 1 211 ? 103.083 -1.086 129.065 1.00 35.53 540 LEU F N 1
ATOM 10895 C CA . LEU F 1 211 ? 101.786 -1.324 128.450 1.00 34.27 540 LEU F CA 1
ATOM 10896 C C . LEU F 1 211 ? 100.805 -0.648 129.424 1.00 36.56 540 LEU F C 1
ATOM 10897 O O . LEU F 1 211 ? 100.769 -0.993 130.618 1.00 35.28 540 LEU F O 1
ATOM 10902 N N . ASN F 1 212 ? 100.098 0.379 128.943 1.00 32.65 541 ASN F N 1
ATOM 10903 C CA . ASN F 1 212 ? 99.201 1.130 129.812 1.00 32.58 541 ASN F CA 1
ATOM 10904 C C . ASN F 1 212 ? 97.768 0.541 129.798 1.00 34.48 541 ASN F C 1
ATOM 10905 O O . ASN F 1 212 ? 97.488 -0.432 129.086 1.00 32.72 541 ASN F O 1
ATOM 10910 N N . VAL F 1 213 ? 96.859 1.107 130.606 1.00 32.60 542 VAL F N 1
ATOM 10911 C CA . VAL F 1 213 ? 95.501 0.564 130.727 1.00 32.00 542 VAL F CA 1
ATOM 10912 C C . VAL F 1 213 ? 94.732 0.608 129.420 1.00 33.54 542 VAL F C 1
ATOM 10913 O O . VAL F 1 213 ? 93.963 -0.319 129.139 1.00 31.79 542 VAL F O 1
ATOM 10917 N N . ASP F 1 214 ? 94.956 1.662 128.621 1.00 31.87 543 ASP F N 1
ATOM 10918 C CA . ASP F 1 214 ? 94.301 1.797 127.333 1.00 31.36 543 ASP F CA 1
ATOM 10919 C C . ASP F 1 214 ? 94.735 0.677 126.388 1.00 33.44 543 ASP F C 1
ATOM 10920 O O . ASP F 1 214 ? 93.876 0.104 125.705 1.00 32.86 543 ASP F O 1
ATOM 10925 N N . GLY F 1 215 ? 96.041 0.382 126.364 1.00 30.74 544 GLY F N 1
ATOM 10926 C CA . GLY F 1 215 ? 96.600 -0.674 125.520 1.00 29.22 544 GLY F CA 1
ATOM 10927 C C . GLY F 1 215 ? 96.095 -2.040 125.932 1.00 30.35 544 GLY F C 1
ATOM 10928 O O . GLY F 1 215 ? 95.719 -2.861 125.083 1.00 27.48 544 GLY F O 1
ATOM 10929 N N . THR F 1 216 ? 96.046 -2.260 127.255 1.00 27.42 545 THR F N 1
ATOM 10930 C CA . THR F 1 216 ? 95.595 -3.533 127.827 1.00 26.77 545 THR F CA 1
ATOM 10931 C C . THR F 1 216 ? 94.147 -3.809 127.431 1.00 29.41 545 THR F C 1
ATOM 10932 O O . THR F 1 216 ? 93.842 -4.882 126.892 1.00 27.88 545 THR F O 1
ATOM 10936 N N . ILE F 1 217 ? 93.257 -2.835 127.693 1.00 26.63 546 ILE F N 1
ATOM 10937 C CA . ILE F 1 217 ? 91.843 -2.997 127.376 1.00 25.02 546 ILE F CA 1
ATOM 10938 C C . ILE F 1 217 ? 91.610 -3.157 125.875 1.00 27.12 546 ILE F C 1
ATOM 10939 O O . ILE F 1 217 ? 90.877 -4.062 125.476 1.00 26.34 546 ILE F O 1
ATOM 10944 N N . GLY F 1 218 ? 92.254 -2.305 125.061 1.00 23.66 547 GLY F N 1
ATOM 10945 C CA . GLY F 1 218 ? 92.120 -2.374 123.611 1.00 22.92 547 GLY F CA 1
ATOM 10946 C C . GLY F 1 218 ? 92.475 -3.749 123.056 1.00 26.98 547 GLY F C 1
ATOM 10947 O O . GLY F 1 218 ? 91.728 -4.338 122.260 1.00 27.73 547 GLY F O 1
ATOM 10948 N N . CYS F 1 219 ? 93.595 -4.297 123.524 1.00 23.57 548 CYS F N 1
ATOM 10949 C CA . CYS F 1 219 ? 94.021 -5.633 123.089 1.00 21.92 548 CYS F CA 1
ATOM 10950 C C . CYS F 1 219 ? 93.031 -6.705 123.503 1.00 24.97 548 CYS F C 1
ATOM 10951 O O . CYS F 1 219 ? 92.669 -7.564 122.685 1.00 25.44 548 CYS F O 1
ATOM 10954 N N . ILE F 1 220 ? 92.599 -6.669 124.775 1.00 21.89 549 ILE F N 1
ATOM 10955 C CA . ILE F 1 220 ? 91.663 -7.684 125.268 1.00 22.18 549 ILE F CA 1
ATOM 10956 C C . ILE F 1 220 ? 90.359 -7.633 124.455 1.00 27.11 549 ILE F C 1
ATOM 10957 O O . ILE F 1 220 ? 89.835 -8.686 124.073 1.00 25.15 549 ILE F O 1
ATOM 10962 N N . LEU F 1 221 ? 89.845 -6.406 124.173 1.00 26.13 550 LEU F N 1
ATOM 10963 C CA . LEU F 1 221 ? 88.603 -6.276 123.411 1.00 26.82 550 LEU F CA 1
ATOM 10964 C C . LEU F 1 221 ? 88.722 -6.835 122.000 1.00 29.37 550 LEU F C 1
ATOM 10965 O O . LEU F 1 221 ? 87.791 -7.486 121.515 1.00 28.28 550 LEU F O 1
ATOM 10970 N N . MET F 1 222 ? 89.882 -6.614 121.350 1.00 25.72 551 MET F N 1
ATOM 10971 C CA . MET F 1 222 ? 90.129 -7.184 120.023 1.00 24.97 551 MET F CA 1
ATOM 10972 C C . MET F 1 222 ? 90.174 -8.698 120.113 1.00 26.83 551 MET F C 1
ATOM 10973 O O . MET F 1 222 ? 89.591 -9.375 119.274 1.00 27.68 551 MET F O 1
ATOM 10978 N N . ASP F 1 223 ? 90.833 -9.227 121.156 1.00 24.25 552 ASP F N 1
ATOM 10979 C CA . ASP F 1 223 ? 90.945 -10.678 121.356 1.00 23.42 552 ASP F CA 1
ATOM 10980 C C . ASP F 1 223 ? 89.584 -11.331 121.664 1.00 28.21 552 ASP F C 1
ATOM 10981 O O . ASP F 1 223 ? 89.389 -12.503 121.346 1.00 27.80 552 ASP F O 1
ATOM 10986 N N . LEU F 1 224 ? 88.631 -10.542 122.210 1.00 26.63 553 LEU F N 1
ATOM 10987 C CA . LEU F 1 224 ? 87.260 -10.986 122.480 1.00 28.96 553 LEU F CA 1
ATOM 10988 C C . LEU F 1 224 ? 86.402 -10.877 121.213 1.00 33.55 553 LEU F C 1
ATOM 10989 O O . LEU F 1 224 ? 85.216 -11.222 121.239 1.00 34.44 553 LEU F O 1
ATOM 10994 N N . ASP F 1 225 ? 86.986 -10.347 120.122 1.00 30.54 554 ASP F N 1
ATOM 10995 C CA . ASP F 1 225 ? 86.339 -10.171 118.824 1.00 32.01 554 ASP F CA 1
ATOM 10996 C C . ASP F 1 225 ? 85.139 -9.236 118.907 1.00 35.13 554 ASP F C 1
ATOM 10997 O O . ASP F 1 225 ? 84.099 -9.480 118.293 1.00 37.12 554 ASP F O 1
ATOM 11002 N N . PHE F 1 226 ? 85.307 -8.133 119.651 1.00 30.71 555 PHE F N 1
ATOM 11003 C CA . PHE F 1 226 ? 84.291 -7.097 119.748 1.00 31.99 555 PHE F CA 1
ATOM 11004 C C . PHE F 1 226 ? 84.395 -6.242 118.481 1.00 38.16 555 PHE F C 1
ATOM 11005 O O . PHE F 1 226 ? 85.512 -6.081 117.972 1.00 36.06 555 PHE F O 1
ATOM 11013 N N . PRO F 1 227 ? 83.250 -5.745 117.941 1.00 39.04 556 PRO F N 1
ATOM 11014 C CA . PRO F 1 227 ? 83.304 -4.890 116.737 1.00 40.81 556 PRO F CA 1
ATOM 11015 C C . PRO F 1 227 ? 84.273 -3.714 116.941 1.00 43.14 556 PRO F C 1
ATOM 11016 O O . PRO F 1 227 ? 84.321 -3.150 118.034 1.00 42.12 556 PRO F O 1
ATOM 11020 N N . VAL F 1 228 ? 85.050 -3.356 115.919 1.00 34.86 557 VAL F N 1
ATOM 11021 C CA . VAL F 1 228 ? 86.019 -2.252 115.981 1.00 34.27 557 VAL F CA 1
ATOM 11022 C C . VAL F 1 228 ? 85.353 -0.931 116.480 1.00 35.69 557 VAL F C 1
ATOM 11023 O O . VAL F 1 228 ? 85.933 -0.235 117.311 1.00 35.65 557 VAL F O 1
ATOM 11027 N N . HIS F 1 229 ? 84.122 -0.637 116.012 1.00 30.76 558 HIS F N 1
ATOM 11028 C CA . HIS F 1 229 ? 83.383 0.574 116.404 1.00 28.73 558 HIS F CA 1
ATOM 11029 C C . HIS F 1 229 ? 82.993 0.569 117.883 1.00 29.11 558 HIS F C 1
ATOM 11030 O O . HIS F 1 229 ? 82.689 1.629 118.415 1.00 28.40 558 HIS F O 1
ATOM 11037 N N . SER F 1 230 ? 82.972 -0.605 118.537 1.00 23.56 559 SER F N 1
ATOM 11038 C CA . SER F 1 230 ? 82.532 -0.687 119.924 1.00 21.85 559 SER F CA 1
ATOM 11039 C C . SER F 1 230 ? 83.574 -0.362 120.972 1.00 23.56 559 SER F C 1
ATOM 11040 O O . SER F 1 230 ? 83.197 -0.109 122.115 1.00 20.88 559 SER F O 1
ATOM 11043 N N . LEU F 1 231 ? 84.869 -0.441 120.617 1.00 23.22 560 LEU F N 1
ATOM 11044 C CA . LEU F 1 231 ? 85.958 -0.376 121.588 1.00 23.08 560 LEU F CA 1
ATOM 11045 C C . LEU F 1 231 ? 85.903 0.811 122.548 1.00 24.18 560 LEU F C 1
ATOM 11046 O O . LEU F 1 231 ? 86.029 0.587 123.755 1.00 23.08 560 LEU F O 1
ATOM 11051 N N . ASN F 1 232 ? 85.647 2.036 122.047 1.00 19.49 561 ASN F N 1
ATOM 11052 C CA . ASN F 1 232 ? 85.559 3.199 122.935 1.00 18.19 561 ASN F CA 1
ATOM 11053 C C . ASN F 1 232 ? 84.391 3.121 123.930 1.00 19.46 561 ASN F C 1
ATOM 11054 O O . ASN F 1 232 ? 84.397 3.838 124.933 1.00 18.33 561 ASN F O 1
ATOM 11059 N N . GLY F 1 233 ? 83.370 2.320 123.626 1.00 17.81 562 GLY F N 1
ATOM 11060 C CA . GLY F 1 233 ? 82.200 2.216 124.492 1.00 16.54 562 GLY F CA 1
ATOM 11061 C C . GLY F 1 233 ? 82.551 1.832 125.918 1.00 18.28 562 GLY F C 1
ATOM 11062 O O . GLY F 1 233 ? 81.919 2.317 126.864 1.00 17.74 562 GLY F O 1
ATOM 11063 N N . PHE F 1 234 ? 83.527 0.917 126.087 1.00 18.64 563 PHE F N 1
ATOM 11064 C CA . PHE F 1 234 ? 83.907 0.436 127.424 1.00 17.67 563 PHE F CA 1
ATOM 11065 C C . PHE F 1 234 ? 84.389 1.569 128.309 1.00 21.17 563 PHE F C 1
ATOM 11066 O O . PHE F 1 234 ? 83.905 1.696 129.439 1.00 22.67 563 PHE F O 1
ATOM 11074 N N . PHE F 1 235 ? 85.242 2.456 127.768 1.00 17.51 564 PHE F N 1
ATOM 11075 C CA . PHE F 1 235 ? 85.740 3.590 128.537 1.00 17.40 564 PHE F CA 1
ATOM 11076 C C . PHE F 1 235 ? 84.623 4.615 128.749 1.00 19.64 564 PHE F C 1
ATOM 11077 O O . PHE F 1 235 ? 84.483 5.147 129.855 1.00 20.47 564 PHE F O 1
ATOM 11085 N N . VAL F 1 236 ? 83.833 4.914 127.683 1.00 15.41 565 VAL F N 1
ATOM 11086 C CA . VAL F 1 236 ? 82.747 5.897 127.810 1.00 15.19 565 VAL F CA 1
ATOM 11087 C C . VAL F 1 236 ? 81.777 5.475 128.913 1.00 17.42 565 VAL F C 1
ATOM 11088 O O . VAL F 1 236 ? 81.487 6.274 129.825 1.00 17.04 565 VAL F O 1
ATOM 11092 N N . LEU F 1 237 ? 81.311 4.214 128.864 1.00 15.61 566 LEU F N 1
ATOM 11093 C CA . LEU F 1 237 ? 80.369 3.751 129.881 1.00 15.19 566 LEU F CA 1
ATOM 11094 C C . LEU F 1 237 ? 81.016 3.700 131.268 1.00 17.13 566 LEU F C 1
ATOM 11095 O O . LEU F 1 237 ? 80.420 4.194 132.234 1.00 16.78 566 LEU F O 1
ATOM 11100 N N . ALA F 1 238 ? 82.191 3.082 131.385 1.00 16.18 567 ALA F N 1
ATOM 11101 C CA . ALA F 1 238 ? 82.812 2.912 132.708 1.00 16.12 567 ALA F CA 1
ATOM 11102 C C . ALA F 1 238 ? 83.057 4.266 133.341 1.00 17.64 567 ALA F C 1
ATOM 11103 O O . ALA F 1 238 ? 82.654 4.469 134.484 1.00 17.42 567 ALA F O 1
ATOM 11105 N N . ARG F 1 239 ? 83.614 5.230 132.582 1.00 14.49 568 ARG F N 1
ATOM 11106 C CA . ARG F 1 239 ? 83.929 6.544 133.156 1.00 14.47 568 ARG F CA 1
ATOM 11107 C C . ARG F 1 239 ? 82.681 7.360 133.488 1.00 17.35 568 ARG F C 1
ATOM 11108 O O . ARG F 1 239 ? 82.753 8.271 134.319 1.00 15.96 568 ARG F O 1
ATOM 11116 N N . THR F 1 240 ? 81.521 7.016 132.872 1.00 14.20 569 THR F N 1
ATOM 11117 C CA . THR F 1 240 ? 80.253 7.673 133.251 1.00 13.96 569 THR F CA 1
ATOM 11118 C C . THR F 1 240 ? 79.955 7.343 134.731 1.00 16.99 569 THR F C 1
ATOM 11119 O O . THR F 1 240 ? 79.387 8.158 135.448 1.00 16.03 569 THR F O 1
ATOM 11123 N N . ILE F 1 241 ? 80.319 6.117 135.197 1.00 14.34 570 ILE F N 1
ATOM 11124 C CA . ILE F 1 241 ? 80.115 5.786 136.610 1.00 13.87 570 ILE F CA 1
ATOM 11125 C C . ILE F 1 241 ? 80.890 6.818 137.482 1.00 15.23 570 ILE F C 1
ATOM 11126 O O . ILE F 1 241 ? 80.297 7.415 138.387 1.00 14.85 570 ILE F O 1
ATOM 11131 N N . GLY F 1 242 ? 82.190 7.013 137.180 1.00 15.01 571 GLY F N 1
ATOM 11132 C CA . GLY F 1 242 ? 83.014 7.961 137.924 1.00 15.42 571 GLY F CA 1
ATOM 11133 C C . GLY F 1 242 ? 82.501 9.389 137.789 1.00 17.77 571 GLY F C 1
ATOM 11134 O O . GLY F 1 242 ? 82.440 10.125 138.777 1.00 15.92 571 GLY F O 1
ATOM 11135 N N . MET F 1 243 ? 82.111 9.813 136.560 1.00 14.56 572 MET F N 1
ATOM 11136 C CA . MET F 1 243 ? 81.658 11.208 136.359 1.00 12.59 572 MET F CA 1
ATOM 11137 C C . MET F 1 243 ? 80.394 11.509 137.121 1.00 15.77 572 MET F C 1
ATOM 11138 O O . MET F 1 243 ? 80.271 12.591 137.717 1.00 15.79 572 MET F O 1
ATOM 11143 N N . ILE F 1 244 ? 79.447 10.523 137.174 1.00 14.51 573 ILE F N 1
ATOM 11144 C CA . ILE F 1 244 ? 78.229 10.713 137.981 1.00 13.65 573 ILE F CA 1
ATOM 11145 C C . ILE F 1 244 ? 78.684 10.847 139.456 1.00 17.50 573 ILE F C 1
ATOM 11146 O O . ILE F 1 244 ? 78.187 11.730 140.183 1.00 16.58 573 ILE F O 1
ATOM 11151 N N . GLY F 1 245 ? 79.593 9.951 139.892 1.00 14.69 574 GLY F N 1
ATOM 11152 C CA . GLY F 1 245 ? 80.115 9.997 141.255 1.00 14.48 574 GLY F CA 1
ATOM 11153 C C . GLY F 1 245 ? 80.696 11.362 141.610 1.00 17.09 574 GLY F C 1
ATOM 11154 O O . GLY F 1 245 ? 80.384 11.909 142.665 1.00 16.25 574 GLY F O 1
ATOM 11155 N N . HIS F 1 246 ? 81.518 11.946 140.704 1.00 14.13 575 HIS F N 1
ATOM 11156 C CA . HIS F 1 246 ? 82.121 13.266 140.984 1.00 14.22 575 HIS F CA 1
ATOM 11157 C C . HIS F 1 246 ? 81.051 14.372 141.045 1.00 17.30 575 HIS F C 1
ATOM 11158 O O . HIS F 1 246 ? 81.149 15.270 141.876 1.00 15.18 575 HIS F O 1
ATOM 11165 N N . TRP F 1 247 ? 80.013 14.281 140.192 1.00 14.37 576 TRP F N 1
ATOM 11166 C CA . TRP F 1 247 ? 78.924 15.262 140.237 1.00 14.80 576 TRP F CA 1
ATOM 11167 C C . TRP F 1 247 ? 78.218 15.162 141.613 1.00 16.09 576 TRP F C 1
ATOM 11168 O O . TRP F 1 247 ? 77.941 16.180 142.258 1.00 16.71 576 TRP F O 1
ATOM 11179 N N . ILE F 1 248 ? 77.924 13.916 142.069 1.00 15.84 577 ILE F N 1
ATOM 11180 C CA . ILE F 1 248 ? 77.262 13.744 143.379 1.00 15.34 577 ILE F CA 1
ATOM 11181 C C . ILE F 1 248 ? 78.146 14.309 144.493 1.00 16.80 577 ILE F C 1
ATOM 11182 O O . ILE F 1 248 ? 77.646 15.001 145.389 1.00 17.34 577 ILE F O 1
ATOM 11187 N N . ASP F 1 249 ? 79.442 14.005 144.431 1.00 16.50 578 ASP F N 1
ATOM 11188 C CA . ASP F 1 249 ? 80.436 14.425 145.435 1.00 17.06 578 ASP F CA 1
ATOM 11189 C C . ASP F 1 249 ? 80.469 15.944 145.550 1.00 18.44 578 ASP F C 1
ATOM 11190 O O . ASP F 1 249 ? 80.371 16.483 146.660 1.00 18.77 578 ASP F O 1
ATOM 11195 N N . GLN F 1 250 ? 80.562 16.643 144.413 1.00 16.49 579 GLN F N 1
ATOM 11196 C CA . GLN F 1 250 ? 80.592 18.110 144.466 1.00 16.39 579 GLN F CA 1
ATOM 11197 C C . GLN F 1 250 ? 79.285 18.680 145.021 1.00 18.27 579 GLN F C 1
ATOM 11198 O O . GLN F 1 250 ? 79.298 19.645 145.798 1.00 19.15 579 GLN F O 1
ATOM 11204 N N . ASN F 1 251 ? 78.153 18.059 144.643 1.00 16.08 580 ASN F N 1
ATOM 11205 C CA . ASN F 1 251 ? 76.841 18.500 145.167 1.00 15.79 580 ASN F CA 1
ATOM 11206 C C . ASN F 1 251 ? 76.711 18.237 146.673 1.00 20.38 580 ASN F C 1
ATOM 11207 O O . ASN F 1 251 ? 76.215 19.094 147.404 1.00 20.03 580 ASN F O 1
ATOM 11212 N N . ASN F 1 252 ? 77.234 17.081 147.157 1.00 17.75 581 ASN F N 1
ATOM 11213 C CA . ASN F 1 252 ? 77.210 16.783 148.598 1.00 18.57 581 ASN F CA 1
ATOM 11214 C C . ASN F 1 252 ? 78.008 17.839 149.380 1.00 20.32 581 ASN F C 1
ATOM 11215 O O . ASN F 1 252 ? 77.637 18.200 150.514 1.00 20.66 581 ASN F O 1
ATOM 11220 N N . GLN F 1 253 ? 79.119 18.318 148.779 1.00 18.43 582 GLN F N 1
ATOM 11221 C CA . GLN F 1 253 ? 80.000 19.308 149.415 1.00 19.42 582 GLN F CA 1
ATOM 11222 C C . GLN F 1 253 ? 79.485 20.732 149.264 1.00 23.55 582 GLN F C 1
ATOM 11223 O O . GLN F 1 253 ? 80.081 21.641 149.857 1.00 22.29 582 GLN F O 1
ATOM 11229 N N . ASN F 1 254 ? 78.409 20.941 148.463 1.00 20.33 583 ASN F N 1
ATOM 11230 C CA . ASN F 1 254 ? 77.896 22.287 148.144 1.00 19.90 583 ASN F CA 1
ATOM 11231 C C . ASN F 1 254 ? 79.046 23.144 147.576 1.00 21.15 583 ASN F C 1
ATOM 11232 O O . ASN F 1 254 ? 79.191 24.337 147.895 1.00 21.24 583 ASN F O 1
ATOM 11237 N N . SER F 1 255 ? 79.892 22.522 146.718 1.00 18.61 584 SER F N 1
ATOM 11238 C CA . SER F 1 255 ? 81.038 23.223 146.144 1.00 18.18 584 SER F CA 1
ATOM 11239 C C . SER F 1 255 ? 80.607 24.455 145.364 1.00 21.14 584 SER F C 1
ATOM 11240 O O . SER F 1 255 ? 79.583 24.421 144.667 1.00 20.32 584 SER F O 1
ATOM 11243 N N . ARG F 1 256 ? 81.382 25.546 145.532 1.00 18.58 585 ARG F N 1
ATOM 11244 C CA . ARG F 1 256 ? 81.157 26.838 144.889 1.00 19.79 585 ARG F CA 1
ATOM 11245 C C . ARG F 1 256 ? 81.608 26.793 143.421 1.00 19.04 585 ARG F C 1
ATOM 11246 O O . ARG F 1 256 ? 82.445 25.970 143.030 1.00 17.44 585 ARG F O 1
ATOM 11254 N N . LEU F 1 257 ? 81.103 27.741 142.614 1.00 16.68 586 LEU F N 1
ATOM 11255 C CA . LEU F 1 257 ? 81.534 27.949 141.242 1.00 16.35 586 LEU F CA 1
ATOM 11256 C C . LEU F 1 257 ? 83.071 28.068 141.187 1.00 17.50 586 LEU F C 1
ATOM 11257 O O . LEU F 1 257 ? 83.699 28.738 142.030 1.00 17.42 586 LEU F O 1
ATOM 11262 N N . ILE F 1 258 ? 83.673 27.423 140.183 1.00 13.78 587 ILE F N 1
ATOM 11263 C CA . ILE F 1 258 ? 85.116 27.525 139.984 1.00 13.78 587 ILE F CA 1
ATOM 11264 C C . ILE F 1 258 ? 85.428 28.673 139.037 1.00 16.24 587 ILE F C 1
ATOM 11265 O O . ILE F 1 258 ? 84.800 28.817 137.979 1.00 15.97 587 ILE F O 1
ATOM 11270 N N . ARG F 1 259 ? 86.429 29.490 139.425 1.00 15.45 588 ARG F N 1
ATOM 11271 C CA . ARG F 1 259 ? 86.991 30.525 138.550 1.00 15.80 588 ARG F CA 1
ATOM 11272 C C . ARG F 1 259 ? 88.483 30.339 138.726 1.00 19.94 588 ARG F C 1
ATOM 11273 O O . ARG F 1 259 ? 88.993 30.452 139.847 1.00 18.57 588 ARG F O 1
ATOM 11281 N N . LEU F 1 260 ? 89.176 29.922 137.652 1.00 17.49 589 LEU F N 1
ATOM 11282 C CA . LEU F 1 260 ? 90.606 29.623 137.733 1.00 17.93 589 LEU F CA 1
ATOM 11283 C C . LEU F 1 260 ? 91.398 30.779 138.311 1.00 20.95 589 LEU F C 1
ATOM 11284 O O . LEU F 1 260 ? 91.172 31.932 137.931 1.00 19.75 589 LEU F O 1
ATOM 11289 N N . TYR F 1 261 ? 92.258 30.482 139.314 1.00 19.28 590 TYR F N 1
ATOM 11290 C CA . TYR F 1 261 ? 93.065 31.504 139.982 1.00 19.34 590 TYR F CA 1
ATOM 11291 C C . TYR F 1 261 ? 93.971 32.202 138.988 1.00 21.65 590 TYR F C 1
ATOM 11292 O O . TYR F 1 261 ? 94.542 31.562 138.101 1.00 21.11 590 TYR F O 1
ATOM 11301 N N . ASP F 1 262 ? 94.070 33.522 139.112 1.00 21.80 591 ASP F N 1
ATOM 11302 C CA . ASP F 1 262 ? 94.856 34.337 138.184 1.00 23.15 591 ASP F CA 1
ATOM 11303 C C . ASP F 1 262 ? 96.295 33.840 137.975 1.00 23.98 591 ASP F C 1
ATOM 11304 O O . ASP F 1 262 ? 96.767 33.852 136.830 1.00 22.16 591 ASP F O 1
ATOM 11309 N N A TYR F 1 263 ? 97.007 33.431 139.050 0.60 21.29 592 TYR F N 1
ATOM 11310 N N B TYR F 1 263 ? 96.954 33.386 139.071 0.40 21.59 592 TYR F N 1
ATOM 11311 C CA A TYR F 1 263 ? 98.391 32.975 138.898 0.60 21.79 592 TYR F CA 1
ATOM 11312 C CA B TYR F 1 263 ? 98.328 32.893 139.080 0.40 22.27 592 TYR F CA 1
ATOM 11313 C C A TYR F 1 263 ? 98.506 31.727 138.025 0.60 24.69 592 TYR F C 1
ATOM 11314 C C B TYR F 1 263 ? 98.511 31.590 138.284 0.40 25.18 592 TYR F C 1
ATOM 11315 O O A TYR F 1 263 ? 99.575 31.499 137.452 0.60 24.57 592 TYR F O 1
ATOM 11316 O O B TYR F 1 263 ? 99.645 31.198 138.010 0.40 25.33 592 TYR F O 1
ATOM 11333 N N . LEU F 1 264 ? 97.403 30.947 137.881 1.00 21.27 593 LEU F N 1
ATOM 11334 C CA . LEU F 1 264 ? 97.418 29.722 137.062 1.00 21.17 593 LEU F CA 1
ATOM 11335 C C . LEU F 1 264 ? 97.306 30.038 135.564 1.00 24.90 593 LEU F C 1
ATOM 11336 O O . LEU F 1 264 ? 97.301 29.112 134.750 1.00 25.00 593 LEU F O 1
ATOM 11341 N N . ILE F 1 265 ? 97.178 31.334 135.214 1.00 20.12 594 ILE F N 1
ATOM 11342 C CA . ILE F 1 265 ? 97.029 31.761 133.827 1.00 19.05 594 ILE F CA 1
ATOM 11343 C C . ILE F 1 265 ? 98.199 32.601 133.401 1.00 21.82 594 ILE F C 1
ATOM 11344 O O . ILE F 1 265 ? 98.558 33.586 134.077 1.00 20.91 594 ILE F O 1
ATOM 11349 N N . ASN F 1 266 ? 98.783 32.234 132.259 1.00 18.55 595 ASN F N 1
ATOM 11350 C CA . ASN F 1 266 ? 99.832 33.020 131.657 1.00 18.46 595 ASN F CA 1
ATOM 11351 C C . ASN F 1 266 ? 99.099 33.919 130.634 1.00 20.42 595 ASN F C 1
ATOM 11352 O O . ASN F 1 266 ? 98.677 33.442 129.576 1.00 19.65 595 ASN F O 1
ATOM 11357 N N . TYR F 1 267 ? 98.878 35.192 130.994 1.00 17.71 596 TYR F N 1
ATOM 11358 C CA . TYR F 1 267 ? 98.204 36.140 130.102 1.00 17.89 596 TYR F CA 1
ATOM 11359 C C . TYR F 1 267 ? 99.234 36.704 129.106 1.00 21.69 596 TYR F C 1
ATOM 11360 O O . TYR F 1 267 ? 99.804 37.781 129.331 1.00 22.41 596 TYR F O 1
ATOM 11369 N N . ALA F 1 268 ? 99.455 35.987 127.998 1.00 17.69 597 ALA F N 1
ATOM 11370 C CA . ALA F 1 268 ? 100.398 36.422 126.956 1.00 18.21 597 ALA F CA 1
ATOM 11371 C C . ALA F 1 268 ? 99.608 37.221 125.923 1.00 21.73 597 ALA F C 1
ATOM 11372 O O . ALA F 1 268 ? 99.488 36.834 124.758 1.00 22.39 597 ALA F O 1
ATOM 11374 N N . VAL F 1 269 ? 99.038 38.348 126.389 1.00 18.44 598 VAL F N 1
ATOM 11375 C CA . VAL F 1 269 ? 98.093 39.164 125.633 1.00 18.05 598 VAL F CA 1
ATOM 11376 C C . VAL F 1 269 ? 98.750 40.282 124.852 1.00 19.99 598 VAL F C 1
ATOM 11377 O O . VAL F 1 269 ? 99.898 40.644 125.103 1.00 19.80 598 VAL F O 1
ATOM 11381 N N . LYS F 1 270 ? 98.008 40.827 123.892 1.00 17.75 599 LYS F N 1
ATOM 11382 C CA . LYS F 1 270 ? 98.484 41.924 123.064 1.00 19.32 599 LYS F CA 1
ATOM 11383 C C . LYS F 1 270 ? 98.671 43.199 123.906 1.00 21.66 599 LYS F C 1
ATOM 11384 O O . LYS F 1 270 ? 97.879 43.448 124.820 1.00 20.19 599 LYS F O 1
ATOM 11390 N N . PRO F 1 271 ? 99.653 44.063 123.573 1.00 20.31 600 PRO F N 1
ATOM 11391 C CA . PRO F 1 271 ? 99.753 45.355 124.269 1.00 20.55 600 PRO F CA 1
ATOM 11392 C C . PRO F 1 271 ? 98.443 46.133 124.060 1.00 24.13 600 PRO F C 1
ATOM 11393 O O . PRO F 1 271 ? 97.789 45.989 123.014 1.00 22.87 600 PRO F O 1
ATOM 11397 N N . GLU F 1 272 ? 98.053 46.924 125.055 1.00 22.56 601 GLU F N 1
ATOM 11398 C CA . GLU F 1 272 ? 96.802 47.675 125.003 1.00 22.28 601 GLU F CA 1
ATOM 11399 C C . GLU F 1 272 ? 96.860 48.742 123.930 1.00 26.70 601 GLU F C 1
ATOM 11400 O O . GLU F 1 272 ? 97.914 49.349 123.705 1.00 26.70 601 GLU F O 1
ATOM 11406 N N . GLN F 1 273 ? 95.758 48.885 123.177 1.00 22.98 602 GLN F N 1
ATOM 11407 C CA . GLN F 1 273 ? 95.670 49.840 122.070 1.00 24.21 602 GLN F CA 1
ATOM 11408 C C . GLN F 1 273 ? 94.395 50.656 122.177 1.00 24.29 602 GLN F C 1
ATOM 11409 O O . GLN F 1 273 ? 93.376 50.176 122.691 1.00 21.25 602 GLN F O 1
ATOM 11415 N N . GLU F 1 274 ? 94.448 51.893 121.660 1.00 23.92 603 GLU F N 1
ATOM 11416 C CA . GLU F 1 274 ? 93.265 52.738 121.587 1.00 23.46 603 GLU F CA 1
ATOM 11417 C C . GLU F 1 274 ? 92.487 52.285 120.351 1.00 26.07 603 GLU F C 1
ATOM 11418 O O . GLU F 1 274 ? 93.091 51.845 119.360 1.00 25.07 603 GLU F O 1
ATOM 11424 N N . VAL F 1 275 ? 91.158 52.384 120.406 1.00 23.21 604 VAL F N 1
ATOM 11425 C CA . VAL F 1 275 ? 90.314 52.057 119.257 1.00 22.51 604 VAL F CA 1
ATOM 11426 C C . VAL F 1 275 ? 90.382 53.236 118.283 1.00 26.08 604 VAL F C 1
ATOM 11427 O O . VAL F 1 275 ? 90.080 54.352 118.703 1.00 26.43 604 VAL F O 1
ATOM 11431 N N . PRO F 1 276 ? 90.745 53.034 116.996 1.00 24.92 605 PRO F N 1
ATOM 11432 C CA . PRO F 1 276 ? 90.774 54.182 116.074 1.00 26.44 605 PRO F CA 1
ATOM 11433 C C . PRO F 1 276 ? 89.370 54.553 115.591 1.00 30.77 605 PRO F C 1
ATOM 11434 O O . PRO F 1 276 ? 88.467 53.713 115.600 1.00 28.29 605 PRO F O 1
ATOM 11438 N N . GLU F 1 277 ? 89.176 55.807 115.196 1.00 31.53 606 GLU F N 1
ATOM 11439 C CA . GLU F 1 277 ? 87.869 56.226 114.641 1.00 33.39 606 GLU F CA 1
ATOM 11440 C C . GLU F 1 277 ? 87.706 55.526 113.285 1.00 38.66 606 GLU F C 1
ATOM 11441 O O . GLU F 1 277 ? 88.717 55.230 112.657 1.00 39.25 606 GLU F O 1
ATOM 11447 N N . LYS F 1 278 ? 86.474 55.227 112.882 1.00 35.64 607 LYS F N 1
ATOM 11448 C CA . LYS F 1 278 ? 86.161 54.598 111.589 1.00 43.91 607 LYS F CA 1
ATOM 11449 C C . LYS F 1 278 ? 86.338 55.599 110.448 1.00 87.84 607 LYS F C 1
ATOM 11450 O O . LYS F 1 278 ? 87.223 55.432 109.611 1.00 57.33 607 LYS F O 1
ATOM 11456 N N . GLU G 1 23 ? 3.662 45.864 137.894 1.00 41.82 352 GLU G N 1
ATOM 11457 C CA . GLU G 1 23 ? 3.753 46.565 136.616 1.00 40.60 352 GLU G CA 1
ATOM 11458 C C . GLU G 1 23 ? 5.205 46.563 136.090 1.00 40.51 352 GLU G C 1
ATOM 11459 O O . GLU G 1 23 ? 6.091 47.145 136.723 1.00 40.14 352 GLU G O 1
ATOM 11465 N N . PRO G 1 24 ? 5.480 45.889 134.954 1.00 33.33 353 PRO G N 1
ATOM 11466 C CA . PRO G 1 24 ? 6.864 45.849 134.447 1.00 31.81 353 PRO G CA 1
ATOM 11467 C C . PRO G 1 24 ? 7.382 47.207 133.975 1.00 31.36 353 PRO G C 1
ATOM 11468 O O . PRO G 1 24 ? 6.619 48.028 133.481 1.00 30.77 353 PRO G O 1
ATOM 11472 N N . LEU G 1 25 ? 8.687 47.423 134.118 1.00 24.11 354 LEU G N 1
ATOM 11473 C CA . LEU G 1 25 ? 9.353 48.636 133.665 1.00 21.93 354 LEU G CA 1
ATOM 11474 C C . LEU G 1 25 ? 9.622 48.520 132.165 1.00 25.18 354 LEU G C 1
ATOM 11475 O O . LEU G 1 25 ? 9.570 49.518 131.460 1.00 25.44 354 LEU G O 1
ATOM 11480 N N . ILE G 1 26 ? 9.952 47.304 131.689 1.00 19.63 355 ILE G N 1
ATOM 11481 C CA . ILE G 1 26 ? 10.271 47.066 130.288 1.00 19.23 355 ILE G CA 1
ATOM 11482 C C . ILE G 1 26 ? 9.604 45.787 129.805 1.00 21.18 355 ILE G C 1
ATOM 11483 O O . ILE G 1 26 ? 9.380 44.849 130.593 1.00 21.57 355 ILE G O 1
ATOM 11488 N N . ARG G 1 27 ? 9.310 45.748 128.509 1.00 17.00 356 ARG G N 1
ATOM 11489 C CA . ARG G 1 27 ? 8.750 44.575 127.845 1.00 16.72 356 ARG G CA 1
ATOM 11490 C C . ARG G 1 27 ? 9.743 44.200 126.764 1.00 18.63 356 ARG G C 1
ATOM 11491 O O . ARG G 1 27 ? 10.103 45.043 125.945 1.00 18.28 356 ARG G O 1
ATOM 11499 N N . THR G 1 28 ? 10.157 42.927 126.755 1.00 16.50 357 THR G N 1
ATOM 11500 C CA . THR G 1 28 ? 11.125 42.426 125.777 1.00 16.19 357 THR G CA 1
ATOM 11501 C C . THR G 1 28 ? 10.526 41.240 125.029 1.00 19.36 357 THR G C 1
ATOM 11502 O O . THR G 1 28 ? 9.772 40.460 125.613 1.00 19.26 357 THR G O 1
ATOM 11506 N N . THR G 1 29 ? 10.865 41.096 123.751 1.00 15.90 358 THR G N 1
ATOM 11507 C CA . THR G 1 29 ? 10.329 39.969 122.979 1.00 15.91 358 THR G CA 1
ATOM 11508 C C . THR G 1 29 ? 11.414 39.112 122.342 1.00 18.48 358 THR G C 1
ATOM 11509 O O . THR G 1 29 ? 11.086 38.062 121.773 1.00 19.54 358 THR G O 1
ATOM 11513 N N . ILE G 1 30 ? 12.687 39.563 122.370 1.00 15.80 359 ILE G N 1
ATOM 11514 C CA . ILE G 1 30 ? 13.709 38.862 121.572 1.00 14.39 359 ILE G CA 1
ATOM 11515 C C . ILE G 1 30 ? 14.521 37.780 122.266 1.00 19.37 359 ILE G C 1
ATOM 11516 O O . ILE G 1 30 ? 15.019 36.885 121.580 1.00 19.19 359 ILE G O 1
ATOM 11521 N N . SER G 1 31 ? 14.749 37.891 123.574 1.00 16.65 360 SER G N 1
ATOM 11522 C CA . SER G 1 31 ? 15.634 36.934 124.241 1.00 17.97 360 SER G CA 1
ATOM 11523 C C . SER G 1 31 ? 15.217 36.661 125.654 1.00 22.27 360 SER G C 1
ATOM 11524 O O . SER G 1 31 ? 14.593 37.496 126.309 1.00 21.61 360 SER G O 1
ATOM 11527 N N . ASP G 1 32 ? 15.541 35.464 126.117 1.00 19.15 361 ASP G N 1
ATOM 11528 C CA . ASP G 1 32 ? 15.236 35.033 127.474 1.00 19.90 361 ASP G CA 1
ATOM 11529 C C . ASP G 1 32 ? 16.517 34.470 128.067 1.00 23.11 361 ASP G C 1
ATOM 11530 O O . ASP G 1 32 ? 17.033 33.472 127.580 1.00 23.47 361 ASP G O 1
ATOM 11535 N N . ASP G 1 33 ? 17.008 35.104 129.115 1.00 19.29 362 ASP G N 1
ATOM 11536 C CA . ASP G 1 33 ? 18.222 34.696 129.815 1.00 19.54 362 ASP G CA 1
ATOM 11537 C C . ASP G 1 33 ? 17.920 33.922 131.111 1.00 22.69 362 ASP G C 1
ATOM 11538 O O . ASP G 1 33 ? 18.862 33.578 131.818 1.00 22.97 362 ASP G O 1
ATOM 11543 N N . ARG G 1 34 ? 16.634 33.699 131.454 1.00 21.11 363 ARG G N 1
ATOM 11544 C CA . ARG G 1 34 ? 16.281 33.097 132.748 1.00 21.58 363 ARG G CA 1
ATOM 11545 C C . ARG G 1 34 ? 16.701 31.639 132.929 1.00 25.98 363 ARG G C 1
ATOM 11546 O O . ARG G 1 34 ? 16.942 31.224 134.067 1.00 26.45 363 ARG G O 1
ATOM 11554 N N . GLY G 1 35 ? 16.774 30.890 131.837 1.00 22.82 364 GLY G N 1
ATOM 11555 C CA . GLY G 1 35 ? 17.140 29.472 131.865 1.00 23.98 364 GLY G CA 1
ATOM 11556 C C . GLY G 1 35 ? 18.635 29.230 132.005 1.00 28.68 364 GLY G C 1
ATOM 11557 O O . GLY G 1 35 ? 19.393 30.138 132.388 1.00 26.90 364 GLY G O 1
ATOM 11558 N N . GLU G 1 36 ? 19.078 27.996 131.671 1.00 25.37 365 GLU G N 1
ATOM 11559 C CA . GLU G 1 36 ? 20.501 27.627 131.782 1.00 25.53 365 GLU G CA 1
ATOM 11560 C C . GLU G 1 36 ? 21.392 28.411 130.835 1.00 27.84 365 GLU G C 1
ATOM 11561 O O . GLU G 1 36 ? 22.568 28.630 131.130 1.00 27.12 365 GLU G O 1
ATOM 11567 N N . GLU G 1 37 ? 20.827 28.835 129.699 1.00 22.84 366 GLU G N 1
ATOM 11568 C CA . GLU G 1 37 ? 21.518 29.666 128.718 1.00 20.18 366 GLU G CA 1
ATOM 11569 C C . GLU G 1 37 ? 20.466 30.520 127.989 1.00 22.05 366 GLU G C 1
ATOM 11570 O O . GLU G 1 37 ? 19.261 30.189 128.030 1.00 22.71 366 GLU G O 1
ATOM 11576 N N . PRO G 1 38 ? 20.883 31.587 127.286 1.00 20.41 367 PRO G N 1
ATOM 11577 C CA . PRO G 1 38 ? 19.890 32.411 126.614 1.00 19.38 367 PRO G CA 1
ATOM 11578 C C . PRO G 1 38 ? 19.215 31.689 125.454 1.00 22.69 367 PRO G C 1
ATOM 11579 O O . PRO G 1 38 ? 19.810 30.845 124.768 1.00 20.51 367 PRO G O 1
ATOM 11583 N N . ARG G 1 39 ? 17.971 32.086 125.238 1.00 19.29 368 ARG G N 1
ATOM 11584 C CA . ARG G 1 39 ? 17.137 31.662 124.123 1.00 18.92 368 ARG G CA 1
ATOM 11585 C C . ARG G 1 39 ? 16.988 32.902 123.233 1.00 20.07 368 ARG G C 1
ATOM 11586 O O . ARG G 1 39 ? 16.576 33.956 123.735 1.00 18.07 368 ARG G O 1
ATOM 11594 N N . TYR G 1 40 ? 17.381 32.799 121.958 1.00 18.16 369 TYR G N 1
ATOM 11595 C CA . TYR G 1 40 ? 17.277 33.887 120.986 1.00 16.50 369 TYR G CA 1
ATOM 11596 C C . TYR G 1 40 ? 16.064 33.561 120.111 1.00 20.68 369 TYR G C 1
ATOM 11597 O O . TYR G 1 40 ? 16.094 32.565 119.366 1.00 20.31 369 TYR G O 1
ATOM 11606 N N . ALA G 1 41 ? 14.983 34.352 120.242 1.00 19.53 370 ALA G N 1
ATOM 11607 C CA . ALA G 1 41 ? 13.726 34.101 119.512 1.00 19.58 370 ALA G CA 1
ATOM 11608 C C . ALA G 1 41 ? 13.284 32.608 119.669 1.00 22.46 370 ALA G C 1
ATOM 11609 O O . ALA G 1 41 ? 12.835 31.964 118.712 1.00 21.64 370 ALA G O 1
ATOM 11611 N N . GLY G 1 42 ? 13.444 32.100 120.892 1.00 19.06 371 GLY G N 1
ATOM 11612 C CA . GLY G 1 42 ? 13.056 30.745 121.285 1.00 20.22 371 GLY G CA 1
ATOM 11613 C C . GLY G 1 42 ? 14.095 29.650 121.111 1.00 23.77 371 GLY G C 1
ATOM 11614 O O . GLY G 1 42 ? 13.868 28.527 121.577 1.00 25.21 371 GLY G O 1
ATOM 11615 N N . TYR G 1 43 ? 15.225 29.932 120.435 1.00 20.02 372 TYR G N 1
ATOM 11616 C CA . TYR G 1 43 ? 16.272 28.912 120.186 1.00 20.58 372 TYR G CA 1
ATOM 11617 C C . TYR G 1 43 ? 17.438 29.027 121.164 1.00 23.70 372 TYR G C 1
ATOM 11618 O O . TYR G 1 43 ? 17.951 30.131 121.368 1.00 22.00 372 TYR G O 1
ATOM 11627 N N . ALA G 1 44 ? 17.879 27.893 121.743 1.00 22.66 373 ALA G N 1
ATOM 11628 C CA . ALA G 1 44 ? 19.008 27.896 122.687 1.00 22.16 373 ALA G CA 1
ATOM 11629 C C . ALA G 1 44 ? 20.303 28.205 121.943 1.00 22.97 373 ALA G C 1
ATOM 11630 O O . ALA G 1 44 ? 20.601 27.573 120.927 1.00 23.15 373 ALA G O 1
ATOM 11632 N N . ALA G 1 45 ? 21.078 29.167 122.452 1.00 21.11 374 ALA G N 1
ATOM 11633 C CA . ALA G 1 45 ? 22.353 29.560 121.834 1.00 19.73 374 ALA G CA 1
ATOM 11634 C C . ALA G 1 45 ? 23.298 28.383 121.522 1.00 23.41 374 ALA G C 1
ATOM 11635 O O . ALA G 1 45 ? 23.784 28.295 120.402 1.00 24.53 374 ALA G O 1
ATOM 11637 N N . SER G 1 46 ? 23.568 27.498 122.502 1.00 22.20 375 SER G N 1
ATOM 11638 C CA . SER G 1 46 ? 24.507 26.391 122.304 1.00 22.93 375 SER G CA 1
ATOM 11639 C C . SER G 1 46 ? 24.011 25.400 121.264 1.00 27.75 375 SER G C 1
ATOM 11640 O O . SER G 1 46 ? 24.833 24.731 120.628 1.00 28.32 375 SER G O 1
ATOM 11643 N N . GLU G 1 47 ? 22.670 25.282 121.100 1.00 24.21 376 GLU G N 1
ATOM 11644 C CA . GLU G 1 47 ? 22.063 24.380 120.121 1.00 26.09 376 GLU G CA 1
ATOM 11645 C C . GLU G 1 47 ? 22.297 24.943 118.714 1.00 27.89 376 GLU G C 1
ATOM 11646 O O . GLU G 1 47 ? 22.543 24.175 117.782 1.00 27.24 376 GLU G O 1
ATOM 11652 N N . LEU G 1 48 ? 22.260 26.299 118.565 1.00 24.15 377 LEU G N 1
ATOM 11653 C CA . LEU G 1 48 ? 22.563 26.919 117.281 1.00 22.03 377 LEU G CA 1
ATOM 11654 C C . LEU G 1 48 ? 24.028 26.614 116.923 1.00 24.65 377 LEU G C 1
ATOM 11655 O O . LEU G 1 48 ? 24.321 26.269 115.778 1.00 24.89 377 LEU G O 1
ATOM 11660 N N . CYS G 1 49 ? 24.935 26.709 117.919 1.00 22.18 378 CYS G N 1
ATOM 11661 C CA . CYS G 1 49 ? 26.353 26.403 117.725 1.00 22.28 378 CYS G CA 1
ATOM 11662 C C . CYS G 1 49 ? 26.509 24.941 117.331 1.00 25.77 378 CYS G C 1
ATOM 11663 O O . CYS G 1 49 ? 27.179 24.652 116.342 1.00 27.97 378 CYS G O 1
ATOM 11666 N N . SER G 1 50 ? 25.899 24.029 118.120 1.00 24.48 379 SER G N 1
ATOM 11667 C CA . SER G 1 50 ? 25.993 22.568 117.916 1.00 26.06 379 SER G CA 1
ATOM 11668 C C . SER G 1 50 ? 25.525 22.106 116.540 1.00 31.13 379 SER G C 1
ATOM 11669 O O . SER G 1 50 ? 26.080 21.143 115.992 1.00 31.79 379 SER G O 1
ATOM 11672 N N . LYS G 1 51 ? 24.487 22.755 115.994 1.00 27.70 380 LYS G N 1
ATOM 11673 C CA . LYS G 1 51 ? 23.896 22.349 114.716 1.00 28.07 380 LYS G CA 1
ATOM 11674 C C . LYS G 1 51 ? 24.497 23.075 113.495 1.00 32.96 380 LYS G C 1
ATOM 11675 O O . LYS G 1 51 ? 23.976 22.936 112.382 1.00 33.98 380 LYS G O 1
ATOM 11681 N N . GLY G 1 52 ? 25.608 23.785 113.705 1.00 27.58 381 GLY G N 1
ATOM 11682 C CA . GLY G 1 52 ? 26.374 24.402 112.627 1.00 26.00 381 GLY G CA 1
ATOM 11683 C C . GLY G 1 52 ? 25.902 25.739 112.104 1.00 27.48 381 GLY G C 1
ATOM 11684 O O . GLY G 1 52 ? 26.325 26.158 111.022 1.00 25.84 381 GLY G O 1
ATOM 11685 N N . TYR G 1 53 ? 25.062 26.444 112.880 1.00 23.20 382 TYR G N 1
ATOM 11686 C CA . TYR G 1 53 ? 24.610 27.787 112.513 1.00 21.84 382 TYR G CA 1
ATOM 11687 C C . TYR G 1 53 ? 25.730 28.791 112.789 1.00 24.13 382 TYR G C 1
ATOM 11688 O O . TYR G 1 53 ? 26.740 28.435 113.412 1.00 23.79 382 TYR G O 1
ATOM 11697 N N . GLY G 1 54 ? 25.570 30.021 112.292 1.00 19.79 383 GLY G N 1
ATOM 11698 C CA . GLY G 1 54 ? 26.616 31.012 112.425 1.00 18.79 383 GLY G CA 1
ATOM 11699 C C . GLY G 1 54 ? 26.183 32.320 113.035 1.00 20.71 383 GLY G C 1
ATOM 11700 O O . GLY G 1 54 ? 25.017 32.496 113.450 1.00 20.66 383 GLY G O 1
ATOM 11701 N N . ILE G 1 55 ? 27.122 33.274 113.042 1.00 17.67 384 ILE G N 1
ATOM 11702 C CA . ILE G 1 55 ? 26.863 34.607 113.579 1.00 16.27 384 ILE G CA 1
ATOM 11703 C C . ILE G 1 55 ? 25.688 35.236 112.821 1.00 19.52 384 ILE G C 1
ATOM 11704 O O . ILE G 1 55 ? 24.815 35.848 113.453 1.00 18.61 384 ILE G O 1
ATOM 11709 N N . GLU G 1 56 ? 25.671 35.076 111.476 1.00 18.33 385 GLU G N 1
ATOM 11710 C CA . GLU G 1 56 ? 24.595 35.632 110.643 1.00 18.59 385 GLU G CA 1
ATOM 11711 C C . GLU G 1 56 ? 23.201 35.105 111.030 1.00 20.09 385 GLU G C 1
ATOM 11712 O O . GLU G 1 56 ? 22.209 35.832 110.893 1.00 21.48 385 GLU G O 1
ATOM 11718 N N . ASP G 1 57 ? 23.113 33.855 111.529 1.00 18.88 386 ASP G N 1
ATOM 11719 C CA . ASP G 1 57 ? 21.842 33.287 111.982 1.00 18.83 386 ASP G CA 1
ATOM 11720 C C . ASP G 1 57 ? 21.399 33.894 113.305 1.00 21.05 386 ASP G C 1
ATOM 11721 O O . ASP G 1 57 ? 20.202 34.139 113.505 1.00 21.24 386 ASP G O 1
ATOM 11726 N N . VAL G 1 58 ? 22.363 34.139 114.207 1.00 17.78 387 VAL G N 1
ATOM 11727 C CA . VAL G 1 58 ? 22.067 34.815 115.483 1.00 17.10 387 VAL G CA 1
ATOM 11728 C C . VAL G 1 58 ? 21.581 36.266 115.193 1.00 17.39 387 VAL G C 1
ATOM 11729 O O . VAL G 1 58 ? 20.661 36.755 115.859 1.00 17.30 387 VAL G O 1
ATOM 11733 N N . ILE G 1 59 ? 22.198 36.956 114.206 1.00 16.67 388 ILE G N 1
ATOM 11734 C CA . ILE G 1 59 ? 21.766 38.309 113.802 1.00 15.40 388 ILE G CA 1
ATOM 11735 C C . ILE G 1 59 ? 20.297 38.242 113.335 1.00 18.16 388 ILE G C 1
ATOM 11736 O O . ILE G 1 59 ? 19.460 39.009 113.803 1.00 17.40 388 ILE G O 1
ATOM 11741 N N . GLY G 1 60 ? 19.984 37.299 112.450 1.00 17.13 389 GLY G N 1
ATOM 11742 C CA . GLY G 1 60 ? 18.611 37.133 111.978 1.00 18.25 389 GLY G CA 1
ATOM 11743 C C . GLY G 1 60 ? 17.637 36.873 113.117 1.00 19.61 389 GLY G C 1
ATOM 11744 O O . GLY G 1 60 ? 16.575 37.484 113.170 1.00 19.01 389 GLY G O 1
ATOM 11745 N N . LEU G 1 61 ? 17.997 36.000 114.070 1.00 18.00 390 LEU G N 1
ATOM 11746 C CA . LEU G 1 61 ? 17.130 35.723 115.217 1.00 17.43 390 LEU G CA 1
ATOM 11747 C C . LEU G 1 61 ? 16.892 36.943 116.111 1.00 19.61 390 LEU G C 1
ATOM 11748 O O . LEU G 1 61 ? 15.759 37.198 116.527 1.00 19.62 390 LEU G O 1
ATOM 11753 N N . LEU G 1 62 ? 17.956 37.660 116.448 1.00 15.99 391 LEU G N 1
ATOM 11754 C CA . LEU G 1 62 ? 17.806 38.778 117.385 1.00 14.78 391 LEU G CA 1
ATOM 11755 C C . LEU G 1 62 ? 17.229 40.032 116.755 1.00 17.22 391 LEU G C 1
ATOM 11756 O O . LEU G 1 62 ? 16.693 40.875 117.487 1.00 15.32 391 LEU G O 1
ATOM 11761 N N . TRP G 1 63 ? 17.352 40.191 115.425 1.00 14.88 392 TRP G N 1
ATOM 11762 C CA . TRP G 1 63 ? 16.843 41.398 114.755 1.00 14.43 392 TRP G CA 1
ATOM 11763 C C . TRP G 1 63 ? 15.523 41.177 114.002 1.00 18.55 392 TRP G C 1
ATOM 11764 O O . TRP G 1 63 ? 14.785 42.149 113.774 1.00 17.66 392 TRP G O 1
ATOM 11775 N N . ASN G 1 64 ? 15.248 39.926 113.600 1.00 15.10 393 ASN G N 1
ATOM 11776 C CA . ASN G 1 64 ? 14.038 39.593 112.840 1.00 15.44 393 ASN G CA 1
ATOM 11777 C C . ASN G 1 64 ? 13.133 38.573 113.557 1.00 20.18 393 ASN G C 1
ATOM 11778 O O . ASN G 1 64 ? 12.031 38.307 113.084 1.00 20.32 393 ASN G O 1
ATOM 11783 N N . LYS G 1 65 ? 13.635 37.948 114.648 1.00 16.59 394 LYS G N 1
ATOM 11784 C CA . LYS G 1 65 ? 12.912 36.926 115.430 1.00 16.82 394 LYS G CA 1
ATOM 11785 C C . LYS G 1 65 ? 12.541 35.699 114.593 1.00 21.21 394 LYS G C 1
ATOM 11786 O O . LYS G 1 65 ? 11.571 35.002 114.888 1.00 22.75 394 LYS G O 1
ATOM 11792 N N . LYS G 1 66 ? 13.376 35.412 113.579 1.00 17.81 395 LYS G N 1
ATOM 11793 C CA . LYS G 1 66 ? 13.183 34.305 112.643 1.00 19.12 395 LYS G CA 1
ATOM 11794 C C . LYS G 1 66 ? 14.543 33.763 112.256 1.00 21.89 395 LYS G C 1
ATOM 11795 O O . LYS G 1 66 ? 15.473 34.541 112.023 1.00 21.71 395 LYS G O 1
ATOM 11801 N N . LEU G 1 67 ? 14.643 32.429 112.139 1.00 20.56 396 LEU G N 1
ATOM 11802 C CA . LEU G 1 67 ? 15.875 31.784 111.698 1.00 21.04 396 LEU G CA 1
ATOM 11803 C C . LEU G 1 67 ? 16.017 32.105 110.209 1.00 22.77 396 LEU G C 1
ATOM 11804 O O . LEU G 1 67 ? 15.080 31.841 109.440 1.00 22.20 396 LEU G O 1
ATOM 11809 N N . PRO G 1 68 ? 17.129 32.736 109.767 1.00 19.96 397 PRO G N 1
ATOM 11810 C CA . PRO G 1 68 ? 17.234 33.079 108.341 1.00 19.50 397 PRO G CA 1
ATOM 11811 C C . PRO G 1 68 ? 17.213 31.850 107.457 1.00 21.94 397 PRO G C 1
ATOM 11812 O O . PRO G 1 68 ? 17.635 30.766 107.877 1.00 20.86 397 PRO G O 1
ATOM 11816 N N . THR G 1 69 ? 16.725 32.027 106.224 1.00 18.91 398 THR G N 1
ATOM 11817 C CA . THR G 1 69 ? 16.804 30.971 105.219 1.00 19.08 398 THR G CA 1
ATOM 11818 C C . THR G 1 69 ? 18.304 30.940 104.797 1.00 20.72 398 THR G C 1
ATOM 11819 O O . THR G 1 69 ? 19.076 31.852 105.137 1.00 19.83 398 THR G O 1
ATOM 11823 N N . ARG G 1 70 ? 18.697 29.921 104.033 1.00 18.59 399 ARG G N 1
ATOM 11824 C CA . ARG G 1 70 ? 20.061 29.815 103.515 1.00 19.33 399 ARG G CA 1
ATOM 11825 C C . ARG G 1 70 ? 20.435 31.087 102.718 1.00 21.14 399 ARG G C 1
ATOM 11826 O O . ARG G 1 70 ? 21.497 31.688 102.962 1.00 22.57 399 ARG G O 1
ATOM 11834 N N . GLU G 1 71 ? 19.515 31.549 101.855 1.00 18.20 400 GLU G N 1
ATOM 11835 C CA . GLU G 1 71 ? 19.705 32.749 101.050 1.00 17.95 400 GLU G CA 1
ATOM 11836 C C . GLU G 1 71 ? 19.907 33.989 101.933 1.00 19.22 400 GLU G C 1
ATOM 11837 O O . GLU G 1 71 ? 20.881 34.713 101.733 1.00 20.34 400 GLU G O 1
ATOM 11843 N N . GLU G 1 72 ? 19.020 34.206 102.919 1.00 17.29 401 GLU G N 1
ATOM 11844 C CA . GLU G 1 72 ? 19.122 35.387 103.794 1.00 17.61 401 GLU G CA 1
ATOM 11845 C C . GLU G 1 72 ? 20.418 35.339 104.597 1.00 20.66 401 GLU G C 1
ATOM 11846 O O . GLU G 1 72 ? 21.126 36.349 104.695 1.00 19.79 401 GLU G O 1
ATOM 11852 N N . SER G 1 73 ? 20.745 34.159 105.138 1.00 18.75 402 SER G N 1
ATOM 11853 C CA . SER G 1 73 ? 21.968 33.945 105.923 1.00 19.17 402 SER G CA 1
ATOM 11854 C C . SER G 1 73 ? 23.237 34.331 105.113 1.00 19.88 402 SER G C 1
ATOM 11855 O O . SER G 1 73 ? 24.105 35.067 105.615 1.00 19.26 402 SER G O 1
ATOM 11858 N N . GLU G 1 74 ? 23.313 33.883 103.842 1.00 17.76 403 GLU G N 1
ATOM 11859 C CA . GLU G 1 74 ? 24.446 34.175 102.953 1.00 18.52 403 GLU G CA 1
ATOM 11860 C C . GLU G 1 74 ? 24.554 35.675 102.624 1.00 21.06 403 GLU G C 1
ATOM 11861 O O . GLU G 1 74 ? 25.663 36.206 102.503 1.00 20.90 403 GLU G O 1
ATOM 11867 N N . ILE G 1 75 ? 23.402 36.355 102.488 1.00 16.68 404 ILE G N 1
ATOM 11868 C CA . ILE G 1 75 ? 23.396 37.809 102.204 1.00 16.79 404 ILE G CA 1
ATOM 11869 C C . ILE G 1 75 ? 23.854 38.576 103.453 1.00 18.32 404 ILE G C 1
ATOM 11870 O O . ILE G 1 75 ? 24.685 39.491 103.344 1.00 17.70 404 ILE G O 1
ATOM 11875 N N . ILE G 1 76 ? 23.279 38.232 104.633 1.00 15.45 405 ILE G N 1
ATOM 11876 C CA . ILE G 1 76 ? 23.662 38.882 105.892 1.00 15.32 405 ILE G CA 1
ATOM 11877 C C . ILE G 1 76 ? 25.185 38.775 106.100 1.00 17.46 405 ILE G C 1
ATOM 11878 O O . ILE G 1 76 ? 25.846 39.782 106.368 1.00 17.71 405 ILE G O 1
ATOM 11883 N N . LYS G 1 77 ? 25.729 37.543 105.944 1.00 15.55 406 LYS G N 1
ATOM 11884 C CA . LYS G 1 77 ? 27.146 37.279 106.107 1.00 16.34 406 LYS G CA 1
ATOM 11885 C C . LYS G 1 77 ? 27.975 38.220 105.213 1.00 17.88 406 LYS G C 1
ATOM 11886 O O . LYS G 1 77 ? 28.905 38.869 105.702 1.00 19.11 406 LYS G O 1
ATOM 11892 N N . ARG G 1 78 ? 27.603 38.329 103.938 1.00 15.98 407 ARG G N 1
ATOM 11893 C CA . ARG G 1 78 ? 28.346 39.154 102.978 1.00 16.82 407 ARG G CA 1
ATOM 11894 C C . ARG G 1 78 ? 28.231 40.641 103.259 1.00 19.22 407 ARG G C 1
ATOM 11895 O O . ARG G 1 78 ? 29.234 41.352 103.163 1.00 17.84 407 ARG G O 1
ATOM 11903 N N . ILE G 1 79 ? 27.042 41.117 103.637 1.00 14.82 408 ILE G N 1
ATOM 11904 C CA . ILE G 1 79 ? 26.899 42.539 103.950 1.00 13.81 408 ILE G CA 1
ATOM 11905 C C . ILE G 1 79 ? 27.859 42.901 105.109 1.00 16.47 408 ILE G C 1
ATOM 11906 O O . ILE G 1 79 ? 28.564 43.916 105.041 1.00 16.80 408 ILE G O 1
ATOM 11911 N N . VAL G 1 80 ? 27.904 42.048 106.147 1.00 13.53 409 VAL G N 1
ATOM 11912 C CA . VAL G 1 80 ? 28.745 42.334 107.307 1.00 13.96 409 VAL G CA 1
ATOM 11913 C C . VAL G 1 80 ? 30.233 42.271 106.908 1.00 16.75 409 VAL G C 1
ATOM 11914 O O . VAL G 1 80 ? 30.986 43.180 107.242 1.00 17.47 409 VAL G O 1
ATOM 11918 N N . MET G 1 81 ? 30.649 41.211 106.177 1.00 14.96 410 MET G N 1
ATOM 11919 C CA . MET G 1 81 ? 32.049 41.080 105.788 1.00 15.21 410 MET G CA 1
ATOM 11920 C C . MET G 1 81 ? 32.520 42.250 104.917 1.00 19.00 410 MET G C 1
ATOM 11921 O O . MET G 1 81 ? 33.598 42.812 105.158 1.00 20.06 410 MET G O 1
ATOM 11926 N N . ILE G 1 82 ? 31.691 42.636 103.941 1.00 17.02 411 ILE G N 1
ATOM 11927 C CA . ILE G 1 82 ? 32.024 43.710 102.999 1.00 17.34 411 ILE G CA 1
ATOM 11928 C C . ILE G 1 82 ? 32.114 45.076 103.681 1.00 19.62 411 ILE G C 1
ATOM 11929 O O . ILE G 1 82 ? 32.875 45.937 103.237 1.00 19.55 411 ILE G O 1
ATOM 11934 N N . SER G 1 83 ? 31.309 45.282 104.722 1.00 15.48 412 SER G N 1
ATOM 11935 C CA . SER G 1 83 ? 31.218 46.581 105.394 1.00 14.59 412 SER G CA 1
ATOM 11936 C C . SER G 1 83 ? 32.100 46.687 106.655 1.00 17.19 412 SER G C 1
ATOM 11937 O O . SER G 1 83 ? 32.079 47.728 107.316 1.00 16.51 412 SER G O 1
ATOM 11940 N N . ALA G 1 84 ? 32.825 45.601 107.024 1.00 15.51 413 ALA G N 1
ATOM 11941 C CA . ALA G 1 84 ? 33.535 45.560 108.300 1.00 15.27 413 ALA G CA 1
ATOM 11942 C C . ALA G 1 84 ? 34.488 46.730 108.545 1.00 15.97 413 ALA G C 1
ATOM 11943 O O . ALA G 1 84 ? 34.579 47.227 109.668 1.00 14.98 413 ALA G O 1
ATOM 11945 N N . ASP G 1 85 ? 35.247 47.121 107.513 1.00 14.16 414 ASP G N 1
ATOM 11946 C CA . ASP G 1 85 ? 36.169 48.246 107.702 1.00 14.29 414 ASP G CA 1
ATOM 11947 C C . ASP G 1 85 ? 36.467 48.927 106.391 1.00 17.67 414 ASP G C 1
ATOM 11948 O O . ASP G 1 85 ? 36.472 48.285 105.326 1.00 17.00 414 ASP G O 1
ATOM 11953 N N . HIS G 1 86 ? 36.694 50.246 106.477 1.00 15.55 415 HIS G N 1
ATOM 11954 C CA . HIS G 1 86 ? 37.067 51.002 105.281 1.00 15.77 415 HIS G CA 1
ATOM 11955 C C . HIS G 1 86 ? 38.160 51.991 105.594 1.00 18.39 415 HIS G C 1
ATOM 11956 O O . HIS G 1 86 ? 38.173 53.105 105.072 1.00 18.74 415 HIS G O 1
ATOM 11963 N N . GLY G 1 87 ? 39.131 51.529 106.377 1.00 15.52 416 GLY G N 1
ATOM 11964 C CA . GLY G 1 87 ? 40.288 52.341 106.686 1.00 16.27 416 GLY G CA 1
ATOM 11965 C C . GLY G 1 87 ? 40.079 53.347 107.803 1.00 17.25 416 GLY G C 1
ATOM 11966 O O . GLY G 1 87 ? 38.962 53.523 108.345 1.00 15.99 416 GLY G O 1
ATOM 11967 N N . PRO G 1 88 ? 41.211 53.981 108.203 1.00 16.26 417 PRO G N 1
ATOM 11968 C CA . PRO G 1 88 ? 41.182 54.877 109.380 1.00 16.15 417 PRO G CA 1
ATOM 11969 C C . PRO G 1 88 ? 40.707 56.306 109.131 1.00 18.54 417 PRO G C 1
ATOM 11970 O O . PRO G 1 88 ? 40.587 57.085 110.081 1.00 18.03 417 PRO G O 1
ATOM 11974 N N . ALA G 1 89 ? 40.550 56.677 107.856 1.00 15.80 418 ALA G N 1
ATOM 11975 C CA . ALA G 1 89 ? 40.234 58.056 107.504 1.00 16.36 418 ALA G CA 1
ATOM 11976 C C . ALA G 1 89 ? 38.801 58.460 107.723 1.00 19.54 418 ALA G C 1
ATOM 11977 O O . ALA G 1 89 ? 38.525 59.654 107.770 1.00 18.75 418 ALA G O 1
ATOM 11979 N N . VAL G 1 90 ? 37.885 57.479 107.772 1.00 15.40 419 VAL G N 1
ATOM 11980 C CA . VAL G 1 90 ? 36.435 57.698 107.887 1.00 14.95 419 VAL G CA 1
ATOM 11981 C C . VAL G 1 90 ? 36.046 57.970 109.345 1.00 17.59 419 VAL G C 1
ATOM 11982 O O . VAL G 1 90 ? 36.727 57.515 110.279 1.00 16.79 419 VAL G O 1
ATOM 11986 N N . SER G 1 91 ? 34.966 58.735 109.542 1.00 14.57 420 SER G N 1
ATOM 11987 C CA . SER G 1 91 ? 34.598 59.270 110.837 1.00 13.01 420 SER G CA 1
ATOM 11988 C C . SER G 1 91 ? 34.526 58.267 111.982 1.00 15.99 420 SER G C 1
ATOM 11989 O O . SER G 1 91 ? 35.083 58.537 113.051 1.00 15.30 420 SER G O 1
ATOM 11992 N N . GLY G 1 92 ? 33.928 57.113 111.739 1.00 14.28 421 GLY G N 1
ATOM 11993 C CA . GLY G 1 92 ? 33.801 56.144 112.825 1.00 14.63 421 GLY G CA 1
ATOM 11994 C C . GLY G 1 92 ? 35.143 55.552 113.240 1.00 17.70 421 GLY G C 1
ATOM 11995 O O . GLY G 1 92 ? 35.413 55.378 114.444 1.00 17.26 421 GLY G O 1
ATOM 11996 N N . ALA G 1 93 ? 36.015 55.242 112.249 1.00 14.97 422 ALA G N 1
ATOM 11997 C CA . ALA G 1 93 ? 37.324 54.678 112.591 1.00 15.22 422 ALA G CA 1
ATOM 11998 C C . ALA G 1 93 ? 38.175 55.749 113.256 1.00 17.55 422 ALA G C 1
ATOM 11999 O O . ALA G 1 93 ? 38.820 55.498 114.282 1.00 16.30 422 ALA G O 1
ATOM 12001 N N . PHE G 1 94 ? 38.133 56.974 112.697 1.00 13.61 423 PHE G N 1
ATOM 12002 C CA . PHE G 1 94 ? 38.921 58.078 113.240 1.00 14.82 423 PHE G CA 1
ATOM 12003 C C . PHE G 1 94 ? 38.487 58.401 114.683 1.00 16.10 423 PHE G C 1
ATOM 12004 O O . PHE G 1 94 ? 39.351 58.600 115.553 1.00 15.60 423 PHE G O 1
ATOM 12012 N N . GLY G 1 95 ? 37.178 58.371 114.954 1.00 14.46 424 GLY G N 1
ATOM 12013 C CA . GLY G 1 95 ? 36.695 58.606 116.320 1.00 13.95 424 GLY G CA 1
ATOM 12014 C C . GLY G 1 95 ? 37.214 57.559 117.302 1.00 16.74 424 GLY G C 1
ATOM 12015 O O . GLY G 1 95 ? 37.686 57.893 118.398 1.00 17.34 424 GLY G O 1
ATOM 12016 N N . SER G 1 96 ? 37.201 56.272 116.884 1.00 12.81 425 SER G N 1
ATOM 12017 C CA . SER G 1 96 ? 37.717 55.197 117.742 1.00 12.76 425 SER G CA 1
ATOM 12018 C C . SER G 1 96 ? 39.248 55.387 117.950 1.00 15.62 425 SER G C 1
ATOM 12019 O O . SER G 1 96 ? 39.761 55.172 119.058 1.00 15.75 425 SER G O 1
ATOM 12022 N N . ILE G 1 97 ? 39.970 55.811 116.887 1.00 13.16 426 ILE G N 1
ATOM 12023 C CA . ILE G 1 97 ? 41.425 56.048 116.983 1.00 13.50 426 ILE G CA 1
ATOM 12024 C C . ILE G 1 97 ? 41.735 57.224 117.926 1.00 15.07 426 ILE G C 1
ATOM 12025 O O . ILE G 1 97 ? 42.674 57.144 118.731 1.00 15.81 426 ILE G O 1
ATOM 12030 N N . LEU G 1 98 ? 40.974 58.313 117.811 1.00 14.30 427 LEU G N 1
ATOM 12031 C CA . LEU G 1 98 ? 41.164 59.461 118.696 1.00 14.54 427 LEU G CA 1
ATOM 12032 C C . LEU G 1 98 ? 41.016 59.005 120.165 1.00 16.41 427 LEU G C 1
ATOM 12033 O O . LEU G 1 98 ? 41.878 59.317 121.002 1.00 16.10 427 LEU G O 1
ATOM 12038 N N . ALA G 1 99 ? 39.972 58.219 120.462 1.00 12.83 428 ALA G N 1
ATOM 12039 C CA . ALA G 1 99 ? 39.788 57.771 121.838 1.00 14.42 428 ALA G CA 1
ATOM 12040 C C . ALA G 1 99 ? 40.876 56.778 122.253 1.00 16.64 428 ALA G C 1
ATOM 12041 O O . ALA G 1 99 ? 41.371 56.859 123.388 1.00 15.44 428 ALA G O 1
ATOM 12043 N N . ALA G 1 100 ? 41.283 55.867 121.323 1.00 13.05 429 ALA G N 1
ATOM 12044 C CA . ALA G 1 100 ? 42.365 54.924 121.634 1.00 12.99 429 ALA G CA 1
ATOM 12045 C C . ALA G 1 100 ? 43.639 55.709 122.004 1.00 15.42 429 ALA G C 1
ATOM 12046 O O . ALA G 1 100 ? 44.309 55.401 122.984 1.00 16.29 429 ALA G O 1
ATOM 12048 N N . CYS G 1 101 ? 43.966 56.743 121.203 1.00 13.68 430 CYS G N 1
ATOM 12049 C CA . CYS G 1 101 ? 45.149 57.577 121.448 1.00 14.42 430 CYS G CA 1
ATOM 12050 C C . CYS G 1 101 ? 45.036 58.413 122.726 1.00 17.26 430 CYS G C 1
ATOM 12051 O O . CYS G 1 101 ? 46.072 58.783 123.314 1.00 15.71 430 CYS G O 1
ATOM 12054 N N . ALA G 1 102 ? 43.787 58.672 123.178 1.00 14.83 431 ALA G N 1
ATOM 12055 C CA . ALA G 1 102 ? 43.550 59.404 124.411 1.00 15.13 431 ALA G CA 1
ATOM 12056 C C . ALA G 1 102 ? 43.598 58.438 125.618 1.00 17.12 431 ALA G C 1
ATOM 12057 O O . ALA G 1 102 ? 43.376 58.871 126.745 1.00 16.34 431 ALA G O 1
ATOM 12059 N N . GLY G 1 103 ? 43.926 57.158 125.368 1.00 14.38 432 GLY G N 1
ATOM 12060 C CA . GLY G 1 103 ? 44.082 56.147 126.415 1.00 14.54 432 GLY G CA 1
ATOM 12061 C C . GLY G 1 103 ? 42.779 55.606 126.968 1.00 17.95 432 GLY G C 1
ATOM 12062 O O . GLY G 1 103 ? 42.746 54.997 128.059 1.00 17.90 432 GLY G O 1
ATOM 12063 N N . ILE G 1 104 ? 41.687 55.804 126.203 1.00 13.77 433 ILE G N 1
ATOM 12064 C CA . ILE G 1 104 ? 40.355 55.345 126.643 1.00 13.44 433 ILE G CA 1
ATOM 12065 C C . ILE G 1 104 ? 40.218 53.849 126.367 1.00 14.34 433 ILE G C 1
ATOM 12066 O O . ILE G 1 104 ? 40.687 53.375 125.319 1.00 14.31 433 ILE G O 1
ATOM 12071 N N . ASP G 1 105 ? 39.546 53.120 127.275 1.00 13.81 434 ASP G N 1
ATOM 12072 C CA . ASP G 1 105 ? 39.378 51.686 127.104 1.00 13.30 434 ASP G CA 1
ATOM 12073 C C . ASP G 1 105 ? 38.528 51.368 125.871 1.00 14.47 434 ASP G C 1
ATOM 12074 O O . ASP G 1 105 ? 37.722 52.185 125.417 1.00 14.80 434 ASP G O 1
ATOM 12079 N N . MET G 1 106 ? 38.687 50.149 125.359 1.00 14.11 435 MET G N 1
ATOM 12080 C CA . MET G 1 106 ? 38.045 49.765 124.109 1.00 12.75 435 MET G CA 1
ATOM 12081 C C . MET G 1 106 ? 36.555 50.028 124.018 1.00 14.81 435 MET G C 1
ATOM 12082 O O . MET G 1 106 ? 36.141 50.606 123.002 1.00 14.68 435 MET G O 1
ATOM 12087 N N . PRO G 1 107 ? 35.700 49.579 124.958 1.00 12.76 436 PRO G N 1
ATOM 12088 C CA . PRO G 1 107 ? 34.248 49.741 124.717 1.00 12.06 436 PRO G CA 1
ATOM 12089 C C . PRO G 1 107 ? 33.841 51.204 124.613 1.00 13.69 436 PRO G C 1
ATOM 12090 O O . PRO G 1 107 ? 33.048 51.576 123.762 1.00 14.82 436 PRO G O 1
ATOM 12094 N N . GLN G 1 108 ? 34.434 52.043 125.476 1.00 13.52 437 GLN G N 1
ATOM 12095 C CA . GLN G 1 108 ? 34.109 53.467 125.469 1.00 13.57 437 GLN G CA 1
ATOM 12096 C C . GLN G 1 108 ? 34.660 54.134 124.228 1.00 15.16 437 GLN G C 1
ATOM 12097 O O . GLN G 1 108 ? 33.977 54.973 123.620 1.00 14.25 437 GLN G O 1
ATOM 12103 N N . ALA G 1 109 ? 35.874 53.723 123.792 1.00 13.79 438 ALA G N 1
ATOM 12104 C CA . ALA G 1 109 ? 36.458 54.314 122.574 1.00 13.53 438 ALA G CA 1
ATOM 12105 C C . ALA G 1 109 ? 35.604 53.942 121.343 1.00 14.23 438 ALA G C 1
ATOM 12106 O O . ALA G 1 109 ? 35.324 54.795 120.481 1.00 15.73 438 ALA G O 1
ATOM 12108 N N . VAL G 1 110 ? 35.207 52.654 121.257 1.00 12.72 439 VAL G N 1
ATOM 12109 C CA . VAL G 1 110 ? 34.396 52.234 120.096 1.00 12.12 439 VAL G CA 1
ATOM 12110 C C . VAL G 1 110 ? 33.037 52.938 120.140 1.00 14.65 439 VAL G C 1
ATOM 12111 O O . VAL G 1 110 ? 32.479 53.275 119.084 1.00 15.26 439 VAL G O 1
ATOM 12115 N N . SER G 1 111 ? 32.497 53.184 121.357 1.00 13.10 440 SER G N 1
ATOM 12116 C CA . SER G 1 111 ? 31.224 53.887 121.464 1.00 13.16 440 SER G CA 1
ATOM 12117 C C . SER G 1 111 ? 31.329 55.315 120.856 1.00 14.87 440 SER G C 1
ATOM 12118 O O . SER G 1 111 ? 30.388 55.776 120.193 1.00 14.89 440 SER G O 1
ATOM 12121 N N . ALA G 1 112 ? 32.509 55.979 121.005 1.00 13.25 441 ALA G N 1
ATOM 12122 C CA . ALA G 1 112 ? 32.716 57.314 120.404 1.00 13.23 441 ALA G CA 1
ATOM 12123 C C . ALA G 1 112 ? 32.727 57.207 118.870 1.00 14.95 441 ALA G C 1
ATOM 12124 O O . ALA G 1 112 ? 32.110 58.038 118.203 1.00 14.89 441 ALA G O 1
ATOM 12126 N N . GLY G 1 113 ? 33.343 56.154 118.331 1.00 13.42 442 GLY G N 1
ATOM 12127 C CA . GLY G 1 113 ? 33.343 55.966 116.882 1.00 14.62 442 GLY G CA 1
ATOM 12128 C C . GLY G 1 113 ? 31.938 55.651 116.377 1.00 14.79 442 GLY G C 1
ATOM 12129 O O . GLY G 1 113 ? 31.497 56.190 115.355 1.00 14.50 442 GLY G O 1
ATOM 12130 N N . MET G 1 114 ? 31.207 54.795 117.120 1.00 13.46 443 MET G N 1
ATOM 12131 C CA . MET G 1 114 ? 29.848 54.423 116.713 1.00 12.04 443 MET G CA 1
ATOM 12132 C C . MET G 1 114 ? 28.912 55.642 116.674 1.00 13.90 443 MET G C 1
ATOM 12133 O O . MET G 1 114 ? 28.009 55.712 115.832 1.00 13.99 443 MET G O 1
ATOM 12138 N N . THR G 1 115 ? 29.136 56.597 117.580 1.00 13.04 444 THR G N 1
ATOM 12139 C CA . THR G 1 115 ? 28.350 57.833 117.627 1.00 12.45 444 THR G CA 1
ATOM 12140 C C . THR G 1 115 ? 28.439 58.611 116.288 1.00 14.47 444 THR G C 1
ATOM 12141 O O . THR G 1 115 ? 27.561 59.423 115.991 1.00 14.06 444 THR G O 1
ATOM 12145 N N . MET G 1 116 ? 29.508 58.371 115.490 1.00 12.73 445 MET G N 1
ATOM 12146 C CA . MET G 1 116 ? 29.674 59.090 114.223 1.00 12.36 445 MET G CA 1
ATOM 12147 C C . MET G 1 116 ? 28.714 58.553 113.132 1.00 15.91 445 MET G C 1
ATOM 12148 O O . MET G 1 116 ? 28.595 59.177 112.075 1.00 14.66 445 MET G O 1
ATOM 12153 N N . ILE G 1 117 ? 28.131 57.342 113.343 1.00 12.24 446 ILE G N 1
ATOM 12154 C CA . ILE G 1 117 ? 27.299 56.710 112.326 1.00 12.58 446 ILE G CA 1
ATOM 12155 C C . ILE G 1 117 ? 25.968 57.420 112.296 1.00 15.32 446 ILE G C 1
ATOM 12156 O O . ILE G 1 117 ? 25.261 57.463 113.316 1.00 15.65 446 ILE G O 1
ATOM 12161 N N . GLY G 1 118 ? 25.641 57.971 111.139 1.00 13.76 447 GLY G N 1
ATOM 12162 C CA . GLY G 1 118 ? 24.450 58.800 111.013 1.00 14.48 447 GLY G CA 1
ATOM 12163 C C . GLY G 1 118 ? 24.172 59.137 109.572 1.00 16.56 447 GLY G C 1
ATOM 12164 O O . GLY G 1 118 ? 24.633 58.423 108.678 1.00 14.65 447 GLY G O 1
ATOM 12165 N N . PRO G 1 119 ? 23.543 60.290 109.316 1.00 17.57 448 PRO G N 1
ATOM 12166 C CA . PRO G 1 119 ? 23.126 60.591 107.933 1.00 18.39 448 PRO G CA 1
ATOM 12167 C C . PRO G 1 119 ? 24.256 60.736 106.919 1.00 22.36 448 PRO G C 1
ATOM 12168 O O . PRO G 1 119 ? 24.057 60.409 105.742 1.00 22.32 448 PRO G O 1
ATOM 12172 N N . ARG G 1 120 ? 25.444 61.188 107.375 1.00 16.63 449 ARG G N 1
ATOM 12173 C CA . ARG G 1 120 ? 26.578 61.406 106.468 1.00 16.09 449 ARG G CA 1
ATOM 12174 C C . ARG G 1 120 ? 27.595 60.286 106.405 1.00 19.26 449 ARG G C 1
ATOM 12175 O O . ARG G 1 120 ? 28.389 60.237 105.451 1.00 18.56 449 ARG G O 1
ATOM 12183 N N . PHE G 1 121 ? 27.594 59.395 107.402 1.00 16.14 450 PHE G N 1
ATOM 12184 C CA . PHE G 1 121 ? 28.548 58.295 107.449 1.00 15.60 450 PHE G CA 1
ATOM 12185 C C . PHE G 1 121 ? 27.849 57.042 107.918 1.00 17.96 450 PHE G C 1
ATOM 12186 O O . PHE G 1 121 ? 27.413 56.979 109.068 1.00 17.08 450 PHE G O 1
ATOM 12194 N N . GLY G 1 122 ? 27.744 56.058 107.029 1.00 17.77 451 GLY G N 1
ATOM 12195 C CA . GLY G 1 122 ? 27.228 54.739 107.360 1.00 18.45 451 GLY G CA 1
ATOM 12196 C C . GLY G 1 122 ? 25.778 54.574 107.744 1.00 21.04 451 GLY G C 1
ATOM 12197 O O . GLY G 1 122 ? 25.267 53.465 107.624 1.00 22.51 451 GLY G O 1
ATOM 12198 N N . GLY G 1 123 ? 25.105 55.626 108.202 1.00 17.52 452 GLY G N 1
ATOM 12199 C CA . GLY G 1 123 ? 23.728 55.479 108.673 1.00 17.93 452 GLY G CA 1
ATOM 12200 C C . GLY G 1 123 ? 22.648 55.956 107.718 1.00 22.74 452 GLY G C 1
ATOM 12201 O O . GLY G 1 123 ? 21.515 56.190 108.158 1.00 23.26 452 GLY G O 1
ATOM 12202 N N . ALA G 1 124 ? 22.965 56.117 106.417 1.00 18.05 453 ALA G N 1
ATOM 12203 C CA . ALA G 1 124 ? 21.939 56.534 105.447 1.00 18.18 453 ALA G CA 1
ATOM 12204 C C . ALA G 1 124 ? 21.148 55.289 104.960 1.00 20.22 453 ALA G C 1
ATOM 12205 O O . ALA G 1 124 ? 20.290 55.441 104.092 1.00 19.99 453 ALA G O 1
ATOM 12207 N N . VAL G 1 125 ? 21.483 54.067 105.458 1.00 17.36 454 VAL G N 1
ATOM 12208 C CA . VAL G 1 125 ? 20.862 52.802 104.989 1.00 17.60 454 VAL G CA 1
ATOM 12209 C C . VAL G 1 125 ? 19.322 52.838 105.092 1.00 21.16 454 VAL G C 1
ATOM 12210 O O . VAL G 1 125 ? 18.621 52.534 104.122 1.00 19.60 454 VAL G O 1
ATOM 12214 N N . THR G 1 126 ? 18.798 53.204 106.276 1.00 20.32 455 THR G N 1
ATOM 12215 C CA . THR G 1 126 ? 17.347 53.250 106.503 1.00 21.93 455 THR G CA 1
ATOM 12216 C C . THR G 1 126 ? 16.646 54.228 105.562 1.00 23.89 455 THR G C 1
ATOM 12217 O O . THR G 1 126 ? 15.662 53.848 104.914 1.00 23.22 455 THR G O 1
ATOM 12221 N N . ASN G 1 127 ? 17.158 55.465 105.470 1.00 19.49 456 ASN G N 1
ATOM 12222 C CA . ASN G 1 127 ? 16.557 56.470 104.592 1.00 20.78 456 ASN G CA 1
ATOM 12223 C C . ASN G 1 127 ? 16.687 56.119 103.108 1.00 23.62 456 ASN G C 1
ATOM 12224 O O . ASN G 1 127 ? 15.733 56.343 102.348 1.00 22.00 456 ASN G O 1
ATOM 12229 N N . ALA G 1 128 ? 17.823 55.504 102.697 1.00 21.07 457 ALA G N 1
ATOM 12230 C CA . ALA G 1 128 ? 17.971 55.099 101.292 1.00 20.54 457 ALA G CA 1
ATOM 12231 C C . ALA G 1 128 ? 16.914 54.031 100.943 1.00 22.99 457 ALA G C 1
ATOM 12232 O O . ALA G 1 128 ? 16.217 54.150 99.921 1.00 23.32 457 ALA G O 1
ATOM 12234 N N . GLY G 1 129 ? 16.755 53.047 101.826 1.00 18.68 458 GLY G N 1
ATOM 12235 C CA . GLY G 1 129 ? 15.737 52.019 101.643 1.00 19.27 458 GLY G CA 1
ATOM 12236 C C . GLY G 1 129 ? 14.332 52.612 101.573 1.00 21.69 458 GLY G C 1
ATOM 12237 O O . GLY G 1 129 ? 13.538 52.260 100.679 1.00 19.82 458 GLY G O 1
ATOM 12238 N N . LYS G 1 130 ? 14.030 53.580 102.478 1.00 18.70 459 LYS G N 1
ATOM 12239 C CA . LYS G 1 130 ? 12.714 54.238 102.540 1.00 20.19 459 LYS G CA 1
ATOM 12240 C C . LYS G 1 130 ? 12.405 54.963 101.221 1.00 23.48 459 LYS G C 1
ATOM 12241 O O . LYS G 1 130 ? 11.337 54.747 100.654 1.00 22.94 459 LYS G O 1
ATOM 12247 N N . TYR G 1 131 ? 13.331 55.830 100.751 1.00 20.93 460 TYR G N 1
ATOM 12248 C CA . TYR G 1 131 ? 13.083 56.631 99.554 1.00 21.18 460 TYR G CA 1
ATOM 12249 C C . TYR G 1 131 ? 13.118 55.824 98.265 1.00 22.45 460 TYR G C 1
ATOM 12250 O O . TYR G 1 131 ? 12.294 56.093 97.379 1.00 21.16 460 TYR G O 1
ATOM 12259 N N . PHE G 1 132 ? 14.016 54.811 98.143 1.00 18.88 461 PHE G N 1
ATOM 12260 C CA . PHE G 1 132 ? 14.000 53.995 96.919 1.00 19.55 461 PHE G CA 1
ATOM 12261 C C . PHE G 1 132 ? 12.722 53.141 96.844 1.00 21.72 461 PHE G C 1
ATOM 12262 O O . PHE G 1 132 ? 12.173 52.959 95.753 1.00 22.84 461 PHE G O 1
ATOM 12270 N N . LYS G 1 133 ? 12.230 52.656 98.005 1.00 19.83 462 LYS G N 1
ATOM 12271 C CA . LYS G 1 133 ? 10.976 51.882 98.052 1.00 20.38 462 LYS G CA 1
ATOM 12272 C C . LYS G 1 133 ? 9.824 52.781 97.585 1.00 22.86 462 LYS G C 1
ATOM 12273 O O . LYS G 1 133 ? 9.002 52.373 96.738 1.00 23.24 462 LYS G O 1
ATOM 12279 N N . MET G 1 134 ? 9.796 54.020 98.095 1.00 20.16 463 MET G N 1
ATOM 12280 C CA . MET G 1 134 ? 8.776 54.992 97.704 1.00 21.09 463 MET G CA 1
ATOM 12281 C C . MET G 1 134 ? 8.850 55.348 96.210 1.00 24.42 463 MET G C 1
ATOM 12282 O O . MET G 1 134 ? 7.797 55.447 95.551 1.00 25.50 463 MET G O 1
ATOM 12287 N N . ALA G 1 135 ? 10.093 55.497 95.669 1.00 20.74 464 ALA G N 1
ATOM 12288 C CA . ALA G 1 135 ? 10.325 55.802 94.244 1.00 22.46 464 ALA G CA 1
ATOM 12289 C C . ALA G 1 135 ? 9.743 54.688 93.339 1.00 25.57 464 ALA G C 1
ATOM 12290 O O . ALA G 1 135 ? 9.154 54.980 92.290 1.00 25.91 464 ALA G O 1
ATOM 12292 N N . VAL G 1 136 ? 9.899 53.413 93.751 1.00 20.97 465 VAL G N 1
ATOM 12293 C CA . VAL G 1 136 ? 9.370 52.270 92.980 1.00 21.38 465 VAL G CA 1
ATOM 12294 C C . VAL G 1 136 ? 7.829 52.403 92.865 1.00 28.62 465 VAL G C 1
ATOM 12295 O O . VAL G 1 136 ? 7.276 52.178 91.782 1.00 29.39 465 VAL G O 1
ATOM 12299 N N . GLU G 1 137 ? 7.144 52.833 93.944 1.00 26.34 466 GLU G N 1
ATOM 12300 C CA . GLU G 1 137 ? 5.684 52.996 93.920 1.00 27.38 466 GLU G CA 1
ATOM 12301 C C . GLU G 1 137 ? 5.230 54.276 93.203 1.00 28.48 466 GLU G C 1
ATOM 12302 O O . GLU G 1 137 ? 4.337 54.211 92.346 1.00 28.16 466 GLU G O 1
ATOM 12308 N N . ASP G 1 138 ? 5.829 55.427 93.565 1.00 24.70 467 ASP G N 1
ATOM 12309 C CA . ASP G 1 138 ? 5.417 56.755 93.101 1.00 26.28 467 ASP G CA 1
ATOM 12310 C C . ASP G 1 138 ? 6.023 57.244 91.794 1.00 31.38 467 ASP G C 1
ATOM 12311 O O . ASP G 1 138 ? 5.408 58.080 91.118 1.00 32.55 467 ASP G O 1
ATOM 12316 N N . TYR G 1 139 ? 7.230 56.786 91.455 1.00 26.01 468 TYR G N 1
ATOM 12317 C CA . TYR G 1 139 ? 7.903 57.219 90.231 1.00 27.16 468 TYR G CA 1
ATOM 12318 C C . TYR G 1 139 ? 8.437 55.989 89.456 1.00 30.82 468 TYR G C 1
ATOM 12319 O O . TYR G 1 139 ? 9.592 56.010 89.036 1.00 29.81 468 TYR G O 1
ATOM 12328 N N . PRO G 1 140 ? 7.632 54.914 89.229 1.00 31.12 469 PRO G N 1
ATOM 12329 C CA . PRO G 1 140 ? 8.172 53.709 88.573 1.00 32.58 469 PRO G CA 1
ATOM 12330 C C . PRO G 1 140 ? 8.871 53.908 87.233 1.00 39.90 469 PRO G C 1
ATOM 12331 O O . PRO G 1 140 ? 9.882 53.249 86.985 1.00 41.00 469 PRO G O 1
ATOM 12335 N N . ASN G 1 141 ? 8.361 54.804 86.387 1.00 38.42 470 ASN G N 1
ATOM 12336 C CA . ASN G 1 141 ? 8.954 55.057 85.071 1.00 39.97 470 ASN G CA 1
ATOM 12337 C C . ASN G 1 141 ? 9.356 56.530 84.953 1.00 42.54 470 ASN G C 1
ATOM 12338 O O . ASN G 1 141 ? 9.385 57.087 83.853 1.00 44.39 470 ASN G O 1
ATOM 12343 N N . ASP G 1 142 ? 9.707 57.152 86.087 1.00 36.71 471 ASP G N 1
ATOM 12344 C CA . ASP G 1 142 ? 10.052 58.564 86.119 1.00 35.29 471 ASP G CA 1
ATOM 12345 C C . ASP G 1 142 ? 11.170 58.900 87.125 1.00 36.25 471 ASP G C 1
ATOM 12346 O O . ASP G 1 142 ? 10.935 59.574 88.132 1.00 34.71 471 ASP G O 1
ATOM 12351 N N . ILE G 1 143 ? 12.399 58.446 86.831 1.00 32.57 472 ILE G N 1
ATOM 12352 C CA . ILE G 1 143 ? 13.572 58.751 87.654 1.00 30.39 472 ILE G CA 1
ATOM 12353 C C . ILE G 1 143 ? 13.798 60.293 87.743 1.00 33.72 472 ILE G C 1
ATOM 12354 O O . ILE G 1 143 ? 13.975 60.780 88.867 1.00 31.07 472 ILE G O 1
ATOM 12359 N N . PRO G 1 144 ? 13.713 61.093 86.641 1.00 33.96 473 PRO G N 1
ATOM 12360 C CA . PRO G 1 144 ? 13.865 62.550 86.802 1.00 34.05 473 PRO G CA 1
ATOM 12361 C C . PRO G 1 144 ? 12.852 63.149 87.787 1.00 37.13 473 PRO G C 1
ATOM 12362 O O . PRO G 1 144 ? 13.234 64.016 88.578 1.00 36.44 473 PRO G O 1
ATOM 12366 N N . GLY G 1 145 ? 11.622 62.633 87.798 1.00 33.93 474 GLY G N 1
ATOM 12367 C CA . GLY G 1 145 ? 10.577 63.082 88.716 1.00 33.01 474 GLY G CA 1
ATOM 12368 C C . GLY G 1 145 ? 10.956 62.789 90.155 1.00 32.85 474 GLY G C 1
ATOM 12369 O O . GLY G 1 145 ? 10.810 63.635 91.046 1.00 32.55 474 GLY G O 1
ATOM 12370 N N . PHE G 1 146 ? 11.494 61.595 90.379 1.00 27.27 475 PHE G N 1
ATOM 12371 C CA . PHE G 1 146 ? 11.960 61.204 91.710 1.00 24.69 475 PHE G CA 1
ATOM 12372 C C . PHE G 1 146 ? 13.104 62.122 92.168 1.00 30.17 475 PHE G C 1
ATOM 12373 O O . PHE G 1 146 ? 13.049 62.669 93.272 1.00 29.20 475 PHE G O 1
ATOM 12381 N N . LEU G 1 147 ? 14.105 62.333 91.300 1.00 27.95 476 LEU G N 1
ATOM 12382 C CA . LEU G 1 147 ? 15.257 63.191 91.608 1.00 28.41 476 LEU G CA 1
ATOM 12383 C C . LEU G 1 147 ? 14.845 64.648 91.862 1.00 32.19 476 LEU G C 1
ATOM 12384 O O . LEU G 1 147 ? 15.375 65.279 92.778 1.00 30.74 476 LEU G O 1
ATOM 12389 N N . SER G 1 148 ? 13.844 65.149 91.111 1.00 31.65 477 SER G N 1
ATOM 12390 C CA . SER G 1 148 ? 13.324 66.503 91.312 1.00 32.99 477 SER G CA 1
ATOM 12391 C C . SER G 1 148 ? 12.604 66.608 92.659 1.00 35.16 477 SER G C 1
ATOM 12392 O O . SER G 1 148 ? 12.822 67.579 93.387 1.00 35.25 477 SER G O 1
ATOM 12395 N N . TRP G 1 149 ? 11.779 65.584 93.011 1.00 30.29 478 TRP G N 1
ATOM 12396 C CA . TRP G 1 149 ? 11.060 65.564 94.282 1.00 28.90 478 TRP G CA 1
ATOM 12397 C C . TRP G 1 149 ? 12.067 65.566 95.444 1.00 30.54 478 TRP G C 1
ATOM 12398 O O . TRP G 1 149 ? 11.886 66.302 96.409 1.00 30.25 478 TRP G O 1
ATOM 12409 N N . MET G 1 150 ? 13.126 64.739 95.342 1.00 25.93 479 MET G N 1
ATOM 12410 C CA . MET G 1 150 ? 14.168 64.643 96.377 1.00 23.81 479 MET G CA 1
ATOM 12411 C C . MET G 1 150 ? 14.894 65.986 96.550 1.00 30.06 479 MET G C 1
ATOM 12412 O O . MET G 1 150 ? 15.048 66.452 97.681 1.00 32.01 479 MET G O 1
ATOM 12417 N N . LYS G 1 151 ? 15.298 66.630 95.434 1.00 28.45 480 LYS G N 1
ATOM 12418 C CA . LYS G 1 151 ? 15.981 67.938 95.446 1.00 30.23 480 LYS G CA 1
ATOM 12419 C C . LYS G 1 151 ? 15.148 68.989 96.201 1.00 35.26 480 LYS G C 1
ATOM 12420 O O . LYS G 1 151 ? 15.685 69.715 97.039 1.00 35.64 480 LYS G O 1
ATOM 12426 N N . LYS G 1 152 ? 13.840 69.030 95.926 1.00 32.18 481 LYS G N 1
ATOM 12427 C CA . LYS G 1 152 ? 12.889 69.955 96.532 1.00 33.37 481 LYS G CA 1
ATOM 12428 C C . LYS G 1 152 ? 12.556 69.663 98.004 1.00 37.57 481 LYS G C 1
ATOM 12429 O O . LYS G 1 152 ? 12.489 70.604 98.806 1.00 39.35 481 LYS G O 1
ATOM 12435 N N . ASN G 1 153 ? 12.317 68.379 98.353 1.00 31.74 482 ASN G N 1
ATOM 12436 C CA . ASN G 1 153 ? 11.816 67.958 99.669 1.00 31.24 482 ASN G CA 1
ATOM 12437 C C . ASN G 1 153 ? 12.802 67.400 100.674 1.00 34.42 482 ASN G C 1
ATOM 12438 O O . ASN G 1 153 ? 12.468 67.351 101.863 1.00 34.72 482 ASN G O 1
ATOM 12443 N N . VAL G 1 154 ? 13.951 66.888 100.220 1.00 28.90 483 VAL G N 1
ATOM 12444 C CA . VAL G 1 154 ? 14.903 66.210 101.116 1.00 27.82 483 VAL G CA 1
ATOM 12445 C C . VAL G 1 154 ? 16.298 66.846 101.048 1.00 31.94 483 VAL G C 1
ATOM 12446 O O . VAL G 1 154 ? 16.909 67.114 102.082 1.00 32.11 483 VAL G O 1
ATOM 12450 N N . GLY G 1 155 ? 16.784 67.043 99.831 1.00 29.11 484 GLY G N 1
ATOM 12451 C CA . GLY G 1 155 ? 18.129 67.530 99.566 1.00 29.29 484 GLY G CA 1
ATOM 12452 C C . GLY G 1 155 ? 18.905 66.427 98.884 1.00 32.65 484 GLY G C 1
ATOM 12453 O O . GLY G 1 155 ? 18.356 65.801 97.973 1.00 32.04 484 GLY G O 1
ATOM 12454 N N . PRO G 1 156 ? 20.150 66.094 99.318 1.00 29.69 485 PRO G N 1
ATOM 12455 C CA . PRO G 1 156 ? 20.874 64.987 98.645 1.00 28.79 485 PRO G CA 1
ATOM 12456 C C . PRO G 1 156 ? 20.142 63.658 98.797 1.00 28.02 485 PRO G C 1
ATOM 12457 O O . PRO G 1 156 ? 19.465 63.442 99.807 1.00 26.40 485 PRO G O 1
ATOM 12461 N N . VAL G 1 157 ? 20.218 62.806 97.771 1.00 24.20 486 VAL G N 1
ATOM 12462 C CA . VAL G 1 157 ? 19.535 61.509 97.789 1.00 22.52 486 VAL G CA 1
ATOM 12463 C C . VAL G 1 157 ? 20.300 60.536 98.713 1.00 25.65 486 VAL G C 1
ATOM 12464 O O . VAL G 1 157 ? 21.457 60.219 98.401 1.00 25.37 486 VAL G O 1
ATOM 12468 N N . PRO G 1 158 ? 19.682 60.006 99.801 1.00 21.57 487 PRO G N 1
ATOM 12469 C CA . PRO G 1 158 ? 20.399 59.028 100.642 1.00 20.16 487 PRO G CA 1
ATOM 12470 C C . PRO G 1 158 ? 20.750 57.795 99.813 1.00 22.85 487 PRO G C 1
ATOM 12471 O O . PRO G 1 158 ? 19.933 57.329 99.002 1.00 22.38 487 PRO G O 1
ATOM 12475 N N . GLY G 1 159 ? 21.985 57.328 99.954 1.00 20.98 488 GLY G N 1
ATOM 12476 C CA . GLY G 1 159 ? 22.470 56.168 99.212 1.00 21.12 488 GLY G CA 1
ATOM 12477 C C . GLY G 1 159 ? 23.149 56.524 97.902 1.00 23.52 488 GLY G C 1
ATOM 12478 O O . GLY G 1 159 ? 23.622 55.629 97.192 1.00 22.06 488 GLY G O 1
ATOM 12479 N N . ILE G 1 160 ? 23.194 57.830 97.563 1.00 20.27 489 ILE G N 1
ATOM 12480 C CA . ILE G 1 160 ? 23.853 58.322 96.357 1.00 20.60 489 ILE G CA 1
ATOM 12481 C C . ILE G 1 160 ? 24.991 59.268 96.773 1.00 23.67 489 ILE G C 1
ATOM 12482 O O . ILE G 1 160 ? 24.790 60.162 97.585 1.00 23.62 489 ILE G O 1
ATOM 12487 N N . GLY G 1 161 ? 26.162 59.059 96.198 1.00 20.14 490 GLY G N 1
ATOM 12488 C CA . GLY G 1 161 ? 27.318 59.910 96.431 1.00 21.27 490 GLY G CA 1
ATOM 12489 C C . GLY G 1 161 ? 28.385 59.309 97.326 1.00 23.76 490 GLY G C 1
ATOM 12490 O O . GLY G 1 161 ? 28.095 58.506 98.219 1.00 21.61 490 GLY G O 1
ATOM 12491 N N . HIS G 1 162 ? 29.638 59.711 97.093 1.00 19.55 491 HIS G N 1
ATOM 12492 C CA . HIS G 1 162 ? 30.761 59.250 97.921 1.00 19.28 491 HIS G CA 1
ATOM 12493 C C . HIS G 1 162 ? 31.874 60.269 97.822 1.00 23.71 491 HIS G C 1
ATOM 12494 O O . HIS G 1 162 ? 31.994 60.962 96.795 1.00 23.39 491 HIS G O 1
ATOM 12501 N N . ARG G 1 163 ? 32.690 60.366 98.889 1.00 20.14 492 ARG G N 1
ATOM 12502 C CA . ARG G 1 163 ? 33.805 61.329 98.940 1.00 19.78 492 ARG G CA 1
ATOM 12503 C C . ARG G 1 163 ? 34.963 60.909 98.028 1.00 23.31 492 ARG G C 1
ATOM 12504 O O . ARG G 1 163 ? 35.652 61.779 97.469 1.00 23.45 492 ARG G O 1
ATOM 12512 N N . VAL G 1 164 ? 35.218 59.592 97.915 1.00 22.02 493 VAL G N 1
ATOM 12513 C CA . VAL G 1 164 ? 36.359 59.099 97.120 1.00 22.62 493 VAL G CA 1
ATOM 12514 C C . VAL G 1 164 ? 35.943 58.175 95.967 1.00 25.33 493 VAL G C 1
ATOM 12515 O O . VAL G 1 164 ? 36.577 58.218 94.910 1.00 24.38 493 VAL G O 1
ATOM 12519 N N . LYS G 1 165 ? 34.895 57.356 96.149 1.00 20.94 494 LYS G N 1
ATOM 12520 C CA . LYS G 1 165 ? 34.435 56.434 95.103 1.00 19.15 494 LYS G CA 1
ATOM 12521 C C . LYS G 1 165 ? 33.670 57.194 94.029 1.00 24.80 494 LYS G C 1
ATOM 12522 O O . LYS G 1 165 ? 33.005 58.172 94.327 1.00 24.71 494 LYS G O 1
ATOM 12528 N N . SER G 1 166 ? 33.792 56.750 92.773 1.00 22.15 495 SER G N 1
ATOM 12529 C CA . SER G 1 166 ? 33.197 57.437 91.621 1.00 21.13 495 SER G CA 1
ATOM 12530 C C . SER G 1 166 ? 33.125 56.487 90.429 1.00 25.57 495 SER G C 1
ATOM 12531 O O . SER G 1 166 ? 33.518 55.341 90.548 1.00 24.92 495 SER G O 1
ATOM 12534 N N . VAL G 1 167 ? 32.666 56.971 89.271 1.00 25.25 496 VAL G N 1
ATOM 12535 C CA . VAL G 1 167 ? 32.674 56.180 88.036 1.00 25.97 496 VAL G CA 1
ATOM 12536 C C . VAL G 1 167 ? 34.131 55.827 87.688 1.00 30.60 496 VAL G C 1
ATOM 12537 O O . VAL G 1 167 ? 34.404 54.683 87.315 1.00 30.68 496 VAL G O 1
ATOM 12541 N N . LYS G 1 168 ? 35.062 56.790 87.854 1.00 27.81 497 LYS G N 1
ATOM 12542 C CA . LYS G 1 168 ? 36.493 56.579 87.565 1.00 28.67 497 LYS G CA 1
ATOM 12543 C C . LYS G 1 168 ? 37.187 55.720 88.626 1.00 31.49 497 LYS G C 1
ATOM 12544 O O . LYS G 1 168 ? 38.149 55.022 88.295 1.00 31.77 497 LYS G O 1
ATOM 12550 N N . ASN G 1 169 ? 36.690 55.749 89.889 1.00 27.14 498 ASN G N 1
ATOM 12551 C CA . ASN G 1 169 ? 37.243 54.990 91.012 1.00 25.71 498 ASN G CA 1
ATOM 12552 C C . ASN G 1 169 ? 36.086 54.145 91.618 1.00 25.74 498 ASN G C 1
ATOM 12553 O O . ASN G 1 169 ? 35.540 54.535 92.651 1.00 25.01 498 ASN G O 1
ATOM 12558 N N . PRO G 1 170 ? 35.622 53.067 90.931 1.00 24.26 499 PRO G N 1
ATOM 12559 C CA . PRO G 1 170 ? 34.433 52.329 91.420 1.00 23.23 499 PRO G CA 1
ATOM 12560 C C . PRO G 1 170 ? 34.580 51.658 92.758 1.00 25.66 499 PRO G C 1
ATOM 12561 O O . PRO G 1 170 ? 35.696 51.333 93.183 1.00 25.15 499 PRO G O 1
ATOM 12565 N N . ASP G 1 171 ? 33.426 51.479 93.439 1.00 21.13 500 ASP G N 1
ATOM 12566 C CA . ASP G 1 171 ? 33.424 50.799 94.706 1.00 20.18 500 ASP G CA 1
ATOM 12567 C C . ASP G 1 171 ? 33.167 49.324 94.428 1.00 23.11 500 ASP G C 1
ATOM 12568 O O . ASP G 1 171 ? 32.015 48.939 94.203 1.00 21.93 500 ASP G O 1
ATOM 12573 N N . GLN G 1 172 ? 34.235 48.497 94.427 1.00 19.58 501 GLN G N 1
ATOM 12574 C CA . GLN G 1 172 ? 34.121 47.057 94.198 1.00 19.13 501 GLN G CA 1
ATOM 12575 C C . GLN G 1 172 ? 33.239 46.386 95.289 1.00 20.05 501 GLN G C 1
ATOM 12576 O O . GLN G 1 172 ? 32.694 45.322 95.041 1.00 21.12 501 GLN G O 1
ATOM 12582 N N . ARG G 1 173 ? 33.045 47.039 96.467 1.00 16.85 502 ARG G N 1
ATOM 12583 C CA . ARG G 1 173 ? 32.150 46.465 97.483 1.00 16.40 502 ARG G CA 1
ATOM 12584 C C . ARG G 1 173 ? 30.722 46.436 96.922 1.00 22.37 502 ARG G C 1
ATOM 12585 O O . ARG G 1 173 ? 30.020 45.418 97.044 1.00 21.01 502 ARG G O 1
ATOM 12593 N N . VAL G 1 174 ? 30.309 47.564 96.294 1.00 20.43 503 VAL G N 1
ATOM 12594 C CA . VAL G 1 174 ? 28.993 47.717 95.670 1.00 19.44 503 VAL G CA 1
ATOM 12595 C C . VAL G 1 174 ? 28.888 46.762 94.473 1.00 22.19 503 VAL G C 1
ATOM 12596 O O . VAL G 1 174 ? 27.921 46.003 94.383 1.00 22.18 503 VAL G O 1
ATOM 12600 N N . LYS G 1 175 ? 29.892 46.761 93.579 1.00 19.23 504 LYS G N 1
ATOM 12601 C CA . LYS G 1 175 ? 29.879 45.897 92.406 1.00 20.59 504 LYS G CA 1
ATOM 12602 C C . LYS G 1 175 ? 29.747 44.417 92.792 1.00 23.49 504 LYS G C 1
ATOM 12603 O O . LYS G 1 175 ? 28.956 43.689 92.173 1.00 23.83 504 LYS G O 1
ATOM 12609 N N . TYR G 1 176 ? 30.462 44.001 93.854 1.00 19.62 505 TYR G N 1
ATOM 12610 C CA . TYR G 1 176 ? 30.396 42.612 94.311 1.00 19.71 505 TYR G CA 1
ATOM 12611 C C . TYR G 1 176 ? 28.993 42.284 94.881 1.00 21.38 505 TYR G C 1
ATOM 12612 O O . TYR G 1 176 ? 28.420 41.260 94.526 1.00 21.62 505 TYR G O 1
ATOM 12621 N N . LEU G 1 177 ? 28.478 43.120 95.794 1.00 18.70 506 LEU G N 1
ATOM 12622 C CA . LEU G 1 177 ? 27.168 42.834 96.379 1.00 17.78 506 LEU G CA 1
ATOM 12623 C C . LEU G 1 177 ? 26.075 42.745 95.308 1.00 19.78 506 LEU G C 1
ATOM 12624 O O . LEU G 1 177 ? 25.262 41.823 95.337 1.00 21.30 506 LEU G O 1
ATOM 12629 N N . VAL G 1 178 ? 26.076 43.682 94.353 1.00 17.31 507 VAL G N 1
ATOM 12630 C CA . VAL G 1 178 ? 25.078 43.691 93.272 1.00 17.67 507 VAL G CA 1
ATOM 12631 C C . VAL G 1 178 ? 25.190 42.397 92.440 1.00 22.59 507 VAL G C 1
ATOM 12632 O O . VAL G 1 178 ? 24.166 41.730 92.208 1.00 22.33 507 VAL G O 1
ATOM 12636 N N . SER G 1 179 ? 26.429 42.029 92.033 1.00 20.40 508 SER G N 1
ATOM 12637 C CA . SER G 1 179 ? 26.665 40.798 91.255 1.00 20.37 508 SER G CA 1
ATOM 12638 C C . SER G 1 179 ? 26.228 39.536 92.023 1.00 22.65 508 SER G C 1
ATOM 12639 O O . SER G 1 179 ? 25.638 38.607 91.434 1.00 21.86 508 SER G O 1
ATOM 12642 N N . TYR G 1 180 ? 26.516 39.504 93.340 1.00 19.13 509 TYR G N 1
ATOM 12643 C CA . TYR G 1 180 ? 26.119 38.359 94.163 1.00 19.94 509 TYR G CA 1
ATOM 12644 C C . TYR G 1 180 ? 24.594 38.222 94.184 1.00 22.23 509 TYR G C 1
ATOM 12645 O O . TYR G 1 180 ? 24.064 37.138 93.969 1.00 21.42 509 TYR G O 1
ATOM 12654 N N . ILE G 1 181 ? 23.889 39.330 94.477 1.00 18.16 510 ILE G N 1
ATOM 12655 C CA . ILE G 1 181 ? 22.430 39.313 94.509 1.00 17.56 510 ILE G CA 1
ATOM 12656 C C . ILE G 1 181 ? 21.835 38.864 93.176 1.00 22.33 510 ILE G C 1
ATOM 12657 O O . ILE G 1 181 ? 20.964 37.987 93.145 1.00 22.26 510 ILE G O 1
ATOM 12662 N N . LYS G 1 182 ? 22.340 39.455 92.093 1.00 19.33 511 LYS G N 1
ATOM 12663 C CA . LYS G 1 182 ? 21.818 39.236 90.749 1.00 19.74 511 LYS G CA 1
ATOM 12664 C C . LYS G 1 182 ? 22.086 37.835 90.215 1.00 25.58 511 LYS G C 1
ATOM 12665 O O . LYS G 1 182 ? 21.192 37.252 89.615 1.00 25.26 511 LYS G O 1
ATOM 12671 N N . ASN G 1 183 ? 23.292 37.301 90.438 1.00 22.03 512 ASN G N 1
ATOM 12672 C CA . ASN G 1 183 ? 23.656 36.006 89.860 1.00 22.71 512 ASN G CA 1
ATOM 12673 C C . ASN G 1 183 ? 23.648 34.811 90.805 1.00 26.50 512 ASN G C 1
ATOM 12674 O O . ASN G 1 183 ? 23.641 33.666 90.311 1.00 28.01 512 ASN G O 1
ATOM 12679 N N . GLU G 1 184 ? 23.705 35.038 92.127 1.00 21.66 513 GLU G N 1
ATOM 12680 C CA . GLU G 1 184 ? 23.839 33.928 93.065 1.00 21.44 513 GLU G CA 1
ATOM 12681 C C . GLU G 1 184 ? 22.652 33.783 94.037 1.00 25.52 513 GLU G C 1
ATOM 12682 O O . GLU G 1 184 ? 22.721 32.949 94.948 1.00 24.87 513 GLU G O 1
ATOM 12688 N N . THR G 1 185 ? 21.568 34.572 93.853 1.00 20.68 514 THR G N 1
ATOM 12689 C CA . THR G 1 185 ? 20.383 34.423 94.702 1.00 20.33 514 THR G CA 1
ATOM 12690 C C . THR G 1 185 ? 19.133 34.410 93.816 1.00 24.65 514 THR G C 1
ATOM 12691 O O . THR G 1 185 ? 19.231 34.609 92.608 1.00 25.86 514 THR G O 1
ATOM 12695 N N . SER G 1 186 ? 17.977 34.137 94.453 1.00 19.69 515 SER G N 1
ATOM 12696 C CA . SER G 1 186 ? 16.658 34.080 93.835 1.00 19.14 515 SER G CA 1
ATOM 12697 C C . SER G 1 186 ? 15.909 35.369 94.197 1.00 21.56 515 SER G C 1
ATOM 12698 O O . SER G 1 186 ? 14.709 35.480 93.936 1.00 20.52 515 SER G O 1
ATOM 12701 N N . LEU G 1 187 ? 16.611 36.340 94.829 1.00 19.47 516 LEU G N 1
ATOM 12702 C CA . LEU G 1 187 ? 15.962 37.552 95.309 1.00 18.57 516 LEU G CA 1
ATOM 12703 C C . LEU G 1 187 ? 15.416 38.488 94.211 1.00 21.55 516 LEU G C 1
ATOM 12704 O O . LEU G 1 187 ? 16.176 38.940 93.363 1.00 20.59 516 LEU G O 1
ATOM 12709 N N . HIS G 1 188 ? 14.101 38.795 94.253 1.00 20.37 517 HIS G N 1
ATOM 12710 C CA . HIS G 1 188 ? 13.470 39.768 93.337 1.00 20.45 517 HIS G CA 1
ATOM 12711 C C . HIS G 1 188 ? 13.842 41.120 93.935 1.00 22.98 517 HIS G C 1
ATOM 12712 O O . HIS G 1 188 ? 13.615 41.317 95.141 1.00 22.00 517 HIS G O 1
ATOM 12719 N N . THR G 1 189 ? 14.482 42.014 93.156 1.00 19.33 518 THR G N 1
ATOM 12720 C CA . THR G 1 189 ? 15.011 43.246 93.757 1.00 19.00 518 THR G CA 1
ATOM 12721 C C . THR G 1 189 ? 14.481 44.536 93.104 1.00 23.91 518 THR G C 1
ATOM 12722 O O . THR G 1 189 ? 15.256 45.285 92.495 1.00 21.77 518 THR G O 1
ATOM 12726 N N . PRO G 1 190 ? 13.187 44.863 93.262 1.00 22.18 519 PRO G N 1
ATOM 12727 C CA . PRO G 1 190 ? 12.688 46.112 92.652 1.00 21.74 519 PRO G CA 1
ATOM 12728 C C . PRO G 1 190 ? 13.387 47.382 93.160 1.00 21.84 519 PRO G C 1
ATOM 12729 O O . PRO G 1 190 ? 13.664 48.258 92.344 1.00 20.84 519 PRO G O 1
ATOM 12733 N N . CYS G 1 191 ? 13.695 47.482 94.480 1.00 19.02 520 CYS G N 1
ATOM 12734 C CA . CYS G 1 191 ? 14.403 48.668 95.013 1.00 19.94 520 CYS G CA 1
ATOM 12735 C C . CYS G 1 191 ? 15.799 48.769 94.448 1.00 21.76 520 CYS G C 1
ATOM 12736 O O . CYS G 1 191 ? 16.177 49.838 93.971 1.00 20.28 520 CYS G O 1
ATOM 12739 N N . LEU G 1 192 ? 16.573 47.663 94.515 1.00 18.93 521 LEU G N 1
ATOM 12740 C CA . LEU G 1 192 ? 17.947 47.681 94.005 1.00 18.77 521 LEU G CA 1
ATOM 12741 C C . LEU G 1 192 ? 17.971 48.009 92.519 1.00 23.52 521 LEU G C 1
ATOM 12742 O O . LEU G 1 192 ? 18.771 48.844 92.101 1.00 22.76 521 LEU G O 1
ATOM 12747 N N . ASP G 1 193 ? 17.058 47.390 91.736 1.00 19.88 522 ASP G N 1
ATOM 12748 C CA . ASP G 1 193 ? 16.970 47.659 90.291 1.00 21.04 522 ASP G CA 1
ATOM 12749 C C . ASP G 1 193 ? 16.723 49.133 90.031 1.00 24.59 522 ASP G C 1
ATOM 12750 O O . ASP G 1 193 ? 17.376 49.724 89.171 1.00 25.07 522 ASP G O 1
ATOM 12755 N N . TYR G 1 194 ? 15.802 49.728 90.798 1.00 22.81 523 TYR G N 1
ATOM 12756 C CA . TYR G 1 194 ? 15.473 51.152 90.664 1.00 23.16 523 TYR G CA 1
ATOM 12757 C C . TYR G 1 194 ? 16.698 52.037 90.994 1.00 26.02 523 TYR G C 1
ATOM 12758 O O . TYR G 1 194 ? 17.015 52.946 90.222 1.00 25.89 523 TYR G O 1
ATOM 12767 N N . ALA G 1 195 ? 17.390 51.755 92.117 1.00 22.27 524 ALA G N 1
ATOM 12768 C CA . ALA G 1 195 ? 18.574 52.510 92.538 1.00 21.95 524 ALA G CA 1
ATOM 12769 C C . ALA G 1 195 ? 19.661 52.455 91.476 1.00 25.06 524 ALA G C 1
ATOM 12770 O O . ALA G 1 195 ? 20.331 53.466 91.240 1.00 25.12 524 ALA G O 1
ATOM 12772 N N . LEU G 1 196 ? 19.819 51.281 90.816 1.00 21.39 525 LEU G N 1
ATOM 12773 C CA . LEU G 1 196 ? 20.806 51.119 89.746 1.00 22.65 525 LEU G CA 1
ATOM 12774 C C . LEU G 1 196 ? 20.441 51.983 88.535 1.00 28.04 525 LEU G C 1
ATOM 12775 O O . LEU G 1 196 ? 21.334 52.531 87.884 1.00 28.39 525 LEU G O 1
ATOM 12780 N N . GLU G 1 197 ? 19.134 52.155 88.271 1.00 25.27 526 GLU G N 1
ATOM 12781 C CA . GLU G 1 197 ? 18.687 53.022 87.182 1.00 26.07 526 GLU G CA 1
ATOM 12782 C C . GLU G 1 197 ? 18.940 54.492 87.562 1.00 29.83 526 GLU G C 1
ATOM 12783 O O . GLU G 1 197 ? 19.381 55.273 86.714 1.00 29.98 526 GLU G O 1
ATOM 12789 N N . VAL G 1 198 ? 18.708 54.850 88.854 1.00 25.30 527 VAL G N 1
ATOM 12790 C CA . VAL G 1 198 ? 18.975 56.198 89.373 1.00 24.28 527 VAL G CA 1
ATOM 12791 C C . VAL G 1 198 ? 20.460 56.543 89.184 1.00 28.74 527 VAL G C 1
ATOM 12792 O O . VAL G 1 198 ? 20.790 57.637 88.710 1.00 27.84 527 VAL G O 1
ATOM 12796 N N . GLU G 1 199 ? 21.342 55.592 89.554 1.00 25.72 528 GLU G N 1
ATOM 12797 C CA . GLU G 1 199 ? 22.786 55.744 89.447 1.00 24.62 528 GLU G CA 1
ATOM 12798 C C . GLU G 1 199 ? 23.210 56.103 88.008 1.00 30.01 528 GLU G C 1
ATOM 12799 O O . GLU G 1 199 ? 24.081 56.950 87.844 1.00 29.86 528 GLU G O 1
ATOM 12805 N N . LYS G 1 200 ? 22.581 55.478 86.984 1.00 27.96 529 LYS G N 1
ATOM 12806 C CA . LYS G 1 200 ? 22.901 55.769 85.578 1.00 28.48 529 LYS G CA 1
ATOM 12807 C C . LYS G 1 200 ? 22.642 57.252 85.267 1.00 33.20 529 LYS G C 1
ATOM 12808 O O . LYS G 1 200 ? 23.426 57.879 84.558 1.00 34.46 529 LYS G O 1
ATOM 12814 N N . VAL G 1 201 ? 21.556 57.808 85.825 1.00 28.76 530 VAL G N 1
ATOM 12815 C CA . VAL G 1 201 ? 21.170 59.206 85.634 1.00 28.67 530 VAL G CA 1
ATOM 12816 C C . VAL G 1 201 ? 22.064 60.149 86.455 1.00 30.40 530 VAL G C 1
ATOM 12817 O O . VAL G 1 201 ? 22.566 61.134 85.909 1.00 30.04 530 VAL G O 1
ATOM 12821 N N . THR G 1 202 ? 22.253 59.868 87.763 1.00 25.47 531 THR G N 1
ATOM 12822 C CA . THR G 1 202 ? 23.047 60.754 88.621 1.00 25.65 531 THR G CA 1
ATOM 12823 C C . THR G 1 202 ? 24.526 60.827 88.203 1.00 30.66 531 THR G C 1
ATOM 12824 O O . THR G 1 202 ? 25.090 61.922 88.195 1.00 31.28 531 THR G O 1
ATOM 12828 N N . THR G 1 203 ? 25.150 59.671 87.858 1.00 28.44 532 THR G N 1
ATOM 12829 C CA . THR G 1 203 ? 26.561 59.628 87.459 1.00 28.28 532 THR G CA 1
ATOM 12830 C C . THR G 1 203 ? 26.810 60.355 86.143 1.00 35.96 532 THR G C 1
ATOM 12831 O O . THR G 1 203 ? 27.927 60.835 85.935 1.00 36.96 532 THR G O 1
ATOM 12835 N N . ALA G 1 204 ? 25.767 60.482 85.277 1.00 33.39 533 ALA G N 1
ATOM 12836 C CA . ALA G 1 204 ? 25.876 61.208 84.003 1.00 35.23 533 ALA G CA 1
ATOM 12837 C C . ALA G 1 204 ? 26.094 62.703 84.272 1.00 41.81 533 ALA G C 1
ATOM 12838 O O . ALA G 1 204 ? 26.796 63.365 83.503 1.00 43.54 533 ALA G O 1
ATOM 12840 N N . LYS G 1 205 ? 25.509 63.224 85.375 1.00 38.61 534 LYS G N 1
ATOM 12841 C CA . LYS G 1 205 ? 25.658 64.618 85.805 1.00 38.50 534 LYS G CA 1
ATOM 12842 C C . LYS G 1 205 ? 27.024 64.809 86.483 1.00 38.93 534 LYS G C 1
ATOM 12843 O O . LYS G 1 205 ? 27.785 65.688 86.084 1.00 37.71 534 LYS G O 1
ATOM 12849 N N . LYS G 1 206 ? 27.324 63.987 87.520 1.00 32.36 535 LYS G N 1
ATOM 12850 C CA . LYS G 1 206 ? 28.567 64.059 88.302 1.00 31.58 535 LYS G CA 1
ATOM 12851 C C . LYS G 1 206 ? 29.045 62.645 88.643 1.00 33.76 535 LYS G C 1
ATOM 12852 O O . LYS G 1 206 ? 28.282 61.858 89.218 1.00 30.75 535 LYS G O 1
ATOM 12858 N N . GLY G 1 207 ? 30.302 62.355 88.302 1.00 30.09 536 GLY G N 1
ATOM 12859 C CA . GLY G 1 207 ? 30.946 61.060 88.491 1.00 28.92 536 GLY G CA 1
ATOM 12860 C C . GLY G 1 207 ? 30.935 60.511 89.904 1.00 29.45 536 GLY G C 1
ATOM 12861 O O . GLY G 1 207 ? 30.951 59.290 90.086 1.00 28.48 536 GLY G O 1
ATOM 12862 N N . ASN G 1 208 ? 30.916 61.390 90.921 1.00 25.16 537 ASN G N 1
ATOM 12863 C CA . ASN G 1 208 ? 30.916 60.929 92.322 1.00 24.18 537 ASN G CA 1
ATOM 12864 C C . ASN G 1 208 ? 29.531 60.529 92.844 1.00 25.56 537 ASN G C 1
ATOM 12865 O O . ASN G 1 208 ? 29.456 60.013 93.958 1.00 22.24 537 ASN G O 1
ATOM 12870 N N . LEU G 1 209 ? 28.456 60.723 92.040 1.00 24.12 538 LEU G N 1
ATOM 12871 C CA . LEU G 1 209 ? 27.083 60.409 92.473 1.00 23.35 538 LEU G CA 1
ATOM 12872 C C . LEU G 1 209 ? 26.714 58.935 92.215 1.00 26.15 538 LEU G C 1
ATOM 12873 O O . LEU G 1 209 ? 25.670 58.610 91.628 1.00 23.48 538 LEU G O 1
ATOM 12878 N N . ILE G 1 210 ? 27.580 58.043 92.689 1.00 24.15 539 ILE G N 1
ATOM 12879 C CA . ILE G 1 210 ? 27.402 56.596 92.557 1.00 21.76 539 ILE G CA 1
ATOM 12880 C C . ILE G 1 210 ? 26.397 56.085 93.555 1.00 24.40 539 ILE G C 1
ATOM 12881 O O . ILE G 1 210 ? 26.120 56.755 94.556 1.00 23.41 539 ILE G O 1
ATOM 12886 N N . LEU G 1 211 ? 25.922 54.845 93.334 1.00 22.67 540 LEU G N 1
ATOM 12887 C CA . LEU G 1 211 ? 25.117 54.156 94.324 1.00 22.02 540 LEU G CA 1
ATOM 12888 C C . LEU G 1 211 ? 26.172 53.714 95.358 1.00 23.27 540 LEU G C 1
ATOM 12889 O O . LEU G 1 211 ? 27.106 52.973 95.023 1.00 23.91 540 LEU G O 1
ATOM 12894 N N . ASN G 1 212 ? 26.081 54.235 96.582 1.00 21.22 541 ASN G N 1
ATOM 12895 C CA . ASN G 1 212 ? 27.089 53.913 97.587 1.00 21.35 541 ASN G CA 1
ATOM 12896 C C . ASN G 1 212 ? 26.720 52.674 98.386 1.00 21.41 541 ASN G C 1
ATOM 12897 O O . ASN G 1 212 ? 25.656 52.080 98.148 1.00 19.70 541 ASN G O 1
ATOM 12902 N N . VAL G 1 213 ? 27.617 52.243 99.298 1.00 18.56 542 VAL G N 1
ATOM 12903 C CA . VAL G 1 213 ? 27.354 51.055 100.114 1.00 18.83 542 VAL G CA 1
ATOM 12904 C C . VAL G 1 213 ? 26.049 51.176 100.919 1.00 21.82 542 VAL G C 1
ATOM 12905 O O . VAL G 1 213 ? 25.334 50.178 101.032 1.00 23.00 542 VAL G O 1
ATOM 12909 N N A ASP G 1 214 ? 25.740 52.370 101.469 0.50 18.16 543 ASP G N 1
ATOM 12910 N N B ASP G 1 214 ? 25.730 52.388 101.465 0.50 17.70 543 ASP G N 1
ATOM 12911 C CA A ASP G 1 214 ? 24.509 52.568 102.235 0.50 17.24 543 ASP G CA 1
ATOM 12912 C CA B ASP G 1 214 ? 24.489 52.615 102.226 0.50 16.53 543 ASP G CA 1
ATOM 12913 C C A ASP G 1 214 ? 23.252 52.373 101.372 0.50 20.16 543 ASP G C 1
ATOM 12914 C C B ASP G 1 214 ? 23.281 52.312 101.345 0.50 19.62 543 ASP G C 1
ATOM 12915 O O A ASP G 1 214 ? 22.283 51.787 101.839 0.50 19.19 543 ASP G O 1
ATOM 12916 O O B ASP G 1 214 ? 22.370 51.613 101.771 0.50 18.43 543 ASP G O 1
ATOM 12925 N N . GLY G 1 215 ? 23.287 52.862 100.133 1.00 18.41 544 GLY G N 1
ATOM 12926 C CA . GLY G 1 215 ? 22.180 52.708 99.187 1.00 18.95 544 GLY G CA 1
ATOM 12927 C C . GLY G 1 215 ? 22.013 51.266 98.759 1.00 21.54 544 GLY G C 1
ATOM 12928 O O . GLY G 1 215 ? 20.886 50.750 98.672 1.00 19.96 544 GLY G O 1
ATOM 12929 N N . THR G 1 216 ? 23.149 50.588 98.500 1.00 19.23 545 THR G N 1
ATOM 12930 C CA . THR G 1 216 ? 23.149 49.183 98.073 1.00 18.73 545 THR G CA 1
ATOM 12931 C C . THR G 1 216 ? 22.543 48.319 99.169 1.00 20.55 545 THR G C 1
ATOM 12932 O O . THR G 1 216 ? 21.605 47.568 98.902 1.00 19.52 545 THR G O 1
ATOM 12936 N N . ILE G 1 217 ? 23.071 48.425 100.399 1.00 18.63 546 ILE G N 1
ATOM 12937 C CA . ILE G 1 217 ? 22.571 47.635 101.525 1.00 18.06 546 ILE G CA 1
ATOM 12938 C C . ILE G 1 217 ? 21.081 47.963 101.809 1.00 18.45 546 ILE G C 1
ATOM 12939 O O . ILE G 1 217 ? 20.305 47.036 102.008 1.00 18.79 546 ILE G O 1
ATOM 12944 N N . GLY G 1 218 ? 20.714 49.248 101.846 1.00 15.13 547 GLY G N 1
ATOM 12945 C CA . GLY G 1 218 ? 19.345 49.674 102.106 1.00 14.84 547 GLY G CA 1
ATOM 12946 C C . GLY G 1 218 ? 18.369 49.054 101.116 1.00 18.42 547 GLY G C 1
ATOM 12947 O O . GLY G 1 218 ? 17.334 48.514 101.513 1.00 18.40 547 GLY G O 1
ATOM 12948 N N . CYS G 1 219 ? 18.715 49.087 99.831 1.00 17.26 548 CYS G N 1
ATOM 12949 C CA . CYS G 1 219 ? 17.848 48.500 98.797 1.00 18.22 548 CYS G CA 1
ATOM 12950 C C . CYS G 1 219 ? 17.722 47.003 98.956 1.00 19.43 548 CYS G C 1
ATOM 12951 O O . CYS G 1 219 ? 16.612 46.464 98.896 1.00 18.50 548 CYS G O 1
ATOM 12954 N N . ILE G 1 220 ? 18.864 46.313 99.182 1.00 16.24 549 ILE G N 1
ATOM 12955 C CA . ILE G 1 220 ? 18.839 44.861 99.361 1.00 15.53 549 ILE G CA 1
ATOM 12956 C C . ILE G 1 220 ? 17.956 44.499 100.558 1.00 17.80 549 ILE G C 1
ATOM 12957 O O . ILE G 1 220 ? 17.125 43.596 100.471 1.00 18.47 549 ILE G O 1
ATOM 12962 N N . LEU G 1 221 ? 18.115 45.231 101.681 1.00 16.35 550 LEU G N 1
ATOM 12963 C CA . LEU G 1 221 ? 17.342 44.907 102.877 1.00 17.06 550 LEU G CA 1
ATOM 12964 C C . LEU G 1 221 ? 15.859 45.146 102.688 1.00 18.87 550 LEU G C 1
ATOM 12965 O O . LEU G 1 221 ? 15.070 44.352 103.200 1.00 19.15 550 LEU G O 1
ATOM 12970 N N . MET G 1 222 ? 15.474 46.196 101.934 1.00 16.28 551 MET G N 1
ATOM 12971 C CA . MET G 1 222 ? 14.051 46.445 101.630 1.00 16.64 551 MET G CA 1
ATOM 12972 C C . MET G 1 222 ? 13.536 45.334 100.736 1.00 19.02 551 MET G C 1
ATOM 12973 O O . MET G 1 222 ? 12.438 44.830 100.961 1.00 20.67 551 MET G O 1
ATOM 12978 N N . ASP G 1 223 ? 14.355 44.892 99.756 1.00 16.65 552 ASP G N 1
ATOM 12979 C CA . ASP G 1 223 ? 13.940 43.825 98.838 1.00 17.44 552 ASP G CA 1
ATOM 12980 C C . ASP G 1 223 ? 13.787 42.489 99.568 1.00 20.70 552 ASP G C 1
ATOM 12981 O O . ASP G 1 223 ? 12.942 41.675 99.168 1.00 22.64 552 ASP G O 1
ATOM 12986 N N . LEU G 1 224 ? 14.549 42.293 100.674 1.00 17.55 553 LEU G N 1
ATOM 12987 C CA . LEU G 1 224 ? 14.461 41.091 101.518 1.00 17.33 553 LEU G CA 1
ATOM 12988 C C . LEU G 1 224 ? 13.255 41.196 102.478 1.00 22.16 553 LEU G C 1
ATOM 12989 O O . LEU G 1 224 ? 12.931 40.231 103.171 1.00 23.48 553 LEU G O 1
ATOM 12994 N N . ASP G 1 225 ? 12.610 42.365 102.516 1.00 19.23 554 ASP G N 1
ATOM 12995 C CA . ASP G 1 225 ? 11.484 42.665 103.416 1.00 19.30 554 ASP G CA 1
ATOM 12996 C C . ASP G 1 225 ? 11.884 42.490 104.896 1.00 23.66 554 ASP G C 1
ATOM 12997 O O . ASP G 1 225 ? 11.089 42.030 105.728 1.00 23.43 554 ASP G O 1
ATOM 13002 N N . PHE G 1 226 ? 13.124 42.894 105.224 1.00 19.27 555 PHE G N 1
ATOM 13003 C CA . PHE G 1 226 ? 13.589 42.878 106.605 1.00 17.98 555 PHE G CA 1
ATOM 13004 C C . PHE G 1 226 ? 12.879 43.994 107.410 1.00 20.64 555 PHE G C 1
ATOM 13005 O O . PHE G 1 226 ? 12.392 44.946 106.796 1.00 19.00 555 PHE G O 1
ATOM 13013 N N . PRO G 1 227 ? 12.807 43.910 108.758 1.00 18.49 556 PRO G N 1
ATOM 13014 C CA . PRO G 1 227 ? 12.087 44.966 109.510 1.00 18.85 556 PRO G CA 1
ATOM 13015 C C . PRO G 1 227 ? 12.714 46.328 109.242 1.00 20.51 556 PRO G C 1
ATOM 13016 O O . PRO G 1 227 ? 13.945 46.452 109.219 1.00 18.58 556 PRO G O 1
ATOM 13020 N N . VAL G 1 228 ? 11.875 47.343 108.996 1.00 19.60 557 VAL G N 1
ATOM 13021 C CA . VAL G 1 228 ? 12.378 48.678 108.664 1.00 19.60 557 VAL G CA 1
ATOM 13022 C C . VAL G 1 228 ? 13.310 49.219 109.771 1.00 20.00 557 VAL G C 1
ATOM 13023 O O . VAL G 1 228 ? 14.348 49.786 109.449 1.00 20.97 557 VAL G O 1
ATOM 13027 N N . HIS G 1 229 ? 12.983 48.950 111.042 1.00 17.39 558 HIS G N 1
ATOM 13028 C CA . HIS G 1 229 ? 13.801 49.429 112.174 1.00 16.65 558 HIS G CA 1
ATOM 13029 C C . HIS G 1 229 ? 15.186 48.750 112.243 1.00 19.02 558 HIS G C 1
ATOM 13030 O O . HIS G 1 229 ? 16.118 49.290 112.858 1.00 18.87 558 HIS G O 1
ATOM 13037 N N . SER G 1 230 ? 15.342 47.600 111.550 1.00 15.33 559 SER G N 1
ATOM 13038 C CA . SER G 1 230 ? 16.621 46.904 111.571 1.00 14.63 559 SER G CA 1
ATOM 13039 C C . SER G 1 230 ? 17.696 47.423 110.620 1.00 17.67 559 SER G C 1
ATOM 13040 O O . SER G 1 230 ? 18.870 47.073 110.777 1.00 16.99 559 SER G O 1
ATOM 13043 N N . LEU G 1 231 ? 17.287 48.197 109.606 1.00 15.98 560 LEU G N 1
ATOM 13044 C CA . LEU G 1 231 ? 18.160 48.525 108.493 1.00 16.95 560 LEU G CA 1
ATOM 13045 C C . LEU G 1 231 ? 19.544 49.065 108.869 1.00 17.53 560 LEU G C 1
ATOM 13046 O O . LEU G 1 231 ? 20.518 48.588 108.305 1.00 15.93 560 LEU G O 1
ATOM 13051 N N . ASN G 1 232 ? 19.635 50.023 109.810 1.00 16.47 561 ASN G N 1
ATOM 13052 C CA . ASN G 1 232 ? 20.961 50.571 110.127 1.00 15.21 561 ASN G CA 1
ATOM 13053 C C . ASN G 1 232 ? 21.848 49.613 110.946 1.00 17.45 561 ASN G C 1
ATOM 13054 O O . ASN G 1 232 ? 23.055 49.837 111.071 1.00 18.39 561 ASN G O 1
ATOM 13059 N N . GLY G 1 233 ? 21.245 48.555 111.494 1.00 14.23 562 GLY G N 1
ATOM 13060 C CA . GLY G 1 233 ? 21.977 47.593 112.307 1.00 14.05 562 GLY G CA 1
ATOM 13061 C C . GLY G 1 233 ? 23.144 46.957 111.578 1.00 16.59 562 GLY G C 1
ATOM 13062 O O . GLY G 1 233 ? 24.188 46.669 112.185 1.00 14.98 562 GLY G O 1
ATOM 13063 N N . PHE G 1 234 ? 22.953 46.667 110.279 1.00 14.90 563 PHE G N 1
ATOM 13064 C CA . PHE G 1 234 ? 23.975 45.959 109.522 1.00 13.44 563 PHE G CA 1
ATOM 13065 C C . PHE G 1 234 ? 25.294 46.720 109.451 1.00 16.53 563 PHE G C 1
ATOM 13066 O O . PHE G 1 234 ? 26.345 46.119 109.710 1.00 16.80 563 PHE G O 1
ATOM 13074 N N . PHE G 1 235 ? 25.223 48.042 109.160 1.00 15.67 564 PHE G N 1
ATOM 13075 C CA . PHE G 1 235 ? 26.453 48.839 109.101 1.00 16.20 564 PHE G CA 1
ATOM 13076 C C . PHE G 1 235 ? 26.990 49.058 110.521 1.00 17.47 564 PHE G C 1
ATOM 13077 O O . PHE G 1 235 ? 28.204 48.973 110.739 1.00 16.31 564 PHE G O 1
ATOM 13085 N N . VAL G 1 236 ? 26.092 49.351 111.505 1.00 13.65 565 VAL G N 1
ATOM 13086 C CA . VAL G 1 236 ? 26.558 49.563 112.876 1.00 13.56 565 VAL G CA 1
ATOM 13087 C C . VAL G 1 236 ? 27.342 48.345 113.376 1.00 15.51 565 VAL G C 1
ATOM 13088 O O . VAL G 1 236 ? 28.469 48.495 113.883 1.00 16.20 565 VAL G O 1
ATOM 13092 N N . LEU G 1 237 ? 26.761 47.135 113.214 1.00 13.06 566 LEU G N 1
ATOM 13093 C CA . LEU G 1 237 ? 27.447 45.943 113.686 1.00 12.55 566 LEU G CA 1
ATOM 13094 C C . LEU G 1 237 ? 28.755 45.691 112.886 1.00 15.87 566 LEU G C 1
ATOM 13095 O O . LEU G 1 237 ? 29.815 45.447 113.480 1.00 16.61 566 LEU G O 1
ATOM 13100 N N . ALA G 1 238 ? 28.668 45.755 111.537 1.00 13.08 567 ALA G N 1
ATOM 13101 C CA . ALA G 1 238 ? 29.835 45.438 110.722 1.00 13.61 567 ALA G CA 1
ATOM 13102 C C . ALA G 1 238 ? 30.979 46.375 111.044 1.00 15.29 567 ALA G C 1
ATOM 13103 O O . ALA G 1 238 ? 32.092 45.913 111.301 1.00 14.91 567 ALA G O 1
ATOM 13105 N N . ARG G 1 239 ? 30.687 47.686 111.121 1.00 12.93 568 ARG G N 1
ATOM 13106 C CA . ARG G 1 239 ? 31.768 48.649 111.325 1.00 14.91 568 ARG G CA 1
ATOM 13107 C C . ARG G 1 239 ? 32.349 48.609 112.741 1.00 14.43 568 ARG G C 1
ATOM 13108 O O . ARG G 1 239 ? 33.470 49.063 112.967 1.00 15.09 568 ARG G O 1
ATOM 13116 N N . THR G 1 240 ? 31.591 47.993 113.692 1.00 12.71 569 THR G N 1
ATOM 13117 C CA . THR G 1 240 ? 32.133 47.787 115.035 1.00 12.20 569 THR G CA 1
ATOM 13118 C C . THR G 1 240 ? 33.344 46.844 114.926 1.00 14.54 569 THR G C 1
ATOM 13119 O O . THR G 1 240 ? 34.294 46.985 115.702 1.00 14.01 569 THR G O 1
ATOM 13123 N N . ILE G 1 241 ? 33.328 45.885 113.962 1.00 13.51 570 ILE G N 1
ATOM 13124 C CA . ILE G 1 241 ? 34.493 45.001 113.782 1.00 13.98 570 ILE G CA 1
ATOM 13125 C C . ILE G 1 241 ? 35.729 45.857 113.460 1.00 15.80 570 ILE G C 1
ATOM 13126 O O . ILE G 1 241 ? 36.764 45.730 114.122 1.00 15.08 570 ILE G O 1
ATOM 13131 N N . GLY G 1 242 ? 35.588 46.748 112.479 1.00 13.85 571 GLY G N 1
ATOM 13132 C CA . GLY G 1 242 ? 36.698 47.621 112.087 1.00 15.62 571 GLY G CA 1
ATOM 13133 C C . GLY G 1 242 ? 37.115 48.586 113.200 1.00 15.81 571 GLY G C 1
ATOM 13134 O O . GLY G 1 242 ? 38.315 48.759 113.461 1.00 16.46 571 GLY G O 1
ATOM 13135 N N . MET G 1 243 ? 36.131 49.178 113.905 1.00 11.92 572 MET G N 1
ATOM 13136 C CA . MET G 1 243 ? 36.460 50.144 114.980 1.00 11.58 572 MET G CA 1
ATOM 13137 C C . MET G 1 243 ? 37.221 49.471 116.130 1.00 14.35 572 MET G C 1
ATOM 13138 O O . MET G 1 243 ? 38.186 50.034 116.655 1.00 14.17 572 MET G O 1
ATOM 13143 N N . ILE G 1 244 ? 36.814 48.230 116.483 1.00 13.75 573 ILE G N 1
ATOM 13144 C CA . ILE G 1 244 ? 37.568 47.458 117.487 1.00 13.58 573 ILE G CA 1
ATOM 13145 C C . ILE G 1 244 ? 38.999 47.233 116.942 1.00 16.35 573 ILE G C 1
ATOM 13146 O O . ILE G 1 244 ? 39.971 47.414 117.684 1.00 16.94 573 ILE G O 1
ATOM 13151 N N . GLY G 1 245 ? 39.104 46.811 115.678 1.00 13.68 574 GLY G N 1
ATOM 13152 C CA . GLY G 1 245 ? 40.399 46.576 115.048 1.00 14.47 574 GLY G CA 1
ATOM 13153 C C . GLY G 1 245 ? 41.326 47.786 115.123 1.00 16.42 574 GLY G C 1
ATOM 13154 O O . GLY G 1 245 ? 42.508 47.660 115.492 1.00 16.33 574 GLY G O 1
ATOM 13155 N N . HIS G 1 246 ? 40.781 48.999 114.843 1.00 12.94 575 HIS G N 1
ATOM 13156 C CA . HIS G 1 246 ? 41.591 50.220 114.910 1.00 14.71 575 HIS G CA 1
ATOM 13157 C C . HIS G 1 246 ? 42.033 50.522 116.340 1.00 16.00 575 HIS G C 1
ATOM 13158 O O . HIS G 1 246 ? 43.175 50.940 116.559 1.00 16.90 575 HIS G O 1
ATOM 13165 N N . TRP G 1 247 ? 41.131 50.291 117.317 1.00 13.56 576 TRP G N 1
ATOM 13166 C CA . TRP G 1 247 ? 41.494 50.503 118.718 1.00 14.04 576 TRP G CA 1
ATOM 13167 C C . TRP G 1 247 ? 42.658 49.566 119.093 1.00 15.84 576 TRP G C 1
ATOM 13168 O O . TRP G 1 247 ? 43.626 50.014 119.738 1.00 16.75 576 TRP G O 1
ATOM 13179 N N . ILE G 1 248 ? 42.558 48.280 118.712 1.00 14.03 577 ILE G N 1
ATOM 13180 C CA . ILE G 1 248 ? 43.614 47.303 119.045 1.00 14.35 577 ILE G CA 1
ATOM 13181 C C . ILE G 1 248 ? 44.928 47.740 118.387 1.00 16.62 577 ILE G C 1
ATOM 13182 O O . ILE G 1 248 ? 45.979 47.712 119.025 1.00 17.73 577 ILE G O 1
ATOM 13187 N N . ASP G 1 249 ? 44.856 48.127 117.106 1.00 15.39 578 ASP G N 1
ATOM 13188 C CA . ASP G 1 249 ? 46.010 48.550 116.309 1.00 15.31 578 ASP G CA 1
ATOM 13189 C C . ASP G 1 249 ? 46.753 49.705 116.987 1.00 17.87 578 ASP G C 1
ATOM 13190 O O . ASP G 1 249 ? 47.972 49.622 117.195 1.00 18.88 578 ASP G O 1
ATOM 13195 N N . GLN G 1 250 ? 45.998 50.757 117.390 1.00 15.28 579 GLN G N 1
ATOM 13196 C CA . GLN G 1 250 ? 46.621 51.897 118.052 1.00 16.32 579 GLN G CA 1
ATOM 13197 C C . GLN G 1 250 ? 47.220 51.496 119.400 1.00 18.59 579 GLN G C 1
ATOM 13198 O O . GLN G 1 250 ? 48.294 51.971 119.757 1.00 19.87 579 GLN G O 1
ATOM 13204 N N . ASN G 1 251 ? 46.527 50.609 120.147 1.00 14.12 580 ASN G N 1
ATOM 13205 C CA . ASN G 1 251 ? 47.066 50.162 121.429 1.00 15.74 580 ASN G CA 1
ATOM 13206 C C . ASN G 1 251 ? 48.327 49.304 121.249 1.00 19.90 580 ASN G C 1
ATOM 13207 O O . ASN G 1 251 ? 49.282 49.464 122.019 1.00 19.82 580 ASN G O 1
ATOM 13212 N N . ASN G 1 252 ? 48.361 48.434 120.209 1.00 17.31 581 ASN G N 1
ATOM 13213 C CA . ASN G 1 252 ? 49.566 47.629 119.931 1.00 17.99 581 ASN G CA 1
ATOM 13214 C C . ASN G 1 252 ? 50.779 48.542 119.650 1.00 20.81 581 ASN G C 1
ATOM 13215 O O . ASN G 1 252 ? 51.924 48.206 120.003 1.00 21.13 581 ASN G O 1
ATOM 13220 N N . GLN G 1 253 ? 50.522 49.682 118.977 1.00 18.06 582 GLN G N 1
ATOM 13221 C CA . GLN G 1 253 ? 51.566 50.653 118.611 1.00 18.49 582 GLN G CA 1
ATOM 13222 C C . GLN G 1 253 ? 51.903 51.617 119.751 1.00 21.73 582 GLN G C 1
ATOM 13223 O O . GLN G 1 253 ? 52.787 52.472 119.581 1.00 20.96 582 GLN G O 1
ATOM 13229 N N . ASN G 1 254 ? 51.151 51.557 120.874 1.00 17.55 583 ASN G N 1
ATOM 13230 C CA . ASN G 1 254 ? 51.308 52.497 121.996 1.00 17.42 583 ASN G CA 1
ATOM 13231 C C . ASN G 1 254 ? 51.198 53.945 121.495 1.00 19.39 583 ASN G C 1
ATOM 13232 O O . ASN G 1 254 ? 51.964 54.814 121.917 1.00 20.18 583 ASN G O 1
ATOM 13237 N N . SER G 1 255 ? 50.271 54.189 120.540 1.00 16.99 584 SER G N 1
ATOM 13238 C CA . SER G 1 255 ? 50.106 55.515 119.945 1.00 16.33 584 SER G CA 1
ATOM 13239 C C . SER G 1 255 ? 49.833 56.575 121.008 1.00 20.95 584 SER G C 1
ATOM 13240 O O . SER G 1 255 ? 49.107 56.314 121.967 1.00 22.23 584 SER G O 1
ATOM 13243 N N . ARG G 1 256 ? 50.382 57.760 120.811 1.00 19.73 585 ARG G N 1
ATOM 13244 C CA . ARG G 1 256 ? 50.249 58.881 121.740 1.00 19.75 585 ARG G CA 1
ATOM 13245 C C . ARG G 1 256 ? 49.007 59.714 121.450 1.00 20.53 585 ARG G C 1
ATOM 13246 O O . ARG G 1 256 ? 48.418 59.618 120.369 1.00 19.05 585 ARG G O 1
ATOM 13254 N N . LEU G 1 257 ? 48.635 60.579 122.413 1.00 17.77 586 LEU G N 1
ATOM 13255 C CA . LEU G 1 257 ? 47.506 61.490 122.278 1.00 16.78 586 LEU G CA 1
ATOM 13256 C C . LEU G 1 257 ? 47.588 62.294 120.975 1.00 19.57 586 LEU G C 1
ATOM 13257 O O . LEU G 1 257 ? 48.659 62.794 120.638 1.00 19.11 586 LEU G O 1
ATOM 13262 N N . ILE G 1 258 ? 46.458 62.401 120.250 1.00 16.36 587 ILE G N 1
ATOM 13263 C CA . ILE G 1 258 ? 46.419 63.174 119.025 1.00 15.82 587 ILE G CA 1
ATOM 13264 C C . ILE G 1 258 ? 46.033 64.605 119.329 1.00 19.30 587 ILE G C 1
ATOM 13265 O O . ILE G 1 258 ? 45.085 64.847 120.074 1.00 18.87 587 ILE G O 1
ATOM 13270 N N . ARG G 1 259 ? 46.740 65.550 118.682 1.00 18.18 588 ARG G N 1
ATOM 13271 C CA . ARG G 1 259 ? 46.387 66.964 118.667 1.00 18.94 588 ARG G CA 1
ATOM 13272 C C . ARG G 1 259 ? 46.387 67.315 117.168 1.00 21.18 588 ARG G C 1
ATOM 13273 O O . ARG G 1 259 ? 47.422 67.098 116.514 1.00 21.02 588 ARG G O 1
ATOM 13281 N N . LEU G 1 260 ? 45.236 67.712 116.585 1.00 18.25 589 LEU G N 1
ATOM 13282 C CA . LEU G 1 260 ? 45.194 68.000 115.135 1.00 19.68 589 LEU G CA 1
ATOM 13283 C C . LEU G 1 260 ? 46.214 69.061 114.791 1.00 23.74 589 LEU G C 1
ATOM 13284 O O . LEU G 1 260 ? 46.299 70.069 115.501 1.00 22.68 589 LEU G O 1
ATOM 13289 N N . TYR G 1 261 ? 47.034 68.827 113.744 1.00 21.88 590 TYR G N 1
ATOM 13290 C CA . TYR G 1 261 ? 48.084 69.780 113.409 1.00 21.15 590 TYR G CA 1
ATOM 13291 C C . TYR G 1 261 ? 47.500 71.130 113.053 1.00 24.11 590 TYR G C 1
ATOM 13292 O O . TYR G 1 261 ? 46.479 71.172 112.361 1.00 22.73 590 TYR G O 1
ATOM 13301 N N . ASP G 1 262 ? 48.124 72.225 113.534 1.00 23.66 591 ASP G N 1
ATOM 13302 C CA . ASP G 1 262 ? 47.625 73.578 113.266 1.00 23.15 591 ASP G CA 1
ATOM 13303 C C . ASP G 1 262 ? 47.451 73.886 111.776 1.00 24.71 591 ASP G C 1
ATOM 13304 O O . ASP G 1 262 ? 46.475 74.557 111.423 1.00 23.20 591 ASP G O 1
ATOM 13309 N N . TYR G 1 263 ? 48.325 73.364 110.901 1.00 21.94 592 TYR G N 1
ATOM 13310 C CA . TYR G 1 263 ? 48.162 73.611 109.461 1.00 21.48 592 TYR G CA 1
ATOM 13311 C C . TYR G 1 263 ? 46.915 72.952 108.852 1.00 24.77 592 TYR G C 1
ATOM 13312 O O . TYR G 1 263 ? 46.563 73.279 107.730 1.00 24.96 592 TYR G O 1
ATOM 13321 N N . LEU G 1 264 ? 46.252 72.036 109.595 1.00 20.69 593 LEU G N 1
ATOM 13322 C CA . LEU G 1 264 ? 45.036 71.390 109.112 1.00 20.59 593 LEU G CA 1
ATOM 13323 C C . LEU G 1 264 ? 43.789 72.191 109.533 1.00 23.75 593 LEU G C 1
ATOM 13324 O O . LEU G 1 264 ? 42.667 71.773 109.235 1.00 21.38 593 LEU G O 1
ATOM 13329 N N . ILE G 1 265 ? 43.980 73.323 110.255 1.00 18.70 594 ILE G N 1
ATOM 13330 C CA . ILE G 1 265 ? 42.882 74.137 110.761 1.00 18.16 594 ILE G CA 1
ATOM 13331 C C . ILE G 1 265 ? 42.920 75.529 110.160 1.00 21.12 594 ILE G C 1
ATOM 13332 O O . ILE G 1 265 ? 43.961 76.193 110.188 1.00 20.23 594 ILE G O 1
ATOM 13337 N N . ASN G 1 266 ? 41.763 75.985 109.670 1.00 17.50 595 ASN G N 1
ATOM 13338 C CA . ASN G 1 266 ? 41.622 77.348 109.167 1.00 16.99 595 ASN G CA 1
ATOM 13339 C C . ASN G 1 266 ? 41.058 78.138 110.346 1.00 21.32 595 ASN G C 1
ATOM 13340 O O . ASN G 1 266 ? 39.871 78.005 110.685 1.00 19.77 595 ASN G O 1
ATOM 13345 N N . TYR G 1 267 ? 41.933 78.887 111.036 1.00 19.81 596 TYR G N 1
ATOM 13346 C CA . TYR G 1 267 ? 41.520 79.654 112.207 1.00 18.71 596 TYR G CA 1
ATOM 13347 C C . TYR G 1 267 ? 40.874 80.977 111.780 1.00 21.44 596 TYR G C 1
ATOM 13348 O O . TYR G 1 267 ? 41.532 82.023 111.777 1.00 22.49 596 TYR G O 1
ATOM 13357 N N . ALA G 1 268 ? 39.587 80.947 111.426 1.00 18.87 597 ALA G N 1
ATOM 13358 C CA . ALA G 1 268 ? 38.866 82.169 111.042 1.00 18.78 597 ALA G CA 1
ATOM 13359 C C . ALA G 1 268 ? 38.248 82.791 112.331 1.00 20.79 597 ALA G C 1
ATOM 13360 O O . ALA G 1 268 ? 37.042 83.030 112.429 1.00 19.76 597 ALA G O 1
ATOM 13362 N N . VAL G 1 269 ? 39.107 83.040 113.324 1.00 17.97 598 VAL G N 1
ATOM 13363 C CA . VAL G 1 269 ? 38.726 83.506 114.658 1.00 18.06 598 VAL G CA 1
ATOM 13364 C C . VAL G 1 269 ? 38.729 85.015 114.773 1.00 20.52 598 VAL G C 1
ATOM 13365 O O . VAL G 1 269 ? 39.426 85.686 113.999 1.00 20.37 598 VAL G O 1
ATOM 13369 N N . LYS G 1 270 ? 38.021 85.559 115.768 1.00 18.83 599 LYS G N 1
ATOM 13370 C CA . LYS G 1 270 ? 38.006 87.015 115.977 1.00 19.72 599 LYS G CA 1
ATOM 13371 C C . LYS G 1 270 ? 39.396 87.527 116.384 1.00 22.94 599 LYS G C 1
ATOM 13372 O O . LYS G 1 270 ? 40.124 86.807 117.075 1.00 20.44 599 LYS G O 1
ATOM 13378 N N . PRO G 1 271 ? 39.794 88.750 115.963 1.00 22.21 600 PRO G N 1
ATOM 13379 C CA . PRO G 1 271 ? 41.094 89.267 116.405 1.00 22.87 600 PRO G CA 1
ATOM 13380 C C . PRO G 1 271 ? 41.145 89.308 117.934 1.00 26.09 600 PRO G C 1
ATOM 13381 O O . PRO G 1 271 ? 40.107 89.470 118.590 1.00 23.77 600 PRO G O 1
ATOM 13385 N N . GLU G 1 272 ? 42.352 89.196 118.503 1.00 24.20 601 GLU G N 1
ATOM 13386 C CA . GLU G 1 272 ? 42.543 89.347 119.940 1.00 25.35 601 GLU G CA 1
ATOM 13387 C C . GLU G 1 272 ? 42.081 90.754 120.345 1.00 28.99 601 GLU G C 1
ATOM 13388 O O . GLU G 1 272 ? 42.403 91.768 119.677 1.00 29.35 601 GLU G O 1
ATOM 13394 N N A GLN G 1 273 ? 41.272 90.817 121.391 0.60 25.51 602 GLN G N 1
ATOM 13395 N N B GLN G 1 273 ? 41.281 90.817 121.399 0.40 25.85 602 GLN G N 1
ATOM 13396 C CA A GLN G 1 273 ? 40.736 92.102 121.839 0.60 25.86 602 GLN G CA 1
ATOM 13397 C CA B GLN G 1 273 ? 40.747 92.095 121.857 0.40 26.40 602 GLN G CA 1
ATOM 13398 C C A GLN G 1 273 ? 40.614 92.175 123.350 0.60 29.70 602 GLN G C 1
ATOM 13399 C C B GLN G 1 273 ? 40.697 92.173 123.370 0.40 30.42 602 GLN G C 1
ATOM 13400 O O A GLN G 1 273 ? 40.461 91.141 124.014 0.60 26.70 602 GLN G O 1
ATOM 13401 O O B GLN G 1 273 ? 40.632 91.143 124.050 0.40 28.30 602 GLN G O 1
ATOM 13412 N N . GLU G 1 274 ? 40.717 93.409 123.888 1.00 28.90 603 GLU G N 1
ATOM 13413 C CA . GLU G 1 274 ? 40.635 93.691 125.322 1.00 29.06 603 GLU G CA 1
ATOM 13414 C C . GLU G 1 274 ? 39.197 93.434 125.774 1.00 31.20 603 GLU G C 1
ATOM 13415 O O . GLU G 1 274 ? 38.245 93.702 125.030 1.00 30.50 603 GLU G O 1
ATOM 13421 N N . VAL G 1 275 ? 39.047 92.915 126.983 1.00 28.05 604 VAL G N 1
ATOM 13422 C CA . VAL G 1 275 ? 37.740 92.680 127.599 1.00 26.98 604 VAL G CA 1
ATOM 13423 C C . VAL G 1 275 ? 37.219 94.047 128.076 1.00 33.06 604 VAL G C 1
ATOM 13424 O O . VAL G 1 275 ? 37.921 94.718 128.828 1.00 32.52 604 VAL G O 1
ATOM 13428 N N . PRO G 1 276 ? 36.010 94.484 127.662 1.00 32.60 605 PRO G N 1
ATOM 13429 C CA . PRO G 1 276 ? 35.503 95.776 128.153 1.00 33.50 605 PRO G CA 1
ATOM 13430 C C . PRO G 1 276 ? 35.038 95.710 129.608 1.00 38.99 605 PRO G C 1
ATOM 13431 O O . PRO G 1 276 ? 34.677 94.632 130.094 1.00 38.04 605 PRO G O 1
ATOM 13435 N N . GLU G 1 277 ? 35.022 96.863 130.299 1.00 38.02 606 GLU G N 1
ATOM 13436 C CA . GLU G 1 277 ? 34.542 96.920 131.676 1.00 39.82 606 GLU G CA 1
ATOM 13437 C C . GLU G 1 277 ? 33.026 96.631 131.692 1.00 44.24 606 GLU G C 1
ATOM 13438 O O . GLU G 1 277 ? 32.330 96.942 130.715 1.00 43.01 606 GLU G O 1
ATOM 13444 N N . LYS G 1 278 ? 32.532 96.003 132.779 1.00 41.69 607 LYS G N 1
ATOM 13445 C CA . LYS G 1 278 ? 31.111 95.700 132.966 1.00 54.87 607 LYS G CA 1
ATOM 13446 C C . LYS G 1 278 ? 30.305 96.982 133.169 1.00 100.38 607 LYS G C 1
ATOM 13447 O O . LYS G 1 278 ? 29.462 97.314 132.341 1.00 70.91 607 LYS G O 1
ATOM 13453 N N . GLU H 1 23 ? 104.217 27.334 137.990 1.00 47.84 352 GLU H N 1
ATOM 13454 C CA . GLU H 1 23 ? 104.014 27.074 136.567 1.00 46.56 352 GLU H CA 1
ATOM 13455 C C . GLU H 1 23 ? 102.520 27.231 136.208 1.00 45.99 352 GLU H C 1
ATOM 13456 O O . GLU H 1 23 ? 101.663 26.673 136.894 1.00 44.99 352 GLU H O 1
ATOM 13462 N N . PRO H 1 24 ? 102.194 28.016 135.153 1.00 38.99 353 PRO H N 1
ATOM 13463 C CA . PRO H 1 24 ? 100.774 28.197 134.779 1.00 35.75 353 PRO H CA 1
ATOM 13464 C C . PRO H 1 24 ? 100.117 26.931 134.235 1.00 34.24 353 PRO H C 1
ATOM 13465 O O . PRO H 1 24 ? 100.781 26.102 133.615 1.00 35.14 353 PRO H O 1
ATOM 13469 N N . LEU H 1 25 ? 98.810 26.789 134.472 1.00 26.07 354 LEU H N 1
ATOM 13470 C CA . LEU H 1 25 ? 98.028 25.669 133.964 1.00 23.80 354 LEU H CA 1
ATOM 13471 C C . LEU H 1 25 ? 97.678 25.933 132.498 1.00 25.55 354 LEU H C 1
ATOM 13472 O O . LEU H 1 25 ? 97.603 24.992 131.707 1.00 25.01 354 LEU H O 1
ATOM 13477 N N . ILE H 1 26 ? 97.413 27.204 132.147 1.00 20.14 355 ILE H N 1
ATOM 13478 C CA . ILE H 1 26 ? 97.036 27.593 130.787 1.00 19.62 355 ILE H CA 1
ATOM 13479 C C . ILE H 1 26 ? 97.725 28.872 130.343 1.00 21.67 355 ILE H C 1
ATOM 13480 O O . ILE H 1 26 ? 98.089 29.706 131.173 1.00 21.36 355 ILE H O 1
ATOM 13485 N N . ARG H 1 27 ? 97.881 29.024 129.027 1.00 17.67 356 ARG H N 1
ATOM 13486 C CA . ARG H 1 27 ? 98.459 30.217 128.413 1.00 16.24 356 ARG H CA 1
ATOM 13487 C C . ARG H 1 27 ? 97.388 30.741 127.459 1.00 19.79 356 ARG H C 1
ATOM 13488 O O . ARG H 1 27 ? 96.865 29.965 126.652 1.00 17.87 356 ARG H O 1
ATOM 13496 N N . THR H 1 28 ? 97.037 32.031 127.580 1.00 17.17 357 THR H N 1
ATOM 13497 C CA . THR H 1 28 ? 95.990 32.642 126.737 1.00 15.09 357 THR H CA 1
ATOM 13498 C C . THR H 1 28 ? 96.572 33.856 126.036 1.00 18.41 357 THR H C 1
ATOM 13499 O O . THR H 1 28 ? 97.436 34.542 126.612 1.00 19.16 357 THR H O 1
ATOM 13503 N N . THR H 1 29 ? 96.125 34.119 124.802 1.00 14.79 358 THR H N 1
ATOM 13504 C CA . THR H 1 29 ? 96.666 35.273 124.075 1.00 14.45 358 THR H CA 1
ATOM 13505 C C . THR H 1 29 ? 95.604 36.227 123.581 1.00 17.24 358 THR H C 1
ATOM 13506 O O . THR H 1 29 ? 95.957 37.299 123.066 1.00 17.49 358 THR H O 1
ATOM 13510 N N . ILE H 1 30 ? 94.306 35.854 123.694 1.00 15.92 359 ILE H N 1
ATOM 13511 C CA . ILE H 1 30 ? 93.270 36.646 123.020 1.00 14.01 359 ILE H CA 1
ATOM 13512 C C . ILE H 1 30 ? 92.574 37.725 123.828 1.00 17.15 359 ILE H C 1
ATOM 13513 O O . ILE H 1 30 ? 92.060 38.683 123.233 1.00 18.07 359 ILE H O 1
ATOM 13518 N N . SER H 1 31 ? 92.440 37.527 125.142 1.00 15.43 360 SER H N 1
ATOM 13519 C CA . SER H 1 31 ? 91.677 38.499 125.931 1.00 15.58 360 SER H CA 1
ATOM 13520 C C . SER H 1 31 ? 92.238 38.651 127.326 1.00 19.34 360 SER H C 1
ATOM 13521 O O . SER H 1 31 ? 92.876 37.746 127.876 1.00 19.47 360 SER H O 1
ATOM 13524 N N . ASP H 1 32 ? 92.013 39.830 127.891 1.00 17.90 361 ASP H N 1
ATOM 13525 C CA . ASP H 1 32 ? 92.478 40.125 129.224 1.00 17.41 361 ASP H CA 1
ATOM 13526 C C . ASP H 1 32 ? 91.302 40.725 129.983 1.00 18.65 361 ASP H C 1
ATOM 13527 O O . ASP H 1 32 ? 90.822 41.799 129.634 1.00 18.69 361 ASP H O 1
ATOM 13532 N N . ASP H 1 33 ? 90.851 40.018 131.005 1.00 15.69 362 ASP H N 1
ATOM 13533 C CA . ASP H 1 33 ? 89.721 40.418 131.840 1.00 15.15 362 ASP H CA 1
ATOM 13534 C C . ASP H 1 33 ? 90.168 41.086 133.157 1.00 18.69 362 ASP H C 1
ATOM 13535 O O . ASP H 1 33 ? 89.312 41.418 133.994 1.00 18.01 362 ASP H O 1
ATOM 13540 N N . ARG H 1 34 ? 91.491 41.202 133.388 1.00 17.55 363 ARG H N 1
ATOM 13541 C CA . ARG H 1 34 ? 92.007 41.667 134.681 1.00 18.81 363 ARG H CA 1
ATOM 13542 C C . ARG H 1 34 ? 91.689 43.128 135.007 1.00 22.13 363 ARG H C 1
ATOM 13543 O O . ARG H 1 34 ? 91.542 43.469 136.186 1.00 23.24 363 ARG H O 1
ATOM 13551 N N . GLY H 1 35 ? 91.581 43.964 133.978 1.00 19.14 364 GLY H N 1
ATOM 13552 C CA . GLY H 1 35 ? 91.296 45.390 134.159 1.00 20.58 364 GLY H CA 1
ATOM 13553 C C . GLY H 1 35 ? 89.840 45.702 134.438 1.00 22.24 364 GLY H C 1
ATOM 13554 O O . GLY H 1 35 ? 89.063 44.810 134.822 1.00 21.36 364 GLY H O 1
ATOM 13555 N N . GLU H 1 36 ? 89.446 46.973 134.231 1.00 18.85 365 GLU H N 1
ATOM 13556 C CA . GLU H 1 36 ? 88.055 47.377 134.513 1.00 19.11 365 GLU H CA 1
ATOM 13557 C C . GLU H 1 36 ? 87.043 46.727 133.588 1.00 20.59 365 GLU H C 1
ATOM 13558 O O . GLU H 1 36 ? 85.886 46.540 133.973 1.00 20.91 365 GLU H O 1
ATOM 13564 N N . GLU H 1 37 ? 87.485 46.373 132.390 1.00 16.90 366 GLU H N 1
ATOM 13565 C CA . GLU H 1 37 ? 86.664 45.662 131.417 1.00 17.00 366 GLU H CA 1
ATOM 13566 C C . GLU H 1 37 ? 87.588 44.828 130.541 1.00 18.86 366 GLU H C 1
ATOM 13567 O O . GLU H 1 37 ? 88.792 45.126 130.471 1.00 18.13 366 GLU H O 1
ATOM 13573 N N . PRO H 1 38 ? 87.048 43.837 129.806 1.00 15.79 367 PRO H N 1
ATOM 13574 C CA . PRO H 1 38 ? 87.922 43.030 128.972 1.00 15.82 367 PRO H CA 1
ATOM 13575 C C . PRO H 1 38 ? 88.506 43.793 127.818 1.00 18.38 367 PRO H C 1
ATOM 13576 O O . PRO H 1 38 ? 87.880 44.698 127.246 1.00 17.82 367 PRO H O 1
ATOM 13580 N N . ARG H 1 39 ? 89.717 43.380 127.481 1.00 16.28 368 ARG H N 1
ATOM 13581 C CA . ARG H 1 39 ? 90.460 43.840 126.335 1.00 16.30 368 ARG H CA 1
ATOM 13582 C C . ARG H 1 39 ? 90.459 42.663 125.353 1.00 18.23 368 ARG H C 1
ATOM 13583 O O . ARG H 1 39 ? 90.906 41.564 125.706 1.00 16.70 368 ARG H O 1
ATOM 13591 N N . TYR H 1 40 ? 89.930 42.889 124.137 1.00 15.30 369 TYR H N 1
ATOM 13592 C CA . TYR H 1 40 ? 89.904 41.879 123.090 1.00 13.63 369 TYR H CA 1
ATOM 13593 C C . TYR H 1 40 ? 91.072 42.211 122.145 1.00 16.16 369 TYR H C 1
ATOM 13594 O O . TYR H 1 40 ? 91.053 43.261 121.474 1.00 15.83 369 TYR H O 1
ATOM 13603 N N . ALA H 1 41 ? 92.127 41.361 122.152 1.00 15.58 370 ALA H N 1
ATOM 13604 C CA . ALA H 1 41 ? 93.334 41.601 121.335 1.00 15.91 370 ALA H CA 1
ATOM 13605 C C . ALA H 1 41 ? 93.888 43.050 121.567 1.00 18.73 370 ALA H C 1
ATOM 13606 O O . ALA H 1 41 ? 94.276 43.763 120.618 1.00 19.45 370 ALA H O 1
ATOM 13608 N N . GLY H 1 42 ? 93.817 43.481 122.824 1.00 15.91 371 GLY H N 1
ATOM 13609 C CA . GLY H 1 42 ? 94.315 44.780 123.268 1.00 17.67 371 GLY H CA 1
ATOM 13610 C C . GLY H 1 42 ? 93.324 45.944 123.252 1.00 19.40 371 GLY H C 1
ATOM 13611 O O . GLY H 1 42 ? 93.637 47.010 123.788 1.00 18.40 371 GLY H O 1
ATOM 13612 N N . TYR H 1 43 ? 92.110 45.753 122.668 1.00 16.28 372 TYR H N 1
ATOM 13613 C CA . TYR H 1 43 ? 91.106 46.832 122.576 1.00 16.90 372 TYR H CA 1
ATOM 13614 C C . TYR H 1 43 ? 90.021 46.718 123.624 1.00 19.64 372 TYR H C 1
ATOM 13615 O O . TYR H 1 43 ? 89.466 45.629 123.818 1.00 18.86 372 TYR H O 1
ATOM 13624 N N . ALA H 1 44 ? 89.672 47.858 124.279 1.00 17.75 373 ALA H N 1
ATOM 13625 C CA . ALA H 1 44 ? 88.629 47.829 125.309 1.00 18.35 373 ALA H CA 1
ATOM 13626 C C . ALA H 1 44 ? 87.241 47.612 124.698 1.00 20.65 373 ALA H C 1
ATOM 13627 O O . ALA H 1 44 ? 86.859 48.316 123.766 1.00 20.13 373 ALA H O 1
ATOM 13629 N N . ALA H 1 45 ? 86.495 46.638 125.239 1.00 17.54 374 ALA H N 1
ATOM 13630 C CA . ALA H 1 45 ? 85.165 46.310 124.715 1.00 17.14 374 ALA H CA 1
ATOM 13631 C C . ALA H 1 45 ? 84.240 47.554 124.591 1.00 19.39 374 ALA H C 1
ATOM 13632 O O . ALA H 1 45 ? 83.676 47.797 123.521 1.00 19.84 374 ALA H O 1
ATOM 13634 N N . SER H 1 46 ? 84.125 48.361 125.655 1.00 18.24 375 SER H N 1
ATOM 13635 C CA . SER H 1 46 ? 83.244 49.536 125.625 1.00 18.53 375 SER H CA 1
ATOM 13636 C C . SER H 1 46 ? 83.698 50.617 124.636 1.00 21.32 375 SER H C 1
ATOM 13637 O O . SER H 1 46 ? 82.865 51.366 124.127 1.00 20.99 375 SER H O 1
ATOM 13640 N N A GLU H 1 47 ? 85.018 50.690 124.363 0.60 18.89 376 GLU H N 1
ATOM 13641 N N B GLU H 1 47 ? 85.027 50.702 124.371 0.40 19.06 376 GLU H N 1
ATOM 13642 C CA A GLU H 1 47 ? 85.572 51.670 123.427 0.60 19.65 376 GLU H CA 1
ATOM 13643 C CA B GLU H 1 47 ? 85.596 51.671 123.427 0.40 19.89 376 GLU H CA 1
ATOM 13644 C C A GLU H 1 47 ? 85.226 51.251 121.992 0.60 21.22 376 GLU H C 1
ATOM 13645 C C B GLU H 1 47 ? 85.214 51.255 122.001 0.40 21.92 376 GLU H C 1
ATOM 13646 O O A GLU H 1 47 ? 84.944 52.103 121.160 0.60 21.28 376 GLU H O 1
ATOM 13647 O O B GLU H 1 47 ? 84.933 52.118 121.175 0.40 22.06 376 GLU H O 1
ATOM 13658 N N . LEU H 1 48 ? 85.154 49.930 121.730 1.00 18.17 377 LEU H N 1
ATOM 13659 C CA . LEU H 1 48 ? 84.726 49.421 120.422 1.00 17.65 377 LEU H CA 1
ATOM 13660 C C . LEU H 1 48 ? 83.226 49.790 120.244 1.00 20.23 377 LEU H C 1
ATOM 13661 O O . LEU H 1 48 ? 82.836 50.239 119.175 1.00 22.18 377 LEU H O 1
ATOM 13666 N N . CYS H 1 49 ? 82.411 49.636 121.315 1.00 17.47 378 CYS H N 1
ATOM 13667 C CA . CYS H 1 49 ? 80.994 50.009 121.268 1.00 18.09 378 CYS H CA 1
ATOM 13668 C C . CYS H 1 49 ? 80.845 51.505 120.994 1.00 23.39 378 CYS H C 1
ATOM 13669 O O . CYS H 1 49 ? 80.087 51.906 120.103 1.00 24.01 378 CYS H O 1
ATOM 13672 N N . SER H 1 50 ? 81.550 52.330 121.801 1.00 20.79 379 SER H N 1
ATOM 13673 C CA . SER H 1 50 ? 81.486 53.798 121.735 1.00 22.48 379 SER H CA 1
ATOM 13674 C C . SER H 1 50 ? 81.815 54.348 120.355 1.00 26.96 379 SER H C 1
ATOM 13675 O O . SER H 1 50 ? 81.209 55.335 119.931 1.00 29.11 379 SER H O 1
ATOM 13678 N N . LYS H 1 51 ? 82.801 53.732 119.677 1.00 22.03 380 LYS H N 1
ATOM 13679 C CA . LYS H 1 51 ? 83.306 54.217 118.391 1.00 21.71 380 LYS H CA 1
ATOM 13680 C C . LYS H 1 51 ? 82.586 53.616 117.166 1.00 26.95 380 LYS H C 1
ATOM 13681 O O . LYS H 1 51 ? 83.017 53.832 116.026 1.00 27.67 380 LYS H O 1
ATOM 13687 N N . GLY H 1 52 ? 81.471 52.930 117.408 1.00 22.98 381 GLY H N 1
ATOM 13688 C CA . GLY H 1 52 ? 80.599 52.433 116.349 1.00 22.47 381 GLY H CA 1
ATOM 13689 C C . GLY H 1 52 ? 80.960 51.112 115.710 1.00 24.13 381 GLY H C 1
ATOM 13690 O O . GLY H 1 52 ? 80.430 50.781 114.644 1.00 22.34 381 GLY H O 1
ATOM 13691 N N . TYR H 1 53 ? 81.838 50.327 116.368 1.00 19.88 382 TYR H N 1
ATOM 13692 C CA . TYR H 1 53 ? 82.199 49.009 115.847 1.00 18.89 382 TYR H CA 1
ATOM 13693 C C . TYR H 1 53 ? 81.064 48.018 116.176 1.00 21.79 382 TYR H C 1
ATOM 13694 O O . TYR H 1 53 ? 80.119 48.361 116.901 1.00 21.92 382 TYR H O 1
ATOM 13703 N N . GLY H 1 54 ? 81.130 46.837 115.591 1.00 17.68 383 GLY H N 1
ATOM 13704 C CA . GLY H 1 54 ? 80.050 45.874 115.739 1.00 17.32 383 GLY H CA 1
ATOM 13705 C C . GLY H 1 54 ? 80.468 44.508 116.232 1.00 19.09 383 GLY H C 1
ATOM 13706 O O . GLY H 1 54 ? 81.640 44.267 116.543 1.00 18.60 383 GLY H O 1
ATOM 13707 N N . ILE H 1 55 ? 79.484 43.586 116.260 1.00 16.26 384 ILE H N 1
ATOM 13708 C CA . ILE H 1 55 ? 79.714 42.198 116.654 1.00 14.26 384 ILE H CA 1
ATOM 13709 C C . ILE H 1 55 ? 80.791 41.590 115.745 1.00 17.99 384 ILE H C 1
ATOM 13710 O O . ILE H 1 55 ? 81.684 40.888 116.225 1.00 18.19 384 ILE H O 1
ATOM 13715 N N . GLU H 1 56 ? 80.727 41.892 114.419 1.00 16.77 385 GLU H N 1
ATOM 13716 C CA . GLU H 1 56 ? 81.686 41.357 113.458 1.00 15.94 385 GLU H CA 1
ATOM 13717 C C . GLU H 1 56 ? 83.130 41.785 113.777 1.00 18.42 385 GLU H C 1
ATOM 13718 O O . GLU H 1 56 ? 84.075 41.043 113.505 1.00 18.20 385 GLU H O 1
ATOM 13724 N N . ASP H 1 57 ? 83.304 42.988 114.367 1.00 16.36 386 ASP H N 1
ATOM 13725 C CA . ASP H 1 57 ? 84.637 43.476 114.726 1.00 15.64 386 ASP H CA 1
ATOM 13726 C C . ASP H 1 57 ? 85.162 42.716 115.953 1.00 17.02 386 ASP H C 1
ATOM 13727 O O . ASP H 1 57 ? 86.342 42.351 115.979 1.00 16.55 386 ASP H O 1
ATOM 13732 N N . VAL H 1 58 ? 84.261 42.413 116.927 1.00 14.59 387 VAL H N 1
ATOM 13733 C CA . VAL H 1 58 ? 84.629 41.610 118.099 1.00 13.78 387 VAL H CA 1
ATOM 13734 C C . VAL H 1 58 ? 85.015 40.176 117.670 1.00 16.25 387 VAL H C 1
ATOM 13735 O O . VAL H 1 58 ? 85.987 39.611 118.190 1.00 16.57 387 VAL H O 1
ATOM 13739 N N . ILE H 1 59 ? 84.277 39.609 116.691 1.00 14.58 388 ILE H N 1
ATOM 13740 C CA . ILE H 1 59 ? 84.619 38.290 116.115 1.00 14.66 388 ILE H CA 1
ATOM 13741 C C . ILE H 1 59 ? 86.051 38.332 115.527 1.00 16.59 388 ILE H C 1
ATOM 13742 O O . ILE H 1 59 ? 86.883 37.472 115.841 1.00 16.48 388 ILE H O 1
ATOM 13747 N N . GLY H 1 60 ? 86.341 39.347 114.699 1.00 16.28 389 GLY H N 1
ATOM 13748 C CA . GLY H 1 60 ? 87.670 39.459 114.116 1.00 16.44 389 GLY H CA 1
ATOM 13749 C C . GLY H 1 60 ? 88.755 39.554 115.182 1.00 18.67 389 GLY H C 1
ATOM 13750 O O . GLY H 1 60 ? 89.794 38.911 115.074 1.00 18.86 389 GLY H O 1
ATOM 13751 N N . LEU H 1 61 ? 88.529 40.365 116.217 1.00 15.16 390 LEU H N 1
ATOM 13752 C CA . LEU H 1 61 ? 89.504 40.521 117.294 1.00 14.58 390 LEU H CA 1
ATOM 13753 C C . LEU H 1 61 ? 89.749 39.222 118.056 1.00 16.81 390 LEU H C 1
ATOM 13754 O O . LEU H 1 61 ? 90.898 38.865 118.330 1.00 16.70 390 LEU H O 1
ATOM 13759 N N . LEU H 1 62 ? 88.669 38.538 118.467 1.00 13.64 391 LEU H N 1
ATOM 13760 C CA . LEU H 1 62 ? 88.849 37.350 119.289 1.00 13.55 391 LEU H CA 1
ATOM 13761 C C . LEU H 1 62 ? 89.319 36.120 118.510 1.00 18.18 391 LEU H C 1
ATOM 13762 O O . LEU H 1 62 ? 89.883 35.219 119.128 1.00 17.55 391 LEU H O 1
ATOM 13767 N N . TRP H 1 63 ? 89.047 36.055 117.185 1.00 14.13 392 TRP H N 1
ATOM 13768 C CA . TRP H 1 63 ? 89.447 34.879 116.415 1.00 14.86 392 TRP H CA 1
ATOM 13769 C C . TRP H 1 63 ? 90.700 35.115 115.566 1.00 17.85 392 TRP H C 1
ATOM 13770 O O . TRP H 1 63 ? 91.358 34.140 115.210 1.00 16.82 392 TRP H O 1
ATOM 13781 N N . ASN H 1 64 ? 90.992 36.378 115.227 1.00 15.70 393 ASN H N 1
ATOM 13782 C CA . ASN H 1 64 ? 92.136 36.733 114.374 1.00 15.29 393 ASN H CA 1
ATOM 13783 C C . ASN H 1 64 ? 93.167 37.638 115.072 1.00 18.79 393 ASN H C 1
ATOM 13784 O O . ASN H 1 64 ? 94.249 37.867 114.505 1.00 18.41 393 ASN H O 1
ATOM 13789 N N . LYS H 1 65 ? 92.821 38.179 116.260 1.00 16.78 394 LYS H N 1
ATOM 13790 C CA . LYS H 1 65 ? 93.677 39.089 117.036 1.00 16.34 394 LYS H CA 1
ATOM 13791 C C . LYS H 1 65 ? 94.045 40.357 116.264 1.00 21.88 394 LYS H C 1
ATOM 13792 O O . LYS H 1 65 ? 95.092 40.978 116.515 1.00 21.59 394 LYS H O 1
ATOM 13798 N N . LYS H 1 66 ? 93.143 40.782 115.358 1.00 18.52 395 LYS H N 1
ATOM 13799 C CA . LYS H 1 66 ? 93.339 41.976 114.535 1.00 18.93 395 LYS H CA 1
ATOM 13800 C C . LYS H 1 66 ? 91.992 42.667 114.340 1.00 21.77 395 LYS H C 1
ATOM 13801 O O . LYS H 1 66 ? 90.975 41.988 114.157 1.00 19.86 395 LYS H O 1
ATOM 13807 N N . LEU H 1 67 ? 91.982 44.014 114.373 1.00 19.41 396 LEU H N 1
ATOM 13808 C CA . LEU H 1 67 ? 90.748 44.776 114.116 1.00 19.10 396 LEU H CA 1
ATOM 13809 C C . LEU H 1 67 ? 90.479 44.646 112.643 1.00 21.79 396 LEU H C 1
ATOM 13810 O O . LEU H 1 67 ? 91.351 45.055 111.842 1.00 21.58 396 LEU H O 1
ATOM 13815 N N . PRO H 1 68 ? 89.321 44.065 112.234 1.00 19.19 397 PRO H N 1
ATOM 13816 C CA . PRO H 1 68 ? 89.080 43.928 110.798 1.00 19.21 397 PRO H CA 1
ATOM 13817 C C . PRO H 1 68 ? 89.097 45.248 110.052 1.00 21.38 397 PRO H C 1
ATOM 13818 O O . PRO H 1 68 ? 88.711 46.296 110.596 1.00 20.65 397 PRO H O 1
ATOM 13822 N N . THR H 1 69 ? 89.525 45.186 108.788 1.00 18.44 398 THR H N 1
ATOM 13823 C CA . THR H 1 69 ? 89.396 46.340 107.912 1.00 17.57 398 THR H CA 1
ATOM 13824 C C . THR H 1 69 ? 87.877 46.449 107.620 1.00 18.99 398 THR H C 1
ATOM 13825 O O . THR H 1 69 ? 87.122 45.504 107.907 1.00 18.78 398 THR H O 1
ATOM 13829 N N . ARG H 1 70 ? 87.429 47.580 107.037 1.00 20.92 399 ARG H N 1
ATOM 13830 C CA . ARG H 1 70 ? 86.003 47.683 106.718 1.00 20.58 399 ARG H CA 1
ATOM 13831 C C . ARG H 1 70 ? 85.559 46.582 105.734 1.00 24.21 399 ARG H C 1
ATOM 13832 O O . ARG H 1 70 ? 84.494 45.984 105.930 1.00 23.33 399 ARG H O 1
ATOM 13840 N N . GLU H 1 71 ? 86.414 46.240 104.741 1.00 22.94 400 GLU H N 1
ATOM 13841 C CA . GLU H 1 71 ? 86.092 45.159 103.797 1.00 22.91 400 GLU H CA 1
ATOM 13842 C C . GLU H 1 71 ? 85.892 43.826 104.531 1.00 23.97 400 GLU H C 1
ATOM 13843 O O . GLU H 1 71 ? 84.895 43.154 104.305 1.00 23.10 400 GLU H O 1
ATOM 13849 N N . GLU H 1 72 ? 86.843 43.455 105.409 1.00 19.91 401 GLU H N 1
ATOM 13850 C CA . GLU H 1 72 ? 86.761 42.202 106.174 1.00 19.17 401 GLU H CA 1
ATOM 13851 C C . GLU H 1 72 ? 85.521 42.212 107.077 1.00 21.15 401 GLU H C 1
ATOM 13852 O O . GLU H 1 72 ? 84.798 41.209 107.156 1.00 20.54 401 GLU H O 1
ATOM 13858 N N . SER H 1 73 ? 85.272 43.362 107.735 1.00 17.72 402 SER H N 1
ATOM 13859 C CA . SER H 1 73 ? 84.143 43.501 108.646 1.00 17.80 402 SER H CA 1
ATOM 13860 C C . SER H 1 73 ? 82.784 43.228 107.957 1.00 20.02 402 SER H C 1
ATOM 13861 O O . SER H 1 73 ? 81.939 42.489 108.485 1.00 19.87 402 SER H O 1
ATOM 13864 N N . GLU H 1 74 ? 82.611 43.797 106.758 1.00 17.45 403 GLU H N 1
ATOM 13865 C CA . GLU H 1 74 ? 81.405 43.632 105.942 1.00 17.67 403 GLU H CA 1
ATOM 13866 C C . GLU H 1 74 ? 81.212 42.174 105.495 1.00 20.99 403 GLU H C 1
ATOM 13867 O O . GLU H 1 74 ? 80.077 41.702 105.424 1.00 20.99 403 GLU H O 1
ATOM 13873 N N . ILE H 1 75 ? 82.317 41.466 105.202 1.00 17.50 404 ILE H N 1
ATOM 13874 C CA . ILE H 1 75 ? 82.273 40.064 104.805 1.00 16.13 404 ILE H CA 1
ATOM 13875 C C . ILE H 1 75 ? 81.869 39.201 106.006 1.00 19.42 404 ILE H C 1
ATOM 13876 O O . ILE H 1 75 ? 80.996 38.324 105.882 1.00 19.65 404 ILE H O 1
ATOM 13881 N N . ILE H 1 76 ? 82.550 39.407 107.169 1.00 16.33 405 ILE H N 1
ATOM 13882 C CA . ILE H 1 76 ? 82.215 38.650 108.388 1.00 15.18 405 ILE H CA 1
ATOM 13883 C C . ILE H 1 76 ? 80.708 38.788 108.724 1.00 17.58 405 ILE H C 1
ATOM 13884 O O . ILE H 1 76 ? 80.015 37.789 108.985 1.00 17.54 405 ILE H O 1
ATOM 13889 N N . LYS H 1 77 ? 80.213 40.046 108.713 1.00 16.57 406 LYS H N 1
ATOM 13890 C CA . LYS H 1 77 ? 78.806 40.327 109.016 1.00 16.24 406 LYS H CA 1
ATOM 13891 C C . LYS H 1 77 ? 77.888 39.506 108.112 1.00 19.51 406 LYS H C 1
ATOM 13892 O O . LYS H 1 77 ? 76.949 38.854 108.588 1.00 19.24 406 LYS H O 1
ATOM 13898 N N . ARG H 1 78 ? 78.162 39.521 106.796 1.00 17.81 407 ARG H N 1
ATOM 13899 C CA . ARG H 1 78 ? 77.324 38.787 105.843 1.00 18.58 407 ARG H CA 1
ATOM 13900 C C . ARG H 1 78 ? 77.410 37.272 106.004 1.00 20.01 407 ARG H C 1
ATOM 13901 O O . ARG H 1 78 ? 76.396 36.601 105.906 1.00 18.96 407 ARG H O 1
ATOM 13909 N N . ILE H 1 79 ? 78.600 36.723 106.247 1.00 16.75 408 ILE H N 1
ATOM 13910 C CA . ILE H 1 79 ? 78.724 35.272 106.461 1.00 15.86 408 ILE H CA 1
ATOM 13911 C C . ILE H 1 79 ? 77.814 34.845 107.630 1.00 17.94 408 ILE H C 1
ATOM 13912 O O . ILE H 1 79 ? 77.072 33.849 107.529 1.00 18.19 408 ILE H O 1
ATOM 13917 N N . VAL H 1 80 ? 77.864 35.601 108.722 1.00 15.40 409 VAL H N 1
ATOM 13918 C CA . VAL H 1 80 ? 77.076 35.250 109.909 1.00 15.23 409 VAL H CA 1
ATOM 13919 C C . VAL H 1 80 ? 75.573 35.388 109.623 1.00 17.38 409 VAL H C 1
ATOM 13920 O O . VAL H 1 80 ? 74.792 34.481 109.947 1.00 17.26 409 VAL H O 1
ATOM 13924 N N . MET H 1 81 ? 75.175 36.513 109.009 1.00 15.12 410 MET H N 1
ATOM 13925 C CA . MET H 1 81 ? 73.752 36.730 108.713 1.00 15.26 410 MET H CA 1
ATOM 13926 C C . MET H 1 81 ? 73.183 35.663 107.792 1.00 17.34 410 MET H C 1
ATOM 13927 O O . MET H 1 81 ? 72.093 35.152 108.060 1.00 18.72 410 MET H O 1
ATOM 13932 N N . ILE H 1 82 ? 73.927 35.329 106.727 1.00 15.69 411 ILE H N 1
ATOM 13933 C CA . ILE H 1 82 ? 73.488 34.362 105.726 1.00 17.48 411 ILE H CA 1
ATOM 13934 C C . ILE H 1 82 ? 73.358 32.950 106.308 1.00 19.35 411 ILE H C 1
ATOM 13935 O O . ILE H 1 82 ? 72.502 32.185 105.848 1.00 18.70 411 ILE H O 1
ATOM 13940 N N . SER H 1 83 ? 74.226 32.602 107.282 1.00 16.33 412 SER H N 1
ATOM 13941 C CA . SER H 1 83 ? 74.294 31.258 107.839 1.00 16.24 412 SER H CA 1
ATOM 13942 C C . SER H 1 83 ? 73.485 31.073 109.123 1.00 16.91 412 SER H C 1
ATOM 13943 O O . SER H 1 83 ? 73.489 29.960 109.665 1.00 16.30 412 SER H O 1
ATOM 13946 N N . ALA H 1 84 ? 72.842 32.133 109.635 1.00 15.66 413 ALA H N 1
ATOM 13947 C CA . ALA H 1 84 ? 72.196 32.110 110.956 1.00 16.01 413 ALA H CA 1
ATOM 13948 C C . ALA H 1 84 ? 71.186 30.981 111.175 1.00 17.40 413 ALA H C 1
ATOM 13949 O O . ALA H 1 84 ? 71.153 30.380 112.255 1.00 16.08 413 ALA H O 1
ATOM 13951 N N . ASP H 1 85 ? 70.351 30.702 110.177 1.00 15.03 414 ASP H N 1
ATOM 13952 C CA . ASP H 1 85 ? 69.391 29.612 110.302 1.00 14.36 414 ASP H CA 1
ATOM 13953 C C . ASP H 1 85 ? 69.002 29.034 108.966 1.00 17.66 414 ASP H C 1
ATOM 13954 O O . ASP H 1 85 ? 68.980 29.754 107.964 1.00 17.91 414 ASP H O 1
ATOM 13959 N N . HIS H 1 86 ? 68.719 27.718 108.961 1.00 16.22 415 HIS H N 1
ATOM 13960 C CA . HIS H 1 86 ? 68.272 27.072 107.733 1.00 15.54 415 HIS H CA 1
ATOM 13961 C C . HIS H 1 86 ? 67.147 26.103 108.017 1.00 19.82 415 HIS H C 1
ATOM 13962 O O . HIS H 1 86 ? 67.054 25.052 107.397 1.00 19.59 415 HIS H O 1
ATOM 13969 N N . GLY H 1 87 ? 66.228 26.538 108.882 1.00 18.42 416 GLY H N 1
ATOM 13970 C CA . GLY H 1 87 ? 65.046 25.758 109.195 1.00 18.49 416 GLY H CA 1
ATOM 13971 C C . GLY H 1 87 ? 65.269 24.657 110.219 1.00 18.92 416 GLY H C 1
ATOM 13972 O O . GLY H 1 87 ? 66.403 24.385 110.656 1.00 17.44 416 GLY H O 1
ATOM 13973 N N . PRO H 1 88 ? 64.155 24.018 110.624 1.00 17.54 417 PRO H N 1
ATOM 13974 C CA . PRO H 1 88 ? 64.217 23.036 111.725 1.00 17.05 417 PRO H CA 1
ATOM 13975 C C . PRO H 1 88 ? 64.600 21.621 111.344 1.00 19.98 417 PRO H C 1
ATOM 13976 O O . PRO H 1 88 ? 64.751 20.753 112.228 1.00 20.22 417 PRO H O 1
ATOM 13980 N N . ALA H 1 89 ? 64.695 21.363 110.033 1.00 17.35 418 ALA H N 1
ATOM 13981 C CA . ALA H 1 89 ? 64.902 19.996 109.539 1.00 17.80 418 ALA H CA 1
ATOM 13982 C C . ALA H 1 89 ? 66.339 19.515 109.632 1.00 19.41 418 ALA H C 1
ATOM 13983 O O . ALA H 1 89 ? 66.566 18.293 109.529 1.00 19.08 418 ALA H O 1
ATOM 13985 N N . VAL H 1 90 ? 67.297 20.467 109.723 1.00 15.98 419 VAL H N 1
ATOM 13986 C CA . VAL H 1 90 ? 68.739 20.161 109.723 1.00 14.67 419 VAL H CA 1
ATOM 13987 C C . VAL H 1 90 ? 69.186 19.713 111.129 1.00 17.78 419 VAL H C 1
ATOM 13988 O O . VAL H 1 90 ? 68.595 20.133 112.135 1.00 17.14 419 VAL H O 1
ATOM 13992 N N . SER H 1 91 ? 70.220 18.863 111.192 1.00 15.08 420 SER H N 1
ATOM 13993 C CA . SER H 1 91 ? 70.649 18.199 112.438 1.00 13.94 420 SER H CA 1
ATOM 13994 C C . SER H 1 91 ? 70.809 19.109 113.646 1.00 16.10 420 SER H C 1
ATOM 13995 O O . SER H 1 91 ? 70.308 18.774 114.721 1.00 17.64 420 SER H O 1
ATOM 13998 N N . GLY H 1 92 ? 71.440 20.268 113.456 1.00 14.30 421 GLY H N 1
ATOM 13999 C CA . GLY H 1 92 ? 71.681 21.161 114.588 1.00 15.08 421 GLY H CA 1
ATOM 14000 C C . GLY H 1 92 ? 70.396 21.739 115.157 1.00 18.43 421 GLY H C 1
ATOM 14001 O O . GLY H 1 92 ? 70.226 21.818 116.381 1.00 18.28 421 GLY H O 1
ATOM 14002 N N . ALA H 1 93 ? 69.508 22.206 114.264 1.00 14.65 422 ALA H N 1
ATOM 14003 C CA . ALA H 1 93 ? 68.241 22.789 114.724 1.00 13.98 422 ALA H CA 1
ATOM 14004 C C . ALA H 1 93 ? 67.390 21.682 115.334 1.00 16.56 422 ALA H C 1
ATOM 14005 O O . ALA H 1 93 ? 66.812 21.863 116.409 1.00 17.02 422 ALA H O 1
ATOM 14007 N N . PHE H 1 94 ? 67.341 20.504 114.678 1.00 14.21 423 PHE H N 1
ATOM 14008 C CA . PHE H 1 94 ? 66.546 19.405 115.196 1.00 14.33 423 PHE H CA 1
ATOM 14009 C C . PHE H 1 94 ? 67.058 18.923 116.579 1.00 16.34 423 PHE H C 1
ATOM 14010 O O . PHE H 1 94 ? 66.258 18.686 117.480 1.00 16.50 423 PHE H O 1
ATOM 14018 N N . GLY H 1 95 ? 68.374 18.906 116.775 1.00 14.53 424 GLY H N 1
ATOM 14019 C CA . GLY H 1 95 ? 68.947 18.553 118.083 1.00 14.30 424 GLY H CA 1
ATOM 14020 C C . GLY H 1 95 ? 68.501 19.542 119.162 1.00 16.53 424 GLY H C 1
ATOM 14021 O O . GLY H 1 95 ? 68.099 19.133 120.258 1.00 16.70 424 GLY H O 1
ATOM 14022 N N A SER H 1 96 ? 68.532 20.841 118.843 0.60 15.14 425 SER H N 1
ATOM 14023 N N B SER H 1 96 ? 68.538 20.859 118.845 0.40 13.61 425 SER H N 1
ATOM 14024 C CA A SER H 1 96 ? 68.119 21.879 119.794 0.60 15.06 425 SER H CA 1
ATOM 14025 C CA B SER H 1 96 ? 68.108 21.905 119.789 0.40 12.89 425 SER H CA 1
ATOM 14026 C C A SER H 1 96 ? 66.615 21.755 120.093 0.60 18.49 425 SER H C 1
ATOM 14027 C C B SER H 1 96 ? 66.619 21.726 120.101 0.40 17.41 425 SER H C 1
ATOM 14028 O O A SER H 1 96 ? 66.189 21.933 121.238 0.60 17.37 425 SER H O 1
ATOM 14029 O O B SER H 1 96 ? 66.207 21.849 121.257 0.40 16.47 425 SER H O 1
ATOM 14034 N N . ILE H 1 97 ? 65.818 21.435 119.056 1.00 14.55 426 ILE H N 1
ATOM 14035 C CA . ILE H 1 97 ? 64.361 21.238 119.209 1.00 13.74 426 ILE H CA 1
ATOM 14036 C C . ILE H 1 97 ? 64.078 20.015 120.085 1.00 17.02 426 ILE H C 1
ATOM 14037 O O . ILE H 1 97 ? 63.216 20.082 120.952 1.00 17.87 426 ILE H O 1
ATOM 14042 N N . LEU H 1 98 ? 64.794 18.898 119.842 1.00 15.33 427 LEU H N 1
ATOM 14043 C CA . LEU H 1 98 ? 64.597 17.692 120.658 1.00 15.93 427 LEU H CA 1
ATOM 14044 C C . LEU H 1 98 ? 64.828 18.008 122.129 1.00 18.62 427 LEU H C 1
ATOM 14045 O O . LEU H 1 98 ? 63.991 17.673 122.973 1.00 17.15 427 LEU H O 1
ATOM 14050 N N . ALA H 1 99 ? 65.929 18.728 122.433 1.00 15.14 428 ALA H N 1
ATOM 14051 C CA . ALA H 1 99 ? 66.212 19.073 123.825 1.00 14.13 428 ALA H CA 1
ATOM 14052 C C . ALA H 1 99 ? 65.189 20.069 124.375 1.00 16.54 428 ALA H C 1
ATOM 14053 O O . ALA H 1 99 ? 64.760 19.930 125.527 1.00 15.54 428 ALA H O 1
ATOM 14055 N N . ALA H 1 100 ? 64.763 21.064 123.551 1.00 15.40 429 ALA H N 1
ATOM 14056 C CA . ALA H 1 100 ? 63.736 22.016 124.001 1.00 15.60 429 ALA H CA 1
ATOM 14057 C C . ALA H 1 100 ? 62.461 21.248 124.380 1.00 16.82 429 ALA H C 1
ATOM 14058 O O . ALA H 1 100 ? 61.854 21.513 125.424 1.00 16.58 429 ALA H O 1
ATOM 14060 N N . CYS H 1 101 ? 62.053 20.284 123.527 1.00 14.63 430 CYS H N 1
ATOM 14061 C CA . CYS H 1 101 ? 60.853 19.490 123.761 1.00 15.07 430 CYS H CA 1
ATOM 14062 C C . CYS H 1 101 ? 60.998 18.558 124.953 1.00 17.68 430 CYS H C 1
ATOM 14063 O O . CYS H 1 101 ? 59.994 18.159 125.550 1.00 17.56 430 CYS H O 1
ATOM 14066 N N . ALA H 1 102 ? 62.253 18.214 125.309 1.00 16.52 431 ALA H N 1
ATOM 14067 C CA . ALA H 1 102 ? 62.527 17.386 126.494 1.00 17.71 431 ALA H CA 1
ATOM 14068 C C . ALA H 1 102 ? 62.594 18.266 127.766 1.00 18.87 431 ALA H C 1
ATOM 14069 O O . ALA H 1 102 ? 62.860 17.747 128.840 1.00 18.68 431 ALA H O 1
ATOM 14071 N N . GLY H 1 103 ? 62.327 19.567 127.626 1.00 16.33 432 GLY H N 1
ATOM 14072 C CA . GLY H 1 103 ? 62.277 20.516 128.739 1.00 15.72 432 GLY H CA 1
ATOM 14073 C C . GLY H 1 103 ? 63.632 20.931 129.273 1.00 17.36 432 GLY H C 1
ATOM 14074 O O . GLY H 1 103 ? 63.727 21.433 130.410 1.00 17.01 432 GLY H O 1
ATOM 14075 N N . ILE H 1 104 ? 64.677 20.762 128.444 1.00 14.32 433 ILE H N 1
ATOM 14076 C CA . ILE H 1 104 ? 66.042 21.132 128.850 1.00 14.00 433 ILE H CA 1
ATOM 14077 C C . ILE H 1 104 ? 66.240 22.639 128.693 1.00 16.60 433 ILE H C 1
ATOM 14078 O O . ILE H 1 104 ? 65.727 23.239 127.733 1.00 16.36 433 ILE H O 1
ATOM 14083 N N . ASP H 1 105 ? 67.000 23.245 129.631 1.00 15.00 434 ASP H N 1
ATOM 14084 C CA . ASP H 1 105 ? 67.281 24.670 129.598 1.00 15.04 434 ASP H CA 1
ATOM 14085 C C . ASP H 1 105 ? 68.032 25.055 128.330 1.00 15.63 434 ASP H C 1
ATOM 14086 O O . ASP H 1 105 ? 68.763 24.238 127.740 1.00 15.27 434 ASP H O 1
ATOM 14091 N N . MET H 1 106 ? 67.885 26.327 127.923 1.00 14.09 435 MET H N 1
ATOM 14092 C CA . MET H 1 106 ? 68.456 26.798 126.667 1.00 13.21 435 MET H CA 1
ATOM 14093 C C . MET H 1 106 ? 69.931 26.478 126.440 1.00 14.56 435 MET H C 1
ATOM 14094 O O . MET H 1 106 ? 70.248 25.957 125.366 1.00 15.23 435 MET H O 1
ATOM 14099 N N . PRO H 1 107 ? 70.877 26.827 127.344 1.00 12.57 436 PRO H N 1
ATOM 14100 C CA . PRO H 1 107 ? 72.303 26.618 126.984 1.00 12.25 436 PRO H CA 1
ATOM 14101 C C . PRO H 1 107 ? 72.622 25.148 126.726 1.00 15.67 436 PRO H C 1
ATOM 14102 O O . PRO H 1 107 ? 73.342 24.810 125.794 1.00 15.28 436 PRO H O 1
ATOM 14106 N N . GLN H 1 108 ? 72.069 24.269 127.576 1.00 14.14 437 GLN H N 1
ATOM 14107 C CA . GLN H 1 108 ? 72.326 22.844 127.424 1.00 13.46 437 GLN H CA 1
ATOM 14108 C C . GLN H 1 108 ? 71.658 22.297 126.168 1.00 15.92 437 GLN H C 1
ATOM 14109 O O . GLN H 1 108 ? 72.257 21.477 125.460 1.00 15.48 437 GLN H O 1
ATOM 14115 N N . ALA H 1 109 ? 70.440 22.795 125.847 1.00 13.76 438 ALA H N 1
ATOM 14116 C CA . ALA H 1 109 ? 69.738 22.328 124.639 1.00 13.82 438 ALA H CA 1
ATOM 14117 C C . ALA H 1 109 ? 70.516 22.765 123.394 1.00 15.44 438 ALA H C 1
ATOM 14118 O O . ALA H 1 109 ? 70.723 21.968 122.462 1.00 15.38 438 ALA H O 1
ATOM 14120 N N . VAL H 1 110 ? 70.958 24.031 123.376 1.00 12.71 439 VAL H N 1
ATOM 14121 C CA . VAL H 1 110 ? 71.707 24.508 122.205 1.00 12.42 439 VAL H CA 1
ATOM 14122 C C . VAL H 1 110 ? 73.032 23.740 122.104 1.00 15.81 439 VAL H C 1
ATOM 14123 O O . VAL H 1 110 ? 73.467 23.446 120.997 1.00 15.55 439 VAL H O 1
ATOM 14127 N N . SER H 1 111 ? 73.653 23.369 123.260 1.00 13.79 440 SER H N 1
ATOM 14128 C CA . SER H 1 111 ? 74.910 22.588 123.223 1.00 14.04 440 SER H CA 1
ATOM 14129 C C . SER H 1 111 ? 74.682 21.229 122.519 1.00 15.77 440 SER H C 1
ATOM 14130 O O . SER H 1 111 ? 75.560 20.765 121.775 1.00 16.65 440 SER H O 1
ATOM 14133 N N . ALA H 1 112 ? 73.483 20.605 122.700 1.00 13.34 441 ALA H N 1
ATOM 14134 C CA . ALA H 1 112 ? 73.176 19.336 122.016 1.00 13.53 441 ALA H CA 1
ATOM 14135 C C . ALA H 1 112 ? 73.063 19.565 120.499 1.00 15.78 441 ALA H C 1
ATOM 14136 O O . ALA H 1 112 ? 73.589 18.774 119.720 1.00 16.57 441 ALA H O 1
ATOM 14138 N N . GLY H 1 113 ? 72.453 20.678 120.086 1.00 14.53 442 GLY H N 1
ATOM 14139 C CA . GLY H 1 113 ? 72.376 20.972 118.654 1.00 15.24 442 GLY H CA 1
ATOM 14140 C C . GLY H 1 113 ? 73.762 21.269 118.085 1.00 17.25 442 GLY H C 1
ATOM 14141 O O . GLY H 1 113 ? 74.114 20.794 116.999 1.00 15.41 442 GLY H O 1
ATOM 14142 N N . MET H 1 114 ? 74.588 22.020 118.864 1.00 13.64 443 MET H N 1
ATOM 14143 C CA . MET H 1 114 ? 75.934 22.376 118.413 1.00 11.78 443 MET H CA 1
ATOM 14144 C C . MET H 1 114 ? 76.792 21.126 118.218 1.00 14.46 443 MET H C 1
ATOM 14145 O O . MET H 1 114 ? 77.629 21.076 117.317 1.00 14.34 443 MET H O 1
ATOM 14150 N N . THR H 1 115 ? 76.565 20.099 119.061 1.00 13.27 444 THR H N 1
ATOM 14151 C CA . THR H 1 115 ? 77.318 18.840 118.937 1.00 13.49 444 THR H CA 1
ATOM 14152 C C . THR H 1 115 ? 77.103 18.167 117.562 1.00 17.15 444 THR H C 1
ATOM 14153 O O . THR H 1 115 ? 77.935 17.365 117.138 1.00 15.77 444 THR H O 1
ATOM 14157 N N . MET H 1 116 ? 76.001 18.516 116.860 1.00 14.45 445 MET H N 1
ATOM 14158 C CA . MET H 1 116 ? 75.734 17.923 115.541 1.00 14.21 445 MET H CA 1
ATOM 14159 C C . MET H 1 116 ? 76.621 18.533 114.447 1.00 16.76 445 MET H C 1
ATOM 14160 O O . MET H 1 116 ? 76.681 17.987 113.339 1.00 15.95 445 MET H O 1
ATOM 14165 N N . ILE H 1 117 ? 77.218 19.710 114.716 1.00 13.76 446 ILE H N 1
ATOM 14166 C CA . ILE H 1 117 ? 78.027 20.407 113.698 1.00 13.53 446 ILE H CA 1
ATOM 14167 C C . ILE H 1 117 ? 79.344 19.694 113.548 1.00 17.81 446 ILE H C 1
ATOM 14168 O O . ILE H 1 117 ? 80.081 19.512 114.522 1.00 16.71 446 ILE H O 1
ATOM 14173 N N . GLY H 1 118 ? 79.602 19.240 112.339 1.00 16.05 447 GLY H N 1
ATOM 14174 C CA . GLY H 1 118 ? 80.760 18.404 112.078 1.00 17.35 447 GLY H CA 1
ATOM 14175 C C . GLY H 1 118 ? 80.968 18.187 110.599 1.00 19.44 447 GLY H C 1
ATOM 14176 O O . GLY H 1 118 ? 80.520 18.983 109.772 1.00 16.26 447 GLY H O 1
ATOM 14177 N N . PRO H 1 119 ? 81.582 17.051 110.243 1.00 19.47 448 PRO H N 1
ATOM 14178 C CA . PRO H 1 119 ? 81.909 16.824 108.829 1.00 20.71 448 PRO H CA 1
ATOM 14179 C C . PRO H 1 119 ? 80.735 16.787 107.867 1.00 23.52 448 PRO H C 1
ATOM 14180 O O . PRO H 1 119 ? 80.912 17.118 106.689 1.00 24.60 448 PRO H O 1
ATOM 14184 N N . ARG H 1 120 ? 79.558 16.390 108.348 1.00 17.43 449 ARG H N 1
ATOM 14185 C CA . ARG H 1 120 ? 78.379 16.220 107.484 1.00 18.08 449 ARG H CA 1
ATOM 14186 C C . ARG H 1 120 ? 77.404 17.356 107.525 1.00 20.64 449 ARG H C 1
ATOM 14187 O O . ARG H 1 120 ? 76.566 17.484 106.629 1.00 21.18 449 ARG H O 1
ATOM 14195 N N . PHE H 1 121 ? 77.468 18.155 108.568 1.00 16.50 450 PHE H N 1
ATOM 14196 C CA . PHE H 1 121 ? 76.525 19.250 108.713 1.00 15.42 450 PHE H CA 1
ATOM 14197 C C . PHE H 1 121 ? 77.262 20.445 109.296 1.00 16.37 450 PHE H C 1
ATOM 14198 O O . PHE H 1 121 ? 77.717 20.382 110.444 1.00 15.97 450 PHE H O 1
ATOM 14206 N N . GLY H 1 122 ? 77.394 21.493 108.491 1.00 14.87 451 GLY H N 1
ATOM 14207 C CA . GLY H 1 122 ? 77.927 22.775 108.924 1.00 14.81 451 GLY H CA 1
ATOM 14208 C C . GLY H 1 122 ? 79.398 22.913 109.272 1.00 17.27 451 GLY H C 1
ATOM 14209 O O . GLY H 1 122 ? 79.932 24.023 109.206 1.00 18.77 451 GLY H O 1
ATOM 14210 N N . GLY H 1 123 ? 80.043 21.819 109.656 1.00 15.35 452 GLY H N 1
ATOM 14211 C CA . GLY H 1 123 ? 81.442 21.858 110.101 1.00 15.66 452 GLY H CA 1
ATOM 14212 C C . GLY H 1 123 ? 82.462 21.384 109.090 1.00 19.87 452 GLY H C 1
ATOM 14213 O O . GLY H 1 123 ? 83.512 20.859 109.480 1.00 20.50 452 GLY H O 1
ATOM 14214 N N . ALA H 1 124 ? 82.182 21.601 107.793 1.00 16.45 453 ALA H N 1
ATOM 14215 C CA . ALA H 1 124 ? 83.129 21.251 106.720 1.00 17.07 453 ALA H CA 1
ATOM 14216 C C . ALA H 1 124 ? 83.853 22.538 106.245 1.00 19.30 453 ALA H C 1
ATOM 14217 O O . ALA H 1 124 ? 84.582 22.505 105.253 1.00 18.48 453 ALA H O 1
ATOM 14219 N N . VAL H 1 125 ? 83.644 23.680 106.945 1.00 15.38 454 VAL H N 1
ATOM 14220 C CA . VAL H 1 125 ? 84.241 24.951 106.514 1.00 14.79 454 VAL H CA 1
ATOM 14221 C C . VAL H 1 125 ? 85.762 24.862 106.530 1.00 17.75 454 VAL H C 1
ATOM 14222 O O . VAL H 1 125 ? 86.431 25.223 105.552 1.00 17.90 454 VAL H O 1
ATOM 14226 N N . THR H 1 126 ? 86.325 24.394 107.666 1.00 15.70 455 THR H N 1
ATOM 14227 C CA . THR H 1 126 ? 87.778 24.328 107.828 1.00 15.10 455 THR H CA 1
ATOM 14228 C C . THR H 1 126 ? 88.414 23.426 106.795 1.00 18.48 455 THR H C 1
ATOM 14229 O O . THR H 1 126 ? 89.362 23.845 106.130 1.00 18.41 455 THR H O 1
ATOM 14233 N N . ASN H 1 127 ? 87.885 22.203 106.652 1.00 15.49 456 ASN H N 1
ATOM 14234 C CA . ASN H 1 127 ? 88.457 21.262 105.686 1.00 15.42 456 ASN H CA 1
ATOM 14235 C C . ASN H 1 127 ? 88.274 21.715 104.239 1.00 19.72 456 ASN H C 1
ATOM 14236 O O . ASN H 1 127 ? 89.204 21.547 103.437 1.00 18.73 456 ASN H O 1
ATOM 14241 N N . ALA H 1 128 ? 87.131 22.357 103.912 1.00 17.09 457 ALA H N 1
ATOM 14242 C CA . ALA H 1 128 ? 86.943 22.846 102.535 1.00 16.61 457 ALA H CA 1
ATOM 14243 C C . ALA H 1 128 ? 88.008 23.922 102.216 1.00 20.96 457 ALA H C 1
ATOM 14244 O O . ALA H 1 128 ? 88.663 23.874 101.157 1.00 20.21 457 ALA H O 1
ATOM 14246 N N . GLY H 1 129 ? 88.228 24.841 103.160 1.00 17.91 458 GLY H N 1
ATOM 14247 C CA . GLY H 1 129 ? 89.260 25.853 102.987 1.00 17.92 458 GLY H CA 1
ATOM 14248 C C . GLY H 1 129 ? 90.645 25.248 102.803 1.00 20.64 458 GLY H C 1
ATOM 14249 O O . GLY H 1 129 ? 91.379 25.617 101.875 1.00 20.56 458 GLY H O 1
ATOM 14250 N N . LYS H 1 130 ? 90.991 24.260 103.670 1.00 19.25 459 LYS H N 1
ATOM 14251 C CA . LYS H 1 130 ? 92.281 23.574 103.620 1.00 19.09 459 LYS H CA 1
ATOM 14252 C C . LYS H 1 130 ? 92.518 22.910 102.259 1.00 22.00 459 LYS H C 1
ATOM 14253 O O . LYS H 1 130 ? 93.586 23.119 101.654 1.00 21.65 459 LYS H O 1
ATOM 14259 N N . TYR H 1 131 ? 91.555 22.092 101.792 1.00 18.64 460 TYR H N 1
ATOM 14260 C CA . TYR H 1 131 ? 91.723 21.335 100.545 1.00 18.85 460 TYR H CA 1
ATOM 14261 C C . TYR H 1 131 ? 91.659 22.203 99.298 1.00 20.94 460 TYR H C 1
ATOM 14262 O O . TYR H 1 131 ? 92.472 21.977 98.383 1.00 20.37 460 TYR H O 1
ATOM 14271 N N . PHE H 1 132 ? 90.758 23.224 99.265 1.00 18.63 461 PHE H N 1
ATOM 14272 C CA . PHE H 1 132 ? 90.735 24.107 98.078 1.00 18.37 461 PHE H CA 1
ATOM 14273 C C . PHE H 1 132 ? 92.013 24.944 97.983 1.00 21.77 461 PHE H C 1
ATOM 14274 O O . PHE H 1 132 ? 92.519 25.172 96.879 1.00 22.06 461 PHE H O 1
ATOM 14282 N N . LYS H 1 133 ? 92.573 25.343 99.150 1.00 18.10 462 LYS H N 1
ATOM 14283 C CA . LYS H 1 133 ? 93.840 26.109 99.156 1.00 18.78 462 LYS H CA 1
ATOM 14284 C C . LYS H 1 133 ? 94.965 25.236 98.579 1.00 21.23 462 LYS H C 1
ATOM 14285 O O . LYS H 1 133 ? 95.725 25.692 97.716 1.00 22.57 462 LYS H O 1
ATOM 14291 N N . MET H 1 134 ? 95.076 23.989 99.046 1.00 19.54 463 MET H N 1
ATOM 14292 C CA . MET H 1 134 ? 96.103 23.083 98.535 1.00 19.91 463 MET H CA 1
ATOM 14293 C C . MET H 1 134 ? 95.918 22.826 97.064 1.00 24.84 463 MET H C 1
ATOM 14294 O O . MET H 1 134 ? 96.915 22.803 96.338 1.00 25.23 463 MET H O 1
ATOM 14299 N N . ALA H 1 135 ? 94.649 22.668 96.608 1.00 22.40 464 ALA H N 1
ATOM 14300 C CA . ALA H 1 135 ? 94.357 22.382 95.191 1.00 22.84 464 ALA H CA 1
ATOM 14301 C C . ALA H 1 135 ? 94.846 23.495 94.277 1.00 25.77 464 ALA H C 1
ATOM 14302 O O . ALA H 1 135 ? 95.372 23.212 93.190 1.00 26.87 464 ALA H O 1
ATOM 14304 N N . VAL H 1 136 ? 94.692 24.759 94.712 1.00 21.57 465 VAL H N 1
ATOM 14305 C CA . VAL H 1 136 ? 95.186 25.922 93.945 1.00 22.71 465 VAL H CA 1
ATOM 14306 C C . VAL H 1 136 ? 96.707 25.755 93.714 1.00 26.49 465 VAL H C 1
ATOM 14307 O O . VAL H 1 136 ? 97.192 26.004 92.607 1.00 28.08 465 VAL H O 1
ATOM 14311 N N . GLU H 1 137 ? 97.444 25.281 94.714 1.00 24.23 466 GLU H N 1
ATOM 14312 C CA . GLU H 1 137 ? 98.894 25.105 94.565 1.00 25.55 466 GLU H CA 1
ATOM 14313 C C . GLU H 1 137 ? 99.285 23.798 93.871 1.00 26.82 466 GLU H C 1
ATOM 14314 O O . GLU H 1 137 ? 100.182 23.785 93.048 1.00 26.08 466 GLU H O 1
ATOM 14320 N N . ASP H 1 138 ? 98.638 22.693 94.242 1.00 23.54 467 ASP H N 1
ATOM 14321 C CA . ASP H 1 138 ? 98.991 21.342 93.793 1.00 23.39 467 ASP H CA 1
ATOM 14322 C C . ASP H 1 138 ? 98.361 20.876 92.479 1.00 27.69 467 ASP H C 1
ATOM 14323 O O . ASP H 1 138 ? 98.954 20.035 91.787 1.00 26.55 467 ASP H O 1
ATOM 14328 N N . TYR H 1 139 ? 97.160 21.377 92.154 1.00 27.04 468 TYR H N 1
ATOM 14329 C CA . TYR H 1 139 ? 96.432 21.001 90.940 1.00 28.08 468 TYR H CA 1
ATOM 14330 C C . TYR H 1 139 ? 95.912 22.275 90.229 1.00 34.11 468 TYR H C 1
ATOM 14331 O O . TYR H 1 139 ? 94.740 22.303 89.865 1.00 34.02 468 TYR H O 1
ATOM 14340 N N . PRO H 1 140 ? 96.743 23.336 90.018 1.00 33.91 469 PRO H N 1
ATOM 14341 C CA . PRO H 1 140 ? 96.222 24.580 89.414 1.00 36.74 469 PRO H CA 1
ATOM 14342 C C . PRO H 1 140 ? 95.473 24.434 88.094 1.00 43.11 469 PRO H C 1
ATOM 14343 O O . PRO H 1 140 ? 94.473 25.121 87.895 1.00 44.94 469 PRO H O 1
ATOM 14347 N N . ASN H 1 141 ? 95.945 23.557 87.205 1.00 39.64 470 ASN H N 1
ATOM 14348 C CA . ASN H 1 141 ? 95.289 23.364 85.904 1.00 41.97 470 ASN H CA 1
ATOM 14349 C C . ASN H 1 141 ? 94.835 21.909 85.760 1.00 42.68 470 ASN H C 1
ATOM 14350 O O . ASN H 1 141 ? 94.809 21.365 84.652 1.00 43.16 470 ASN H O 1
ATOM 14355 N N . ASP H 1 142 ? 94.456 21.286 86.888 1.00 36.71 471 ASP H N 1
ATOM 14356 C CA . ASP H 1 142 ? 94.063 19.884 86.887 1.00 34.78 471 ASP H CA 1
ATOM 14357 C C . ASP H 1 142 ? 92.975 19.568 87.921 1.00 35.75 471 ASP H C 1
ATOM 14358 O O . ASP H 1 142 ? 93.232 18.844 88.891 1.00 34.51 471 ASP H O 1
ATOM 14363 N N . ILE H 1 143 ? 91.750 20.087 87.688 1.00 30.87 472 ILE H N 1
ATOM 14364 C CA . ILE H 1 143 ? 90.594 19.802 88.552 1.00 28.86 472 ILE H CA 1
ATOM 14365 C C . ILE H 1 143 ? 90.325 18.271 88.614 1.00 34.54 472 ILE H C 1
ATOM 14366 O O . ILE H 1 143 ? 90.190 17.766 89.737 1.00 32.23 472 ILE H O 1
ATOM 14371 N N . PRO H 1 144 ? 90.329 17.500 87.478 1.00 34.53 473 PRO H N 1
ATOM 14372 C CA . PRO H 1 144 ? 90.146 16.044 87.592 1.00 34.37 473 PRO H CA 1
ATOM 14373 C C . PRO H 1 144 ? 91.187 15.369 88.492 1.00 36.53 473 PRO H C 1
ATOM 14374 O O . PRO H 1 144 ? 90.819 14.496 89.271 1.00 35.34 473 PRO H O 1
ATOM 14378 N N . GLY H 1 145 ? 92.448 15.814 88.435 1.00 34.03 474 GLY H N 1
ATOM 14379 C CA . GLY H 1 145 ? 93.512 15.278 89.288 1.00 32.98 474 GLY H CA 1
ATOM 14380 C C . GLY H 1 145 ? 93.226 15.535 90.761 1.00 33.26 474 GLY H C 1
ATOM 14381 O O . GLY H 1 145 ? 93.401 14.648 91.605 1.00 32.17 474 GLY H O 1
ATOM 14382 N N . PHE H 1 146 ? 92.732 16.739 91.077 1.00 28.25 475 PHE H N 1
ATOM 14383 C CA . PHE H 1 146 ? 92.343 17.102 92.446 1.00 26.41 475 PHE H CA 1
ATOM 14384 C C . PHE H 1 146 ? 91.194 16.200 92.918 1.00 30.61 475 PHE H C 1
ATOM 14385 O O . PHE H 1 146 ? 91.278 15.619 94.006 1.00 29.83 475 PHE H O 1
ATOM 14393 N N . LEU H 1 147 ? 90.142 16.059 92.086 1.00 28.76 476 LEU H N 1
ATOM 14394 C CA . LEU H 1 147 ? 88.972 15.233 92.417 1.00 27.19 476 LEU H CA 1
ATOM 14395 C C . LEU H 1 147 ? 89.349 13.762 92.599 1.00 30.56 476 LEU H C 1
ATOM 14396 O O . LEU H 1 147 ? 88.852 13.109 93.522 1.00 30.13 476 LEU H O 1
ATOM 14401 N N . SER H 1 148 ? 90.288 13.264 91.773 1.00 28.46 477 SER H N 1
ATOM 14402 C CA . SER H 1 148 ? 90.781 11.889 91.902 1.00 30.18 477 SER H CA 1
ATOM 14403 C C . SER H 1 148 ? 91.559 11.712 93.208 1.00 34.29 477 SER H C 1
ATOM 14404 O O . SER H 1 148 ? 91.322 10.728 93.912 1.00 35.75 477 SER H O 1
ATOM 14407 N N . TRP H 1 149 ? 92.445 12.684 93.559 1.00 31.62 478 TRP H N 1
ATOM 14408 C CA . TRP H 1 149 ? 93.227 12.640 94.802 1.00 31.39 478 TRP H CA 1
ATOM 14409 C C . TRP H 1 149 ? 92.284 12.606 96.004 1.00 32.66 478 TRP H C 1
ATOM 14410 O O . TRP H 1 149 ? 92.482 11.809 96.921 1.00 32.09 478 TRP H O 1
ATOM 14421 N N . MET H 1 150 ? 91.255 13.473 95.991 1.00 27.58 479 MET H N 1
ATOM 14422 C CA . MET H 1 150 ? 90.270 13.538 97.075 1.00 25.82 479 MET H CA 1
ATOM 14423 C C . MET H 1 150 ? 89.507 12.223 97.235 1.00 31.74 479 MET H C 1
ATOM 14424 O O . MET H 1 150 ? 89.377 11.726 98.356 1.00 33.29 479 MET H O 1
ATOM 14429 N N . LYS H 1 151 ? 89.028 11.649 96.118 1.00 29.82 480 LYS H N 1
ATOM 14430 C CA . LYS H 1 151 ? 88.284 10.375 96.111 1.00 31.57 480 LYS H CA 1
ATOM 14431 C C . LYS H 1 151 ? 89.111 9.244 96.745 1.00 36.98 480 LYS H C 1
ATOM 14432 O O . LYS H 1 151 ? 88.599 8.476 97.560 1.00 35.93 480 LYS H O 1
ATOM 14438 N N . LYS H 1 152 ? 90.397 9.194 96.410 1.00 36.31 481 LYS H N 1
ATOM 14439 C CA . LYS H 1 152 ? 91.332 8.190 96.898 1.00 39.52 481 LYS H CA 1
ATOM 14440 C C . LYS H 1 152 ? 91.780 8.391 98.356 1.00 45.18 481 LYS H C 1
ATOM 14441 O O . LYS H 1 152 ? 91.866 7.410 99.101 1.00 49.20 481 LYS H O 1
ATOM 14447 N N . ASN H 1 153 ? 92.073 9.644 98.761 1.00 38.31 482 ASN H N 1
ATOM 14448 C CA . ASN H 1 153 ? 92.661 9.959 100.069 1.00 38.17 482 ASN H CA 1
ATOM 14449 C C . ASN H 1 153 ? 91.742 10.502 101.158 1.00 42.00 482 ASN H C 1
ATOM 14450 O O . ASN H 1 153 ? 92.121 10.452 102.331 1.00 42.00 482 ASN H O 1
ATOM 14455 N N . VAL H 1 154 ? 90.598 11.099 100.791 1.00 35.01 483 VAL H N 1
ATOM 14456 C CA . VAL H 1 154 ? 89.715 11.758 101.754 1.00 33.44 483 VAL H CA 1
ATOM 14457 C C . VAL H 1 154 ? 88.289 11.173 101.741 1.00 37.06 483 VAL H C 1
ATOM 14458 O O . VAL H 1 154 ? 87.717 10.933 102.804 1.00 36.93 483 VAL H O 1
ATOM 14462 N N . GLY H 1 155 ? 87.745 10.986 100.543 1.00 32.34 484 GLY H N 1
ATOM 14463 C CA . GLY H 1 155 ? 86.370 10.553 100.317 1.00 30.59 484 GLY H CA 1
ATOM 14464 C C . GLY H 1 155 ? 85.598 11.715 99.710 1.00 33.09 484 GLY H C 1
ATOM 14465 O O . GLY H 1 155 ? 86.136 12.401 98.830 1.00 33.36 484 GLY H O 1
ATOM 14466 N N . PRO H 1 156 ? 84.378 12.043 100.191 1.00 28.90 485 PRO H N 1
ATOM 14467 C CA . PRO H 1 156 ? 83.664 13.199 99.603 1.00 27.93 485 PRO H CA 1
ATOM 14468 C C . PRO H 1 156 ? 84.442 14.506 99.759 1.00 28.28 485 PRO H C 1
ATOM 14469 O O . PRO H 1 156 ? 85.188 14.670 100.729 1.00 28.11 485 PRO H O 1
ATOM 14473 N N . VAL H 1 157 ? 84.311 15.402 98.791 1.00 23.05 486 VAL H N 1
ATOM 14474 C CA . VAL H 1 157 ? 85.028 16.682 98.819 1.00 21.80 486 VAL H CA 1
ATOM 14475 C C . VAL H 1 157 ? 84.339 17.620 99.817 1.00 22.96 486 VAL H C 1
ATOM 14476 O O . VAL H 1 157 ? 83.175 17.986 99.580 1.00 21.40 486 VAL H O 1
ATOM 14480 N N . PRO H 1 158 ? 85.015 18.041 100.922 1.00 20.95 487 PRO H N 1
ATOM 14481 C CA . PRO H 1 158 ? 84.372 19.009 101.835 1.00 19.10 487 PRO H CA 1
ATOM 14482 C C . PRO H 1 158 ? 84.000 20.281 101.070 1.00 21.09 487 PRO H C 1
ATOM 14483 O O . PRO H 1 158 ? 84.792 20.788 100.263 1.00 20.02 487 PRO H O 1
ATOM 14487 N N . GLY H 1 159 ? 82.798 20.767 101.308 1.00 19.37 488 GLY H N 1
ATOM 14488 C CA . GLY H 1 159 ? 82.320 21.971 100.634 1.00 19.82 488 GLY H CA 1
ATOM 14489 C C . GLY H 1 159 ? 81.574 21.727 99.336 1.00 21.46 488 GLY H C 1
ATOM 14490 O O . GLY H 1 159 ? 81.090 22.682 98.720 1.00 20.86 488 GLY H O 1
ATOM 14491 N N . ILE H 1 160 ? 81.475 20.442 98.912 1.00 19.64 489 ILE H N 1
ATOM 14492 C CA . ILE H 1 160 ? 80.743 20.047 97.702 1.00 19.65 489 ILE H CA 1
ATOM 14493 C C . ILE H 1 160 ? 79.586 19.110 98.121 1.00 23.11 489 ILE H C 1
ATOM 14494 O O . ILE H 1 160 ? 79.803 18.182 98.912 1.00 21.81 489 ILE H O 1
ATOM 14499 N N . GLY H 1 161 ? 78.391 19.376 97.592 1.00 20.28 490 GLY H N 1
ATOM 14500 C CA . GLY H 1 161 ? 77.214 18.556 97.852 1.00 19.81 490 GLY H CA 1
ATOM 14501 C C . GLY H 1 161 ? 76.206 19.156 98.811 1.00 22.82 490 GLY H C 1
ATOM 14502 O O . GLY H 1 161 ? 76.557 19.898 99.734 1.00 19.98 490 GLY H O 1
ATOM 14503 N N . HIS H 1 162 ? 74.938 18.812 98.605 1.00 20.06 491 HIS H N 1
ATOM 14504 C CA . HIS H 1 162 ? 73.848 19.242 99.466 1.00 18.91 491 HIS H CA 1
ATOM 14505 C C . HIS H 1 162 ? 72.704 18.263 99.356 1.00 21.82 491 HIS H C 1
ATOM 14506 O O . HIS H 1 162 ? 72.496 17.656 98.292 1.00 21.85 491 HIS H O 1
ATOM 14513 N N . ARG H 1 163 ? 71.931 18.129 100.449 1.00 19.47 492 ARG H N 1
ATOM 14514 C CA . ARG H 1 163 ? 70.798 17.192 100.447 1.00 19.78 492 ARG H CA 1
ATOM 14515 C C . ARG H 1 163 ? 69.609 17.705 99.606 1.00 23.79 492 ARG H C 1
ATOM 14516 O O . ARG H 1 163 ? 68.897 16.896 99.006 1.00 24.40 492 ARG H O 1
ATOM 14524 N N . VAL H 1 164 ? 69.372 19.036 99.617 1.00 20.93 493 VAL H N 1
ATOM 14525 C CA . VAL H 1 164 ? 68.209 19.608 98.920 1.00 21.86 493 VAL H CA 1
ATOM 14526 C C . VAL H 1 164 ? 68.600 20.619 97.834 1.00 24.59 493 VAL H C 1
ATOM 14527 O O . VAL H 1 164 ? 67.889 20.727 96.834 1.00 25.97 493 VAL H O 1
ATOM 14531 N N . LYS H 1 165 ? 69.682 21.398 98.047 1.00 21.18 494 LYS H N 1
ATOM 14532 C CA . LYS H 1 165 ? 70.115 22.386 97.044 1.00 21.11 494 LYS H CA 1
ATOM 14533 C C . LYS H 1 165 ? 70.800 21.677 95.887 1.00 24.09 494 LYS H C 1
ATOM 14534 O O . LYS H 1 165 ? 71.451 20.645 96.090 1.00 22.98 494 LYS H O 1
ATOM 14540 N N . SER H 1 166 ? 70.645 22.225 94.671 1.00 20.85 495 SER H N 1
ATOM 14541 C CA . SER H 1 166 ? 71.161 21.597 93.453 1.00 21.51 495 SER H CA 1
ATOM 14542 C C . SER H 1 166 ? 71.233 22.633 92.331 1.00 25.70 495 SER H C 1
ATOM 14543 O O . SER H 1 166 ? 70.918 23.800 92.542 1.00 25.38 495 SER H O 1
ATOM 14546 N N . VAL H 1 167 ? 71.598 22.193 91.121 1.00 23.95 496 VAL H N 1
ATOM 14547 C CA . VAL H 1 167 ? 71.593 23.084 89.948 1.00 24.97 496 VAL H CA 1
ATOM 14548 C C . VAL H 1 167 ? 70.146 23.566 89.703 1.00 30.12 496 VAL H C 1
ATOM 14549 O O . VAL H 1 167 ? 69.932 24.749 89.447 1.00 29.22 496 VAL H O 1
ATOM 14553 N N . LYS H 1 168 ? 69.165 22.652 89.834 1.00 28.78 497 LYS H N 1
ATOM 14554 C CA . LYS H 1 168 ? 67.731 22.930 89.640 1.00 29.11 497 LYS H CA 1
ATOM 14555 C C . LYS H 1 168 ? 67.133 23.736 90.793 1.00 32.06 497 LYS H C 1
ATOM 14556 O O . LYS H 1 168 ? 66.190 24.498 90.565 1.00 32.25 497 LYS H O 1
ATOM 14562 N N . ASN H 1 169 ? 67.680 23.582 92.022 1.00 27.50 498 ASN H N 1
ATOM 14563 C CA . ASN H 1 169 ? 67.212 24.272 93.225 1.00 26.40 498 ASN H CA 1
ATOM 14564 C C . ASN H 1 169 ? 68.423 25.023 93.839 1.00 26.65 498 ASN H C 1
ATOM 14565 O O . ASN H 1 169 ? 69.005 24.542 94.809 1.00 25.24 498 ASN H O 1
ATOM 14570 N N . PRO H 1 170 ? 68.893 26.134 93.215 1.00 24.34 499 PRO H N 1
ATOM 14571 C CA . PRO H 1 170 ? 70.131 26.774 93.699 1.00 23.77 499 PRO H CA 1
ATOM 14572 C C . PRO H 1 170 ? 70.076 27.345 95.099 1.00 25.00 499 PRO H C 1
ATOM 14573 O O . PRO H 1 170 ? 69.001 27.676 95.616 1.00 24.36 499 PRO H O 1
ATOM 14577 N N . ASP H 1 171 ? 71.256 27.427 95.723 1.00 20.85 500 ASP H N 1
ATOM 14578 C CA . ASP H 1 171 ? 71.371 28.007 97.034 1.00 18.90 500 ASP H CA 1
ATOM 14579 C C . ASP H 1 171 ? 71.657 29.493 96.866 1.00 22.35 500 ASP H C 1
ATOM 14580 O O . ASP H 1 171 ? 72.809 29.865 96.612 1.00 22.31 500 ASP H O 1
ATOM 14585 N N . GLN H 1 172 ? 70.633 30.345 97.016 1.00 20.15 501 GLN H N 1
ATOM 14586 C CA . GLN H 1 172 ? 70.788 31.795 96.903 1.00 20.39 501 GLN H CA 1
ATOM 14587 C C . GLN H 1 172 ? 71.766 32.340 97.993 1.00 21.92 501 GLN H C 1
ATOM 14588 O O . GLN H 1 172 ? 72.344 33.407 97.800 1.00 22.03 501 GLN H O 1
ATOM 14594 N N . ARG H 1 173 ? 71.991 31.595 99.101 1.00 19.18 502 ARG H N 1
ATOM 14595 C CA . ARG H 1 173 ? 72.978 32.043 100.100 1.00 18.49 502 ARG H CA 1
ATOM 14596 C C . ARG H 1 173 ? 74.372 32.054 99.453 1.00 20.65 502 ARG H C 1
ATOM 14597 O O . ARG H 1 173 ? 75.122 33.009 99.616 1.00 21.59 502 ARG H O 1
ATOM 14605 N N . VAL H 1 174 ? 74.695 30.979 98.705 1.00 17.02 503 VAL H N 1
ATOM 14606 C CA . VAL H 1 174 ? 75.973 30.838 97.992 1.00 18.05 503 VAL H CA 1
ATOM 14607 C C . VAL H 1 174 ? 76.046 31.880 96.868 1.00 22.40 503 VAL H C 1
ATOM 14608 O O . VAL H 1 174 ? 77.039 32.609 96.782 1.00 22.92 503 VAL H O 1
ATOM 14612 N N . LYS H 1 175 ? 75.002 31.968 96.035 1.00 20.05 504 LYS H N 1
ATOM 14613 C CA . LYS H 1 175 ? 74.955 32.943 94.937 1.00 20.38 504 LYS H CA 1
ATOM 14614 C C . LYS H 1 175 ? 75.165 34.369 95.452 1.00 24.26 504 LYS H C 1
ATOM 14615 O O . LYS H 1 175 ? 75.916 35.136 94.842 1.00 25.55 504 LYS H O 1
ATOM 14621 N N . TYR H 1 176 ? 74.549 34.704 96.596 1.00 20.93 505 TYR H N 1
ATOM 14622 C CA . TYR H 1 176 ? 74.699 36.042 97.165 1.00 21.64 505 TYR H CA 1
ATOM 14623 C C . TYR H 1 176 ? 76.125 36.300 97.638 1.00 22.64 505 TYR H C 1
ATOM 14624 O O . TYR H 1 176 ? 76.683 37.358 97.328 1.00 23.15 505 TYR H O 1
ATOM 14633 N N . LEU H 1 177 ? 76.700 35.367 98.436 1.00 19.91 506 LEU H N 1
ATOM 14634 C CA . LEU H 1 177 ? 78.050 35.585 98.936 1.00 19.04 506 LEU H CA 1
ATOM 14635 C C . LEU H 1 177 ? 79.066 35.732 97.796 1.00 22.83 506 LEU H C 1
ATOM 14636 O O . LEU H 1 177 ? 79.900 36.630 97.840 1.00 24.44 506 LEU H O 1
ATOM 14641 N N . VAL H 1 178 ? 78.971 34.876 96.762 1.00 20.02 507 VAL H N 1
ATOM 14642 C CA . VAL H 1 178 ? 79.880 34.932 95.606 1.00 20.24 507 VAL H CA 1
ATOM 14643 C C . VAL H 1 178 ? 79.720 36.299 94.901 1.00 24.72 507 VAL H C 1
ATOM 14644 O O . VAL H 1 178 ? 80.725 36.976 94.627 1.00 24.61 507 VAL H O 1
ATOM 14648 N N . SER H 1 179 ? 78.460 36.720 94.648 1.00 22.78 508 SER H N 1
ATOM 14649 C CA . SER H 1 179 ? 78.182 38.006 93.987 1.00 22.82 508 SER H CA 1
ATOM 14650 C C . SER H 1 179 ? 78.703 39.184 94.816 1.00 24.97 508 SER H C 1
ATOM 14651 O O . SER H 1 179 ? 79.235 40.136 94.240 1.00 25.63 508 SER H O 1
ATOM 14654 N N . TYR H 1 180 ? 78.539 39.134 96.149 1.00 23.22 509 TYR H N 1
ATOM 14655 C CA . TYR H 1 180 ? 79.042 40.198 97.021 1.00 23.61 509 TYR H CA 1
ATOM 14656 C C . TYR H 1 180 ? 80.582 40.302 96.910 1.00 26.52 509 TYR H C 1
ATOM 14657 O O . TYR H 1 180 ? 81.116 41.393 96.724 1.00 25.38 509 TYR H O 1
ATOM 14666 N N . ILE H 1 181 ? 81.282 39.164 97.023 1.00 22.83 510 ILE H N 1
ATOM 14667 C CA . ILE H 1 181 ? 82.735 39.147 96.909 1.00 23.32 510 ILE H CA 1
ATOM 14668 C C . ILE H 1 181 ? 83.197 39.681 95.538 1.00 28.31 510 ILE H C 1
ATOM 14669 O O . ILE H 1 181 ? 84.098 40.517 95.465 1.00 29.51 510 ILE H O 1
ATOM 14674 N N . LYS H 1 182 ? 82.583 39.182 94.460 1.00 24.86 511 LYS H N 1
ATOM 14675 C CA . LYS H 1 182 ? 82.972 39.519 93.093 1.00 25.55 511 LYS H CA 1
ATOM 14676 C C . LYS H 1 182 ? 82.625 40.942 92.690 1.00 30.50 511 LYS H C 1
ATOM 14677 O O . LYS H 1 182 ? 83.386 41.564 91.932 1.00 30.82 511 LYS H O 1
ATOM 14683 N N . ASN H 1 183 ? 81.452 41.454 93.126 1.00 25.54 512 ASN H N 1
ATOM 14684 C CA . ASN H 1 183 ? 81.005 42.784 92.680 1.00 26.63 512 ASN H CA 1
ATOM 14685 C C . ASN H 1 183 ? 81.142 43.920 93.695 1.00 30.68 512 ASN H C 1
ATOM 14686 O O . ASN H 1 183 ? 81.100 45.090 93.297 1.00 31.95 512 ASN H O 1
ATOM 14691 N N . GLU H 1 184 ? 81.280 43.601 94.986 1.00 27.66 513 GLU H N 1
ATOM 14692 C CA . GLU H 1 184 ? 81.319 44.642 96.010 1.00 28.95 513 GLU H CA 1
ATOM 14693 C C . GLU H 1 184 ? 82.629 44.702 96.814 1.00 31.88 513 GLU H C 1
ATOM 14694 O O . GLU H 1 184 ? 82.730 45.474 97.772 1.00 31.93 513 GLU H O 1
ATOM 14700 N N . THR H 1 185 ? 83.646 43.922 96.407 1.00 27.48 514 THR H N 1
ATOM 14701 C CA . THR H 1 185 ? 84.972 43.962 97.028 1.00 27.06 514 THR H CA 1
ATOM 14702 C C . THR H 1 185 ? 86.036 43.911 95.930 1.00 30.49 514 THR H C 1
ATOM 14703 O O . THR H 1 185 ? 85.734 43.543 94.794 1.00 30.02 514 THR H O 1
ATOM 14707 N N . SER H 1 186 ? 87.292 44.203 96.284 1.00 28.60 515 SER H N 1
ATOM 14708 C CA . SER H 1 186 ? 88.418 44.083 95.357 1.00 28.81 515 SER H CA 1
ATOM 14709 C C . SER H 1 186 ? 89.301 42.888 95.754 1.00 32.39 515 SER H C 1
ATOM 14710 O O . SER H 1 186 ? 90.463 42.803 95.337 1.00 32.35 515 SER H O 1
ATOM 14713 N N . LEU H 1 187 ? 88.740 41.946 96.526 1.00 30.93 516 LEU H N 1
ATOM 14714 C CA . LEU H 1 187 ? 89.484 40.790 97.003 1.00 30.32 516 LEU H CA 1
ATOM 14715 C C . LEU H 1 187 ? 89.876 39.834 95.861 1.00 33.96 516 LEU H C 1
ATOM 14716 O O . LEU H 1 187 ? 89.009 39.455 95.070 1.00 32.76 516 LEU H O 1
ATOM 14721 N N . HIS H 1 188 ? 91.180 39.470 95.757 1.00 30.14 517 HIS H N 1
ATOM 14722 C CA . HIS H 1 188 ? 91.651 38.438 94.821 1.00 29.72 517 HIS H CA 1
ATOM 14723 C C . HIS H 1 188 ? 91.233 37.117 95.505 1.00 29.30 517 HIS H C 1
ATOM 14724 O O . HIS H 1 188 ? 91.611 36.899 96.655 1.00 27.71 517 HIS H O 1
ATOM 14731 N N . THR H 1 189 ? 90.418 36.281 94.839 1.00 24.12 518 THR H N 1
ATOM 14732 C CA . THR H 1 189 ? 89.878 35.051 95.435 1.00 23.57 518 THR H CA 1
ATOM 14733 C C . THR H 1 189 ? 90.312 33.764 94.690 1.00 27.37 518 THR H C 1
ATOM 14734 O O . THR H 1 189 ? 89.458 33.075 94.125 1.00 25.53 518 THR H O 1
ATOM 14738 N N . PRO H 1 190 ? 91.610 33.374 94.730 1.00 28.06 519 PRO H N 1
ATOM 14739 C CA . PRO H 1 190 ? 92.011 32.153 94.012 1.00 26.94 519 PRO H CA 1
ATOM 14740 C C . PRO H 1 190 ? 91.324 30.878 94.525 1.00 27.68 519 PRO H C 1
ATOM 14741 O O . PRO H 1 190 ? 90.971 30.043 93.698 1.00 27.34 519 PRO H O 1
ATOM 14745 N N . CYS H 1 191 ? 91.093 30.743 95.844 1.00 23.46 520 CYS H N 1
ATOM 14746 C CA . CYS H 1 191 ? 90.402 29.535 96.379 1.00 24.14 520 CYS H CA 1
ATOM 14747 C C . CYS H 1 191 ? 88.979 29.479 95.906 1.00 25.16 520 CYS H C 1
ATOM 14748 O O . CYS H 1 191 ? 88.545 28.429 95.418 1.00 24.35 520 CYS H O 1
ATOM 14751 N N . LEU H 1 192 ? 88.239 30.595 96.067 1.00 21.48 521 LEU H N 1
ATOM 14752 C CA . LEU H 1 192 ? 86.845 30.650 95.639 1.00 21.13 521 LEU H CA 1
ATOM 14753 C C . LEU H 1 192 ? 86.721 30.401 94.149 1.00 24.60 521 LEU H C 1
ATOM 14754 O O . LEU H 1 192 ? 85.880 29.600 93.731 1.00 24.23 521 LEU H O 1
ATOM 14759 N N . ASP H 1 193 ? 87.593 31.036 93.350 1.00 21.74 522 ASP H N 1
ATOM 14760 C CA . ASP H 1 193 ? 87.584 30.846 91.899 1.00 21.58 522 ASP H CA 1
ATOM 14761 C C . ASP H 1 193 ? 87.790 29.388 91.542 1.00 25.70 522 ASP H C 1
ATOM 14762 O O . ASP H 1 193 ? 87.071 28.865 90.683 1.00 26.14 522 ASP H O 1
ATOM 14767 N N . TYR H 1 194 ? 88.756 28.721 92.221 1.00 23.69 523 TYR H N 1
ATOM 14768 C CA . TYR H 1 194 ? 89.040 27.300 91.981 1.00 23.52 523 TYR H CA 1
ATOM 14769 C C . TYR H 1 194 ? 87.814 26.439 92.337 1.00 25.74 523 TYR H C 1
ATOM 14770 O O . TYR H 1 194 ? 87.422 25.588 91.541 1.00 24.89 523 TYR H O 1
ATOM 14779 N N . ALA H 1 195 ? 87.195 26.681 93.520 1.00 21.24 524 ALA H N 1
ATOM 14780 C CA . ALA H 1 195 ? 86.016 25.934 93.960 1.00 20.96 524 ALA H CA 1
ATOM 14781 C C . ALA H 1 195 ? 84.864 26.093 92.955 1.00 24.01 524 ALA H C 1
ATOM 14782 O O . ALA H 1 195 ? 84.151 25.126 92.707 1.00 23.41 524 ALA H O 1
ATOM 14784 N N . LEU H 1 196 ? 84.703 27.302 92.375 1.00 22.44 525 LEU H N 1
ATOM 14785 C CA . LEU H 1 196 ? 83.660 27.556 91.369 1.00 23.62 525 LEU H CA 1
ATOM 14786 C C . LEU H 1 196 ? 83.924 26.757 90.101 1.00 27.29 525 LEU H C 1
ATOM 14787 O O . LEU H 1 196 ? 82.977 26.281 89.475 1.00 28.67 525 LEU H O 1
ATOM 14792 N N . GLU H 1 197 ? 85.208 26.576 89.743 1.00 23.98 526 GLU H N 1
ATOM 14793 C CA . GLU H 1 197 ? 85.574 25.756 88.584 1.00 24.11 526 GLU H CA 1
ATOM 14794 C C . GLU H 1 197 ? 85.308 24.272 88.902 1.00 28.01 526 GLU H C 1
ATOM 14795 O O . GLU H 1 197 ? 84.801 23.543 88.038 1.00 28.56 526 GLU H O 1
ATOM 14801 N N . VAL H 1 198 ? 85.599 23.841 90.152 1.00 23.98 527 VAL H N 1
ATOM 14802 C CA . VAL H 1 198 ? 85.324 22.466 90.614 1.00 22.80 527 VAL H CA 1
ATOM 14803 C C . VAL H 1 198 ? 83.817 22.177 90.497 1.00 25.10 527 VAL H C 1
ATOM 14804 O O . VAL H 1 198 ? 83.423 21.117 89.998 1.00 25.05 527 VAL H O 1
ATOM 14808 N N . GLU H 1 199 ? 82.991 23.132 90.957 1.00 23.45 528 GLU H N 1
ATOM 14809 C CA . GLU H 1 199 ? 81.533 23.017 90.931 1.00 23.21 528 GLU H CA 1
ATOM 14810 C C . GLU H 1 199 ? 81.026 22.755 89.504 1.00 27.61 528 GLU H C 1
ATOM 14811 O O . GLU H 1 199 ? 80.121 21.936 89.327 1.00 26.38 528 GLU H O 1
ATOM 14817 N N . LYS H 1 200 ? 81.614 23.428 88.492 1.00 25.10 529 LYS H N 1
ATOM 14818 C CA . LYS H 1 200 ? 81.223 23.214 87.086 1.00 25.63 529 LYS H CA 1
ATOM 14819 C C . LYS H 1 200 ? 81.428 21.753 86.677 1.00 31.97 529 LYS H C 1
ATOM 14820 O O . LYS H 1 200 ? 80.591 21.196 85.970 1.00 33.97 529 LYS H O 1
ATOM 14826 N N . VAL H 1 201 ? 82.518 21.127 87.159 1.00 27.75 530 VAL H N 1
ATOM 14827 C CA . VAL H 1 201 ? 82.854 19.731 86.871 1.00 28.91 530 VAL H CA 1
ATOM 14828 C C . VAL H 1 201 ? 81.956 18.770 87.658 1.00 31.88 530 VAL H C 1
ATOM 14829 O O . VAL H 1 201 ? 81.372 17.866 87.067 1.00 33.25 530 VAL H O 1
ATOM 14833 N N . THR H 1 202 ? 81.842 18.968 88.981 1.00 27.80 531 THR H N 1
ATOM 14834 C CA . THR H 1 202 ? 81.043 18.069 89.832 1.00 26.28 531 THR H CA 1
ATOM 14835 C C . THR H 1 202 ? 79.549 18.086 89.479 1.00 32.21 531 THR H C 1
ATOM 14836 O O . THR H 1 202 ? 78.937 17.013 89.412 1.00 32.45 531 THR H O 1
ATOM 14840 N N . THR H 1 203 ? 78.957 19.289 89.258 1.00 28.94 532 THR H N 1
ATOM 14841 C CA . THR H 1 203 ? 77.528 19.403 88.919 1.00 28.99 532 THR H CA 1
ATOM 14842 C C . THR H 1 203 ? 77.190 18.769 87.569 1.00 35.75 532 THR H C 1
ATOM 14843 O O . THR H 1 203 ? 76.051 18.354 87.378 1.00 36.00 532 THR H O 1
ATOM 14847 N N . ALA H 1 204 ? 78.171 18.682 86.646 1.00 33.80 533 ALA H N 1
ATOM 14848 C CA . ALA H 1 204 ? 77.972 18.053 85.338 1.00 35.66 533 ALA H CA 1
ATOM 14849 C C . ALA H 1 204 ? 77.711 16.552 85.502 1.00 41.68 533 ALA H C 1
ATOM 14850 O O . ALA H 1 204 ? 76.963 15.981 84.706 1.00 42.24 533 ALA H O 1
ATOM 14852 N N . LYS H 1 205 ? 78.287 15.922 86.550 1.00 38.67 534 LYS H N 1
ATOM 14853 C CA . LYS H 1 205 ? 78.056 14.500 86.806 1.00 40.26 534 LYS H CA 1
ATOM 14854 C C . LYS H 1 205 ? 76.791 14.273 87.666 1.00 40.73 534 LYS H C 1
ATOM 14855 O O . LYS H 1 205 ? 76.020 13.362 87.370 1.00 41.28 534 LYS H O 1
ATOM 14861 N N . LYS H 1 206 ? 76.560 15.104 88.702 1.00 34.23 535 LYS H N 1
ATOM 14862 C CA . LYS H 1 206 ? 75.371 15.005 89.551 1.00 32.84 535 LYS H CA 1
ATOM 14863 C C . LYS H 1 206 ? 74.962 16.409 89.989 1.00 32.48 535 LYS H C 1
ATOM 14864 O O . LYS H 1 206 ? 75.783 17.131 90.570 1.00 30.28 535 LYS H O 1
ATOM 14870 N N . GLY H 1 207 ? 73.703 16.767 89.721 1.00 28.68 536 GLY H N 1
ATOM 14871 C CA . GLY H 1 207 ? 73.131 18.078 90.015 1.00 27.56 536 GLY H CA 1
ATOM 14872 C C . GLY H 1 207 ? 73.225 18.557 91.455 1.00 29.86 536 GLY H C 1
ATOM 14873 O O . GLY H 1 207 ? 73.280 19.769 91.696 1.00 27.82 536 GLY H O 1
ATOM 14874 N N . ASN H 1 208 ? 73.232 17.618 92.424 1.00 26.03 537 ASN H N 1
ATOM 14875 C CA . ASN H 1 208 ? 73.331 17.973 93.837 1.00 24.24 537 ASN H CA 1
ATOM 14876 C C . ASN H 1 208 ? 74.774 18.273 94.313 1.00 25.87 537 ASN H C 1
ATOM 14877 O O . ASN H 1 208 ? 74.953 18.685 95.464 1.00 24.62 537 ASN H O 1
ATOM 14882 N N . LEU H 1 209 ? 75.797 18.065 93.455 1.00 22.68 538 LEU H N 1
ATOM 14883 C CA . LEU H 1 209 ? 77.195 18.301 93.854 1.00 21.47 538 LEU H CA 1
ATOM 14884 C C . LEU H 1 209 ? 77.616 19.778 93.688 1.00 23.99 538 LEU H C 1
ATOM 14885 O O . LEU H 1 209 ? 78.638 20.100 93.070 1.00 24.93 538 LEU H O 1
ATOM 14890 N N . ILE H 1 210 ? 76.815 20.668 94.267 1.00 20.34 539 ILE H N 1
ATOM 14891 C CA . ILE H 1 210 ? 77.036 22.110 94.197 1.00 19.49 539 ILE H CA 1
ATOM 14892 C C . ILE H 1 210 ? 78.122 22.536 95.166 1.00 22.57 539 ILE H C 1
ATOM 14893 O O . ILE H 1 210 ? 78.436 21.795 96.097 1.00 22.07 539 ILE H O 1
ATOM 14898 N N . LEU H 1 211 ? 78.634 23.776 94.989 1.00 20.97 540 LEU H N 1
ATOM 14899 C CA . LEU H 1 211 ? 79.525 24.370 95.978 1.00 19.58 540 LEU H CA 1
ATOM 14900 C C . LEU H 1 211 ? 78.549 24.781 97.087 1.00 21.78 540 LEU H C 1
ATOM 14901 O O . LEU H 1 211 ? 77.633 25.573 96.827 1.00 22.57 540 LEU H O 1
ATOM 14906 N N . ASN H 1 212 ? 78.673 24.171 98.279 1.00 18.07 541 ASN H N 1
ATOM 14907 C CA . ASN H 1 212 ? 77.715 24.454 99.345 1.00 17.70 541 ASN H CA 1
ATOM 14908 C C . ASN H 1 212 ? 78.157 25.642 100.221 1.00 19.30 541 ASN H C 1
ATOM 14909 O O . ASN H 1 212 ? 79.214 26.232 99.972 1.00 17.94 541 ASN H O 1
ATOM 14914 N N . VAL H 1 213 ? 77.330 26.025 101.204 1.00 18.85 542 VAL H N 1
ATOM 14915 C CA . VAL H 1 213 ? 77.649 27.166 102.065 1.00 18.70 542 VAL H CA 1
ATOM 14916 C C . VAL H 1 213 ? 78.979 26.989 102.786 1.00 19.87 542 VAL H C 1
ATOM 14917 O O . VAL H 1 213 ? 79.716 27.959 102.939 1.00 19.76 542 VAL H O 1
ATOM 14921 N N . ASP H 1 214 ? 79.273 25.757 103.261 1.00 16.81 543 ASP H N 1
ATOM 14922 C CA . ASP H 1 214 ? 80.536 25.518 103.963 1.00 15.70 543 ASP H CA 1
ATOM 14923 C C . ASP H 1 214 ? 81.726 25.741 103.032 1.00 18.91 543 ASP H C 1
ATOM 14924 O O . ASP H 1 214 ? 82.705 26.361 103.442 1.00 18.55 543 ASP H O 1
ATOM 14929 N N . GLY H 1 215 ? 81.625 25.264 101.787 1.00 17.34 544 GLY H N 1
ATOM 14930 C CA . GLY H 1 215 ? 82.705 25.437 100.821 1.00 18.07 544 GLY H CA 1
ATOM 14931 C C . GLY H 1 215 ? 82.904 26.886 100.429 1.00 19.74 544 GLY H C 1
ATOM 14932 O O . GLY H 1 215 ? 84.039 27.360 100.319 1.00 20.07 544 GLY H O 1
ATOM 14933 N N . THR H 1 216 ? 81.786 27.609 100.261 1.00 16.62 545 THR H N 1
ATOM 14934 C CA . THR H 1 216 ? 81.826 29.033 99.881 1.00 16.36 545 THR H CA 1
ATOM 14935 C C . THR H 1 216 ? 82.517 29.837 100.997 1.00 18.87 545 THR H C 1
ATOM 14936 O O . THR H 1 216 ? 83.450 30.592 100.713 1.00 19.25 545 THR H O 1
ATOM 14940 N N . ILE H 1 217 ? 82.053 29.679 102.246 1.00 17.83 546 ILE H N 1
ATOM 14941 C CA . ILE H 1 217 ? 82.628 30.399 103.383 1.00 16.42 546 ILE H CA 1
ATOM 14942 C C . ILE H 1 217 ? 84.108 30.031 103.568 1.00 18.16 546 ILE H C 1
ATOM 14943 O O . ILE H 1 217 ? 84.935 30.932 103.712 1.00 19.23 546 ILE H O 1
ATOM 14948 N N . GLY H 1 218 ? 84.421 28.723 103.532 1.00 17.01 547 GLY H N 1
ATOM 14949 C CA . GLY H 1 218 ? 85.795 28.246 103.692 1.00 16.23 547 GLY H CA 1
ATOM 14950 C C . GLY H 1 218 ? 86.740 28.889 102.686 1.00 19.33 547 GLY H C 1
ATOM 14951 O O . GLY H 1 218 ? 87.804 29.392 103.056 1.00 19.93 547 GLY H O 1
ATOM 14952 N N . CYS H 1 219 ? 86.328 28.935 101.405 1.00 17.57 548 CYS H N 1
ATOM 14953 C CA . CYS H 1 219 ? 87.165 29.546 100.364 1.00 17.89 548 CYS H CA 1
ATOM 14954 C C . CYS H 1 219 ? 87.377 31.027 100.573 1.00 21.26 548 CYS H C 1
ATOM 14955 O O . CYS H 1 219 ? 88.518 31.519 100.465 1.00 19.82 548 CYS H O 1
ATOM 14958 N N . ILE H 1 220 ? 86.283 31.752 100.881 1.00 17.06 549 ILE H N 1
ATOM 14959 C CA . ILE H 1 220 ? 86.371 33.201 101.120 1.00 17.50 549 ILE H CA 1
ATOM 14960 C C . ILE H 1 220 ? 87.342 33.481 102.274 1.00 20.39 549 ILE H C 1
ATOM 14961 O O . ILE H 1 220 ? 88.203 34.364 102.174 1.00 20.19 549 ILE H O 1
ATOM 14966 N N . LEU H 1 221 ? 87.214 32.719 103.364 1.00 18.49 550 LEU H N 1
ATOM 14967 C CA . LEU H 1 221 ? 88.080 32.961 104.531 1.00 18.07 550 LEU H CA 1
ATOM 14968 C C . LEU H 1 221 ? 89.548 32.632 104.267 1.00 21.19 550 LEU H C 1
ATOM 14969 O O . LEU H 1 221 ? 90.425 33.347 104.757 1.00 21.24 550 LEU H O 1
ATOM 14974 N N . MET H 1 222 ? 89.820 31.632 103.404 1.00 18.32 551 MET H N 1
ATOM 14975 C CA . MET H 1 222 ? 91.202 31.338 103.009 1.00 17.92 551 MET H CA 1
ATOM 14976 C C . MET H 1 222 ? 91.726 32.490 102.144 1.00 22.75 551 MET H C 1
ATOM 14977 O O . MET H 1 222 ? 92.862 32.936 102.336 1.00 24.01 551 MET H O 1
ATOM 14982 N N . ASP H 1 223 ? 90.878 33.013 101.240 1.00 19.72 552 ASP H N 1
ATOM 14983 C CA . ASP H 1 223 ? 91.274 34.129 100.378 1.00 20.60 552 ASP H CA 1
ATOM 14984 C C . ASP H 1 223 ? 91.527 35.415 101.196 1.00 24.12 552 ASP H C 1
ATOM 14985 O O . ASP H 1 223 ? 92.371 36.222 100.803 1.00 24.90 552 ASP H O 1
ATOM 14990 N N . LEU H 1 224 ? 90.860 35.550 102.361 1.00 20.64 553 LEU H N 1
ATOM 14991 C CA . LEU H 1 224 ? 91.033 36.660 103.312 1.00 22.18 553 LEU H CA 1
ATOM 14992 C C . LEU H 1 224 ? 92.262 36.433 104.206 1.00 25.41 553 LEU H C 1
ATOM 14993 O O . LEU H 1 224 ? 92.607 37.302 105.008 1.00 26.36 553 LEU H O 1
ATOM 14998 N N . ASP H 1 225 ? 92.899 35.257 104.086 1.00 22.92 554 ASP H N 1
ATOM 14999 C CA . ASP H 1 225 ? 94.050 34.834 104.890 1.00 22.84 554 ASP H CA 1
ATOM 15000 C C . ASP H 1 225 ? 93.705 34.815 106.405 1.00 24.98 554 ASP H C 1
ATOM 15001 O O . ASP H 1 225 ? 94.526 35.185 107.259 1.00 24.54 554 ASP H O 1
ATOM 15006 N N . PHE H 1 226 ? 92.465 34.372 106.722 1.00 19.92 555 PHE H N 1
ATOM 15007 C CA . PHE H 1 226 ? 92.052 34.203 108.106 1.00 18.93 555 PHE H CA 1
ATOM 15008 C C . PHE H 1 226 ? 92.700 32.922 108.676 1.00 22.56 555 PHE H C 1
ATOM 15009 O O . PHE H 1 226 ? 93.100 32.037 107.899 1.00 21.75 555 PHE H O 1
ATOM 15017 N N . PRO H 1 227 ? 92.878 32.819 110.008 1.00 19.96 556 PRO H N 1
ATOM 15018 C CA . PRO H 1 227 ? 93.525 31.625 110.575 1.00 19.75 556 PRO H CA 1
ATOM 15019 C C . PRO H 1 227 ? 92.743 30.362 110.217 1.00 21.86 556 PRO H C 1
ATOM 15020 O O . PRO H 1 227 ? 91.511 30.329 110.332 1.00 18.90 556 PRO H O 1
ATOM 15024 N N . VAL H 1 228 ? 93.453 29.342 109.757 1.00 18.82 557 VAL H N 1
ATOM 15025 C CA . VAL H 1 228 ? 92.848 28.078 109.335 1.00 19.58 557 VAL H CA 1
ATOM 15026 C C . VAL H 1 228 ? 91.935 27.491 110.423 1.00 19.69 557 VAL H C 1
ATOM 15027 O O . VAL H 1 228 ? 90.820 27.051 110.119 1.00 19.21 557 VAL H O 1
ATOM 15031 N N . HIS H 1 229 ? 92.390 27.530 111.696 1.00 15.66 558 HIS H N 1
ATOM 15032 C CA . HIS H 1 229 ? 91.580 26.984 112.791 1.00 15.78 558 HIS H CA 1
ATOM 15033 C C . HIS H 1 229 ? 90.260 27.722 113.022 1.00 18.18 558 HIS H C 1
ATOM 15034 O O . HIS H 1 229 ? 89.363 27.182 113.679 1.00 15.97 558 HIS H O 1
ATOM 15041 N N . SER H 1 230 ? 90.146 28.974 112.541 1.00 15.83 559 SER H N 1
ATOM 15042 C CA . SER H 1 230 ? 88.911 29.732 112.816 1.00 14.55 559 SER H CA 1
ATOM 15043 C C . SER H 1 230 ? 87.719 29.389 111.925 1.00 15.90 559 SER H C 1
ATOM 15044 O O . SER H 1 230 ? 86.599 29.810 112.231 1.00 16.52 559 SER H O 1
ATOM 15047 N N . LEU H 1 231 ? 87.985 28.768 110.764 1.00 15.26 560 LEU H N 1
ATOM 15048 C CA . LEU H 1 231 ? 86.987 28.638 109.696 1.00 14.26 560 LEU H CA 1
ATOM 15049 C C . LEU H 1 231 ? 85.654 28.096 110.170 1.00 16.31 560 LEU H C 1
ATOM 15050 O O . LEU H 1 231 ? 84.635 28.747 109.961 1.00 16.18 560 LEU H O 1
ATOM 15055 N N . ASN H 1 232 ? 85.657 26.956 110.863 1.00 14.70 561 ASN H N 1
ATOM 15056 C CA . ASN H 1 232 ? 84.393 26.390 111.348 1.00 14.90 561 ASN H CA 1
ATOM 15057 C C . ASN H 1 232 ? 83.641 27.307 112.297 1.00 16.50 561 ASN H C 1
ATOM 15058 O O . ASN H 1 232 ? 82.400 27.199 112.417 1.00 15.20 561 ASN H O 1
ATOM 15063 N N . GLY H 1 233 ? 84.384 28.191 112.979 1.00 14.48 562 GLY H N 1
ATOM 15064 C CA . GLY H 1 233 ? 83.784 29.107 113.953 1.00 13.71 562 GLY H CA 1
ATOM 15065 C C . GLY H 1 233 ? 82.664 29.945 113.366 1.00 15.17 562 GLY H C 1
ATOM 15066 O O . GLY H 1 233 ? 81.699 30.286 114.064 1.00 15.58 562 GLY H O 1
ATOM 15067 N N . PHE H 1 234 ? 82.800 30.319 112.080 1.00 14.53 563 PHE H N 1
ATOM 15068 C CA . PHE H 1 234 ? 81.788 31.149 111.420 1.00 14.21 563 PHE H CA 1
ATOM 15069 C C . PHE H 1 234 ? 80.427 30.444 111.359 1.00 17.16 563 PHE H C 1
ATOM 15070 O O . PHE H 1 234 ? 79.395 31.078 111.600 1.00 16.81 563 PHE H O 1
ATOM 15078 N N . PHE H 1 235 ? 80.422 29.137 111.083 1.00 14.64 564 PHE H N 1
ATOM 15079 C CA . PHE H 1 235 ? 79.162 28.407 111.037 1.00 14.73 564 PHE H CA 1
ATOM 15080 C C . PHE H 1 235 ? 78.695 28.115 112.465 1.00 16.58 564 PHE H C 1
ATOM 15081 O O . PHE H 1 235 ? 77.496 28.236 112.764 1.00 17.04 564 PHE H O 1
ATOM 15089 N N . VAL H 1 236 ? 79.623 27.719 113.360 1.00 14.11 565 VAL H N 1
ATOM 15090 C CA . VAL H 1 236 ? 79.226 27.411 114.752 1.00 13.16 565 VAL H CA 1
ATOM 15091 C C . VAL H 1 236 ? 78.533 28.619 115.388 1.00 15.99 565 VAL H C 1
ATOM 15092 O O . VAL H 1 236 ? 77.425 28.482 115.962 1.00 15.00 565 VAL H O 1
ATOM 15096 N N . LEU H 1 237 ? 79.167 29.796 115.290 1.00 12.31 566 LEU H N 1
ATOM 15097 C CA . LEU H 1 237 ? 78.548 30.988 115.883 1.00 12.59 566 LEU H CA 1
ATOM 15098 C C . LEU H 1 237 ? 77.226 31.373 115.165 1.00 15.43 566 LEU H C 1
ATOM 15099 O O . LEU H 1 237 ? 76.217 31.632 115.821 1.00 15.12 566 LEU H O 1
ATOM 15104 N N . ALA H 1 238 ? 77.253 31.442 113.828 1.00 13.44 567 ALA H N 1
ATOM 15105 C CA . ALA H 1 238 ? 76.047 31.863 113.103 1.00 13.95 567 ALA H CA 1
ATOM 15106 C C . ALA H 1 238 ? 74.881 30.946 113.440 1.00 15.15 567 ALA H C 1
ATOM 15107 O O . ALA H 1 238 ? 73.799 31.422 113.810 1.00 15.39 567 ALA H O 1
ATOM 15109 N N . ARG H 1 239 ? 75.098 29.627 113.358 1.00 13.46 568 ARG H N 1
ATOM 15110 C CA . ARG H 1 239 ? 73.982 28.695 113.585 1.00 14.12 568 ARG H CA 1
ATOM 15111 C C . ARG H 1 239 ? 73.510 28.657 115.048 1.00 16.07 568 ARG H C 1
ATOM 15112 O O . ARG H 1 239 ? 72.377 28.256 115.313 1.00 14.57 568 ARG H O 1
ATOM 15120 N N . THR H 1 240 ? 74.357 29.163 115.990 1.00 12.46 569 THR H N 1
ATOM 15121 C CA . THR H 1 240 ? 73.903 29.287 117.381 1.00 12.28 569 THR H CA 1
ATOM 15122 C C . THR H 1 240 ? 72.726 30.278 117.423 1.00 13.56 569 THR H C 1
ATOM 15123 O O . THR H 1 240 ? 71.803 30.108 118.240 1.00 13.06 569 THR H O 1
ATOM 15127 N N . ILE H 1 241 ? 72.733 31.311 116.540 1.00 12.35 570 ILE H N 1
ATOM 15128 C CA . ILE H 1 241 ? 71.592 32.245 116.514 1.00 12.36 570 ILE H CA 1
ATOM 15129 C C . ILE H 1 241 ? 70.298 31.445 116.207 1.00 14.91 570 ILE H C 1
ATOM 15130 O O . ILE H 1 241 ? 69.309 31.549 116.933 1.00 15.02 570 ILE H O 1
ATOM 15135 N N . GLY H 1 242 ? 70.345 30.635 115.157 1.00 12.88 571 GLY H N 1
ATOM 15136 C CA . GLY H 1 242 ? 69.180 29.844 114.765 1.00 13.15 571 GLY H CA 1
ATOM 15137 C C . GLY H 1 242 ? 68.788 28.812 115.815 1.00 16.07 571 GLY H C 1
ATOM 15138 O O . GLY H 1 242 ? 67.602 28.676 116.133 1.00 16.71 571 GLY H O 1
ATOM 15139 N N . MET H 1 243 ? 69.791 28.103 116.414 1.00 12.72 572 MET H N 1
ATOM 15140 C CA . MET H 1 243 ? 69.477 27.078 117.422 1.00 12.52 572 MET H CA 1
ATOM 15141 C C . MET H 1 243 ? 68.821 27.678 118.649 1.00 14.76 572 MET H C 1
ATOM 15142 O O . MET H 1 243 ? 67.862 27.108 119.188 1.00 14.88 572 MET H O 1
ATOM 15147 N N . ILE H 1 244 ? 69.307 28.867 119.096 1.00 13.30 573 ILE H N 1
ATOM 15148 C CA . ILE H 1 244 ? 68.638 29.572 120.207 1.00 12.75 573 ILE H CA 1
ATOM 15149 C C . ILE H 1 244 ? 67.190 29.917 119.752 1.00 16.92 573 ILE H C 1
ATOM 15150 O O . ILE H 1 244 ? 66.239 29.729 120.533 1.00 16.10 573 ILE H O 1
ATOM 15155 N N . GLY H 1 245 ? 67.040 30.435 118.526 1.00 15.35 574 GLY H N 1
ATOM 15156 C CA . GLY H 1 245 ? 65.717 30.783 118.003 1.00 15.57 574 GLY H CA 1
ATOM 15157 C C . GLY H 1 245 ? 64.755 29.599 118.046 1.00 17.78 574 GLY H C 1
ATOM 15158 O O . GLY H 1 245 ? 63.599 29.733 118.464 1.00 17.64 574 GLY H O 1
ATOM 15159 N N . HIS H 1 246 ? 65.225 28.403 117.625 1.00 14.72 575 HIS H N 1
ATOM 15160 C CA . HIS H 1 246 ? 64.369 27.210 117.647 1.00 14.06 575 HIS H CA 1
ATOM 15161 C C . HIS H 1 246 ? 63.996 26.794 119.072 1.00 16.77 575 HIS H C 1
ATOM 15162 O O . HIS H 1 246 ? 62.849 26.404 119.320 1.00 17.38 575 HIS H O 1
ATOM 15169 N N . TRP H 1 247 ? 64.941 26.937 120.013 1.00 15.34 576 TRP H N 1
ATOM 15170 C CA . TRP H 1 247 ? 64.667 26.620 121.413 1.00 16.10 576 TRP H CA 1
ATOM 15171 C C . TRP H 1 247 ? 63.564 27.566 121.934 1.00 17.06 576 TRP H C 1
ATOM 15172 O O . TRP H 1 247 ? 62.610 27.125 122.578 1.00 16.45 576 TRP H O 1
ATOM 15183 N N . ILE H 1 248 ? 63.697 28.865 121.643 1.00 13.91 577 ILE H N 1
ATOM 15184 C CA . ILE H 1 248 ? 62.694 29.849 122.096 1.00 13.78 577 ILE H CA 1
ATOM 15185 C C . ILE H 1 248 ? 61.339 29.501 121.487 1.00 16.97 577 ILE H C 1
ATOM 15186 O O . ILE H 1 248 ? 60.330 29.544 122.181 1.00 17.89 577 ILE H O 1
ATOM 15191 N N . ASP H 1 249 ? 61.330 29.227 120.180 1.00 15.29 578 ASP H N 1
ATOM 15192 C CA . ASP H 1 249 ? 60.110 28.913 119.417 1.00 15.57 578 ASP H CA 1
ATOM 15193 C C . ASP H 1 249 ? 59.360 27.743 120.039 1.00 18.50 578 ASP H C 1
ATOM 15194 O O . ASP H 1 249 ? 58.158 27.848 120.316 1.00 19.40 578 ASP H O 1
ATOM 15199 N N . GLN H 1 250 ? 60.082 26.638 120.307 1.00 16.14 579 GLN H N 1
ATOM 15200 C CA . GLN H 1 250 ? 59.448 25.462 120.904 1.00 17.40 579 GLN H CA 1
ATOM 15201 C C . GLN H 1 250 ? 58.933 25.755 122.304 1.00 21.12 579 GLN H C 1
ATOM 15202 O O . GLN H 1 250 ? 57.842 25.295 122.665 1.00 20.58 579 GLN H O 1
ATOM 15208 N N . ASN H 1 251 ? 59.693 26.554 123.082 1.00 16.84 580 ASN H N 1
ATOM 15209 C CA . ASN H 1 251 ? 59.241 26.913 124.428 1.00 16.98 580 ASN H CA 1
ATOM 15210 C C . ASN H 1 251 ? 58.014 27.819 124.387 1.00 21.98 580 ASN H C 1
ATOM 15211 O O . ASN H 1 251 ? 57.093 27.630 125.197 1.00 21.45 580 ASN H O 1
ATOM 15216 N N . ASN H 1 252 ? 57.965 28.772 123.421 1.00 18.42 581 ASN H N 1
ATOM 15217 C CA . ASN H 1 252 ? 56.787 29.656 123.276 1.00 19.44 581 ASN H CA 1
ATOM 15218 C C . ASN H 1 252 ? 55.523 28.821 122.973 1.00 21.61 581 ASN H C 1
ATOM 15219 O O . ASN H 1 252 ? 54.427 29.160 123.432 1.00 23.29 581 ASN H O 1
ATOM 15224 N N . GLN H 1 253 ? 55.691 27.738 122.187 1.00 19.95 582 GLN H N 1
ATOM 15225 C CA . GLN H 1 253 ? 54.599 26.842 121.796 1.00 20.90 582 GLN H CA 1
ATOM 15226 C C . GLN H 1 253 ? 54.271 25.795 122.858 1.00 24.09 582 GLN H C 1
ATOM 15227 O O . GLN H 1 253 ? 53.332 25.015 122.661 1.00 24.04 582 GLN H O 1
ATOM 15233 N N . ASN H 1 254 ? 55.073 25.723 123.954 1.00 19.98 583 ASN H N 1
ATOM 15234 C CA . ASN H 1 254 ? 54.925 24.698 125.000 1.00 21.19 583 ASN H CA 1
ATOM 15235 C C . ASN H 1 254 ? 54.940 23.301 124.362 1.00 24.58 583 ASN H C 1
ATOM 15236 O O . ASN H 1 254 ? 54.155 22.429 124.741 1.00 25.73 583 ASN H O 1
ATOM 15241 N N . SER H 1 255 ? 55.820 23.097 123.362 1.00 21.68 584 SER H N 1
ATOM 15242 C CA . SER H 1 255 ? 55.885 21.822 122.645 1.00 20.84 584 SER H CA 1
ATOM 15243 C C . SER H 1 255 ? 56.191 20.678 123.581 1.00 25.63 584 SER H C 1
ATOM 15244 O O . SER H 1 255 ? 56.969 20.847 124.529 1.00 25.17 584 SER H O 1
ATOM 15247 N N . ARG H 1 256 ? 55.592 19.518 123.317 1.00 21.88 585 ARG H N 1
ATOM 15248 C CA . ARG H 1 256 ? 55.730 18.332 124.166 1.00 21.70 585 ARG H CA 1
ATOM 15249 C C . ARG H 1 256 ? 56.902 17.470 123.746 1.00 23.12 585 ARG H C 1
ATOM 15250 O O . ARG H 1 256 ? 57.433 17.657 122.651 1.00 23.13 585 ARG H O 1
ATOM 15258 N N . LEU H 1 257 ? 57.329 16.535 124.625 1.00 20.05 586 LEU H N 1
ATOM 15259 C CA . LEU H 1 257 ? 58.419 15.599 124.342 1.00 18.72 586 LEU H CA 1
ATOM 15260 C C . LEU H 1 257 ? 58.216 14.892 123.000 1.00 21.74 586 LEU H C 1
ATOM 15261 O O . LEU H 1 257 ? 57.099 14.432 122.702 1.00 21.91 586 LEU H O 1
ATOM 15266 N N . ILE H 1 258 ? 59.294 14.813 122.199 1.00 17.37 587 ILE H N 1
ATOM 15267 C CA . ILE H 1 258 ? 59.223 14.144 120.904 1.00 17.72 587 ILE H CA 1
ATOM 15268 C C . ILE H 1 258 ? 59.550 12.668 121.037 1.00 23.68 587 ILE H C 1
ATOM 15269 O O . ILE H 1 258 ? 60.513 12.298 121.720 1.00 22.62 587 ILE H O 1
ATOM 15274 N N . ARG H 1 259 ? 58.783 11.844 120.310 1.00 20.50 588 ARG H N 1
ATOM 15275 C CA . ARG H 1 259 ? 59.044 10.426 120.103 1.00 19.54 588 ARG H CA 1
ATOM 15276 C C . ARG H 1 259 ? 58.981 10.234 118.577 1.00 22.89 588 ARG H C 1
ATOM 15277 O O . ARG H 1 259 ? 57.949 10.557 117.977 1.00 23.03 588 ARG H O 1
ATOM 15285 N N . LEU H 1 260 ? 60.080 9.798 117.941 1.00 21.41 589 LEU H N 1
ATOM 15286 C CA . LEU H 1 260 ? 60.101 9.639 116.475 1.00 22.67 589 LEU H CA 1
ATOM 15287 C C . LEU H 1 260 ? 59.032 8.648 116.042 1.00 26.10 589 LEU H C 1
ATOM 15288 O O . LEU H 1 260 ? 58.897 7.595 116.671 1.00 24.12 589 LEU H O 1
ATOM 15293 N N . TYR H 1 261 ? 58.220 9.003 115.030 1.00 24.50 590 TYR H N 1
ATOM 15294 C CA . TYR H 1 261 ? 57.142 8.112 114.593 1.00 25.08 590 TYR H CA 1
ATOM 15295 C C . TYR H 1 261 ? 57.679 6.792 114.089 1.00 27.73 590 TYR H C 1
ATOM 15296 O O . TYR H 1 261 ? 58.706 6.768 113.407 1.00 26.13 590 TYR H O 1
ATOM 15305 N N . ASP H 1 262 ? 56.998 5.691 114.438 1.00 26.57 591 ASP H N 1
ATOM 15306 C CA . ASP H 1 262 ? 57.438 4.353 114.054 1.00 26.38 591 ASP H CA 1
ATOM 15307 C C . ASP H 1 262 ? 57.616 4.192 112.546 1.00 28.91 591 ASP H C 1
ATOM 15308 O O . ASP H 1 262 ? 58.564 3.524 112.126 1.00 27.86 591 ASP H O 1
ATOM 15313 N N . TYR H 1 263 ? 56.766 4.823 111.722 1.00 25.74 592 TYR H N 1
ATOM 15314 C CA . TYR H 1 263 ? 56.908 4.698 110.262 1.00 26.21 592 TYR H CA 1
ATOM 15315 C C . TYR H 1 263 ? 58.170 5.377 109.694 1.00 28.36 592 TYR H C 1
ATOM 15316 O O . TYR H 1 263 ? 58.522 5.145 108.534 1.00 29.06 592 TYR H O 1
ATOM 15325 N N . LEU H 1 264 ? 58.840 6.198 110.499 1.00 25.08 593 LEU H N 1
ATOM 15326 C CA . LEU H 1 264 ? 60.082 6.864 110.097 1.00 24.68 593 LEU H CA 1
ATOM 15327 C C . LEU H 1 264 ? 61.295 5.972 110.401 1.00 28.10 593 LEU H C 1
ATOM 15328 O O . LEU H 1 264 ? 62.408 6.340 110.061 1.00 25.82 593 LEU H O 1
ATOM 15333 N N . ILE H 1 265 ? 61.070 4.776 110.994 1.00 25.90 594 ILE H N 1
ATOM 15334 C CA . ILE H 1 265 ? 62.147 3.863 111.375 1.00 24.40 594 ILE H CA 1
ATOM 15335 C C . ILE H 1 265 ? 62.023 2.527 110.661 1.00 27.82 594 ILE H C 1
ATOM 15336 O O . ILE H 1 265 ? 60.948 1.930 110.664 1.00 27.65 594 ILE H O 1
ATOM 15341 N N . ASN H 1 266 ? 63.132 2.044 110.081 1.00 23.51 595 ASN H N 1
ATOM 15342 C CA . ASN H 1 266 ? 63.177 0.698 109.511 1.00 24.31 595 ASN H CA 1
ATOM 15343 C C . ASN H 1 266 ? 63.727 -0.190 110.638 1.00 28.91 595 ASN H C 1
ATOM 15344 O O . ASN H 1 266 ? 64.927 -0.160 110.930 1.00 28.16 595 ASN H O 1
ATOM 15349 N N . TYR H 1 267 ? 62.837 -0.926 111.311 1.00 28.06 596 TYR H N 1
ATOM 15350 C CA . TYR H 1 267 ? 63.217 -1.823 112.404 1.00 27.75 596 TYR H CA 1
ATOM 15351 C C . TYR H 1 267 ? 63.758 -3.148 111.863 1.00 32.64 596 TYR H C 1
ATOM 15352 O O . TYR H 1 267 ? 63.019 -4.128 111.774 1.00 35.76 596 TYR H O 1
ATOM 15361 N N . ALA H 1 268 ? 65.044 -3.181 111.498 1.00 28.21 597 ALA H N 1
ATOM 15362 C CA . ALA H 1 268 ? 65.665 -4.408 111.001 1.00 27.78 597 ALA H CA 1
ATOM 15363 C C . ALA H 1 268 ? 66.278 -5.166 112.202 1.00 29.25 597 ALA H C 1
ATOM 15364 O O . ALA H 1 268 ? 67.474 -5.471 112.239 1.00 28.04 597 ALA H O 1
ATOM 15366 N N . VAL H 1 269 ? 65.429 -5.481 113.173 1.00 24.88 598 VAL H N 1
ATOM 15367 C CA . VAL H 1 269 ? 65.810 -6.082 114.448 1.00 24.98 598 VAL H CA 1
ATOM 15368 C C . VAL H 1 269 ? 65.773 -7.609 114.424 1.00 30.89 598 VAL H C 1
ATOM 15369 O O . VAL H 1 269 ? 65.134 -8.204 113.543 1.00 31.59 598 VAL H O 1
ATOM 15373 N N . LYS H 1 270 ? 66.439 -8.255 115.397 1.00 28.13 599 LYS H N 1
ATOM 15374 C CA . LYS H 1 270 ? 66.419 -9.719 115.480 1.00 29.05 599 LYS H CA 1
ATOM 15375 C C . LYS H 1 270 ? 65.029 -10.227 115.899 1.00 30.88 599 LYS H C 1
ATOM 15376 O O . LYS H 1 270 ? 64.367 -9.574 116.700 1.00 29.71 599 LYS H O 1
ATOM 15382 N N . PRO H 1 271 ? 64.547 -11.373 115.382 1.00 30.58 600 PRO H N 1
ATOM 15383 C CA . PRO H 1 271 ? 63.250 -11.885 115.869 1.00 30.75 600 PRO H CA 1
ATOM 15384 C C . PRO H 1 271 ? 63.346 -12.141 117.382 1.00 35.69 600 PRO H C 1
ATOM 15385 O O . PRO H 1 271 ? 64.432 -12.427 117.898 1.00 34.06 600 PRO H O 1
ATOM 15389 N N . GLU H 1 272 ? 62.221 -12.040 118.085 1.00 33.16 601 GLU H N 1
ATOM 15390 C CA . GLU H 1 272 ? 62.159 -12.304 119.518 1.00 33.46 601 GLU H CA 1
ATOM 15391 C C . GLU H 1 272 ? 62.611 -13.739 119.837 1.00 37.47 601 GLU H C 1
ATOM 15392 O O . GLU H 1 272 ? 62.215 -14.699 119.147 1.00 37.60 601 GLU H O 1
ATOM 15398 N N . GLN H 1 273 ? 63.443 -13.879 120.865 1.00 33.65 602 GLN H N 1
ATOM 15399 C CA . GLN H 1 273 ? 63.978 -15.183 121.290 1.00 33.50 602 GLN H CA 1
ATOM 15400 C C . GLN H 1 273 ? 63.981 -15.303 122.796 1.00 35.74 602 GLN H C 1
ATOM 15401 O O . GLN H 1 273 ? 64.120 -14.297 123.491 1.00 33.38 602 GLN H O 1
ATOM 15407 N N . GLU H 1 274 ? 63.864 -16.538 123.295 1.00 34.95 603 GLU H N 1
ATOM 15408 C CA . GLU H 1 274 ? 63.890 -16.830 124.729 1.00 34.88 603 GLU H CA 1
ATOM 15409 C C . GLU H 1 274 ? 65.322 -16.773 125.211 1.00 39.28 603 GLU H C 1
ATOM 15410 O O . GLU H 1 274 ? 66.239 -17.132 124.469 1.00 40.41 603 GLU H O 1
ATOM 15416 N N . VAL H 1 275 ? 65.521 -16.289 126.444 1.00 35.35 604 VAL H N 1
ATOM 15417 C CA . VAL H 1 275 ? 66.844 -16.218 127.047 1.00 34.72 604 VAL H CA 1
ATOM 15418 C C . VAL H 1 275 ? 67.269 -17.638 127.483 1.00 39.56 604 VAL H C 1
ATOM 15419 O O . VAL H 1 275 ? 66.510 -18.310 128.185 1.00 39.57 604 VAL H O 1
ATOM 15423 N N . PRO H 1 276 ? 68.452 -18.131 127.056 1.00 36.95 605 PRO H N 1
ATOM 15424 C CA . PRO H 1 276 ? 68.880 -19.472 127.491 1.00 38.02 605 PRO H CA 1
ATOM 15425 C C . PRO H 1 276 ? 69.354 -19.494 128.949 1.00 43.60 605 PRO H C 1
ATOM 15426 O O . PRO H 1 276 ? 69.766 -18.455 129.486 1.00 43.01 605 PRO H O 1
ATOM 15430 N N . GLU H 1 277 ? 69.305 -20.677 129.590 1.00 40.88 606 GLU H N 1
ATOM 15431 C CA . GLU H 1 277 ? 69.791 -20.820 130.963 1.00 41.45 606 GLU H CA 1
ATOM 15432 C C . GLU H 1 277 ? 71.318 -20.644 130.960 1.00 45.97 606 GLU H C 1
ATOM 15433 O O . GLU H 1 277 ? 71.965 -20.996 129.973 1.00 46.33 606 GLU H O 1
ATOM 15439 N N . LYS H 1 278 ? 71.888 -20.092 132.050 1.00 41.75 607 LYS H N 1
ATOM 15440 C CA . LYS H 1 278 ? 73.336 -19.902 132.211 1.00 59.35 607 LYS H CA 1
ATOM 15441 C C . LYS H 1 278 ? 74.051 -21.244 132.347 1.00 100.89 607 LYS H C 1
ATOM 15442 O O . LYS H 1 278 ? 74.860 -21.598 131.495 1.00 69.98 607 LYS H O 1
#

Foldseek 3Di:
DDPDDDPDDDQAWDCPDPGIAGLNHGPVVCVVVPHDPLQSLCRRQFSDRDDPQSSVLLVLLLQLLQDDDCPAQLLVQLLLCLQVVHDLVVSNVRSLVVCDQPHLQLLLVLLVLLVVCCVPVVPNLVVSVVCCCVPPNDRRQWFDPPAFQVRHDVSLVVSVCCPVPVHPFDQSSLVSLQVNQVVQCVVPGRGHRDSSNSQSRVCVSVVGDSVCRSVSNSVSHSNVSSVSSVVCVVVVRHNDDDDPVVDDCPDDPDDDDDDD/DDPDDDPDDDQAWDQPDPGIAGLNHGPVVCVVVPHDPLQSLCSRQFSDRDDPQSSVLLVLLLVLLQDDDCPAQLQVQLLLCLQVVHDLVVSNVRSLVPCDQVHLQLLLVLLVLLVVCCVPVVPNLVVSVVCCCVPPNDRRQWFDPPAFQVRHDVSLVVSVCCPVPVHPQDQSSQVSLQVNQVVVCVVPGRGHRHSSNSQSRVCVSVVGDSVCRSVSNSVSHSNVNSVSSVVCVVVVRHNDDDDPVVDDCPDDPDDDDDDDD/DDPDDDQAWDCPDPAIAGLRHGPVVCVVVPHDPLQSLCRRQVSDRDDPLSSVLLVLLLVVLQDDDCPDQLLVQLLQCLQVVHDLVVSNVRSLVPDDCVHLVLLLQLLVLLVCCCVPVVPNLVVSVVCCCVPPNQRRQWFDPPAFQVRHDPSLVVSVCCCVPVHPQDQSSLVSLQVNQVVQCVVPGRGHRHPSNSNSSVCVSSVGPSVCRSVSNSVSNSNVNSVSSVVCVVVVRHNDDDDPVVDDPPDDDDDDDDDD/DDDPDDDQAWDCPDPAIAGLRHGPVVCVVVPHDPLQSLCRRQFSDRADPLLSVLLVLLLQVLQADDCPDQLLVQLLQCLQVVHDLVVSNVRSLVVDDCVHLVLLLQLLVLLVVCCVPVVPNLVVSVVCCCVPPNDRRQWFDPPAFQVRHDVSLVVSVCCCVPVHPQDQSSLVSLQVNQVVQCVVPRGGHRHPSNSNSSVLSSSVGPSVCSSVSNSVSNSNVNSVSSVVCVVVVHHNDDDDPVVDDCPDDPDDDDDDD/DDDDDDPDDDQAWDQPDPGIAGLRHHVVVCVVVPHDPLQSLCRRQVSDGDDPVSSVVLVVLLQVLQDDDCPDQLLVQLLLCLQVVHDLVVSNVRSLVPCDVPHQQVLLVLLVPPVSNVQSVVCVVVVGDSVCRSVSNSVSNSNVNSVSSVVCVVVVHHHDDDDPVVDDCPDDPDDDDDDD/DDDDDDPDDDQAWDQPDPGIAGLRHHPVVCVVVPHDPLQSLCRRQVSDRDDPQSSVLLVLLLVLLQDDDCPDQLLVQLLLCLQVVHDQVVSNVRSLVPDDDVHLPLLLVLLVLLVVCCVPVVPNLVVSVVCCCVPPNDRRQWFDDPDFPVRHDVSLVVSVCCPVPVDPQDQSSLVSLQVNQVVQVVVPGGGHRHSSNSQSSVCVSVVGPSVCRSVSNSVSNSSVSSVSSVVCVVVVRHNDDDDPVVDDCPDDPDDDDDDD/DDPDDDQAWDCPDPGIAGLNHGPVVCVVVPHDPLQSLCRRQFSDRDDPQSSVLLVLLLQLLQDDDCPDQLLVQLLLCLQVVHDNVVSNVRSLVVCDQPHLQLLLVLLVLLVVCCVPVVPNLVVSVVCCCVPPNDRRQWFDPPAFQVRHDVSLVVSVCCPVPVDPQDQSSQVSLQVNQVVVCVVPGRGHRHSSNSQSRVCVSVVGPSVCRSVSNSVSHSNVNSVSSVVCVVVVRHNDDPDPVVDDCPDDPDDDDDDD/DDPDDDQAWDCPDPGIAGLNHGPVVCVVVPHDPLQSLCRRQFSDRDDVVSSVLLVLLLQLLQDDDCPAQLLVQLLLCLQVVHDNVVSNVRSLVVCDQPHLQLLLVLLVLLVVCCVPVVPNLVVSVVCCCVPPNDRRQWFDDPAFQVRHDVSLVVSVCCPVPVHPQDQSSLVSLQVNQVVQCVVPGRGHRHSSNSQSSVCVSVVGDSVCRSVSNSVSHSNVSSVSSVVCVVVVRHNDDPDPVVDDPPDDPDDDDDDD

Organism: Chlorobium limicola (NCBI:txid1092)

B-factor: mean 28.68, std 14.09, range [11.21, 132.18]

InterPro domains:
  IPR002020 Citrate synthase [PF00285] (400-588)
  IPR002020 Citrate synthase [PTHR23118] (6-588)
  IPR003781 CoA-binding [PF02629] (7-113)
  IPR003781 CoA-binding [SM00881] (4-114)
  IPR005811 ATP-citrate synthase/succinyl-CoA ligase, C-terminal domain [PF00549] (174-298)
  IPR016102 Succinyl-CoA synthetase-like [G3DSA:3.40.50.261] (135-324)
  IPR016142 Citrate synthase-like, large alpha subdomain [G3DSA:1.10.580.10] (355-403)
  IPR016142 Citrate synthase-like, large alpha subdomain [G3DSA:1.10.580.10] (404-588)
  IPR016143 Citrate synthase-like, small alpha subdomain [G3DSA:1.10.230.10] (453-556)
  IPR036291 NAD(P)-binding domain superfamily [SSF51735] (1-136)
  IPR036969 Citrate synthase superfamily [SSF48256] (133-598)

Nearest PDB structures (foldseek):
  6hxo-assembly1_E  TM=1.006E+00  e=5.826E-28  Chlorobium limicola
  6qcl-assembly1_A  TM=9.941E-01  e=1.402E-24  Chlorobium limicola
  6qcl-assembly2_B  TM=9.933E-01  e=1.814E-24  Chlorobium limicola
  6nzy-assembly1_C  TM=9.953E-01  e=1.103E-23  Chlorobium limicola
  6hxj-assembly1_H  TM=9.965E-01  e=2.649E-23  Chlorobium limicola

Solvent-accessible surface area: 71550 Å² total; per-residue (Å²): 93,77,166,28,90,61,17,7,109,0,12,5,0,16,8,122,40,106,8,0,56,0,3,3,23,7,0,6,61,0,0,68,54,39,12,6,2,22,2,0,0,0,0,0,4,30,61,101,31,13,80,154,56,30,11,49,2,0,23,19,0,0,0,0,0,0,0,4,0,0,2,11,2,0,0,0,0,0,0,2,0,5,2,0,26,9,89,4,3,9,0,0,4,1,0,0,3,0,0,2,91,112,21,9,5,11,0,26,66,0,0,103,31,1,79,35,0,41,110,94,48,75,88,64,24,69,19,0,28,69,45,0,170,144,65,58,26,124,20,20,2,22,16,42,86,63,2,18,86,185,55,57,2,44,3,5,103,25,4,21,55,25,3,105,111,123,24,96,45,110,6,55,2,0,56,16,0,38,70,0,23,125,42,10,26,83,143,125,22,60,58,10,0,19,12,8,0,0,0,0,0,0,0,28,25,15,121,9,34,64,57,0,0,7,0,0,4,0,3,0,3,0,0,0,0,0,0,0,24,3,4,4,33,73,50,119,25,209,74,14,101,5,55,74,122,0,12,59,28,34,45,93,111,113,99,130,5,66,130,160,83,80,175,35,107,63,19,6,107,0,10,5,1,14,9,132,41,104,9,0,47,0,6,3,26,6,0,9,32,0,0,72,67,34,6,6,2,24,1,0,1,0,0,1,5,25,61,148,39,8,81,80,64,41,3,62,2,0,23,18,0,0,1,0,0,0,0,5,0,0,1,12,1,0,0,0,0,0,0,1,0,6,3,0,33,9,71,1,0,10,0,0,4,2,0,0,3,0,0,8,87,115,18,9,8,10,0,26,66,0,0,98,58,0,75,41,0,38,98,44,49,50,79,64,18,82,18,0,32,72,91,0,169,175,81,62,27,121,17,25,2,20,16,42,83,64,2,20,91,200,54,55,2,42,3,4,104,14,3,20,43,16,4,100,120,112,22,112,42,137,4,44,0,0,48,4,0,37,62,0,22,134,60,12,26,92,156,103,35,69,42,9,0,20,12,9,0,0,0,0,0,0,0,24,22,18,128,14,43,63,73,0,0,22,0,2,4,0,3,0,3,0,0,0,0,0,0,0,16,2,2,4,34,72,50,118,26,208,73,12,63,4,65,84,116,0,12,58,28,35,44,94,110,112,100,148,2,66,121,94,228,146,58,19,9,106,0,12,5,1,15,14,132,45,165,36,12,30,0,6,3,27,1,0,51,48,0,9,94,54,30,12,4,3,23,3,0,0,0,0,0,4,29,64,131,37,14,79,153,39,44,12,42,0,0,21,16,0,0,0,2,10,0,2,47,1,0,2,22,1,1,4,2,0,0,0,0,0,6,2,0,26,9,91,4,3,10,0,0,4,1,0,0,3,0,0,10,90,115,15,10,7,34,5,34,52,0,0,116,30,0,75,34,0,38,110,96,48,76,148,61,33,90,19,0,17,75,61,0,167,83,51,58,23,122,18,22,2,19,16,59,207,104,9,20,97,191,46,50,4,80,19,5,103,36,1,22,49,12,3,103,116,105,16,90,45,156,8,73,2,0,55,17,0,36,77,0,23,136,54,5,25,90,132,136,35,73,55,9,1,19,12,49,0,0,6,1,0,0,0,20,28,13,112,11,37,114,74,0,6,29,0,2,14,0,4,0,24,0,1,0,2,0,0,0,23,2,2,2,35,73,46,101,23,181,42,6,27,4,63,82,74,0,11,57,28,35,40,46,44,113,64,133,3,66,132,132,178,119,47,16,8,102,0,11,4,1,15,9,127,38,98,9,0,52,0,6,3,28,5,0,7,41,0,0,74,56,27,13,4,3,24,3,0,0,0,0,0,4,27,68,98,31,11,80,123,59,35,13,42,0,0,26,15,0,0,0,6,10,0,2,48,0,0,2,22,1,0,3,2,0,0,0,0,0,5,0,0,26,8,97,3,4,7,0,0,4,1,0,0,4,0,0,14,89,115,14,9,6,38,8,41,58,0,0,110,34,1,79,34,0,38,112,94,47,77,152,61,30,93,15,0,35,67,87,0,155,132,37,44,27,122,19,25,3,23,17,57,236,105,18,20,94,202,50,47,1,99,11,4,105,38,1,21,51,20,4,101,114,111,15,109,43,144,6,45,2,0,48,15,0,35,76,0,22,134,62,9,27,89,154,133,36,73,52,9,1,21,22,41,0,0,9,1,0,0,0,17,25,12,118,14,34,108,88,0,5,28,0,2,16,0,4,0,24,0,1,0,2,0,0,0,22,2,2,0,34,73,49,122,21,163,39,3,25,4,61,97,50,0,11,59,30,35,44,84,49,103,57,131,5,67,140,129,110,75,151,21,129,57,23,8,108,0,10,4,1,18,27,129,38,104,12,3,45,0,1,3,22,1,1,10,62,0,0,71,88,33,11,5,2,25,3,0,0,4,0,0,8,33,72,126,34,15,81,183,128,36,10,59,48,0,23,85,10,0,0,57,4,0,1,65,0,0,1,16,2,0,0,2,0,0,0,0,0,6,2,0,27,8,96,4,2,6,0,0,6,1,0,0,3,0,0,10,94,113,16,8,9,34,1,22,88,27,4,120,175,182,121,30,24,89,10,0,38,61,0,70,126,28,129,15,34,89,73,1,0,23,0,3,11,0,3,0,11,0,0,0,0,0,0,0,23,3,2,3,34,70,49,125,24,165,35,10,28,4,67,80,138,2,12,57,28,32,42,91,111,116,94,147,4,68,134,151,130,80,154,23,129,55,23,9,109,0,10,6,1,18,21,126,37,124,15,5,37,0,2,4,24,0,1,9,49,0,1,69,65,28,12,3,2,24,3,0,0,1,0,0,4,46,64,135,24,14,81,154,60,50,12,53,1,0,24,17,0,0,0,0,3,0,2,15,0,0,2,16,2,0,4,0,0,0,0,0,0,6,2,0,29,9,92,4,4,7,0,0,4,1,0,0,3,0,2,12,89,110,18,6,8,24,0,29,60,0,0,98,33,1,75,38,0,38,117,93,48,80,151,61,33,98,18,0,25,42,85,0,168,157,92,57,27,124,20,24,2,23,18,42,158,77,7,24,97,203,59,49,1,46,5,4,101,21,2,20,49,15,3,104,114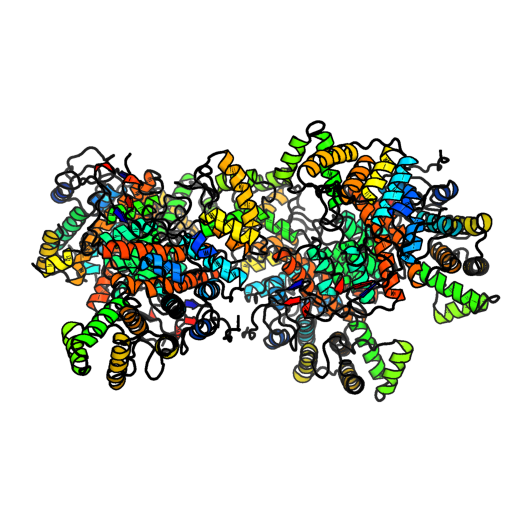,113,22,109,39,140,4,46,2,0,49,15,0,34,76,0,21,132,58,6,26,90,144,110,31,59,41,10,1,21,17,22,0,0,6,0,0,0,0,18,21,13,118,11,36,83,76,0,0,33,0,1,12,0,4,0,15,0,0,0,2,0,0,0,21,3,1,4,35,73,49,126,24,169,35,10,29,4,65,81,128,0,11,59,28,34,43,92,106,114,98,130,2,70,136,138,176,59,18,8,107,0,12,5,0,13,7,124,41,107,10,0,55,0,5,3,24,6,0,10,40,0,0,72,61,37,10,6,2,20,3,0,0,0,0,1,5,19,61,145,39,14,80,196,48,42,7,51,3,0,20,19,0,0,0,0,0,0,0,4,0,0,2,12,1,0,0,0,0,0,0,1,0,6,3,0,31,10,69,1,0,11,0,0,4,1,0,0,4,0,0,9,87,113,20,10,8,11,0,36,66,0,0,96,29,1,106,78,2,44,146,86,57,77,147,62,27,86,17,5,34,71,87,0,174,179,82,60,28,123,19,23,2,20,17,42,120,63,2,14,92,186,57,55,3,46,3,4,102,20,2,21,56,14,4,104,121,113,30,89,33,158,8,66,2,0,56,15,0,38,75,0,22,134,57,10,26,89,170,137,26,76,58,9,0,20,13,9,0,0,0,0,0,0,0,27,22,20,129,12,41,84,70,0,0,23,0,1,5,0,3,0,3,0,0,0,0,0,0,0,14,3,2,5,36,71,50,121,27,210,70,14,72,1,48,55,44,0,11,59,30,36,39,57,105,112,65,152,3,66,163,145,171,48,20,9,109,0,11,5,1,15,8,124,40,102,8,0,47,0,6,3,30,2,0,6,52,0,0,73,58,34,6,5,2,23,0,0,0,1,0,1,7,27,62,137,36,6,79,87,65,38,3,65,2,0,22,22,0,0,0,0,0,0,0,4,0,0,1,12,2,0,0,0,0,0,0,2,0,5,2,0,28,10,93,5,4,10,0,0,4,1,0,0,4,0,0,2,89,112,20,9,6,10,0,25,65,0,0,84,29,0,95,78,2,44,146,93,58,76,148,63,29,89,18,4,36,43,98,0,170,167,89,58,27,122,20,22,2,21,17,41,95,64,2,21,91,204,56,56,2,43,3,4,104,26,3,22,55,26,3,105,112,123,24,100,41,162,6,69,2,0,56,16,0,37,76,0,21,135,65,9,25,90,153,126,35,74,50,9,1,20,12,8,0,0,0,0,0,0,0,18,22,17,124,8,32,68,64,0,0,8,0,0,4,0,4,0,3,0,0,0,0,0,0,0,23,3,3,6,33,68,51,102,26,168,71,16,97,2,58,61,46,0,12,60,30,34,40,79,116,113,66,133,5,66,133,124